Protein 2TMG (pdb70)

Sequence (2448 aa):
SLYEMAVEQFNRAASLMDLESDLAEVLRRPKRVLIVEFPVRMDDGHVEVFTGYRVQHNVARGPAKGGIRYHPDVTLDEVKALAFWMTWKTAVMNLPFGGGKGGVRVDPKKLSRRELERLSRRFFREIQVIIGPYNDIPAPDVNTNADVIAWYMDEYEMNVGHTVLGIVTGKPVELGGSKGREEATGRGVKVCAGLAMDVLGIDPKKATVAVQGFGNVGQFAALLISQELGSKVVAVSDSRGGIYNPEGFDVEELIRYKKEHGTVVTYPKGERITNEELLELDVDILVPAALEGAIHAGNAERIKAKAVVEGANGPTTPEADEILSRRGILVVPDILANAGGVTVSYFEWVQDLQSFFWDLDQVRNALEKMMKGAFNDVMKVKEKYNVDMRTAAYILAIDRVAYATKKRSLYEMAVEQFNRAASLMDLESDLAEVLRRPKRVLIVEFPVRMDDGHVEVFTGYRVQHNVARGPAKGGIRYHPDVTLDEVKALAFWMTWKTAVMNLPFGGGKGGVRVDPKKLSRRELERLSRRFFREIQVIIGPYNDIPAPDVNTNADVIAWYMDEYEMNVGHTVLGIVTGKPVELGGSKGREEATGRGVKVCAGLAMDVLGIDPKKATVAVQGFGNVGQFAALLISQELGSKVVAVSDSRGGIYNPEGFDVEELIRYKKEHGTVVTYPKGERITNEELLELDVDILVPAALEGAIHAGNAERIKAKAVVEGANGPTTPEADEILSRRGILVVPDILANAGGVTVSYFEWVQDLQSFFWDLDQVRNALEKMMKGAFNDVMKVKEKYNVDMRTAAYILAIDRVAYATKKRSLYEMAVEQFNRAASLMDLESDLAEVLRRPKRVLIVEFPVRMDDGHVEVFTGYRVQHNVARGPAKGGIRYHPDVTLDEVKALAFWMTWKTAVMNLPFGGGKGGVRVDPKKLSRRELERLSRRFFREIQVIIGPYNDIPAPDVNTNADVIAWYMDEYEMNVGHTVLGIVTGKPVELGGSKGREEATGRGVKVCAGLAMDVLGIDPKKATVAVQGFGNVGQFAALLISQELGSKVVAVSDSRGGIYNPEGFDVEELIRYKKEHGTVVTYPKGERITNEELLELDVDILVPAALEGAIHAGNAERIKAKAVVEGANGPTTPEADEILSRRGILVVPDILANAGGVTVSYFEWVQDLQSFFWDLDQVRNALEKMMKGAFNDVMKVKEKYNVDMRTAAYILAIDRVAYATKKRSLYEMAVEQFNRAASLMDLESDLAEVLRRPKRVLIVEFPVRMDDGHVEVFTGYRVQHNVARGPAKGGIRYHPDVTLDEVKALAFWMTWKTAVMNLPFGGGKGGVRVDPKKLSRRELERLSRRFFREIQVIIGPYNDIPAPDVNTNADVIAWYMDEYEMNVGHTVLGIVTGKPVELGGSKGREEATGRGVKVCAGLAMDVLGIDPKKATVAVQGFGNVGQFAALLISQELGSKVVAVSDSRGGIYNPEGFDVEELIRYKKEHGTVVTYPKGERITNEELLELDVDILVPAALEGAIHAGNAERIKAKAVVEGANGPTTPEADEILSRRGILVVPDILANAGGVTVSYFEWVQDLQSFFWDLDQVRNALEKMMKGAFNDVMKVKEKYNVDMRTAAYILAIDRVAYATKKRSLYEMAVEQFNRAASLMDLESDLAEVLRRPKRVLIVEFPVRMDDGHVEVFTGYRVQHNVARGPAKGGIRYHPDVTLDEVKALAFWMTWKTAVMNLPFGGGKGGVRVDPKKLSRRELERLSRRFFREIQVIIGPYNDIPAPDVNTNADVIAWYMDEYEMNVGHTVLGIVTGKPVELGGSKGREEATGRGVKVCAGLAMDVLGIDPKKATVAVQGFGNVGQFAALLISQELGSKVVAVSDSRGGIYNPEGFDVEELIRYKKEHGTVVTYPKGERITNEELLELDVDILVPAALEGAIHAGNAERIKAKAVVEGANGPTTPEADEILSRRGILVVPDILANAGGVTVSYFEWVQDLQSFFWDLDQVRNALEKMMKGAFNDVMKVKEKYNVDMRTAAYILAIDRVAYATKKRSLYEMAVEQFNRAASLMDLESDLAEVLRRPKRVLIVEFPVRMDDGHVEVFTGYRVQHNVARGPAKGGIRYHPDVTLDEVKALAFWMTWKTAVMNLPFGGGKGGVRVDPKKLSRRELERLSRRFFREIQVIIGPYNDIPAPDVNTNADVIAWYMDEYEMNVGHTVLGIVTGKPVELGGSKGREEATGRGVKVCAGLAMDVLGIDPKKATVAVQGFGNVGQFAALLISQELGSKVVAVSDSRGGIYNPEGFDVEELIRYKKEHGTVVTYPKGERITNEELLELDVDILVPAALEGAIHAGNAERIKAKAVVEGANGPTTPEADEILSRRGILVVPDILANAGGVTVSYFEWVQDLQSFFWDLDQVRNALEKMMKGAFNDVMKVKEKYNVDMRTAAYILAIDRVAYATKKR

Nearest PDB structures (foldseek):
  2tmg-assembly1_B  TM=1.002E+00  e=8.272E-78  Thermotoga maritima
  1b3b-assembly1_D  TM=1.001E+00  e=1.738E-72  Thermotoga maritima
  1b26-assembly1_E  TM=1.000E+00  e=8.877E-72  Thermotoga maritima
  1bvu-assembly1_F  TM=9.908E-01  e=2.345E-51  Thermococcus litoralis
  8zne-assembly1_A  TM=9.791E-01  e=1.623E-51  Thermococcus profundus

Solvent-accessible surface area: 88436 Å² total; per-residue (Å²): 76,95,28,112,120,2,22,116,40,0,53,116,1,10,89,82,17,158,27,80,98,40,21,4,59,32,1,54,64,8,49,34,5,0,22,0,37,1,37,6,91,9,85,114,35,72,38,75,17,15,13,0,14,1,0,2,4,19,37,14,28,5,4,0,4,3,6,0,44,0,62,57,102,0,59,42,45,36,0,47,1,33,0,0,59,15,2,1,23,0,0,0,2,74,0,23,1,2,0,0,20,0,0,0,94,10,41,23,184,162,29,42,123,88,15,21,33,85,0,0,43,63,0,1,41,6,0,38,52,4,11,2,28,70,40,0,0,0,13,45,39,61,70,14,73,16,23,4,0,1,9,0,3,17,1,17,18,54,14,53,47,69,13,27,21,3,0,0,1,5,0,7,69,87,9,9,1,2,98,16,90,119,18,1,20,0,6,0,0,21,9,0,0,6,27,0,0,97,68,61,68,26,72,41,151,155,0,30,0,0,0,14,6,7,42,80,34,1,31,44,0,0,28,11,0,27,102,82,29,31,8,85,1,4,0,0,0,6,115,179,8,0,1,60,13,86,141,19,21,70,3,80,99,0,9,133,30,43,128,146,80,64,14,0,8,85,23,88,124,26,121,155,22,68,35,91,86,0,3,53,26,115,8,18,0,1,0,0,9,49,142,132,23,12,0,58,56,43,4,0,93,136,0,115,2,102,0,0,0,0,1,14,87,32,0,9,35,74,93,0,25,133,24,0,58,164,87,63,15,20,13,0,0,17,8,0,0,23,0,0,26,24,0,2,18,9,1,1,2,0,0,7,28,19,7,62,73,23,51,59,100,84,2,73,106,20,2,29,136,46,0,100,29,5,2,74,50,0,33,146,20,57,132,154,56,138,30,42,3,16,16,0,0,6,4,16,0,0,73,45,1,3,82,0,37,110,50,53,76,97,29,113,123,3,22,116,39,1,54,114,1,12,88,84,15,159,27,82,97,38,19,4,57,32,1,53,63,8,50,35,5,0,23,0,36,1,37,8,96,9,84,114,37,70,36,75,17,15,14,0,14,1,0,3,2,18,37,13,28,4,4,0,3,3,6,0,45,0,60,57,103,0,60,39,46,36,1,48,1,33,0,0,59,15,4,0,22,0,0,0,2,73,0,22,2,2,0,0,20,0,0,0,94,10,40,22,184,163,29,41,122,94,16,20,34,86,0,0,42,66,0,1,44,6,0,38,55,4,11,2,28,74,39,0,0,0,12,45,38,62,71,14,74,18,25,4,0,1,11,0,3,16,2,16,18,54,14,55,48,70,14,26,21,3,0,0,1,6,0,9,68,93,10,8,2,2,99,14,90,121,19,2,20,0,7,0,0,21,9,0,0,6,27,0,0,95,67,60,68,26,72,41,148,154,0,31,0,0,0,14,6,8,42,78,34,0,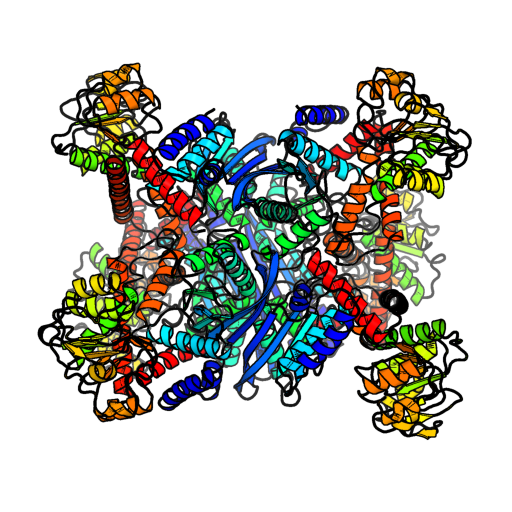30,45,0,0,28,10,0,26,102,82,29,31,8,85,2,4,0,0,0,7,114,179,8,0,1,62,14,85,140,20,21,68,3,80,99,0,9,132,30,43,131,147,80,64,14,0,9,86,23,90,122,26,120,157,22,69,34,91,86,0,2,52,28,116,8,18,0,1,0,0,10,47,142,130,24,12,0,59,55,42,4,0,96,134,0,118,3,104,0,0,0,0,0,14,88,31,0,8,36,73,95,0,23,131,24,0,56,166,89,64,14,20,13,0,0,17,7,0,0,23,0,0,27,23,0,3,18,8,1,2,3,0,0,7,28,18,7,59,72,25,50,59,99,81,1,72,104,18,2,26,136,44,0,100,28,4,2,74,48,0,32,146,20,55,136,154,56,139,28,42,3,16,16,0,0,7,4,16,0,0,76,41,2,3,79,0,38,110,44,48,77,97,30,112,120,3,22,116,42,1,55,122,1,11,88,86,17,156,25,80,98,40,19,3,57,32,1,55,66,7,52,36,4,0,24,0,37,1,35,6,97,8,82,113,35,74,38,75,19,14,13,0,15,1,0,2,3,17,38,15,31,5,3,0,3,3,6,0,46,0,62,56,104,0,59,42,44,34,1,48,2,32,0,0,56,15,3,0,21,0,0,0,3,73,0,21,2,1,0,0,20,0,0,0,95,10,41,23,182,164,28,42,120,92,15,21,32,86,0,0,42,66,0,1,44,8,0,37,51,4,11,2,28,75,40,0,0,0,13,46,40,60,69,13,75,18,24,4,0,1,11,0,2,17,2,16,18,52,12,55,48,71,15,27,22,3,0,0,1,6,0,9,69,90,9,9,3,2,97,16,88,114,18,2,19,0,6,0,0,24,8,0,0,8,26,0,0,98,65,59,67,26,74,42,151,155,0,31,0,0,0,13,6,8,42,77,35,0,30,42,0,0,29,10,0,27,103,82,27,32,8,85,2,3,0,0,0,8,115,178,7,0,1,62,14,85,139,21,22,68,3,80,98,0,9,134,32,42,130,145,80,62,13,0,9,87,23,89,124,26,119,158,20,69,34,93,86,0,2,52,29,116,7,18,0,0,0,0,10,48,142,134,22,12,0,61,54,41,5,0,96,136,0,117,3,103,0,0,0,0,1,14,87,32,0,8,35,81,94,0,24,132,23,0,55,166,91,63,15,19,14,0,0,18,8,0,0,24,0,0,28,24,0,2,16,8,0,1,3,0,0,7,27,15,7,57,71,26,48,57,102,85,1,76,103,18,2,26,135,44,0,100,27,4,2,72,50,0,33,145,20,57,135,156,54,140,31,44,3,17,17,0,0,6,3,15,0,0,72,44,1,3,83,1,38,110,54,58,77,93,29,114,132,2,20,117,47,2,54,126,1,12,88,86,16,155,25,81,97,39,18,4,56,31,0,56,64,8,49,38,4,0,25,0,38,1,38,7,96,8,86,111,38,72,38,74,18,16,13,0,14,1,0,2,4,18,35,12,28,4,4,0,4,3,6,0,47,0,61,56,102,1,59,40,47,35,1,49,1,40,0,0,59,16,3,2,27,0,1,0,2,73,0,20,2,1,0,0,20,1,0,0,94,10,41,21,182,163,29,41,117,95,15,21,33,86,0,0,41,66,0,0,44,9,0,37,55,4,11,3,27,70,40,0,0,0,13,45,40,61,68,13,73,18,28,3,0,2,14,0,4,12,2,16,17,55,13,55,47,72,15,27,22,2,0,0,1,5,0,10,69,99,12,9,1,2,100,18,91,121,21,2,24,0,4,0,0,18,11,0,0,6,28,0,0,99,69,59,70,25,72,43,150,155,0,30,0,0,0,14,6,8,42,74,33,0,31,46,0,0,28,12,0,26,103,84,33,31,7,87,1,4,0,0,0,6,116,179,8,0,1,61,13,85,140,21,22,66,3,78,100,0,10,130,30,42,128,147,79,63,13,0,9,85,23,89,122,25,121,157,20,68,35,92,84,0,2,52,28,116,8,19,0,1,0,0,10,47,144,133,23,12,0,60,54,41,5,0,96,136,0,118,2,102,0,0,0,0,0,14,93,32,0,8,34,89,94,0,25,131,22,0,57,165,90,64,15,21,14,0,0,16,10,0,0,22,0,0,24,25,0,2,19,8,0,1,2,1,0,5,30,20,7,57,70,26,45,59,102,83,2,76,105,18,3,32,126,44,0,105,27,5,2,74,50,0,32,146,20,56,135,154,58,141,29,41,3,20,21,0,0,10,4,14,0,0,73,44,1,2,82,0,37,110,42,58,76,94,29,113,129,3,21,116,46,2,53,129,1,11,90,88,17,158,26,80,98,38,18,4,56,29,0,57,65,8,52,36,5,0,25,0,38,1,34,6,94,9,84,115,37,74,37,74,17,15,14,0,14,1,0,2,4,18,36,13,32,5,4,0,4,3,6,0,45,0,61,57,106,0,59,43,44,35,1,49,1,39,0,0,62,16,2,2,29,0,0,0,2,72,0,22,1,1,0,0,21,0,0,0,96,8,40,23,181,164,31,41,120,92,14,21,30,85,0,0,43,67,0,0,42,7,0,36,52,4,11,3,28,75,42,0,0,0,12,47,40,62,69,14,74,18,23,3,0,1,12,0,3,15,2,16,15,53,12,56,49,70,14,24,18,1,0,0,1,6,0,8,69,90,9,8,2,3,101,17,90,123,21,2,24,0,4,0,0,18,10,0,0,7,27,0,0,101,70,59,69,25,74,42,149,156,1,29,0,0,0,13,6,7,41,72,33,0,30,46,0,0,28,11,0,27,102,86,33,32,8,87,2,4,0,0,0,7,115,176,7,0,1,62,14,88,139,20,20,68,2,80,97,0,9,132,31,42,130,144,81,63,14,0,9,86,23,89,122,25,120,158,20,70,35,92,86,0,2,53,28,116,8,20,0,0,0,0,10,47,143,129,24,13,0,60,54,43,5,0,97,137,0,117,2,102,0,0,0,0,1,15,91,32,0,8,35,94,94,0,25,130,22,0,55,170,91,62,16,20,14,0,0,17,10,0,0,22,0,0,24,25,0,2,20,8,0,1,2,0,0,5,29,18,8,56,71,24,43,59,101,82,2,75,106,18,3,32,128,45,0,104,28,5,2,74,48,0,34,148,21,57,136,153,57,142,31,45,3,22,23,0,0,11,4,15,0,1,72,45,1,2,83,1,33,107,50,62,76,95,28,111,131,3,23,115,47,3,52,126,1,10,89,88,16,159,28,80,98,39,19,4,58,28,0,55,66,8,48,35,5,1,23,0,37,1,37,7,97,9,84,112,37,72,37,76,16,16,13,0,14,1,0,2,4,17,33,12,27,2,3,0,3,3,6,0,47,0,62,58,104,0,60,41,45,36,1,48,1,39,0,0,61,17,4,2,28,0,0,0,2,70,0,20,2,2,0,0,19,0,0,0,95,10,42,22,183,162,30,40,119,91,14,22,32,86,0,0,43,64,0,0,44,6,0,39,51,4,11,2,27,73,38,0,0,0,12,45,41,61,67,13,73,17,25,4,0,2,12,0,3,13,1,16,17,55,13,54,48,70,14,26,19,2,0,0,1,5,0,9,69,95,10,8,1,1,97,16,89,125,20,2,25,0,4,0,0,18,11,0,0,7,28,0,0,100,68,59,69,26,74,43,148,155,1,30,0,0,0,13,6,8,42,77,31,0,31,49,0,0,27,12,0,28,102,86,33,32,8,86,2,4,0,0,0,7,114,180,7,0,1,62,14,87,138,21,21,68,2,80,98,0,9,133,31,41,131,145,78,63,14,0,8,88,24,88,122,26,119,156,21,68,35,91,87,0,2,52,28,118,8,18,0,0,0,0,10,47,143,130,23,12,0,60,54,42,4,0,94,135,0,117,2,103,0,0,0,0,1,14,93,32,0,9,34,89,96,0,25,129,22,0,55,166,90,64,16,19,13,0,0,17,11,0,0,22,0,0,24,24,0,2,21,8,0,1,1,0,0,4,28,19,8,54,69,23,43,61,101,85,2,76,105,18,2,32,128,46,0,105,29,5,2,76,49,0,34,145,21,56,135,156,61,140,28,43,3,21,22,0,0,10,4,16,0,0,75,40,1,3,79,0,35,111,42,54

B-factor: mean 52.62, std 26.1, range [2.0, 100.0]

Foldseek 3Di:
DLLVVLLVLLVVLCVLDVHDPVLSVLLNAADDKDKDWDWFQAPVGDIDTWIKIKTGGDALQFAAEEAEEEALPDDSRNQNNQQSLQQLLCLLLPFSHHGMYMYINHDCVVGDPVRLLRVLLVVLVVCVVQFDLGHYAYEHDYPDAQVSQVSSQVSNCVVVVHRQLLNYARHDPVRLYAPPLQLQLLLLLLLVVVVVCVVVVHQLQDFEEEEEEPDSNRLSVLQCSCPVSNHADQKYAYVFWMWGHRVGDNSVVLVVCCVVDVHSPVPPNTHIGGRLVSQLDQGAEYEYQDDACSAEPVCLVRHNYLEYQYSHANNHDPNSVVSCVVVNRAYQHCSLNRSSNVQLRSVSSVCSVVVHYDDDVVSSVSSSVSSVVSQVQLVVLCVVSVDHSVSSSSSSSVVSSSVSVVVD/DLLVVLLVLLVVLCVLDVHDPVLSVLLNAADDKDKDWDWFQAPVGDIDTKIKIKTHGDALQFAAEEAEEEEQPDDSRNQNNQQSLQQLLCLLLPFSHHGMYMYINHDCVVGDPVRLLRVLLRVLVVCVVQFDLGHYAYEHDHPDAQVSQVSSQVSNCVVVVHRQLLNYARHDPVRLYAPCQQLQLLLLLLLVVQVVCVVVVHQLQDFEEEEEEPDSNRLSVLQCSCVVSNHADQKYAYPFWMWGHRVGDDSVVLVVCCVVDVHSPVPPNTHIGGRLVSQQDQGAEYEYQDDACSAEPVCLVRHNYLEYQYSHANNYDPNSVVSCVVVPRAYQHCSLNRSSNVQLRSVSSVCSVVVHYDDDVVSSVSSSVSSVVSVVQLVVLCVVSVDHSVSSSSSSSVVSSSVSVVVD/DLLVVLLVLLVVLCVLDVHPPVLSVLLRAADDKDKDWDWFQAPVGDIDTKIKIKTGGWALQFAAEEAEEEEQPDDSRNQNSQQSLQQLLCLLLPFSHHGMYMYINHDCVPGDPVRLLRVLLRVLVVCVVQFDLGHYAYEHDHPDALVSQVSSQVSNCVVVVHRQLLNYARHDPVRLYAPCLQLQLLLLLLLVVVVVCVVVVHQLQDFEEEEEEPDSNRLSVLQCSCVVSNHADQKYAYVFWMWGHRVGDDSVVLVVCCVVDVHSPVPPPTHIGGRLVSQQDQGAEYEYQDDACSAEPVCLVRHNYLEYQHSHARNHPPNSVVSCVVVPRAYQHCSLNRSSNVQLRSVSSVCSVVVHYDHDVVSSVSSSVSSNVSSVQLVVLCVVSVHHSVSSSSSSSVVSSSVSVVVD/DLLVVLLVLLVVLCVLDVHPPVLSVLLRAADDKDKDWDWFQAPVGDIDTKIKIKTFGAALQFAAEEAEEEEQPDDSRNQNNQQSLQQLLCLLLPFSHHGMYMYINHDCVVGDPVRLLRVLLRVLVVCVVQFDLGHYAYEHDHPDALVSQVSSQVSNCVVVVHRQLLNYARHDPVRLYAPCLQLQLQLLLLLVQVVLCVVVPHQLQAFEEEEEEPDSNRLSVLQCSCVVSNHADQKYAYPFWMWGHRPGDDSVVLVVCCVVDVHSPVPPPTHIGGRLVSQLDQGAEYEYQDDACSAEPVCLVRHNYLEYRYSHARNHDPNSVVSCVVVNRAYAHCSLRRSSNVQLRSVSSVCSVVVHYDDDVVSSCSSSVSSVVSQVQLVVLCVVSVDHSVSSSSSSSVVSSSVSVVVD/DLLVVLLVLLVVLCVLDVHPPVLSVLLNAADDKDKDWDWFQAPVGDIDTKIKIKTGGAALQFAAEEAEEEEQPDDSRNQNNQQSLQQLLCLLLPFSHGGMYMYINHDCVPGDPVRLLRVLLRVLVVCVVQFDLGHYAYEHDHPDAQVSQVSSQVSNCVVVVHRQLLSYARHDPVRLYAPCLQLQLQLLLLLVQVVLCVVVPHQLQAFEEEEEEPDSNRLSVLQCSCVVSNHADQKYAYPFWIWGARPGDDSVVLVVVCVVDVHSPVPPNTHIGGRLVSQQDQGAEYEYQDDACSAEPVCLVRHNYLEYRYSHANNYDPNSVVSCVVVPRAYQHDSLNRSSNVQLRSVSSVCSVVVHYDDDVVSSCSSSVSSVVSQVQLVVLCVVSVHHSVSSSSSSSVVSSSVSVVVD/DLLVVLLVLLVVLCVLDVHDPVLSVLLNAADDKDKDWDWFQAPVGDIDTKIKIKTHGAALQFAAEEAEEEEQPDDSRVQNNQQSLQQLLCLLLPFSHHGMYMYINHDCVPGDPVRLLRVLLRVLVVCVVQFDLGHYAYEHDHPDAQVSQVSSQVSNCVVVVHRQLLSYARHPPVRLYAPCLQLQLQLLLLLVLVVLCVVVPHQLQDFEEEEEEDDSNRLSVLQCSCPVSNHADQKYAYVFWMWGHPVGDDSVVLVVCCVVDVHSPVPPPTHIGGRLVSQLDQGAEYEYQDDACSQEPVCLVRHNYLEYQYSHANNHDPNSQVSCVVVPRAYQDDSLRRSSNVQLRSVSSVCSVVVHYDDDVVSSVSSSVSSVVSVVQLVVLCVVSVHHSVSSSSNSSVVSSSVSVVVD

InterPro domains:
  IPR006095 Glutamate/phenylalanine/leucine/valine/L-tryptophan dehydrogenase [PR00082] (91-105)
  IPR006095 Glutamate/phenylalanine/leucine/valine/L-tryptophan dehydrogenase [PR00082] (171-193)
  IPR006095 Glutamate/phenylalanine/leucine/valine/L-tryptophan dehydrogenase [PR00082] (213-233)
  IPR006095 Glutamate/phenylalanine/leucine/valine/L-tryptophan dehydrogenase [PR00082] (341-352)
  IPR006096 Glutamate/phenylalanine/leucine/valine/L-tryptophan dehydrogenase, C-terminal [PF00208] (180-413)
  IPR006096 Glutamate/phenylalanine/leucine/valine/L-tryptophan dehydrogenase, C-terminal [SM00839] (182-413)
  IPR006097 Glutamate/phenylalanine/leucine/valine/L-tryptophan dehydrogenase, dimerisation domain [PF02812] (34-161)
  IPR014362 Glutamate dehydrogenase [PIRSF000185] (4-415)
  IPR033524 Leu/Phe/Val dehydrogenases active site [PS00074] (99-112)
  IPR033922 NAD(P) binding domain of glutamate dehydrogenase [cd01076] (180-406)
  IPR036291 NAD(P)-binding domain superfamily [SSF51735] (180-415)
  IPR046346 Aminoacid dehydrogenase-like, N-terminal domain superfamily [SSF53223] (5-182)
  IPR053388 Glu/Leu/Phe/Val dehydrogenases [NF040817] (1-415)

Organism: Thermotoga maritima (strain ATCC 43589 / DSM 3109 / JCM 10099 / NBRC 100826 / MSB8) (NCBI:txid243274)

CATH classification: 3.40.50.10860 (+1 more: 3.40.50.720)

Radius of gyration: 41.78 Å; Cα contacts (8 Å, |Δi|>4): 5559; chains: 6; bounding box: 130×123×124 Å

Secondary structure (DSSP, 8-state):
-HHHHHHHHHHHHHHHTT--HHHHHHHHS-SEEEEEEEEEE-TTS-EEEEEEEEEEEE-TTSSEE--EEEESS--HHHHHHHHHHHHHHHHHHT-S--EEEEEEE--GGGS-HHHHHHHHHHHHHHTGGG-BTTTEE--B-TT--HHHHHHHHHHHHHHHSS----S-SS--GGGT--TTTTTHHHHHHHHHHHHHHHHTT--TTT-EEEEE--SHHHHHHHHHHHHTT--EEEEEE-SS-EEE-TT---HHHHHHHHHHSS-STT-SSSEEE-HHHHTT-S-SEEEE-SSTTSB-HHHHTT---SEEE--SSS-B-HHHHHHHHHTT-EEE-HHHHT-HHHHHHHHHHHHHHTT----HHHHHHHHHHHHHHHHHHHHHHHHHHT--HHHHHHHHHHHHHHHHHHH-/-HHHHHHHHHHHHHHHTT--HHHHHHHHS-SEEEEEEE--B-TTS-B--EEEEEEE---TTSSEE--EEEESS--HHHHHHHHHHHHHHHHHHT-S---EEEEEE--GGGS-HHHHHHHHHHHHHHTGGG-BTTTEE--B-TT--HHHHHHHHHHHHHHHSS----S-SS--GGGT--TTTTTHHHHHHHHHHHHHHHHTT--TTT-EEEEE--SHHHHHHHHHHHHTT--EEEEEE-SS-EEE-TT---HHHHHHHHHHSS-STT-SS-EEE-HHHHTT---SEEEE-S-TTSB-HHHHTT---SEEE--SSS-B-HHHHHHHHHTT-EEE-HHHHT-HHHHHHHHHHHHHHTT-PPPHHHHHHHHHHHHHHHHHHHHHHHHHHT--HHHHHHHHHHHHHHHHHHH-/-HHHHHHHHHHHHHHHTT--HHHHHHHHS-SEEEEEEE--B-TTS-B--EEEEEEEEE-TTSSEE--EEEESS--HHHHHHHHHHHHHHHHHHT-S--EEEEEEE--GGGS-HHHHHHHHHHHHHHTTTT-BTTTEE--B-TT--HHHHHHHHHHHHHHHSS----SSSS--GGGT--TTTTTHHHHHHHHHHHHHHHHHT--TTT-EEEEE--SHHHHHHHHHHHHTT--EEEEEE-SS-EEE-TT---HHHHHHHHHHSS-STT-SS-EEE-HHHHTT---SEEEE-S-TTSB-HHHHTT---SEEE--SSS-B-HHHHHHHHHTT-EEE-HHHHT-HHHHHHHHHHHHHHTT----HHHHHHHHHHHHHHHHHHHHHHHHHHT--HHHHHHHHHHHHHHHHHHH-/-HHHHHHHHHHHHHHHTT--HHHHHHHHS-SEEEEEEE--B-TTS-B--EEEEEEE---TTSSEE--EEEESS--HHHHHHHHHHHHHHHHHHT-S---EEEEEE--GGGS-HHHHHHHHHHHHHHTGGG-BTTTEE--B-TT--HHHHHHHHHHHHHHHSS----S-SS--GGGT--TTTTTHHHHHHHHHHHHHHHHTT--TTT-EEEEE--SHHHHHHHHHHHHTT--EEEEEE-SS-EEE-TT---HHHHHHHHHHSS-STT-SS-EEE-HHHHTT-S-SEEEE-S-TTSB-HHHHTT---SEEE--SSS-B-HHHHHHHHHTT-EEE-HHHHT-HHHHHHHHHHHHHHTT-PPPHHHHHHHHHHHHHHHHHHHHHHHHHHT--HHHHHHHHHHHHHHHHHHH-/-HHHHHHHHHHHHHHHTT--HHHHHHHHS-SEEEEEEE--B-TTS-B--EEEEEEEEE-TTSSEE--EEEESS--HHHHHHHHHHHHHHHHHHT-S--EEEEEEE--GGGS-HHHHHHHHHHHHHHTGGG-BTTTEE--B-TT--HHHHHHHHHHHHHHHSS----S-SS--GGGT--TTTTTHHHHHHHHHHHHHHHHTT--TTT-EEEEE--SHHHHHHHHHHHHTT--EEEEEE-SS-EEE-TT---HHHHHHHHHHSS-STT-SSSEEE-HHHHTT-S-SEEEE-S-TTSB-HHHHTT---SEEE--SSS-B-HHHHHHHHHTT-EEE-HHHHT-HHHHHHHHHHHHHHTT----HHHHHHHHHHHHHHHHHHHHHHHHHHT--HHHHHHHHHHHHHHHHHHH-/-HHHHHHHHHHHHHHHTT--HHHHHHHHS-SEEEEEEEEEE-TTS-EEEEEEEEEEEE-TTSSEE--EEEETT--HHHHHHHHHHHHHHHHHHT-S--EEEEEEE--GGGS-HHHHHHHHHHHHHHTGGG-BTTTEE--B-TT--HHHHHHHHHHHHHHHSS----S-SS--GGGT--TTTTTHHHHHHHHHHHHHHHHTT--TTT-EEEEE--SHHHHHHHHHHHHTT--EEEEEE-SS-EEE-TT---HHHHHHHHHHSS-STT-SS-EEE-HHHHTT-S-SEEEE-S-TTSB-HHHHTT---SEEE--SSS-B-HHHHHHHHHTT-EEE-HHHHT-HHHHHHHHHHHHHHTT----HHHHHHHHHHHHHHHHHHHHHHHHHHT--HHHHHHHHHHHHHHHHHHH-

Structure (mmCIF, N/CA/C/O backbone):
data_2TMG
#
_entry.id   2TMG
#
_cell.length_a   145.100
_cell.length_b   145.100
_cell.length_c   272.500
_cell.angle_alpha   90.00
_cell.angle_beta   90.00
_cell.angle_gamma   120.00
#
_symmetry.space_group_name_H-M   'P 31 2 1'
#
loop_
_atom_site.group_PDB
_atom_site.id
_atom_site.type_symbol
_atom_site.label_atom_id
_atom_site.label_alt_id
_atom_site.label_comp_id
_atom_site.label_asym_id
_atom_site.label_entity_id
_atom_site.label_seq_id
_atom_site.pdbx_PDB_ins_code
_atom_site.Cartn_x
_atom_site.Cartn_y
_atom_site.Cartn_z
_atom_site.occupancy
_atom_site.B_iso_or_equiv
_atom_site.auth_seq_id
_atom_site.auth_comp_id
_atom_site.auth_asym_id
_atom_site.auth_atom_id
_atom_site.pdbx_PDB_model_num
ATOM 1 N N . SER A 1 4 ? 33.919 62.568 12.561 1.00 62.14 4 SER A N 1
ATOM 2 C CA . SER A 1 4 ? 33.230 63.580 13.416 1.00 62.14 4 SER A CA 1
ATOM 3 C C . SER A 1 4 ? 31.798 63.820 12.955 1.00 62.14 4 SER A C 1
ATOM 4 O O . SER A 1 4 ? 31.513 63.824 11.756 1.00 41.02 4 SER A O 1
ATOM 7 N N . LEU A 1 5 ? 30.904 64.031 13.917 1.00 29.99 5 LEU A N 1
ATOM 8 C CA . LEU A 1 5 ? 29.485 64.271 13.641 1.00 29.99 5 LEU A CA 1
ATOM 9 C C . LEU A 1 5 ? 29.269 65.383 12.616 1.00 29.99 5 LEU A C 1
ATOM 10 O O . LEU A 1 5 ? 28.431 65.272 11.716 1.00 71.55 5 LEU A O 1
ATOM 15 N N . TYR A 1 6 ? 30.033 66.457 12.781 1.00 76.97 6 TYR A N 1
ATOM 16 C CA . TYR A 1 6 ? 29.958 67.610 11.902 1.00 76.97 6 TYR A CA 1
ATOM 17 C C . TYR A 1 6 ? 30.469 67.294 10.496 1.00 76.97 6 TYR A C 1
ATOM 18 O O . TYR A 1 6 ? 29.744 67.476 9.515 1.00 53.52 6 TYR A O 1
ATOM 27 N N . GLU A 1 7 ? 31.713 66.827 10.398 1.00 43.85 7 GLU A N 1
ATOM 28 C CA . GLU A 1 7 ? 32.305 66.486 9.107 1.00 43.85 7 GLU A CA 1
ATOM 29 C C . GLU A 1 7 ? 31.416 65.522 8.320 1.00 43.85 7 GLU A C 1
ATOM 30 O O . GLU A 1 7 ? 31.334 65.595 7.093 1.00 99.39 7 GLU A O 1
ATOM 36 N N . MET A 1 8 ? 30.755 64.620 9.041 1.00 33.62 8 MET A N 1
ATOM 37 C CA . MET A 1 8 ? 29.863 63.632 8.437 1.00 33.62 8 MET A CA 1
ATOM 38 C C . MET A 1 8 ? 28.688 64.323 7.757 1.00 33.62 8 MET A C 1
ATOM 39 O O . MET A 1 8 ? 28.152 63.832 6.759 1.00 77.52 8 MET A O 1
ATOM 44 N N . ALA A 1 9 ? 28.284 65.461 8.318 1.00 54.16 9 ALA A N 1
ATOM 45 C CA . ALA A 1 9 ? 27.172 66.239 7.783 1.00 54.16 9 ALA A CA 1
ATOM 46 C C . ALA A 1 9 ? 27.655 67.053 6.600 1.00 54.16 9 ALA A C 1
ATOM 47 O O . ALA A 1 9 ? 26.992 67.133 5.576 1.00 48.98 9 ALA A O 1
ATOM 49 N N . VAL A 1 10 ? 28.818 67.664 6.758 1.00 37.50 10 VAL A N 1
ATOM 50 C CA . VAL A 1 10 ? 29.414 68.454 5.693 1.00 37.50 10 VAL A CA 1
ATOM 51 C C . VAL A 1 10 ? 29.576 67.586 4.435 1.00 37.50 10 VAL A C 1
ATOM 52 O O . VAL A 1 10 ? 29.464 68.079 3.307 1.00 38.24 10 VAL A O 1
ATOM 56 N N . GLU A 1 11 ? 29.853 66.298 4.631 1.00 29.81 11 GLU A N 1
ATOM 57 C CA . GLU A 1 11 ? 30.019 65.370 3.514 1.00 29.81 11 GLU A CA 1
ATOM 58 C C . GLU A 1 11 ? 28.716 65.276 2.711 1.00 29.81 11 GLU A C 1
ATOM 59 O O . GLU A 1 11 ? 28.698 65.468 1.494 1.00 88.36 11 GLU A O 1
ATOM 65 N N . GLN A 1 12 ? 27.631 64.970 3.411 1.00 41.45 12 GLN A N 1
ATOM 66 C CA . GLN A 1 12 ? 26.310 64.847 2.806 1.00 41.45 12 GLN A CA 1
ATOM 67 C C . GLN A 1 12 ? 25.987 66.104 2.010 1.00 41.45 12 GLN A C 1
ATOM 68 O O . GLN A 1 12 ? 25.376 66.043 0.951 1.00 98.00 12 GLN A O 1
ATOM 74 N N . PHE A 1 13 ? 26.403 67.243 2.546 1.00 51.71 13 PHE A N 1
ATOM 75 C CA . PHE A 1 13 ? 26.176 68.538 1.916 1.00 51.71 13 PHE A CA 1
ATOM 76 C C . PHE A 1 13 ? 27.014 68.622 0.649 1.00 51.71 13 PHE A C 1
ATOM 77 O O . PHE A 1 13 ? 26.506 68.883 -0.443 1.00 29.49 13 PHE A O 1
ATOM 85 N N . ASN A 1 14 ? 28.307 68.394 0.808 1.00 43.24 14 ASN A N 1
ATOM 86 C CA . ASN A 1 14 ? 29.222 68.420 -0.308 1.00 43.24 14 ASN A CA 1
ATOM 87 C C . ASN A 1 14 ? 28.708 67.625 -1.512 1.00 43.24 14 ASN A C 1
ATOM 88 O O . ASN A 1 14 ? 28.912 68.023 -2.658 1.00 32.16 14 ASN A O 1
ATOM 93 N N . ARG A 1 15 ? 28.035 66.509 -1.253 1.00 32.69 15 ARG A N 1
ATOM 94 C CA . ARG A 1 15 ? 27.495 65.678 -2.327 1.00 32.69 15 ARG A CA 1
ATOM 95 C C . ARG A 1 15 ? 26.556 66.496 -3.215 1.00 32.69 15 ARG A C 1
ATOM 96 O O . ARG A 1 15 ? 26.802 66.678 -4.403 1.00 100.00 15 ARG A O 1
ATOM 104 N N . ALA A 1 16 ? 25.477 66.987 -2.620 1.00 21.88 16 ALA A N 1
ATOM 105 C CA . ALA A 1 16 ? 24.491 67.774 -3.339 1.00 21.88 16 ALA A CA 1
ATOM 106 C C . ALA A 1 16 ? 25.124 69.066 -3.832 1.00 21.88 16 ALA A C 1
ATOM 107 O O . ALA A 1 16 ? 24.682 69.654 -4.817 1.00 35.87 16 ALA A O 1
ATOM 109 N N . ALA A 1 17 ? 26.167 69.512 -3.152 1.00 32.78 17 ALA A N 1
ATOM 110 C CA . ALA A 1 17 ? 26.825 70.741 -3.561 1.00 32.78 17 ALA A CA 1
ATOM 111 C C . ALA A 1 17 ? 27.436 70.546 -4.946 1.00 32.78 17 ALA A C 1
ATOM 112 O O . ALA A 1 17 ? 27.579 71.496 -5.709 1.00 60.01 17 ALA A O 1
ATOM 114 N N . SER A 1 18 ? 27.789 69.308 -5.271 1.00 36.72 18 SER A N 1
ATOM 115 C CA . SER A 1 18 ? 28.388 69.007 -6.566 1.00 36.72 18 SER A CA 1
ATOM 116 C C . SER A 1 18 ? 27.343 68.844 -7.653 1.00 36.72 18 SER A C 1
ATOM 117 O O . SER A 1 18 ? 27.451 69.443 -8.720 1.00 51.05 18 SER A O 1
ATOM 120 N N . LEU A 1 19 ? 26.338 68.023 -7.380 1.00 21.70 19 LEU A N 1
ATOM 121 C CA . LEU A 1 19 ? 25.262 67.788 -8.327 1.00 21.70 19 LEU A CA 1
ATOM 122 C C . LEU A 1 19 ? 24.799 69.105 -8.937 1.00 21.70 19 LEU A C 1
ATOM 123 O O . LEU A 1 19 ? 24.295 69.138 -10.060 1.00 56.23 19 LEU A O 1
ATOM 128 N N . MET A 1 20 ? 24.976 70.191 -8.193 1.00 43.83 20 MET A N 1
ATOM 129 C CA . MET A 1 20 ? 24.584 71.518 -8.660 1.00 43.83 20 MET A CA 1
ATOM 130 C C . MET A 1 20 ? 25.846 72.362 -8.821 1.00 43.83 20 MET A C 1
ATOM 131 O O . MET A 1 20 ? 26.815 72.190 -8.084 1.00 71.15 20 MET A O 1
ATOM 136 N N . ASP A 1 21 ? 25.846 73.264 -9.789 1.00 58.13 21 ASP A N 1
ATOM 137 C CA . ASP A 1 21 ? 27.012 74.107 -9.996 1.00 58.13 21 ASP A CA 1
ATOM 138 C C . ASP A 1 21 ? 27.024 75.206 -8.947 1.00 58.13 21 ASP A C 1
ATOM 139 O O . ASP A 1 21 ? 26.470 76.294 -9.157 1.00 100.00 21 ASP A O 1
ATOM 144 N N . LEU A 1 22 ? 27.658 74.919 -7.815 1.00 62.26 22 LEU A N 1
ATOM 145 C CA . LEU A 1 22 ? 27.718 75.888 -6.735 1.00 62.26 22 LEU A CA 1
ATOM 146 C C . LEU A 1 22 ? 29.112 76.471 -6.577 1.00 62.26 22 LEU A C 1
ATOM 147 O O . LEU A 1 22 ? 30.069 75.740 -6.299 1.00 40.24 22 LEU A O 1
ATOM 152 N N . GLU A 1 23 ? 29.217 77.787 -6.763 1.00 30.65 23 GLU A N 1
ATOM 153 C CA . GLU A 1 23 ? 30.495 78.484 -6.629 1.00 30.65 23 GLU A CA 1
ATOM 154 C C . GLU A 1 23 ? 31.295 77.924 -5.447 1.00 30.65 23 GLU A C 1
ATOM 155 O O . GLU A 1 23 ? 30.791 77.812 -4.324 1.00 84.88 23 GLU A O 1
ATOM 161 N N . SER A 1 24 ? 32.542 77.565 -5.729 1.00 46.20 24 SER A N 1
ATOM 162 C CA . SER A 1 24 ? 33.445 76.989 -4.748 1.00 46.20 24 SER A CA 1
ATOM 163 C C . SER A 1 24 ? 33.513 77.771 -3.447 1.00 46.20 24 SER A C 1
ATOM 164 O O . SER A 1 24 ? 33.230 77.229 -2.380 1.00 73.94 24 SER A O 1
ATOM 167 N N . ASP A 1 25 ? 33.882 79.043 -3.530 1.00 56.19 25 ASP A N 1
ATOM 168 C CA . ASP A 1 25 ? 33.992 79.869 -2.332 1.00 56.19 25 ASP A CA 1
ATOM 169 C C . ASP A 1 25 ? 32.663 80.115 -1.616 1.00 56.19 25 ASP A C 1
ATOM 170 O O . ASP A 1 25 ? 32.630 80.256 -0.391 1.00 95.14 25 ASP A O 1
ATOM 175 N N . LEU A 1 26 ? 31.572 80.169 -2.376 1.00 23.37 26 LEU A N 1
ATOM 176 C CA . LEU A 1 26 ? 30.243 80.383 -1.800 1.00 23.37 26 LEU A CA 1
ATOM 177 C C . LEU A 1 26 ? 29.882 79.187 -0.948 1.00 23.37 26 LEU A C 1
ATOM 178 O O . LEU A 1 26 ? 29.261 79.335 0.097 1.00 46.83 26 LEU A O 1
ATOM 183 N N . ALA A 1 27 ? 30.281 78.002 -1.408 1.00 33.25 27 ALA A N 1
ATOM 184 C CA . ALA A 1 27 ? 30.027 76.759 -0.683 1.00 33.25 27 ALA A CA 1
ATOM 185 C C . ALA A 1 27 ? 30.784 76.725 0.644 1.00 33.25 27 ALA A C 1
ATOM 186 O O . ALA A 1 27 ? 30.310 76.142 1.619 1.00 70.32 27 ALA A O 1
ATOM 188 N N . GLU A 1 28 ? 31.960 77.346 0.677 1.00 46.06 28 GLU A N 1
ATOM 189 C CA . GLU A 1 28 ? 32.772 77.380 1.891 1.00 46.06 28 GLU A CA 1
ATOM 190 C C . GLU A 1 28 ? 32.094 78.174 3.005 1.00 46.06 28 GLU A C 1
ATOM 191 O O . GLU A 1 28 ? 32.168 77.792 4.171 1.00 43.31 28 GLU A O 1
ATOM 197 N N . VAL A 1 29 ? 31.446 79.284 2.661 1.00 34.77 29 VAL A N 1
ATOM 198 C CA . VAL A 1 29 ? 30.761 80.059 3.684 1.00 34.77 29 VAL A CA 1
ATOM 199 C C . VAL A 1 29 ? 29.539 79.281 4.156 1.00 34.77 29 VAL A C 1
ATOM 200 O O . VAL A 1 29 ? 29.208 79.308 5.336 1.00 32.13 29 VAL A O 1
ATOM 204 N N . LEU A 1 30 ? 28.868 78.580 3.248 1.00 8.92 30 LEU A N 1
ATOM 205 C CA . LEU A 1 30 ? 27.692 77.791 3.636 1.00 8.92 30 LEU A CA 1
ATOM 206 C C . LEU A 1 30 ? 28.113 76.595 4.497 1.00 8.92 30 LEU A C 1
ATOM 207 O O . LEU A 1 30 ? 27.281 75.986 5.177 1.00 43.85 30 LEU A O 1
ATOM 212 N N . ARG A 1 31 ? 29.399 76.251 4.451 1.00 30.22 31 ARG A N 1
ATOM 213 C CA . ARG A 1 31 ? 29.917 75.127 5.222 1.00 30.22 31 ARG A CA 1
ATOM 214 C C . ARG A 1 31 ? 30.171 75.530 6.668 1.00 30.22 31 ARG A C 1
ATOM 215 O O . ARG A 1 31 ? 29.557 74.981 7.572 1.00 44.64 31 ARG A O 1
ATOM 223 N N . ARG A 1 32 ? 31.067 76.490 6.889 1.00 23.36 32 ARG A N 1
ATOM 224 C CA . ARG A 1 32 ? 31.361 76.946 8.242 1.00 23.36 32 ARG A CA 1
ATOM 225 C C . ARG A 1 32 ? 30.187 77.714 8.857 1.00 23.36 32 ARG A C 1
ATOM 226 O O . ARG A 1 32 ? 29.455 78.409 8.153 1.00 56.05 32 ARG A O 1
ATOM 234 N N . PRO A 1 33 ? 29.994 77.594 10.186 1.00 48.02 33 PRO A N 1
ATOM 235 C CA . PRO A 1 33 ? 28.915 78.271 10.915 1.00 48.02 33 PRO A CA 1
ATOM 236 C C . PRO A 1 33 ? 29.328 79.676 11.330 1.00 48.02 33 PRO A C 1
ATOM 237 O O . PRO A 1 33 ? 30.463 79.907 11.738 1.00 31.45 33 PRO A O 1
ATOM 241 N N . LYS A 1 34 ? 28.392 80.610 11.247 1.00 36.20 34 LYS A N 1
ATOM 242 C CA . LYS A 1 34 ? 28.678 81.998 11.575 1.00 36.20 34 LYS A CA 1
ATOM 243 C C . LYS A 1 34 ? 29.175 82.252 12.977 1.00 36.20 34 LYS A C 1
ATOM 244 O O . LYS A 1 34 ? 30.213 82.913 13.154 1.00 31.50 34 LYS A O 1
ATOM 250 N N . ARG A 1 35 ? 28.421 81.749 13.966 1.00 24.75 35 ARG A N 1
ATOM 251 C CA . ARG A 1 35 ? 28.756 81.952 15.381 1.00 24.75 35 ARG A CA 1
ATOM 252 C C . ARG A 1 35 ? 28.690 80.714 16.259 1.00 24.75 35 ARG A C 1
ATOM 253 O O . ARG A 1 35 ? 27.770 79.898 16.152 1.00 25.84 35 ARG A O 1
ATOM 261 N N . VAL A 1 36 ? 29.670 80.603 17.148 1.00 35.98 36 VAL A N 1
ATOM 262 C CA . VAL A 1 36 ? 29.726 79.523 18.118 1.00 35.98 36 VAL A CA 1
ATOM 263 C C . VAL A 1 36 ? 30.052 80.187 19.458 1.00 35.98 36 VAL A C 1
ATOM 264 O O . VAL A 1 36 ? 31.111 80.807 19.608 1.00 22.26 36 VAL A O 1
ATOM 268 N N . LEU A 1 37 ? 29.123 80.105 20.412 1.00 22.81 37 LEU A N 1
ATOM 269 C CA . LEU A 1 37 ? 29.345 80.693 21.731 1.00 22.81 37 LEU A CA 1
ATOM 270 C C . LEU A 1 37 ? 29.365 79.575 22.749 1.00 22.81 37 LEU A C 1
ATOM 271 O O . LEU A 1 37 ? 28.415 78.786 22.831 1.00 29.73 37 LEU A O 1
ATOM 276 N N . ILE A 1 38 ? 30.462 79.501 23.501 1.00 43.92 38 ILE A N 1
ATOM 277 C CA . ILE A 1 38 ? 30.644 78.494 24.544 1.00 43.92 38 ILE A CA 1
ATOM 278 C C . ILE A 1 38 ? 30.767 79.234 25.870 1.00 43.92 38 ILE A C 1
ATOM 279 O O . ILE A 1 38 ? 31.622 80.118 26.009 1.00 39.27 38 ILE A O 1
ATOM 284 N N . VAL A 1 39 ? 29.924 78.875 26.839 1.00 33.11 39 VAL A N 1
ATOM 285 C CA . VAL A 1 39 ? 29.941 79.528 28.145 1.00 33.11 39 VAL A CA 1
ATOM 286 C C . VAL A 1 39 ? 30.148 78.548 29.270 1.00 33.11 39 VAL A C 1
ATOM 287 O O . VAL A 1 39 ? 29.663 77.419 29.202 1.00 16.86 39 VAL A O 1
ATOM 291 N N . GLU A 1 40 ? 30.883 78.996 30.286 1.00 12.34 40 GLU A N 1
ATOM 292 C CA . GLU A 1 40 ? 31.161 78.232 31.515 1.00 12.34 40 GLU A CA 1
ATOM 293 C C . GLU A 1 40 ? 30.559 79.078 32.655 1.00 12.34 40 GLU A C 1
ATOM 294 O O . GLU A 1 40 ? 31.144 80.083 33.076 1.00 37.65 40 GLU A O 1
ATOM 300 N N . PHE A 1 41 ? 29.396 78.685 33.150 1.00 25.50 41 PHE A N 1
ATOM 301 C CA . PHE A 1 41 ? 28.732 79.455 34.202 1.00 25.50 41 PHE A CA 1
ATOM 302 C C . PHE A 1 41 ? 28.481 78.693 35.506 1.00 25.50 41 PHE A C 1
ATOM 303 O O . PHE A 1 41 ? 28.132 77.513 35.483 1.00 22.68 41 PHE A O 1
ATOM 311 N N . PRO A 1 42 ? 28.620 79.376 36.663 1.00 18.00 42 PRO A N 1
ATOM 312 C CA . PRO A 1 42 ? 28.396 78.726 37.953 1.00 18.00 42 PRO A CA 1
ATOM 313 C C . PRO A 1 42 ? 26.910 78.640 38.284 1.00 18.00 42 PRO A C 1
ATOM 314 O O . PRO A 1 42 ? 26.089 79.361 37.731 1.00 23.33 42 PRO A O 1
ATOM 318 N N . VAL A 1 43 ? 26.565 77.749 39.192 1.00 33.60 43 VAL A N 1
ATOM 319 C CA . VAL A 1 43 ? 25.184 77.594 39.604 1.00 33.60 43 VAL A CA 1
ATOM 320 C C . VAL A 1 43 ? 25.218 77.153 41.055 1.00 33.60 43 VAL A C 1
ATOM 321 O O . VAL A 1 43 ? 25.974 76.239 41.392 1.00 28.34 43 VAL A O 1
ATOM 325 N N . ARG A 1 44 ? 24.440 77.804 41.918 1.00 36.18 44 ARG A N 1
ATOM 326 C CA . ARG A 1 44 ? 24.420 77.413 43.320 1.00 36.18 44 ARG A CA 1
ATOM 327 C C . ARG A 1 44 ? 23.510 76.208 43.466 1.00 36.18 44 ARG A C 1
ATOM 328 O O . ARG A 1 44 ? 22.313 76.276 43.183 1.00 51.65 44 ARG A O 1
ATOM 336 N N . MET A 1 45 ? 24.100 75.098 43.895 1.00 35.63 45 MET A N 1
ATOM 337 C CA . MET A 1 45 ? 23.370 73.857 44.089 1.00 35.63 45 MET A CA 1
ATOM 338 C C . MET A 1 45 ? 22.600 73.907 45.401 1.00 35.63 45 MET A C 1
ATOM 339 O O . MET A 1 45 ? 22.987 74.610 46.333 1.00 50.11 45 MET A O 1
ATOM 344 N N . ASP A 1 46 ? 21.506 73.158 45.461 1.00 51.41 46 ASP A N 1
ATOM 345 C CA . ASP A 1 46 ? 20.671 73.106 46.650 1.00 51.41 46 ASP A CA 1
ATOM 346 C C . ASP A 1 46 ? 21.478 72.982 47.948 1.00 51.41 46 ASP A C 1
ATOM 347 O O . ASP A 1 46 ? 21.249 73.727 48.903 1.00 23.82 46 ASP A O 1
ATOM 352 N N . ASP A 1 47 ? 22.416 72.039 47.989 1.00 27.12 47 ASP A N 1
ATOM 353 C CA . ASP A 1 47 ? 23.231 71.846 49.181 1.00 27.12 47 ASP A CA 1
ATOM 354 C C . ASP A 1 47 ? 24.132 73.043 49.490 1.00 27.12 47 ASP A C 1
ATOM 355 O O . ASP A 1 47 ? 24.809 73.066 50.513 1.00 55.51 47 ASP A O 1
ATOM 360 N N . GLY A 1 48 ? 24.153 74.030 48.602 1.00 58.61 48 GLY A N 1
ATOM 361 C CA . GLY A 1 48 ? 24.965 75.208 48.852 1.00 58.61 48 GLY A CA 1
ATOM 362 C C . GLY A 1 48 ? 26.285 75.367 48.116 1.00 58.61 48 GLY A C 1
ATOM 363 O O . GLY A 1 48 ? 26.865 76.455 48.135 1.00 52.88 48 GLY A O 1
ATOM 364 N N . HIS A 1 49 ? 26.784 74.317 47.473 1.00 45.46 49 HIS A N 1
ATOM 365 C CA . HIS A 1 49 ? 28.051 74.459 46.769 1.00 45.46 49 HIS A CA 1
ATOM 366 C C . HIS A 1 49 ? 27.821 74.870 45.325 1.00 45.46 49 HIS A C 1
ATOM 367 O O . HIS A 1 49 ? 26.775 74.549 44.747 1.00 46.41 49 HIS A O 1
ATOM 374 N N . VAL A 1 50 ? 28.788 75.590 44.754 1.00 36.43 50 VAL A N 1
ATOM 375 C CA . VAL A 1 50 ? 28.674 76.057 43.373 1.00 36.43 50 VAL A CA 1
ATOM 376 C C . VAL A 1 50 ? 29.215 75.035 42.390 1.00 36.43 50 VAL A C 1
ATOM 377 O O . VAL A 1 50 ? 30.214 74.370 42.664 1.00 42.85 50 VAL A O 1
ATOM 381 N N . GLU A 1 51 ? 28.545 74.909 41.250 1.00 49.41 51 GLU A N 1
ATOM 382 C CA . GLU A 1 51 ? 28.983 73.984 40.218 1.00 49.41 51 GLU A CA 1
ATOM 383 C C . GLU A 1 51 ? 29.006 74.700 38.869 1.00 49.41 51 GLU A C 1
ATOM 384 O O . GLU A 1 51 ? 28.003 75.280 38.451 1.00 46.38 51 GLU A O 1
ATOM 390 N N . VAL A 1 52 ? 30.166 74.671 38.211 1.00 14.48 52 VAL A N 1
ATOM 391 C CA . VAL A 1 52 ? 30.352 75.306 36.909 1.00 14.48 52 VAL A CA 1
ATOM 392 C C . VAL A 1 52 ? 29.865 74.383 35.799 1.00 14.48 52 VAL A C 1
ATOM 393 O O . VAL A 1 52 ? 30.175 73.195 35.794 1.00 25.86 52 VAL A O 1
ATOM 397 N N . PHE A 1 53 ? 29.098 74.924 34.863 1.00 40.04 53 PHE A N 1
ATOM 398 C CA . PHE A 1 53 ? 28.591 74.122 33.760 1.00 40.04 53 PHE A CA 1
ATOM 399 C C . PHE A 1 53 ? 29.013 74.696 32.406 1.00 40.04 53 PHE A C 1
ATOM 400 O O . PHE A 1 53 ? 29.277 75.907 32.283 1.00 19.17 53 PHE A O 1
ATOM 408 N N . THR A 1 54 ? 29.060 73.816 31.398 1.00 15.71 54 THR A N 1
ATOM 409 C CA . THR A 1 54 ? 29.433 74.183 30.040 1.00 15.71 54 THR A CA 1
ATOM 410 C C . THR A 1 54 ? 28.201 74.249 29.144 1.00 15.71 54 THR A C 1
ATOM 411 O O . THR A 1 54 ? 27.422 73.294 29.074 1.00 13.93 54 THR A O 1
ATOM 415 N N . GLY A 1 55 ? 28.026 75.381 28.463 1.00 23.56 55 GLY A N 1
ATOM 416 C CA . GLY A 1 55 ? 26.876 75.536 27.591 1.00 23.56 55 GLY A CA 1
ATOM 417 C C . GLY A 1 55 ? 27.304 75.994 26.219 1.00 23.56 55 GLY A C 1
ATOM 418 O O . GLY A 1 55 ? 28.339 76.662 26.082 1.00 26.01 55 GLY A O 1
ATOM 419 N N . TYR A 1 56 ? 26.526 75.631 25.200 1.00 25.00 56 TYR A N 1
ATOM 420 C CA . TYR A 1 56 ? 26.850 76.030 23.833 1.00 25.00 56 TYR A CA 1
ATOM 421 C C . TYR A 1 56 ? 25.639 76.557 23.087 1.00 25.00 56 TYR A C 1
ATOM 422 O O . TYR A 1 56 ? 24.527 76.049 23.237 1.00 19.24 56 TYR A O 1
ATOM 431 N N . ARG A 1 57 ? 25.868 77.584 22.282 1.00 38.54 57 ARG A N 1
ATOM 432 C CA . ARG A 1 57 ? 24.834 78.125 21.423 1.00 38.54 57 ARG A CA 1
ATOM 433 C C . ARG A 1 57 ? 25.568 78.377 20.134 1.00 38.54 57 ARG A C 1
ATOM 434 O O . ARG A 1 57 ? 26.598 79.072 20.122 1.00 12.94 57 ARG A O 1
ATOM 442 N N . VAL A 1 58 ? 25.048 77.789 19.062 1.00 37.76 58 VAL A N 1
ATOM 443 C CA . VAL A 1 58 ? 25.649 77.915 17.749 1.00 37.76 58 VAL A CA 1
ATOM 444 C C . VAL A 1 58 ? 24.683 78.461 16.701 1.00 37.76 58 VAL A C 1
ATOM 445 O O . VAL A 1 58 ? 23.578 77.939 16.489 1.00 25.60 58 VAL A O 1
ATOM 449 N N . GLN A 1 59 ? 25.095 79.538 16.057 1.00 23.17 59 GLN A N 1
ATOM 450 C CA . GLN A 1 59 ? 24.287 80.107 15.002 1.00 23.17 59 GLN A CA 1
ATOM 451 C C . GLN A 1 59 ? 25.043 79.781 13.727 1.00 23.17 59 GLN A C 1
ATOM 452 O O . GLN A 1 59 ? 26.070 80.409 13.426 1.00 30.67 59 GLN A O 1
ATOM 458 N N . HIS A 1 60 ? 24.551 78.791 12.990 1.00 38.39 60 HIS A N 1
ATOM 459 C CA . HIS A 1 60 ? 25.225 78.378 11.765 1.00 38.39 60 HIS A CA 1
ATOM 460 C C . HIS A 1 60 ? 25.105 79.404 10.668 1.00 38.39 60 HIS A C 1
ATOM 461 O O . HIS A 1 60 ? 26.053 80.119 10.349 1.00 40.82 60 HIS A O 1
ATOM 468 N N . ASN A 1 61 ? 23.920 79.451 10.080 1.00 23.81 61 ASN A N 1
ATOM 469 C CA . ASN A 1 61 ? 23.649 80.370 9.006 1.00 23.81 61 ASN A CA 1
ATOM 470 C C . ASN A 1 61 ? 22.432 81.197 9.346 1.00 23.81 61 ASN A C 1
ATOM 471 O O . ASN A 1 61 ? 21.498 80.720 9.982 1.00 32.61 61 ASN A O 1
ATOM 476 N N . VAL A 1 62 ? 22.429 82.431 8.871 1.00 58.06 62 VAL A N 1
ATOM 477 C CA . VAL A 1 62 ? 21.334 83.328 9.164 1.00 58.06 62 VAL A CA 1
ATOM 478 C C . VAL A 1 62 ? 20.821 84.073 7.925 1.00 58.06 62 VAL A C 1
ATOM 479 O O . VAL A 1 62 ? 19.850 84.822 7.999 1.00 20.98 62 VAL A O 1
ATOM 483 N N . ALA A 1 63 ? 21.457 83.840 6.783 1.00 39.94 63 ALA A N 1
ATOM 484 C CA . ALA A 1 63 ? 21.087 84.506 5.536 1.00 39.94 63 ALA A CA 1
ATOM 485 C C . ALA A 1 63 ? 19.596 84.654 5.268 1.00 39.94 63 ALA A C 1
ATOM 486 O O . ALA A 1 63 ? 19.156 85.699 4.786 1.00 17.99 63 ALA A O 1
ATOM 488 N N . ARG A 1 64 ? 18.822 83.617 5.575 1.00 4.48 64 ARG A N 1
ATOM 489 C CA . ARG A 1 64 ? 17.387 83.647 5.310 1.00 4.48 64 ARG A CA 1
ATOM 490 C C . ARG A 1 64 ? 16.495 84.087 6.474 1.00 4.48 64 ARG A C 1
ATOM 491 O O . ARG A 1 64 ? 15.255 84.100 6.358 1.00 36.65 64 ARG A O 1
ATOM 499 N N . GLY A 1 65 ? 17.109 84.437 7.595 1.00 41.12 65 GLY A N 1
ATOM 500 C CA . GLY A 1 65 ? 16.329 84.844 8.742 1.00 41.12 65 GLY A CA 1
ATOM 501 C C . GLY A 1 65 ? 17.063 84.589 10.042 1.00 41.12 65 GLY A C 1
ATOM 502 O O . GLY A 1 65 ? 18.225 84.175 10.037 1.00 37.66 65 GLY A O 1
ATOM 503 N N . PRO A 1 66 ? 16.404 84.819 11.184 1.00 41.37 66 PRO A N 1
ATOM 504 C CA . PRO A 1 66 ? 17.059 84.597 12.473 1.00 41.37 66 PRO A CA 1
ATOM 505 C C . PRO A 1 66 ? 17.206 83.116 12.775 1.00 41.37 66 PRO A C 1
ATOM 506 O O . PRO A 1 66 ? 16.315 82.317 12.482 1.00 19.28 66 PRO A O 1
ATOM 510 N N . ALA A 1 67 ? 18.344 82.762 13.362 1.00 12.95 67 ALA A N 1
ATOM 511 C CA . ALA A 1 67 ? 18.634 81.375 13.707 1.00 12.95 67 ALA A CA 1
ATOM 512 C C . ALA A 1 67 ? 17.493 80.761 14.518 1.00 12.95 67 ALA A C 1
ATOM 513 O O . ALA A 1 67 ? 16.915 81.403 15.386 1.00 40.72 67 ALA A O 1
ATOM 515 N N . LYS A 1 68 ? 17.166 79.516 14.219 1.00 20.43 68 LYS A N 1
ATOM 516 C CA . LYS A 1 68 ? 16.115 78.816 14.931 1.00 20.43 68 LYS A CA 1
ATOM 517 C C . LYS A 1 68 ? 16.594 77.386 15.270 1.00 20.43 68 LYS A C 1
ATOM 518 O O . LYS A 1 68 ? 17.046 76.640 14.392 1.00 42.40 68 LYS A O 1
ATOM 524 N N . GLY A 1 69 ? 16.506 77.009 16.543 1.00 63.73 69 GLY A N 1
ATOM 525 C CA . GLY A 1 69 ? 16.932 75.678 16.943 1.00 63.73 69 GLY A CA 1
ATOM 526 C C . GLY A 1 69 ? 16.844 75.436 18.439 1.00 63.73 69 GLY A C 1
ATOM 527 O O . GLY A 1 69 ? 17.126 76.338 19.236 1.00 18.32 69 GLY A O 1
ATOM 528 N N . GLY A 1 70 ? 16.474 74.211 18.815 1.00 31.04 70 GLY A N 1
ATOM 529 C CA . GLY A 1 70 ? 16.333 73.857 20.217 1.00 31.04 70 GLY A CA 1
ATOM 530 C C . GLY A 1 70 ? 17.577 73.840 21.091 1.00 31.04 70 GLY A C 1
ATOM 531 O O . GLY A 1 70 ? 18.708 74.076 20.625 1.00 6.18 70 GLY A O 1
ATOM 532 N N . ILE A 1 71 ? 17.349 73.578 22.381 1.00 42.23 71 ILE A N 1
ATOM 533 C CA . ILE A 1 71 ? 18.413 73.498 23.374 1.00 42.23 71 ILE A CA 1
ATOM 534 C C . ILE A 1 71 ? 18.411 72.100 23.988 1.00 42.23 71 ILE A C 1
ATOM 535 O O . ILE A 1 71 ? 17.371 71.555 24.343 1.00 16.21 71 ILE A O 1
ATOM 540 N N . ARG A 1 72 ? 19.599 71.535 24.124 1.00 32.91 72 ARG A N 1
ATOM 541 C CA . ARG A 1 72 ? 19.780 70.188 24.627 1.00 32.91 72 ARG A CA 1
ATOM 542 C C . ARG A 1 72 ? 20.364 70.118 26.037 1.00 32.91 72 ARG A C 1
ATOM 543 O O . ARG A 1 72 ? 21.368 70.774 26.342 1.00 51.20 72 ARG A O 1
ATOM 551 N N . TYR A 1 73 ? 19.739 69.311 26.893 1.00 28.13 73 TYR A N 1
ATOM 552 C CA . TYR A 1 73 ? 20.230 69.106 28.254 1.00 28.13 73 TYR A CA 1
ATOM 553 C C . TYR A 1 73 ? 20.677 67.646 28.286 1.00 28.13 73 TYR A C 1
ATOM 554 O O . TYR A 1 73 ? 19.865 66.728 28.425 1.00 21.78 73 TYR A O 1
ATOM 563 N N . HIS A 1 74 ? 21.977 67.439 28.125 1.00 19.77 74 HIS A N 1
ATOM 564 C CA . HIS A 1 74 ? 22.548 66.096 28.112 1.00 19.77 74 HIS A CA 1
ATOM 565 C C . HIS A 1 74 ? 23.971 66.138 28.649 1.00 19.77 74 HIS A C 1
ATOM 566 O O . HIS A 1 74 ? 24.684 67.128 28.481 1.00 91.51 74 HIS A O 1
ATOM 573 N N . PRO A 1 75 ? 24.402 65.056 29.303 1.00 32.95 75 PRO A N 1
ATOM 574 C CA . PRO A 1 75 ? 25.752 65.054 29.850 1.00 32.95 75 PRO A CA 1
ATOM 575 C C . PRO A 1 75 ? 26.783 64.708 28.810 1.00 32.95 75 PRO A C 1
ATOM 576 O O . PRO A 1 75 ? 27.991 64.850 29.051 1.00 30.37 75 PRO A O 1
ATOM 580 N N . ASP A 1 76 ? 26.316 64.264 27.648 1.00 47.88 76 ASP A N 1
ATOM 581 C CA . ASP A 1 76 ? 27.234 63.880 26.585 1.00 47.88 76 ASP A CA 1
ATOM 582 C C . ASP A 1 76 ? 27.301 64.875 25.424 1.00 47.88 76 ASP A C 1
ATOM 583 O O . ASP A 1 76 ? 28.081 64.698 24.488 1.00 68.88 76 ASP A O 1
ATOM 588 N N . VAL A 1 77 ? 26.490 65.925 25.488 1.00 36.30 77 VAL A N 1
ATOM 589 C CA . VAL A 1 77 ? 26.477 66.935 24.439 1.00 36.30 77 VAL A CA 1
ATOM 590 C C . VAL A 1 77 ? 27.874 67.526 24.191 1.00 36.30 77 VAL A C 1
ATOM 591 O O . VAL A 1 77 ? 28.632 67.794 25.127 1.00 50.09 77 VAL A O 1
ATOM 595 N N . THR A 1 78 ? 28.212 67.721 22.921 1.00 40.09 78 THR A N 1
ATOM 596 C CA . THR A 1 78 ? 29.514 68.272 22.566 1.00 40.09 78 THR A CA 1
ATOM 597 C C . THR A 1 78 ? 29.386 69.332 21.498 1.00 40.09 78 THR A C 1
ATOM 598 O O . THR A 1 78 ? 28.453 69.303 20.700 1.00 34.32 78 THR A O 1
ATOM 602 N N . LEU A 1 79 ? 30.333 70.265 21.490 1.00 22.53 79 LEU A N 1
ATOM 603 C CA . LEU A 1 79 ? 30.331 71.339 20.519 1.00 22.53 79 LEU A CA 1
ATOM 604 C C . LEU A 1 79 ? 29.991 70.724 19.170 1.00 22.53 79 LEU A C 1
ATOM 605 O O . LEU A 1 79 ? 29.043 71.145 18.510 1.00 10.78 79 LEU A O 1
ATOM 610 N N . ASP A 1 80 ? 30.752 69.702 18.783 1.00 33.17 80 ASP A N 1
ATOM 611 C CA . ASP A 1 80 ? 30.554 68.983 17.515 1.00 33.17 80 ASP A CA 1
ATOM 612 C C . ASP A 1 80 ? 29.077 68.679 17.255 1.00 33.17 80 ASP A C 1
ATOM 613 O O . ASP A 1 80 ? 28.483 69.164 16.299 1.00 41.72 80 ASP A O 1
ATOM 618 N N . GLU A 1 81 ? 28.495 67.867 18.123 1.00 38.72 81 GLU A N 1
ATOM 619 C CA . GLU A 1 81 ? 27.092 67.484 18.021 1.00 38.72 81 GLU A CA 1
ATOM 620 C C . GLU A 1 81 ? 26.193 68.681 17.762 1.00 38.72 81 GLU A C 1
ATOM 621 O O . GLU A 1 81 ? 25.324 68.642 16.893 1.00 86.80 81 GLU A O 1
ATOM 627 N N . VAL A 1 82 ? 26.405 69.742 18.530 1.00 38.54 82 VAL A N 1
ATOM 628 C CA . VAL A 1 82 ? 25.614 70.948 18.387 1.00 38.54 82 VAL A CA 1
ATOM 629 C C . VAL A 1 82 ? 25.787 71.526 16.981 1.00 38.54 82 VAL A C 1
ATOM 630 O O . VAL A 1 82 ? 24.804 71.690 16.250 1.00 35.23 82 VAL A O 1
ATOM 634 N N . LYS A 1 83 ? 27.032 71.815 16.604 1.00 21.18 83 LYS A N 1
ATOM 635 C CA . LYS A 1 83 ? 27.351 72.347 15.278 1.00 21.18 83 LYS A CA 1
ATOM 636 C C . LYS A 1 83 ? 26.599 71.561 14.211 1.00 21.18 83 LYS A C 1
ATOM 637 O O . LYS A 1 83 ? 25.903 72.124 13.363 1.00 27.60 83 LYS A O 1
ATOM 643 N N . ALA A 1 84 ? 26.748 70.244 14.259 1.00 10.18 84 ALA A N 1
ATOM 644 C CA . ALA A 1 84 ? 26.082 69.385 13.296 1.00 10.18 84 ALA A CA 1
ATOM 645 C C . ALA A 1 84 ? 24.592 69.678 13.298 1.00 10.18 84 ALA A C 1
ATOM 646 O O . ALA A 1 84 ? 24.015 69.995 12.269 1.00 29.95 84 ALA A O 1
ATOM 648 N N . LEU A 1 85 ? 23.973 69.597 14.465 1.00 27.40 85 LEU A N 1
ATOM 649 C CA . LEU A 1 85 ? 22.538 69.821 14.565 1.00 27.40 85 LEU A CA 1
ATOM 650 C C . LEU A 1 85 ? 22.124 71.196 14.077 1.00 27.40 85 LEU A C 1
ATOM 651 O O . LEU A 1 85 ? 21.059 71.345 13.470 1.00 14.12 85 LEU A O 1
ATOM 656 N N . ALA A 1 86 ? 22.956 72.201 14.338 1.00 19.00 86 ALA A N 1
ATOM 657 C CA . ALA A 1 86 ? 22.645 73.561 13.892 1.00 19.00 86 ALA A CA 1
ATOM 658 C C . ALA A 1 86 ? 22.657 73.506 12.375 1.00 19.00 86 ALA A C 1
ATOM 659 O O . ALA A 1 86 ? 21.688 73.922 11.709 1.00 17.97 86 ALA A O 1
ATOM 661 N N . PHE A 1 87 ? 23.762 72.969 11.843 1.00 12.14 87 PHE A N 1
ATOM 662 C CA . PHE A 1 87 ? 23.973 72.814 10.408 1.00 12.14 87 PHE A CA 1
ATOM 663 C C . PHE A 1 87 ? 22.717 72.257 9.734 1.00 12.14 87 PHE A C 1
ATOM 664 O O . PHE A 1 87 ? 22.254 72.797 8.733 1.00 28.64 87 PHE A O 1
ATOM 672 N N . TRP A 1 88 ? 22.148 71.190 10.284 1.00 10.57 88 TRP A N 1
ATOM 673 C CA . TRP A 1 88 ? 20.934 70.617 9.707 1.00 10.57 88 TRP A CA 1
ATOM 674 C C . TRP A 1 88 ? 19.761 71.603 9.743 1.00 10.57 88 TRP A C 1
ATOM 675 O O . TRP A 1 88 ? 19.010 71.711 8.776 1.00 86.17 88 TRP A O 1
ATOM 686 N N . MET A 1 89 ? 19.601 72.307 10.861 1.00 53.93 89 MET A N 1
ATOM 687 C CA . MET A 1 89 ? 18.500 73.254 10.995 1.00 53.93 89 MET A CA 1
ATOM 688 C C . MET A 1 89 ? 18.466 74.202 9.800 1.00 53.93 89 MET A C 1
ATOM 689 O O . MET A 1 89 ? 17.389 74.478 9.243 1.00 38.61 89 MET A O 1
ATOM 694 N N . THR A 1 90 ? 19.649 74.680 9.402 1.00 17.20 90 THR A N 1
ATOM 695 C CA . THR A 1 90 ? 19.771 75.616 8.283 1.00 17.20 90 THR A CA 1
ATOM 696 C C . THR A 1 90 ? 19.039 75.097 7.056 1.00 17.20 90 THR A C 1
ATOM 697 O O . THR A 1 90 ? 18.238 75.805 6.452 1.00 34.01 90 THR A O 1
ATOM 701 N N . TRP A 1 91 ? 19.316 73.851 6.694 1.00 16.12 91 TRP A N 1
ATOM 702 C CA . TRP A 1 91 ? 18.676 73.257 5.535 1.00 16.12 91 TRP A CA 1
ATOM 703 C C . TRP A 1 91 ? 17.251 72.851 5.848 1.00 16.12 91 TRP A C 1
ATOM 704 O O . TRP A 1 91 ? 16.375 73.028 5.025 1.00 17.41 91 TRP A O 1
ATOM 715 N N . LYS A 1 92 ? 17.011 72.308 7.036 1.00 41.03 92 LYS A N 1
ATOM 716 C CA . LYS A 1 92 ? 15.665 71.877 7.417 1.00 41.03 92 LYS A CA 1
ATOM 717 C C . LYS A 1 92 ? 14.670 73.001 7.266 1.00 41.03 92 LYS A C 1
ATOM 718 O O . LYS A 1 92 ? 13.586 72.818 6.714 1.00 29.21 92 LYS A O 1
ATOM 724 N N . THR A 1 93 ? 15.044 74.171 7.764 1.00 17.83 93 THR A N 1
ATOM 725 C CA . THR A 1 93 ? 14.153 75.307 7.680 1.00 17.83 93 THR A CA 1
ATOM 726 C C . THR A 1 93 ? 14.028 75.761 6.238 1.00 17.83 93 THR A C 1
ATOM 727 O O . THR A 1 93 ? 12.935 76.102 5.776 1.00 17.38 93 THR A O 1
ATOM 731 N N . ALA A 1 94 ? 15.156 75.752 5.532 1.00 25.54 94 ALA A N 1
ATOM 732 C CA . ALA A 1 94 ? 15.199 76.170 4.131 1.00 25.54 94 ALA A CA 1
ATOM 733 C C . ALA A 1 94 ? 14.268 75.349 3.257 1.00 25.54 94 ALA A C 1
ATOM 734 O O . ALA A 1 94 ? 13.548 75.898 2.447 1.00 11.70 94 ALA A O 1
ATOM 736 N N . VAL A 1 95 ? 14.270 74.035 3.413 1.00 19.84 95 VAL A N 1
ATOM 737 C CA . VAL A 1 95 ? 13.397 73.221 2.580 1.00 19.84 95 VAL A CA 1
ATOM 738 C C . VAL A 1 95 ? 11.935 73.523 2.880 1.00 19.84 95 VAL A C 1
ATOM 739 O O . VAL A 1 95 ? 11.100 73.545 1.976 1.00 34.56 95 VAL A O 1
ATOM 743 N N . MET A 1 96 ? 11.619 73.768 4.143 1.00 54.55 96 MET A N 1
ATOM 744 C CA . MET A 1 96 ? 10.243 74.066 4.504 1.00 54.55 96 MET A CA 1
ATOM 745 C C . MET A 1 96 ? 9.899 75.493 4.067 1.00 54.55 96 MET A C 1
ATOM 746 O O . MET A 1 96 ? 8.738 75.900 4.034 1.00 32.74 96 MET A O 1
ATOM 751 N N . ASN A 1 97 ? 10.926 76.247 3.709 1.00 28.47 97 ASN A N 1
ATOM 752 C CA . ASN A 1 97 ? 10.747 77.628 3.284 1.00 28.47 97 ASN A CA 1
ATOM 753 C C . ASN A 1 97 ? 10.257 78.524 4.413 1.00 28.47 97 ASN A C 1
ATOM 754 O O . ASN A 1 97 ? 9.250 79.207 4.274 1.00 40.00 97 ASN A O 1
ATOM 759 N N . LEU A 1 98 ? 10.978 78.521 5.527 1.00 35.66 98 LEU A N 1
ATOM 760 C CA . LEU A 1 98 ? 10.624 79.339 6.672 1.00 35.66 98 LEU A CA 1
ATOM 761 C C . LEU A 1 98 ? 11.605 80.502 6.805 1.00 35.66 98 LEU A C 1
ATOM 762 O O . LEU A 1 98 ? 12.815 80.342 6.593 1.00 8.96 98 LEU A O 1
ATOM 767 N N . PRO A 1 99 ? 11.145 81.713 7.157 1.00 14.12 99 PRO A N 1
ATOM 768 C CA . PRO A 1 99 ? 12.031 82.860 7.284 1.00 14.12 99 PRO A CA 1
ATOM 769 C C . PRO A 1 99 ? 13.050 82.680 8.393 1.00 14.12 99 PRO A C 1
ATOM 770 O O . PRO A 1 99 ? 13.417 83.692 9.062 1.00 34.43 99 PRO A O 1
ATOM 774 N N . PHE A 1 100 ? 13.523 81.456 8.607 1.00 21.93 100 PHE A N 1
ATOM 775 C CA . PHE A 1 100 ? 14.469 81.184 9.723 1.00 21.93 100 PHE A CA 1
ATOM 776 C C . PHE A 1 100 ? 15.830 80.697 9.268 1.00 21.93 100 PHE A C 1
ATOM 777 O O . PHE A 1 100 ? 15.977 80.125 8.195 1.00 37.36 100 PHE A O 1
ATOM 785 N N . GLY A 1 101 ? 16.817 80.909 10.132 1.00 17.08 101 GLY A N 1
ATOM 786 C CA . GLY A 1 101 ? 18.175 80.462 9.882 1.00 17.08 101 GLY A CA 1
ATOM 787 C C . GLY A 1 101 ? 18.366 79.117 10.575 1.00 17.08 101 GLY A C 1
ATOM 788 O O . GLY A 1 101 ? 17.428 78.321 10.666 1.00 41.02 101 GLY A O 1
ATOM 789 N N . GLY A 1 102 ? 19.569 78.860 11.074 1.00 30.74 102 GLY A N 1
ATOM 790 C CA . GLY A 1 102 ? 19.832 77.592 11.729 1.00 30.74 102 GLY A CA 1
ATOM 791 C C . GLY A 1 102 ? 20.753 77.716 12.922 1.00 30.74 102 GLY A C 1
ATOM 792 O O . GLY A 1 102 ? 21.867 78.276 12.855 1.00 21.41 102 GLY A O 1
ATOM 793 N N . GLY A 1 103 ? 20.287 77.184 14.042 1.00 23.80 103 GLY A N 1
ATOM 794 C CA . GLY A 1 103 ? 21.090 77.248 15.247 1.00 23.80 103 GLY A CA 1
ATOM 795 C C . GLY A 1 103 ? 20.721 76.131 16.187 1.00 23.80 103 GLY A C 1
ATOM 796 O O . GLY A 1 103 ? 19.767 75.402 15.953 1.00 13.38 103 GLY A O 1
ATOM 797 N N . LYS A 1 104 ? 21.481 75.996 17.258 1.00 40.32 104 LYS A N 1
ATOM 798 C CA . LYS A 1 104 ? 21.221 74.958 18.239 1.00 40.32 104 LYS A CA 1
ATOM 799 C C . LYS A 1 104 ? 22.057 75.242 19.467 1.00 40.32 104 LYS A C 1
ATOM 800 O O . LYS A 1 104 ? 22.965 76.076 19.441 1.00 36.68 104 LYS A O 1
ATOM 806 N N . GLY A 1 105 ? 21.748 74.556 20.552 1.00 35.14 105 GLY A N 1
ATOM 807 C CA . GLY A 1 105 ? 22.515 74.776 21.753 1.00 35.14 105 GLY A CA 1
ATOM 808 C C . GLY A 1 105 ? 22.294 73.646 22.717 1.00 35.14 105 GLY A C 1
ATOM 809 O O . GLY A 1 105 ? 21.466 72.766 22.463 1.00 46.03 105 GLY A O 1
ATOM 810 N N . GLY A 1 106 ? 23.033 73.677 23.821 1.00 31.82 106 GLY A N 1
ATOM 811 C CA . GLY A 1 106 ? 22.901 72.648 24.830 1.00 31.82 106 GLY A CA 1
ATOM 812 C C . GLY A 1 106 ? 23.826 72.866 26.010 1.00 31.82 106 GLY A C 1
ATOM 813 O O . GLY A 1 106 ? 24.812 73.634 25.940 1.00 17.79 106 GLY A O 1
ATOM 814 N N . VAL A 1 107 ? 23.499 72.193 27.107 1.00 32.78 107 VAL A N 1
ATOM 815 C CA . VAL A 1 107 ? 24.298 72.285 28.315 1.00 32.78 107 VAL A CA 1
ATOM 816 C C . VAL A 1 107 ? 24.702 70.880 28.729 1.00 32.78 107 VAL A C 1
ATOM 817 O O . VAL A 1 107 ? 23.878 69.963 28.730 1.00 34.14 107 VAL A O 1
ATOM 821 N N . ARG A 1 108 ? 25.977 70.705 29.054 1.00 24.30 108 ARG A N 1
ATOM 822 C CA . ARG A 1 108 ? 26.459 69.405 29.492 1.00 24.30 108 ARG A CA 1
ATOM 823 C C . ARG A 1 108 ? 26.028 69.209 30.944 1.00 24.30 108 ARG A C 1
ATOM 824 O O . ARG A 1 108 ? 26.745 69.586 31.871 1.00 86.43 108 ARG A O 1
ATOM 832 N N . VAL A 1 109 ? 24.846 68.625 31.125 1.00 19.04 109 VAL A N 1
ATOM 833 C CA . VAL A 1 109 ? 24.280 68.397 32.450 1.00 19.04 109 VAL A CA 1
ATOM 834 C C . VAL A 1 109 ? 23.245 67.274 32.419 1.00 19.04 109 VAL A C 1
ATOM 835 O O . VAL A 1 109 ? 22.526 67.121 31.433 1.00 28.47 109 VAL A O 1
ATOM 839 N N . ASP A 1 110 ? 23.164 66.494 33.496 1.00 37.65 110 ASP A N 1
ATOM 840 C CA . ASP A 1 110 ? 22.168 65.433 33.563 1.00 37.65 110 ASP A CA 1
ATOM 841 C C . ASP A 1 110 ? 21.031 65.954 34.436 1.00 37.65 110 ASP A C 1
ATOM 842 O O . ASP A 1 110 ? 21.144 66.000 35.654 1.00 67.78 110 ASP A O 1
ATOM 847 N N . PRO A 1 111 ? 19.919 66.366 33.816 1.00 59.44 111 PRO A N 1
ATOM 848 C CA . PRO A 1 111 ? 18.775 66.886 34.570 1.00 59.44 111 PRO A CA 1
ATOM 849 C C . PRO A 1 111 ? 18.322 65.988 35.719 1.00 59.44 111 PRO A C 1
ATOM 850 O O . PRO A 1 111 ? 17.897 66.480 36.760 1.00 34.51 111 PRO A O 1
ATOM 854 N N . LYS A 1 112 ? 18.419 64.677 35.530 1.00 51.44 112 LYS A N 1
ATOM 855 C CA . LYS A 1 112 ? 18.002 63.702 36.541 1.00 51.44 112 LYS A CA 1
ATOM 856 C C . LYS A 1 112 ? 18.621 63.890 37.929 1.00 51.44 112 LYS A C 1
ATOM 857 O O . LYS A 1 112 ? 17.978 63.619 38.935 1.00 89.59 112 LYS A O 1
ATOM 863 N N . LYS A 1 113 ? 19.870 64.337 37.982 1.00 27.56 113 LYS A N 1
ATOM 864 C CA . LYS A 1 113 ? 20.546 64.554 39.257 1.00 27.56 113 LYS A CA 1
ATOM 865 C C . LYS A 1 113 ? 20.366 65.987 39.782 1.00 27.56 113 LYS A C 1
ATOM 866 O O . LYS A 1 113 ? 21.077 66.409 40.700 1.00 52.83 113 LYS A O 1
ATOM 872 N N . LEU A 1 114 ? 19.435 66.740 39.200 1.00 41.89 114 LEU A N 1
ATOM 873 C CA . LEU A 1 114 ? 19.206 68.121 39.621 1.00 41.89 114 LEU A CA 1
ATOM 874 C C . LEU A 1 114 ? 17.765 68.317 40.066 1.00 41.89 114 LEU A C 1
ATOM 875 O O . LEU A 1 114 ? 16.838 67.740 39.494 1.00 24.35 114 LEU A O 1
ATOM 880 N N . SER A 1 115 ? 17.577 69.140 41.090 1.00 46.21 115 SER A N 1
ATOM 881 C CA . SER A 1 115 ? 16.243 69.403 41.605 1.00 46.21 115 SER A CA 1
ATOM 882 C C . SER A 1 115 ? 15.560 70.473 40.767 1.00 46.21 115 SER A C 1
ATOM 883 O O . SER A 1 115 ? 16.223 71.305 40.146 1.00 79.21 115 SER A O 1
ATOM 886 N N . ARG A 1 116 ? 14.231 70.444 40.756 1.00 23.23 116 ARG A N 1
ATOM 887 C CA . ARG A 1 116 ? 13.443 71.420 40.014 1.00 23.23 116 ARG A CA 1
ATOM 888 C C . ARG A 1 116 ? 13.993 72.825 40.250 1.00 23.23 116 ARG A C 1
ATOM 889 O O . ARG A 1 116 ? 14.098 73.628 39.321 1.00 66.67 116 ARG A O 1
ATOM 897 N N . ARG A 1 117 ? 14.346 73.116 41.499 1.00 17.53 117 ARG A N 1
ATOM 898 C CA . ARG A 1 117 ? 14.875 74.426 41.864 1.00 17.53 117 ARG A CA 1
ATOM 899 C C . ARG A 1 117 ? 16.209 74.652 41.173 1.00 17.53 117 ARG A C 1
ATOM 900 O O . ARG A 1 117 ? 16.444 75.715 40.595 1.00 80.00 117 ARG A O 1
ATOM 908 N N . GLU A 1 118 ? 17.081 73.650 41.239 1.00 35.29 118 GLU A N 1
ATOM 909 C CA . GLU A 1 118 ? 18.392 73.752 40.617 1.00 35.29 118 GLU A CA 1
ATOM 910 C C . GLU A 1 118 ? 18.262 73.871 39.097 1.00 35.29 118 GLU A C 1
ATOM 911 O O . GLU A 1 118 ? 18.944 74.687 38.478 1.00 36.57 118 GLU A O 1
ATOM 917 N N . LEU A 1 119 ? 17.390 73.064 38.495 1.00 38.44 119 LEU A N 1
ATOM 918 C CA . LEU A 1 119 ? 17.198 73.137 37.053 1.00 38.44 119 LEU A CA 1
ATOM 919 C C . LEU A 1 119 ? 16.784 74.566 36.690 1.00 38.44 119 LEU A C 1
ATOM 920 O O . LEU A 1 119 ? 17.479 75.249 35.925 1.00 26.51 119 LEU A O 1
ATOM 925 N N . GLU A 1 120 ? 15.661 75.021 37.253 1.00 23.23 120 GLU A N 1
ATOM 926 C CA . GLU A 1 120 ? 15.164 76.367 36.995 1.00 23.23 120 GLU A CA 1
ATOM 927 C C . GLU A 1 120 ? 16.289 77.385 37.108 1.00 23.23 120 GLU A C 1
ATOM 928 O O . GLU A 1 120 ? 16.364 78.337 36.337 1.00 45.02 120 GLU A O 1
ATOM 934 N N . ARG A 1 121 ? 17.168 77.159 38.074 1.00 9.67 121 ARG A N 1
ATOM 935 C CA . ARG A 1 121 ? 18.297 78.050 38.303 1.00 9.67 121 ARG A CA 1
ATOM 936 C C . ARG A 1 121 ? 19.243 78.000 37.111 1.00 9.67 121 ARG A C 1
ATOM 937 O O . ARG A 1 121 ? 19.495 79.011 36.455 1.00 52.20 121 ARG A O 1
ATOM 945 N N . LEU A 1 122 ? 19.769 76.813 36.842 1.00 42.82 122 LEU A N 1
ATOM 946 C CA . LEU A 1 122 ? 20.682 76.607 35.728 1.00 42.82 122 LEU A CA 1
ATOM 947 C C . LEU A 1 122 ? 20.049 77.141 34.444 1.00 42.82 122 LEU A C 1
ATOM 948 O O . LEU A 1 122 ? 20.682 77.879 33.696 1.00 25.16 122 LEU A O 1
ATOM 953 N N . SER A 1 123 ? 18.792 76.785 34.200 1.00 13.42 123 SER A N 1
ATOM 954 C CA . SER A 1 123 ? 18.085 77.251 33.007 1.00 13.42 123 SER A CA 1
ATOM 955 C C . SER A 1 123 ? 18.142 78.786 32.856 1.00 13.42 123 SER A C 1
ATOM 956 O O . SER A 1 123 ? 18.285 79.318 31.750 1.00 17.06 123 SER A O 1
ATOM 959 N N . ARG A 1 124 ? 18.029 79.501 33.966 1.00 17.52 124 ARG A N 1
ATOM 960 C CA . ARG A 1 124 ? 18.076 80.947 33.913 1.00 17.52 124 ARG A CA 1
ATOM 961 C C . ARG A 1 124 ? 19.487 81.427 33.653 1.00 17.52 124 ARG A C 1
ATOM 962 O O . ARG A 1 124 ? 19.731 82.133 32.688 1.00 18.11 124 ARG A O 1
ATOM 970 N N . ARG A 1 125 ? 20.427 81.053 34.511 1.00 24.36 125 ARG A N 1
ATOM 971 C CA . ARG A 1 125 ? 21.798 81.516 34.332 1.00 24.36 125 ARG A CA 1
ATOM 972 C C . ARG A 1 125 ? 22.261 81.285 32.911 1.00 24.36 125 ARG A C 1
ATOM 973 O O . ARG A 1 125 ? 22.956 82.118 32.335 1.00 22.18 125 ARG A O 1
ATOM 981 N N . PHE A 1 126 ? 21.877 80.147 32.344 1.00 34.94 126 PHE A N 1
ATOM 982 C CA . PHE A 1 126 ? 22.261 79.839 30.981 1.00 34.94 126 PHE A CA 1
ATOM 983 C C . PHE A 1 126 ? 21.715 80.913 30.054 1.00 34.94 126 PHE A C 1
ATOM 984 O O . PHE A 1 126 ? 22.479 81.648 29.429 1.00 27.12 126 PHE A O 1
ATOM 992 N N . PHE A 1 127 ? 20.386 81.007 29.973 1.00 9.63 127 PHE A N 1
ATOM 993 C CA . PHE A 1 127 ? 19.760 81.990 29.107 1.00 9.63 127 PHE A CA 1
ATOM 994 C C . PHE A 1 127 ? 20.302 83.411 29.289 1.00 9.63 127 PHE A C 1
ATOM 995 O O . PHE A 1 127 ? 20.247 84.220 28.367 1.00 33.44 127 PHE A O 1
ATOM 1003 N N . ARG A 1 128 ? 20.835 83.724 30.465 1.00 30.90 128 ARG A N 1
ATOM 1004 C CA . ARG A 1 128 ? 21.376 85.056 30.684 1.00 30.90 128 ARG A CA 1
ATOM 1005 C C . ARG A 1 128 ? 22.762 85.132 30.078 1.00 30.90 128 ARG A C 1
ATOM 1006 O O . ARG A 1 128 ? 23.170 86.165 29.547 1.00 91.95 128 ARG A O 1
ATOM 1014 N N . GLU A 1 129 ? 23.473 84.012 30.140 1.00 62.54 129 GLU A N 1
ATOM 1015 C CA . GLU A 1 129 ? 24.828 83.917 29.618 1.00 62.54 129 GLU A CA 1
ATOM 1016 C C . GLU A 1 129 ? 24.917 83.964 28.099 1.00 62.54 129 GLU A C 1
ATOM 1017 O O . GLU A 1 129 ? 25.928 84.413 27.562 1.00 39.17 129 GLU A O 1
ATOM 1023 N N . ILE A 1 130 ? 23.874 83.496 27.412 1.00 23.78 130 ILE A N 1
ATOM 1024 C CA . ILE A 1 130 ? 23.854 83.503 25.948 1.00 23.78 130 ILE A CA 1
ATOM 1025 C C . ILE A 1 130 ? 22.906 84.563 25.382 1.00 23.78 130 ILE A C 1
ATOM 1026 O O . ILE A 1 130 ? 22.616 84.568 24.185 1.00 43.13 130 ILE A O 1
ATOM 1031 N N . GLN A 1 131 ? 22.422 85.452 26.249 1.00 42.81 131 GLN A N 1
ATOM 1032 C CA . GLN A 1 131 ? 21.503 86.511 25.847 1.00 42.81 131 GLN A CA 1
ATOM 1033 C C . GLN A 1 131 ? 22.090 87.345 24.723 1.00 42.81 131 GLN A C 1
ATOM 1034 O O . GLN A 1 131 ? 21.417 87.629 23.738 1.00 63.62 131 GLN A O 1
ATOM 1040 N N . VAL A 1 132 ? 23.352 87.730 24.884 1.00 29.76 132 VAL A N 1
ATOM 1041 C CA . VAL A 1 132 ? 24.062 88.546 23.901 1.00 29.76 132 VAL A CA 1
ATOM 1042 C C . VAL A 1 132 ? 23.856 88.118 22.451 1.00 29.76 132 VAL A C 1
ATOM 1043 O O . VAL A 1 132 ? 23.719 88.949 21.557 1.00 35.20 132 VAL A O 1
ATOM 1047 N N . ILE A 1 133 ? 23.846 86.810 22.235 1.00 24.13 133 ILE A N 1
ATOM 1048 C CA . ILE A 1 133 ? 23.718 86.218 20.917 1.00 24.13 133 ILE A CA 1
ATOM 1049 C C . ILE A 1 133 ? 22.289 85.955 20.449 1.00 24.13 133 ILE A C 1
ATOM 1050 O O . ILE A 1 133 ? 22.065 85.758 19.266 1.00 22.41 133 ILE A O 1
ATOM 1055 N N . ILE A 1 134 ? 21.315 85.967 21.351 1.00 30.28 134 ILE A N 1
ATOM 1056 C CA . ILE A 1 134 ? 19.938 85.684 20.945 1.00 30.28 134 ILE A CA 1
ATOM 1057 C C . ILE A 1 134 ? 18.952 86.851 21.025 1.00 30.28 134 ILE A C 1
ATOM 1058 O O . ILE A 1 134 ? 19.259 87.918 21.559 1.00 55.25 134 ILE A O 1
ATOM 1063 N N . GLY A 1 135 ? 17.759 86.628 20.487 1.00 6.78 135 GLY A N 1
ATOM 1064 C CA . GLY A 1 135 ? 16.736 87.665 20.479 1.00 6.78 135 GLY A CA 1
ATOM 1065 C C . GLY A 1 135 ? 15.576 87.182 19.624 1.00 6.78 135 GLY A C 1
ATOM 1066 O O . GLY A 1 135 ? 15.731 86.209 18.884 1.00 51.81 135 GLY A O 1
ATOM 1067 N N . PRO A 1 136 ? 14.409 87.834 19.686 1.00 33.57 136 PRO A N 1
ATOM 1068 C CA . PRO A 1 136 ? 13.278 87.373 18.869 1.00 33.57 136 PRO A CA 1
ATOM 1069 C C . PRO A 1 136 ? 13.543 87.599 17.404 1.00 33.57 136 PRO A C 1
ATOM 1070 O O . PRO A 1 136 ? 12.795 87.117 16.563 1.00 11.04 136 PRO A O 1
ATOM 1074 N N . TYR A 1 137 ? 14.610 88.337 17.116 1.00 34.31 137 TYR A N 1
ATOM 1075 C CA . TYR A 1 137 ? 14.988 88.632 15.744 1.00 34.31 137 TYR A CA 1
ATOM 1076 C C . TYR A 1 137 ? 16.443 88.252 15.427 1.00 34.31 137 TYR A C 1
ATOM 1077 O O . TYR A 1 137 ? 17.026 88.771 14.480 1.00 39.13 137 TYR A O 1
ATOM 1086 N N . ASN A 1 138 ? 17.020 87.352 16.223 1.00 23.97 138 ASN A N 1
ATOM 1087 C CA . ASN A 1 138 ? 18.397 86.898 16.030 1.00 23.97 138 ASN A CA 1
ATOM 1088 C C . ASN A 1 138 ? 18.491 85.390 16.175 1.00 23.97 138 ASN A C 1
ATOM 1089 O O . ASN A 1 138 ? 18.988 84.690 15.292 1.00 51.74 138 ASN A O 1
ATOM 1094 N N . ASP A 1 139 ? 18.007 84.897 17.304 1.00 33.51 139 ASP A N 1
ATOM 1095 C CA . ASP A 1 139 ? 18.049 83.479 17.596 1.00 33.51 139 ASP A CA 1
ATOM 1096 C C . ASP A 1 139 ? 16.896 83.161 18.541 1.00 33.51 139 ASP A C 1
ATOM 1097 O O . ASP A 1 139 ? 16.797 83.739 19.632 1.00 24.08 139 ASP A O 1
ATOM 1102 N N . ILE A 1 140 ? 16.019 82.257 18.119 1.00 18.00 140 ILE A N 1
ATOM 1103 C CA . ILE A 1 140 ? 14.865 81.880 18.921 1.00 18.00 140 ILE A CA 1
ATOM 1104 C C . ILE A 1 140 ? 14.958 80.425 19.366 1.00 18.00 140 ILE A C 1
ATOM 1105 O O . ILE A 1 140 ? 14.541 79.523 18.643 1.00 47.02 140 ILE A O 1
ATOM 1110 N N . PRO A 1 141 ? 15.516 80.177 20.565 1.00 2.54 141 PRO A N 1
ATOM 1111 C CA . PRO A 1 141 ? 15.647 78.802 21.057 1.00 2.54 141 PRO A CA 1
ATOM 1112 C C . PRO A 1 141 ? 14.329 78.034 21.073 1.00 2.54 141 PRO A C 1
ATOM 1113 O O . PRO A 1 141 ? 13.275 78.591 20.773 1.00 22.45 141 PRO A O 1
ATOM 1117 N N . ALA A 1 142 ? 14.406 76.750 21.409 1.00 20.66 142 ALA A N 1
ATOM 1118 C CA . ALA A 1 142 ? 13.232 75.888 21.480 1.00 20.66 142 ALA A CA 1
ATOM 1119 C C . ALA A 1 142 ? 13.588 74.633 22.276 1.00 20.66 142 ALA A C 1
ATOM 1120 O O . ALA A 1 142 ? 14.762 74.376 22.557 1.00 55.84 142 ALA A O 1
ATOM 1122 N N . PRO A 1 143 ? 12.581 73.835 22.656 1.00 46.34 143 PRO A N 1
ATOM 1123 C CA . PRO A 1 143 ? 12.922 72.636 23.417 1.00 46.34 143 PRO A CA 1
ATOM 1124 C C . PRO A 1 143 ? 13.533 71.528 22.559 1.00 46.34 143 PRO A C 1
ATOM 1125 O O . PRO A 1 143 ? 13.195 71.362 21.381 1.00 57.12 143 PRO A O 1
ATOM 1129 N N . ASP A 1 144 ? 14.448 70.781 23.161 1.00 32.16 144 ASP A N 1
ATOM 1130 C CA . ASP A 1 144 ? 15.097 69.661 22.502 1.00 32.16 144 ASP A CA 1
ATOM 1131 C C . ASP A 1 144 ? 15.072 68.506 23.491 1.00 32.16 144 ASP A C 1
ATOM 1132 O O . ASP A 1 144 ? 14.099 68.326 24.231 1.00 56.54 144 ASP A O 1
ATOM 1137 N N . VAL A 1 145 ? 16.145 67.731 23.510 1.00 40.99 145 VAL A N 1
ATOM 1138 C CA . VAL A 1 145 ? 16.234 66.601 24.413 1.00 40.99 145 VAL A CA 1
ATOM 1139 C C . VAL A 1 145 ? 16.396 67.063 25.870 1.00 40.99 145 VAL A C 1
ATOM 1140 O O . VAL A 1 145 ? 17.283 67.866 26.195 1.00 33.59 145 VAL A O 1
ATOM 1144 N N . ASN A 1 146 ? 15.519 66.558 26.734 1.00 51.24 146 ASN A N 1
ATOM 1145 C CA . ASN A 1 146 ? 15.554 66.870 28.154 1.00 51.24 146 ASN A CA 1
ATOM 1146 C C . ASN A 1 146 ? 15.171 68.298 28.516 1.00 51.24 146 ASN A C 1
ATOM 1147 O O . ASN A 1 146 ? 15.608 68.830 29.536 1.00 32.03 146 ASN A O 1
ATOM 1152 N N . THR A 1 147 ? 14.372 68.927 27.667 1.00 30.98 147 THR A N 1
ATOM 1153 C CA . THR A 1 147 ? 13.889 70.272 27.936 1.00 30.98 147 THR A CA 1
ATOM 1154 C C . THR A 1 147 ? 12.456 70.291 27.413 1.00 30.98 147 THR A C 1
ATOM 1155 O O . THR A 1 147 ? 12.108 69.529 26.504 1.00 39.37 147 THR A O 1
ATOM 1159 N N . ASN A 1 148 ? 11.626 71.148 27.995 1.00 14.52 148 ASN A N 1
ATOM 1160 C CA . ASN A 1 148 ? 10.227 71.214 27.614 1.00 14.52 148 ASN A CA 1
ATOM 1161 C C . ASN A 1 148 ? 9.610 72.577 27.893 1.00 14.52 148 ASN A C 1
ATOM 1162 O O . ASN A 1 148 ? 10.296 73.531 28.255 1.00 40.30 148 ASN A O 1
ATOM 1167 N N . ALA A 1 149 ? 8.291 72.636 27.740 1.00 49.65 149 ALA A N 1
ATOM 1168 C CA . ALA A 1 149 ? 7.543 73.863 27.936 1.00 49.65 149 ALA A CA 1
ATOM 1169 C C . ALA A 1 149 ? 7.842 74.530 29.282 1.00 49.65 149 ALA A C 1
ATOM 1170 O O . ALA A 1 149 ? 7.779 75.760 29.409 1.00 51.99 149 ALA A O 1
ATOM 1172 N N . ASP A 1 150 ? 8.169 73.728 30.270 1.00 33.65 150 ASP A N 1
ATOM 1173 C CA . ASP A 1 150 ? 8.468 74.248 31.616 1.00 33.65 150 ASP A CA 1
ATOM 1174 C C . ASP A 1 150 ? 9.792 75.015 31.612 1.00 33.65 150 ASP A C 1
ATOM 1175 O O . ASP A 1 150 ? 9.874 76.157 32.086 1.00 33.06 150 ASP A O 1
ATOM 1180 N N . VAL A 1 151 ? 10.810 74.366 31.078 1.00 35.49 151 VAL A N 1
ATOM 1181 C CA . VAL A 1 151 ? 12.145 74.967 30.981 1.00 35.49 151 VAL A CA 1
ATOM 1182 C C . VAL A 1 151 ? 12.101 76.170 30.056 1.00 35.49 151 VAL A C 1
ATOM 1183 O O . VAL A 1 151 ? 12.710 77.210 30.324 1.00 28.55 151 VAL A O 1
ATOM 1187 N N . ILE A 1 152 ? 11.373 76.001 28.979 1.00 36.92 152 ILE A N 1
ATOM 1188 C CA . ILE A 1 152 ? 11.254 77.049 27.974 1.00 36.92 152 ILE A CA 1
ATOM 1189 C C . ILE A 1 152 ? 10.576 78.293 28.594 1.00 36.92 152 ILE A C 1
ATOM 1190 O O . ILE A 1 152 ? 10.884 79.434 28.238 1.00 11.86 152 ILE A O 1
ATOM 1195 N N . ALA A 1 153 ? 9.666 78.081 29.540 1.00 30.65 153 ALA A N 1
ATOM 1196 C CA . ALA A 1 153 ? 8.955 79.206 30.207 1.00 30.65 153 ALA A CA 1
ATOM 1197 C C . ALA A 1 153 ? 9.892 79.944 31.147 1.00 30.65 153 ALA A C 1
ATOM 1198 O O . ALA A 1 153 ? 9.774 81.154 31.308 1.00 15.02 153 ALA A O 1
ATOM 1200 N N . TRP A 1 154 ? 10.815 79.227 31.782 1.00 14.89 154 TRP A N 1
ATOM 1201 C CA . TRP A 1 154 ? 11.761 79.893 32.678 1.00 14.89 154 TRP A CA 1
ATOM 1202 C C . TRP A 1 154 ? 12.633 80.780 31.812 1.00 14.89 154 TRP A C 1
ATOM 1203 O O . TRP A 1 154 ? 13.036 81.880 32.220 1.00 28.68 154 TRP A O 1
ATOM 1214 N N . TYR A 1 155 ? 12.919 80.285 30.610 1.00 27.90 155 TYR A N 1
ATOM 1215 C CA . TYR A 1 155 ? 13.747 81.017 29.659 1.00 27.90 155 TYR A CA 1
ATOM 1216 C C . TYR A 1 155 ? 13.046 82.324 29.330 1.00 27.90 155 TYR A C 1
ATOM 1217 O O . TYR A 1 155 ? 13.620 83.407 29.476 1.00 38.66 155 TYR A O 1
ATOM 1226 N N . MET A 1 156 ? 11.796 82.208 28.883 1.00 27.26 156 MET A N 1
ATOM 1227 C CA . MET A 1 156 ? 11.008 83.384 28.536 1.00 27.26 156 MET A CA 1
ATOM 1228 C C . MET A 1 156 ? 11.017 84.392 29.669 1.00 27.26 156 MET A C 1
ATOM 1229 O O . MET A 1 156 ? 11.280 85.573 29.460 1.00 33.53 156 MET A O 1
ATOM 1234 N N . ASP A 1 157 ? 10.744 83.918 30.879 1.00 20.17 157 ASP A N 1
ATOM 1235 C CA . ASP A 1 157 ? 10.732 84.805 32.033 1.00 20.17 157 ASP A CA 1
ATOM 1236 C C . ASP A 1 157 ? 12.055 85.543 32.227 1.00 20.17 157 ASP A C 1
ATOM 1237 O O . ASP A 1 157 ? 12.128 86.763 32.125 1.00 34.66 157 ASP A O 1
ATOM 1242 N N . GLU A 1 158 ? 13.095 84.780 32.522 1.00 28.79 158 GLU A N 1
ATOM 1243 C CA . GLU A 1 158 ? 14.425 85.325 32.726 1.00 28.79 158 GLU A CA 1
ATOM 1244 C C . GLU A 1 158 ? 14.763 86.414 31.712 1.00 28.79 158 GLU A C 1
ATOM 1245 O O . GLU A 1 158 ? 15.395 87.415 32.059 1.00 28.84 158 GLU A O 1
ATOM 1251 N N . TYR A 1 159 ? 14.348 86.210 30.459 1.00 23.27 159 TYR A N 1
ATOM 1252 C CA . TYR A 1 159 ? 14.619 87.164 29.386 1.00 23.27 159 TYR A CA 1
ATOM 1253 C C . TYR A 1 159 ? 13.880 88.475 29.607 1.00 23.27 159 TYR A C 1
ATOM 1254 O O . TYR A 1 159 ? 14.487 89.548 29.583 1.00 41.52 159 TYR A O 1
ATOM 1263 N N . GLU A 1 160 ? 12.570 88.382 29.842 1.00 29.79 160 GLU A N 1
ATOM 1264 C CA . GLU A 1 160 ? 11.746 89.564 30.084 1.00 29.79 160 GLU A CA 1
ATOM 1265 C C . GLU A 1 160 ? 12.301 90.393 31.225 1.00 29.79 160 GLU A C 1
ATOM 1266 O O . GLU A 1 160 ? 12.365 91.618 31.134 1.00 69.21 160 GLU A O 1
ATOM 1272 N N . MET A 1 161 ? 12.710 89.714 32.294 1.00 42.72 161 MET A N 1
ATOM 1273 C CA . MET A 1 161 ? 13.269 90.372 33.471 1.00 42.72 161 MET A CA 1
ATOM 1274 C C . MET A 1 161 ? 14.510 91.201 33.136 1.00 42.72 161 MET A C 1
ATOM 1275 O O . MET A 1 161 ? 14.778 92.227 33.770 1.00 86.50 161 MET A O 1
ATOM 1280 N N . ASN A 1 162 ? 15.258 90.760 32.131 1.00 32.52 162 ASN A N 1
ATOM 1281 C CA . ASN A 1 162 ? 16.473 91.450 31.730 1.00 32.52 162 ASN A CA 1
ATOM 1282 C C . ASN A 1 162 ? 16.142 92.504 30.703 1.00 32.52 162 ASN A C 1
ATOM 1283 O O . ASN A 1 162 ? 16.533 93.666 30.835 1.00 62.45 162 ASN A O 1
ATOM 1288 N N . VAL A 1 163 ? 15.411 92.080 29.679 1.00 51.51 163 VAL A N 1
ATOM 1289 C CA . VAL A 1 163 ? 15.007 92.947 28.591 1.00 51.51 163 VAL A CA 1
ATOM 1290 C C . VAL A 1 163 ? 14.166 94.112 29.094 1.00 51.51 163 VAL A C 1
ATOM 1291 O O . VAL A 1 163 ? 14.319 95.238 28.620 1.00 52.57 163 VAL A O 1
ATOM 1295 N N . GLY A 1 164 ? 13.277 93.845 30.049 1.00 44.64 164 GLY A N 1
ATOM 1296 C CA . GLY A 1 164 ? 12.456 94.908 30.598 1.00 44.64 164 GLY A CA 1
ATOM 1297 C C . GLY A 1 164 ? 11.012 94.978 30.143 1.00 44.64 164 GLY A C 1
ATOM 1298 O O . GLY A 1 164 ? 10.267 95.858 30.578 1.00 100.00 164 GLY A O 1
ATOM 1299 N N . HIS A 1 165 ? 10.604 94.064 29.272 1.00 15.04 165 HIS A N 1
ATOM 1300 C CA . HIS A 1 165 ? 9.226 94.051 28.785 1.00 15.04 165 HIS A CA 1
ATOM 1301 C C . HIS A 1 165 ? 8.871 92.684 28.211 1.00 15.04 165 HIS A C 1
ATOM 1302 O O . HIS A 1 165 ? 9.753 91.876 27.910 1.00 42.31 165 HIS A O 1
ATOM 1309 N N . THR A 1 166 ? 7.578 92.429 28.046 1.00 27.11 166 THR A N 1
ATOM 1310 C CA . THR A 1 166 ? 7.155 91.129 27.562 1.00 27.11 166 THR A CA 1
ATOM 1311 C C . THR A 1 166 ? 7.599 90.903 26.141 1.00 27.11 166 THR A C 1
ATOM 1312 O O . THR A 1 166 ? 7.341 91.717 25.256 1.00 81.28 166 THR A O 1
ATOM 1316 N N . VAL A 1 167 ? 8.301 89.801 25.934 1.00 39.79 167 VAL A N 1
ATOM 1317 C CA . VAL A 1 167 ? 8.761 89.450 24.616 1.00 39.79 167 VAL A CA 1
ATOM 1318 C C . VAL A 1 167 ? 7.891 88.260 24.191 1.00 39.79 167 VAL A C 1
ATOM 1319 O O . VAL A 1 167 ? 6.922 88.424 23.435 1.00 35.28 167 VAL A O 1
ATOM 1323 N N . LEU A 1 168 ? 8.204 87.071 24.694 1.00 44.07 168 LEU A N 1
ATOM 1324 C CA . LEU A 1 168 ? 7.417 85.874 24.382 1.00 44.07 168 LEU A CA 1
ATOM 1325 C C . LEU A 1 168 ? 7.575 85.325 22.965 1.00 44.07 168 LEU A C 1
ATOM 1326 O O . LEU A 1 168 ? 6.944 84.333 22.590 1.00 37.43 168 LEU A O 1
ATOM 1331 N N . GLY A 1 169 ? 8.434 85.965 22.183 1.00 64.17 169 GLY A N 1
ATOM 1332 C CA . GLY A 1 169 ? 8.701 85.487 20.844 1.00 64.17 169 GLY A CA 1
ATOM 1333 C C . GLY A 1 169 ? 10.149 85.047 20.889 1.00 64.17 169 GLY A C 1
ATOM 1334 O O . GLY A 1 169 ? 10.722 84.607 19.899 1.00 40.12 169 GLY A O 1
ATOM 1335 N N . ILE A 1 170 ? 10.735 85.161 22.075 1.00 28.41 170 ILE A N 1
ATOM 1336 C CA . ILE A 1 170 ? 12.130 84.820 22.300 1.00 28.41 170 ILE A CA 1
ATOM 1337 C C . ILE A 1 170 ? 12.389 83.325 22.245 1.00 28.41 170 ILE A C 1
ATOM 1338 O O . ILE A 1 170 ? 13.515 82.906 21.984 1.00 23.84 170 ILE A O 1
ATOM 1343 N N . VAL A 1 171 ? 11.353 82.525 22.490 1.00 6.53 171 VAL A N 1
ATOM 1344 C CA . VAL A 1 171 ? 11.480 81.068 22.440 1.00 6.53 171 VAL A CA 1
ATOM 1345 C C . VAL A 1 171 ? 10.148 80.466 22.015 1.00 6.53 171 VAL A C 1
ATOM 1346 O O . VAL A 1 171 ? 9.090 81.089 22.167 1.00 13.27 171 VAL A O 1
ATOM 1350 N N . THR A 1 172 ? 10.201 79.249 21.488 1.00 19.14 172 THR A N 1
ATOM 1351 C CA . THR A 1 172 ? 8.995 78.563 21.048 1.00 19.14 172 THR A CA 1
ATOM 1352 C C . THR A 1 172 ? 8.808 77.296 21.876 1.00 19.14 172 THR A C 1
ATOM 1353 O O . THR A 1 172 ? 9.709 76.901 22.625 1.00 32.06 172 THR A O 1
ATOM 1357 N N . GLY A 1 173 ? 7.645 76.663 21.742 1.00 24.17 173 GLY A N 1
ATOM 1358 C CA . GLY A 1 173 ? 7.372 75.460 22.509 1.00 24.17 173 GLY A CA 1
ATOM 1359 C C . GLY A 1 173 ? 6.956 75.783 23.938 1.00 24.17 173 GLY A C 1
ATOM 1360 O O . GLY A 1 173 ? 7.156 74.990 24.857 1.00 51.30 173 GLY A O 1
ATOM 1361 N N . LYS A 1 174 ? 6.370 76.957 24.120 1.00 27.42 174 LYS A N 1
ATOM 1362 C CA . LYS A 1 174 ? 5.919 77.394 25.432 1.00 27.42 174 LYS A CA 1
ATOM 1363 C C . LYS A 1 174 ? 4.528 76.840 25.727 1.00 27.42 174 LYS A C 1
ATOM 1364 O O . LYS A 1 174 ? 3.818 76.396 24.819 1.00 23.30 174 LYS A O 1
ATOM 1370 N N . PRO A 1 175 ? 4.123 76.840 27.004 1.00 21.58 175 PRO A N 1
ATOM 1371 C CA . PRO A 1 175 ? 2.791 76.323 27.319 1.00 21.58 175 PRO A CA 1
ATOM 1372 C C . PRO A 1 175 ? 1.783 77.215 26.608 1.00 21.58 175 PRO A C 1
ATOM 1373 O O . PRO A 1 175 ? 1.982 78.439 26.543 1.00 31.05 175 PRO A O 1
ATOM 1377 N N . VAL A 1 176 ? 0.721 76.618 26.067 1.00 18.61 176 VAL A N 1
ATOM 1378 C CA . VAL A 1 176 ? -0.310 77.385 25.375 1.00 18.61 176 VAL A CA 1
ATOM 1379 C C . VAL A 1 176 ? -0.736 78.638 26.167 1.00 18.61 176 VAL A C 1
ATOM 1380 O O . VAL A 1 176 ? -0.840 79.727 25.597 1.00 36.94 176 VAL A O 1
ATOM 1384 N N . GLU A 1 177 ? -0.973 78.484 27.472 1.00 42.39 177 GLU A N 1
ATOM 1385 C CA . GLU A 1 177 ? -1.411 79.594 28.324 1.00 42.39 177 GLU A CA 1
ATOM 1386 C C . GLU A 1 177 ? -0.367 80.679 28.526 1.00 42.39 177 GLU A C 1
ATOM 1387 O O . GLU A 1 177 ? -0.623 81.683 29.190 1.00 96.02 177 GLU A O 1
ATOM 1393 N N . LEU A 1 178 ? 0.807 80.481 27.945 1.00 20.33 178 LEU A N 1
ATOM 1394 C CA . LEU A 1 178 ? 1.881 81.453 28.091 1.00 20.33 178 LEU A CA 1
ATOM 1395 C C . LEU A 1 178 ? 2.510 81.850 26.756 1.00 20.33 178 LEU A C 1
ATOM 1396 O O . LEU A 1 178 ? 3.717 82.071 26.678 1.00 49.14 178 LEU A O 1
ATOM 1401 N N . GLY A 1 179 ? 1.695 81.940 25.708 1.00 55.05 179 GLY A N 1
ATOM 1402 C CA . GLY A 1 179 ? 2.212 82.345 24.411 1.00 55.05 179 GLY A CA 1
ATOM 1403 C C . GLY A 1 179 ? 2.555 81.225 23.447 1.00 55.05 179 GLY A C 1
ATOM 1404 O O . GLY A 1 179 ? 3.150 81.473 22.390 1.00 36.34 179 GLY A O 1
ATOM 1405 N N . GLY A 1 180 ? 2.188 79.997 23.809 1.00 65.85 180 GLY A N 1
ATOM 1406 C CA . GLY A 1 180 ? 2.461 78.857 22.953 1.00 65.85 180 GLY A CA 1
ATOM 1407 C C . GLY A 1 180 ? 1.432 78.787 21.848 1.00 65.85 180 GLY A C 1
ATOM 1408 O O . GLY A 1 180 ? 0.629 79.694 21.709 1.00 28.66 180 GLY A O 1
ATOM 1409 N N . SER A 1 181 ? 1.452 77.716 21.063 1.00 44.36 181 SER A N 1
ATOM 1410 C CA . SER A 1 181 ? 0.503 77.546 19.965 1.00 44.36 181 SER A CA 1
ATOM 1411 C C . SER A 1 181 ? -0.207 76.200 20.055 1.00 44.36 181 SER A C 1
ATOM 1412 O O . SER A 1 181 ? 0.326 75.238 20.604 1.00 36.30 181 SER A O 1
ATOM 1415 N N . LYS A 1 182 ? -1.416 76.137 19.513 1.00 28.44 182 LYS A N 1
ATOM 1416 C CA . LYS A 1 182 ? -2.168 74.895 19.516 1.00 28.44 182 LYS A CA 1
ATOM 1417 C C . LYS A 1 182 ? -1.622 74.000 18.411 1.00 28.44 182 LYS A C 1
ATOM 1418 O O . LYS A 1 182 ? -0.994 74.475 17.464 1.00 66.26 182 LYS A O 1
ATOM 1424 N N . GLY A 1 183 ? -1.855 72.700 18.550 1.00 32.90 183 GLY A N 1
ATOM 1425 C CA . GLY A 1 183 ? -1.385 71.753 17.557 1.00 32.90 183 GLY A CA 1
ATOM 1426 C C . GLY A 1 183 ? 0.093 71.431 17.643 1.00 32.90 183 GLY A C 1
ATOM 1427 O O . GLY A 1 183 ? 0.641 70.837 16.725 1.00 68.48 183 GLY A O 1
ATOM 1428 N N . ARG A 1 184 ? 0.737 71.816 18.741 1.00 44.38 184 ARG A N 1
ATOM 1429 C CA . ARG A 1 184 ? 2.164 71.561 18.938 1.00 44.38 184 ARG A CA 1
ATOM 1430 C C . ARG A 1 184 ? 2.478 70.069 19.059 1.00 44.38 184 ARG A C 1
ATOM 1431 O O . ARG A 1 184 ? 3.437 69.573 18.467 1.00 91.68 184 ARG A O 1
ATOM 1439 N N . GLU A 1 185 ? 1.656 69.360 19.823 1.00 47.30 185 GLU A N 1
ATOM 1440 C CA . GLU A 1 185 ? 1.833 67.932 20.050 1.00 47.30 185 GLU A CA 1
ATOM 1441 C C . GLU A 1 185 ? 1.715 67.087 18.783 1.00 47.30 185 GLU A C 1
ATOM 1442 O O . GLU A 1 185 ? 2.630 66.344 18.427 1.00 100.00 185 GLU A O 1
ATOM 1448 N N . GLU A 1 186 ? 0.579 67.201 18.107 1.00 44.39 186 GLU A N 1
ATOM 1449 C CA . GLU A 1 186 ? 0.329 66.437 16.893 1.00 44.39 186 GLU A CA 1
ATOM 1450 C C . GLU A 1 186 ? 1.124 66.944 15.695 1.00 44.39 186 GLU A C 1
ATOM 1451 O O . GLU A 1 186 ? 1.145 66.300 14.651 1.00 50.74 186 GLU A O 1
ATOM 1457 N N . ALA A 1 187 ? 1.783 68.090 15.849 1.00 33.22 187 ALA A N 1
ATOM 1458 C CA . ALA A 1 187 ? 2.551 68.688 14.762 1.00 33.22 187 ALA A CA 1
ATOM 1459 C C . ALA A 1 187 ? 3.290 67.666 13.903 1.00 33.22 187 ALA A C 1
ATOM 1460 O O . ALA A 1 187 ? 2.824 67.286 12.825 1.00 63.58 187 ALA A O 1
ATOM 1462 N N . THR A 1 188 ? 4.446 67.228 14.396 1.00 53.19 188 THR A N 1
ATOM 1463 C CA . THR A 1 188 ? 5.284 66.259 13.701 1.00 53.19 188 THR A CA 1
ATOM 1464 C C . THR A 1 188 ? 4.503 65.125 13.059 1.00 53.19 188 THR A C 1
ATOM 1465 O O . THR A 1 188 ? 4.661 64.851 11.882 1.00 44.36 188 THR A O 1
ATOM 1469 N N . GLY A 1 189 ? 3.669 64.460 13.838 1.00 17.79 189 GLY A N 1
ATOM 1470 C CA . GLY A 1 189 ? 2.876 63.363 13.305 1.00 17.79 189 GLY A CA 1
ATOM 1471 C C . GLY A 1 189 ? 2.047 63.772 12.104 1.00 17.79 189 GLY A C 1
ATOM 1472 O O . GLY A 1 189 ? 2.083 63.107 11.074 1.00 84.10 189 GLY A O 1
ATOM 1473 N N . ARG A 1 190 ? 1.298 64.864 12.233 1.00 28.05 190 ARG A N 1
ATOM 1474 C CA . ARG A 1 190 ? 0.467 65.352 11.142 1.00 28.05 190 ARG A CA 1
ATOM 1475 C C . ARG A 1 190 ? 1.347 65.550 9.911 1.00 28.05 190 ARG A C 1
ATOM 1476 O O . ARG A 1 190 ? 0.937 65.236 8.794 1.00 28.82 190 ARG A O 1
ATOM 1484 N N . GLY A 1 191 ? 2.558 66.067 10.115 1.00 26.29 191 GLY A N 1
ATOM 1485 C CA . GLY A 1 191 ? 3.473 66.268 8.998 1.00 26.29 191 GLY A CA 1
ATOM 1486 C C . GLY A 1 191 ? 3.720 64.953 8.272 1.00 26.29 191 GLY A C 1
ATOM 1487 O O . GLY A 1 191 ? 3.553 64.859 7.055 1.00 54.88 191 GLY A O 1
ATOM 1488 N N . VAL A 1 192 ? 4.119 63.936 9.037 1.00 18.35 192 VAL A N 1
ATOM 1489 C CA . VAL A 1 192 ? 4.377 62.598 8.527 1.00 18.35 192 VAL A CA 1
ATOM 1490 C C . VAL A 1 192 ? 3.134 62.113 7.787 1.00 18.35 192 VAL A C 1
ATOM 1491 O O . VAL A 1 192 ? 3.228 61.599 6.678 1.00 21.67 192 VAL A O 1
ATOM 1495 N N . LYS A 1 193 ? 1.963 62.286 8.387 1.00 31.34 193 LYS A N 1
ATOM 1496 C CA . LYS A 1 193 ? 0.724 61.872 7.734 1.00 31.34 193 LYS A CA 1
ATOM 1497 C C . LYS A 1 193 ? 0.628 62.533 6.358 1.00 31.34 193 LYS A C 1
ATOM 1498 O O . LYS A 1 193 ? 0.489 61.854 5.345 1.00 27.68 193 LYS A O 1
ATOM 1504 N N . VAL A 1 194 ? 0.710 63.860 6.323 1.00 32.60 194 VAL A N 1
ATOM 1505 C CA . VAL A 1 194 ? 0.622 64.581 5.064 1.00 32.60 194 VAL A CA 1
ATOM 1506 C C . VAL A 1 194 ? 1.533 63.942 4.035 1.00 32.60 194 VAL A C 1
ATOM 1507 O O . VAL A 1 194 ? 1.119 63.718 2.899 1.00 21.44 194 VAL A O 1
ATOM 1511 N N . CYS A 1 195 ? 2.762 63.634 4.436 1.00 42.55 195 CYS A N 1
ATOM 1512 C CA . CYS A 1 195 ? 3.724 63.019 3.530 1.00 42.55 195 CYS A CA 1
ATOM 1513 C C . CYS A 1 195 ? 3.305 61.623 3.085 1.00 42.55 195 CYS A C 1
ATOM 1514 O O . CYS A 1 195 ? 3.293 61.326 1.890 1.00 34.02 195 CYS A O 1
ATOM 1517 N N . ALA A 1 196 ? 2.975 60.765 4.042 1.00 22.51 196 ALA A N 1
ATOM 1518 C CA . ALA A 1 196 ? 2.542 59.408 3.722 1.00 22.51 196 ALA A CA 1
ATOM 1519 C C . ALA A 1 196 ? 1.451 59.460 2.633 1.00 22.51 196 ALA A C 1
ATOM 1520 O O . ALA A 1 196 ? 1.472 58.680 1.676 1.00 64.20 196 ALA A O 1
ATOM 1522 N N . GLY A 1 197 ? 0.506 60.389 2.779 1.00 41.37 197 GLY A N 1
ATOM 1523 C CA . GLY A 1 197 ? -0.546 60.522 1.791 1.00 41.37 197 GLY A CA 1
ATOM 1524 C C . GLY A 1 197 ? 0.047 60.902 0.448 1.00 41.37 197 GLY A C 1
ATOM 1525 O O . GLY A 1 197 ? -0.130 60.196 -0.540 1.00 28.26 197 GLY A O 1
ATOM 1526 N N . LEU A 1 198 ? 0.770 62.015 0.415 1.00 10.30 198 LEU A N 1
ATOM 1527 C CA . LEU A 1 198 ? 1.385 62.475 -0.819 1.00 10.30 198 LEU A CA 1
ATOM 1528 C C . LEU A 1 198 ? 2.188 61.352 -1.494 1.00 10.30 198 LEU A C 1
ATOM 1529 O O . LEU A 1 198 ? 2.148 61.203 -2.721 1.00 39.66 198 LEU A O 1
ATOM 1534 N N . ALA A 1 199 ? 2.929 60.569 -0.718 1.00 22.42 199 ALA A N 1
ATOM 1535 C CA . ALA A 1 199 ? 3.714 59.494 -1.310 1.00 22.42 199 ALA A CA 1
ATOM 1536 C C . ALA A 1 199 ? 2.751 58.509 -1.944 1.00 22.42 199 ALA A C 1
ATOM 1537 O O . ALA A 1 199 ? 2.965 58.039 -3.065 1.00 36.09 199 ALA A O 1
ATOM 1539 N N . MET A 1 200 ? 1.681 58.208 -1.215 1.00 39.63 200 MET A N 1
ATOM 1540 C CA . MET A 1 200 ? 0.667 57.275 -1.685 1.00 39.63 200 MET A CA 1
ATOM 1541 C C . MET A 1 200 ? 0.220 57.727 -3.042 1.00 39.63 200 MET A C 1
ATOM 1542 O O . MET A 1 200 ? -0.153 56.945 -3.915 1.00 44.85 200 MET A O 1
ATOM 1547 N N . ASP A 1 201 ? 0.286 59.024 -3.215 1.00 45.78 201 ASP A N 1
ATOM 1548 C CA . ASP A 1 201 ? -0.118 59.568 -4.467 1.00 45.78 201 ASP A CA 1
ATOM 1549 C C . ASP A 1 201 ? 0.894 59.242 -5.547 1.00 45.78 201 ASP A C 1
ATOM 1550 O O . ASP A 1 201 ? 0.568 58.562 -6.516 1.00 61.90 201 ASP A O 1
ATOM 1555 N N . VAL A 1 202 ? 2.128 59.695 -5.372 1.00 37.48 202 VAL A N 1
ATOM 1556 C CA . VAL A 1 202 ? 3.139 59.455 -6.389 1.00 37.48 202 VAL A CA 1
ATOM 1557 C C . VAL A 1 202 ? 3.267 57.974 -6.698 1.00 37.48 202 VAL A C 1
ATOM 1558 O O . VAL A 1 202 ? 3.565 57.605 -7.823 1.00 39.53 202 VAL A O 1
ATOM 1562 N N . LEU A 1 203 ? 3.012 57.125 -5.714 1.00 32.73 203 LEU A N 1
ATOM 1563 C CA . LEU A 1 203 ? 3.111 55.687 -5.931 1.00 32.73 203 LEU A CA 1
ATOM 1564 C C . LEU A 1 203 ? 1.819 55.114 -6.502 1.00 32.73 203 LEU A C 1
ATOM 1565 O O . LEU A 1 203 ? 1.751 53.938 -6.864 1.00 37.19 203 LEU A O 1
ATOM 1570 N N . GLY A 1 204 ? 0.785 55.940 -6.560 1.00 51.93 204 GLY A N 1
ATOM 1571 C CA . GLY A 1 204 ? -0.481 55.476 -7.094 1.00 51.93 204 GLY A CA 1
ATOM 1572 C C . GLY A 1 204 ? -1.254 54.502 -6.219 1.00 51.93 204 GLY A C 1
ATOM 1573 O O . GLY A 1 204 ? -2.087 53.747 -6.722 1.00 67.41 204 GLY A O 1
ATOM 1574 N N . ILE A 1 205 ? -0.989 54.514 -4.915 1.00 55.51 205 ILE A N 1
ATOM 1575 C CA . ILE A 1 205 ? -1.698 53.629 -3.991 1.00 55.51 205 ILE A CA 1
ATOM 1576 C C . ILE A 1 205 ? -2.933 54.329 -3.414 1.00 55.51 205 ILE A C 1
ATOM 1577 O O . ILE A 1 205 ? -2.991 55.563 -3.334 1.00 47.72 205 ILE A O 1
ATOM 1582 N N . ASP A 1 206 ? -3.926 53.540 -3.020 1.00 27.50 206 ASP A N 1
ATOM 1583 C CA . ASP A 1 206 ? -5.145 54.094 -2.454 1.00 27.50 206 ASP A CA 1
ATOM 1584 C C . ASP A 1 206 ? -5.055 54.136 -0.931 1.00 27.50 206 ASP A C 1
ATOM 1585 O O . ASP A 1 206 ? -4.941 53.096 -0.277 1.00 81.95 206 ASP A O 1
ATOM 1590 N N . PRO A 1 207 ? -5.110 55.343 -0.346 1.00 48.01 207 PRO A N 1
ATOM 1591 C CA . PRO A 1 207 ? -5.028 55.513 1.107 1.00 48.01 207 PRO A CA 1
ATOM 1592 C C . PRO A 1 207 ? -5.857 54.525 1.929 1.00 48.01 207 PRO A C 1
ATOM 1593 O O . PRO A 1 207 ? -5.431 54.111 3.007 1.00 51.37 207 PRO A O 1
ATOM 1597 N N . LYS A 1 208 ? -7.029 54.145 1.427 1.00 51.95 208 LYS A N 1
ATOM 1598 C CA . LYS A 1 208 ? -7.903 53.221 2.153 1.00 51.95 208 LYS A CA 1
ATOM 1599 C C . LYS A 1 208 ? -7.420 51.786 2.062 1.00 51.95 208 LYS A C 1
ATOM 1600 O O . LYS A 1 208 ? -7.533 51.017 3.019 1.00 100.00 208 LYS A O 1
ATOM 1606 N N . LYS A 1 209 ? -6.877 51.434 0.903 1.00 55.41 209 LYS A N 1
ATOM 1607 C CA . LYS A 1 209 ? -6.386 50.086 0.663 1.00 55.41 209 LYS A CA 1
ATOM 1608 C C . LYS A 1 209 ? -4.973 49.882 1.193 1.00 55.41 209 LYS A C 1
ATOM 1609 O O . LYS A 1 209 ? -4.555 48.753 1.449 1.00 100.00 209 LYS A O 1
ATOM 1615 N N . ALA A 1 210 ? -4.246 50.982 1.362 1.00 36.64 210 ALA A N 1
ATOM 1616 C CA . ALA A 1 210 ? -2.872 50.929 1.842 1.00 36.64 210 ALA A CA 1
ATOM 1617 C C . ALA A 1 210 ? -2.738 50.350 3.250 1.00 36.64 210 ALA A C 1
ATOM 1618 O O . ALA A 1 210 ? -3.688 50.370 4.033 1.00 80.81 210 ALA A O 1
ATOM 1620 N N . THR A 1 211 ? -1.548 49.830 3.557 1.00 40.39 211 THR A N 1
ATOM 1621 C CA . THR A 1 211 ? -1.240 49.254 4.865 1.00 40.39 211 THR A CA 1
ATOM 1622 C C . THR A 1 211 ? 0.043 49.910 5.337 1.00 40.39 211 THR A C 1
ATOM 1623 O O . THR A 1 211 ? 0.980 50.057 4.553 1.00 28.21 211 THR A O 1
ATOM 1627 N N . VAL A 1 212 ? 0.092 50.286 6.615 1.00 27.59 212 VAL A N 1
ATOM 1628 C CA . VAL A 1 212 ? 1.259 50.966 7.172 1.00 27.59 212 VAL A CA 1
ATOM 1629 C C . VAL A 1 212 ? 1.870 50.278 8.378 1.00 27.59 212 VAL A C 1
ATOM 1630 O O . VAL A 1 212 ? 1.171 49.639 9.165 1.00 35.29 212 VAL A O 1
ATOM 1634 N N . ALA A 1 213 ? 3.183 50.416 8.514 1.00 28.13 213 ALA A N 1
ATOM 1635 C CA . ALA A 1 213 ? 3.916 49.846 9.637 1.00 28.13 213 ALA A CA 1
ATOM 1636 C C . ALA A 1 213 ? 4.746 50.968 10.244 1.00 28.13 213 ALA A C 1
ATOM 1637 O O . ALA A 1 213 ? 5.624 51.527 9.577 1.00 29.47 213 ALA A O 1
ATOM 1639 N N . VAL A 1 214 ? 4.466 51.299 11.500 1.00 29.08 214 VAL A N 1
ATOM 1640 C CA . VAL A 1 214 ? 5.192 52.367 12.179 1.00 29.08 214 VAL A CA 1
ATOM 1641 C C . VAL A 1 214 ? 6.166 51.825 13.219 1.00 29.08 214 VAL A C 1
ATOM 1642 O O . VAL A 1 214 ? 5.762 51.161 14.162 1.00 28.18 214 VAL A O 1
ATOM 1646 N N . GLN A 1 215 ? 7.451 52.111 13.051 1.00 33.36 215 GLN A N 1
ATOM 1647 C CA . GLN A 1 215 ? 8.450 51.635 13.999 1.00 33.36 215 GLN A CA 1
ATOM 1648 C C . GLN A 1 215 ? 8.695 52.666 15.084 1.00 33.36 215 GLN A C 1
ATOM 1649 O O . GLN A 1 215 ? 9.257 53.734 14.837 1.00 26.42 215 GLN A O 1
ATOM 1655 N N . GLY A 1 216 ? 8.284 52.330 16.298 1.00 41.63 216 GLY A N 1
ATOM 1656 C CA . GLY A 1 216 ? 8.444 53.249 17.404 1.00 41.63 216 GLY A CA 1
ATOM 1657 C C . GLY A 1 216 ? 7.067 53.715 17.825 1.00 41.63 216 GLY A C 1
ATOM 1658 O O . GLY A 1 216 ? 6.141 53.709 17.016 1.00 55.48 216 GLY A O 1
ATOM 1659 N N . PHE A 1 217 ? 6.914 54.108 19.083 1.00 45.24 217 PHE A N 1
ATOM 1660 C CA . PHE A 1 217 ? 5.616 54.568 19.555 1.00 45.24 217 PHE A CA 1
ATOM 1661 C C . PHE A 1 217 ? 5.688 55.715 20.541 1.00 45.24 217 PHE A C 1
ATOM 1662 O O . PHE A 1 217 ? 5.005 55.703 21.557 1.00 32.98 217 PHE A O 1
ATOM 1670 N N . GLY A 1 218 ? 6.521 56.704 20.233 1.00 36.74 218 GLY A N 1
ATOM 1671 C CA . GLY A 1 218 ? 6.644 57.868 21.088 1.00 36.74 218 GLY A CA 1
ATOM 1672 C C . GLY A 1 218 ? 5.672 58.906 20.570 1.00 36.74 218 GLY A C 1
ATOM 1673 O O . GLY A 1 218 ? 4.614 58.559 20.030 1.00 8.31 218 GLY A O 1
ATOM 1674 N N . ASN A 1 219 ? 6.011 60.180 20.710 1.00 30.80 219 ASN A N 1
ATOM 1675 C CA . ASN A 1 219 ? 5.119 61.232 20.232 1.00 30.80 219 ASN A CA 1
ATOM 1676 C C . ASN A 1 219 ? 4.823 61.052 18.745 1.00 30.80 219 ASN A C 1
ATOM 1677 O O . ASN A 1 219 ? 3.677 60.843 18.348 1.00 59.00 219 ASN A O 1
ATOM 1682 N N . VAL A 1 220 ? 5.880 61.117 17.933 1.00 23.43 220 VAL A N 1
ATOM 1683 C CA . VAL A 1 220 ? 5.777 60.981 16.483 1.00 23.43 220 VAL A CA 1
ATOM 1684 C C . VAL A 1 220 ? 5.104 59.683 16.074 1.00 23.43 220 VAL A C 1
ATOM 1685 O O . VAL A 1 220 ? 4.145 59.682 15.303 1.00 32.01 220 VAL A O 1
ATOM 1689 N N . GLY A 1 221 ? 5.607 58.571 16.595 1.00 20.50 221 GLY A N 1
ATOM 1690 C CA . GLY A 1 221 ? 5.024 57.290 16.248 1.00 20.50 221 GLY A CA 1
ATOM 1691 C C . GLY A 1 221 ? 3.517 57.238 16.422 1.00 20.50 221 GLY A C 1
ATOM 1692 O O . GLY A 1 221 ? 2.776 56.935 15.484 1.00 22.30 221 GLY A O 1
ATOM 1693 N N . GLN A 1 222 ? 3.067 57.542 17.635 1.00 64.64 222 GLN A N 1
ATOM 1694 C CA . GLN A 1 222 ? 1.653 57.514 17.976 1.00 64.64 222 GLN A CA 1
ATOM 1695 C C . GLN A 1 222 ? 0.786 58.384 17.081 1.00 64.64 222 GLN A C 1
ATOM 1696 O O . GLN A 1 222 ? -0.152 57.897 16.458 1.00 54.07 222 GLN A O 1
ATOM 1702 N N . PHE A 1 223 ? 1.090 59.675 17.023 1.00 37.46 223 PHE A N 1
ATOM 1703 C CA . PHE A 1 223 ? 0.302 60.587 16.202 1.00 37.46 223 PHE A CA 1
ATOM 1704 C C . PHE A 1 223 ? 0.341 60.236 14.719 1.00 37.46 223 PHE A C 1
ATOM 1705 O O . PHE A 1 223 ? -0.677 60.325 14.020 1.00 49.14 223 PHE A O 1
ATOM 1713 N N . ALA A 1 224 ? 1.515 59.836 14.240 1.00 44.73 224 ALA A N 1
ATOM 1714 C CA . ALA A 1 224 ? 1.665 59.455 12.850 1.00 44.73 224 ALA A CA 1
ATOM 1715 C C . ALA A 1 224 ? 0.700 58.310 12.602 1.00 44.73 224 ALA A C 1
ATOM 1716 O O . ALA A 1 224 ? -0.069 58.331 11.658 1.00 30.53 224 ALA A O 1
ATOM 1718 N N . ALA A 1 225 ? 0.730 57.314 13.475 1.00 18.68 225 ALA A N 1
ATOM 1719 C CA . ALA A 1 225 ? -0.145 56.154 13.342 1.00 18.68 225 ALA A CA 1
ATOM 1720 C C . ALA A 1 225 ? -1.608 56.549 13.482 1.00 18.68 225 ALA A C 1
ATOM 1721 O O . ALA A 1 225 ? -2.460 56.104 12.708 1.00 29.82 225 ALA A O 1
ATOM 1723 N N . LEU A 1 226 ? -1.893 57.391 14.475 1.00 35.51 226 LEU A N 1
ATOM 1724 C CA . LEU A 1 226 ? -3.253 57.843 14.752 1.00 35.51 226 LEU A CA 1
ATOM 1725 C C . LEU A 1 226 ? -3.865 58.552 13.563 1.00 35.51 226 LEU A C 1
ATOM 1726 O O . LEU A 1 226 ? -4.911 58.146 13.068 1.00 32.47 226 LEU A O 1
ATOM 1731 N N . LEU A 1 227 ? -3.204 59.604 13.097 1.00 76.00 227 LEU A N 1
ATOM 1732 C CA . LEU A 1 227 ? -3.704 60.376 11.968 1.00 76.00 227 LEU A CA 1
ATOM 1733 C C . LEU A 1 227 ? -3.680 59.648 10.602 1.00 76.00 227 LEU A C 1
ATOM 1734 O O . LEU A 1 227 ? -4.623 59.766 9.806 1.00 29.24 227 LEU A O 1
ATOM 1739 N N . ILE A 1 228 ? -2.619 58.899 10.317 1.00 43.88 228 ILE A N 1
ATOM 1740 C CA . ILE A 1 228 ? -2.560 58.175 9.051 1.00 43.88 228 ILE A CA 1
ATOM 1741 C C . ILE A 1 228 ? -3.753 57.227 9.045 1.00 43.88 228 ILE A C 1
ATOM 1742 O O . ILE A 1 228 ? -4.358 56.972 8.014 1.00 46.68 228 ILE A O 1
ATOM 1747 N N . SER A 1 229 ? -4.100 56.714 10.216 1.00 42.33 229 SER A N 1
ATOM 1748 C CA . SER A 1 229 ? -5.221 55.802 10.322 1.00 42.33 229 SER A CA 1
ATOM 1749 C C . SER A 1 229 ? -6.572 56.516 10.195 1.00 42.33 229 SER A C 1
ATOM 1750 O O . SER A 1 229 ? -7.391 56.152 9.354 1.00 79.78 229 SER A O 1
ATOM 1753 N N . GLN A 1 230 ? -6.797 57.534 11.026 1.00 43.61 230 GLN A N 1
ATOM 1754 C CA . GLN A 1 230 ? -8.056 58.283 11.022 1.00 43.61 230 GLN A CA 1
ATOM 1755 C C . GLN A 1 230 ? -8.315 59.145 9.788 1.00 43.61 230 GLN A C 1
ATOM 1756 O O . GLN A 1 230 ? -9.314 58.973 9.098 1.00 66.15 230 GLN A O 1
ATOM 1762 N N . GLU A 1 231 ? -7.414 60.075 9.514 1.00 29.03 231 GLU A N 1
ATOM 1763 C CA . GLU A 1 231 ? -7.589 60.981 8.389 1.00 29.03 231 GLU A CA 1
ATOM 1764 C C . GLU A 1 231 ? -7.327 60.382 7.009 1.00 29.03 231 GLU A C 1
ATOM 1765 O O . GLU A 1 231 ? -8.033 60.706 6.054 1.00 46.88 231 GLU A O 1
ATOM 1771 N N . LEU A 1 232 ? -6.326 59.510 6.897 1.00 41.28 232 LEU A N 1
ATOM 1772 C CA . LEU A 1 232 ? -5.991 58.899 5.607 1.00 41.28 232 LEU A CA 1
ATOM 1773 C C . LEU A 1 232 ? -6.779 57.626 5.352 1.00 41.28 232 LEU A C 1
ATOM 1774 O O . LEU A 1 232 ? -7.025 57.258 4.213 1.00 55.54 232 LEU A O 1
ATOM 1779 N N . GLY A 1 233 ? -7.164 56.943 6.415 1.00 48.75 233 GLY A N 1
ATOM 1780 C CA . GLY A 1 233 ? -7.933 55.728 6.238 1.00 48.75 233 GLY A CA 1
ATOM 1781 C C . GLY A 1 233 ? -7.136 54.467 5.956 1.00 48.75 233 GLY A C 1
ATOM 1782 O O . GLY A 1 233 ? -7.725 53.425 5.650 1.00 54.80 233 GLY A O 1
ATOM 1783 N N . SER A 1 234 ? -5.809 54.545 6.050 1.00 36.48 234 SER A N 1
ATOM 1784 C CA . SER A 1 234 ? -4.966 53.371 5.815 1.00 36.48 234 SER A CA 1
ATOM 1785 C C . SER A 1 234 ? -5.041 52.419 7.014 1.00 36.48 234 SER A C 1
ATOM 1786 O O . SER A 1 234 ? -5.674 52.725 8.030 1.00 39.19 234 SER A O 1
ATOM 1789 N N . LYS A 1 235 ? -4.394 51.266 6.904 1.00 37.47 235 LYS A N 1
ATOM 1790 C CA . LYS A 1 235 ? -4.434 50.295 7.987 1.00 37.47 235 LYS A CA 1
ATOM 1791 C C . LYS A 1 235 ? -3.094 50.109 8.662 1.00 37.47 235 LYS A C 1
ATOM 1792 O O . LYS A 1 235 ? -2.187 49.509 8.092 1.00 97.06 235 LYS A O 1
ATOM 1798 N N . VAL A 1 236 ? -2.968 50.628 9.877 1.00 51.07 236 VAL A N 1
ATOM 1799 C CA . VAL A 1 236 ? -1.736 50.473 10.635 1.00 51.07 236 VAL A CA 1
ATOM 1800 C C . VAL A 1 236 ? -1.725 49.014 11.055 1.00 51.07 236 VAL A C 1
ATOM 1801 O O . VAL A 1 236 ? -2.382 48.652 12.025 1.00 27.06 236 VAL A O 1
ATOM 1805 N N . VAL A 1 237 ? -0.998 48.176 10.318 1.00 31.03 237 VAL A N 1
ATOM 1806 C CA . VAL A 1 237 ? -0.939 46.750 10.630 1.00 31.03 237 VAL A CA 1
ATOM 1807 C C . VAL A 1 237 ? 0.117 46.389 11.677 1.00 31.03 237 VAL A C 1
ATOM 1808 O O . VAL A 1 237 ? 0.165 45.250 12.153 1.00 50.65 237 VAL A O 1
ATOM 1812 N N . ALA A 1 238 ? 0.965 47.342 12.042 1.00 31.99 238 ALA A N 1
ATOM 1813 C CA . ALA A 1 238 ? 1.994 47.041 13.025 1.00 31.99 238 ALA A CA 1
ATOM 1814 C C . ALA A 1 238 ? 2.665 48.276 13.583 1.00 31.99 238 ALA A C 1
ATOM 1815 O O . ALA A 1 238 ? 2.967 49.220 12.849 1.00 62.58 238 ALA A O 1
ATOM 1817 N N . VAL A 1 239 ? 2.884 48.259 14.895 1.00 25.30 239 VAL A N 1
ATOM 1818 C CA . VAL A 1 239 ? 3.540 49.359 15.587 1.00 25.30 239 VAL A CA 1
ATOM 1819 C C . VAL A 1 239 ? 4.558 48.697 16.495 1.00 25.30 239 VAL A C 1
ATOM 1820 O O . VAL A 1 239 ? 4.432 47.511 16.794 1.00 41.77 239 VAL A O 1
ATOM 1824 N N . SER A 1 240 ? 5.567 49.445 16.926 1.00 22.30 240 SER A N 1
ATOM 1825 C CA . SER A 1 240 ? 6.583 48.862 17.777 1.00 22.30 240 SER A CA 1
ATOM 1826 C C . SER A 1 240 ? 6.997 49.745 18.951 1.00 22.30 240 SER A C 1
ATOM 1827 O O . SER A 1 240 ? 6.928 50.974 18.889 1.00 27.28 240 SER A O 1
ATOM 1830 N N . ASP A 1 241 ? 7.437 49.077 20.015 1.00 65.02 241 ASP A N 1
ATOM 1831 C CA . ASP A 1 241 ? 7.887 49.710 21.243 1.00 65.02 241 ASP A CA 1
ATOM 1832 C C . ASP A 1 241 ? 9.405 49.638 21.298 1.00 65.02 241 ASP A C 1
ATOM 1833 O O . ASP A 1 241 ? 10.050 49.221 20.339 1.00 69.01 241 ASP A O 1
ATOM 1838 N N . SER A 1 242 ? 9.973 50.047 22.424 1.00 37.23 242 SER A N 1
ATOM 1839 C CA . SER A 1 242 ? 11.416 49.996 22.608 1.00 37.23 242 SER A CA 1
ATOM 1840 C C . SER A 1 242 ? 11.723 48.563 23.013 1.00 37.23 242 SER A C 1
ATOM 1841 O O . SER A 1 242 ? 12.882 48.179 23.170 1.00 77.78 242 SER A O 1
ATOM 1844 N N . ARG A 1 243 ? 10.662 47.777 23.178 1.00 49.07 243 ARG A N 1
ATOM 1845 C CA . ARG A 1 243 ? 10.783 46.383 23.566 1.00 49.07 243 ARG A CA 1
ATOM 1846 C C . ARG A 1 243 ? 10.533 45.481 22.372 1.00 49.07 243 ARG A C 1
ATOM 1847 O O . ARG A 1 243 ? 11.447 44.797 21.903 1.00 98.24 243 ARG A O 1
ATOM 1855 N N . GLY A 1 244 ? 9.303 45.485 21.866 1.00 53.62 244 GLY A N 1
ATOM 1856 C CA . GLY A 1 244 ? 8.989 44.648 20.721 1.00 53.62 244 GLY A CA 1
ATOM 1857 C C . GLY A 1 244 ? 7.958 45.276 19.815 1.00 53.62 244 GLY A C 1
ATOM 1858 O O . GLY A 1 244 ? 7.783 46.489 19.825 1.00 61.41 244 GLY A O 1
ATOM 1859 N N . GLY A 1 245 ? 7.280 44.446 19.030 1.00 31.22 245 GLY A N 1
ATOM 1860 C CA . GLY A 1 245 ? 6.251 44.940 18.127 1.00 31.22 245 GLY A CA 1
ATOM 1861 C C . GLY A 1 245 ? 5.054 44.002 18.047 1.00 31.22 245 GLY A C 1
ATOM 1862 O O . GLY A 1 245 ? 5.131 42.850 18.469 1.00 47.18 245 GLY A O 1
ATOM 1863 N N . ILE A 1 246 ? 3.946 44.487 17.502 1.00 28.58 246 ILE A N 1
ATOM 1864 C CA . ILE A 1 246 ? 2.743 43.677 17.387 1.00 28.58 246 ILE A CA 1
ATOM 1865 C C . ILE A 1 246 ? 2.191 43.765 15.974 1.00 28.58 246 ILE A C 1
ATOM 1866 O O . ILE A 1 246 ? 2.108 44.852 15.392 1.00 56.53 246 ILE A O 1
ATOM 1871 N N . TYR A 1 247 ? 1.804 42.619 15.426 1.00 76.26 247 TYR A N 1
ATOM 1872 C CA . TYR A 1 247 ? 1.263 42.561 14.074 1.00 76.26 247 TYR A CA 1
ATOM 1873 C C . TYR A 1 247 ? -0.244 42.297 14.091 1.00 76.26 247 TYR A C 1
ATOM 1874 O O . TYR A 1 247 ? -0.799 41.854 15.099 1.00 61.31 247 TYR A O 1
ATOM 1883 N N . ASN A 1 248 ? -0.898 42.578 12.968 1.00 56.65 248 ASN A N 1
ATOM 1884 C CA . ASN A 1 248 ? -2.336 42.381 12.825 1.00 56.65 248 ASN A CA 1
ATOM 1885 C C . ASN A 1 248 ? -2.774 42.927 11.472 1.00 56.65 248 ASN A C 1
ATOM 1886 O O . ASN A 1 248 ? -3.090 44.115 11.337 1.00 75.39 248 ASN A O 1
ATOM 1891 N N . PRO A 1 249 ? -2.809 42.060 10.452 1.00 80.06 249 PRO A N 1
ATOM 1892 C CA . PRO A 1 249 ? -3.072 42.483 9.067 1.00 80.06 249 PRO A CA 1
ATOM 1893 C C . PRO A 1 249 ? -4.475 43.068 8.970 1.00 80.06 249 PRO A C 1
ATOM 1894 O O . PRO A 1 249 ? -4.794 43.795 8.027 1.00 85.34 249 PRO A O 1
ATOM 1898 N N . GLU A 1 250 ? -5.313 42.741 9.944 1.00 58.91 250 GLU A N 1
ATOM 1899 C CA . GLU A 1 250 ? -6.676 43.246 9.964 1.00 58.91 250 GLU A CA 1
ATOM 1900 C C . GLU A 1 250 ? -6.641 44.749 10.217 1.00 58.91 250 GLU A C 1
ATOM 1901 O O . GLU A 1 250 ? -7.492 45.497 9.731 1.00 100.00 250 GLU A O 1
ATOM 1907 N N . GLY A 1 251 ? -5.647 45.177 10.987 1.00 50.61 251 GLY A N 1
ATOM 1908 C CA . GLY A 1 251 ? -5.514 46.581 11.305 1.00 50.61 251 GLY A CA 1
ATOM 1909 C C . GLY A 1 251 ? -5.756 46.835 12.776 1.00 50.61 251 GLY A C 1
ATOM 1910 O O . GLY A 1 251 ? -6.664 46.263 13.377 1.00 87.09 251 GLY A O 1
ATOM 1911 N N . PHE A 1 252 ? -4.938 47.704 13.356 1.00 72.85 252 PHE A N 1
ATOM 1912 C CA . PHE A 1 252 ? -5.049 48.061 14.764 1.00 72.85 252 PHE A CA 1
ATOM 1913 C C . PHE A 1 252 ? -5.964 49.266 14.963 1.00 72.85 252 PHE A C 1
ATOM 1914 O O . PHE A 1 252 ? -6.336 49.958 14.009 1.00 72.26 252 PHE A O 1
ATOM 1922 N N . ASP A 1 253 ? -6.323 49.506 16.218 1.00 63.39 253 ASP A N 1
ATOM 1923 C CA . ASP A 1 253 ? -7.147 50.646 16.578 1.00 63.39 253 ASP A CA 1
ATOM 1924 C C . ASP A 1 253 ? -6.199 51.541 17.360 1.00 63.39 253 ASP A C 1
ATOM 1925 O O . ASP A 1 253 ? -6.162 51.503 18.590 1.00 99.84 253 ASP A O 1
ATOM 1930 N N . VAL A 1 254 ? -5.411 52.323 16.632 1.00 84.28 254 VAL A N 1
ATOM 1931 C CA . VAL A 1 254 ? -4.437 53.214 17.244 1.00 84.28 254 VAL A CA 1
ATOM 1932 C C . VAL A 1 254 ? -4.986 53.900 18.491 1.00 84.28 254 VAL A C 1
ATOM 1933 O O . VAL A 1 254 ? -4.278 54.048 19.486 1.00 81.43 254 VAL A O 1
ATOM 1937 N N . GLU A 1 255 ? -6.249 54.307 18.439 1.00 69.52 255 GLU A N 1
ATOM 1938 C CA . GLU A 1 255 ? -6.884 54.963 19.580 1.00 69.52 255 GLU A CA 1
ATOM 1939 C C . GLU A 1 255 ? -6.653 54.149 20.850 1.00 69.52 255 GLU A C 1
ATOM 1940 O O . GLU A 1 255 ? -6.107 54.647 21.833 1.00 100.00 255 GLU A O 1
ATOM 1946 N N . GLU A 1 256 ? -7.081 52.892 20.805 1.00 53.54 256 GLU A N 1
ATOM 1947 C CA . GLU A 1 256 ? -6.939 51.956 21.916 1.00 53.54 256 GLU A CA 1
ATOM 1948 C C . GLU A 1 256 ? -5.467 51.744 22.226 1.00 53.54 256 GLU A C 1
ATOM 1949 O O . GLU A 1 256 ? -5.021 51.920 23.364 1.00 80.25 256 GLU A O 1
ATOM 1955 N N . LEU A 1 257 ? -4.723 51.359 21.196 1.00 68.43 257 LEU A N 1
ATOM 1956 C CA . LEU A 1 257 ? -3.300 51.101 21.322 1.00 68.43 257 LEU A CA 1
ATOM 1957 C C . LEU A 1 257 ? -2.595 52.187 22.121 1.00 68.43 257 LEU A C 1
ATOM 1958 O O . LEU A 1 257 ? -1.677 51.900 22.890 1.00 47.14 257 LEU A O 1
ATOM 1963 N N . ILE A 1 258 ? -3.026 53.432 21.944 1.00 76.51 258 ILE A N 1
ATOM 1964 C CA . ILE A 1 258 ? -2.413 54.549 22.654 1.00 76.51 258 ILE A CA 1
ATOM 1965 C C . ILE A 1 258 ? -2.677 54.466 24.153 1.00 76.51 258 ILE A C 1
ATOM 1966 O O . ILE A 1 258 ? -1.751 54.558 24.959 1.00 46.50 258 ILE A O 1
ATOM 1971 N N . ARG A 1 259 ? -3.942 54.288 24.518 1.00 73.38 259 ARG A N 1
ATOM 1972 C CA . ARG A 1 259 ? -4.328 54.189 25.917 1.00 73.38 259 ARG A CA 1
ATOM 1973 C C . ARG A 1 259 ? -3.519 53.084 26.582 1.00 73.38 259 ARG A C 1
ATOM 1974 O O . ARG A 1 259 ? -2.919 53.278 27.639 1.00 100.00 259 ARG A O 1
ATOM 1982 N N . TYR A 1 260 ? -3.509 51.925 25.935 1.00 39.76 260 TYR A N 1
ATOM 1983 C CA . TYR A 1 260 ? -2.794 50.755 26.435 1.00 39.76 260 TYR A CA 1
ATOM 1984 C C . TYR A 1 260 ? -1.329 51.081 26.638 1.00 39.76 260 TYR A C 1
ATOM 1985 O O . TYR A 1 260 ? -0.729 50.694 27.633 1.00 66.26 260 TYR A O 1
ATOM 1994 N N . LYS A 1 261 ? -0.755 51.794 25.683 1.00 52.86 261 LYS A N 1
ATOM 1995 C CA . LYS A 1 261 ? 0.646 52.163 25.763 1.00 52.86 261 LYS A CA 1
ATOM 1996 C C . LYS A 1 261 ? 0.864 53.085 26.953 1.00 52.86 261 LYS A C 1
ATOM 1997 O O . LYS A 1 261 ? 1.957 53.140 27.524 1.00 69.71 261 LYS A O 1
ATOM 2003 N N . LYS A 1 262 ? -0.185 53.814 27.319 1.00 87.18 262 LYS A N 1
ATOM 2004 C CA . LYS A 1 262 ? -0.113 54.737 28.441 1.00 87.18 262 LYS A CA 1
ATOM 2005 C C . LYS A 1 262 ? -0.210 53.959 29.741 1.00 87.18 262 LYS A C 1
ATOM 2006 O O . LYS A 1 262 ? 0.642 54.098 30.618 1.00 99.49 262 LYS A O 1
ATOM 2012 N N . GLU A 1 263 ? -1.253 53.137 29.848 1.00 100.00 263 GLU A N 1
ATOM 2013 C CA . GLU A 1 263 ? -1.497 52.307 31.029 1.00 100.00 263 GLU A CA 1
ATOM 2014 C C . GLU A 1 263 ? -0.312 51.395 31.354 1.00 100.00 263 GLU A C 1
ATOM 2015 O O . GLU A 1 263 ? 0.249 51.450 32.448 1.00 100.00 263 GLU A O 1
ATOM 2021 N N . HIS A 1 264 ? 0.049 50.543 30.400 1.00 59.54 264 HIS A N 1
ATOM 2022 C CA . HIS A 1 264 ? 1.168 49.620 30.558 1.00 59.54 264 HIS A CA 1
ATOM 2023 C C . HIS A 1 264 ? 2.343 50.145 29.753 1.00 59.54 264 HIS A C 1
ATOM 2024 O O . HIS A 1 264 ? 2.189 50.539 28.596 1.00 98.08 264 HIS A O 1
ATOM 2031 N N . GLY A 1 265 ? 3.512 50.156 30.373 1.00 80.01 265 GLY A N 1
ATOM 2032 C CA . GLY A 1 265 ? 4.705 50.664 29.718 1.00 80.01 265 GLY A CA 1
ATOM 2033 C C . GLY A 1 265 ? 4.893 50.462 28.219 1.00 80.01 265 GLY A C 1
ATOM 2034 O O . GLY A 1 265 ? 5.576 51.265 27.572 1.00 44.71 265 GLY A O 1
ATOM 2035 N N . THR A 1 266 ? 4.302 49.412 27.651 1.00 57.30 266 THR A N 1
ATOM 2036 C CA . THR A 1 266 ? 4.485 49.154 26.223 1.00 57.30 266 THR A CA 1
ATOM 2037 C C . THR A 1 266 ? 3.271 48.657 25.449 1.00 57.30 266 THR A C 1
ATOM 2038 O O . THR A 1 266 ? 2.231 48.338 26.024 1.00 43.24 266 THR A O 1
ATOM 2042 N N . VAL A 1 267 ? 3.437 48.588 24.128 1.00 75.21 267 VAL A N 1
ATOM 2043 C CA . VAL A 1 267 ? 2.396 48.127 23.220 1.00 75.21 267 VAL A CA 1
ATOM 2044 C C . VAL A 1 267 ? 2.427 46.618 23.184 1.00 75.21 267 VAL A C 1
ATOM 2045 O O . VAL A 1 267 ? 1.440 45.985 22.824 1.00 60.39 267 VAL A O 1
ATOM 2049 N N . VAL A 1 268 ? 3.570 46.039 23.540 1.00 91.49 268 VAL A N 1
ATOM 2050 C CA . VAL A 1 268 ? 3.694 44.587 23.575 1.00 91.49 268 VAL A CA 1
ATOM 2051 C C . VAL A 1 268 ? 2.704 44.133 24.651 1.00 91.49 268 VAL A C 1
ATOM 2052 O O . VAL A 1 268 ? 2.198 44.946 25.437 1.00 99.91 268 VAL A O 1
ATOM 2056 N N . THR A 1 269 ? 2.418 42.859 24.697 1.00 71.59 269 THR A N 1
ATOM 2057 C CA . THR A 1 269 ? 1.488 42.332 25.708 1.00 71.59 269 THR A CA 1
ATOM 2058 C C . THR A 1 269 ? 0.043 42.678 25.364 1.00 71.59 269 THR A C 1
ATOM 2059 O O . THR A 1 269 ? -0.901 42.062 25.876 1.00 52.84 269 THR A O 1
ATOM 2063 N N . TYR A 1 270 ? -0.108 43.673 24.515 1.00 45.67 270 TYR A N 1
ATOM 2064 C CA . TYR A 1 270 ? -1.437 44.107 24.080 1.00 45.67 270 TYR A CA 1
ATOM 2065 C C . TYR A 1 270 ? -2.112 42.940 23.375 1.00 45.67 270 TYR A C 1
ATOM 2066 O O . TYR A 1 270 ? -1.579 42.389 22.400 1.00 56.25 270 TYR A O 1
ATOM 2075 N N . PRO A 1 271 ? -3.287 42.505 23.824 1.00 89.88 271 PRO A N 1
ATOM 2076 C CA . PRO A 1 271 ? -3.953 41.389 23.202 1.00 89.88 271 PRO A CA 1
ATOM 2077 C C . PRO A 1 271 ? -4.340 41.742 21.774 1.00 89.88 271 PRO A C 1
ATOM 2078 O O . PRO A 1 271 ? -4.168 42.880 21.341 1.00 92.45 271 PRO A O 1
ATOM 2082 N N . LYS A 1 272 ? -4.864 40.770 21.042 1.00 82.70 272 LYS A N 1
ATOM 2083 C CA . LYS A 1 272 ? -5.271 41.015 19.665 1.00 82.70 272 LYS A CA 1
ATOM 2084 C C . LYS A 1 272 ? -4.096 41.509 18.822 1.00 82.70 272 LYS A C 1
ATOM 2085 O O . LYS A 1 272 ? -4.253 42.369 17.960 1.00 100.00 272 LYS A O 1
ATOM 2091 N N . GLY A 1 273 ? -2.917 40.957 19.078 1.00 65.19 273 GLY A N 1
ATOM 2092 C CA . GLY A 1 273 ? -1.746 41.356 18.325 1.00 65.19 273 GLY A CA 1
ATOM 2093 C C . GLY A 1 273 ? -0.646 40.312 18.334 1.00 65.19 273 GLY A C 1
ATOM 2094 O O . GLY A 1 273 ? -0.169 39.915 19.398 1.00 82.25 273 GLY A O 1
ATOM 2095 N N . GLU A 1 274 ? -0.243 39.869 17.146 1.00 63.41 274 GLU A N 1
ATOM 2096 C CA . GLU A 1 274 ? 0.814 38.872 17.000 1.00 63.41 274 GLU A CA 1
ATOM 2097 C C . GLU A 1 274 ? 2.198 39.496 17.243 1.00 63.41 274 GLU A C 1
ATOM 2098 O O . GLU A 1 274 ? 2.708 40.252 16.416 1.00 97.53 274 GLU A O 1
ATOM 2104 N N . ARG A 1 275 ? 2.801 39.170 18.383 1.00 69.90 275 ARG A N 1
ATOM 2105 C CA . ARG A 1 275 ? 4.109 39.701 18.755 1.00 69.90 275 ARG A CA 1
ATOM 2106 C C . ARG A 1 275 ? 5.184 39.437 17.718 1.00 69.90 275 ARG A C 1
ATOM 2107 O O . ARG A 1 275 ? 5.278 38.343 17.171 1.00 100.00 275 ARG A O 1
ATOM 2115 N N . ILE A 1 276 ? 5.992 40.460 17.462 1.00 48.99 276 ILE A N 1
ATOM 2116 C CA . ILE A 1 276 ? 7.093 40.391 16.501 1.00 48.99 276 ILE A CA 1
ATOM 2117 C C . ILE A 1 276 ? 8.232 41.295 16.979 1.00 48.99 276 ILE A C 1
ATOM 2118 O O . ILE A 1 276 ? 8.030 42.157 17.842 1.00 49.34 276 ILE A O 1
ATOM 2123 N N . THR A 1 277 ? 9.425 41.105 16.418 1.00 17.06 277 THR A N 1
ATOM 2124 C CA . THR A 1 277 ? 10.580 41.903 16.819 1.00 17.06 277 THR A CA 1
ATOM 2125 C C . THR A 1 277 ? 10.639 43.192 16.030 1.00 17.06 277 THR A C 1
ATOM 2126 O O . THR A 1 277 ? 9.941 43.348 15.033 1.00 46.28 277 THR A O 1
ATOM 2130 N N . ASN A 1 278 ? 11.469 44.120 16.484 1.00 33.81 278 ASN A N 1
ATOM 2131 C CA . ASN A 1 278 ? 11.612 45.398 15.809 1.00 33.81 278 ASN A CA 1
ATOM 2132 C C . ASN A 1 278 ? 12.173 45.195 14.406 1.00 33.81 278 ASN A C 1
ATOM 2133 O O . ASN A 1 278 ? 11.582 45.659 13.429 1.00 52.39 278 ASN A O 1
ATOM 2138 N N . GLU A 1 279 ? 13.306 44.500 14.300 1.00 69.81 279 GLU A N 1
ATOM 2139 C CA . GLU A 1 279 ? 13.915 44.274 12.991 1.00 69.81 279 GLU A CA 1
ATOM 2140 C C . GLU A 1 279 ? 12.967 43.524 12.065 1.00 69.81 279 GLU A C 1
ATOM 2141 O O . GLU A 1 279 ? 13.100 43.617 10.847 1.00 25.03 279 GLU A O 1
ATOM 2147 N N . GLU A 1 280 ? 12.017 42.785 12.639 1.00 20.28 280 GLU A N 1
ATOM 2148 C CA . GLU A 1 280 ? 11.045 42.031 11.846 1.00 20.28 280 GLU A CA 1
ATOM 2149 C C . GLU A 1 280 ? 10.044 42.997 11.233 1.00 20.28 280 GLU A C 1
ATOM 2150 O O . GLU A 1 280 ? 9.681 42.878 10.063 1.00 81.98 280 GLU A O 1
ATOM 2156 N N . LEU A 1 281 ? 9.611 43.959 12.040 1.00 35.89 281 LEU A N 1
ATOM 2157 C CA . LEU A 1 281 ? 8.655 44.967 11.611 1.00 35.89 281 LEU A CA 1
ATOM 2158 C C . LEU A 1 281 ? 9.146 45.679 10.358 1.00 35.89 281 LEU A C 1
ATOM 2159 O O . LEU A 1 281 ? 8.408 45.829 9.384 1.00 35.39 281 LEU A O 1
ATOM 2164 N N . LEU A 1 282 ? 10.398 46.117 10.397 1.00 31.47 282 LEU A N 1
ATOM 2165 C CA . LEU A 1 282 ? 11.011 46.815 9.274 1.00 31.47 282 LEU A CA 1
ATOM 2166 C C . LEU A 1 282 ? 10.896 46.052 7.954 1.00 31.47 282 LEU A C 1
ATOM 2167 O O . LEU A 1 282 ? 10.929 46.668 6.885 1.00 13.14 282 LEU A O 1
ATOM 2172 N N . GLU A 1 283 ? 10.776 44.724 8.025 1.00 27.57 283 GLU A N 1
ATOM 2173 C CA . GLU A 1 283 ? 10.686 43.901 6.823 1.00 27.57 283 GLU A CA 1
ATOM 2174 C C . GLU A 1 283 ? 9.275 43.445 6.465 1.00 27.57 283 GLU A C 1
ATOM 2175 O O . GLU A 1 283 ? 9.089 42.653 5.538 1.00 42.90 283 GLU A O 1
ATOM 2181 N N . LEU A 1 284 ? 8.278 43.939 7.185 1.00 70.29 284 LEU A N 1
ATOM 2182 C CA . LEU A 1 284 ? 6.904 43.548 6.901 1.00 70.29 284 LEU A CA 1
ATOM 2183 C C . LEU A 1 284 ? 6.536 43.846 5.452 1.00 70.29 284 LEU A C 1
ATOM 2184 O O . LEU A 1 284 ? 7.181 44.659 4.787 1.00 29.85 284 LEU A O 1
ATOM 2189 N N . ASP A 1 285 ? 5.503 43.171 4.968 1.00 33.06 285 ASP A N 1
ATOM 2190 C CA . ASP A 1 285 ? 5.023 43.381 3.618 1.00 33.06 285 ASP A CA 1
ATOM 2191 C C . ASP A 1 285 ? 3.891 44.414 3.652 1.00 33.06 285 ASP A C 1
ATOM 2192 O O . ASP A 1 285 ? 2.707 44.064 3.579 1.00 100.00 285 ASP A O 1
ATOM 2197 N N . VAL A 1 286 ? 4.264 45.687 3.777 1.00 18.97 286 VAL A N 1
ATOM 2198 C CA . VAL A 1 286 ? 3.288 46.776 3.817 1.00 18.97 286 VAL A CA 1
ATOM 2199 C C . VAL A 1 286 ? 3.619 47.809 2.742 1.00 18.97 286 VAL A C 1
ATOM 2200 O O . VAL A 1 286 ? 4.709 47.786 2.173 1.00 54.47 286 VAL A O 1
ATOM 2204 N N . ASP A 1 287 ? 2.685 48.715 2.463 1.00 55.98 287 ASP A N 1
ATOM 2205 C CA . ASP A 1 287 ? 2.904 49.746 1.451 1.00 55.98 287 ASP A CA 1
ATOM 2206 C C . ASP A 1 287 ? 3.868 50.815 1.939 1.00 55.98 287 ASP A C 1
ATOM 2207 O O . ASP A 1 287 ? 4.856 51.125 1.272 1.00 54.79 287 ASP A O 1
ATOM 2212 N N . ILE A 1 288 ? 3.568 51.377 3.107 1.00 41.02 288 ILE A N 1
ATOM 2213 C CA . ILE A 1 288 ? 4.391 52.422 3.702 1.00 41.02 288 ILE A CA 1
ATOM 2214 C C . ILE A 1 288 ? 4.972 52.008 5.052 1.00 41.02 288 ILE A C 1
ATOM 2215 O O . ILE A 1 288 ? 4.281 51.433 5.890 1.00 37.01 288 ILE A O 1
ATOM 2220 N N . LEU A 1 289 ? 6.251 52.300 5.249 1.00 22.90 289 LEU A N 1
ATOM 2221 C CA . LEU A 1 289 ? 6.936 51.981 6.496 1.00 22.90 289 LEU A CA 1
ATOM 2222 C C . LEU A 1 289 ? 7.448 53.301 7.061 1.00 22.90 289 LEU A C 1
ATOM 2223 O O . LEU A 1 289 ? 8.255 53.982 6.420 1.00 21.78 289 LEU A O 1
ATOM 2228 N N . VAL A 1 290 ? 6.975 53.656 8.257 1.00 79.64 290 VAL A N 1
ATOM 2229 C CA . VAL A 1 290 ? 7.364 54.903 8.918 1.00 79.64 290 VAL A CA 1
ATOM 2230 C C . VAL A 1 290 ? 8.351 54.682 10.045 1.00 79.64 290 VAL A C 1
ATOM 2231 O O . VAL A 1 290 ? 7.946 54.445 11.171 1.00 23.39 290 VAL A O 1
ATOM 2235 N N . PRO A 1 291 ? 9.656 54.734 9.755 1.00 37.45 291 PRO A N 1
ATOM 2236 C CA . PRO A 1 291 ? 10.629 54.535 10.832 1.00 37.45 291 PRO A CA 1
ATOM 2237 C C . PRO A 1 291 ? 10.602 55.759 11.741 1.00 37.45 291 PRO A C 1
ATOM 2238 O O . PRO A 1 291 ? 11.114 56.817 11.398 1.00 43.18 291 PRO A O 1
ATOM 2242 N N . ALA A 1 292 ? 9.984 55.612 12.901 1.00 38.65 292 ALA A N 1
ATOM 2243 C CA . ALA A 1 292 ? 9.884 56.712 13.839 1.00 38.65 292 ALA A CA 1
ATOM 2244 C C . ALA A 1 292 ? 10.424 56.307 15.207 1.00 38.65 292 ALA A C 1
ATOM 2245 O O . ALA A 1 292 ? 9.690 56.303 16.189 1.00 39.22 292 ALA A O 1
ATOM 2247 N N . ALA A 1 293 ? 11.708 55.968 15.266 1.00 22.93 293 ALA A N 1
ATOM 2248 C CA . ALA A 1 293 ? 12.336 55.556 16.516 1.00 22.93 293 ALA A CA 1
ATOM 2249 C C . ALA A 1 293 ? 13.807 55.952 16.585 1.00 22.93 293 ALA A C 1
ATOM 2250 O O . ALA A 1 293 ? 14.150 57.091 16.910 1.00 2.82 293 ALA A O 1
ATOM 2252 N N . LEU A 1 294 ? 14.664 55.001 16.293 1.00 33.84 294 LEU A N 1
ATOM 2253 C CA . LEU A 1 294 ? 16.111 55.205 16.521 1.00 33.84 294 LEU A CA 1
ATOM 2254 C C . LEU A 1 294 ? 16.742 55.270 15.131 1.00 33.84 294 LEU A C 1
ATOM 2255 O O . LEU A 1 294 ? 16.100 54.935 14.133 1.00 61.37 294 LEU A O 1
ATOM 2260 N N . GLU A 1 295 ? 18.003 55.698 15.081 1.00 20.74 295 GLU A N 1
ATOM 2261 C CA . GLU A 1 295 ? 18.755 55.779 13.834 1.00 20.74 295 GLU A CA 1
ATOM 2262 C C . GLU A 1 295 ? 19.239 54.404 13.371 1.00 20.74 295 GLU A C 1
ATOM 2263 O O . GLU A 1 295 ? 19.125 53.414 14.094 1.00 65.60 295 GLU A O 1
ATOM 2269 N N . GLY A 1 296 ? 19.753 54.353 12.144 1.00 9.24 296 GLY A N 1
ATOM 2270 C CA . GLY A 1 296 ? 20.284 53.118 11.589 1.00 9.24 296 GLY A CA 1
ATOM 2271 C C . GLY A 1 296 ? 19.310 51.970 11.505 1.00 9.24 296 GLY A C 1
ATOM 2272 O O . GLY A 1 296 ? 19.688 50.863 11.125 1.00 77.10 296 GLY A O 1
ATOM 2273 N N . ALA A 1 297 ? 18.059 52.235 11.847 1.00 11.42 297 ALA A N 1
ATOM 2274 C CA . ALA A 1 297 ? 17.022 51.209 11.813 1.00 11.42 297 ALA A CA 1
ATOM 2275 C C . ALA A 1 297 ? 17.137 50.433 10.526 1.00 11.42 297 ALA A C 1
ATOM 2276 O O . ALA A 1 297 ? 17.201 49.199 10.530 1.00 65.41 297 ALA A O 1
ATOM 2278 N N . ILE A 1 298 ? 17.156 51.177 9.419 1.00 29.20 298 ILE A N 1
ATOM 2279 C CA . ILE A 1 298 ? 17.296 50.586 8.099 1.00 29.20 298 ILE A CA 1
ATOM 2280 C C . ILE A 1 298 ? 18.765 50.784 7.759 1.00 29.20 298 ILE A C 1
ATOM 2281 O O . ILE A 1 298 ? 19.214 51.920 7.601 1.00 11.90 298 ILE A O 1
ATOM 2286 N N . HIS A 1 299 ? 19.513 49.683 7.692 1.00 31.80 299 HIS A N 1
ATOM 2287 C CA . HIS A 1 299 ? 20.950 49.725 7.404 1.00 31.80 299 HIS A CA 1
ATOM 2288 C C . HIS A 1 299 ? 21.351 48.710 6.336 1.00 31.80 299 HIS A C 1
ATOM 2289 O O . HIS A 1 299 ? 20.492 48.044 5.734 1.00 30.42 299 HIS A O 1
ATOM 2296 N N . ALA A 1 300 ? 22.663 48.582 6.124 1.00 16.73 300 ALA A N 1
ATOM 2297 C CA . ALA A 1 300 ? 23.190 47.654 5.137 1.00 16.73 300 ALA A CA 1
ATOM 2298 C C . ALA A 1 300 ? 22.536 46.275 5.249 1.00 16.73 300 ALA A C 1
ATOM 2299 O O . ALA A 1 300 ? 21.983 45.736 4.265 1.00 30.19 300 ALA A O 1
ATOM 2301 N N . GLY A 1 301 ? 22.582 45.719 6.456 1.00 5.04 301 GLY A N 1
ATOM 2302 C CA . GLY A 1 301 ? 22.023 44.396 6.713 1.00 5.04 301 GLY A CA 1
ATOM 2303 C C . GLY A 1 301 ? 20.598 44.087 6.262 1.00 5.04 301 GLY A C 1
ATOM 2304 O O . GLY A 1 301 ? 20.338 43.005 5.725 1.00 66.29 301 GLY A O 1
ATOM 2305 N N . ASN A 1 302 ? 19.669 45.017 6.465 1.00 35.82 302 ASN A N 1
ATOM 2306 C CA . ASN A 1 302 ? 18.290 44.780 6.061 1.00 35.82 302 ASN A CA 1
ATOM 2307 C C . ASN A 1 302 ? 17.880 45.563 4.811 1.00 35.82 302 ASN A C 1
ATOM 2308 O O . ASN A 1 302 ? 16.802 45.330 4.249 1.00 33.66 302 ASN A O 1
ATOM 2313 N N . ALA A 1 303 ? 18.738 46.477 4.367 1.00 14.18 303 ALA A N 1
ATOM 2314 C CA . ALA A 1 303 ? 18.423 47.290 3.205 1.00 14.18 303 ALA A CA 1
ATOM 2315 C C . ALA A 1 303 ? 17.731 46.487 2.090 1.00 14.18 303 ALA A C 1
ATOM 2316 O O . ALA A 1 303 ? 16.718 46.918 1.544 1.00 46.15 303 ALA A O 1
ATOM 2318 N N . GLU A 1 304 ? 18.263 45.313 1.767 1.00 40.24 304 GLU A N 1
ATOM 2319 C CA . GLU A 1 304 ? 17.682 44.502 0.708 1.00 40.24 304 GLU A CA 1
ATOM 2320 C C . GLU A 1 304 ? 16.394 43.787 1.108 1.00 40.24 304 GLU A C 1
ATOM 2321 O O . GLU A 1 304 ? 15.648 43.325 0.236 1.00 45.65 304 GLU A O 1
ATOM 2327 N N . ARG A 1 305 ? 16.120 43.697 2.410 1.00 35.64 305 ARG A N 1
ATOM 2328 C CA . ARG A 1 305 ? 14.924 43.000 2.882 1.00 35.64 305 ARG A CA 1
ATOM 2329 C C . ARG A 1 305 ? 13.634 43.814 2.869 1.00 35.64 305 ARG A C 1
ATOM 2330 O O . ARG A 1 305 ? 12.544 43.240 2.791 1.00 89.94 305 ARG A O 1
ATOM 2338 N N . ILE A 1 306 ? 13.747 45.139 2.944 1.00 37.46 306 ILE A N 1
ATOM 2339 C CA . ILE A 1 306 ? 12.558 45.987 2.977 1.00 37.46 306 ILE A CA 1
ATOM 2340 C C . ILE A 1 306 ? 11.639 45.817 1.765 1.00 37.46 306 ILE A C 1
ATOM 2341 O O . ILE A 1 306 ? 12.069 45.980 0.620 1.00 36.04 306 ILE A O 1
ATOM 2346 N N . LYS A 1 307 ? 10.371 45.490 2.025 1.00 26.00 307 LYS A N 1
ATOM 2347 C CA . LYS A 1 307 ? 9.403 45.284 0.958 1.00 26.00 307 LYS A CA 1
ATOM 2348 C C . LYS A 1 307 ? 8.495 46.487 0.786 1.00 26.00 307 LYS A C 1
ATOM 2349 O O . LYS A 1 307 ? 7.618 46.491 -0.079 1.00 79.73 307 LYS A O 1
ATOM 2355 N N . ALA A 1 308 ? 8.707 47.510 1.602 1.00 23.01 308 ALA A N 1
ATOM 2356 C CA . ALA A 1 308 ? 7.886 48.712 1.517 1.00 23.01 308 ALA A CA 1
ATOM 2357 C C . ALA A 1 308 ? 8.194 49.535 0.256 1.00 23.01 308 ALA A C 1
ATOM 2358 O O . ALA A 1 308 ? 9.355 49.666 -0.154 1.00 38.47 308 ALA A O 1
ATOM 2360 N N . LYS A 1 309 ? 7.146 50.091 -0.352 1.00 13.41 309 LYS A N 1
ATOM 2361 C CA . LYS A 1 309 ? 7.292 50.894 -1.560 1.00 13.41 309 LYS A CA 1
ATOM 2362 C C . LYS A 1 309 ? 7.716 52.319 -1.213 1.00 13.41 309 LYS A C 1
ATOM 2363 O O . LYS A 1 309 ? 8.280 53.034 -2.041 1.00 100.00 309 LYS A O 1
ATOM 2369 N N . ALA A 1 310 ? 7.433 52.720 0.024 1.00 31.05 310 ALA A N 1
ATOM 2370 C CA . ALA A 1 310 ? 7.757 54.056 0.511 1.00 31.05 310 ALA A CA 1
ATOM 2371 C C . ALA A 1 310 ? 8.175 54.001 1.967 1.00 31.05 310 ALA A C 1
ATOM 2372 O O . ALA A 1 310 ? 7.576 53.286 2.763 1.00 29.33 310 ALA A O 1
ATOM 2374 N N . VAL A 1 311 ? 9.205 54.769 2.303 1.00 16.80 311 VAL A N 1
ATOM 2375 C CA . VAL A 1 311 ? 9.728 54.845 3.662 1.00 16.80 311 VAL A CA 1
ATOM 2376 C C . VAL A 1 311 ? 9.687 56.316 4.058 1.00 16.80 311 VAL A C 1
ATOM 2377 O O . VAL A 1 311 ? 10.497 57.115 3.575 1.00 26.04 311 VAL A O 1
ATOM 2381 N N . VAL A 1 312 ? 8.731 56.679 4.911 1.00 34.19 312 VAL A N 1
ATOM 2382 C CA . VAL A 1 312 ? 8.594 58.061 5.372 1.00 34.19 312 VAL A CA 1
ATOM 2383 C C . VAL A 1 312 ? 9.335 58.209 6.695 1.00 34.19 312 VAL A C 1
ATOM 2384 O O . VAL A 1 312 ? 8.862 57.764 7.721 1.00 14.87 312 VAL A O 1
ATOM 2388 N N . GLU A 1 313 ? 10.493 58.845 6.671 1.00 13.10 313 GLU A N 1
ATOM 2389 C CA . GLU A 1 313 ? 11.302 59.017 7.874 1.00 13.10 313 GLU A CA 1
ATOM 2390 C C . GLU A 1 313 ? 10.698 59.923 8.942 1.00 13.10 313 GLU A C 1
ATOM 2391 O O . GLU A 1 313 ? 10.751 61.135 8.821 1.00 13.59 313 GLU A O 1
ATOM 2397 N N . GLY A 1 314 ? 10.140 59.325 9.993 1.00 23.68 314 GLY A N 1
ATOM 2398 C CA . GLY A 1 314 ? 9.548 60.098 11.075 1.00 23.68 314 GLY A CA 1
ATOM 2399 C C . GLY A 1 314 ? 10.578 60.508 12.114 1.00 23.68 314 GLY A C 1
ATOM 2400 O O . GLY A 1 314 ? 10.404 61.490 12.830 1.00 43.38 314 GLY A O 1
ATOM 2401 N N . ALA A 1 315 ? 11.669 59.756 12.185 1.00 7.31 315 ALA A N 1
ATOM 2402 C CA . ALA A 1 315 ? 12.734 60.032 13.135 1.00 7.31 315 ALA A CA 1
ATOM 2403 C C . ALA A 1 315 ? 13.897 60.713 12.433 1.00 7.31 315 ALA A C 1
ATOM 2404 O O . ALA A 1 315 ? 13.734 61.255 11.352 1.00 35.45 315 ALA A O 1
ATOM 2406 N N . ASN A 1 316 ? 15.074 60.677 13.051 1.00 26.35 316 ASN A N 1
ATOM 2407 C CA . ASN A 1 316 ? 16.255 61.298 12.468 1.00 26.35 316 ASN A CA 1
ATOM 2408 C C . ASN A 1 316 ? 17.293 60.254 12.105 1.00 26.35 316 ASN A C 1
ATOM 2409 O O . ASN A 1 316 ? 17.760 59.509 12.962 1.00 65.12 316 ASN A O 1
ATOM 2414 N N . GLY A 1 317 ? 17.648 60.206 10.827 1.00 14.53 317 GLY A N 1
ATOM 2415 C CA . GLY A 1 317 ? 18.638 59.256 10.365 1.00 14.53 317 GLY A CA 1
ATOM 2416 C C . GLY A 1 317 ? 18.214 57.821 10.556 1.00 14.53 317 GLY A C 1
ATOM 2417 O O . GLY A 1 317 ? 19.040 56.975 10.895 1.00 26.30 317 GLY A O 1
ATOM 2418 N N . PRO A 1 318 ? 16.935 57.507 10.345 1.00 7.63 318 PRO A N 1
ATOM 2419 C CA . PRO A 1 318 ? 16.510 56.112 10.528 1.00 7.63 318 PRO A CA 1
ATOM 2420 C C . PRO A 1 318 ? 17.262 55.186 9.600 1.00 7.63 318 PRO A C 1
ATOM 2421 O O . PRO A 1 318 ? 17.664 54.076 9.999 1.00 14.28 318 PRO A O 1
ATOM 2425 N N . THR A 1 319 ? 17.447 55.643 8.363 1.00 42.34 319 THR A N 1
ATOM 2426 C CA . THR A 1 319 ? 18.132 54.846 7.364 1.00 42.34 319 THR A CA 1
ATOM 2427 C C . THR A 1 319 ? 19.530 55.402 7.104 1.00 42.34 319 THR A C 1
ATOM 2428 O O . THR A 1 319 ? 19.712 56.618 7.023 1.00 15.20 319 THR A O 1
ATOM 2432 N N . THR A 1 320 ? 20.503 54.496 6.989 1.00 25.56 320 THR A N 1
ATOM 2433 C CA . THR A 1 320 ? 21.914 54.832 6.757 1.00 25.56 320 THR A CA 1
ATOM 2434 C C . THR A 1 320 ? 22.283 55.046 5.288 1.00 25.56 320 THR A C 1
ATOM 2435 O O . THR A 1 320 ? 21.612 54.543 4.379 1.00 51.97 320 THR A O 1
ATOM 2439 N N . PRO A 1 321 ? 23.372 55.788 5.036 1.00 28.84 321 PRO A N 1
ATOM 2440 C CA . PRO A 1 321 ? 23.835 56.071 3.677 1.00 28.84 321 PRO A CA 1
ATOM 2441 C C . PRO A 1 321 ? 23.807 54.841 2.787 1.00 28.84 321 PRO A C 1
ATOM 2442 O O . PRO A 1 321 ? 23.173 54.856 1.728 1.00 30.34 321 PRO A O 1
ATOM 2446 N N . GLU A 1 322 ? 24.479 53.776 3.213 1.00 15.03 322 GLU A N 1
ATOM 2447 C CA . GLU A 1 322 ? 24.505 52.546 2.423 1.00 15.03 322 GLU A CA 1
ATOM 2448 C C . GLU A 1 322 ? 23.094 52.095 2.086 1.00 15.03 322 GLU A C 1
ATOM 2449 O O . GLU A 1 322 ? 22.798 51.755 0.934 1.00 100.00 322 GLU A O 1
ATOM 2455 N N . ALA A 1 323 ? 22.223 52.104 3.092 1.00 23.48 323 ALA A N 1
ATOM 2456 C CA . ALA A 1 323 ? 20.843 51.678 2.890 1.00 23.48 323 ALA A CA 1
ATOM 2457 C C . ALA A 1 323 ? 20.172 52.598 1.881 1.00 23.48 323 ALA A C 1
ATOM 2458 O O . ALA A 1 323 ? 19.315 52.171 1.096 1.00 45.79 323 ALA A O 1
ATOM 2460 N N . ASP A 1 324 ? 20.569 53.865 1.908 1.00 28.40 324 ASP A N 1
ATOM 2461 C CA . ASP A 1 324 ? 20.023 54.845 0.990 1.00 28.40 324 ASP A CA 1
ATOM 2462 C C . ASP A 1 324 ? 20.251 54.340 -0.429 1.00 28.40 324 ASP A C 1
ATOM 2463 O O . ASP A 1 324 ? 19.293 54.127 -1.189 1.00 29.71 324 ASP A O 1
ATOM 2468 N N . GLU A 1 325 ? 21.525 54.129 -0.765 1.00 48.73 325 GLU A N 1
ATOM 2469 C CA . GLU A 1 325 ? 21.921 53.643 -2.085 1.00 48.73 325 GLU A CA 1
ATOM 2470 C C . GLU A 1 325 ? 21.112 52.423 -2.477 1.00 48.73 325 GLU A C 1
ATOM 2471 O O . GLU A 1 325 ? 20.482 52.390 -3.538 1.00 98.64 325 GLU A O 1
ATOM 2477 N N . ILE A 1 326 ? 21.128 51.425 -1.604 1.00 17.83 326 ILE A N 1
ATOM 2478 C CA . ILE A 1 326 ? 20.401 50.199 -1.868 1.00 17.83 326 ILE A CA 1
ATOM 2479 C C . ILE A 1 326 ? 18.926 50.482 -2.127 1.00 17.83 326 ILE A C 1
ATOM 2480 O O . ILE A 1 326 ? 18.349 50.042 -3.134 1.00 30.71 326 ILE A O 1
ATOM 2485 N N . LEU A 1 327 ? 18.319 51.236 -1.227 1.00 31.23 327 LEU A N 1
ATOM 2486 C CA . LEU A 1 327 ? 16.918 51.540 -1.364 1.00 31.23 327 LEU A CA 1
ATOM 2487 C C . LEU A 1 327 ? 16.558 52.237 -2.678 1.00 31.23 327 LEU A C 1
ATOM 2488 O O . LEU A 1 327 ? 15.584 51.850 -3.349 1.00 21.68 327 LEU A O 1
ATOM 2493 N N . SER A 1 328 ? 17.333 53.250 -3.064 1.00 19.84 328 SER A N 1
ATOM 2494 C CA . SER A 1 328 ? 17.023 53.951 -4.308 1.00 19.84 328 SER A CA 1
ATOM 2495 C C . SER A 1 328 ? 17.267 53.015 -5.486 1.00 19.84 328 SER A C 1
ATOM 2496 O O . SER A 1 328 ? 16.513 53.018 -6.466 1.00 33.40 328 SER A O 1
ATOM 2499 N N . ARG A 1 329 ? 18.317 52.203 -5.381 1.00 10.56 329 ARG A N 1
ATOM 2500 C CA . ARG A 1 329 ? 18.625 51.249 -6.432 1.00 10.56 329 ARG A CA 1
ATOM 2501 C C . ARG A 1 329 ? 17.393 50.405 -6.640 1.00 10.56 329 ARG A C 1
ATOM 2502 O O . ARG A 1 329 ? 16.930 50.254 -7.751 1.00 30.51 329 ARG A O 1
ATOM 2510 N N . ARG A 1 330 ? 16.848 49.864 -5.563 1.00 8.72 330 ARG A N 1
ATOM 2511 C CA . ARG A 1 330 ? 15.651 49.035 -5.668 1.00 8.72 330 ARG A CA 1
ATOM 2512 C C . ARG A 1 330 ? 14.398 49.852 -6.009 1.00 8.72 330 ARG A C 1
ATOM 2513 O O . ARG A 1 330 ? 13.288 49.317 -6.092 1.00 31.94 330 ARG A O 1
ATOM 2521 N N . GLY A 1 331 ? 14.582 51.149 -6.207 1.00 19.27 331 GLY A N 1
ATOM 2522 C CA . GLY A 1 331 ? 13.451 51.997 -6.541 1.00 19.27 331 GLY A CA 1
ATOM 2523 C C . GLY A 1 331 ? 12.401 52.140 -5.449 1.00 19.27 331 GLY A C 1
ATOM 2524 O O . GLY A 1 331 ? 11.197 52.093 -5.720 1.00 35.97 331 GLY A O 1
ATOM 2525 N N . ILE A 1 332 ? 12.855 52.316 -4.209 1.00 31.30 332 ILE A N 1
ATOM 2526 C CA . ILE A 1 332 ? 11.948 52.485 -3.088 1.00 31.30 332 ILE A CA 1
ATOM 2527 C C . ILE A 1 332 ? 11.984 53.939 -2.684 1.00 31.30 332 ILE A C 1
ATOM 2528 O O . ILE A 1 332 ? 13.037 54.439 -2.296 1.00 25.00 332 ILE A O 1
ATOM 2533 N N . LEU A 1 333 ? 10.845 54.619 -2.792 1.00 46.92 333 LEU A N 1
ATOM 2534 C CA . LEU A 1 333 ? 10.760 56.035 -2.444 1.00 46.92 333 LEU A CA 1
ATOM 2535 C C . LEU A 1 333 ? 11.082 56.240 -0.981 1.00 46.92 333 LEU A C 1
ATOM 2536 O O . LEU A 1 333 ? 10.522 55.563 -0.123 1.00 21.72 333 LEU A O 1
ATOM 2541 N N . VAL A 1 334 ? 11.984 57.173 -0.694 1.00 18.57 334 VAL A N 1
ATOM 2542 C CA . VAL A 1 334 ? 12.363 57.449 0.687 1.00 18.57 334 VAL A CA 1
ATOM 2543 C C . VAL A 1 334 ? 12.221 58.941 0.988 1.00 18.57 334 VAL A C 1
ATOM 2544 O O . VAL A 1 334 ? 13.111 59.724 0.649 1.00 19.58 334 VAL A O 1
ATOM 2548 N N . VAL A 1 335 ? 11.093 59.324 1.600 1.00 13.30 335 VAL A N 1
ATOM 2549 C CA . VAL A 1 335 ? 10.824 60.712 1.980 1.00 13.30 335 VAL A CA 1
ATOM 2550 C C . VAL A 1 335 ? 11.789 60.992 3.120 1.00 13.30 335 VAL A C 1
ATOM 2551 O O . VAL A 1 335 ? 11.679 60.406 4.194 1.00 15.23 335 VAL A O 1
ATOM 2555 N N . PRO A 1 336 ? 12.728 61.918 2.905 1.00 16.15 336 PRO A N 1
ATOM 2556 C CA . PRO A 1 336 ? 13.742 62.282 3.898 1.00 16.15 336 PRO A CA 1
ATOM 2557 C C . PRO A 1 336 ? 13.238 62.971 5.158 1.00 16.15 336 PRO A C 1
ATOM 2558 O O . PRO A 1 336 ? 12.231 63.682 5.151 1.00 17.64 336 PRO A O 1
ATOM 2562 N N . ASP A 1 337 ? 13.969 62.756 6.241 1.00 26.92 337 ASP A N 1
ATOM 2563 C CA . ASP A 1 337 ? 13.622 63.348 7.505 1.00 26.92 337 ASP A CA 1
ATOM 2564 C C . ASP A 1 337 ? 13.552 64.875 7.428 1.00 26.92 337 ASP A C 1
ATOM 2565 O O . ASP A 1 337 ? 12.541 65.444 7.826 1.00 40.32 337 ASP A O 1
ATOM 2570 N N . ILE A 1 338 ? 14.585 65.545 6.908 1.00 29.61 338 ILE A N 1
ATOM 2571 C CA . ILE A 1 338 ? 14.551 67.013 6.884 1.00 29.61 338 ILE A CA 1
ATOM 2572 C C . ILE A 1 338 ? 13.224 67.534 6.394 1.00 29.61 338 ILE A C 1
ATOM 2573 O O . ILE A 1 338 ? 12.823 68.647 6.731 1.00 28.04 338 ILE A O 1
ATOM 2578 N N . LEU A 1 339 ? 12.525 66.735 5.603 1.00 5.51 339 LEU A N 1
ATOM 2579 C CA . LEU A 1 339 ? 11.226 67.179 5.124 1.00 5.51 339 LEU A CA 1
ATOM 2580 C C . LEU A 1 339 ? 10.101 66.539 5.941 1.00 5.51 339 LEU A C 1
ATOM 2581 O O . LEU A 1 339 ? 9.245 67.236 6.485 1.00 41.01 339 LEU A O 1
ATOM 2586 N N . ALA A 1 340 ? 10.124 65.210 6.025 1.00 29.18 340 ALA A N 1
ATOM 2587 C CA . ALA A 1 340 ? 9.116 64.423 6.740 1.00 29.18 340 ALA A CA 1
ATOM 2588 C C . ALA A 1 340 ? 8.844 64.796 8.203 1.00 29.18 340 ALA A C 1
ATOM 2589 O O . ALA A 1 340 ? 7.689 64.983 8.593 1.00 69.12 340 ALA A O 1
ATOM 2591 N N . ASN A 1 341 ? 9.878 64.890 9.028 1.00 50.84 341 ASN A N 1
ATOM 2592 C CA . ASN A 1 341 ? 9.639 65.245 10.418 1.00 50.84 341 ASN A CA 1
ATOM 2593 C C . ASN A 1 341 ? 10.009 66.689 10.717 1.00 50.84 341 ASN A C 1
ATOM 2594 O O . ASN A 1 341 ? 10.630 66.989 11.730 1.00 48.29 341 ASN A O 1
ATOM 2599 N N . ALA A 1 342 ? 9.617 67.585 9.818 1.00 30.10 342 ALA A N 1
ATOM 2600 C CA . ALA A 1 342 ? 9.875 69.009 9.986 1.00 30.10 342 ALA A CA 1
ATOM 2601 C C . ALA A 1 342 ? 8.563 69.693 10.375 1.00 30.10 342 ALA A C 1
ATOM 2602 O O . ALA A 1 342 ? 8.477 70.931 10.424 1.00 23.75 342 ALA A O 1
ATOM 2604 N N . GLY A 1 343 ? 7.547 68.870 10.646 1.00 33.15 343 GLY A N 1
ATOM 2605 C CA . GLY A 1 343 ? 6.249 69.379 11.053 1.00 33.15 343 GLY A CA 1
ATOM 2606 C C . GLY A 1 343 ? 6.350 70.169 12.346 1.00 33.15 343 GLY A C 1
ATOM 2607 O O . GLY A 1 343 ? 5.551 71.067 12.610 1.00 36.46 343 GLY A O 1
ATOM 2608 N N . GLY A 1 344 ? 7.336 69.830 13.164 1.00 18.95 344 GLY A N 1
ATOM 2609 C CA . GLY A 1 344 ? 7.521 70.559 14.397 1.00 18.95 344 GLY A CA 1
ATOM 2610 C C . GLY A 1 344 ? 8.028 71.963 14.123 1.00 18.95 344 GLY A C 1
ATOM 2611 O O . GLY A 1 344 ? 7.385 72.944 14.495 1.00 54.42 344 GLY A O 1
ATOM 2612 N N . VAL A 1 345 ? 9.186 72.062 13.475 1.00 17.54 345 VAL A N 1
ATOM 2613 C CA . VAL A 1 345 ? 9.769 73.358 13.171 1.00 17.54 345 VAL A CA 1
ATOM 2614 C C . VAL A 1 345 ? 8.732 74.252 12.516 1.00 17.54 345 VAL A C 1
ATOM 2615 O O . VAL A 1 345 ? 8.714 75.475 12.727 1.00 19.57 345 VAL A O 1
ATOM 2619 N N . THR A 1 346 ? 7.855 73.643 11.730 1.00 32.35 346 THR A N 1
ATOM 2620 C CA . THR A 1 346 ? 6.833 74.411 11.040 1.00 32.35 346 THR A CA 1
ATOM 2621 C C . THR A 1 346 ? 5.821 75.039 12.000 1.00 32.35 346 THR A C 1
ATOM 2622 O O . THR A 1 346 ? 5.540 76.237 11.928 1.00 27.34 346 THR A O 1
ATOM 2626 N N . VAL A 1 347 ? 5.266 74.235 12.896 1.00 35.11 347 VAL A N 1
ATOM 2627 C CA . VAL A 1 347 ? 4.302 74.759 13.850 1.00 35.11 347 VAL A CA 1
ATOM 2628 C C . VAL A 1 347 ? 5.020 75.710 14.800 1.00 35.11 347 VAL A C 1
ATOM 2629 O O . VAL A 1 347 ? 4.397 76.542 15.443 1.00 36.09 347 VAL A O 1
ATOM 2633 N N . SER A 1 348 ? 6.339 75.590 14.884 1.00 19.29 348 SER A N 1
ATOM 2634 C CA . SER A 1 348 ? 7.122 76.468 15.739 1.00 19.29 348 SER A CA 1
ATOM 2635 C C . SER A 1 348 ? 7.187 77.881 15.113 1.00 19.29 348 SER A C 1
ATOM 2636 O O . SER A 1 348 ? 7.218 78.900 15.813 1.00 31.75 348 SER A O 1
ATOM 2639 N N . TYR A 1 349 ? 7.214 77.918 13.783 1.00 73.22 349 TYR A N 1
ATOM 2640 C CA . TYR A 1 349 ? 7.250 79.169 13.038 1.00 73.22 349 TYR A CA 1
ATOM 2641 C C . TYR A 1 349 ? 5.917 79.858 13.309 1.00 73.22 349 TYR A C 1
ATOM 2642 O O . TYR A 1 349 ? 5.872 81.051 13.601 1.00 35.73 349 TYR A O 1
ATOM 2651 N N . PHE A 1 350 ? 4.828 79.100 13.233 1.00 24.56 350 PHE A N 1
ATOM 2652 C CA . PHE A 1 350 ? 3.502 79.663 13.500 1.00 24.56 350 PHE A CA 1
ATOM 2653 C C . PHE A 1 350 ? 3.411 80.254 14.910 1.00 24.56 350 PHE A C 1
ATOM 2654 O O . PHE A 1 350 ? 2.835 81.319 15.111 1.00 37.76 350 PHE A O 1
ATOM 2662 N N . GLU A 1 351 ? 3.983 79.565 15.890 1.00 45.10 351 GLU A N 1
ATOM 2663 C CA . GLU A 1 351 ? 3.953 80.071 17.255 1.00 45.10 351 GLU A CA 1
ATOM 2664 C C . GLU A 1 351 ? 4.646 81.427 17.309 1.00 45.10 351 GLU A C 1
ATOM 2665 O O . GLU A 1 351 ? 4.126 82.376 17.876 1.00 44.84 351 GLU A O 1
ATOM 2671 N N . TRP A 1 352 ? 5.828 81.514 16.722 1.00 22.05 352 TRP A N 1
ATOM 2672 C CA . TRP A 1 352 ? 6.563 82.769 16.684 1.00 22.05 352 TRP A CA 1
ATOM 2673 C C . TRP A 1 352 ? 5.714 83.827 15.980 1.00 22.05 352 TRP A C 1
ATOM 2674 O O . TRP A 1 352 ? 5.634 84.964 16.446 1.00 26.57 352 TRP A O 1
ATOM 2685 N N . VAL A 1 353 ? 5.082 83.468 14.865 1.00 64.10 353 VAL A N 1
ATOM 2686 C CA . VAL A 1 353 ? 4.252 84.429 14.151 1.00 64.10 353 VAL A CA 1
ATOM 2687 C C . VAL A 1 353 ? 3.126 84.905 15.074 1.00 64.10 353 VAL A C 1
ATOM 2688 O O . VAL A 1 353 ? 3.023 86.104 15.369 1.00 23.71 353 VAL A O 1
ATOM 2692 N N . GLN A 1 354 ? 2.308 83.965 15.549 1.00 28.24 354 GLN A N 1
ATOM 2693 C CA . GLN A 1 354 ? 1.195 84.282 16.440 1.00 28.24 354 GLN A CA 1
ATOM 2694 C C . GLN A 1 354 ? 1.645 85.214 17.560 1.00 28.24 354 GLN A C 1
ATOM 2695 O O . GLN A 1 354 ? 0.917 86.107 17.983 1.00 24.47 354 GLN A O 1
ATOM 2701 N N . ASP A 1 355 ? 2.860 85.001 18.037 1.00 12.83 355 ASP A N 1
ATOM 2702 C CA . ASP A 1 355 ? 3.387 85.822 19.115 1.00 12.83 355 ASP A CA 1
ATOM 2703 C C . ASP A 1 355 ? 3.644 87.243 18.664 1.00 12.83 355 ASP A C 1
ATOM 2704 O O . ASP A 1 355 ? 3.204 88.185 19.309 1.00 41.69 355 ASP A O 1
ATOM 2709 N N . LEU A 1 356 ? 4.353 87.395 17.551 1.00 32.52 356 LEU A N 1
ATOM 2710 C CA . LEU A 1 356 ? 4.680 88.717 17.039 1.00 32.52 356 LEU A CA 1
ATOM 2711 C C . LEU A 1 356 ? 3.467 89.643 16.993 1.00 32.52 356 LEU A C 1
ATOM 2712 O O . LEU A 1 356 ? 3.572 90.820 17.344 1.00 31.66 356 LEU A O 1
ATOM 2717 N N . GLN A 1 357 ? 2.320 89.104 16.580 1.00 48.39 357 GLN A N 1
ATOM 2718 C CA . GLN A 1 357 ? 1.099 89.894 16.471 1.00 48.39 357 GLN A CA 1
ATOM 2719 C C . GLN A 1 357 ? 0.146 89.655 17.640 1.00 48.39 357 GLN A C 1
ATOM 2720 O O . GLN A 1 357 ? -1.015 90.054 17.606 1.00 67.07 357 GLN A O 1
ATOM 2726 N N . SER A 1 358 ? 0.649 89.000 18.674 1.00 43.00 358 SER A N 1
ATOM 2727 C CA . SER A 1 358 ? -0.139 88.702 19.866 1.00 43.00 358 SER A CA 1
ATOM 2728 C C . SER A 1 358 ? -1.574 88.274 19.617 1.00 43.00 358 SER A C 1
ATOM 2729 O O . SER A 1 358 ? -2.453 88.558 20.421 1.00 32.55 358 SER A O 1
ATOM 2732 N N . PHE A 1 359 ? -1.799 87.592 18.501 1.00 34.03 359 PHE A N 1
ATOM 2733 C CA . PHE A 1 359 ? -3.118 87.097 18.129 1.00 34.03 359 PHE A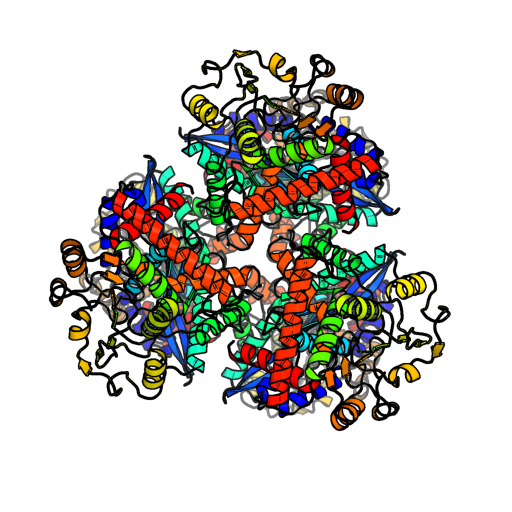 CA 1
ATOM 2734 C C . PHE A 1 359 ? -2.936 85.612 17.851 1.00 34.03 359 PHE A C 1
ATOM 2735 O O . PHE A 1 359 ? -2.084 85.235 17.057 1.00 36.93 359 PHE A O 1
ATOM 2743 N N . PHE A 1 360 ? -3.727 84.764 18.493 1.00 38.97 360 PHE A N 1
ATOM 2744 C CA . PHE A 1 360 ? -3.564 83.329 18.300 1.00 38.97 360 PHE A CA 1
ATOM 2745 C C . PHE A 1 360 ? -4.646 82.622 17.477 1.00 38.97 360 PHE A C 1
ATOM 2746 O O . PHE A 1 360 ? -5.843 82.836 17.665 1.00 44.64 360 PHE A O 1
ATOM 2754 N N . TRP A 1 361 ? -4.201 81.770 16.560 1.00 30.37 361 TRP A N 1
ATOM 2755 C CA . TRP A 1 361 ? -5.099 81.027 15.688 1.00 30.37 361 TRP A CA 1
ATOM 2756 C C . TRP A 1 361 ? -5.566 79.796 16.405 1.00 30.37 361 TRP A C 1
ATOM 2757 O O . TRP A 1 361 ? -4.887 79.320 17.312 1.00 40.84 361 TRP A O 1
ATOM 2768 N N . ASP A 1 362 ? -6.716 79.269 15.997 1.00 18.25 362 ASP A N 1
ATOM 2769 C CA . ASP A 1 362 ? -7.209 78.051 16.623 1.00 18.25 362 ASP A CA 1
ATOM 2770 C C . ASP A 1 362 ? -6.721 76.821 15.844 1.00 18.25 362 ASP A C 1
ATOM 2771 O O . ASP A 1 362 ? -6.298 76.924 14.692 1.00 100.00 362 ASP A O 1
ATOM 2776 N N . LEU A 1 363 ? -6.775 75.668 16.497 1.00 40.02 363 LEU A N 1
ATOM 2777 C CA . LEU A 1 363 ? -6.335 74.416 15.922 1.00 40.02 363 LEU A CA 1
ATOM 2778 C C . LEU A 1 363 ? -6.510 74.294 14.406 1.00 40.02 363 LEU A C 1
ATOM 2779 O O . LEU A 1 363 ? -5.520 74.236 13.661 1.00 26.71 363 LEU A O 1
ATOM 2784 N N . ASP A 1 364 ? -7.758 74.259 13.945 1.00 40.17 364 ASP A N 1
ATOM 2785 C CA . ASP A 1 364 ? -8.023 74.113 12.520 1.00 40.17 364 ASP A CA 1
ATOM 2786 C C . ASP A 1 364 ? -7.075 74.922 11.647 1.00 40.17 364 ASP A C 1
ATOM 2787 O O . ASP A 1 364 ? -6.570 74.419 10.644 1.00 100.00 364 ASP A O 1
ATOM 2792 N N . GLN A 1 365 ? -6.819 76.166 12.032 1.00 34.44 365 GLN A N 1
ATOM 2793 C CA . GLN A 1 365 ? -5.906 77.011 11.271 1.00 34.44 365 GLN A CA 1
ATOM 2794 C C . GLN A 1 365 ? -4.489 76.433 11.297 1.00 34.44 365 GLN A C 1
ATOM 2795 O O . GLN A 1 365 ? -3.888 76.175 10.252 1.00 80.15 365 GLN A O 1
ATOM 2801 N N . VAL A 1 366 ? -3.964 76.230 12.499 1.00 64.26 366 VAL A N 1
ATOM 2802 C CA . VAL A 1 366 ? -2.625 75.682 12.652 1.00 64.26 366 VAL A CA 1
ATOM 2803 C C . VAL A 1 366 ? -2.498 74.425 11.807 1.00 64.26 366 VAL A C 1
ATOM 2804 O O . VAL A 1 366 ? -1.468 74.195 11.168 1.00 62.27 366 VAL A O 1
ATOM 2808 N N . ARG A 1 367 ? -3.555 73.619 11.798 1.00 21.27 367 ARG A N 1
ATOM 2809 C CA . ARG A 1 367 ? -3.545 72.395 11.018 1.00 21.27 367 ARG A CA 1
ATOM 2810 C C . ARG A 1 367 ? -3.385 72.735 9.530 1.00 21.27 367 ARG A C 1
ATOM 2811 O O . ARG A 1 367 ? -2.364 72.421 8.897 1.00 38.51 367 ARG A O 1
ATOM 2819 N N . ASN A 1 368 ? -4.389 73.402 8.981 1.00 25.70 368 ASN A N 1
ATOM 2820 C CA . ASN A 1 368 ? -4.369 73.762 7.579 1.00 25.70 368 ASN A CA 1
ATOM 2821 C C . ASN A 1 368 ? -3.052 74.366 7.171 1.00 25.70 368 ASN A C 1
ATOM 2822 O O . ASN A 1 368 ? -2.457 73.954 6.176 1.00 80.52 368 ASN A O 1
ATOM 2827 N N . ALA A 1 369 ? -2.582 75.333 7.942 1.00 22.14 369 ALA A N 1
ATOM 2828 C CA . ALA A 1 369 ? -1.312 75.971 7.614 1.00 22.14 369 ALA A CA 1
ATOM 2829 C C . ALA A 1 369 ? -0.195 74.926 7.534 1.00 22.14 369 ALA A C 1
ATOM 2830 O O . ALA A 1 369 ? 0.601 74.925 6.593 1.00 54.83 369 ALA A O 1
ATOM 2832 N N . LEU A 1 370 ? -0.140 74.042 8.525 1.00 32.81 370 LEU A N 1
ATOM 2833 C CA . LEU A 1 370 ? 0.881 73.006 8.555 1.00 32.81 370 LEU A CA 1
ATOM 2834 C C . LEU A 1 370 ? 0.787 72.128 7.314 1.00 32.81 370 LEU A C 1
ATOM 2835 O O . LEU A 1 370 ? 1.764 71.960 6.594 1.00 40.27 370 LEU A O 1
ATOM 2840 N N . GLU A 1 371 ? -0.390 71.573 7.055 1.00 21.93 371 GLU A N 1
ATOM 2841 C CA . GLU A 1 371 ? -0.559 70.720 5.882 1.00 21.93 371 GLU A CA 1
ATOM 2842 C C . GLU A 1 371 ? -0.231 71.453 4.568 1.00 21.93 371 GLU A C 1
ATOM 2843 O O . GLU A 1 371 ? 0.415 70.897 3.680 1.00 34.02 371 GLU A O 1
ATOM 2849 N N . LYS A 1 372 ? -0.670 72.699 4.447 1.00 41.65 372 LYS A N 1
ATOM 2850 C CA . LYS A 1 372 ? -0.409 73.482 3.244 1.00 41.65 372 LYS A CA 1
ATOM 2851 C C . LYS A 1 372 ? 1.084 73.560 2.924 1.00 41.65 372 LYS A C 1
ATOM 2852 O O . LYS A 1 372 ? 1.494 73.301 1.794 1.00 71.60 372 LYS A O 1
ATOM 2858 N N . MET A 1 373 ? 1.892 73.920 3.919 1.00 30.26 373 MET A N 1
ATOM 2859 C CA . MET A 1 373 ? 3.329 74.039 3.726 1.00 30.26 373 MET A CA 1
ATOM 2860 C C . MET A 1 373 ? 4.006 72.680 3.525 1.00 30.26 373 MET A C 1
ATOM 2861 O O . MET A 1 373 ? 4.993 72.582 2.791 1.00 38.65 373 MET A O 1
ATOM 2866 N N . MET A 1 374 ? 3.496 71.631 4.168 1.00 35.79 374 MET A N 1
ATOM 2867 C CA . MET A 1 374 ? 4.096 70.307 3.996 1.00 35.79 374 MET A CA 1
ATOM 2868 C C . MET A 1 374 ? 3.915 69.905 2.536 1.00 35.79 374 MET A C 1
ATOM 2869 O O . MET A 1 374 ? 4.880 69.559 1.863 1.00 44.65 374 MET A O 1
ATOM 2874 N N . LYS A 1 375 ? 2.672 69.968 2.056 1.00 33.83 375 LYS A N 1
ATOM 2875 C CA . LYS A 1 375 ? 2.348 69.640 0.668 1.00 33.83 375 LYS A CA 1
ATOM 2876 C C . LYS A 1 375 ? 3.311 70.387 -0.246 1.00 33.83 375 LYS A C 1
ATOM 2877 O O . LYS A 1 375 ? 3.929 69.799 -1.128 1.00 52.64 375 LYS A O 1
ATOM 2883 N N . GLY A 1 376 ? 3.432 71.693 -0.022 1.00 2.53 376 GLY A N 1
ATOM 2884 C CA . GLY A 1 376 ? 4.330 72.518 -0.812 1.00 2.53 376 GLY A CA 1
ATOM 2885 C C . GLY A 1 376 ? 5.740 71.962 -0.824 1.00 2.53 376 GLY A C 1
ATOM 2886 O O . GLY A 1 376 ? 6.213 71.486 -1.853 1.00 74.89 376 GLY A O 1
ATOM 2887 N N . ALA A 1 377 ? 6.408 72.019 0.324 1.00 56.35 377 ALA A N 1
ATOM 2888 C CA . ALA A 1 377 ? 7.773 71.525 0.444 1.00 56.35 377 ALA A CA 1
ATOM 2889 C C . ALA A 1 377 ? 7.926 70.212 -0.307 1.00 56.35 377 ALA A C 1
ATOM 2890 O O . ALA A 1 377 ? 8.842 70.050 -1.113 1.00 45.84 377 ALA A O 1
ATOM 2892 N N . PHE A 1 378 ? 7.013 69.282 -0.054 1.00 24.69 378 PHE A N 1
ATOM 2893 C CA . PHE A 1 378 ? 7.061 67.984 -0.710 1.00 24.69 378 PHE A CA 1
ATOM 2894 C C . PHE A 1 378 ? 7.231 68.174 -2.209 1.00 24.69 378 PHE A C 1
ATOM 2895 O O . PHE A 1 378 ? 8.197 67.698 -2.806 1.00 52.59 378 PHE A O 1
ATOM 2903 N N . ASN A 1 379 ? 6.297 68.891 -2.817 1.00 38.16 379 ASN A N 1
ATOM 2904 C CA . ASN A 1 379 ? 6.356 69.139 -4.246 1.00 38.16 379 ASN A CA 1
ATOM 2905 C C . ASN A 1 379 ? 7.624 69.883 -4.672 1.00 38.16 379 ASN A C 1
ATOM 2906 O O . ASN A 1 379 ? 8.284 69.492 -5.629 1.00 49.71 379 ASN A O 1
ATOM 2911 N N . ASP A 1 380 ? 7.973 70.949 -3.965 1.00 24.01 380 ASP A N 1
ATOM 2912 C CA . ASP A 1 380 ? 9.173 71.699 -4.310 1.00 24.01 380 ASP A CA 1
ATOM 2913 C C . ASP A 1 380 ? 10.367 70.747 -4.365 1.00 24.01 380 ASP A C 1
ATOM 2914 O O . ASP A 1 380 ? 11.235 70.873 -5.233 1.00 69.37 380 ASP A O 1
ATOM 2919 N N . VAL A 1 381 ? 10.408 69.791 -3.441 1.00 43.75 381 VAL A N 1
ATOM 2920 C CA . VAL A 1 381 ? 11.498 68.827 -3.430 1.00 43.75 381 VAL A CA 1
ATOM 2921 C C . VAL A 1 381 ? 11.328 67.910 -4.632 1.00 43.75 381 VAL A C 1
ATOM 2922 O O . VAL A 1 381 ? 12.270 67.681 -5.377 1.00 59.46 381 VAL A O 1
ATOM 2926 N N . MET A 1 382 ? 10.116 67.402 -4.823 1.00 41.74 382 MET A N 1
ATOM 2927 C CA . MET A 1 382 ? 9.810 66.528 -5.952 1.00 41.74 382 MET A CA 1
ATOM 2928 C C . MET A 1 382 ? 10.387 67.065 -7.270 1.00 41.74 382 MET A C 1
ATOM 2929 O O . MET A 1 382 ? 11.095 66.351 -7.986 1.00 38.06 382 MET A O 1
ATOM 2934 N N . LYS A 1 383 ? 10.083 68.321 -7.590 1.00 35.17 383 LYS A N 1
ATOM 2935 C CA . LYS A 1 383 ? 10.574 68.931 -8.822 1.00 35.17 383 LYS A CA 1
ATOM 2936 C C . LYS A 1 383 ? 12.090 68.819 -8.932 1.00 35.17 383 LYS A C 1
ATOM 2937 O O . LYS A 1 383 ? 12.613 68.232 -9.876 1.00 73.33 383 LYS A O 1
ATOM 2943 N N . VAL A 1 384 ? 12.794 69.379 -7.961 1.00 31.34 384 VAL A N 1
ATOM 2944 C CA . VAL A 1 384 ? 14.246 69.329 -7.975 1.00 31.34 384 VAL A CA 1
ATOM 2945 C C . VAL A 1 384 ? 14.721 67.893 -8.200 1.00 31.34 384 VAL A C 1
ATOM 2946 O O . VAL A 1 384 ? 15.781 67.666 -8.795 1.00 27.05 384 VAL A O 1
ATOM 2950 N N . LYS A 1 385 ? 13.924 66.932 -7.737 1.00 36.66 385 LYS A N 1
ATOM 2951 C CA . LYS A 1 385 ? 14.268 65.521 -7.858 1.00 36.66 385 LYS A CA 1
ATOM 2952 C C . LYS A 1 385 ? 14.400 65.106 -9.304 1.00 36.66 385 LYS A C 1
ATOM 2953 O O . LYS A 1 385 ? 15.403 64.497 -9.692 1.00 42.43 385 LYS A O 1
ATOM 2959 N N . GLU A 1 386 ? 13.379 65.427 -10.094 1.00 39.41 386 GLU A N 1
ATOM 2960 C CA . GLU A 1 386 ? 13.374 65.100 -11.518 1.00 39.41 386 GLU A CA 1
ATOM 2961 C C . GLU A 1 386 ? 14.453 65.891 -12.267 1.00 39.41 386 GLU A C 1
ATOM 2962 O O . GLU A 1 386 ? 15.137 65.360 -13.136 1.00 95.63 386 GLU A O 1
ATOM 2968 N N . LYS A 1 387 ? 14.596 67.162 -11.912 1.00 18.63 387 LYS A N 1
ATOM 2969 C CA . LYS A 1 387 ? 15.575 68.050 -12.524 1.00 18.63 387 LYS A CA 1
ATOM 2970 C C . LYS A 1 387 ? 17.010 67.557 -12.356 1.00 18.63 387 LYS A C 1
ATOM 2971 O O . LYS A 1 387 ? 17.915 68.065 -13.008 1.00 60.49 387 LYS A O 1
ATOM 2977 N N . TYR A 1 388 ? 17.228 66.579 -11.487 1.00 47.01 388 TYR A N 1
ATOM 2978 C CA . TYR A 1 388 ? 18.578 66.076 -11.274 1.00 47.01 388 TYR A CA 1
ATOM 2979 C C . TYR A 1 388 ? 18.606 64.565 -11.236 1.00 47.01 388 TYR A C 1
ATOM 2980 O O . TYR A 1 388 ? 19.675 63.966 -11.153 1.00 21.54 388 TYR A O 1
ATOM 2989 N N . ASN A 1 389 ? 17.433 63.948 -11.287 1.00 28.07 389 ASN A N 1
ATOM 2990 C CA . ASN A 1 389 ? 17.343 62.494 -11.248 1.00 28.07 389 ASN A CA 1
ATOM 2991 C C . ASN A 1 389 ? 18.160 61.926 -10.091 1.00 28.07 389 ASN A C 1
ATOM 2992 O O . ASN A 1 389 ? 18.946 60.994 -10.270 1.00 76.91 389 ASN A O 1
ATOM 2997 N N . VAL A 1 390 ? 17.980 62.508 -8.908 1.00 37.26 390 VAL A N 1
ATOM 2998 C CA . VAL A 1 390 ? 18.679 62.069 -7.700 1.00 37.26 390 VAL A CA 1
ATOM 2999 C C . VAL A 1 390 ? 17.613 61.544 -6.755 1.00 37.26 390 VAL A C 1
ATOM 3000 O O . VAL A 1 390 ? 16.432 61.526 -7.110 1.00 28.79 390 VAL A O 1
ATOM 3004 N N . ASP A 1 391 ? 18.009 61.113 -5.560 1.00 50.86 391 ASP A N 1
ATOM 3005 C CA . ASP A 1 391 ? 17.029 60.617 -4.596 1.00 50.86 391 ASP A CA 1
ATOM 3006 C C . ASP A 1 391 ? 16.439 61.796 -3.832 1.00 50.86 391 ASP A C 1
ATOM 3007 O O . ASP A 1 391 ? 17.072 62.852 -3.707 1.00 63.43 391 ASP A O 1
ATOM 3012 N N . MET A 1 392 ? 15.220 61.620 -3.332 1.00 48.47 392 MET A N 1
ATOM 3013 C CA . MET A 1 392 ? 14.546 62.688 -2.605 1.00 48.47 392 MET A CA 1
ATOM 3014 C C . MET A 1 392 ? 15.388 63.339 -1.522 1.00 48.47 392 MET A C 1
ATOM 3015 O O . MET A 1 392 ? 15.269 64.543 -1.298 1.00 34.42 392 MET A O 1
ATOM 3020 N N . ARG A 1 393 ? 16.228 62.566 -0.837 1.00 15.23 393 ARG A N 1
ATOM 3021 C CA . ARG A 1 393 ? 17.045 63.189 0.189 1.00 15.23 393 ARG A CA 1
ATOM 3022 C C . ARG A 1 393 ? 17.978 64.208 -0.448 1.00 15.23 393 ARG A C 1
ATOM 3023 O O . ARG A 1 393 ? 18.025 65.371 -0.013 1.00 19.00 393 ARG A O 1
ATOM 3031 N N . THR A 1 394 ? 18.709 63.802 -1.481 1.00 19.36 394 THR A N 1
ATOM 3032 C CA . THR A 1 394 ? 19.610 64.742 -2.139 1.00 19.36 394 THR A CA 1
ATOM 3033 C C . THR A 1 394 ? 18.816 65.936 -2.697 1.00 19.36 394 THR A C 1
ATOM 3034 O O . THR A 1 394 ? 19.205 67.098 -2.518 1.00 29.21 394 THR A O 1
ATOM 3038 N N . ALA A 1 395 ? 17.703 65.650 -3.361 1.00 31.56 395 ALA A N 1
ATOM 3039 C CA . ALA A 1 395 ? 16.872 66.712 -3.900 1.00 31.56 395 ALA A CA 1
ATOM 3040 C C . ALA A 1 395 ? 16.567 67.761 -2.805 1.00 31.56 395 ALA A C 1
ATOM 3041 O O . ALA A 1 395 ? 16.685 68.976 -3.022 1.00 20.10 395 ALA A O 1
ATOM 3043 N N . ALA A 1 396 ? 16.186 67.290 -1.622 1.00 34.05 396 ALA A N 1
ATOM 3044 C CA . ALA A 1 396 ? 15.869 68.181 -0.518 1.00 34.05 396 ALA A CA 1
ATOM 3045 C C . ALA A 1 396 ? 17.065 69.047 -0.119 1.00 34.05 396 ALA A C 1
ATOM 3046 O O . ALA A 1 396 ? 16.911 70.234 0.142 1.00 26.17 396 ALA A O 1
ATOM 3048 N N . TYR A 1 397 ? 18.257 68.465 -0.068 1.00 15.60 397 TYR A N 1
ATOM 3049 C CA . TYR A 1 397 ? 19.427 69.251 0.313 1.00 15.60 397 TYR A CA 1
ATOM 3050 C C . TYR A 1 397 ? 19.775 70.286 -0.744 1.00 15.60 397 TYR A C 1
ATOM 3051 O O . TYR A 1 397 ? 20.292 71.363 -0.428 1.00 46.45 397 TYR A O 1
ATOM 3060 N N . ILE A 1 398 ? 19.509 69.944 -2.003 1.00 41.12 398 ILE A N 1
ATOM 3061 C CA . ILE A 1 398 ? 19.806 70.848 -3.101 1.00 41.12 398 ILE A CA 1
ATOM 3062 C C . ILE A 1 398 ? 18.888 72.048 -2.948 1.00 41.12 398 ILE A C 1
ATOM 3063 O O . ILE A 1 398 ? 19.343 73.192 -2.816 1.00 37.61 398 ILE A O 1
ATOM 3068 N N . LEU A 1 399 ? 17.590 71.772 -2.943 1.00 23.12 399 LEU A N 1
ATOM 3069 C CA . 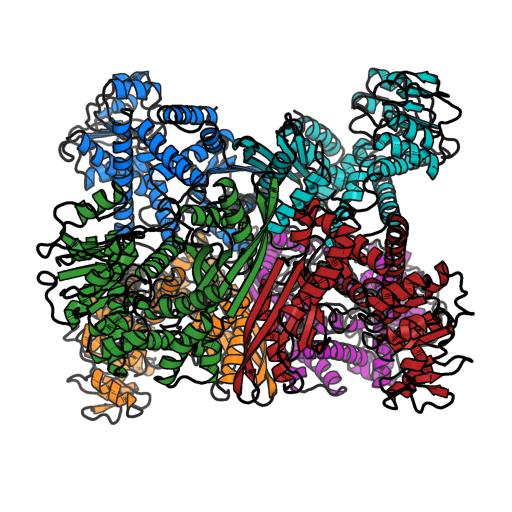LEU A 1 399 ? 16.582 72.811 -2.781 1.00 23.12 399 LEU A CA 1
ATOM 3070 C C . LEU A 1 399 ? 16.962 73.731 -1.620 1.00 23.12 399 LEU A C 1
ATOM 3071 O O . LEU A 1 399 ? 16.917 74.958 -1.732 1.00 17.91 399 LEU A O 1
ATOM 3076 N N . ALA A 1 400 ? 17.351 73.130 -0.506 1.00 19.46 400 ALA A N 1
ATOM 3077 C CA . ALA A 1 400 ? 17.742 73.893 0.663 1.00 19.46 400 ALA A CA 1
ATOM 3078 C C . ALA A 1 400 ? 18.992 74.727 0.368 1.00 19.46 400 ALA A C 1
ATOM 3079 O O . ALA A 1 400 ? 18.988 75.954 0.544 1.00 25.43 400 ALA A O 1
ATOM 3081 N N . ILE A 1 401 ? 20.057 74.055 -0.076 1.00 30.21 401 ILE A N 1
ATOM 3082 C CA . ILE A 1 401 ? 21.310 74.728 -0.387 1.00 30.21 401 ILE A CA 1
ATOM 3083 C C . ILE A 1 401 ? 21.069 75.796 -1.430 1.00 30.21 401 ILE A C 1
ATOM 3084 O O . ILE A 1 401 ? 21.776 76.800 -1.481 1.00 11.37 401 ILE A O 1
ATOM 3089 N N . ASP A 1 402 ? 20.065 75.594 -2.271 1.00 20.61 402 ASP A N 1
ATOM 3090 C CA . ASP A 1 402 ? 19.789 76.599 -3.280 1.00 20.61 402 ASP A CA 1
ATOM 3091 C C . ASP A 1 402 ? 19.310 77.899 -2.631 1.00 20.61 402 ASP A C 1
ATOM 3092 O O . ASP A 1 402 ? 19.961 78.945 -2.743 1.00 64.39 402 ASP A O 1
ATOM 3097 N N . ARG A 1 403 ? 18.179 77.810 -1.934 1.00 32.88 403 ARG A N 1
ATOM 3098 C CA . ARG A 1 403 ? 17.587 78.959 -1.269 1.00 32.88 403 ARG A CA 1
ATOM 3099 C C . ARG A 1 403 ? 18.574 79.742 -0.400 1.00 32.88 403 ARG A C 1
ATOM 3100 O O . ARG A 1 403 ? 18.603 80.975 -0.444 1.00 20.42 403 ARG A O 1
ATOM 3108 N N . VAL A 1 404 ? 19.393 79.044 0.382 1.00 28.09 404 VAL A N 1
ATOM 3109 C CA . VAL A 1 404 ? 20.354 79.730 1.240 1.00 28.09 404 VAL A CA 1
ATOM 3110 C C . VAL A 1 404 ? 21.364 80.504 0.393 1.00 28.09 404 VAL A C 1
ATOM 3111 O O . VAL A 1 404 ? 21.739 81.640 0.717 1.00 14.38 404 VAL A O 1
ATOM 3115 N N . ALA A 1 405 ? 21.789 79.895 -0.707 1.00 53.49 405 ALA A N 1
ATOM 3116 C CA . ALA A 1 405 ? 22.763 80.523 -1.592 1.00 53.49 405 ALA A CA 1
ATOM 3117 C C . ALA A 1 405 ? 22.218 81.790 -2.230 1.00 53.49 405 ALA A C 1
ATOM 3118 O O . ALA A 1 405 ? 22.855 82.836 -2.190 1.00 12.54 405 ALA A O 1
ATOM 3120 N N . TYR A 1 406 ? 21.040 81.688 -2.827 1.00 37.01 406 TYR A N 1
ATOM 3121 C CA . TYR A 1 406 ? 20.402 82.830 -3.471 1.00 37.01 406 TYR A CA 1
ATOM 3122 C C . TYR A 1 406 ? 20.325 84.020 -2.516 1.00 37.01 406 TYR A C 1
ATOM 3123 O O . TYR A 1 406 ? 20.710 85.149 -2.852 1.00 49.01 406 TYR A O 1
ATOM 3132 N N . ALA A 1 407 ? 19.812 83.753 -1.321 1.00 27.65 407 ALA A N 1
ATOM 3133 C CA . ALA A 1 407 ? 19.676 84.778 -0.315 1.00 27.65 407 ALA A CA 1
ATOM 3134 C C . ALA A 1 407 ? 21.059 85.301 -0.020 1.00 27.65 407 ALA A C 1
ATOM 3135 O O . ALA A 1 407 ? 21.295 86.508 -0.007 1.00 2.20 407 ALA A O 1
ATOM 3137 N N . THR A 1 408 ? 21.985 84.379 0.205 1.00 12.32 408 THR A N 1
ATOM 3138 C CA . THR A 1 408 ? 23.349 84.781 0.506 1.00 12.32 408 THR A CA 1
ATOM 3139 C C . THR A 1 408 ? 23.890 85.685 -0.579 1.00 12.32 408 THR A C 1
ATOM 3140 O O . THR A 1 408 ? 24.636 86.621 -0.295 1.00 22.78 408 THR A O 1
ATOM 3144 N N . LYS A 1 409 ? 23.502 85.396 -1.820 1.00 36.10 409 LYS A N 1
ATOM 3145 C CA . LYS A 1 409 ? 23.948 86.155 -2.984 1.00 36.10 409 LYS A CA 1
ATOM 3146 C C . LYS A 1 409 ? 23.292 87.525 -3.090 1.00 36.10 409 LYS A C 1
ATOM 3147 O O . LYS A 1 409 ? 23.975 88.532 -3.246 1.00 54.20 409 LYS A O 1
ATOM 3153 N N . LYS A 1 410 ? 21.966 87.558 -3.007 1.00 38.73 410 LYS A N 1
ATOM 3154 C CA . LYS A 1 410 ? 21.235 88.816 -3.112 1.00 38.73 410 LYS A CA 1
ATOM 3155 C C . LYS A 1 410 ? 21.718 89.864 -2.110 1.00 38.73 410 LYS A C 1
ATOM 3156 O O . LYS A 1 410 ? 21.686 91.060 -2.397 1.00 67.96 410 LYS A O 1
ATOM 3162 N N . ARG A 1 411 ? 22.171 89.409 -0.942 1.00 29.67 411 ARG A N 1
ATOM 3163 C CA . ARG A 1 411 ? 22.656 90.305 0.101 1.00 29.67 411 ARG A CA 1
ATOM 3164 C C . ARG A 1 411 ? 24.069 90.824 -0.196 1.00 29.67 411 ARG A C 1
ATOM 3165 O O . ARG A 1 411 ? 24.710 90.339 -1.152 1.00 41.48 411 ARG A O 1
ATOM 3173 N N . SER B 1 4 ? -11.890 99.904 53.095 1.00 61.51 4 SER B N 1
ATOM 3174 C CA . SER B 1 4 ? -11.146 100.498 51.946 1.00 61.51 4 SER B CA 1
ATOM 3175 C C . SER B 1 4 ? -11.562 99.858 50.625 1.00 61.51 4 SER B C 1
ATOM 3176 O O . SER B 1 4 ? -11.879 98.671 50.570 1.00 67.62 4 SER B O 1
ATOM 3179 N N . LEU B 1 5 ? -11.551 100.653 49.560 1.00 52.45 5 LEU B N 1
ATOM 3180 C CA . LEU B 1 5 ? -11.927 100.186 48.229 1.00 52.45 5 LEU B CA 1
ATOM 3181 C C . LEU B 1 5 ? -11.123 98.952 47.830 1.00 52.45 5 LEU B C 1
ATOM 3182 O O . LEU B 1 5 ? -11.656 97.970 47.316 1.00 63.30 5 LEU B O 1
ATOM 3187 N N . TYR B 1 6 ? -9.825 99.020 48.069 1.00 30.07 6 TYR B N 1
ATOM 3188 C CA . TYR B 1 6 ? -8.943 97.924 47.745 1.00 30.07 6 TYR B CA 1
ATOM 3189 C C . TYR B 1 6 ? -9.252 96.669 48.556 1.00 30.07 6 TYR B C 1
ATOM 3190 O O . TYR B 1 6 ? -9.517 95.607 47.987 1.00 65.36 6 TYR B O 1
ATOM 3199 N N . GLU B 1 7 ? -9.209 96.797 49.884 1.00 41.40 7 GLU B N 1
ATOM 3200 C CA . GLU B 1 7 ? -9.470 95.683 50.798 1.00 41.40 7 GLU B CA 1
ATOM 3201 C C . GLU B 1 7 ? -10.792 95.009 50.487 1.00 41.40 7 GLU B C 1
ATOM 3202 O O . GLU B 1 7 ? -10.926 93.794 50.617 1.00 100.00 7 GLU B O 1
ATOM 3208 N N . MET B 1 8 ? -11.765 95.813 50.074 1.00 34.36 8 MET B N 1
ATOM 3209 C CA . MET B 1 8 ? -13.095 95.322 49.731 1.00 34.36 8 MET B CA 1
ATOM 3210 C C . MET B 1 8 ? -13.025 94.394 48.527 1.00 34.36 8 MET B C 1
ATOM 3211 O O . MET B 1 8 ? -13.810 93.450 48.407 1.00 97.37 8 MET B O 1
ATOM 3216 N N . ALA B 1 9 ? -12.086 94.685 47.629 1.00 56.38 9 ALA B N 1
ATOM 3217 C CA . ALA B 1 9 ? -11.894 93.888 46.429 1.00 56.38 9 ALA B CA 1
ATOM 3218 C C . ALA B 1 9 ? -11.146 92.615 46.791 1.00 56.38 9 ALA B C 1
ATOM 3219 O O . ALA B 1 9 ? -11.524 91.517 46.361 1.00 44.51 9 ALA B O 1
ATOM 3221 N N . VAL B 1 10 ? -10.088 92.775 47.587 1.00 28.54 10 VAL B N 1
ATOM 3222 C CA . VAL B 1 10 ? -9.279 91.646 48.033 1.00 28.54 10 VAL B CA 1
ATOM 3223 C C . VAL B 1 10 ? -10.159 90.590 48.705 1.00 28.54 10 VAL B C 1
ATOM 3224 O O . VAL B 1 10 ? -9.900 89.393 48.595 1.00 33.14 10 VAL B O 1
ATOM 3228 N N . GLU B 1 11 ? -11.201 91.043 49.403 1.00 64.34 11 GLU B N 1
ATOM 3229 C CA . GLU B 1 11 ? -12.135 90.154 50.100 1.00 64.34 11 GLU B CA 1
ATOM 3230 C C . GLU B 1 11 ? -12.842 89.259 49.100 1.00 64.34 11 GLU B C 1
ATOM 3231 O O . GLU B 1 11 ? -12.866 88.041 49.249 1.00 73.92 11 GLU B O 1
ATOM 3237 N N . GLN B 1 12 ? -13.424 89.883 48.084 1.00 34.81 12 GLN B N 1
ATOM 3238 C CA . GLN B 1 12 ? -14.138 89.175 47.024 1.00 34.81 12 GLN B CA 1
ATOM 3239 C C . GLN B 1 12 ? -13.242 88.112 46.401 1.00 34.81 12 GLN B C 1
ATOM 3240 O O . GLN B 1 12 ? -13.686 87.016 46.068 1.00 95.85 12 GLN B O 1
ATOM 3246 N N . PHE B 1 13 ? -11.971 88.465 46.244 1.00 45.02 13 PHE B N 1
ATOM 3247 C CA . PHE B 1 13 ? -10.969 87.571 45.678 1.00 45.02 13 PHE B CA 1
ATOM 3248 C C . PHE B 1 13 ? -10.746 86.417 46.651 1.00 45.02 13 PHE B C 1
ATOM 3249 O O . PHE B 1 13 ? -10.869 85.247 46.275 1.00 51.77 13 PHE B O 1
ATOM 3257 N N . ASN B 1 14 ? -10.437 86.762 47.904 1.00 30.67 14 ASN B N 1
ATOM 3258 C CA . ASN B 1 14 ? -10.191 85.780 48.954 1.00 30.67 14 ASN B CA 1
ATOM 3259 C C . ASN B 1 14 ? -11.271 84.704 49.016 1.00 30.67 14 ASN B C 1
ATOM 3260 O O . ASN B 1 14 ? -10.986 83.556 49.347 1.00 37.51 14 ASN B O 1
ATOM 3265 N N . ARG B 1 15 ? -12.505 85.075 48.686 1.00 32.14 15 ARG B N 1
ATOM 3266 C CA . ARG B 1 15 ? -13.623 84.138 48.713 1.00 32.14 15 ARG B CA 1
ATOM 3267 C C . ARG B 1 15 ? -13.396 83.014 47.722 1.00 32.14 15 ARG B C 1
ATOM 3268 O O . ARG B 1 15 ? -13.356 81.841 48.088 1.00 100.00 15 ARG B O 1
ATOM 3276 N N . ALA B 1 16 ? -13.252 83.391 46.459 1.00 56.54 16 ALA B N 1
ATOM 3277 C CA . ALA B 1 16 ? -13.023 82.432 45.391 1.00 56.54 16 ALA B CA 1
ATOM 3278 C C . ALA B 1 16 ? -11.684 81.741 45.615 1.00 56.54 16 ALA B C 1
ATOM 3279 O O . ALA B 1 16 ? -11.505 80.579 45.267 1.00 28.83 16 ALA B O 1
ATOM 3281 N N . ALA B 1 17 ? -10.739 82.459 46.205 1.00 30.23 17 ALA B N 1
ATOM 3282 C CA . ALA B 1 17 ? -9.425 81.883 46.470 1.00 30.23 17 ALA B CA 1
ATOM 3283 C C . ALA B 1 17 ? -9.538 80.637 47.365 1.00 30.23 17 ALA B C 1
ATOM 3284 O O . ALA B 1 17 ? -8.694 79.749 47.313 1.00 71.90 17 ALA B O 1
ATOM 3286 N N . SER B 1 18 ? -10.585 80.581 48.181 1.00 60.86 18 SER B N 1
ATOM 3287 C CA . SER B 1 18 ? -10.795 79.463 49.091 1.00 60.86 18 SER B CA 1
ATOM 3288 C C . SER B 1 18 ? -11.513 78.310 48.419 1.00 60.86 18 SER B C 1
ATOM 3289 O O . SER B 1 18 ? -11.120 77.157 48.574 1.00 68.43 18 SER B O 1
ATOM 3292 N N . LEU B 1 19 ? -12.574 78.627 47.681 1.00 32.78 19 LEU B N 1
ATOM 3293 C CA . LEU B 1 19 ? -13.363 77.618 46.987 1.00 32.78 19 LEU B CA 1
ATOM 3294 C C . LEU B 1 19 ? -12.426 76.704 46.207 1.00 32.78 19 LEU B C 1
ATOM 3295 O O . LEU B 1 19 ? -12.718 75.524 45.991 1.00 64.08 19 LEU B O 1
ATOM 3300 N N . MET B 1 20 ? -11.292 77.262 45.794 1.00 60.98 20 MET B N 1
ATOM 3301 C CA . MET B 1 20 ? -10.287 76.522 45.038 1.00 60.98 20 MET B CA 1
ATOM 3302 C C . MET B 1 20 ? -9.031 76.345 45.886 1.00 60.98 20 MET B C 1
ATOM 3303 O O . MET B 1 20 ? -8.667 77.235 46.649 1.00 62.28 20 MET B O 1
ATOM 3308 N N . ASP B 1 21 ? -8.364 75.206 45.760 1.00 65.52 21 ASP B N 1
ATOM 3309 C CA . ASP B 1 21 ? -7.155 74.976 46.542 1.00 65.52 21 ASP B CA 1
ATOM 3310 C C . ASP B 1 21 ? -5.996 75.780 45.965 1.00 65.52 21 ASP B C 1
ATOM 3311 O O . ASP B 1 21 ? -5.246 75.292 45.115 1.00 100.00 21 ASP B O 1
ATOM 3316 N N . LEU B 1 22 ? -5.857 77.016 46.435 1.00 28.67 22 LEU B N 1
ATOM 3317 C CA . LEU B 1 22 ? -4.803 77.902 45.966 1.00 28.67 22 LEU B CA 1
ATOM 3318 C C . LEU B 1 22 ? -3.718 78.116 47.012 1.00 28.67 22 LEU B C 1
ATOM 3319 O O . LEU B 1 22 ? -3.968 78.680 48.077 1.00 51.38 22 LEU B O 1
ATOM 3324 N N . GLU B 1 23 ? -2.512 77.666 46.694 1.00 31.90 23 GLU B N 1
ATOM 3325 C CA . GLU B 1 23 ? -1.362 77.801 47.583 1.00 31.90 23 GLU B CA 1
ATOM 3326 C C . GLU B 1 23 ? -1.405 79.130 48.312 1.00 31.90 23 GLU B C 1
ATOM 3327 O O . GLU B 1 23 ? -1.543 80.187 47.698 1.00 100.00 23 GLU B O 1
ATOM 3333 N N . SER B 1 24 ? -1.281 79.060 49.630 1.00 49.71 24 SER B N 1
ATOM 3334 C CA . SER B 1 24 ? -1.332 80.240 50.473 1.00 49.71 24 SER B CA 1
ATOM 3335 C C . SER B 1 24 ? -0.418 81.370 50.021 1.00 49.71 24 SER B C 1
ATOM 3336 O O . SER B 1 24 ? -0.880 82.487 49.777 1.00 100.00 24 SER B O 1
ATOM 3339 N N . ASP B 1 25 ? 0.876 81.084 49.909 1.00 49.73 25 ASP B N 1
ATOM 3340 C CA . ASP B 1 25 ? 1.831 82.108 49.514 1.00 49.73 25 ASP B CA 1
ATOM 3341 C C . ASP B 1 25 ? 1.626 82.593 48.088 1.00 49.73 25 ASP B C 1
ATOM 3342 O O . ASP B 1 25 ? 1.891 83.756 47.782 1.00 96.40 25 ASP B O 1
ATOM 3347 N N . LEU B 1 26 ? 1.151 81.713 47.213 1.00 35.48 26 LEU B N 1
ATOM 3348 C CA . LEU B 1 26 ? 0.916 82.105 45.828 1.00 35.48 26 LEU B CA 1
ATOM 3349 C C . LEU B 1 26 ? -0.198 83.152 45.801 1.00 35.48 26 LEU B C 1
ATOM 3350 O O . LEU B 1 26 ? -0.147 84.122 45.032 1.00 66.89 26 LEU B O 1
ATOM 3355 N N . ALA B 1 27 ? -1.199 82.953 46.657 1.00 26.81 27 ALA B N 1
ATOM 3356 C CA . ALA B 1 27 ? -2.328 83.867 46.741 1.00 26.81 27 ALA B CA 1
ATOM 3357 C C . ALA B 1 27 ? -1.864 85.244 47.186 1.00 26.81 27 ALA B C 1
ATOM 3358 O O . ALA B 1 27 ? -2.392 86.264 46.733 1.00 50.48 27 ALA B O 1
ATOM 3360 N N . GLU B 1 28 ? -0.870 85.276 48.066 1.00 24.19 28 GLU B N 1
ATOM 3361 C CA . GLU B 1 28 ? -0.350 86.546 48.554 1.00 24.19 28 GLU B CA 1
ATOM 3362 C C . GLU B 1 28 ? 0.253 87.381 47.427 1.00 24.19 28 GLU B C 1
ATOM 3363 O O . GLU B 1 28 ? 0.049 88.597 47.386 1.00 80.07 28 GLU B O 1
ATOM 3369 N N . VAL B 1 29 ? 0.992 86.754 46.511 1.00 39.81 29 VAL B N 1
ATOM 3370 C CA . VAL B 1 29 ? 1.571 87.538 45.426 1.00 39.81 29 VAL B CA 1
ATOM 3371 C C . VAL B 1 29 ? 0.459 88.022 44.513 1.00 39.81 29 VAL B C 1
ATOM 3372 O O . VAL B 1 29 ? 0.536 89.131 43.985 1.00 27.30 29 VAL B O 1
ATOM 3376 N N . LEU B 1 30 ? -0.577 87.202 44.345 1.00 17.92 30 LEU B N 1
ATOM 3377 C CA . LEU B 1 30 ? -1.698 87.585 43.498 1.00 17.92 30 LEU B CA 1
ATOM 3378 C C . LEU B 1 30 ? -2.485 88.725 44.140 1.00 17.92 30 LEU B C 1
ATOM 3379 O O . LEU B 1 30 ? -3.214 89.466 43.463 1.00 29.82 30 LEU B O 1
ATOM 3384 N N . ARG B 1 31 ? -2.330 88.868 45.450 1.00 32.65 31 ARG B N 1
ATOM 3385 C CA . ARG B 1 31 ? -3.037 89.905 46.179 1.00 32.65 31 ARG B CA 1
ATOM 3386 C C . ARG B 1 31 ? -2.388 91.262 46.015 1.00 32.65 31 ARG B C 1
ATOM 3387 O O . ARG B 1 31 ? -3.037 92.193 45.553 1.00 45.41 31 ARG B O 1
ATOM 3395 N N . ARG B 1 32 ? -1.117 91.382 46.394 1.00 31.20 32 ARG B N 1
ATOM 3396 C CA . ARG B 1 32 ? -0.414 92.659 46.267 1.00 31.20 32 ARG B CA 1
ATOM 3397 C C . ARG B 1 32 ? -0.076 93.002 44.805 1.00 31.20 32 ARG B C 1
ATOM 3398 O O . ARG B 1 32 ? 0.185 92.116 43.986 1.00 70.65 32 ARG B O 1
ATOM 3406 N N . PRO B 1 33 ? -0.084 94.302 44.466 1.00 29.53 33 PRO B N 1
ATOM 3407 C CA . PRO B 1 33 ? 0.217 94.762 43.120 1.00 29.53 33 PRO B CA 1
ATOM 3408 C C . PRO B 1 33 ? 1.724 94.951 42.945 1.00 29.53 33 PRO B C 1
ATOM 3409 O O . PRO B 1 33 ? 2.413 95.434 43.847 1.00 25.13 33 PRO B O 1
ATOM 3413 N N . LYS B 1 34 ? 2.219 94.575 41.769 1.00 17.95 34 LYS B N 1
ATOM 3414 C CA . LYS B 1 34 ? 3.639 94.651 41.462 1.00 17.95 34 LYS B CA 1
ATOM 3415 C C . LYS B 1 34 ? 4.241 96.050 41.550 1.00 17.95 34 LYS B C 1
ATOM 3416 O O . LYS B 1 34 ? 5.258 96.250 42.221 1.00 27.65 34 LYS B O 1
ATOM 3422 N N . ARG B 1 35 ? 3.609 97.011 40.878 1.00 21.11 35 ARG B N 1
ATOM 3423 C CA . ARG B 1 35 ? 4.114 98.373 40.852 1.00 21.11 35 ARG B CA 1
ATOM 3424 C C . ARG B 1 35 ? 3.058 99.447 41.085 1.00 21.11 35 ARG B C 1
ATOM 3425 O O . ARG B 1 35 ? 1.922 99.345 40.607 1.00 43.40 35 ARG B O 1
ATOM 3433 N N . VAL B 1 36 ? 3.460 100.485 41.813 1.00 9.08 36 VAL B N 1
ATOM 3434 C CA . VAL B 1 36 ? 2.615 101.647 42.075 1.00 9.08 36 VAL B CA 1
ATOM 3435 C C . VAL B 1 36 ? 3.537 102.858 41.902 1.00 9.08 36 VAL B C 1
ATOM 3436 O O . VAL B 1 36 ? 4.545 103.000 42.615 1.00 36.46 36 VAL B O 1
ATOM 3440 N N . LEU B 1 37 ? 3.226 103.699 40.921 1.00 26.26 37 LEU B N 1
ATOM 3441 C CA . LEU B 1 37 ? 4.029 104.885 40.674 1.00 26.26 37 LEU B CA 1
ATOM 3442 C C . LEU B 1 37 ? 3.154 106.100 40.919 1.00 26.26 37 LEU B C 1
ATOM 3443 O O . LEU B 1 37 ? 2.045 106.214 40.369 1.00 17.23 37 LEU B O 1
ATOM 3448 N N . ILE B 1 38 ? 3.651 106.994 41.768 1.00 27.43 38 ILE B N 1
ATOM 3449 C CA . ILE B 1 38 ? 2.933 108.210 42.114 1.00 27.43 38 ILE B CA 1
ATOM 3450 C C . ILE B 1 38 ? 3.832 109.356 41.704 1.00 27.43 38 ILE B C 1
ATOM 3451 O O . ILE B 1 38 ? 5.012 109.387 42.083 1.00 35.92 38 ILE B O 1
ATOM 3456 N N . VAL B 1 39 ? 3.286 110.294 40.932 1.00 14.90 39 VAL B N 1
ATOM 3457 C CA . VAL B 1 39 ? 4.075 111.441 40.480 1.00 14.90 39 VAL B CA 1
ATOM 3458 C C . VAL B 1 39 ? 3.405 112.776 40.802 1.00 14.90 39 VAL B C 1
ATOM 3459 O O . VAL B 1 39 ? 2.162 112.893 40.779 1.00 18.72 39 VAL B O 1
ATOM 3463 N N . GLU B 1 40 ? 4.252 113.762 41.115 1.00 3.57 40 GLU B N 1
ATOM 3464 C CA . GLU B 1 40 ? 3.852 115.133 41.442 1.00 3.57 40 GLU B CA 1
ATOM 3465 C C . GLU B 1 40 ? 4.564 115.992 40.383 1.00 3.57 40 GLU B C 1
ATOM 3466 O O . GLU B 1 40 ? 5.767 116.253 40.490 1.00 59.37 40 GLU B O 1
ATOM 3472 N N . PHE B 1 41 ? 3.828 116.438 39.370 1.00 17.57 41 PHE B N 1
ATOM 3473 C CA . PHE B 1 41 ? 4.429 117.217 38.295 1.00 17.57 41 PHE B CA 1
ATOM 3474 C C . PHE B 1 41 ? 3.812 118.590 38.112 1.00 17.57 41 PHE B C 1
ATOM 3475 O O . PHE B 1 41 ? 2.600 118.736 38.209 1.00 13.48 41 PHE B O 1
ATOM 3483 N N . PRO B 1 42 ? 4.634 119.607 37.804 1.00 10.16 42 PRO B N 1
ATOM 3484 C CA . PRO B 1 42 ? 4.133 120.968 37.606 1.00 10.16 42 PRO B CA 1
ATOM 3485 C C . PRO B 1 42 ? 3.504 121.105 36.232 1.00 10.16 42 PRO B C 1
ATOM 3486 O O . PRO B 1 42 ? 3.721 120.267 35.363 1.00 9.87 42 PRO B O 1
ATOM 3490 N N . VAL B 1 43 ? 2.722 122.161 36.042 1.00 34.34 43 VAL B N 1
ATOM 3491 C CA . VAL B 1 43 ? 2.062 122.434 34.770 1.00 34.34 43 VAL B CA 1
ATOM 3492 C C . VAL B 1 43 ? 1.823 123.934 34.684 1.00 34.34 43 VAL B C 1
ATOM 3493 O O . VAL B 1 43 ? 1.238 124.518 35.589 1.00 25.47 43 VAL B O 1
ATOM 3497 N N . ARG B 1 44 ? 2.267 124.569 33.605 1.00 37.82 44 ARG B N 1
ATOM 3498 C CA . ARG B 1 44 ? 2.063 126.008 33.464 1.00 37.82 44 ARG B CA 1
ATOM 3499 C C . ARG B 1 44 ? 0.632 126.282 33.045 1.00 37.82 44 ARG B C 1
ATOM 3500 O O . ARG B 1 44 ? 0.196 125.887 31.964 1.00 63.88 44 ARG B O 1
ATOM 3508 N N . MET B 1 45 ? -0.097 126.948 33.932 1.00 58.53 45 MET B N 1
ATOM 3509 C CA . MET B 1 45 ? -1.486 127.288 33.686 1.00 58.53 45 MET B CA 1
ATOM 3510 C C . MET B 1 45 ? -1.561 128.467 32.745 1.00 58.53 45 MET B C 1
ATOM 3511 O O . MET B 1 45 ? -0.645 129.292 32.685 1.00 43.92 45 MET B O 1
ATOM 3516 N N . ASP B 1 46 ? -2.667 128.546 32.020 1.00 28.55 46 ASP B N 1
ATOM 3517 C CA . ASP B 1 46 ? -2.867 129.619 31.060 1.00 28.55 46 ASP B CA 1
ATOM 3518 C C . ASP B 1 46 ? -2.454 130.973 31.612 1.00 28.55 46 ASP B C 1
ATOM 3519 O O . ASP B 1 46 ? -1.688 131.694 30.978 1.00 42.25 46 ASP B O 1
ATOM 3524 N N . ASP B 1 47 ? -2.949 131.313 32.798 1.00 38.83 47 ASP B N 1
ATOM 3525 C CA . ASP B 1 47 ? -2.625 132.602 33.400 1.00 38.83 47 ASP B CA 1
ATOM 3526 C C . ASP B 1 47 ? -1.140 132.800 33.717 1.00 38.83 47 ASP B C 1
ATOM 3527 O O . ASP B 1 47 ? -0.723 133.888 34.115 1.00 77.05 47 ASP B O 1
ATOM 3532 N N . GLY B 1 48 ? -0.343 131.750 33.552 1.00 67.83 48 GLY B N 1
ATOM 3533 C CA . GLY B 1 48 ? 1.079 131.880 33.810 1.00 67.83 48 GLY B CA 1
ATOM 3534 C C . GLY B 1 48 ? 1.641 131.288 35.089 1.00 67.83 48 GLY B C 1
ATOM 3535 O O . GLY B 1 48 ? 2.856 131.191 35.232 1.00 47.37 48 GLY B O 1
ATOM 3536 N N . HIS B 1 49 ? 0.790 130.899 36.030 1.00 62.28 49 HIS B N 1
ATOM 3537 C CA . HIS B 1 49 ? 1.303 130.318 37.264 1.00 62.28 49 HIS B CA 1
ATOM 3538 C C . HIS B 1 49 ? 1.374 128.799 37.150 1.00 62.28 49 HIS B C 1
ATOM 3539 O O . HIS B 1 49 ? 0.582 128.190 36.426 1.00 44.76 49 HIS B O 1
ATOM 3546 N N . VAL B 1 50 ? 2.334 128.200 37.857 1.00 46.50 50 VAL B N 1
ATOM 3547 C CA . VAL B 1 50 ? 2.524 126.751 37.851 1.00 46.50 50 VAL B CA 1
ATOM 3548 C C . VAL B 1 50 ? 1.692 126.074 38.926 1.00 46.50 50 VAL B C 1
ATOM 3549 O O . VAL B 1 50 ? 1.578 126.571 40.040 1.00 55.92 50 VAL B O 1
ATOM 3553 N N . GLU B 1 51 ? 1.111 124.935 38.577 1.00 28.64 51 GLU B N 1
ATOM 3554 C CA . GLU B 1 51 ? 0.306 124.167 39.507 1.00 28.64 51 GLU B CA 1
ATOM 3555 C C . GLU B 1 51 ? 0.778 122.717 39.513 1.00 28.64 51 GLU B C 1
ATOM 3556 O O . GLU B 1 51 ? 0.846 122.068 38.466 1.00 89.26 51 GLU B O 1
ATOM 3562 N N . VAL B 1 52 ? 1.111 122.219 40.703 1.00 16.96 52 VAL B N 1
ATOM 3563 C CA . VAL B 1 52 ? 1.576 120.852 40.861 1.00 16.96 52 VAL B CA 1
ATOM 3564 C C . VAL B 1 52 ? 0.402 119.891 40.927 1.00 16.96 52 VAL B C 1
ATOM 3565 O O . VAL B 1 52 ? -0.567 120.157 41.628 1.00 22.71 52 VAL B O 1
ATOM 3569 N N . PHE B 1 53 ? 0.483 118.779 40.201 1.00 22.27 53 PHE B N 1
ATOM 3570 C CA . PHE B 1 53 ? -0.588 117.793 40.222 1.00 22.27 53 PHE B CA 1
ATOM 3571 C C . PHE B 1 53 ? -0.077 116.425 40.688 1.00 22.27 53 PHE B C 1
ATOM 3572 O O . PHE B 1 53 ? 1.133 116.143 40.646 1.00 26.81 53 PHE B O 1
ATOM 3580 N N . THR B 1 54 ? -1.011 115.583 41.126 1.00 13.31 54 THR B N 1
ATOM 3581 C CA . THR B 1 54 ? -0.692 114.252 41.609 1.00 13.31 54 THR B CA 1
ATOM 3582 C C . THR B 1 54 ? -1.222 113.215 40.649 1.00 13.31 54 THR B C 1
ATOM 3583 O O . THR B 1 54 ? -2.415 113.203 40.341 1.00 35.11 54 THR B O 1
ATOM 3587 N N . GLY B 1 55 ? -0.339 112.332 40.190 1.00 21.56 55 GLY B N 1
ATOM 3588 C CA . GLY B 1 55 ? -0.771 111.305 39.266 1.00 21.56 55 GLY B CA 1
ATOM 3589 C C . GLY B 1 55 ? -0.335 109.930 39.694 1.00 21.56 55 GLY B C 1
ATOM 3590 O O . GLY B 1 55 ? 0.724 109.775 40.307 1.00 14.31 55 GLY B O 1
ATOM 3591 N N . TYR B 1 56 ? -1.149 108.936 39.364 1.00 22.36 56 TYR B N 1
ATOM 3592 C CA . TYR B 1 56 ? -0.853 107.557 39.716 1.00 22.36 56 TYR B CA 1
ATOM 3593 C C . TYR B 1 56 ? -0.968 106.588 38.535 1.00 22.36 56 TYR B C 1
ATOM 3594 O O . TYR B 1 56 ? -1.860 106.705 37.689 1.00 40.83 56 TYR B O 1
ATOM 3603 N N . ARG B 1 57 ? -0.064 105.620 38.503 1.00 22.73 57 ARG B N 1
ATOM 3604 C CA . ARG B 1 57 ? -0.108 104.569 37.507 1.00 22.73 57 ARG B CA 1
ATOM 3605 C C . ARG B 1 57 ? 0.240 103.328 38.308 1.00 22.73 57 ARG B C 1
ATOM 3606 O O . ARG B 1 57 ? 1.277 103.277 38.976 1.00 23.81 57 ARG B O 1
ATOM 3614 N N . VAL B 1 58 ? -0.636 102.339 38.256 1.00 16.19 58 VAL B N 1
ATOM 3615 C CA . VAL B 1 58 ? -0.441 101.113 39.010 1.00 16.19 58 VAL B CA 1
ATOM 3616 C C . VAL B 1 58 ? -0.476 99.853 38.147 1.00 16.19 58 VAL B C 1
ATOM 3617 O O . VAL B 1 58 ? -1.458 99.576 37.436 1.00 26.39 58 VAL B O 1
ATOM 3621 N N . GLN B 1 59 ? 0.600 99.081 38.211 1.00 15.12 59 GLN B N 1
ATOM 3622 C CA . GLN B 1 59 ? 0.655 97.841 37.469 1.00 15.12 59 GLN B CA 1
ATOM 3623 C C . GLN B 1 59 ? 0.453 96.765 38.505 1.00 15.12 59 GLN B C 1
ATOM 3624 O O . GLN B 1 59 ? 1.356 96.467 39.290 1.00 32.16 59 GLN B O 1
ATOM 3630 N N . HIS B 1 60 ? -0.745 96.192 38.531 1.00 5.20 60 HIS B N 1
ATOM 3631 C CA . HIS B 1 60 ? -1.032 95.163 39.526 1.00 5.20 60 HIS B CA 1
ATOM 3632 C C . HIS B 1 60 ? -0.295 93.892 39.227 1.00 5.20 60 HIS B C 1
ATOM 3633 O O . HIS B 1 60 ? 0.707 93.587 39.861 1.00 33.99 60 HIS B O 1
ATOM 3640 N N . ASN B 1 61 ? -0.802 93.151 38.253 1.00 38.76 61 ASN B N 1
ATOM 3641 C CA . ASN B 1 61 ? -0.202 91.894 37.859 1.00 38.76 61 ASN B CA 1
ATOM 3642 C C . ASN B 1 61 ? 0.138 91.927 36.376 1.00 38.76 61 ASN B C 1
ATOM 3643 O O . ASN B 1 61 ? -0.529 92.581 35.583 1.00 31.80 61 ASN B O 1
ATOM 3648 N N . VAL B 1 62 ? 1.176 91.200 36.004 1.00 37.90 62 VAL B N 1
ATOM 3649 C CA . VAL B 1 62 ? 1.623 91.194 34.625 1.00 37.90 62 VAL B CA 1
ATOM 3650 C C . VAL B 1 62 ? 1.958 89.774 34.121 1.00 37.90 62 VAL B C 1
ATOM 3651 O O . VAL B 1 62 ? 2.357 89.579 32.980 1.00 14.06 62 VAL B O 1
ATOM 3655 N N . ALA B 1 63 ? 1.773 88.779 34.978 1.00 60.49 63 ALA B N 1
ATOM 3656 C CA . ALA B 1 63 ? 2.070 87.394 34.625 1.00 60.49 63 ALA B CA 1
ATOM 3657 C C . ALA B 1 63 ? 1.611 86.948 33.244 1.00 60.49 63 ALA B C 1
ATOM 3658 O O . ALA B 1 63 ? 2.360 86.279 32.535 1.00 33.11 63 ALA B O 1
ATOM 3660 N N . ARG B 1 64 ? 0.386 87.309 32.868 1.00 11.20 64 ARG B N 1
ATOM 3661 C CA . ARG B 1 64 ? -0.174 86.900 31.574 1.00 11.20 64 ARG B CA 1
ATOM 3662 C C . ARG B 1 64 ? 0.045 87.855 30.392 1.00 11.20 64 ARG B C 1
ATOM 3663 O O . ARG B 1 64 ? -0.371 87.561 29.265 1.00 45.07 64 ARG B O 1
ATOM 3671 N N . GLY B 1 65 ? 0.690 88.988 30.648 1.00 20.11 65 GLY B N 1
ATOM 3672 C CA . GLY B 1 65 ? 0.942 89.935 29.584 1.00 20.11 65 GLY B CA 1
ATOM 3673 C C . GLY B 1 65 ? 1.203 91.330 30.102 1.00 20.11 65 GLY B C 1
ATOM 3674 O O . GLY B 1 65 ? 1.314 91.535 31.309 1.00 70.75 65 GLY B O 1
ATOM 3675 N N . PRO B 1 66 ? 1.307 92.319 29.205 1.00 39.56 66 PRO B N 1
ATOM 3676 C CA . PRO B 1 66 ? 1.559 93.688 29.658 1.00 39.56 66 PRO B CA 1
ATOM 3677 C C . PRO B 1 66 ? 0.317 94.280 30.303 1.00 39.56 66 PRO B C 1
ATOM 3678 O O . PRO B 1 66 ? -0.805 93.954 29.909 1.00 19.42 66 PRO B O 1
ATOM 3682 N N . ALA B 1 67 ? 0.528 95.131 31.304 1.00 34.89 67 ALA B N 1
ATOM 3683 C CA . ALA B 1 67 ? -0.563 95.771 32.031 1.00 34.89 67 ALA B CA 1
ATOM 3684 C C . ALA B 1 67 ? -1.460 96.573 31.102 1.00 34.89 67 ALA B C 1
ATOM 3685 O O . ALA B 1 67 ? -0.986 97.319 30.247 1.00 33.02 67 ALA B O 1
ATOM 3687 N N . LYS B 1 68 ? -2.763 96.421 31.283 1.00 30.35 68 LYS B N 1
ATOM 3688 C CA . LYS B 1 68 ? -3.738 97.126 30.467 1.00 30.35 68 LYS B CA 1
ATOM 3689 C C . LYS B 1 68 ? -4.806 97.781 31.357 1.00 30.35 68 LYS B C 1
ATOM 3690 O O . LYS B 1 68 ? -5.417 97.114 32.207 1.00 34.14 68 LYS B O 1
ATOM 3696 N N . GLY B 1 69 ? -5.027 99.081 31.159 1.00 36.94 69 GLY B N 1
ATOM 3697 C CA . GLY B 1 69 ? -6.022 99.790 31.943 1.00 36.94 69 GLY B CA 1
ATOM 3698 C C . GLY B 1 69 ? -6.072 101.290 31.693 1.00 36.94 69 GLY B C 1
ATOM 3699 O O . GLY B 1 69 ? -5.044 101.941 31.470 1.00 7.82 69 GLY B O 1
ATOM 3700 N N . GLY B 1 70 ? -7.274 101.852 31.757 1.00 7.49 70 GLY B N 1
ATOM 3701 C CA . GLY B 1 70 ? -7.414 103.273 31.523 1.00 7.49 70 GLY B CA 1
ATOM 3702 C C . GLY B 1 70 ? -6.807 104.273 32.509 1.00 7.49 70 GLY B C 1
ATOM 3703 O O . GLY B 1 70 ? -6.203 103.914 33.525 1.00 49.98 70 GLY B O 1
ATOM 3704 N N . ILE B 1 71 ? -6.992 105.550 32.181 1.00 19.89 71 ILE B N 1
ATOM 3705 C CA . ILE B 1 71 ? -6.524 106.663 32.986 1.00 19.89 71 ILE B CA 1
ATOM 3706 C C . ILE B 1 71 ? -7.731 107.532 33.371 1.00 19.89 71 ILE B C 1
ATOM 3707 O O . ILE B 1 71 ? -8.579 107.861 32.538 1.00 20.37 71 ILE B O 1
ATOM 3712 N N . ARG B 1 72 ? -7.783 107.893 34.650 1.00 66.57 72 ARG B N 1
ATOM 3713 C CA . ARG B 1 72 ? -8.871 108.668 35.227 1.00 66.57 72 ARG B CA 1
ATOM 3714 C C . ARG B 1 72 ? -8.518 110.114 35.529 1.00 66.57 72 ARG B C 1
ATOM 3715 O O . ARG B 1 72 ? -7.487 110.399 36.146 1.00 45.90 72 ARG B O 1
ATOM 3723 N N . TYR B 1 73 ? -9.379 111.029 35.102 1.00 37.11 73 TYR B N 1
ATOM 3724 C CA . TYR B 1 73 ? -9.172 112.448 35.387 1.00 37.11 73 TYR B CA 1
ATOM 3725 C C . TYR B 1 73 ? -10.315 112.825 36.332 1.00 37.11 73 TYR B C 1
ATOM 3726 O O . TYR B 1 73 ? -11.442 113.057 35.910 1.00 50.84 73 TYR B O 1
ATOM 3735 N N . HIS B 1 74 ? -10.019 112.852 37.621 1.00 58.36 74 HIS B N 1
ATOM 3736 C CA . HIS B 1 74 ? -11.020 113.171 38.617 1.00 58.36 74 HIS B CA 1
ATOM 3737 C C . HIS B 1 74 ? -10.345 113.848 39.793 1.00 58.36 74 HIS B C 1
ATOM 3738 O O . HIS B 1 74 ? -9.181 113.576 40.101 1.00 80.05 74 HIS B O 1
ATOM 3745 N N . PRO B 1 75 ? -11.070 114.736 40.479 1.00 71.09 75 PRO B N 1
ATOM 3746 C CA . PRO B 1 75 ? -10.482 115.433 41.623 1.00 71.09 75 PRO B CA 1
ATOM 3747 C C . PRO B 1 75 ? -10.526 114.631 42.909 1.00 71.09 75 PRO B C 1
ATOM 3748 O O . PRO B 1 75 ? -9.922 115.021 43.904 1.00 50.49 75 PRO B O 1
ATOM 3752 N N . ASP B 1 76 ? -11.238 113.509 42.878 1.00 40.69 76 ASP B N 1
ATOM 3753 C CA . ASP B 1 76 ? -11.374 112.649 44.048 1.00 40.69 76 ASP B CA 1
ATOM 3754 C C . ASP B 1 76 ? -10.612 111.326 43.912 1.00 40.69 76 ASP B C 1
ATOM 3755 O O . ASP B 1 76 ? -10.629 110.498 44.817 1.00 70.14 76 ASP B O 1
ATOM 3760 N N . VAL B 1 77 ? -9.955 111.118 42.780 1.00 53.90 77 VAL B N 1
ATOM 3761 C CA . VAL B 1 77 ? -9.212 109.890 42.570 1.00 53.90 77 VAL B CA 1
ATOM 3762 C C . VAL B 1 77 ? -8.154 109.708 43.664 1.00 53.90 77 VAL B C 1
ATOM 3763 O O . VAL B 1 77 ? -7.483 110.669 44.066 1.00 34.52 77 VAL B O 1
ATOM 3767 N N . THR B 1 78 ? -8.024 108.476 44.156 1.00 40.81 78 THR B N 1
ATOM 3768 C CA . THR B 1 78 ? -7.058 108.155 45.209 1.00 40.81 78 THR B CA 1
ATOM 3769 C C . THR B 1 78 ? -6.297 106.878 44.906 1.00 40.81 78 THR B C 1
ATOM 3770 O O . THR B 1 78 ? -6.822 105.977 44.247 1.00 54.28 78 THR B O 1
ATOM 3774 N N . LEU B 1 79 ? -5.067 106.802 45.407 1.00 34.88 79 LEU B N 1
ATOM 3775 C CA . LEU B 1 79 ? -4.231 105.628 45.204 1.00 34.88 79 LEU B CA 1
ATOM 3776 C C . LEU B 1 79 ? -5.077 104.373 45.380 1.00 34.88 79 LEU B C 1
ATOM 3777 O O . LEU B 1 79 ? -5.056 103.472 44.539 1.00 55.80 79 LEU B O 1
ATOM 3782 N N . ASP B 1 80 ? -5.840 104.337 46.467 1.00 25.22 80 ASP B N 1
ATOM 3783 C CA . ASP B 1 80 ? -6.714 103.205 46.787 1.00 25.22 80 ASP B CA 1
ATOM 3784 C C . ASP B 1 80 ? -7.613 102.822 45.605 1.00 25.22 80 ASP B C 1
ATOM 3785 O O . ASP B 1 80 ? -7.575 101.690 45.111 1.00 55.11 80 ASP B O 1
ATOM 3790 N N . GLU B 1 81 ? -8.418 103.783 45.166 1.00 49.16 81 GLU B N 1
ATOM 3791 C CA . GLU B 1 81 ? -9.341 103.596 44.060 1.00 49.16 81 GLU B CA 1
ATOM 3792 C C . GLU B 1 81 ? -8.643 103.002 42.851 1.00 49.16 81 GLU B C 1
ATOM 3793 O O . GLU B 1 81 ? -9.127 102.051 42.239 1.00 50.04 81 GLU B O 1
ATOM 3799 N N . VAL B 1 82 ? -7.499 103.572 42.506 1.00 30.74 82 VAL B N 1
ATOM 3800 C CA . VAL B 1 82 ? -6.738 103.091 41.372 1.00 30.74 82 VAL B CA 1
ATOM 3801 C C . VAL B 1 82 ? -6.333 101.633 41.599 1.00 30.74 82 VAL B C 1
ATOM 3802 O O . VAL B 1 82 ? -6.635 100.766 40.765 1.00 23.13 82 VAL B O 1
ATOM 3806 N N . LYS B 1 83 ? -5.662 101.363 42.722 1.00 23.69 83 LYS B N 1
ATOM 3807 C CA . LYS B 1 83 ? -5.230 100.002 43.066 1.00 23.69 83 LYS B CA 1
ATOM 3808 C C . LYS B 1 83 ? -6.361 99.010 42.874 1.00 23.69 83 LYS B C 1
ATOM 3809 O O . LYS B 1 83 ? -6.202 97.972 42.237 1.00 32.74 83 LYS B O 1
ATOM 3815 N N . ALA B 1 84 ? -7.509 99.333 43.446 1.00 30.50 84 ALA B N 1
ATOM 3816 C CA . ALA B 1 84 ? -8.671 98.472 43.327 1.00 30.50 84 ALA B CA 1
ATOM 3817 C C . ALA B 1 84 ? -9.015 98.250 41.858 1.00 30.50 84 ALA B C 1
ATOM 3818 O O . ALA B 1 84 ? -9.131 97.110 41.405 1.00 50.04 84 ALA B O 1
ATOM 3820 N N . LEU B 1 85 ? -9.172 99.343 41.116 1.00 32.48 85 LEU B N 1
ATOM 3821 C CA . LEU B 1 85 ? -9.501 99.255 39.699 1.00 32.48 85 LEU B CA 1
ATOM 3822 C C . LEU B 1 85 ? -8.465 98.462 38.916 1.00 32.48 85 LEU B C 1
ATOM 3823 O O . LEU B 1 85 ? -8.820 97.678 38.045 1.00 32.91 85 LEU B O 1
ATOM 3828 N N . ALA B 1 86 ? -7.185 98.668 39.212 1.00 19.83 86 ALA B N 1
ATOM 3829 C CA . ALA B 1 86 ? -6.138 97.904 38.534 1.00 19.83 86 ALA B CA 1
ATOM 3830 C C . ALA B 1 86 ? -6.377 96.428 38.855 1.00 19.83 86 ALA B C 1
ATOM 3831 O O . ALA B 1 86 ? -6.436 95.576 37.964 1.00 27.11 86 ALA B O 1
ATOM 3833 N N . PHE B 1 87 ? -6.521 96.141 40.144 1.00 36.16 87 PHE B N 1
ATOM 3834 C CA . PHE B 1 87 ? -6.754 94.792 40.628 1.00 36.16 87 PHE B CA 1
ATOM 3835 C C . PHE B 1 87 ? -7.834 94.083 39.816 1.00 36.16 87 PHE B C 1
ATOM 3836 O O . PHE B 1 87 ? -7.667 92.928 39.453 1.00 18.45 87 PHE B O 1
ATOM 3844 N N . TRP B 1 88 ? -8.935 94.773 39.525 1.00 22.13 88 TRP B N 1
ATOM 3845 C CA . TRP B 1 88 ? -10.036 94.175 38.753 1.00 22.13 88 TRP B CA 1
ATOM 3846 C C . TRP B 1 88 ? -9.630 93.871 37.320 1.00 22.13 88 TRP B C 1
ATOM 3847 O O . TRP B 1 88 ? -9.965 92.818 36.783 1.00 100.00 88 TRP B O 1
ATOM 3858 N N . MET B 1 89 ? -8.908 94.807 36.707 1.00 47.72 89 MET B N 1
ATOM 3859 C CA . MET B 1 89 ? -8.444 94.643 35.330 1.00 47.72 89 MET B CA 1
ATOM 3860 C C . MET B 1 89 ? -7.740 93.298 35.182 1.00 47.72 89 MET B C 1
ATOM 3861 O O . MET B 1 89 ? -7.977 92.574 34.220 1.00 37.42 89 MET B O 1
ATOM 3866 N N . THR B 1 90 ? -6.879 92.973 36.144 1.00 16.58 90 THR B N 1
ATOM 3867 C CA . THR B 1 90 ? -6.144 91.713 36.132 1.00 16.58 90 THR B CA 1
ATOM 3868 C C . THR B 1 90 ? -7.067 90.516 35.894 1.00 16.58 90 THR B C 1
ATOM 3869 O O . THR B 1 90 ? -6.799 89.674 35.036 1.00 44.09 90 THR B O 1
ATOM 3873 N N . TRP B 1 91 ? -8.155 90.444 36.646 1.00 21.22 91 TRP B N 1
ATOM 3874 C CA . TRP B 1 91 ? -9.091 89.333 36.498 1.00 21.22 91 TRP B CA 1
ATOM 3875 C C . TRP B 1 91 ? -9.987 89.537 35.281 1.00 21.22 91 TRP B C 1
ATOM 3876 O O . TRP B 1 91 ? -10.297 88.587 34.574 1.00 43.84 91 TRP B O 1
ATOM 3887 N N . LYS B 1 92 ? -10.397 90.779 35.044 1.00 47.17 92 LYS B N 1
ATOM 3888 C CA . LYS B 1 92 ? -11.261 91.089 33.916 1.00 47.17 92 LYS B CA 1
ATOM 3889 C C . LYS B 1 92 ? -10.658 90.599 32.595 1.00 47.17 92 LYS B C 1
ATOM 3890 O O . LYS B 1 92 ? -11.336 89.943 31.802 1.00 38.08 92 LYS B O 1
ATOM 3896 N N . THR B 1 93 ? -9.386 90.920 32.359 1.00 9.18 93 THR B N 1
ATOM 3897 C CA . THR B 1 93 ? -8.702 90.502 31.144 1.00 9.18 93 THR B CA 1
ATOM 3898 C C . THR B 1 93 ? -8.504 88.989 31.194 1.00 9.18 93 THR B C 1
ATOM 3899 O O . THR B 1 93 ? -8.676 88.297 30.193 1.00 26.81 93 THR B O 1
ATOM 3903 N N . ALA B 1 94 ? -8.151 88.469 32.366 1.00 18.01 94 ALA B N 1
ATOM 3904 C CA . ALA B 1 94 ? -7.955 87.034 32.524 1.00 18.01 94 ALA B CA 1
ATOM 3905 C C . ALA B 1 94 ? -9.201 86.233 32.136 1.00 18.01 94 ALA B C 1
ATOM 3906 O O . ALA B 1 94 ? -9.091 85.251 31.424 1.00 28.88 94 ALA B O 1
ATOM 3908 N N . VAL B 1 95 ? -10.385 86.625 32.591 1.00 58.20 95 VAL B N 1
ATOM 3909 C CA . VAL B 1 95 ? -11.572 85.854 32.227 1.00 58.20 95 VAL B CA 1
ATOM 3910 C C . VAL B 1 95 ? -11.856 85.974 30.725 1.00 58.20 95 VAL B C 1
ATOM 3911 O O . VAL B 1 95 ? -12.352 85.037 30.098 1.00 31.33 95 VAL B O 1
ATOM 3915 N N . MET B 1 96 ? -11.533 87.118 30.133 1.00 40.91 96 MET B N 1
ATOM 3916 C CA . MET B 1 96 ? -11.769 87.283 28.706 1.00 40.91 96 MET B CA 1
ATOM 3917 C C . MET B 1 96 ? -10.703 86.525 27.925 1.00 40.91 96 MET B C 1
ATOM 3918 O O . MET B 1 96 ? -10.859 86.267 26.731 1.00 43.29 96 MET B O 1
ATOM 3923 N N . ASN B 1 97 ? -9.627 86.165 28.623 1.00 34.38 97 ASN B N 1
ATOM 3924 C CA . ASN B 1 97 ? -8.498 85.426 28.054 1.00 34.38 97 ASN B CA 1
ATOM 3925 C C . ASN B 1 97 ? -7.689 86.263 27.087 1.00 34.38 97 ASN B C 1
ATOM 3926 O O . ASN B 1 97 ? -7.415 85.850 25.964 1.00 57.62 97 ASN B O 1
ATOM 3931 N N . LEU B 1 98 ? -7.305 87.446 27.537 1.00 18.14 98 LEU B N 1
ATOM 3932 C CA . LEU B 1 98 ? -6.521 88.358 26.725 1.00 18.14 98 LEU B CA 1
ATOM 3933 C C . LEU B 1 98 ? -5.068 88.390 27.195 1.00 18.14 98 LEU B C 1
ATOM 3934 O O . LEU B 1 98 ? -4.790 88.399 28.395 1.00 17.11 98 LEU B O 1
ATOM 3939 N N . PRO B 1 99 ? -4.117 88.384 26.255 1.00 19.20 99 PRO B N 1
ATOM 3940 C CA . PRO B 1 99 ? -2.693 88.427 26.614 1.00 19.20 99 PRO B CA 1
ATOM 3941 C C . PRO B 1 99 ? -2.296 89.706 27.356 1.00 19.20 99 PRO B C 1
ATOM 3942 O O . PRO B 1 99 ? -1.208 90.242 27.137 1.00 28.78 99 PRO B O 1
ATOM 3946 N N . PHE B 1 100 ? -3.169 90.182 28.238 1.00 42.23 100 PHE B N 1
ATOM 3947 C CA . PHE B 1 100 ? -2.910 91.399 29.006 1.00 42.23 100 PHE B CA 1
ATOM 3948 C C . PHE B 1 100 ? -2.874 91.212 30.526 1.00 42.23 100 PHE B C 1
ATOM 3949 O O . PHE B 1 100 ? -3.440 90.268 31.077 1.00 40.24 100 PHE B O 1
ATOM 3957 N N . GLY B 1 101 ? -2.224 92.152 31.197 1.00 46.55 101 GLY B N 1
ATOM 3958 C CA . GLY B 1 101 ? -2.155 92.119 32.644 1.00 46.55 101 GLY B CA 1
ATOM 3959 C C . GLY B 1 101 ? -3.216 93.040 33.231 1.00 46.55 101 GLY B C 1
ATOM 3960 O O . GLY B 1 101 ? -4.307 93.177 32.666 1.00 34.92 101 GLY B O 1
ATOM 3961 N N . GLY B 1 102 ? -2.898 93.676 34.357 1.00 25.61 102 GLY B N 1
ATOM 3962 C CA . GLY B 1 102 ? -3.843 94.571 34.996 1.00 25.61 102 GLY B CA 1
ATOM 3963 C C . GLY B 1 102 ? -3.192 95.851 35.481 1.00 25.61 102 GLY B C 1
ATOM 3964 O O . GLY B 1 102 ? -2.210 95.816 36.228 1.00 62.47 102 GLY B O 1
ATOM 3965 N N . GLY B 1 103 ? -3.731 96.987 35.049 1.00 17.35 103 GLY B N 1
ATOM 3966 C CA . GLY B 1 103 ? -3.189 98.265 35.474 1.00 17.35 103 GLY B CA 1
ATOM 3967 C C . GLY B 1 103 ? -4.251 99.352 35.443 1.00 17.35 103 GLY B C 1
ATOM 3968 O O . GLY B 1 103 ? -5.364 99.133 34.949 1.00 22.98 103 GLY B O 1
ATOM 3969 N N . LYS B 1 104 ? -3.915 100.517 35.992 1.00 8.87 104 LYS B N 1
ATOM 3970 C CA . LYS B 1 104 ? -4.825 101.662 36.008 1.00 8.87 104 LYS B CA 1
ATOM 3971 C C . LYS B 1 104 ? -4.065 102.892 36.471 1.00 8.87 104 LYS B C 1
ATOM 3972 O O . LYS B 1 104 ? -2.962 102.796 37.014 1.00 43.64 104 LYS B O 1
ATOM 3978 N N . GLY B 1 105 ? -4.651 104.057 36.247 1.00 23.33 105 GLY B N 1
ATOM 3979 C CA . GLY B 1 105 ? -3.978 105.271 36.650 1.00 23.33 105 GLY B CA 1
ATOM 3980 C C . GLY B 1 105 ? -4.961 106.410 36.676 1.00 23.33 105 GLY B C 1
ATOM 3981 O O . GLY B 1 105 ? -6.137 106.232 36.356 1.00 22.82 105 GLY B O 1
ATOM 3982 N N . GLY B 1 106 ? -4.480 107.583 37.061 1.00 13.97 106 GLY B N 1
ATOM 3983 C CA . GLY B 1 106 ? -5.346 108.741 37.123 1.00 13.97 106 GLY B CA 1
ATOM 3984 C C . GLY B 1 106 ? -4.615 109.957 37.661 1.00 13.97 106 GLY B C 1
ATOM 3985 O O . GLY B 1 106 ? -3.536 109.849 38.260 1.00 42.55 106 GLY B O 1
ATOM 3986 N N . VAL B 1 107 ? -5.201 111.126 37.434 1.00 23.14 107 VAL B N 1
ATOM 3987 C CA . VAL B 1 107 ? -4.617 112.365 37.910 1.00 23.14 107 VAL B CA 1
ATOM 3988 C C . VAL B 1 107 ? -5.696 113.070 38.723 1.00 23.14 107 VAL B C 1
ATOM 3989 O O . VAL B 1 107 ? -6.864 113.089 38.319 1.00 35.32 107 VAL B O 1
ATOM 3993 N N . ARG B 1 108 ? -5.315 113.618 39.879 1.00 57.73 108 ARG B N 1
ATOM 3994 C CA . ARG B 1 108 ? -6.260 114.334 40.726 1.00 57.73 108 ARG B CA 1
ATOM 3995 C C . ARG B 1 108 ? -6.403 115.732 40.158 1.00 57.73 108 ARG B C 1
ATOM 3996 O O . ARG B 1 108 ? -5.642 116.641 40.498 1.00 79.52 108 ARG B O 1
ATOM 4004 N N . VAL B 1 109 ? -7.389 115.880 39.278 1.00 37.06 109 VAL B N 1
ATOM 4005 C CA . VAL B 1 109 ? -7.663 117.142 38.606 1.00 37.06 109 VAL B CA 1
ATOM 4006 C C . VAL B 1 109 ? -9.113 117.187 38.119 1.00 37.06 109 VAL B C 1
ATOM 4007 O O . VAL B 1 109 ? -9.702 116.157 37.814 1.00 25.12 109 VAL B O 1
ATOM 4011 N N . ASP B 1 110 ? -9.690 118.379 38.064 1.00 35.26 110 ASP B N 1
ATOM 4012 C CA . ASP B 1 110 ? -11.046 118.528 37.556 1.00 35.26 110 ASP B CA 1
ATOM 4013 C C . ASP B 1 110 ? -10.888 119.162 36.180 1.00 35.26 110 ASP B C 1
ATOM 4014 O O . ASP B 1 110 ? -10.620 120.359 36.060 1.00 66.17 110 ASP B O 1
ATOM 4019 N N . PRO B 1 111 ? -11.032 118.360 35.119 1.00 49.77 111 PRO B N 1
ATOM 4020 C CA . PRO B 1 111 ? -10.891 118.880 33.757 1.00 49.77 111 PRO B CA 1
ATOM 4021 C C . PRO B 1 111 ? -11.723 120.148 33.484 1.00 49.77 111 PRO B C 1
ATOM 4022 O O . PRO B 1 111 ? -11.270 121.074 32.792 1.00 23.17 111 PRO B O 1
ATOM 4026 N N . LYS B 1 112 ? -12.928 120.200 34.045 1.00 37.77 112 LYS B N 1
ATOM 4027 C CA . LYS B 1 112 ? -13.829 121.340 33.852 1.00 37.77 112 LYS B CA 1
ATOM 4028 C C . LYS B 1 112 ? -13.212 122.721 34.104 1.00 37.77 112 LYS B C 1
ATOM 4029 O O . LYS B 1 112 ? -13.575 123.692 33.443 1.00 100.00 112 LYS B O 1
ATOM 4035 N N . LYS B 1 113 ? -12.287 122.808 35.055 1.00 26.33 113 LYS B N 1
ATOM 4036 C CA . LYS B 1 113 ? -11.650 124.079 35.384 1.00 26.33 113 LYS B CA 1
ATOM 4037 C C . LYS B 1 113 ? -10.347 124.285 34.624 1.00 26.33 113 LYS B C 1
ATOM 4038 O O . LYS B 1 113 ? -9.552 125.159 34.974 1.00 96.97 113 LYS B O 1
ATOM 4044 N N . LEU B 1 114 ? -10.126 123.484 33.585 1.00 50.93 114 LEU B N 1
ATOM 4045 C CA . LEU B 1 114 ? -8.908 123.597 32.785 1.00 50.93 114 LEU B CA 1
ATOM 4046 C C . LEU B 1 114 ? -9.246 123.829 31.316 1.00 50.93 114 LEU B C 1
ATOM 4047 O O . LEU B 1 114 ? -10.201 123.259 30.784 1.00 38.14 114 LEU B O 1
ATOM 4052 N N . SER B 1 115 ? -8.447 124.662 30.658 1.00 52.61 115 SER B N 1
ATOM 4053 C CA . SER B 1 115 ? -8.650 124.970 29.246 1.00 52.61 115 SER B CA 1
ATOM 4054 C C . SER B 1 115 ? -8.078 123.872 28.376 1.00 52.61 115 SER B C 1
ATOM 4055 O O . SER B 1 115 ? -7.161 123.158 28.780 1.00 34.43 115 SER B O 1
ATOM 4058 N N . ARG B 1 116 ? -8.612 123.744 27.172 1.00 31.69 116 ARG B N 1
ATOM 4059 C CA . ARG B 1 116 ? -8.131 122.734 26.243 1.00 31.69 116 ARG B CA 1
ATOM 4060 C C . ARG B 1 116 ? -6.599 122.743 26.202 1.00 31.69 116 ARG B C 1
ATOM 4061 O O . ARG B 1 116 ? -5.965 121.685 26.196 1.00 83.67 116 ARG B O 1
ATOM 4069 N N . ARG B 1 117 ? -6.009 123.939 26.185 1.00 32.95 117 ARG B N 1
ATOM 4070 C CA . ARG B 1 117 ? -4.549 124.085 26.145 1.00 32.95 117 ARG B CA 1
ATOM 4071 C C . ARG B 1 117 ? -3.901 123.498 27.397 1.00 32.95 117 ARG B C 1
ATOM 4072 O O . ARG B 1 117 ? -2.927 122.751 27.318 1.00 80.00 117 ARG B O 1
ATOM 4080 N N . GLU B 1 118 ? -4.457 123.848 28.550 1.00 49.51 118 GLU B N 1
ATOM 4081 C CA . GLU B 1 118 ? -3.957 123.369 29.828 1.00 49.51 118 GLU B CA 1
ATOM 4082 C C . GLU B 1 118 ? -4.112 121.855 29.933 1.00 49.51 118 GLU B C 1
ATOM 4083 O O . GLU B 1 118 ? -3.201 121.161 30.388 1.00 35.06 118 GLU B O 1
ATOM 4089 N N . LEU B 1 119 ? -5.262 121.338 29.513 1.00 40.46 119 LEU B N 1
ATOM 4090 C CA . LEU B 1 119 ? -5.486 119.901 29.557 1.00 40.46 119 LEU B CA 1
ATOM 4091 C C . LEU B 1 119 ? -4.402 119.202 28.725 1.00 40.46 119 LEU B C 1
ATOM 4092 O O . LEU B 1 119 ? -3.650 118.363 29.229 1.00 29.43 119 LEU B O 1
ATOM 4097 N N . GLU B 1 120 ? -4.315 119.558 27.448 1.00 27.50 120 GLU B N 1
ATOM 4098 C CA . GLU B 1 120 ? -3.320 118.989 26.551 1.00 27.50 120 GLU B CA 1
ATOM 4099 C C . GLU B 1 120 ? -1.952 119.022 27.210 1.00 27.50 120 GLU B C 1
ATOM 4100 O O . GLU B 1 120 ? -1.208 118.049 27.170 1.00 62.86 120 GLU B O 1
ATOM 4106 N N . ARG B 1 121 ? -1.625 120.157 27.810 1.00 28.53 121 ARG B N 1
ATOM 4107 C CA . ARG B 1 121 ? -0.355 120.317 28.516 1.00 28.53 121 ARG B CA 1
ATOM 4108 C C . ARG B 1 121 ? -0.235 119.260 29.616 1.00 28.53 121 ARG B C 1
ATOM 4109 O O . ARG B 1 121 ? 0.656 118.414 29.583 1.00 58.50 121 ARG B O 1
ATOM 4117 N N . LEU B 1 122 ? -1.137 119.320 30.592 1.00 43.69 122 LEU B N 1
ATOM 4118 C CA . LEU B 1 122 ? -1.135 118.363 31.688 1.00 43.69 122 LEU B CA 1
ATOM 4119 C C . LEU B 1 122 ? -1.053 116.944 31.123 1.00 43.69 122 LEU B C 1
ATOM 4120 O O . LEU B 1 122 ? -0.205 116.151 31.539 1.00 26.99 122 LEU B O 1
ATOM 4125 N N . SER B 1 123 ? -1.906 116.631 30.153 1.00 11.69 123 SER B N 1
ATOM 4126 C CA . SER B 1 123 ? -1.922 115.287 29.571 1.00 11.69 123 SER B CA 1
ATOM 4127 C C . SER B 1 123 ? -0.545 114.827 29.096 1.00 11.69 123 SER B C 1
ATOM 4128 O O . SER B 1 123 ? -0.183 113.654 29.217 1.00 22.72 123 SER B O 1
ATOM 4131 N N . ARG B 1 124 ? 0.231 115.757 28.563 1.00 13.20 124 ARG B N 1
ATOM 4132 C CA . ARG B 1 124 ? 1.552 115.415 28.081 1.00 13.20 124 ARG B CA 1
ATOM 4133 C C . ARG B 1 124 ? 2.515 115.218 29.235 1.00 13.20 124 ARG B C 1
ATOM 4134 O O . ARG B 1 124 ? 3.137 114.161 29.348 1.00 38.65 124 ARG B O 1
ATOM 4142 N N . ARG B 1 125 ? 2.635 116.232 30.094 1.00 13.76 125 ARG B N 1
ATOM 4143 C CA . ARG B 1 125 ? 3.555 116.152 31.227 1.00 13.76 125 ARG B CA 1
ATOM 4144 C C . ARG B 1 125 ? 3.330 114.865 31.988 1.00 13.76 125 ARG B C 1
ATOM 4145 O O . ARG B 1 125 ? 4.280 114.187 32.389 1.00 18.17 125 ARG B O 1
ATOM 4153 N N . PHE B 1 126 ? 2.066 114.523 32.181 1.00 4.92 126 PHE B N 1
ATOM 4154 C CA . PHE B 1 126 ? 1.753 113.295 32.876 1.00 4.92 126 PHE B CA 1
ATOM 4155 C C . PHE B 1 126 ? 2.416 112.143 32.127 1.00 4.92 126 PHE B C 1
ATOM 4156 O O . PHE B 1 126 ? 3.353 111.519 32.636 1.00 30.70 126 PHE B O 1
ATOM 4164 N N . PHE B 1 127 ? 1.944 111.871 30.911 1.00 32.71 127 PHE B N 1
ATOM 4165 C CA . PHE B 1 127 ? 2.488 110.768 30.137 1.00 32.71 127 PHE B CA 1
ATOM 4166 C C . PHE B 1 127 ? 4.003 110.738 30.120 1.00 32.71 127 PHE B C 1
ATOM 4167 O O . PHE B 1 127 ? 4.598 109.670 30.059 1.00 24.26 127 PHE B O 1
ATOM 4175 N N . ARG B 1 128 ? 4.642 111.896 30.196 1.00 9.05 128 ARG B N 1
ATOM 4176 C CA . ARG B 1 128 ? 6.094 111.895 30.188 1.00 9.05 128 ARG B CA 1
ATOM 4177 C C . ARG B 1 128 ? 6.626 111.411 31.531 1.00 9.05 128 ARG B C 1
ATOM 4178 O O . ARG B 1 128 ? 7.632 110.694 31.601 1.00 80.34 128 ARG B O 1
ATOM 4186 N N . GLU B 1 129 ? 5.919 111.793 32.593 1.00 43.05 129 GLU B N 1
ATOM 4187 C CA . GLU B 1 129 ? 6.285 111.434 33.954 1.00 43.05 129 GLU B CA 1
ATOM 4188 C C . GLU B 1 129 ? 6.149 109.951 34.262 1.00 43.05 129 GLU B C 1
ATOM 4189 O O . GLU B 1 129 ? 6.888 109.424 35.087 1.00 35.68 129 GLU B O 1
ATOM 4195 N N . ILE B 1 130 ? 5.208 109.274 33.613 1.00 13.96 130 ILE B N 1
ATOM 4196 C CA . ILE B 1 130 ? 5.021 107.843 33.848 1.00 13.96 130 ILE B CA 1
ATOM 4197 C C . ILE B 1 130 ? 5.528 106.974 32.700 1.00 13.96 130 ILE B C 1
ATOM 4198 O O . ILE B 1 130 ? 5.247 105.774 32.660 1.00 22.94 130 ILE B O 1
ATOM 4203 N N . GLN B 1 131 ? 6.275 107.582 31.779 1.00 46.11 131 GLN B N 1
ATOM 4204 C CA . GLN B 1 131 ? 6.822 106.882 30.620 1.00 46.11 131 GLN B CA 1
ATOM 4205 C C . GLN B 1 131 ? 7.649 105.689 31.058 1.00 46.11 131 GLN B C 1
ATOM 4206 O O . GLN B 1 131 ? 7.497 104.587 30.530 1.00 72.71 131 GLN B O 1
ATOM 4212 N N . VAL B 1 132 ? 8.522 105.929 32.034 1.00 14.25 132 VAL B N 1
ATOM 4213 C CA . VAL B 1 132 ? 9.416 104.898 32.569 1.00 14.25 132 VAL B CA 1
ATOM 4214 C C . VAL B 1 132 ? 8.762 103.554 32.819 1.00 14.25 132 VAL B C 1
ATOM 4215 O O . VAL B 1 132 ? 9.368 102.511 32.596 1.00 34.89 132 VAL B O 1
ATOM 4219 N N . ILE B 1 133 ? 7.523 103.590 33.283 1.00 24.06 133 ILE B N 1
ATOM 4220 C CA . ILE B 1 133 ? 6.792 102.380 33.627 1.00 24.06 133 ILE B CA 1
ATOM 4221 C C . ILE B 1 133 ? 5.942 101.784 32.503 1.00 24.06 133 ILE B C 1
ATOM 4222 O O . ILE B 1 133 ? 5.545 100.619 32.578 1.00 36.60 133 ILE B O 1
ATOM 4227 N N . ILE B 1 134 ? 5.684 102.565 31.456 1.00 34.86 134 ILE B N 1
ATOM 4228 C CA . ILE B 1 134 ? 4.844 102.082 30.361 1.00 34.86 134 ILE B CA 1
ATOM 4229 C C . ILE B 1 134 ? 5.540 101.854 29.020 1.00 34.86 134 ILE B C 1
ATOM 4230 O O . ILE B 1 134 ? 6.688 102.268 28.806 1.00 34.69 134 ILE B O 1
ATOM 4235 N N . GLY B 1 135 ? 4.816 101.185 28.125 1.00 35.07 135 GLY B N 1
ATOM 4236 C CA . GLY B 1 135 ? 5.320 100.874 26.798 1.00 35.07 135 GLY B CA 1
ATOM 4237 C C . GLY B 1 135 ? 4.317 99.987 26.082 1.00 35.07 135 GLY B C 1
ATOM 4238 O O . GLY B 1 135 ? 3.417 99.442 26.720 1.00 31.44 135 GLY B O 1
ATOM 4239 N N . PRO B 1 136 ? 4.449 99.797 24.764 1.00 51.89 136 PRO B N 1
ATOM 4240 C CA . PRO B 1 136 ? 3.486 98.948 24.051 1.00 51.89 136 PRO B CA 1
ATOM 4241 C C . PRO B 1 136 ? 3.590 97.514 24.484 1.00 51.89 136 PRO B C 1
ATOM 4242 O O . PRO B 1 136 ? 2.736 96.690 24.146 1.00 16.38 136 PRO B O 1
ATOM 4246 N N . TYR B 1 137 ? 4.644 97.221 25.234 1.00 45.14 137 TYR B N 1
ATOM 4247 C CA . TYR B 1 137 ? 4.859 95.872 25.719 1.00 45.14 137 TYR B CA 1
ATOM 4248 C C . TYR B 1 137 ? 5.027 95.794 27.236 1.00 45.14 137 TYR B C 1
ATOM 4249 O O . TYR B 1 137 ? 5.563 94.812 27.749 1.00 43.49 137 TYR B O 1
ATOM 4258 N N . ASN B 1 138 ? 4.565 96.825 27.945 1.00 29.67 138 ASN B N 1
ATOM 4259 C CA . ASN B 1 138 ? 4.647 96.874 29.407 1.00 29.67 138 ASN B CA 1
ATOM 4260 C C . ASN B 1 138 ? 3.313 97.307 30.003 1.00 29.67 138 ASN B C 1
ATOM 4261 O O . ASN B 1 138 ? 2.733 96.620 30.847 1.00 48.29 138 ASN B O 1
ATOM 4266 N N . ASP B 1 139 ? 2.838 98.460 29.549 1.00 28.95 139 ASP B N 1
ATOM 4267 C CA . ASP B 1 139 ? 1.600 99.036 30.047 1.00 28.95 139 ASP B CA 1
ATOM 4268 C C . ASP B 1 139 ? 0.976 99.895 28.963 1.00 28.95 139 ASP B C 1
ATOM 4269 O O . ASP B 1 139 ? 1.569 100.884 28.524 1.00 42.11 139 ASP B O 1
ATOM 4274 N N . ILE B 1 140 ? -0.225 99.531 28.540 1.00 37.15 140 ILE B N 1
ATOM 4275 C CA . ILE B 1 140 ? -0.907 100.281 27.499 1.00 37.15 140 ILE B CA 1
ATOM 4276 C C . ILE B 1 140 ? -2.137 101.014 28.046 1.00 37.15 140 ILE B C 1
ATOM 4277 O O . ILE B 1 140 ? -3.224 100.439 28.127 1.00 31.57 140 ILE B O 1
ATOM 4282 N N . PRO B 1 141 ? -1.980 102.295 28.431 1.00 15.91 141 PRO B N 1
ATOM 4283 C CA . PRO B 1 141 ? -3.107 103.064 28.968 1.00 15.91 141 PRO B CA 1
ATOM 4284 C C . PRO B 1 141 ? -4.327 103.045 28.053 1.00 15.91 141 PRO B C 1
ATOM 4285 O O . PRO B 1 141 ? -4.288 102.462 26.972 1.00 33.85 141 PRO B O 1
ATOM 4289 N N . ALA B 1 142 ? -5.409 103.676 28.509 1.00 29.06 142 ALA B N 1
ATOM 4290 C CA . ALA B 1 142 ? -6.652 103.772 27.745 1.00 29.06 142 ALA B CA 1
ATOM 4291 C C . ALA B 1 142 ? -7.561 104.832 28.367 1.00 29.06 142 ALA B C 1
ATOM 4292 O O . ALA B 1 142 ? -7.321 105.300 29.469 1.00 14.97 142 ALA B O 1
ATOM 4294 N N . PRO B 1 143 ? -8.618 105.238 27.664 1.00 57.79 143 PRO B N 1
ATOM 4295 C CA . PRO B 1 143 ? -9.457 106.252 28.293 1.00 57.79 143 PRO B CA 1
ATOM 4296 C C . PRO B 1 143 ? -10.339 105.686 29.397 1.00 57.79 143 PRO B C 1
ATOM 4297 O O . PRO B 1 143 ? -10.784 104.533 29.344 1.00 54.02 143 PRO B O 1
ATOM 4301 N N . ASP B 1 144 ? -10.567 106.514 30.407 1.00 41.02 144 ASP B N 1
ATOM 4302 C CA . ASP B 1 144 ? -11.426 106.161 31.521 1.00 41.02 144 ASP B CA 1
ATOM 4303 C C . ASP B 1 144 ? -12.337 107.361 31.743 1.00 41.02 144 ASP B C 1
ATOM 4304 O O . ASP B 1 144 ? -12.608 108.128 30.813 1.00 59.54 144 ASP B O 1
ATOM 4309 N N . VAL B 1 145 ? -12.795 107.537 32.975 1.00 47.02 145 VAL B N 1
ATOM 4310 C CA . VAL B 1 145 ? -13.533 108.750 33.320 1.00 47.02 145 VAL B CA 1
ATOM 4311 C C . VAL B 1 145 ? -12.862 110.091 33.041 1.00 47.02 145 VAL B C 1
ATOM 4312 O O . VAL B 1 145 ? -11.756 110.358 33.520 1.00 30.90 145 VAL B O 1
ATOM 4316 N N . ASN B 1 146 ? -13.539 110.923 32.256 1.00 28.06 146 ASN B N 1
ATOM 4317 C CA . ASN B 1 146 ? -13.050 112.259 31.921 1.00 28.06 146 ASN B CA 1
ATOM 4318 C C . ASN B 1 146 ? -11.857 112.336 30.979 1.00 28.06 146 ASN B C 1
ATOM 4319 O O . ASN B 1 146 ? -11.134 113.336 30.953 1.00 43.99 146 ASN B O 1
ATOM 4324 N N . THR B 1 147 ? -11.650 111.272 30.214 1.00 32.59 147 THR B N 1
ATOM 4325 C CA . THR B 1 147 ? -10.575 111.237 29.234 1.00 32.59 147 THR B CA 1
ATOM 4326 C C . THR B 1 147 ? -11.217 110.582 28.031 1.00 32.59 147 THR B C 1
ATOM 4327 O O . THR B 1 147 ? -12.178 109.822 28.187 1.00 27.94 147 THR B O 1
ATOM 4331 N N . ASN B 1 148 ? -10.702 110.887 26.841 1.00 69.36 148 ASN B N 1
ATOM 4332 C CA . ASN B 1 148 ? -11.253 110.354 25.600 1.00 69.36 148 ASN B CA 1
ATOM 4333 C C . ASN B 1 148 ? -10.217 110.277 24.494 1.00 69.36 148 ASN B C 1
ATOM 4334 O O . ASN B 1 148 ? -9.037 110.564 24.701 1.00 54.02 148 ASN B O 1
ATOM 4339 N N . ALA B 1 149 ? -10.685 109.914 23.304 1.00 50.79 149 ALA B N 1
ATOM 4340 C CA . ALA B 1 149 ? -9.818 109.787 22.142 1.00 50.79 149 ALA B CA 1
ATOM 4341 C C . ALA B 1 149 ? -8.932 111.007 21.937 1.00 50.79 149 ALA B C 1
ATOM 4342 O O . ALA B 1 149 ? -7.835 110.888 21.416 1.00 16.45 149 ALA B O 1
ATOM 4344 N N . ASP B 1 150 ? -9.396 112.181 22.344 1.00 46.55 150 ASP B N 1
ATOM 4345 C CA . ASP B 1 150 ? -8.598 113.392 22.177 1.00 46.55 150 ASP B CA 1
ATOM 4346 C C . ASP B 1 150 ? -7.404 113.397 23.130 1.00 46.55 150 ASP B C 1
ATOM 4347 O O . ASP B 1 150 ? -6.269 113.671 22.729 1.00 55.63 150 ASP B O 1
ATOM 4352 N N . VAL B 1 151 ? -7.672 113.107 24.397 1.00 71.28 151 VAL B N 1
ATOM 4353 C CA . VAL B 1 151 ? -6.615 113.071 25.389 1.00 71.28 151 VAL B CA 1
ATOM 4354 C C . VAL B 1 151 ? -5.677 111.954 24.982 1.00 71.28 151 VAL B C 1
ATOM 4355 O O . VAL B 1 151 ? -4.461 112.129 24.906 1.00 51.96 151 VAL B O 1
ATOM 4359 N N . ILE B 1 152 ? -6.261 110.802 24.690 1.00 51.18 152 ILE B N 1
ATOM 4360 C CA . ILE B 1 152 ? -5.479 109.636 24.321 1.00 51.18 152 ILE B CA 1
ATOM 4361 C C . ILE B 1 152 ? -4.555 109.921 23.122 1.00 51.18 152 ILE B C 1
ATOM 4362 O O . ILE B 1 152 ? -3.465 109.361 23.029 1.00 31.47 152 ILE B O 1
ATOM 4367 N N . ALA B 1 153 ? -4.958 110.814 22.226 1.00 18.33 153 ALA B N 1
ATOM 4368 C CA . ALA B 1 153 ? -4.118 111.131 21.066 1.00 18.33 153 ALA B CA 1
ATOM 4369 C C . ALA B 1 153 ? -2.942 112.022 21.442 1.00 18.33 153 ALA B C 1
ATOM 4370 O O . ALA B 1 153 ? -1.894 111.975 20.796 1.00 24.11 153 ALA B O 1
ATOM 4372 N N . TRP B 1 154 ? -3.115 112.850 22.470 1.00 40.73 154 TRP B N 1
ATOM 4373 C CA . TRP B 1 154 ? -2.027 113.721 22.911 1.00 40.73 154 TRP B CA 1
ATOM 4374 C C . TRP B 1 154 ? -1.003 112.806 23.554 1.00 40.73 154 TRP B C 1
ATOM 4375 O O . TRP B 1 154 ? 0.204 113.046 23.487 1.00 50.31 154 TRP B O 1
ATOM 4386 N N . TYR B 1 155 ? -1.507 111.750 24.189 1.00 32.83 155 TYR B N 1
ATOM 4387 C CA . TYR B 1 155 ? -0.641 110.788 24.847 1.00 32.83 155 TYR B CA 1
ATOM 4388 C C . TYR B 1 155 ? 0.230 110.172 23.764 1.00 32.83 155 TYR B C 1
ATOM 4389 O O . TYR B 1 155 ? 1.459 110.315 23.786 1.00 40.15 155 TYR B O 1
ATOM 4398 N N . MET B 1 156 ? -0.413 109.496 22.813 1.00 23.90 156 MET B N 1
ATOM 4399 C CA . MET B 1 156 ? 0.304 108.870 21.708 1.00 23.90 156 MET B CA 1
ATOM 4400 C C . MET B 1 156 ? 1.376 109.790 21.114 1.00 23.90 156 MET B C 1
ATOM 4401 O O . MET B 1 156 ? 2.516 109.377 20.912 1.00 33.87 156 MET B O 1
ATOM 4406 N N . ASP B 1 157 ? 1.006 111.039 20.835 1.00 27.88 157 ASP B N 1
ATOM 4407 C CA . ASP B 1 157 ? 1.953 111.990 20.275 1.00 27.88 157 ASP B CA 1
ATOM 4408 C C . ASP B 1 157 ? 3.169 112.208 21.181 1.00 27.88 157 ASP B C 1
ATOM 4409 O O . ASP B 1 157 ? 4.308 111.936 20.794 1.00 40.33 157 ASP B O 1
ATOM 4414 N N . GLU B 1 158 ? 2.917 112.704 22.388 1.00 45.02 158 GLU B N 1
ATOM 4415 C CA . GLU B 1 158 ? 3.975 112.968 23.349 1.00 45.02 158 GLU B CA 1
ATOM 4416 C C . GLU B 1 158 ? 4.956 111.816 23.428 1.00 45.02 158 GLU B C 1
ATOM 4417 O O . GLU B 1 158 ? 6.162 112.016 23.482 1.00 33.19 158 GLU B O 1
ATOM 4423 N N . TYR B 1 159 ? 4.429 110.600 23.431 1.00 35.65 159 TYR B N 1
ATOM 4424 C CA . TYR B 1 159 ? 5.262 109.406 23.504 1.00 35.65 159 TYR B CA 1
ATOM 4425 C C . TYR B 1 159 ? 6.216 109.299 22.308 1.00 35.65 159 TYR B C 1
ATOM 4426 O O . TYR B 1 159 ? 7.428 109.156 22.482 1.00 45.97 159 TYR B O 1
ATOM 4435 N N . GLU B 1 160 ? 5.662 109.374 21.096 1.00 40.74 160 GLU B N 1
ATOM 4436 C CA . GLU B 1 160 ? 6.448 109.293 19.870 1.00 40.74 160 GLU B CA 1
ATOM 4437 C C . GLU B 1 160 ? 7.562 110.319 19.873 1.00 40.74 160 GLU B C 1
ATOM 4438 O O . GLU B 1 160 ? 8.692 110.015 19.501 1.00 53.36 160 GLU B O 1
ATOM 4444 N N . MET B 1 161 ? 7.233 111.538 20.295 1.00 15.00 161 MET B N 1
ATOM 4445 C CA . MET B 1 161 ? 8.199 112.634 20.342 1.00 15.00 161 MET B CA 1
ATOM 4446 C C . MET B 1 161 ? 9.394 112.299 21.220 1.00 15.00 161 MET B C 1
ATOM 4447 O O . MET B 1 161 ? 10.508 112.774 20.986 1.00 78.62 161 MET B O 1
ATOM 4452 N N . ASN B 1 162 ? 9.148 111.476 22.234 1.00 56.51 162 ASN B N 1
ATOM 4453 C CA . ASN B 1 162 ? 10.188 111.075 23.170 1.00 56.51 162 ASN B CA 1
ATOM 4454 C C . ASN B 1 162 ? 10.883 109.811 22.684 1.00 56.51 162 ASN B C 1
ATOM 4455 O O . ASN B 1 162 ? 12.111 109.742 22.627 1.00 87.64 162 ASN B O 1
ATOM 4460 N N . VAL B 1 163 ? 10.079 108.815 22.333 1.00 39.10 163 VAL B N 1
ATOM 4461 C CA . VAL B 1 163 ? 10.580 107.543 21.837 1.00 39.10 163 VAL B CA 1
ATOM 4462 C C . VAL B 1 163 ? 11.371 107.733 20.536 1.00 39.10 163 VAL B C 1
ATOM 4463 O O . VAL B 1 163 ? 12.371 107.061 20.307 1.00 27.88 163 VAL B O 1
ATOM 4467 N N . GLY B 1 164 ? 10.923 108.647 19.682 1.00 34.17 164 GLY B N 1
ATOM 4468 C CA . GLY B 1 164 ? 11.634 108.901 18.442 1.00 34.17 164 GLY B CA 1
ATOM 4469 C C . GLY B 1 164 ? 11.058 108.275 17.181 1.00 34.17 164 GLY B C 1
ATOM 4470 O O . GLY B 1 164 ? 11.626 108.436 16.101 1.00 70.39 164 GLY B O 1
ATOM 4471 N N . HIS B 1 165 ? 9.935 107.575 17.300 1.00 24.03 165 HIS B N 1
ATOM 4472 C CA . HIS B 1 165 ? 9.332 106.936 16.139 1.00 24.03 165 HIS B CA 1
ATOM 4473 C C . HIS B 1 165 ? 7.877 106.599 16.406 1.00 24.03 165 HIS B C 1
ATOM 4474 O O . HIS B 1 165 ? 7.447 106.550 17.552 1.00 51.77 165 HIS B O 1
ATOM 4481 N N . THR B 1 166 ? 7.121 106.348 15.348 1.00 46.84 166 THR B N 1
ATOM 4482 C CA . THR B 1 166 ? 5.718 106.055 15.533 1.00 46.84 166 THR B CA 1
ATOM 4483 C C . THR B 1 166 ? 5.512 104.753 16.279 1.00 46.84 166 THR B C 1
ATOM 4484 O O . THR B 1 166 ? 6.082 103.724 15.924 1.00 57.03 166 THR B O 1
ATOM 4488 N N . VAL B 1 167 ? 4.715 104.822 17.338 1.00 49.36 167 VAL B N 1
ATOM 4489 C CA . VAL B 1 167 ? 4.397 103.651 18.138 1.00 49.36 167 VAL B CA 1
ATOM 4490 C C . VAL B 1 167 ? 2.926 103.353 17.874 1.00 49.36 167 VAL B C 1
ATOM 4491 O O . VAL B 1 167 ? 2.596 102.452 17.100 1.00 27.77 167 VAL B O 1
ATOM 4495 N N . LEU B 1 168 ? 2.047 104.114 18.513 1.00 18.32 168 LEU B N 1
ATOM 4496 C CA . LEU B 1 168 ? 0.605 103.969 18.301 1.00 18.32 168 LEU B CA 1
ATOM 4497 C C . LEU B 1 168 ? -0.034 102.724 18.896 1.00 18.32 168 LEU B C 1
ATOM 4498 O O . LEU B 1 168 ? -1.246 102.500 18.783 1.00 59.57 168 LEU B O 1
ATOM 4503 N N . GLY B 1 169 ? 0.795 101.927 19.550 1.00 42.40 169 GLY B N 1
ATOM 4504 C CA . GLY B 1 169 ? 0.303 100.740 20.211 1.00 42.40 169 GLY B CA 1
ATOM 4505 C C . GLY B 1 169 ? 0.497 101.022 21.682 1.00 42.40 169 GLY B C 1
ATOM 4506 O O . GLY B 1 169 ? 0.261 100.170 22.528 1.00 44.87 169 GLY B O 1
ATOM 4507 N N . ILE B 1 170 ? 0.940 102.245 21.964 1.00 26.17 170 ILE B N 1
ATOM 4508 C CA . ILE B 1 170 ? 1.197 102.715 23.316 1.00 26.17 170 ILE B CA 1
ATOM 4509 C C . ILE B 1 170 ? -0.086 102.963 24.112 1.00 26.17 170 ILE B C 1
ATOM 4510 O O . ILE B 1 170 ? -0.075 102.863 25.340 1.00 34.76 170 ILE B O 1
ATOM 4515 N N . VAL B 1 171 ? -1.186 103.278 23.423 1.00 28.92 171 VAL B N 1
ATOM 4516 C CA . VAL B 1 171 ? -2.483 103.508 24.073 1.00 28.92 171 VAL B CA 1
ATOM 4517 C C . VAL B 1 171 ? -3.629 103.079 23.169 1.00 28.92 171 VAL B C 1
ATOM 4518 O O . VAL B 1 171 ? -3.488 103.028 21.964 1.00 37.37 171 VAL B O 1
ATOM 4522 N N . THR B 1 172 ? -4.771 102.775 23.754 1.00 15.37 172 THR B N 1
ATOM 4523 C CA . THR B 1 172 ? -5.931 102.364 22.974 1.00 15.37 172 THR B CA 1
ATOM 4524 C C . THR B 1 172 ? -7.034 103.418 23.090 1.00 15.37 172 THR B C 1
ATOM 4525 O O . THR B 1 172 ? -6.889 104.414 23.810 1.00 53.77 172 THR B O 1
ATOM 4529 N N . GLY B 1 173 ? -8.129 103.205 22.372 1.00 35.63 173 GLY B N 1
ATOM 4530 C CA . GLY B 1 173 ? -9.203 104.175 22.396 1.00 35.63 173 GLY B CA 1
ATOM 4531 C C . GLY B 1 173 ? -8.858 105.453 21.636 1.00 35.63 173 GLY B C 1
ATOM 4532 O O . GLY B 1 173 ? -9.366 106.528 21.957 1.00 60.55 173 GLY B O 1
ATOM 4533 N N . LYS B 1 174 ? -7.998 105.343 20.626 1.00 20.92 174 LYS B N 1
ATOM 4534 C CA . LYS B 1 174 ? -7.607 106.496 19.826 1.00 20.92 174 LYS B CA 1
ATOM 4535 C C . LYS B 1 174 ? -8.619 106.719 18.693 1.00 20.92 174 LYS B C 1
ATOM 4536 O O . LYS B 1 174 ? -9.434 105.835 18.381 1.00 37.89 174 LYS B O 1
ATOM 4542 N N . PRO B 1 175 ? -8.584 107.906 18.068 1.00 45.15 175 PRO B N 1
ATOM 4543 C CA . PRO B 1 175 ? -9.518 108.175 16.975 1.00 45.15 175 PRO B CA 1
ATOM 4544 C C . PRO B 1 175 ? -9.177 107.223 15.836 1.00 45.15 175 PRO B C 1
ATOM 4545 O O . PRO B 1 175 ? -7.991 106.976 15.572 1.00 24.53 175 PRO B O 1
ATOM 4549 N N . VAL B 1 176 ? -10.203 106.697 15.168 1.00 40.28 176 VAL B N 1
ATOM 4550 C CA . VAL B 1 176 ? -10.008 105.758 14.069 1.00 40.28 176 VAL B CA 1
ATOM 4551 C C . VAL B 1 176 ? -8.937 106.223 13.090 1.00 40.28 176 VAL B C 1
ATOM 4552 O O . VAL B 1 176 ? -8.056 105.452 12.710 1.00 49.94 176 VAL B O 1
ATOM 4556 N N . GLU B 1 177 ? -8.994 107.491 12.701 1.00 48.10 177 GLU B N 1
ATOM 4557 C CA . GLU B 1 177 ? -8.032 108.039 11.747 1.00 48.10 177 GLU B CA 1
ATOM 4558 C C . GLU B 1 177 ? -6.615 108.134 12.292 1.00 48.10 177 GLU B C 1
ATOM 4559 O O . GLU B 1 177 ? -5.699 108.546 11.580 1.00 97.22 177 GLU B O 1
ATOM 4565 N N . LEU B 1 178 ? -6.430 107.749 13.549 1.00 52.71 178 LEU B N 1
ATOM 4566 C CA . LEU B 1 178 ? -5.112 107.830 14.160 1.00 52.71 178 LEU B CA 1
ATOM 4567 C C . LEU B 1 178 ? -4.680 106.537 14.824 1.00 52.71 178 LEU B C 1
ATOM 4568 O O . LEU B 1 178 ? -3.973 106.557 15.826 1.00 45.50 178 LEU B O 1
ATOM 4573 N N . GLY B 1 179 ? -5.108 105.411 14.273 1.00 31.68 179 GLY B N 1
ATOM 4574 C CA . GLY B 1 179 ? -4.691 104.144 14.835 1.00 31.68 179 GLY B CA 1
ATOM 4575 C C . GLY B 1 179 ? -5.723 103.449 15.692 1.00 31.68 179 GLY B C 1
ATOM 4576 O O . GLY B 1 179 ? -5.433 102.408 16.292 1.00 51.83 179 GLY B O 1
ATOM 4577 N N . GLY B 1 180 ? -6.924 104.018 15.760 1.00 24.85 180 GLY B N 1
ATOM 4578 C CA . GLY B 1 180 ? -7.974 103.408 16.555 1.00 24.85 180 GLY B CA 1
ATOM 4579 C C . GLY B 1 180 ? -8.579 102.228 15.815 1.00 24.85 180 GLY B C 1
ATOM 4580 O O . GLY B 1 180 ? -8.107 101.869 14.738 1.00 46.92 180 GLY B O 1
ATOM 4581 N N . SER B 1 181 ? -9.620 101.625 16.383 1.00 45.58 181 SER B N 1
ATOM 4582 C CA . SER B 1 181 ? -10.283 100.485 15.760 1.00 45.58 181 SER B CA 1
ATOM 4583 C C . SER B 1 181 ? -11.756 100.779 15.577 1.00 45.58 181 SER B C 1
ATOM 4584 O O . SER B 1 181 ? -12.312 101.613 16.273 1.00 23.31 181 SER B O 1
ATOM 4587 N N . LYS B 1 182 ? -12.382 100.086 14.636 1.00 39.34 182 LYS B N 1
ATOM 4588 C CA . LYS B 1 182 ? -13.796 100.266 14.387 1.00 39.34 182 LYS B CA 1
ATOM 4589 C C . LYS B 1 182 ? -14.550 99.413 15.393 1.00 39.34 182 LYS B C 1
ATOM 4590 O O . LYS B 1 182 ? -14.017 98.435 15.908 1.00 62.80 182 LYS B O 1
ATOM 4596 N N . GLY B 1 183 ? -15.788 99.801 15.677 1.00 44.32 183 GLY B N 1
ATOM 4597 C CA . GLY B 1 183 ? -16.608 99.054 16.611 1.00 44.32 183 GLY B CA 1
ATOM 4598 C C . GLY B 1 183 ? -16.345 99.378 18.064 1.00 44.32 183 GLY B C 1
ATOM 4599 O O . GLY B 1 183 ? -16.823 98.673 18.947 1.00 52.87 183 GLY B O 1
ATOM 4600 N N . ARG B 1 184 ? -15.593 100.446 18.313 1.00 27.58 184 ARG B N 1
ATOM 4601 C CA . ARG B 1 184 ? -15.250 100.860 19.673 1.00 27.58 184 ARG B CA 1
ATOM 4602 C C . ARG B 1 184 ? -16.471 101.282 20.483 1.00 27.58 184 ARG B C 1
ATOM 4603 O O . ARG B 1 184 ? -16.640 100.869 21.629 1.00 100.00 184 ARG B O 1
ATOM 4611 N N . GLU B 1 185 ? -17.318 102.109 19.875 1.00 27.64 185 GLU B N 1
ATOM 4612 C CA . GLU B 1 185 ? -18.533 102.622 20.511 1.00 27.64 185 GLU B CA 1
ATOM 4613 C C . GLU B 1 185 ? -19.519 101.541 20.930 1.00 27.64 185 GLU B C 1
ATOM 4614 O O . GLU B 1 185 ? -19.898 101.444 22.093 1.00 100.00 185 GLU B O 1
ATOM 4620 N N . GLU B 1 186 ? -19.938 100.732 19.968 1.00 41.44 186 GLU B N 1
ATOM 4621 C CA . GLU B 1 186 ? -20.903 99.666 20.220 1.00 41.44 186 GLU B CA 1
ATOM 4622 C C . GLU B 1 186 ? -20.316 98.487 20.977 1.00 41.44 186 GLU B C 1
ATOM 4623 O O . GLU B 1 186 ? -21.052 97.596 21.414 1.00 59.57 186 GLU B O 1
ATOM 4629 N N . ALA B 1 187 ? -18.993 98.485 21.124 1.00 36.35 187 ALA B N 1
ATOM 4630 C CA . ALA B 1 187 ? -18.287 97.403 21.808 1.00 36.35 187 ALA B CA 1
ATOM 4631 C C . ALA B 1 187 ? -19.038 96.854 23.021 1.00 36.35 187 ALA B C 1
ATOM 4632 O O . ALA B 1 187 ? -19.715 95.819 22.947 1.00 37.97 187 ALA B O 1
ATOM 4634 N N . THR B 1 188 ? -18.920 97.559 24.137 1.00 58.89 188 THR B N 1
ATOM 4635 C CA . THR B 1 188 ? -19.563 97.141 25.370 1.00 58.89 188 THR B CA 1
ATOM 4636 C C . THR B 1 188 ? -20.989 96.652 25.162 1.00 58.89 188 THR B C 1
ATOM 4637 O O . THR B 1 188 ? -21.342 95.550 25.583 1.00 44.92 188 THR B O 1
ATOM 4641 N N . GLY B 1 189 ? -21.808 97.472 24.517 1.00 42.04 189 GLY B N 1
ATOM 4642 C CA . GLY B 1 189 ? -23.183 97.074 24.283 1.00 42.04 189 GLY B CA 1
ATOM 4643 C C . GLY B 1 189 ? -23.288 95.718 23.607 1.00 42.04 189 GLY B C 1
ATOM 4644 O O . GLY B 1 189 ? -23.991 94.826 24.091 1.00 54.70 189 GLY B O 1
ATOM 4645 N N . ARG B 1 190 ? -22.588 95.556 22.488 1.00 45.55 190 ARG B N 1
ATOM 4646 C CA . ARG B 1 190 ? -22.627 94.299 21.764 1.00 45.55 190 ARG B CA 1
ATOM 4647 C C . ARG B 1 190 ? -22.294 93.141 22.706 1.00 45.55 190 ARG B C 1
ATOM 4648 O O . ARG B 1 190 ? -22.910 92.070 22.631 1.00 50.89 190 ARG B O 1
ATOM 4656 N N . GLY B 1 191 ? -21.323 93.363 23.593 1.00 21.01 191 GLY B N 1
ATOM 4657 C CA . GLY B 1 191 ? -20.929 92.330 24.537 1.00 21.01 191 GLY B CA 1
ATOM 4658 C C . GLY B 1 191 ? -22.116 91.950 25.401 1.00 21.01 191 GLY B C 1
ATOM 4659 O O . GLY B 1 191 ? -22.441 90.771 25.556 1.00 68.04 191 GLY B O 1
ATOM 4660 N N . VAL B 1 192 ? -22.773 92.962 25.961 1.00 48.12 192 VAL B N 1
ATOM 4661 C CA . VAL B 1 192 ? -23.941 92.740 26.799 1.00 48.12 192 VAL B CA 1
ATOM 4662 C C . VAL B 1 192 ? -24.976 91.962 25.996 1.00 48.12 192 VAL B C 1
ATOM 4663 O O . VAL B 1 192 ? -25.587 91.027 26.507 1.00 53.44 192 VAL B O 1
ATOM 4667 N N . LYS B 1 193 ? -25.165 92.352 24.736 1.00 39.30 193 LYS B N 1
ATOM 4668 C CA . LYS B 1 193 ? -26.121 91.676 23.869 1.00 39.30 193 LYS B CA 1
ATOM 4669 C C . LYS B 1 193 ? -25.781 90.192 23.804 1.00 39.30 193 LYS B C 1
ATOM 4670 O O . LYS B 1 193 ? -26.618 89.339 24.103 1.00 53.25 193 LYS B O 1
ATOM 4676 N N . VAL B 1 194 ? -24.543 89.893 23.416 1.00 36.63 194 VAL B N 1
ATOM 4677 C CA . VAL B 1 194 ? -24.099 88.512 23.301 1.00 36.63 194 VAL B CA 1
ATOM 4678 C C . VAL B 1 194 ? -24.473 87.719 24.547 1.00 36.63 194 VAL B C 1
ATOM 4679 O O . VAL B 1 194 ? -24.993 86.602 24.456 1.00 37.82 194 VAL B O 1
ATOM 4683 N N . CYS B 1 195 ? -24.220 88.305 25.712 1.00 58.40 195 CYS B N 1
ATOM 4684 C CA . CYS B 1 195 ? -24.528 87.647 26.980 1.00 58.40 195 CYS B CA 1
ATOM 4685 C C . CYS B 1 195 ? -26.027 87.458 27.201 1.00 58.40 195 CYS B C 1
ATOM 4686 O O . CYS B 1 195 ? -26.480 86.381 27.584 1.00 41.56 195 CYS B O 1
ATOM 4689 N N . ALA B 1 196 ? -26.794 88.514 26.971 1.00 61.50 196 ALA B N 1
ATOM 4690 C CA . ALA B 1 196 ? -28.235 88.434 27.128 1.00 61.50 196 ALA B CA 1
ATOM 4691 C C . ALA B 1 196 ? -28.749 87.235 26.334 1.00 61.50 196 ALA B C 1
ATOM 4692 O O . ALA B 1 196 ? -29.568 86.459 26.828 1.00 60.63 196 ALA B O 1
ATOM 4694 N N . GLY B 1 197 ? -28.257 87.082 25.105 1.00 38.21 197 GLY B N 1
ATOM 4695 C CA . GLY B 1 197 ? -28.683 85.970 24.277 1.00 38.21 197 GLY B CA 1
ATOM 4696 C C . GLY B 1 197 ? -28.281 84.637 24.877 1.00 38.21 197 GLY B C 1
ATOM 4697 O O . GLY B 1 197 ? -29.112 83.739 25.050 1.00 29.73 197 GLY B O 1
ATOM 4698 N N . LEU B 1 198 ? -26.999 84.505 25.200 1.00 42.26 198 LEU B N 1
ATOM 4699 C CA . LEU B 1 198 ? -26.489 83.270 25.773 1.00 42.26 198 LEU B CA 1
ATOM 4700 C C . LEU B 1 198 ? -27.260 82.879 27.041 1.00 42.26 198 LEU B C 1
ATOM 4701 O O . LEU B 1 198 ? -27.514 81.697 27.283 1.00 48.36 198 LEU B O 1
ATOM 4706 N N . ALA B 1 199 ? -27.627 83.870 27.851 1.00 40.26 199 ALA B N 1
ATOM 4707 C CA . ALA B 1 199 ? -28.375 83.605 29.078 1.00 40.26 199 ALA B CA 1
ATOM 4708 C C . ALA B 1 199 ? -29.742 83.081 28.682 1.00 40.26 199 ALA B C 1
ATOM 4709 O O . ALA B 1 199 ? -30.250 82.139 29.278 1.00 54.16 199 ALA B O 1
ATOM 4711 N N . MET B 1 200 ? -30.330 83.705 27.665 1.00 86.63 200 MET B N 1
ATOM 4712 C CA . MET B 1 200 ? -31.640 83.308 27.168 1.00 86.63 200 MET B CA 1
ATOM 4713 C C . MET B 1 200 ? -31.570 81.844 26.830 1.00 86.63 200 MET B C 1
ATOM 4714 O O . MET B 1 200 ? -32.540 81.101 26.948 1.00 83.62 200 MET B O 1
ATOM 4719 N N . ASP B 1 201 ? -30.385 81.434 26.428 1.00 73.41 201 ASP B N 1
ATOM 4720 C CA . ASP B 1 201 ? -30.187 80.057 26.064 1.00 73.41 201 ASP B CA 1
ATOM 4721 C C . ASP B 1 201 ? -30.217 79.134 27.274 1.00 73.41 201 ASP B C 1
ATOM 4722 O O . ASP B 1 201 ? -31.070 78.251 27.360 1.00 88.01 201 ASP B O 1
ATOM 4727 N N . VAL B 1 202 ? -29.299 79.342 28.212 1.00 79.89 202 VAL B N 1
ATOM 4728 C CA . VAL B 1 202 ? -29.244 78.501 29.400 1.00 79.89 202 VAL B CA 1
ATOM 4729 C C . VAL B 1 202 ? -30.582 78.489 30.136 1.00 79.89 202 VAL B C 1
ATOM 4730 O O . VAL B 1 202 ? -30.925 77.511 30.789 1.00 62.06 202 VAL B O 1
ATOM 4734 N N . LEU B 1 203 ? -31.343 79.570 30.015 1.00 69.49 203 LEU B N 1
ATOM 4735 C CA . LEU B 1 203 ? -32.635 79.657 30.681 1.00 69.49 203 LEU B CA 1
ATOM 4736 C C . LEU B 1 203 ? -33.739 79.093 29.801 1.00 69.49 203 LEU B C 1
ATOM 4737 O O . LEU B 1 203 ? -34.889 78.977 30.223 1.00 70.22 203 LEU B O 1
ATOM 4742 N N . GLY B 1 204 ? -33.384 78.748 28.572 1.00 67.93 204 GLY B N 1
ATOM 4743 C CA . GLY B 1 204 ? -34.362 78.185 27.661 1.00 67.93 204 GLY B CA 1
ATOM 4744 C C . GLY B 1 204 ? -35.424 79.146 27.158 1.00 67.93 204 GLY B C 1
ATOM 4745 O O . GLY B 1 204 ? -36.496 78.713 26.744 1.00 65.46 204 GLY B O 1
ATOM 4746 N N . ILE B 1 205 ? -35.135 80.443 27.183 1.00 84.34 205 ILE B N 1
ATOM 4747 C CA . ILE B 1 205 ? -36.090 81.442 26.704 1.00 84.34 205 ILE B CA 1
ATOM 4748 C C . ILE B 1 205 ? -35.862 81.748 25.218 1.00 84.34 205 ILE B C 1
ATOM 4749 O O . ILE B 1 205 ? -34.758 81.589 24.698 1.00 71.36 205 ILE B O 1
ATOM 4754 N N . ASP B 1 206 ? -36.916 82.180 24.536 1.00 85.52 206 ASP B N 1
ATOM 4755 C CA . ASP B 1 206 ? -36.819 82.501 23.121 1.00 85.52 206 ASP B CA 1
ATOM 4756 C C . ASP B 1 206 ? -36.554 83.989 22.930 1.00 85.52 206 ASP B C 1
ATOM 4757 O O . ASP B 1 206 ? -37.373 84.827 23.305 1.00 100.00 206 ASP B O 1
ATOM 4762 N N . PRO B 1 207 ? -35.404 84.334 22.333 1.00 79.14 207 PRO B N 1
ATOM 4763 C CA . PRO B 1 207 ? -35.013 85.728 22.089 1.00 79.14 207 PRO B CA 1
ATOM 4764 C C . PRO B 1 207 ? -36.106 86.630 21.533 1.00 79.14 207 PRO B C 1
ATOM 4765 O O . PRO B 1 207 ? -36.123 87.825 21.816 1.00 66.58 207 PRO B O 1
ATOM 4769 N N . LYS B 1 208 ? -37.011 86.063 20.742 1.00 51.21 208 LYS B N 1
ATOM 4770 C CA . LYS B 1 208 ? -38.088 86.852 20.148 1.00 51.21 208 LYS B CA 1
ATOM 4771 C C . LYS B 1 208 ? -39.220 87.079 21.130 1.00 51.21 208 LYS B C 1
ATOM 4772 O O . LYS B 1 208 ? -39.838 88.148 21.149 1.00 100.00 208 LYS B O 1
ATOM 4778 N N . LYS B 1 209 ? -39.489 86.064 21.943 1.00 100.00 209 LYS B N 1
ATOM 4779 C CA . LYS B 1 209 ? -40.558 86.129 22.930 1.00 100.00 209 LYS B CA 1
ATOM 4780 C C . LYS B 1 209 ? -40.139 86.847 24.213 1.00 100.00 209 LYS B C 1
ATOM 4781 O O . LYS B 1 209 ? -40.977 87.381 24.941 1.00 100.00 209 LYS B O 1
ATOM 4787 N N . ALA B 1 210 ? -38.838 86.865 24.480 1.00 84.30 210 ALA B N 1
ATOM 4788 C CA . ALA B 1 210 ? -38.310 87.499 25.681 1.00 84.30 210 ALA B CA 1
ATOM 4789 C C . ALA B 1 210 ? -38.589 88.996 25.759 1.00 84.30 210 ALA B C 1
ATOM 4790 O O . ALA B 1 210 ? -38.841 89.651 24.746 1.00 96.83 210 ALA B O 1
ATOM 4792 N N . THR B 1 211 ? -38.542 89.524 26.980 1.00 67.78 211 THR B N 1
ATOM 4793 C CA . THR B 1 211 ? -38.760 90.947 27.238 1.00 67.78 211 THR B CA 1
ATOM 4794 C C . THR B 1 211 ? -37.582 91.424 28.082 1.00 67.78 211 THR B C 1
ATOM 4795 O O . THR B 1 211 ? -37.152 90.724 28.999 1.00 67.87 211 THR B O 1
ATOM 4799 N N . VAL B 1 212 ? -37.066 92.612 27.778 1.00 53.42 212 VAL B N 1
ATOM 4800 C CA . VAL B 1 212 ? -35.911 93.148 28.491 1.00 53.42 212 VAL B CA 1
ATOM 4801 C C . VAL B 1 212 ? -36.109 94.535 29.096 1.00 53.42 212 VAL B C 1
ATOM 4802 O O . VAL B 1 212 ? -36.774 95.393 28.508 1.00 72.00 212 VAL B O 1
ATOM 4806 N N . ALA B 1 213 ? -35.517 94.744 30.272 1.00 64.82 213 ALA B N 1
ATOM 4807 C CA . ALA B 1 213 ? -35.586 96.024 30.973 1.00 64.82 213 ALA B CA 1
ATOM 4808 C C . ALA B 1 213 ? -34.161 96.489 31.222 1.00 64.82 213 ALA B C 1
ATOM 4809 O O . ALA B 1 213 ? -33.410 95.828 31.933 1.00 64.39 213 ALA B O 1
ATOM 4811 N N . VAL B 1 214 ? -33.791 97.622 30.629 1.00 52.35 214 VAL B N 1
ATOM 4812 C CA . VAL B 1 214 ? -32.447 98.171 30.775 1.00 52.35 214 VAL B CA 1
ATOM 4813 C C . VAL B 1 214 ? -32.405 99.396 31.691 1.00 52.35 214 VAL B C 1
ATOM 4814 O O . VAL B 1 214 ? -32.974 100.439 31.378 1.00 61.27 214 VAL B O 1
ATOM 4818 N N . GLN B 1 215 ? -31.719 99.280 32.819 1.00 37.90 215 GLN B N 1
ATOM 4819 C CA . GLN B 1 215 ? -31.628 100.404 33.741 1.00 37.90 215 GLN B CA 1
ATOM 4820 C C . GLN B 1 215 ? -30.457 101.309 33.392 1.00 37.90 215 GLN B C 1
ATOM 4821 O O . GLN B 1 215 ? -29.298 100.930 33.548 1.00 71.32 215 GLN B O 1
ATOM 4827 N N . GLY B 1 216 ? -30.771 102.512 32.925 1.00 59.10 216 GLY B N 1
ATOM 4828 C CA . GLY B 1 216 ? -29.737 103.455 32.543 1.00 59.10 216 GLY B CA 1
ATOM 4829 C C . GLY B 1 216 ? -29.775 103.652 31.041 1.00 59.10 216 GLY B C 1
ATOM 4830 O O . GLY B 1 216 ? -30.256 102.784 30.313 1.00 67.06 216 GLY B O 1
ATOM 4831 N N . PHE B 1 217 ? -29.287 104.789 30.562 1.00 49.34 217 PHE B N 1
ATOM 4832 C CA . PHE B 1 217 ? -29.298 105.029 29.129 1.00 49.34 217 PHE B CA 1
ATOM 4833 C C . PHE B 1 217 ? -28.100 105.808 28.620 1.00 49.34 217 PHE B C 1
ATOM 4834 O O . PHE B 1 217 ? -28.242 106.775 27.864 1.00 47.98 217 PHE B O 1
ATOM 4842 N N . GLY B 1 218 ? -26.919 105.374 29.048 1.00 59.18 218 GLY B N 1
ATOM 4843 C CA . GLY B 1 218 ? -25.688 105.996 28.608 1.00 59.18 218 GLY B CA 1
ATOM 4844 C C . GLY B 1 218 ? -25.200 105.185 27.426 1.00 59.18 218 GLY B C 1
ATOM 4845 O O . GLY B 1 218 ? -26.004 104.593 26.699 1.00 56.76 218 GLY B O 1
ATOM 4846 N N . ASN B 1 219 ? -23.890 105.135 27.232 1.00 49.07 219 ASN B N 1
ATOM 4847 C CA . ASN B 1 219 ? -23.338 104.378 26.120 1.00 49.07 219 ASN B CA 1
ATOM 4848 C C . ASN B 1 219 ? -23.813 102.928 26.176 1.00 49.07 219 ASN B C 1
ATOM 4849 O O . ASN B 1 219 ? -24.526 102.454 25.290 1.00 94.08 219 ASN B O 1
ATOM 4854 N N . VAL B 1 220 ? -23.415 102.235 27.234 1.00 33.29 220 VAL B N 1
ATOM 4855 C CA . VAL B 1 220 ? -23.771 100.835 27.420 1.00 33.29 220 VAL B CA 1
ATOM 4856 C C . VAL B 1 220 ? -25.264 100.579 27.318 1.00 33.29 220 VAL B C 1
ATOM 4857 O O . VAL B 1 220 ? -25.695 99.703 26.573 1.00 29.81 220 VAL B O 1
ATOM 4861 N N . GLY B 1 221 ? -26.044 101.342 28.079 1.00 78.87 221 GLY B N 1
ATOM 4862 C CA . GLY B 1 221 ? -27.485 101.173 28.084 1.00 78.87 221 GLY B CA 1
ATOM 4863 C C . GLY B 1 221 ? -28.120 101.243 26.715 1.00 78.87 221 GLY B C 1
ATOM 4864 O O . GLY B 1 221 ? -28.834 100.324 26.309 1.00 43.72 221 GLY B O 1
ATOM 4865 N N . GLN B 1 222 ? -27.860 102.335 26.004 1.00 37.92 222 GLN B N 1
ATOM 4866 C CA . GLN B 1 222 ? -28.414 102.534 24.675 1.00 37.92 222 GLN B CA 1
ATOM 4867 C C . GLN B 1 222 ? -28.079 101.401 23.699 1.00 37.92 222 GLN B C 1
ATOM 4868 O O . GLN B 1 222 ? -28.974 100.786 23.108 1.00 51.58 222 GLN B O 1
ATOM 4874 N N . PHE B 1 223 ? -26.789 101.129 23.531 1.00 57.76 223 PHE B N 1
ATOM 4875 C CA . PHE B 1 223 ? -26.361 100.089 22.612 1.00 57.76 223 PHE B CA 1
ATOM 4876 C C . PHE B 1 223 ? -26.847 98.718 23.033 1.00 57.76 223 PHE B C 1
ATOM 4877 O O . PHE B 1 223 ? -27.254 97.919 22.189 1.00 44.48 223 PHE B O 1
ATOM 4885 N N . ALA B 1 224 ? -26.811 98.447 24.334 1.00 53.38 224 ALA B N 1
ATOM 4886 C CA . ALA B 1 224 ? -27.270 97.162 24.841 1.00 53.38 224 ALA B CA 1
ATOM 4887 C C . ALA B 1 224 ? -28.726 97.007 24.431 1.00 53.38 224 ALA B C 1
ATOM 4888 O O . ALA B 1 224 ? -29.141 95.959 23.934 1.00 71.72 224 ALA B O 1
ATOM 4890 N N . ALA B 1 225 ? -29.493 98.070 24.641 1.00 77.18 225 ALA B N 1
ATOM 4891 C CA . ALA B 1 225 ? -30.907 98.083 24.299 1.00 77.18 225 ALA B CA 1
ATOM 4892 C C . ALA B 1 225 ? -31.095 97.996 22.784 1.00 77.18 225 ALA B C 1
ATOM 4893 O O . ALA B 1 225 ? -31.926 97.232 22.284 1.00 58.01 225 ALA B O 1
ATOM 4895 N N . LEU B 1 226 ? -30.307 98.782 22.060 1.00 55.52 226 LEU B N 1
ATOM 4896 C CA . LEU B 1 226 ? -30.378 98.816 20.607 1.00 55.52 226 LEU B CA 1
ATOM 4897 C C . LEU B 1 226 ? -30.131 97.461 19.969 1.00 55.52 226 LEU B C 1
ATOM 4898 O O . LEU B 1 226 ? -30.948 96.986 19.184 1.00 63.06 226 LEU B O 1
ATOM 4903 N N . LEU B 1 227 ? -29.005 96.844 20.312 1.00 49.26 227 LEU B N 1
ATOM 4904 C CA . LEU B 1 227 ? -28.639 95.552 19.745 1.00 49.26 227 LEU B CA 1
ATOM 4905 C C . LEU B 1 227 ? -29.444 94.362 20.274 1.00 49.26 227 LEU B C 1
ATOM 4906 O O . LEU B 1 227 ? -29.745 93.434 19.529 1.00 52.36 227 LEU B O 1
ATOM 4911 N N . ILE B 1 228 ? -29.797 94.372 21.550 1.00 52.91 228 ILE B N 1
ATOM 4912 C CA . ILE B 1 228 ? -30.582 93.265 22.082 1.00 52.91 228 ILE B CA 1
ATOM 4913 C C . ILE B 1 228 ? -31.900 93.273 21.324 1.00 52.91 228 ILE B C 1
ATOM 4914 O O . ILE B 1 228 ? -32.496 92.231 21.061 1.00 57.11 228 ILE B O 1
ATOM 4919 N N . SER B 1 229 ? -32.340 94.468 20.960 1.00 59.77 229 SER B N 1
ATOM 4920 C CA . SER B 1 229 ? -33.593 94.633 20.240 1.00 59.77 229 SER B CA 1
ATOM 4921 C C . SER B 1 229 ? -33.502 94.221 18.769 1.00 59.77 229 SER B C 1
ATOM 4922 O O . SER B 1 229 ? -34.248 93.359 18.306 1.00 80.34 229 SER B O 1
ATOM 4925 N N . GLN B 1 230 ? -32.577 94.838 18.042 1.00 84.85 230 GLN B N 1
ATOM 4926 C CA . GLN B 1 230 ? -32.393 94.559 16.623 1.00 84.85 230 GLN B CA 1
ATOM 4927 C C . GLN B 1 230 ? -31.866 93.165 16.276 1.00 84.85 230 GLN B C 1
ATOM 4928 O O . GLN B 1 230 ? -32.508 92.425 15.537 1.00 100.00 230 GLN B O 1
ATOM 4934 N N . GLU B 1 231 ? -30.698 92.811 16.804 1.00 50.29 231 GLU B N 1
ATOM 4935 C CA . GLU B 1 231 ? -30.077 91.518 16.515 1.00 50.29 231 GLU B CA 1
ATOM 4936 C C . GLU B 1 231 ? -30.697 90.326 17.242 1.00 50.29 231 GLU B C 1
ATOM 4937 O O . GLU B 1 231 ? -30.795 89.239 16.671 1.00 77.20 231 GLU B O 1
ATOM 4943 N N . LEU B 1 232 ? -31.122 90.523 18.488 1.00 61.23 232 LEU B N 1
ATOM 4944 C CA . LEU B 1 232 ? -31.717 89.436 19.258 1.00 61.23 232 LEU B CA 1
ATOM 4945 C C . LEU B 1 232 ? -33.226 89.329 19.056 1.00 61.23 232 LEU B C 1
ATOM 4946 O O . LEU B 1 232 ? -33.811 88.251 19.196 1.00 67.42 232 LEU B O 1
ATOM 4951 N N . GLY B 1 233 ? -33.857 90.450 18.736 1.00 87.49 233 GLY B N 1
ATOM 4952 C CA . GLY B 1 233 ? -35.289 90.431 18.504 1.00 87.49 233 GLY B CA 1
ATOM 4953 C C . GLY B 1 233 ? -36.163 90.473 19.744 1.00 87.49 233 GLY B C 1
ATOM 4954 O O . GLY B 1 233 ? -37.386 90.336 19.642 1.00 56.55 233 GLY B O 1
ATOM 4955 N N . SER B 1 234 ? -35.549 90.657 20.911 1.00 63.39 234 SER B N 1
ATOM 4956 C CA . SER B 1 234 ? -36.300 90.736 22.163 1.00 63.39 234 SER B CA 1
ATOM 4957 C C . SER B 1 234 ? -37.043 92.074 22.251 1.00 63.39 234 SER B C 1
ATOM 4958 O O . SER B 1 234 ? -36.853 92.956 21.403 1.00 92.17 234 SER B O 1
ATOM 4961 N N . LYS B 1 235 ? -37.884 92.228 23.274 1.00 48.33 235 LYS B N 1
ATOM 4962 C CA . LYS B 1 235 ? -38.657 93.459 23.436 1.00 48.33 235 LYS B CA 1
ATOM 4963 C C . LYS B 1 235 ? -38.235 94.311 24.619 1.00 48.33 235 LYS B C 1
ATOM 4964 O O . LYS B 1 235 ? -38.544 93.988 25.763 1.00 100.00 235 LYS B O 1
ATOM 4970 N N . VAL B 1 236 ? -37.529 95.402 24.332 1.00 56.30 236 VAL B N 1
ATOM 4971 C CA . VAL B 1 236 ? -37.085 96.320 25.373 1.00 56.30 236 VAL B CA 1
ATOM 4972 C C . VAL B 1 236 ? -38.347 97.020 25.858 1.00 56.30 236 VAL B C 1
ATOM 4973 O O . VAL B 1 236 ? -38.781 98.009 25.271 1.00 50.33 236 VAL B O 1
ATOM 4977 N N . VAL B 1 237 ? -38.939 96.496 26.925 1.00 73.10 237 VAL B N 1
ATOM 4978 C CA . VAL B 1 237 ? -40.169 97.063 27.467 1.00 73.10 237 VAL B CA 1
ATOM 4979 C C . VAL B 1 237 ? -39.966 98.261 28.383 1.00 73.10 237 VAL B C 1
ATOM 4980 O O . VAL B 1 237 ? -40.934 98.923 28.754 1.00 62.83 237 VAL B O 1
ATOM 4984 N N . ALA B 1 238 ? -38.721 98.541 28.754 1.00 52.85 238 ALA B N 1
ATOM 4985 C CA . ALA B 1 238 ? -38.454 99.670 29.636 1.00 52.85 238 ALA B CA 1
ATOM 4986 C C . ALA B 1 238 ? -36.986 100.059 29.690 1.00 52.85 238 ALA B C 1
ATOM 4987 O O . ALA B 1 238 ? -36.109 99.200 29.715 1.00 100.00 238 ALA B O 1
ATOM 4989 N N . VAL B 1 239 ? -36.728 101.361 29.696 1.00 71.19 239 VAL B N 1
ATOM 4990 C CA . VAL B 1 239 ? -35.373 101.892 29.792 1.00 71.19 239 VAL B CA 1
ATOM 4991 C C . VAL B 1 239 ? -35.467 103.010 30.815 1.00 71.19 239 VAL B C 1
ATOM 4992 O O . VAL B 1 239 ? -36.561 103.486 31.106 1.00 65.59 239 VAL B O 1
ATOM 4996 N N . SER B 1 240 ? -34.341 103.437 31.368 1.00 36.00 240 SER B N 1
ATOM 4997 C CA . SER B 1 240 ? -34.395 104.481 32.375 1.00 36.00 240 SER B CA 1
ATOM 4998 C C . SER B 1 240 ? -33.290 105.506 32.239 1.00 36.00 240 SER B C 1
ATOM 4999 O O . SER B 1 240 ? -32.213 105.217 31.722 1.00 90.02 240 SER B O 1
ATOM 5002 N N . ASP B 1 241 ? -33.582 106.711 32.715 1.00 57.23 241 ASP B N 1
ATOM 5003 C CA . ASP B 1 241 ? -32.662 107.839 32.686 1.00 57.23 241 ASP B CA 1
ATOM 5004 C C . ASP B 1 241 ? -32.118 108.058 34.092 1.00 57.23 241 ASP B C 1
ATOM 5005 O O . ASP B 1 241 ? -32.349 107.247 34.990 1.00 83.94 241 ASP B O 1
ATOM 5010 N N . SER B 1 242 ? -31.391 109.155 34.278 1.00 83.25 242 SER B N 1
ATOM 5011 C CA . SER B 1 242 ? -30.844 109.489 35.587 1.00 83.25 242 SER B CA 1
ATOM 5012 C C . SER B 1 242 ? -31.966 110.175 36.352 1.00 83.25 242 SER B C 1
ATOM 5013 O O . SER B 1 242 ? -31.829 110.515 37.526 1.00 77.57 242 SER B O 1
ATOM 5016 N N . ARG B 1 243 ? -33.081 110.373 35.659 1.00 79.12 243 ARG B N 1
ATOM 5017 C CA . ARG B 1 243 ? -34.253 111.018 36.227 1.00 79.12 243 ARG B CA 1
ATOM 5018 C C . ARG B 1 243 ? -35.320 109.979 36.515 1.00 79.12 243 ARG B C 1
ATOM 5019 O O . ARG B 1 243 ? -35.646 109.735 37.669 1.00 100.00 243 ARG B O 1
ATOM 5027 N N . GLY B 1 244 ? -35.856 109.363 35.465 1.00 71.55 244 GLY B N 1
ATOM 5028 C CA . GLY B 1 244 ? -36.883 108.351 35.647 1.00 71.55 244 GLY B CA 1
ATOM 5029 C C . GLY B 1 244 ? -36.842 107.268 34.586 1.00 71.55 244 GLY B C 1
ATOM 5030 O O . GLY B 1 244 ? -35.823 107.068 33.933 1.00 69.63 244 GLY B O 1
ATOM 5031 N N . GLY B 1 245 ? -37.955 106.563 34.412 1.00 65.31 245 GLY B N 1
ATOM 5032 C CA . GLY B 1 245 ? -38.012 105.510 33.414 1.00 65.31 245 GLY B CA 1
ATOM 5033 C C . GLY B 1 245 ? -39.341 105.472 32.676 1.00 65.31 245 GLY B C 1
ATOM 5034 O O . GLY B 1 245 ? -40.304 106.113 33.093 1.00 68.17 245 GLY B O 1
ATOM 5035 N N . ILE B 1 246 ? -39.397 104.722 31.580 1.00 50.85 246 ILE B N 1
ATOM 5036 C CA . ILE B 1 246 ? -40.620 104.615 30.799 1.00 50.85 246 ILE B CA 1
ATOM 5037 C C . ILE B 1 246 ? -40.957 103.158 30.507 1.00 50.85 246 ILE B C 1
ATOM 5038 O O . ILE B 1 246 ? -40.087 102.372 30.142 1.00 99.83 246 ILE B O 1
ATOM 5043 N N . TYR B 1 247 ? -42.227 102.808 30.672 1.00 86.63 247 TYR B N 1
ATOM 5044 C CA . TYR B 1 247 ? -42.694 101.448 30.428 1.00 86.63 247 TYR B CA 1
ATOM 5045 C C . TYR B 1 247 ? -43.509 101.351 29.137 1.00 86.63 247 TYR B C 1
ATOM 5046 O O . TYR B 1 247 ? -43.965 102.362 28.597 1.00 75.07 247 TYR B O 1
ATOM 5055 N N . ASN B 1 248 ? -43.689 100.130 28.647 1.00 59.27 248 ASN B N 1
ATOM 5056 C CA . ASN B 1 248 ? -44.446 99.894 27.428 1.00 59.27 248 ASN B CA 1
ATOM 5057 C C . ASN B 1 248 ? -44.281 98.435 27.048 1.00 59.27 248 ASN B C 1
ATOM 5058 O O . ASN B 1 248 ? -43.319 98.063 26.374 1.00 92.91 248 ASN B O 1
ATOM 5063 N N . PRO B 1 249 ? -45.228 97.585 27.471 1.00 97.49 249 PRO B N 1
ATOM 5064 C CA . PRO B 1 249 ? -45.094 96.117 27.338 1.00 97.49 249 PRO B CA 1
ATOM 5065 C C . PRO B 1 249 ? -45.114 95.767 25.849 1.00 97.49 249 PRO B C 1
ATOM 5066 O O . PRO B 1 249 ? -44.692 94.683 25.445 1.00 98.59 249 PRO B O 1
ATOM 5070 N N . GLU B 1 250 ? -45.602 96.692 25.035 1.00 71.27 250 GLU B N 1
ATOM 5071 C CA . GLU B 1 250 ? -45.662 96.470 23.598 1.00 71.27 250 GLU B CA 1
ATOM 5072 C C . GLU B 1 250 ? -44.243 96.416 23.043 1.00 71.27 250 GLU B C 1
ATOM 5073 O O . GLU B 1 250 ? -43.958 95.686 22.091 1.00 100.00 250 GLU B O 1
ATOM 5079 N N . GLY B 1 251 ? -43.355 97.194 23.651 1.00 85.68 251 GLY B N 1
ATOM 5080 C CA . GLY B 1 251 ? -41.979 97.235 23.199 1.00 85.68 251 GLY B CA 1
ATOM 5081 C C . GLY B 1 251 ? -41.639 98.597 22.625 1.00 85.68 251 GLY B C 1
ATOM 5082 O O . GLY B 1 251 ? -42.418 99.170 21.863 1.00 100.00 251 GLY B O 1
ATOM 5083 N N . PHE B 1 252 ? -40.472 99.114 22.996 1.00 97.28 252 PHE B N 1
ATOM 5084 C CA . PHE B 1 252 ? -40.007 100.417 22.530 1.00 97.28 252 PHE B CA 1
ATOM 5085 C C . PHE B 1 252 ? -39.239 100.313 21.215 1.00 97.28 252 PHE B C 1
ATOM 5086 O O . PHE B 1 252 ? -38.871 99.223 20.776 1.00 85.50 252 PHE B O 1
ATOM 5094 N N . ASP B 1 253 ? -39.008 101.462 20.590 1.00 60.15 253 ASP B N 1
ATOM 5095 C CA . ASP B 1 253 ? -38.234 101.512 19.362 1.00 60.15 253 ASP B CA 1
ATOM 5096 C C . ASP B 1 253 ? -36.955 102.209 19.785 1.00 60.15 253 ASP B C 1
ATOM 5097 O O . ASP B 1 253 ? -36.823 103.428 19.659 1.00 97.62 253 ASP B O 1
ATOM 5102 N N . VAL B 1 254 ? -36.029 101.423 20.319 1.00 62.04 254 VAL B N 1
ATOM 5103 C CA . VAL B 1 254 ? -34.761 101.949 20.787 1.00 62.04 254 VAL B CA 1
ATOM 5104 C C . VAL B 1 254 ? -34.179 102.985 19.828 1.00 62.04 254 VAL B C 1
ATOM 5105 O O . VAL B 1 254 ? -33.603 103.987 20.261 1.00 65.75 254 VAL B O 1
ATOM 5109 N N . GLU B 1 255 ? -34.342 102.748 18.528 1.00 67.48 255 GLU B N 1
ATOM 5110 C CA . GLU B 1 255 ? -33.834 103.660 17.506 1.00 67.48 255 GLU B CA 1
ATOM 5111 C C . GLU B 1 255 ? -34.298 105.079 17.795 1.00 67.48 255 GLU B C 1
ATOM 5112 O O . GLU B 1 255 ? -33.488 106.000 17.942 1.00 100.00 255 GLU B O 1
ATOM 5118 N N . GLU B 1 256 ? -35.616 105.232 17.872 1.00 98.78 256 GLU B N 1
ATOM 5119 C CA . GLU B 1 256 ? -36.258 106.509 18.157 1.00 98.78 256 GLU B CA 1
ATOM 5120 C C . GLU B 1 256 ? -35.849 107.006 19.543 1.00 98.78 256 GLU B C 1
ATOM 5121 O O . GLU B 1 256 ? -35.393 108.143 19.704 1.00 100.00 256 GLU B O 1
ATOM 5127 N N . LEU B 1 257 ? -36.028 106.143 20.541 1.00 73.39 257 LEU B N 1
ATOM 5128 C CA . LEU B 1 257 ? -35.690 106.470 21.919 1.00 73.39 257 LEU B CA 1
ATOM 5129 C C . LEU B 1 257 ? -34.309 107.115 22.049 1.00 73.39 257 LEU B C 1
ATOM 5130 O O . LEU B 1 257 ? -34.100 108.004 22.882 1.00 69.41 257 LEU B O 1
ATOM 5135 N N . ILE B 1 258 ? -33.370 106.667 21.222 1.00 100.00 258 ILE B N 1
ATOM 5136 C CA . ILE B 1 258 ? -32.014 107.201 21.247 1.00 100.00 258 ILE B CA 1
ATOM 5137 C C . ILE B 1 258 ? -31.989 108.654 20.785 1.00 100.00 258 ILE B C 1
ATOM 5138 O O . ILE B 1 258 ? -31.418 109.516 21.460 1.00 60.35 258 ILE B O 1
ATOM 5143 N N . ARG B 1 259 ? -32.606 108.916 19.634 1.00 100.00 259 ARG B N 1
ATOM 5144 C CA . ARG B 1 259 ? -32.678 110.264 19.073 1.00 100.00 259 ARG B CA 1
ATOM 5145 C C . ARG B 1 259 ? -33.293 111.219 20.101 1.00 100.00 259 ARG B C 1
ATOM 5146 O O . ARG B 1 259 ? -32.740 112.282 20.404 1.00 96.02 259 ARG B O 1
ATOM 5154 N N . TYR B 1 260 ? -34.446 110.818 20.630 1.00 69.37 260 TYR B N 1
ATOM 5155 C CA . TYR B 1 260 ? -35.159 111.600 21.630 1.00 69.37 260 TYR B CA 1
ATOM 5156 C C . TYR B 1 260 ? -34.252 111.897 22.818 1.00 69.37 260 TYR B C 1
ATOM 5157 O O . TYR B 1 260 ? -34.203 113.021 23.305 1.00 84.72 260 TYR B O 1
ATOM 5166 N N . LYS B 1 261 ? -33.542 110.877 23.284 1.00 85.60 261 LYS B N 1
ATOM 5167 C CA . LYS B 1 261 ? -32.637 111.031 24.414 1.00 85.60 261 LYS B CA 1
ATOM 5168 C C . LYS B 1 261 ? -31.540 112.036 24.074 1.00 85.60 261 LYS B C 1
ATOM 5169 O O . LYS B 1 261 ? -30.987 112.698 24.956 1.00 67.16 261 LYS B O 1
ATOM 5175 N N . LYS B 1 262 ? -31.230 112.143 22.785 1.00 81.86 262 LYS B N 1
ATOM 5176 C CA . LYS B 1 262 ? -30.209 113.068 22.322 1.00 81.86 262 LYS B CA 1
ATOM 5177 C C . LYS B 1 262 ? -30.789 114.470 22.309 1.00 81.86 262 LYS B C 1
ATOM 5178 O O . LYS B 1 262 ? -30.248 115.383 22.934 1.00 99.09 262 LYS B O 1
ATOM 5184 N N . GLU B 1 263 ? -31.901 114.627 21.597 1.00 100.00 263 GLU B N 1
ATOM 5185 C CA . GLU B 1 263 ? -32.593 115.912 21.482 1.00 100.00 263 GLU B CA 1
ATOM 5186 C C . GLU B 1 263 ? -32.900 116.518 22.856 1.00 100.00 263 GLU B C 1
ATOM 5187 O O . GLU B 1 263 ? -32.457 117.622 23.191 1.00 100.00 263 GLU B O 1
ATOM 5193 N N . HIS B 1 264 ? -33.672 115.780 23.641 1.00 79.04 264 HIS B N 1
ATOM 5194 C CA . HIS B 1 264 ? -34.060 116.210 24.970 1.00 79.04 264 HIS B CA 1
ATOM 5195 C C . HIS B 1 264 ? -33.223 115.447 25.987 1.00 79.04 264 HIS B C 1
ATOM 5196 O O . HIS B 1 264 ? -33.051 114.228 25.879 1.00 100.00 264 HIS B O 1
ATOM 5203 N N . GLY B 1 265 ? -32.701 116.178 26.967 1.00 100.00 265 GLY B N 1
ATOM 5204 C CA . GLY B 1 265 ? -31.863 115.593 28.002 1.00 100.00 265 GLY B CA 1
ATOM 5205 C C . GLY B 1 265 ? -32.170 114.197 28.526 1.00 100.00 265 GLY B C 1
ATOM 5206 O O . GLY B 1 265 ? -31.261 113.528 29.015 1.00 79.20 265 GLY B O 1
ATOM 5207 N N . THR B 1 266 ? -33.423 113.746 28.443 1.00 45.52 266 THR B N 1
ATOM 5208 C CA . THR B 1 266 ? -33.771 112.416 28.949 1.00 45.52 266 THR B CA 1
ATOM 5209 C C . THR B 1 266 ? -34.782 111.623 28.136 1.00 45.52 266 THR B C 1
ATOM 5210 O O . THR B 1 266 ? -35.357 112.116 27.166 1.00 69.50 266 THR B O 1
ATOM 5214 N N . VAL B 1 267 ? -34.987 110.380 28.562 1.00 89.71 267 VAL B N 1
ATOM 5215 C CA . VAL B 1 267 ? -35.927 109.477 27.915 1.00 89.71 267 VAL B CA 1
ATOM 5216 C C . VAL B 1 267 ? -37.320 109.739 28.466 1.00 89.71 267 VAL B C 1
ATOM 5217 O O . VAL B 1 267 ? -38.331 109.444 27.819 1.00 99.49 267 VAL B O 1
ATOM 5221 N N . VAL B 1 268 ? -37.351 110.282 29.673 1.00 100.00 268 VAL B N 1
ATOM 5222 C CA . VAL B 1 268 ? -38.624 110.661 30.287 1.00 100.00 268 VAL B CA 1
ATOM 5223 C C . VAL B 1 268 ? -39.248 111.700 29.374 1.00 100.00 268 VAL B C 1
ATOM 5224 O O . VAL B 1 268 ? -38.574 112.268 28.507 1.00 100.00 268 VAL B O 1
ATOM 5228 N N . THR B 1 269 ? -40.518 111.941 29.561 1.00 58.59 269 THR B N 1
ATOM 5229 C CA . THR B 1 269 ? -41.228 112.914 28.728 1.00 58.59 269 THR B CA 1
ATOM 5230 C C . THR B 1 269 ? -41.593 112.315 27.375 1.00 58.59 269 THR B C 1
ATOM 5231 O O . THR B 1 269 ? -42.577 112.721 26.741 1.00 100.00 269 THR B O 1
ATOM 5235 N N . TYR B 1 270 ? -40.776 111.370 26.954 1.00 64.49 270 TYR B N 1
ATOM 5236 C CA . TYR B 1 270 ? -40.980 110.688 25.674 1.00 64.49 270 TYR B CA 1
ATOM 5237 C C . TYR B 1 270 ? -42.404 110.144 25.634 1.00 64.49 270 TYR B C 1
ATOM 5238 O O . TYR B 1 270 ? -42.814 109.364 26.508 1.00 74.85 270 TYR B O 1
ATOM 5247 N N . PRO B 1 271 ? -43.211 110.533 24.643 1.00 100.00 271 PRO B N 1
ATOM 5248 C CA . PRO B 1 271 ? -44.579 110.064 24.551 1.00 100.00 271 PRO B CA 1
ATOM 5249 C C . PRO B 1 271 ? -44.599 108.558 24.310 1.00 100.00 271 PRO B C 1
ATOM 5250 O O . PRO B 1 271 ? -43.548 107.945 24.133 1.00 100.00 271 PRO B O 1
ATOM 5254 N N . LYS B 1 272 ? -45.786 107.963 24.302 1.00 100.00 272 LYS B N 1
ATOM 5255 C CA . LYS B 1 272 ? -45.899 106.525 24.075 1.00 100.00 272 LYS B CA 1
ATOM 5256 C C . LYS B 1 272 ? -45.095 105.745 25.125 1.00 100.00 272 LYS B C 1
ATOM 5257 O O . LYS B 1 272 ? -44.495 104.710 24.824 1.00 100.00 272 LYS B O 1
ATOM 5263 N N . GLY B 1 273 ? -45.087 106.248 26.356 1.00 88.34 273 GLY B N 1
ATOM 5264 C CA . GLY B 1 273 ? -44.356 105.579 27.417 1.00 88.34 273 GLY B CA 1
ATOM 5265 C C . GLY B 1 273 ? -44.888 105.882 28.807 1.00 88.34 273 GLY B C 1
ATOM 5266 O O . GLY B 1 273 ? -44.935 107.042 29.223 1.00 90.46 273 GLY B O 1
ATOM 5267 N N . GLU B 1 274 ? -45.285 104.835 29.529 1.00 76.45 274 GLU B N 1
ATOM 5268 C CA . GLU B 1 274 ? -45.816 104.972 30.883 1.00 76.45 274 GLU B CA 1
ATOM 5269 C C . GLU B 1 274 ? -44.695 105.236 31.877 1.00 76.45 274 GLU B C 1
ATOM 5270 O O . GLU B 1 274 ? -43.959 104.328 32.252 1.00 100.00 274 GLU B O 1
ATOM 5276 N N . ARG B 1 275 ? -44.572 106.488 32.298 1.00 58.46 275 ARG B N 1
ATOM 5277 C CA . ARG B 1 275 ? -43.537 106.880 33.244 1.00 58.46 275 ARG B CA 1
ATOM 5278 C C . ARG B 1 275 ? -43.509 106.021 34.509 1.00 58.46 275 ARG B C 1
ATOM 5279 O O . ARG B 1 275 ? -44.553 105.675 35.065 1.00 98.17 275 ARG B O 1
ATOM 5287 N N . ILE B 1 276 ? -42.298 105.686 34.951 1.00 82.86 276 ILE B N 1
ATOM 5288 C CA . ILE B 1 276 ? -42.078 104.879 36.149 1.00 82.86 276 ILE B CA 1
ATOM 5289 C C . ILE B 1 276 ? -40.761 105.310 36.790 1.00 82.86 276 ILE B C 1
ATOM 5290 O O . ILE B 1 276 ? -39.954 105.996 36.165 1.00 82.92 276 ILE B O 1
ATOM 5295 N N . THR B 1 277 ? -40.542 104.911 38.037 1.00 85.66 277 THR B N 1
ATOM 5296 C CA . THR B 1 277 ? -39.315 105.276 38.731 1.00 85.66 277 THR B CA 1
ATOM 5297 C C . THR B 1 277 ? -38.230 104.253 38.440 1.00 85.66 277 THR B C 1
ATOM 5298 O O . THR B 1 277 ? -38.510 103.187 37.888 1.00 70.42 277 THR B O 1
ATOM 5302 N N . ASN B 1 278 ? -36.995 104.589 38.811 1.00 100.00 278 ASN B N 1
ATOM 5303 C CA . ASN B 1 278 ? -35.851 103.710 38.596 1.00 100.00 278 ASN B CA 1
ATOM 5304 C C . ASN B 1 278 ? -35.970 102.432 39.412 1.00 100.00 278 ASN B C 1
ATOM 5305 O O . ASN B 1 278 ? -35.851 101.329 38.871 1.00 74.21 278 ASN B O 1
ATOM 5310 N N . GLU B 1 279 ? -36.208 102.579 40.713 1.00 53.97 279 GLU B N 1
ATOM 5311 C CA . GLU B 1 279 ? -36.342 101.415 41.589 1.00 53.97 279 GLU B CA 1
ATOM 5312 C C . GLU B 1 279 ? -37.511 100.522 41.153 1.00 53.97 279 GLU B C 1
ATOM 5313 O O . GLU B 1 279 ? -37.534 99.327 41.454 1.00 60.76 279 GLU B O 1
ATOM 5319 N N . GLU B 1 280 ? -38.475 101.108 40.441 1.00 44.44 280 GLU B N 1
ATOM 5320 C CA . GLU B 1 280 ? -39.647 100.371 39.964 1.00 44.44 280 GLU B CA 1
ATOM 5321 C C . GLU B 1 280 ? -39.231 99.483 38.809 1.00 44.44 280 GLU B C 1
ATOM 5322 O O . GLU B 1 280 ? -39.624 98.319 38.728 1.00 100.00 280 GLU B O 1
ATOM 5328 N N . LEU B 1 281 ? -38.426 100.053 37.918 1.00 81.70 281 LEU B N 1
ATOM 5329 C CA . LEU B 1 281 ? -37.936 99.343 36.747 1.00 81.70 281 LEU B CA 1
ATOM 5330 C C . LEU B 1 281 ? -37.271 98.048 37.169 1.00 81.70 281 LEU B C 1
ATOM 5331 O O . LEU B 1 281 ? -37.557 96.983 36.622 1.00 56.00 281 LEU B O 1
ATOM 5336 N N . LEU B 1 282 ? -36.387 98.149 38.154 1.00 54.46 282 LEU B N 1
ATOM 5337 C CA . LEU B 1 282 ? -35.664 96.988 38.657 1.00 54.46 282 LEU B CA 1
ATOM 5338 C C . LEU B 1 282 ? -36.583 95.837 39.051 1.00 54.46 282 LEU B C 1
ATOM 5339 O O . LEU B 1 282 ? -36.160 94.675 39.050 1.00 59.54 282 LEU B O 1
ATOM 5344 N N . GLU B 1 283 ? -37.834 96.148 39.388 1.00 63.29 283 GLU B N 1
ATOM 5345 C CA . GLU B 1 283 ? -38.768 95.107 39.804 1.00 63.29 283 GLU B CA 1
ATOM 5346 C C . GLU B 1 283 ? -39.762 94.669 38.742 1.00 63.29 283 GLU B C 1
ATOM 5347 O O . GLU B 1 283 ? -40.640 93.849 39.016 1.00 100.00 283 GLU B O 1
ATOM 5353 N N . LEU B 1 284 ? -39.622 95.199 37.530 1.00 78.56 284 LEU B N 1
ATOM 5354 C CA . LEU B 1 284 ? -40.528 94.843 36.444 1.00 78.56 284 LEU B CA 1
ATOM 5355 C C . LEU B 1 284 ? -40.591 93.334 36.226 1.00 78.56 284 LEU B C 1
ATOM 5356 O O . LEU B 1 284 ? -39.690 92.592 36.621 1.00 75.19 284 LEU B O 1
ATOM 5361 N N . ASP B 1 285 ? -41.672 92.888 35.600 1.00 64.54 285 ASP B N 1
ATOM 5362 C CA . ASP B 1 285 ? -41.857 91.476 35.320 1.00 64.54 285 ASP B CA 1
ATOM 5363 C C . ASP B 1 285 ? -41.362 91.175 33.910 1.00 64.54 285 ASP B C 1
ATOM 5364 O O . ASP B 1 285 ? -42.157 90.990 32.985 1.00 100.00 285 ASP B O 1
ATOM 5369 N N . VAL B 1 286 ? -40.040 91.136 33.760 1.00 82.36 286 VAL B N 1
ATOM 5370 C CA . VAL B 1 286 ? -39.403 90.865 32.473 1.00 82.36 286 VAL B CA 1
ATOM 5371 C C . VAL B 1 286 ? -38.482 89.659 32.587 1.00 82.36 286 VAL B C 1
ATOM 5372 O O . VAL B 1 286 ? -38.154 89.224 33.691 1.00 76.34 286 VAL B O 1
ATOM 5376 N N . ASP B 1 287 ? -38.064 89.126 31.443 1.00 74.23 287 ASP B N 1
ATOM 5377 C CA . ASP B 1 287 ? -37.178 87.968 31.422 1.00 74.23 287 ASP B CA 1
ATOM 5378 C C . ASP B 1 287 ? -35.757 88.339 31.852 1.00 74.23 287 ASP B C 1
ATOM 5379 O O . ASP B 1 287 ? -35.189 87.734 32.772 1.00 71.93 287 ASP B O 1
ATOM 5384 N N . ILE B 1 288 ? -35.194 89.339 31.179 1.00 64.10 288 ILE B N 1
ATOM 5385 C CA . ILE B 1 288 ? -33.839 89.798 31.455 1.00 64.10 288 ILE B CA 1
ATOM 5386 C C . ILE B 1 288 ? -33.814 91.255 31.913 1.00 64.10 288 ILE B C 1
ATOM 5387 O O . ILE B 1 288 ? -34.500 92.107 31.348 1.00 57.27 288 ILE B O 1
ATOM 5392 N N . LEU B 1 289 ? -33.021 91.528 32.945 1.00 57.28 289 LEU B N 1
ATOM 5393 C CA . LEU B 1 289 ? -32.874 92.880 33.477 1.00 57.28 289 LEU B CA 1
ATOM 5394 C C . LEU B 1 289 ? -31.404 93.278 33.350 1.00 57.28 289 LEU B C 1
ATOM 5395 O O . LEU B 1 289 ? -30.531 92.631 33.928 1.00 46.58 289 LEU B O 1
ATOM 5400 N N . VAL B 1 290 ? -31.133 94.339 32.597 1.00 50.01 290 VAL B N 1
ATOM 5401 C CA . VAL B 1 290 ? -29.764 94.793 32.385 1.00 50.01 290 VAL B CA 1
ATOM 5402 C C . VAL B 1 290 ? -29.399 96.026 33.194 1.00 50.01 290 VAL B C 1
ATOM 5403 O O . VAL B 1 290 ? -29.534 97.149 32.712 1.00 30.97 290 VAL B O 1
ATOM 5407 N N . PRO B 1 291 ? -28.942 95.840 34.442 1.00 49.36 291 PRO B N 1
ATOM 5408 C CA . PRO B 1 291 ? -28.578 97.021 35.222 1.00 49.36 291 PRO B CA 1
ATOM 5409 C C . PRO B 1 291 ? -27.360 97.685 34.593 1.00 49.36 291 PRO B C 1
ATOM 5410 O O . PRO B 1 291 ? -26.247 97.211 34.753 1.00 41.24 291 PRO B O 1
ATOM 5414 N N . ALA B 1 292 ? -27.574 98.777 33.873 1.00 36.15 292 ALA B N 1
ATOM 5415 C CA . ALA B 1 292 ? -26.475 99.476 33.222 1.00 36.15 292 ALA B CA 1
ATOM 5416 C C . ALA B 1 292 ? -26.451 100.937 33.643 1.00 36.15 292 ALA B C 1
ATOM 5417 O O . ALA B 1 292 ? -26.577 101.836 32.813 1.00 82.48 292 ALA B O 1
ATOM 5419 N N . ALA B 1 293 ? -26.286 101.174 34.938 1.00 58.24 293 ALA B N 1
ATOM 5420 C CA . ALA B 1 293 ? -26.252 102.535 35.450 1.00 58.24 293 ALA B CA 1
ATOM 5421 C C . ALA B 1 293 ? -25.314 102.675 36.643 1.00 58.24 293 ALA B C 1
ATOM 5422 O O . ALA B 1 293 ? -24.096 102.739 36.479 1.00 63.54 293 ALA B O 1
ATOM 5424 N N . LEU B 1 294 ? -25.886 102.717 37.842 1.00 50.92 294 LEU B N 1
ATOM 5425 C CA . LEU B 1 294 ? -25.091 103.049 39.033 1.00 50.92 294 LEU B CA 1
ATOM 5426 C C . LEU B 1 294 ? -24.976 101.762 39.834 1.00 50.92 294 LEU B C 1
ATOM 5427 O O . LEU B 1 294 ? -25.650 100.771 39.539 1.00 55.11 294 LEU B O 1
ATOM 5432 N N . GLU B 1 295 ? -24.117 101.785 40.849 1.00 33.49 295 GLU B N 1
ATOM 5433 C CA . GLU B 1 295 ? -23.908 100.615 41.689 1.00 33.49 295 GLU B CA 1
ATOM 5434 C C . GLU B 1 295 ? -25.012 100.485 42.729 1.00 33.49 295 GLU B C 1
ATOM 5435 O O . GLU B 1 295 ? -25.865 101.362 42.861 1.00 77.62 295 GLU B O 1
ATOM 5441 N N . GLY B 1 296 ? -24.988 99.378 43.464 1.00 30.09 296 GLY B N 1
ATOM 5442 C CA . GLY B 1 296 ? -25.995 99.132 44.481 1.00 30.09 296 GLY B CA 1
ATOM 5443 C C . GLY B 1 296 ? -27.428 99.083 43.970 1.00 30.09 296 GLY B C 1
ATOM 5444 O O . GLY B 1 296 ? -28.338 98.834 44.754 1.00 68.05 296 GLY B O 1
ATOM 5445 N N . ALA B 1 297 ? -27.637 99.319 42.672 1.00 52.39 297 ALA B N 1
ATOM 5446 C CA . ALA B 1 297 ? -28.980 99.297 42.097 1.00 52.39 297 ALA B CA 1
ATOM 5447 C C . ALA B 1 297 ? -29.790 98.156 42.699 1.00 52.39 297 ALA B C 1
ATOM 5448 O O . ALA B 1 297 ? -30.891 98.364 43.220 1.00 44.99 297 ALA B O 1
ATOM 5450 N N . ILE B 1 298 ? -29.244 96.949 42.627 1.00 46.06 298 ILE B N 1
ATOM 5451 C CA . ILE B 1 298 ? -29.914 95.791 43.201 1.00 46.06 298 ILE B CA 1
ATOM 5452 C C . ILE B 1 298 ? -29.242 95.529 44.548 1.00 46.06 298 ILE B C 1
ATOM 5453 O O . ILE B 1 298 ? -28.096 95.088 44.606 1.00 33.62 298 ILE B O 1
ATOM 5458 N N . HIS B 1 299 ? -29.954 95.817 45.631 1.00 74.72 299 HIS B N 1
ATOM 5459 C CA . HIS B 1 299 ? -29.405 95.653 46.973 1.00 74.72 299 HIS B CA 1
ATOM 5460 C C . HIS B 1 299 ? -30.313 94.814 47.861 1.00 74.72 299 HIS B C 1
ATOM 5461 O O . HIS B 1 299 ? -31.323 94.271 47.399 1.00 55.64 299 HIS B O 1
ATOM 5468 N N . ALA B 1 300 ? -29.950 94.732 49.142 1.00 59.37 300 ALA B N 1
ATOM 5469 C CA . ALA B 1 300 ? -30.713 93.961 50.115 1.00 59.37 300 ALA B CA 1
ATOM 5470 C C . ALA B 1 300 ? -32.193 94.298 50.032 1.00 59.37 300 ALA B C 1
ATOM 5471 O O . ALA B 1 300 ? -33.036 93.406 49.937 1.00 86.89 300 ALA B O 1
ATOM 5473 N N . GLY B 1 301 ? -32.500 95.591 50.045 1.00 48.99 301 GLY B N 1
ATOM 5474 C CA . GLY B 1 301 ? -33.882 96.039 49.985 1.00 48.99 301 GLY B CA 1
ATOM 5475 C C . GLY B 1 301 ? -34.785 95.496 48.886 1.00 48.99 301 GLY B C 1
ATOM 5476 O O . GLY B 1 301 ? -35.924 95.105 49.149 1.00 82.87 301 GLY B O 1
ATOM 5477 N N . ASN B 1 302 ? -34.297 95.472 47.652 1.00 58.04 302 ASN B N 1
ATOM 5478 C CA . ASN B 1 302 ? -35.112 94.992 46.544 1.00 58.04 302 ASN B CA 1
ATOM 5479 C C . ASN B 1 302 ? -34.749 93.584 46.102 1.00 58.04 302 ASN B C 1
ATOM 5480 O O . ASN B 1 302 ? -35.474 92.967 45.318 1.00 58.56 302 ASN B O 1
ATOM 5485 N N . ALA B 1 303 ? -33.633 93.073 46.611 1.00 41.81 303 ALA B N 1
ATOM 5486 C CA . ALA B 1 303 ? -33.173 91.740 46.241 1.00 41.81 303 ALA B CA 1
ATOM 5487 C C . ALA B 1 303 ? -34.311 90.732 46.085 1.00 41.81 303 ALA B C 1
ATOM 5488 O O . ALA B 1 303 ? -34.362 89.999 45.099 1.00 58.99 303 ALA B O 1
ATOM 5490 N N . GLU B 1 304 ? -35.233 90.710 47.042 1.00 51.43 304 GLU B N 1
ATOM 5491 C CA . GLU B 1 304 ? -36.343 89.762 47.002 1.00 51.43 304 GLU B CA 1
ATOM 5492 C C . GLU B 1 304 ? -37.443 90.130 46.024 1.00 51.43 304 GLU B C 1
ATOM 5493 O O . GLU B 1 304 ? -38.284 89.296 45.685 1.00 99.70 304 GLU B O 1
ATOM 5499 N N . ARG B 1 305 ? -37.430 91.375 45.563 1.00 74.65 305 ARG B N 1
ATOM 5500 C CA . ARG B 1 305 ? -38.453 91.861 44.643 1.00 74.65 305 ARG B CA 1
ATOM 5501 C C . ARG B 1 305 ? -38.218 91.567 43.161 1.00 74.65 305 ARG B C 1
ATOM 5502 O O . ARG B 1 305 ? -39.174 91.456 42.385 1.00 96.05 305 ARG B O 1
ATOM 5510 N N . ILE B 1 306 ? -36.955 91.441 42.768 1.00 42.82 306 ILE B N 1
ATOM 5511 C CA . ILE B 1 306 ? -36.635 91.194 41.368 1.00 42.82 306 ILE B CA 1
ATOM 5512 C C . ILE B 1 306 ? -37.309 89.948 40.818 1.00 42.82 306 ILE B C 1
ATOM 5513 O O . ILE B 1 306 ? -37.168 88.861 41.372 1.00 66.45 306 ILE B O 1
ATOM 5518 N N . LYS B 1 307 ? -38.037 90.119 39.718 1.00 65.89 307 LYS B N 1
ATOM 5519 C CA . LYS B 1 307 ? -38.747 89.019 39.079 1.00 65.89 307 LYS B CA 1
ATOM 5520 C C . LYS B 1 307 ? -38.039 88.509 37.821 1.00 65.89 307 LYS B C 1
ATOM 5521 O O . LYS B 1 307 ? -38.492 87.555 37.184 1.00 100.00 307 LYS B O 1
ATOM 5527 N N . ALA B 1 308 ? -36.929 89.142 37.464 1.00 68.41 308 ALA B N 1
ATOM 5528 C CA . ALA B 1 308 ? -36.186 88.732 36.282 1.00 68.41 308 ALA B CA 1
ATOM 5529 C C . ALA B 1 308 ? -35.536 87.370 36.488 1.00 68.41 308 ALA B C 1
ATOM 5530 O O . ALA B 1 308 ? -35.112 87.027 37.594 1.00 59.06 308 ALA B O 1
ATOM 5532 N N . LYS B 1 309 ? -35.462 86.595 35.413 1.00 69.50 309 LYS B N 1
ATOM 5533 C CA . LYS B 1 309 ? -34.857 85.274 35.474 1.00 69.50 309 LYS B CA 1
ATOM 5534 C C . LYS B 1 309 ? -33.354 85.392 35.277 1.00 69.50 309 LYS B C 1
ATOM 5535 O O . LYS B 1 309 ? -32.594 84.497 35.656 1.00 76.16 309 LYS B O 1
ATOM 5541 N N . ALA B 1 310 ? -32.935 86.509 34.687 1.00 55.72 310 ALA B N 1
ATOM 5542 C CA . ALA B 1 310 ? -31.522 86.768 34.435 1.00 55.72 310 ALA B CA 1
ATOM 5543 C C . ALA B 1 310 ? -31.161 88.248 34.576 1.00 55.72 310 ALA B C 1
ATOM 5544 O O . ALA B 1 310 ? -31.867 89.127 34.083 1.00 45.06 310 ALA B O 1
ATOM 5546 N N . VAL B 1 311 ? -30.047 88.505 35.251 1.00 44.31 311 VAL B N 1
ATOM 5547 C CA . VAL B 1 311 ? -29.558 89.856 35.470 1.00 44.31 311 VAL B CA 1
ATOM 5548 C C . VAL B 1 311 ? -28.177 89.972 34.817 1.00 44.31 311 VAL B C 1
ATOM 5549 O O . VAL B 1 311 ? -27.195 89.446 35.338 1.00 31.42 311 VAL B O 1
ATOM 5553 N N . VAL B 1 312 ? -28.105 90.646 33.672 1.00 40.94 312 VAL B N 1
ATOM 5554 C CA . VAL B 1 312 ? -26.842 90.822 32.948 1.00 40.94 312 VAL B CA 1
ATOM 5555 C C . VAL B 1 312 ? -26.240 92.173 33.307 1.00 40.94 312 VAL B C 1
ATOM 5556 O O . VAL B 1 312 ? -26.672 93.207 32.804 1.00 38.89 312 VAL B O 1
ATOM 5560 N N . GLU B 1 313 ? -25.228 92.155 34.163 1.00 24.47 313 GLU B N 1
ATOM 5561 C CA . GLU B 1 313 ? -24.582 93.382 34.624 1.00 24.47 313 GLU B CA 1
ATOM 5562 C C . GLU B 1 313 ? -23.836 94.200 33.570 1.00 24.47 313 GLU B C 1
ATOM 5563 O O . GLU B 1 313 ? -22.711 93.880 33.214 1.00 52.19 313 GLU B O 1
ATOM 5569 N N . GLY B 1 314 ? -24.472 95.268 33.087 1.00 22.91 314 GLY B N 1
ATOM 5570 C CA . GLY B 1 314 ? -23.853 96.138 32.097 1.00 22.91 314 GLY B CA 1
ATOM 5571 C C . GLY B 1 314 ? -22.939 97.182 32.724 1.00 22.91 314 GLY B C 1
ATOM 5572 O O . GLY B 1 314 ? -22.004 97.677 32.092 1.00 43.61 314 GLY B O 1
ATOM 5573 N N . ALA B 1 315 ? -23.209 97.517 33.980 1.00 42.87 315 ALA B N 1
ATOM 5574 C CA . ALA B 1 315 ? -22.410 98.495 34.708 1.00 42.87 315 ALA B CA 1
ATOM 5575 C C . ALA B 1 315 ? -21.480 97.777 35.679 1.00 42.87 315 ALA B C 1
ATOM 5576 O O . ALA B 1 315 ? -21.297 96.566 35.586 1.00 58.12 315 ALA B O 1
ATOM 5578 N N . ASN B 1 316 ? -20.905 98.527 36.616 1.00 50.09 316 ASN B N 1
ATOM 5579 C CA . ASN B 1 316 ? -19.982 97.962 37.597 1.00 50.09 316 ASN B CA 1
ATOM 5580 C C . ASN B 1 316 ? -20.582 97.884 38.999 1.00 50.09 316 ASN B C 1
ATOM 5581 O O . ASN B 1 316 ? -20.960 98.898 39.578 1.00 75.58 316 ASN B O 1
ATOM 5586 N N . GLY B 1 317 ? -20.652 96.670 39.537 1.00 46.60 317 GLY B N 1
ATOM 5587 C CA . GLY B 1 317 ? -21.204 96.464 40.863 1.00 46.60 317 GLY B CA 1
ATOM 5588 C C . GLY B 1 317 ? -22.653 96.897 40.970 1.00 46.60 317 GLY B C 1
ATOM 5589 O O . GLY B 1 317 ? -23.052 97.492 41.974 1.00 50.83 317 GLY B O 1
ATOM 5590 N N . PRO B 1 318 ? -23.478 96.607 39.953 1.00 53.13 318 PRO B N 1
ATOM 5591 C CA . PRO B 1 318 ? -24.879 97.021 40.038 1.00 53.13 318 PRO B CA 1
ATOM 5592 C C . PRO B 1 318 ? -25.565 96.349 41.210 1.00 53.13 318 PRO B C 1
ATOM 5593 O O . PRO B 1 318 ? -26.380 96.960 41.905 1.00 45.03 318 PRO B O 1
ATOM 5597 N N . THR B 1 319 ? -25.232 95.083 41.427 1.00 37.10 319 THR B N 1
ATOM 5598 C CA . THR B 1 319 ? -25.835 94.339 42.519 1.00 37.10 319 THR B CA 1
ATOM 5599 C C . THR B 1 319 ? -24.827 94.125 43.644 1.00 37.10 319 THR B C 1
ATOM 5600 O O . THR B 1 319 ? -23.662 93.829 43.388 1.00 44.06 319 THR B O 1
ATOM 5604 N N . THR B 1 320 ? -25.294 94.283 44.883 1.00 49.91 320 THR B N 1
ATOM 5605 C CA . THR B 1 320 ? -24.467 94.139 46.081 1.00 49.91 320 THR B CA 1
ATOM 5606 C C . THR B 1 320 ? -24.329 92.698 46.566 1.00 49.91 320 THR B C 1
ATOM 5607 O O . THR B 1 320 ? -25.167 91.848 46.275 1.00 64.12 320 THR B O 1
ATOM 5611 N N . PRO B 1 321 ? -23.258 92.412 47.317 1.00 35.92 321 PRO B N 1
ATOM 5612 C CA . PRO B 1 321 ? -22.987 91.077 47.859 1.00 35.92 321 PRO B CA 1
ATOM 5613 C C . PRO B 1 321 ? -24.217 90.410 48.474 1.00 35.92 321 PRO B C 1
ATOM 5614 O O . PRO B 1 321 ? -24.542 89.267 48.145 1.00 31.53 321 PRO B O 1
ATOM 5618 N N . GLU B 1 322 ? -24.896 91.120 49.368 1.00 40.03 322 GLU B N 1
ATOM 5619 C CA . GLU B 1 322 ? -26.088 90.578 50.008 1.00 40.03 322 GLU B CA 1
ATOM 5620 C C . GLU B 1 322 ? -27.091 90.185 48.934 1.00 40.03 322 GLU B C 1
ATOM 5621 O O . GLU B 1 322 ? -27.652 89.085 48.959 1.00 98.82 322 GLU B O 1
ATOM 5627 N N . ALA B 1 323 ? -27.310 91.096 47.991 1.00 51.22 323 ALA B N 1
ATOM 5628 C CA . ALA B 1 323 ? -28.248 90.855 46.904 1.00 51.22 323 ALA B CA 1
ATOM 5629 C C . ALA B 1 323 ? -27.809 89.619 46.136 1.00 51.22 323 ALA B C 1
ATOM 5630 O O . ALA B 1 323 ? -28.634 88.837 45.663 1.00 58.71 323 ALA B O 1
ATOM 5632 N N . ASP B 1 324 ? -26.499 89.448 46.020 1.00 45.72 324 ASP B N 1
ATOM 5633 C CA . ASP B 1 324 ? -25.951 88.302 45.312 1.00 45.72 324 ASP B CA 1
ATOM 5634 C C . ASP B 1 324 ? -26.517 87.036 45.950 1.00 45.72 324 ASP B C 1
ATOM 5635 O O . ASP B 1 324 ? -27.196 86.241 45.292 1.00 45.36 324 ASP B O 1
ATOM 5640 N N . GLU B 1 325 ? -26.242 86.875 47.243 1.00 43.74 325 GLU B N 1
ATOM 5641 C CA . GLU B 1 325 ? -26.708 85.722 48.012 1.00 43.74 325 GLU B CA 1
ATOM 5642 C C . GLU B 1 325 ? -28.191 85.483 47.788 1.00 43.74 325 GLU B C 1
ATOM 5643 O O . GLU B 1 325 ? -28.600 84.403 47.372 1.00 100.00 325 GLU B O 1
ATOM 5649 N N . ILE B 1 326 ? -28.995 86.500 48.070 1.00 27.98 326 ILE B N 1
ATOM 5650 C CA . ILE B 1 326 ? -30.425 86.389 47.887 1.00 27.98 326 ILE B CA 1
ATOM 5651 C C . ILE B 1 326 ? -30.752 85.948 46.465 1.00 27.98 326 ILE B C 1
ATOM 5652 O O . ILE B 1 326 ? -31.477 84.974 46.262 1.00 50.97 326 ILE B O 1
ATOM 5657 N N . LEU B 1 327 ? -30.206 86.654 45.481 1.00 39.00 327 LEU B N 1
ATOM 5658 C CA . LEU B 1 327 ? -30.490 86.338 44.089 1.00 39.00 327 LEU B CA 1
ATOM 5659 C C . LEU B 1 327 ? -30.174 84.903 43.698 1.00 39.00 327 LEU B C 1
ATOM 5660 O O . LEU B 1 327 ? -30.992 84.250 43.039 1.00 47.25 327 LEU B O 1
ATOM 5665 N N . SER B 1 328 ? -29.002 84.408 44.093 1.00 54.10 328 SER B N 1
ATOM 5666 C CA . SER B 1 328 ? -28.627 83.032 43.763 1.00 54.10 328 SER B CA 1
ATOM 5667 C C . SER B 1 328 ? -29.537 82.049 44.505 1.00 54.10 328 SER B C 1
ATOM 5668 O O . SER B 1 328 ? -29.957 81.035 43.951 1.00 68.07 328 SER B O 1
ATOM 5671 N N . ARG B 1 329 ? -29.840 82.362 45.761 1.00 49.42 329 ARG B N 1
ATOM 5672 C CA . ARG B 1 329 ? -30.720 81.533 46.573 1.00 49.42 329 ARG B CA 1
ATOM 5673 C C . ARG B 1 329 ? -32.023 81.335 45.805 1.00 49.42 329 ARG B C 1
ATOM 5674 O O . ARG B 1 329 ? -32.517 80.218 45.668 1.00 100.00 329 ARG B O 1
ATOM 5682 N N . ARG B 1 330 ? -32.559 82.438 45.294 1.00 61.09 330 ARG B N 1
ATOM 5683 C CA . ARG B 1 330 ? -33.804 82.428 44.535 1.00 61.09 330 ARG B CA 1
ATOM 5684 C C . ARG B 1 330 ? -33.609 81.801 43.161 1.00 61.09 330 ARG B C 1
ATOM 5685 O O . ARG B 1 330 ? -34.555 81.653 42.390 1.00 55.23 330 ARG B O 1
ATOM 5693 N N . GLY B 1 331 ? -32.372 81.433 42.859 1.00 87.31 331 GLY B N 1
ATOM 5694 C CA . GLY B 1 331 ? -32.088 80.818 41.579 1.00 87.31 331 GLY B CA 1
ATOM 5695 C C . GLY B 1 331 ? -32.187 81.753 40.387 1.00 87.31 331 GLY B C 1
ATOM 5696 O O . GLY B 1 331 ? -32.691 81.361 39.333 1.00 33.36 331 GLY B O 1
ATOM 5697 N N . ILE B 1 332 ? -31.718 82.988 40.545 1.00 41.98 332 ILE B N 1
ATOM 5698 C CA . ILE B 1 332 ? -31.743 83.951 39.451 1.00 41.98 332 ILE B CA 1
ATOM 5699 C C . ILE B 1 332 ? -30.341 84.101 38.885 1.00 41.98 332 ILE B C 1
ATOM 5700 O O . ILE B 1 332 ? -29.423 84.536 39.578 1.00 72.40 332 ILE B O 1
ATOM 5705 N N . LEU B 1 333 ? -30.176 83.726 37.624 1.00 73.02 333 LEU B N 1
ATOM 5706 C CA . LEU B 1 333 ? -28.880 83.810 36.972 1.00 73.02 333 LEU B CA 1
ATOM 5707 C C . LEU B 1 333 ? -28.372 85.246 36.941 1.00 73.02 333 LEU B C 1
ATOM 5708 O O . LEU B 1 333 ? -29.076 86.162 36.518 1.00 51.36 333 LEU B O 1
ATOM 5713 N N . VAL B 1 334 ? -27.142 85.438 37.399 1.00 34.38 334 VAL B N 1
ATOM 5714 C CA . VAL B 1 334 ? -26.543 86.761 37.409 1.00 34.38 334 VAL B CA 1
ATOM 5715 C C . VAL B 1 334 ? -25.196 86.785 36.677 1.00 34.38 334 VAL B C 1
ATOM 5716 O O . VAL B 1 334 ? -24.162 86.462 37.252 1.00 42.16 334 VAL B O 1
ATOM 5720 N N . VAL B 1 335 ? -25.224 87.146 35.398 1.00 18.15 335 VAL B N 1
ATOM 5721 C CA . VAL B 1 335 ? -24.012 87.254 34.597 1.00 18.15 335 VAL B CA 1
ATOM 5722 C C . VAL B 1 335 ? -23.226 88.427 35.184 1.00 18.15 335 VAL B C 1
ATOM 5723 O O . VAL B 1 335 ? -23.656 89.579 35.117 1.00 31.75 335 VAL B O 1
ATOM 5727 N N . PRO B 1 336 ? -22.045 88.142 35.744 1.00 16.49 336 PRO B N 1
ATOM 5728 C CA . PRO B 1 336 ? -21.182 89.150 36.365 1.00 16.49 336 PRO B CA 1
ATOM 5729 C C . PRO B 1 336 ? -20.626 90.193 35.440 1.00 16.49 336 PRO B C 1
ATOM 5730 O O . PRO B 1 336 ? -20.450 89.946 34.255 1.00 29.36 336 PRO B O 1
ATOM 5734 N N . ASP B 1 337 ? -20.328 91.359 36.008 1.00 25.26 337 ASP B N 1
ATOM 5735 C CA . ASP B 1 337 ? -19.773 92.476 35.254 1.00 25.26 337 ASP B CA 1
ATOM 5736 C C . ASP B 1 337 ? -18.428 92.146 34.631 1.00 25.26 337 ASP B C 1
ATOM 5737 O O . ASP B 1 337 ? -18.255 92.348 33.435 1.00 55.76 337 ASP B O 1
ATOM 5742 N N . ILE B 1 338 ? -17.480 91.631 35.415 1.00 50.49 338 ILE B N 1
ATOM 5743 C CA . ILE B 1 338 ? -16.160 91.323 34.860 1.00 50.49 338 ILE B CA 1
ATOM 5744 C C . ILE B 1 338 ? -16.264 90.613 33.521 1.00 50.49 338 ILE B C 1
ATOM 5745 O O . ILE B 1 338 ? -15.367 90.731 32.683 1.00 44.46 338 ILE B O 1
ATOM 5750 N N . LEU B 1 339 ? -17.350 89.873 33.312 1.00 26.68 339 LEU B N 1
ATOM 5751 C CA . LEU B 1 339 ? -17.523 89.172 32.048 1.00 26.68 339 LEU B CA 1
ATOM 5752 C C . LEU B 1 339 ? -18.436 89.957 31.122 1.00 26.68 339 LEU B C 1
ATOM 5753 O O . LEU B 1 339 ? -18.071 90.261 29.991 1.00 29.36 339 LEU B O 1
ATOM 5758 N N . ALA B 1 340 ? -19.618 90.298 31.627 1.00 29.75 340 ALA B N 1
ATOM 5759 C CA . ALA B 1 340 ? -20.637 91.026 30.871 1.00 29.75 340 ALA B CA 1
ATOM 5760 C C . ALA B 1 340 ? -20.204 92.340 30.240 1.00 29.75 340 ALA B C 1
ATOM 5761 O O . ALA B 1 340 ? -20.406 92.542 29.042 1.00 94.40 340 ALA B O 1
ATOM 5763 N N . ASN B 1 341 ? -19.624 93.244 31.020 1.00 75.97 341 ASN B N 1
ATOM 5764 C CA . ASN B 1 341 ? -19.216 94.514 30.441 1.00 75.97 341 ASN B CA 1
ATOM 5765 C C . ASN B 1 341 ? -17.709 94.608 30.181 1.00 75.97 341 ASN B C 1
ATOM 5766 O O . ASN B 1 341 ? -17.060 95.623 30.435 1.00 45.74 341 ASN B O 1
ATOM 5771 N N . ALA B 1 342 ? -17.167 93.522 29.645 1.00 72.98 342 ALA B N 1
ATOM 5772 C CA . ALA B 1 342 ? -15.757 93.454 29.317 1.00 72.98 342 ALA B CA 1
ATOM 5773 C C . ALA B 1 342 ? -15.598 93.622 27.812 1.00 72.98 342 ALA B C 1
ATOM 5774 O O . ALA B 1 342 ? -14.490 93.525 27.282 1.00 35.72 342 ALA B O 1
ATOM 5776 N N . GLY B 1 343 ? -16.716 93.868 27.129 1.00 25.79 343 GLY B N 1
ATOM 5777 C CA . GLY B 1 343 ? -16.685 94.054 25.685 1.00 25.79 343 GLY B CA 1
ATOM 5778 C C . GLY B 1 343 ? -15.733 95.172 25.288 1.00 25.79 343 GLY B C 1
ATOM 5779 O O . GLY B 1 343 ? -15.181 95.185 24.188 1.00 47.96 343 GLY B O 1
ATOM 5780 N N . GLY B 1 344 ? -15.534 96.117 26.200 1.00 32.78 344 GLY B N 1
ATOM 5781 C CA . GLY B 1 344 ? -14.652 97.230 25.926 1.00 32.78 344 GLY B CA 1
ATOM 5782 C C . GLY B 1 344 ? -13.218 96.772 25.894 1.00 32.78 344 GLY B C 1
ATOM 5783 O O . GLY B 1 344 ? -12.551 96.900 24.871 1.00 88.24 344 GLY B O 1
ATOM 5784 N N . VAL B 1 345 ? -12.740 96.237 27.013 1.00 44.14 345 VAL B N 1
ATOM 5785 C CA . VAL B 1 345 ? -11.364 95.749 27.095 1.00 44.14 345 VAL B CA 1
ATOM 5786 C C . VAL B 1 345 ? -11.039 94.830 25.923 1.00 44.14 345 VAL B C 1
ATOM 5787 O O . VAL B 1 345 ? -9.924 94.847 25.402 1.00 58.87 345 VAL B O 1
ATOM 5791 N N . THR B 1 346 ? -12.020 94.033 25.510 1.00 23.32 346 THR B N 1
ATOM 5792 C CA . THR B 1 346 ? -11.832 93.112 24.399 1.00 23.32 346 THR B CA 1
ATOM 5793 C C . THR B 1 346 ? -11.545 93.822 23.079 1.00 23.32 346 THR B C 1
ATOM 5794 O O . THR B 1 346 ? -10.581 93.500 22.394 1.00 40.51 346 THR B O 1
ATOM 5798 N N . VAL B 1 347 ? -12.378 94.785 22.716 1.00 29.50 347 VAL B N 1
ATOM 5799 C CA . VAL B 1 347 ? -12.156 95.499 21.472 1.00 29.50 347 VAL B CA 1
ATOM 5800 C C . VAL B 1 347 ? -10.885 96.317 21.606 1.00 29.50 347 VAL B C 1
ATOM 5801 O O . VAL B 1 347 ? -10.284 96.701 20.616 1.00 28.81 347 VAL B O 1
ATOM 5805 N N . SER B 1 348 ? -10.459 96.568 22.834 1.00 25.75 348 SER B N 1
ATOM 5806 C CA . SER B 1 348 ? -9.253 97.355 23.057 1.00 25.75 348 SER B CA 1
ATOM 5807 C C . SER B 1 348 ? -8.054 96.497 22.720 1.00 25.75 348 SER B C 1
ATOM 5808 O O . SER B 1 348 ? -7.032 96.995 22.244 1.00 57.08 348 SER B O 1
ATOM 5811 N N . TYR B 1 349 ? -8.186 95.202 22.987 1.00 63.44 349 TYR B N 1
ATOM 5812 C CA . TYR B 1 349 ? -7.127 94.249 22.704 1.00 63.44 349 TYR B CA 1
ATOM 5813 C C . TYR B 1 349 ? -6.937 94.278 21.193 1.00 63.44 349 TYR B C 1
ATOM 5814 O O . TYR B 1 349 ? -5.820 94.443 20.701 1.00 36.91 349 TYR B O 1
ATOM 5823 N N . PHE B 1 350 ? -8.046 94.154 20.465 1.00 25.79 350 PHE B N 1
ATOM 5824 C CA . PHE B 1 350 ? -8.027 94.184 19.007 1.00 25.79 350 PHE B CA 1
ATOM 5825 C C . PHE B 1 350 ? -7.339 95.446 18.498 1.00 25.79 350 PHE B C 1
ATOM 5826 O O . PHE B 1 350 ? -6.506 95.379 17.611 1.00 26.98 350 PHE B O 1
ATOM 5834 N N . GLU B 1 351 ? -7.670 96.599 19.057 1.00 15.58 351 GLU B N 1
ATOM 5835 C CA . GLU B 1 351 ? -7.038 97.831 18.603 1.00 15.58 351 GLU B CA 1
ATOM 5836 C C . GLU B 1 351 ? -5.520 97.709 18.716 1.00 15.58 351 GLU B C 1
ATOM 5837 O O . GLU B 1 351 ? -4.789 98.056 17.796 1.00 21.81 351 GLU B O 1
ATOM 5843 N N . TRP B 1 352 ? -5.054 97.207 19.851 1.00 30.44 352 TRP B N 1
ATOM 5844 C CA . TRP B 1 352 ? -3.630 97.045 20.079 1.00 30.44 352 TRP B CA 1
ATOM 5845 C C . TRP B 1 352 ? -3.077 96.078 19.048 1.00 30.44 352 TRP B C 1
ATOM 5846 O O . TRP B 1 352 ? -2.019 96.329 18.479 1.00 11.04 352 TRP B O 1
ATOM 5857 N N . VAL B 1 353 ? -3.788 94.979 18.798 1.00 26.42 353 VAL B N 1
ATOM 5858 C CA . VAL B 1 353 ? -3.339 93.989 17.816 1.00 26.42 353 VAL B CA 1
ATOM 5859 C C . VAL B 1 353 ? -3.210 94.660 16.448 1.00 26.42 353 VAL B C 1
ATOM 5860 O O . VAL B 1 353 ? -2.134 94.677 15.845 1.00 37.16 353 VAL B O 1
ATOM 5864 N N . GLN B 1 354 ? -4.316 95.214 15.966 1.00 23.08 354 GLN B N 1
ATOM 5865 C CA . GLN B 1 354 ? -4.332 95.905 14.689 1.00 23.08 354 GLN B CA 1
ATOM 5866 C C . GLN B 1 354 ? -3.134 96.856 14.607 1.00 23.08 354 GLN B C 1
ATOM 5867 O O . GLN B 1 354 ? -2.499 96.982 13.560 1.00 47.48 354 GLN B O 1
ATOM 5873 N N . ASP B 1 355 ? -2.822 97.516 15.714 1.00 20.21 355 ASP B N 1
ATOM 5874 C CA . ASP B 1 355 ? -1.718 98.473 15.731 1.00 20.21 355 ASP B CA 1
ATOM 5875 C C . ASP B 1 355 ? -0.364 97.819 15.549 1.00 20.21 355 ASP B C 1
ATOM 5876 O O . ASP B 1 355 ? 0.460 98.291 14.772 1.00 44.14 355 ASP B O 1
ATOM 5881 N N . LEU B 1 356 ? -0.129 96.739 16.278 1.00 44.48 356 LEU B N 1
ATOM 5882 C CA . LEU B 1 356 ? 1.146 96.047 16.191 1.00 44.48 356 LEU B CA 1
ATOM 5883 C C . LEU B 1 356 ? 1.520 95.695 14.749 1.00 44.48 356 LEU B C 1
ATOM 5884 O O . LEU B 1 356 ? 2.693 95.793 14.372 1.00 35.25 356 LEU B O 1
ATOM 5889 N N . GLN B 1 357 ? 0.528 95.285 13.954 1.00 49.16 357 GLN B N 1
ATOM 5890 C CA . GLN B 1 357 ? 0.762 94.911 12.561 1.00 49.16 357 GLN B CA 1
ATOM 5891 C C . GLN B 1 357 ? 0.317 95.990 11.572 1.00 49.16 357 GLN B C 1
ATOM 5892 O O . GLN B 1 357 ? 0.170 95.733 10.384 1.00 63.51 357 GLN B O 1
ATOM 5898 N N . SER B 1 358 ? 0.114 97.200 12.077 1.00 18.79 358 SER B N 1
ATOM 5899 C CA . SER B 1 358 ? -0.327 98.343 11.278 1.00 18.79 358 SER B CA 1
ATOM 5900 C C . SER B 1 358 ? -1.343 98.031 10.196 1.00 18.79 358 SER B C 1
ATOM 5901 O O . SER B 1 358 ? -1.361 98.691 9.166 1.00 33.70 358 SER B O 1
ATOM 5904 N N . PHE B 1 359 ? -2.186 97.033 10.447 1.00 10.97 359 PHE B N 1
ATOM 5905 C CA . PHE B 1 359 ? -3.218 96.608 9.509 1.00 10.97 359 PHE B CA 1
ATOM 5906 C C . PHE B 1 359 ? -4.565 96.605 10.236 1.00 10.97 359 PHE B C 1
ATOM 5907 O O . PHE B 1 359 ? -4.747 95.847 11.199 1.00 36.94 359 PHE B O 1
ATOM 5915 N N . PHE B 1 360 ? -5.516 97.415 9.761 1.00 11.76 360 PHE B N 1
ATOM 5916 C CA . PHE B 1 360 ? -6.814 97.515 10.422 1.00 11.76 360 PHE B CA 1
ATOM 5917 C C . PHE B 1 360 ? -7.987 96.734 9.849 1.00 11.76 360 PHE B C 1
ATOM 5918 O O . PHE B 1 360 ? -8.252 96.782 8.649 1.00 52.74 360 PHE B O 1
ATOM 5926 N N . TRP B 1 361 ? -8.689 96.009 10.719 1.00 44.08 361 TRP B N 1
ATOM 5927 C CA . TRP B 1 361 ? -9.842 95.221 10.308 1.00 44.08 361 TRP B CA 1
ATOM 5928 C C . TRP B 1 361 ? -11.061 96.120 10.190 1.00 44.08 361 TRP B C 1
ATOM 5929 O O . TRP B 1 361 ? -11.103 97.198 10.789 1.00 39.67 361 TRP B O 1
ATOM 5940 N N . ASP B 1 362 ? -12.057 95.669 9.431 1.00 49.71 362 ASP B N 1
ATOM 5941 C CA . ASP B 1 362 ? -13.285 96.431 9.278 1.00 49.71 362 ASP B CA 1
ATOM 5942 C C . ASP B 1 362 ? -14.327 95.949 10.282 1.00 49.71 362 ASP B C 1
ATOM 5943 O O . ASP B 1 362 ? -14.224 94.849 10.832 1.00 92.74 362 ASP B O 1
ATOM 5948 N N . LEU B 1 363 ? -15.326 96.795 10.509 1.00 67.09 363 LEU B N 1
ATOM 5949 C CA . LEU B 1 363 ? -16.383 96.522 11.465 1.00 67.09 363 LEU B CA 1
ATOM 5950 C C . LEU B 1 363 ? -16.748 95.063 11.635 1.00 67.09 363 LEU B C 1
ATOM 5951 O O . LEU B 1 363 ? -16.505 94.485 12.692 1.00 54.87 363 LEU B O 1
ATOM 5956 N N . ASP B 1 364 ? -17.319 94.462 10.600 1.00 22.24 364 ASP B N 1
ATOM 5957 C CA . ASP B 1 364 ? -17.742 93.061 10.679 1.00 22.24 364 ASP B CA 1
ATOM 5958 C C . ASP B 1 364 ? -16.756 92.139 11.399 1.00 22.24 364 ASP B C 1
ATOM 5959 O O . ASP B 1 364 ? -17.152 91.268 12.177 1.00 100.00 364 ASP B O 1
ATOM 5964 N N . GLN B 1 365 ? -15.470 92.347 11.138 1.00 81.72 365 GLN B N 1
ATOM 5965 C CA . GLN B 1 365 ? -14.433 91.546 11.763 1.00 81.72 365 GLN B CA 1
ATOM 5966 C C . GLN B 1 365 ? -14.421 91.824 13.255 1.00 81.72 365 GLN B C 1
ATOM 5967 O O . GLN B 1 365 ? -14.578 90.910 14.068 1.00 71.82 365 GLN B O 1
ATOM 5973 N N . VAL B 1 366 ? -14.245 93.094 13.610 1.00 69.01 366 VAL B N 1
ATOM 5974 C CA . VAL B 1 366 ? -14.211 93.491 15.011 1.00 69.01 366 VAL B CA 1
ATOM 5975 C C . VAL B 1 366 ? -15.405 92.909 15.751 1.00 69.01 366 VAL B C 1
ATOM 5976 O O . VAL B 1 366 ? -15.277 92.438 16.876 1.00 38.46 366 VAL B O 1
ATOM 5980 N N . ARG B 1 367 ? -16.566 92.932 15.108 1.00 34.05 367 ARG B N 1
ATOM 5981 C CA . ARG B 1 367 ? -17.783 92.398 15.705 1.00 34.05 367 ARG B CA 1
ATOM 5982 C C . ARG B 1 367 ? -17.644 90.912 15.950 1.00 34.05 367 ARG B C 1
ATOM 5983 O O . ARG B 1 367 ? -17.722 90.456 17.091 1.00 44.15 367 ARG B O 1
ATOM 5991 N N . ASN B 1 368 ? -17.438 90.157 14.879 1.00 65.05 368 ASN B N 1
ATOM 5992 C CA . ASN B 1 368 ? -17.295 88.714 14.994 1.00 65.05 368 ASN B CA 1
ATOM 5993 C C . ASN B 1 368 ? -16.265 88.322 16.046 1.00 65.05 368 ASN B C 1
ATOM 5994 O O . ASN B 1 368 ? -16.531 87.465 16.889 1.00 72.18 368 ASN B O 1
ATOM 5999 N N . ALA B 1 369 ? -15.092 88.947 16.000 1.00 50.85 369 ALA B N 1
ATOM 6000 C CA . ALA B 1 369 ? -14.044 88.644 16.969 1.00 50.85 369 ALA B CA 1
ATOM 6001 C C . ALA B 1 369 ? -14.606 88.856 18.375 1.00 50.85 369 ALA B C 1
ATOM 6002 O O . ALA B 1 369 ? -14.533 87.970 19.234 1.00 43.80 369 ALA B O 1
ATOM 6004 N N . LEU B 1 370 ? -15.186 90.030 18.604 1.00 31.39 370 LEU B N 1
ATOM 6005 C CA . LEU B 1 370 ? -15.772 90.336 19.897 1.00 31.39 370 LEU B CA 1
ATOM 6006 C C . LEU B 1 370 ? -16.766 89.255 20.333 1.00 31.39 370 LEU B C 1
ATOM 6007 O O . LEU B 1 370 ? -16.614 88.658 21.396 1.00 43.79 370 LEU B O 1
ATOM 6012 N N . GLU B 1 371 ? -17.776 88.998 19.512 1.00 25.65 371 GLU B N 1
ATOM 6013 C CA . GLU B 1 371 ? -18.784 87.996 19.864 1.00 25.65 371 GLU B CA 1
ATOM 6014 C C . GLU B 1 371 ? -18.164 86.623 20.103 1.00 25.65 371 GLU B C 1
ATOM 6015 O O . GLU B 1 371 ? -18.546 85.917 21.036 1.00 57.00 371 GLU B O 1
ATOM 6021 N N . LYS B 1 372 ? -17.197 86.250 19.273 1.00 56.90 372 LYS B N 1
ATOM 6022 C CA . LYS B 1 372 ? -16.555 84.951 19.414 1.00 56.90 372 LYS B CA 1
ATOM 6023 C C . LYS B 1 372 ? -15.957 84.775 20.804 1.00 56.90 372 LYS B C 1
ATOM 6024 O O . LYS B 1 372 ? -16.202 83.770 21.480 1.00 73.52 372 LYS B O 1
ATOM 6030 N N . MET B 1 373 ? -15.172 85.760 21.230 1.00 33.21 373 MET B N 1
ATOM 6031 C CA . MET B 1 373 ? -14.539 85.693 22.535 1.00 33.21 373 MET B CA 1
ATOM 6032 C C . MET B 1 373 ? -15.552 85.807 23.677 1.00 33.21 373 MET B C 1
ATOM 6033 O O . MET B 1 373 ? -15.381 85.168 24.714 1.00 54.50 373 MET B O 1
ATOM 6038 N N . MET B 1 374 ? -16.607 86.602 23.494 1.00 39.41 374 MET B N 1
ATOM 6039 C CA . MET B 1 374 ? -17.611 86.744 24.542 1.00 39.41 374 MET B CA 1
ATOM 6040 C C . MET B 1 374 ? -18.250 85.390 24.759 1.00 39.41 374 MET B C 1
ATOM 6041 O O . MET B 1 374 ? -18.336 84.914 25.891 1.00 71.66 374 MET B O 1
ATOM 6046 N N . LYS B 1 375 ? -18.686 84.765 23.670 1.00 52.36 375 LYS B N 1
ATOM 6047 C CA . LYS B 1 375 ? -19.312 83.447 23.746 1.00 52.36 375 LYS B CA 1
ATOM 6048 C C . LYS B 1 375 ? -18.395 82.500 24.503 1.00 52.36 375 LYS B C 1
ATOM 6049 O O . LYS B 1 375 ? -18.833 81.760 25.386 1.00 91.38 375 LYS B O 1
ATOM 6055 N N . GLY B 1 376 ? -17.113 82.541 24.149 1.00 39.07 376 GLY B N 1
ATOM 6056 C CA . GLY B 1 376 ? -16.132 81.691 24.794 1.00 39.07 376 GLY B CA 1
ATOM 6057 C C . GLY B 1 376 ? -16.097 81.897 26.295 1.00 39.07 376 GLY B C 1
ATOM 6058 O O . GLY B 1 376 ? -16.489 81.011 27.064 1.00 57.57 376 GLY B O 1
ATOM 6059 N N . ALA B 1 377 ? -15.628 83.071 26.711 1.00 65.48 377 ALA B N 1
ATOM 6060 C CA . ALA B 1 377 ? -15.537 83.414 28.125 1.00 65.48 377 ALA B CA 1
ATOM 6061 C C . ALA B 1 377 ? -16.781 82.933 28.859 1.00 65.48 377 ALA B C 1
ATOM 6062 O O . ALA B 1 377 ? -16.694 82.252 29.882 1.00 26.55 377 ALA B O 1
ATOM 6064 N N . PHE B 1 378 ? -17.944 83.287 28.328 1.00 20.02 378 PHE B N 1
ATOM 6065 C CA . PHE B 1 378 ? -19.200 82.882 28.940 1.00 20.02 378 PHE B CA 1
ATOM 6066 C C . PHE B 1 378 ? -19.176 81.405 29.260 1.00 20.02 378 PHE B C 1
ATOM 6067 O O . PHE B 1 378 ? -19.366 81.011 30.405 1.00 47.32 378 PHE B O 1
ATOM 6075 N N . ASN B 1 379 ? -18.920 80.584 28.250 1.00 27.38 379 ASN B N 1
ATOM 6076 C CA . ASN B 1 379 ? -18.883 79.141 28.453 1.00 27.38 379 ASN B CA 1
ATOM 6077 C C . ASN B 1 379 ? -17.788 78.702 29.421 1.00 27.38 379 ASN B C 1
ATOM 6078 O O . ASN B 1 379 ? -18.034 77.906 30.328 1.00 91.20 379 ASN B O 1
ATOM 6083 N N . ASP B 1 380 ? -16.580 79.224 29.230 1.00 31.39 380 ASP B N 1
ATOM 6084 C CA . ASP B 1 380 ? -15.472 78.874 30.110 1.00 31.39 380 ASP B CA 1
ATOM 6085 C C . ASP B 1 380 ? -15.907 79.106 31.548 1.00 31.39 380 ASP B C 1
ATOM 6086 O O . ASP B 1 380 ? -15.609 78.300 32.432 1.00 65.59 380 ASP B O 1
ATOM 6091 N N . VAL B 1 381 ? -16.626 80.203 31.776 1.00 29.73 381 VAL B N 1
ATOM 6092 C CA . VAL B 1 381 ? -17.105 80.521 33.113 1.00 29.73 381 VAL B CA 1
ATOM 6093 C C . VAL B 1 381 ? -18.169 79.508 33.503 1.00 29.73 381 VAL B C 1
ATOM 6094 O O . VAL B 1 381 ? -18.133 78.954 34.601 1.00 41.04 381 VAL B O 1
ATOM 6098 N N . MET B 1 382 ? -19.109 79.258 32.596 1.00 20.85 382 MET B N 1
ATOM 6099 C CA . MET B 1 382 ? -20.184 78.297 32.839 1.00 20.85 382 MET B CA 1
ATOM 6100 C C . MET B 1 382 ? -19.663 76.960 33.378 1.00 20.85 382 MET B C 1
ATOM 6101 O O . MET B 1 382 ? -20.186 76.433 34.360 1.00 71.36 382 MET B O 1
ATOM 6106 N N . LYS B 1 383 ? -18.626 76.423 32.738 1.00 71.13 383 LYS B N 1
ATOM 6107 C CA . LYS B 1 383 ? -18.036 75.153 33.156 1.00 71.13 383 LYS B CA 1
ATOM 6108 C C . LYS B 1 383 ? -17.564 75.211 34.602 1.00 71.13 383 LYS B C 1
ATOM 6109 O O . LYS B 1 383 ? -17.998 74.419 35.443 1.00 81.48 383 LYS B O 1
ATOM 6115 N N . VAL B 1 384 ? -16.669 76.151 34.885 1.00 53.71 384 VAL B N 1
ATOM 6116 C CA . VAL B 1 384 ? -16.147 76.316 36.235 1.00 53.71 384 VAL B CA 1
ATOM 6117 C C . VAL B 1 384 ? -17.293 76.431 37.232 1.00 53.71 384 VAL B C 1
ATOM 6118 O O . VAL B 1 384 ? -17.161 76.025 38.386 1.00 49.35 384 VAL B O 1
ATOM 6122 N N . LYS B 1 385 ? -18.417 76.984 36.779 1.00 42.10 385 LYS B N 1
ATOM 6123 C CA . LYS B 1 385 ? -19.582 77.155 37.635 1.00 42.10 385 LYS B CA 1
ATOM 6124 C C . LYS B 1 385 ? -20.121 75.815 38.132 1.00 42.10 385 LYS B C 1
ATOM 6125 O O . LYS B 1 385 ? -20.378 75.647 39.326 1.00 55.93 385 LYS B O 1
ATOM 6131 N N . GLU B 1 386 ? -20.293 74.867 37.216 1.00 48.73 386 GLU B N 1
ATOM 6132 C CA . GLU B 1 386 ? -20.791 73.540 37.572 1.00 48.73 386 GLU B CA 1
ATOM 6133 C C . GLU B 1 386 ? -19.746 72.757 38.366 1.00 48.73 386 GLU B C 1
ATOM 6134 O O . GLU B 1 386 ? -20.079 72.016 39.290 1.00 100.00 386 GLU B O 1
ATOM 6140 N N . LYS B 1 387 ? -18.480 72.933 38.002 1.00 65.43 387 LYS B N 1
ATOM 6141 C CA . LYS B 1 387 ? -17.382 72.248 38.672 1.00 65.43 387 LYS B CA 1
ATOM 6142 C C . LYS B 1 387 ? -17.249 72.641 40.147 1.00 65.43 387 LYS B C 1
ATOM 6143 O O . LYS B 1 387 ? -16.552 71.972 40.908 1.00 98.60 387 LYS B O 1
ATOM 6149 N N . TYR B 1 388 ? -17.914 73.720 40.552 1.00 71.93 388 TYR B N 1
ATOM 6150 C CA . TYR B 1 388 ? -17.840 74.174 41.939 1.00 71.93 388 TYR B CA 1
ATOM 6151 C C . TYR B 1 388 ? -19.212 74.462 42.533 1.00 71.93 388 TYR B C 1
ATOM 6152 O O . TYR B 1 388 ? -19.336 74.732 43.731 1.00 53.22 388 TYR B O 1
ATOM 6161 N N . ASN B 1 389 ? -20.239 74.410 41.693 1.00 60.88 389 ASN B N 1
ATOM 6162 C CA . ASN B 1 389 ? -21.597 74.688 42.139 1.00 60.88 389 ASN B CA 1
ATOM 6163 C C . ASN B 1 389 ? -21.644 76.014 42.900 1.00 60.88 389 ASN B C 1
ATOM 6164 O O . ASN B 1 389 ? -22.190 76.096 44.004 1.00 100.00 389 ASN B O 1
ATOM 6169 N N . VAL B 1 390 ? -21.058 77.046 42.301 1.00 26.08 390 VAL B N 1
ATOM 6170 C CA . VAL B 1 390 ? -21.022 78.376 42.898 1.00 26.08 390 VAL B CA 1
ATOM 6171 C C . VAL B 1 390 ? -21.779 79.293 41.947 1.00 26.08 390 VAL B C 1
ATOM 6172 O O . VAL B 1 390 ? -22.272 78.834 40.921 1.00 50.04 390 VAL B O 1
ATOM 6176 N N . ASP B 1 391 ? -21.884 80.577 42.284 1.00 55.32 391 ASP B N 1
ATOM 6177 C CA . ASP B 1 391 ? -22.587 81.508 41.410 1.00 55.32 391 ASP B CA 1
ATOM 6178 C C . ASP B 1 391 ? -21.631 81.977 40.322 1.00 55.32 391 ASP B C 1
ATOM 6179 O O . ASP B 1 391 ? -20.413 81.962 40.505 1.00 83.27 391 ASP B O 1
ATOM 6184 N N . MET B 1 392 ? -22.185 82.385 39.187 1.00 56.39 392 MET B N 1
ATOM 6185 C CA . MET B 1 392 ? -21.368 82.820 38.064 1.00 56.39 392 MET B CA 1
ATOM 6186 C C . MET B 1 392 ? -20.274 83.833 38.414 1.00 56.39 392 MET B C 1
ATOM 6187 O O . MET B 1 392 ? -19.164 83.756 37.868 1.00 57.69 392 MET B O 1
ATOM 6192 N N . ARG B 1 393 ? -20.562 84.774 39.316 1.00 16.35 393 ARG B N 1
ATOM 6193 C CA . ARG B 1 393 ? -19.542 85.751 39.664 1.00 16.35 393 ARG B CA 1
ATOM 6194 C C . ARG B 1 393 ? -18.328 85.047 40.231 1.00 16.35 393 ARG B C 1
ATOM 6195 O O . ARG B 1 393 ? -17.210 85.312 39.802 1.00 32.71 393 ARG B O 1
ATOM 6203 N N . THR B 1 394 ? -18.543 84.142 41.181 1.00 60.61 394 THR B N 1
ATOM 6204 C CA . THR B 1 394 ? -17.435 83.410 41.790 1.00 60.61 394 THR B CA 1
ATOM 6205 C C . THR B 1 394 ? -16.735 82.555 40.737 1.00 60.61 394 THR B C 1
ATOM 6206 O O . THR B 1 394 ? -15.500 82.509 40.675 1.00 59.23 394 THR B O 1
ATOM 6210 N N . ALA B 1 395 ? -17.530 81.886 39.908 1.00 44.58 395 ALA B N 1
ATOM 6211 C CA . ALA B 1 395 ? -16.991 81.043 38.852 1.00 44.58 395 ALA B CA 1
ATOM 6212 C C . ALA B 1 395 ? -16.036 81.873 38.012 1.00 44.58 395 ALA B C 1
ATOM 6213 O O . ALA B 1 395 ? -14.952 81.416 37.654 1.00 50.85 395 ALA B O 1
ATOM 6215 N N . ALA B 1 396 ? -16.435 83.103 37.703 1.00 22.91 396 ALA B N 1
ATOM 6216 C CA . ALA B 1 396 ? -15.594 83.982 36.903 1.00 22.91 396 ALA B CA 1
ATOM 6217 C C . ALA B 1 396 ? -14.271 84.295 37.599 1.00 22.91 396 ALA B C 1
ATOM 6218 O O . ALA B 1 396 ? -13.215 84.256 36.967 1.00 48.03 396 ALA B O 1
ATOM 6220 N N . TYR B 1 397 ? -14.317 84.601 38.895 1.00 28.90 397 TYR B N 1
ATOM 6221 C CA . TYR B 1 397 ? -13.104 84.932 39.639 1.00 28.90 397 TYR B CA 1
ATOM 6222 C C . TYR B 1 397 ? -12.172 83.744 39.754 1.00 28.90 397 TYR B C 1
ATOM 6223 O O . TYR B 1 397 ? -10.944 83.906 39.746 1.00 39.04 397 TYR B O 1
ATOM 6232 N N . ILE B 1 398 ? -12.754 82.552 39.874 1.00 52.66 398 ILE B N 1
ATOM 6233 C CA . ILE B 1 398 ? -11.956 81.336 39.983 1.00 52.66 398 ILE B CA 1
ATOM 6234 C C . ILE B 1 398 ? -11.208 81.156 38.668 1.00 52.66 398 ILE B C 1
ATOM 6235 O O . ILE B 1 398 ? -9.976 81.066 38.657 1.00 44.94 398 ILE B O 1
ATOM 6240 N N . LEU B 1 399 ? -11.961 81.130 37.566 1.00 38.86 399 LEU B N 1
ATOM 6241 C CA . LEU B 1 399 ? -11.393 80.989 36.229 1.00 38.86 399 LEU B CA 1
ATOM 6242 C C . LEU B 1 399 ? -10.261 81.992 36.027 1.00 38.86 399 LEU B C 1
ATOM 6243 O O . LEU B 1 399 ? -9.201 81.655 35.502 1.00 35.19 399 LEU B O 1
ATOM 6248 N N . ALA B 1 400 ? -10.493 83.229 36.444 1.00 34.59 400 ALA B N 1
ATOM 6249 C CA . ALA B 1 400 ? -9.481 84.274 36.330 1.00 34.59 400 ALA B CA 1
ATOM 6250 C C . ALA B 1 400 ? -8.277 83.970 37.224 1.00 34.59 400 ALA B C 1
ATOM 6251 O O . ALA B 1 400 ? -7.138 83.926 36.751 1.00 65.08 400 ALA B O 1
ATOM 6253 N N . ILE B 1 401 ? -8.532 83.767 38.516 1.00 58.10 401 ILE B N 1
ATOM 6254 C CA . ILE B 1 401 ? -7.463 83.470 39.457 1.00 58.10 401 ILE B CA 1
ATOM 6255 C C . ILE B 1 401 ? -6.686 82.243 39.005 1.00 58.10 401 ILE B C 1
ATOM 6256 O O . ILE B 1 401 ? -5.479 82.149 39.220 1.00 31.47 401 ILE B O 1
ATOM 6261 N N . ASP B 1 402 ? -7.373 81.306 38.364 1.00 31.19 402 ASP B N 1
ATOM 6262 C CA . ASP B 1 402 ? -6.708 80.102 37.887 1.00 31.19 402 ASP B CA 1
ATOM 6263 C C . ASP B 1 402 ? -5.646 80.444 36.843 1.00 31.19 402 ASP B C 1
ATOM 6264 O O . ASP B 1 402 ? -4.454 80.173 37.039 1.00 53.78 402 ASP B O 1
ATOM 6269 N N . ARG B 1 403 ? -6.086 81.049 35.743 1.00 31.70 403 ARG B N 1
ATOM 6270 C CA . ARG B 1 403 ? -5.191 81.423 34.654 1.00 31.70 403 ARG B CA 1
ATOM 6271 C C . ARG B 1 403 ? -3.974 82.252 35.090 1.00 31.70 403 ARG B C 1
ATOM 6272 O O . ARG B 1 403 ? -2.858 82.026 34.614 1.00 43.10 403 ARG B O 1
ATOM 6280 N N . VAL B 1 404 ? -4.177 83.207 35.988 1.00 26.32 404 VAL B N 1
ATOM 6281 C CA . VAL B 1 404 ? -3.070 84.026 36.452 1.00 26.32 404 VAL B CA 1
ATOM 6282 C C . VAL B 1 404 ? -2.087 83.197 37.281 1.00 26.32 404 VAL B C 1
ATOM 6283 O O . VAL B 1 404 ? -0.874 83.420 37.235 1.00 31.05 404 VAL B O 1
ATOM 6287 N N . ALA B 1 405 ? -2.610 82.239 38.041 1.00 35.91 405 ALA B N 1
ATOM 6288 C CA . ALA B 1 405 ? -1.768 81.392 38.878 1.00 35.91 405 ALA B CA 1
ATOM 6289 C C . ALA B 1 405 ? -0.907 80.475 38.027 1.00 35.91 405 ALA B C 1
ATOM 6290 O O . ALA B 1 405 ? 0.317 80.415 38.215 1.00 15.48 405 ALA B O 1
ATOM 6292 N N . TYR B 1 406 ? -1.549 79.764 37.097 1.00 42.59 406 TYR B N 1
ATOM 6293 C CA . TYR B 1 406 ? -0.842 78.849 36.201 1.00 42.59 406 TYR B CA 1
ATOM 6294 C C . TYR B 1 406 ? 0.336 79.552 35.525 1.00 42.59 406 TYR B C 1
ATOM 6295 O O . TYR B 1 406 ? 1.456 79.034 35.499 1.00 75.79 406 TYR B O 1
ATOM 6304 N N . ALA B 1 407 ? 0.066 80.738 34.979 1.00 17.29 407 ALA B N 1
ATOM 6305 C CA . ALA B 1 407 ? 1.087 81.526 34.304 1.00 17.29 407 ALA B CA 1
ATOM 6306 C C . ALA B 1 407 ? 2.153 81.894 35.305 1.00 17.29 407 ALA B C 1
ATOM 6307 O O . ALA B 1 407 ? 3.349 81.792 35.032 1.00 43.36 407 ALA B O 1
ATOM 6309 N N . THR B 1 408 ? 1.715 82.317 36.478 1.00 54.43 408 THR B N 1
ATOM 6310 C CA . THR B 1 408 ? 2.650 82.690 37.518 1.00 54.43 408 THR B CA 1
ATOM 6311 C C . THR B 1 408 ? 3.515 81.484 37.871 1.00 54.43 408 THR B C 1
ATOM 6312 O O . THR B 1 408 ? 4.711 81.625 38.126 1.00 44.21 408 THR B O 1
ATOM 6316 N N . LYS B 1 409 ? 2.909 80.301 37.869 1.00 36.69 409 LYS B N 1
ATOM 6317 C CA . LYS B 1 409 ? 3.621 79.063 38.183 1.00 36.69 409 LYS B CA 1
ATOM 6318 C C . LYS B 1 409 ? 4.606 78.644 37.079 1.00 36.69 409 LYS B C 1
ATOM 6319 O O . LYS B 1 409 ? 5.782 78.387 37.349 1.00 72.47 409 LYS B O 1
ATOM 6325 N N . LYS B 1 410 ? 4.120 78.572 35.840 1.00 27.36 410 LYS B N 1
ATOM 6326 C CA . LYS B 1 410 ? 4.957 78.160 34.737 1.00 27.36 410 LYS B CA 1
ATOM 6327 C C . LYS B 1 410 ? 6.223 79.004 34.649 1.00 27.36 410 LYS B C 1
ATOM 6328 O O . LYS B 1 410 ? 7.291 78.493 34.284 1.00 59.98 410 LYS B O 1
ATOM 6334 N N . ARG B 1 411 ? 6.115 80.285 35.003 1.00 28.78 411 ARG B N 1
ATOM 6335 C CA . ARG B 1 411 ? 7.264 81.191 34.947 1.00 28.78 411 ARG B CA 1
ATOM 6336 C C . ARG B 1 411 ? 8.241 80.988 36.091 1.00 28.78 411 ARG B C 1
ATOM 6337 O O . ARG B 1 411 ? 7.891 80.244 37.030 1.00 33.70 411 ARG B O 1
ATOM 6345 N N . SER C 1 4 ? 10.047 126.565 -10.080 1.00 100.00 4 SER C N 1
ATOM 6346 C CA . SER C 1 4 ? 10.707 125.419 -9.383 1.00 100.00 4 SER C CA 1
ATOM 6347 C C . SER C 1 4 ? 9.769 124.222 -9.263 1.00 100.00 4 SER C C 1
ATOM 6348 O O . SER C 1 4 ? 8.560 124.375 -9.097 1.00 77.72 4 SER C O 1
ATOM 6351 N N . LEU C 1 5 ? 10.343 123.029 -9.345 1.00 75.95 5 LEU C N 1
ATOM 6352 C CA . LEU C 1 5 ? 9.581 121.792 -9.256 1.00 75.95 5 LEU C CA 1
ATOM 6353 C C . LEU C 1 5 ? 8.729 121.749 -8.000 1.00 75.95 5 LEU C C 1
ATOM 6354 O O . LEU C 1 5 ? 7.574 121.316 -8.033 1.00 65.23 5 LEU C O 1
ATOM 6359 N N . TYR C 1 6 ? 9.320 122.189 -6.892 1.00 70.41 6 TYR C N 1
ATOM 6360 C CA . TYR C 1 6 ? 8.636 122.206 -5.607 1.00 70.41 6 TYR C CA 1
ATOM 6361 C C . TYR C 1 6 ? 7.485 123.216 -5.580 1.00 70.41 6 TYR C C 1
ATOM 6362 O O . TYR C 1 6 ? 6.331 122.849 -5.341 1.00 84.49 6 TYR C O 1
ATOM 6371 N N . GLU C 1 7 ? 7.807 124.484 -5.825 1.00 58.78 7 GLU C N 1
ATOM 6372 C CA . GLU C 1 7 ? 6.811 125.555 -5.837 1.00 58.78 7 GLU C CA 1
ATOM 6373 C C . GLU C 1 7 ? 5.628 125.224 -6.745 1.00 58.78 7 GLU C C 1
ATOM 6374 O O . GLU C 1 7 ? 4.487 125.593 -6.467 1.00 98.71 7 GLU C O 1
ATOM 6380 N N . MET C 1 8 ? 5.918 124.528 -7.836 1.00 57.24 8 MET C N 1
ATOM 6381 C CA . MET C 1 8 ? 4.898 124.127 -8.795 1.00 57.24 8 MET C CA 1
ATOM 6382 C C . MET C 1 8 ? 3.915 123.166 -8.142 1.00 57.24 8 MET C C 1
ATOM 6383 O O . MET C 1 8 ? 2.727 123.170 -8.456 1.00 100.00 8 MET C O 1
ATOM 6388 N N . ALA C 1 9 ? 4.428 122.328 -7.244 1.00 75.00 9 ALA C N 1
ATOM 6389 C CA . ALA C 1 9 ? 3.602 121.356 -6.541 1.00 75.00 9 ALA C CA 1
ATOM 6390 C C . ALA C 1 9 ? 2.815 122.069 -5.447 1.00 75.00 9 ALA C C 1
ATOM 6391 O O . ALA C 1 9 ? 1.624 121.816 -5.254 1.00 64.06 9 ALA C O 1
ATOM 6393 N N . VAL C 1 10 ? 3.490 122.964 -4.735 1.00 61.81 10 VAL C N 1
ATOM 6394 C CA . VAL C 1 10 ? 2.851 123.730 -3.677 1.00 61.81 10 VAL C CA 1
ATOM 6395 C C . VAL C 1 10 ? 1.638 124.481 -4.242 1.00 61.81 10 VAL C C 1
ATOM 6396 O O . VAL C 1 10 ? 0.617 124.643 -3.562 1.00 59.71 10 VAL C O 1
ATOM 6400 N N . GLU C 1 11 ? 1.760 124.932 -5.490 1.00 53.27 11 GLU C N 1
ATOM 6401 C CA . GLU C 1 11 ? 0.694 125.670 -6.159 1.00 53.27 11 GLU C CA 1
ATOM 6402 C C . GLU C 1 11 ? -0.546 124.802 -6.275 1.00 53.27 11 GLU C C 1
ATOM 6403 O O . GLU C 1 11 ? -1.642 125.204 -5.879 1.00 100.00 11 GLU C O 1
ATOM 6409 N N . GLN C 1 12 ? -0.357 123.608 -6.825 1.00 56.53 12 GLN C N 1
ATOM 6410 C CA . GLN C 1 12 ? -1.436 122.647 -7.009 1.00 56.53 12 GLN C CA 1
ATOM 6411 C C . GLN C 1 12 ? -2.117 122.382 -5.670 1.00 56.53 12 GLN C C 1
ATOM 6412 O O . GLN C 1 12 ? -3.335 122.216 -5.591 1.00 94.37 12 GLN C O 1
ATOM 6418 N N . PHE C 1 13 ? -1.307 122.342 -4.619 1.00 63.69 13 PHE C N 1
ATOM 6419 C CA . PHE C 1 13 ? -1.793 122.109 -3.270 1.00 63.69 13 PHE C CA 1
ATOM 6420 C C . PHE C 1 13 ? -2.619 123.317 -2.848 1.00 63.69 13 PHE C C 1
ATOM 6421 O O . PHE C 1 13 ? -3.774 123.187 -2.441 1.00 33.87 13 PHE C O 1
ATOM 6429 N N . ASN C 1 14 ? -2.022 124.496 -2.972 1.00 42.12 14 ASN C N 1
ATOM 6430 C CA . ASN C 1 14 ? -2.690 125.727 -2.596 1.00 42.12 14 ASN C CA 1
ATOM 6431 C C . ASN C 1 14 ? -4.107 125.838 -3.160 1.00 42.12 14 ASN C C 1
ATOM 6432 O O . ASN C 1 14 ? -5.021 126.325 -2.489 1.00 53.78 14 ASN C O 1
ATOM 6437 N N . ARG C 1 15 ? -4.287 125.365 -4.386 1.00 34.77 15 ARG C N 1
ATOM 6438 C CA . ARG C 1 15 ? -5.586 125.413 -5.046 1.00 34.77 15 ARG C CA 1
ATOM 6439 C C . ARG C 1 15 ? -6.648 124.716 -4.214 1.00 34.77 15 ARG C C 1
ATOM 6440 O O . ARG C 1 15 ? -7.619 125.337 -3.781 1.00 99.39 15 ARG C O 1
ATOM 6448 N N . ALA C 1 16 ? -6.458 123.419 -4.001 1.00 57.89 16 ALA C N 1
ATOM 6449 C CA . ALA C 1 16 ? -7.398 122.628 -3.217 1.00 57.89 16 ALA C CA 1
ATOM 6450 C C . ALA C 1 16 ? -7.450 123.142 -1.777 1.00 57.89 16 ALA C C 1
ATOM 6451 O O . ALA C 1 16 ? -8.462 122.997 -1.086 1.00 76.87 16 ALA C O 1
ATOM 6453 N N . ALA C 1 17 ? -6.354 123.747 -1.330 1.00 68.87 17 ALA C N 1
ATOM 6454 C CA . ALA C 1 17 ? -6.283 124.280 0.022 1.00 68.87 17 ALA C CA 1
ATOM 6455 C C . ALA C 1 17 ? -7.329 125.372 0.193 1.00 68.87 17 ALA C C 1
ATOM 6456 O O . ALA C 1 17 ? -7.843 125.589 1.288 1.00 85.55 17 ALA C O 1
ATOM 6458 N N . SER C 1 18 ? -7.642 126.055 -0.901 1.00 80.21 18 SER C N 1
ATOM 6459 C CA . SER C 1 18 ? -8.625 127.127 -0.880 1.00 80.21 18 SER C CA 1
ATOM 6460 C C . SER C 1 18 ? -10.048 126.597 -0.962 1.00 80.21 18 SER C C 1
ATOM 6461 O O . SER C 1 18 ? -10.897 126.953 -0.147 1.00 55.96 18 SER C O 1
ATOM 6464 N N . LEU C 1 19 ? -10.309 125.750 -1.950 1.00 53.58 19 LEU C N 1
ATOM 6465 C CA . LEU C 1 19 ? -11.634 125.170 -2.122 1.00 53.58 19 LEU C CA 1
ATOM 6466 C C . LEU C 1 19 ? -12.201 124.714 -0.777 1.00 53.58 19 LEU C C 1
ATOM 6467 O O . LEU C 1 19 ? -13.418 124.693 -0.577 1.00 73.32 19 LEU C O 1
ATOM 6472 N N . MET C 1 20 ? -11.308 124.348 0.137 1.00 83.81 20 MET C N 1
ATOM 6473 C CA . MET C 1 20 ? -11.705 123.901 1.467 1.00 83.81 20 MET C CA 1
ATOM 6474 C C . MET C 1 20 ? -11.260 124.939 2.498 1.00 83.81 20 MET C C 1
ATOM 6475 O O . MET C 1 20 ? -10.227 125.585 2.327 1.00 68.86 20 MET C O 1
ATOM 6480 N N . ASP C 1 21 ? -12.036 125.112 3.562 1.00 80.12 21 ASP C N 1
ATOM 6481 C CA . ASP C 1 21 ? -11.665 126.081 4.586 1.00 80.12 21 ASP C CA 1
ATOM 6482 C C . ASP C 1 21 ? -10.556 125.503 5.456 1.00 80.12 21 ASP C C 1
ATOM 6483 O O . ASP C 1 21 ? -10.822 124.882 6.491 1.00 100.00 21 ASP C O 1
ATOM 6488 N N . LEU C 1 22 ? -9.312 125.712 5.030 1.00 66.02 22 LEU C N 1
ATOM 6489 C CA . LEU C 1 22 ? -8.159 125.195 5.759 1.00 66.02 22 LEU C CA 1
ATOM 6490 C C . LEU C 1 22 ? -7.376 126.278 6.484 1.00 66.02 22 LEU C C 1
ATOM 6491 O O . LEU C 1 22 ? -6.773 127.146 5.858 1.00 54.44 22 LEU C O 1
ATOM 6496 N N . GLU C 1 23 ? -7.381 126.213 7.810 1.00 50.69 23 GLU C N 1
ATOM 6497 C CA . GLU C 1 23 ? -6.673 127.186 8.628 1.00 50.69 23 GLU C CA 1
ATOM 6498 C C . GLU C 1 23 ? -5.375 127.604 7.945 1.00 50.69 23 GLU C C 1
ATOM 6499 O O . GLU C 1 23 ? -4.573 126.770 7.534 1.00 79.58 23 GLU C O 1
ATOM 6505 N N . SER C 1 24 ? -5.192 128.912 7.818 1.00 61.24 24 SER C N 1
ATOM 6506 C CA . SER C 1 24 ? -4.014 129.480 7.180 1.00 61.24 24 SER C CA 1
ATOM 6507 C C . SER C 1 24 ? -2.702 128.920 7.703 1.00 61.24 24 SER C C 1
ATOM 6508 O O . SER C 1 24 ? -1.909 128.388 6.937 1.00 74.11 24 SER C O 1
ATOM 6511 N N . ASP C 1 25 ? -2.469 129.045 9.006 1.00 92.60 25 ASP C N 1
ATOM 6512 C CA . ASP C 1 25 ? -1.226 128.556 9.598 1.00 92.60 25 ASP C CA 1
ATOM 6513 C C . ASP C 1 25 ? -1.059 127.036 9.518 1.00 92.60 25 ASP C C 1
ATOM 6514 O O . ASP C 1 25 ? 0.060 126.535 9.400 1.00 94.03 25 ASP C O 1
ATOM 6519 N N . LEU C 1 26 ? -2.167 126.306 9.580 1.00 42.91 26 LEU C N 1
ATOM 6520 C CA . LEU C 1 26 ? -2.122 124.852 9.505 1.00 42.91 26 LEU C CA 1
ATOM 6521 C C . LEU C 1 26 ? -1.625 124.453 8.122 1.00 42.91 26 LEU C C 1
ATOM 6522 O O . LEU C 1 26 ? -0.859 123.501 7.980 1.00 44.52 26 LEU C O 1
ATOM 6527 N N . ALA C 1 27 ? -2.062 125.195 7.106 1.00 47.09 27 ALA C N 1
ATOM 6528 C CA . ALA C 1 27 ? -1.659 124.931 5.733 1.00 47.09 27 ALA C CA 1
ATOM 6529 C C . ALA C 1 27 ? -0.166 125.155 5.571 1.00 47.09 27 ALA C C 1
ATOM 6530 O O . ALA C 1 27 ? 0.483 124.458 4.800 1.00 46.08 27 ALA C O 1
ATOM 6532 N N . GLU C 1 28 ? 0.381 126.124 6.301 1.00 53.39 28 GLU C N 1
ATOM 6533 C CA . GLU C 1 28 ? 1.808 126.421 6.214 1.00 53.39 28 GLU C CA 1
ATOM 6534 C C . GLU C 1 28 ? 2.654 125.237 6.676 1.00 53.39 28 GLU C C 1
ATOM 6535 O O . GLU C 1 28 ? 3.692 124.940 6.077 1.00 61.67 28 GLU C O 1
ATOM 6541 N N . VAL C 1 29 ? 2.220 124.554 7.731 1.00 58.23 29 VAL C N 1
ATOM 6542 C CA . VAL C 1 29 ? 2.980 123.412 8.208 1.00 58.23 29 VAL C CA 1
ATOM 6543 C C . VAL C 1 29 ? 2.853 122.269 7.206 1.00 58.23 29 VAL C C 1
ATOM 6544 O O . VAL C 1 29 ? 3.804 121.514 7.004 1.00 52.90 29 VAL C O 1
ATOM 6548 N N . LEU C 1 30 ? 1.687 122.141 6.574 1.00 37.52 30 LEU C N 1
ATOM 6549 C CA . LEU C 1 30 ? 1.490 121.087 5.579 1.00 37.52 30 LEU C CA 1
ATOM 6550 C C . LEU C 1 30 ? 2.295 121.388 4.314 1.00 37.52 30 LEU C C 1
ATOM 6551 O O . LEU C 1 30 ? 2.533 120.502 3.494 1.00 40.84 30 LEU C O 1
ATOM 6556 N N . ARG C 1 31 ? 2.714 122.642 4.164 1.00 35.78 31 ARG C N 1
ATOM 6557 C CA . ARG C 1 31 ? 3.480 123.063 3.001 1.00 35.78 31 ARG C CA 1
ATOM 6558 C C . ARG C 1 31 ? 4.944 122.694 3.131 1.00 35.78 31 ARG C C 1
ATOM 6559 O O . ARG C 1 31 ? 5.467 121.946 2.310 1.00 63.75 31 ARG C O 1
ATOM 6567 N N . ARG C 1 32 ? 5.609 123.213 4.158 1.00 47.90 32 ARG C N 1
ATOM 6568 C CA . ARG C 1 32 ? 7.023 122.905 4.367 1.00 47.90 32 ARG C CA 1
ATOM 6569 C C . ARG C 1 32 ? 7.239 121.450 4.822 1.00 47.90 32 ARG C C 1
ATOM 6570 O O . ARG C 1 32 ? 6.411 120.880 5.533 1.00 54.56 32 ARG C O 1
ATOM 6578 N N . PRO C 1 33 ? 8.358 120.831 4.412 1.00 38.33 33 PRO C N 1
ATOM 6579 C CA . PRO C 1 33 ? 8.669 119.449 4.785 1.00 38.33 33 PRO C CA 1
ATOM 6580 C C . PRO C 1 33 ? 9.395 119.409 6.136 1.00 38.33 33 PRO C C 1
ATOM 6581 O O . PRO C 1 33 ? 10.243 120.261 6.419 1.00 27.67 33 PRO C O 1
ATOM 6585 N N . LYS C 1 34 ? 9.083 118.409 6.957 1.00 18.46 34 LYS C N 1
ATOM 6586 C CA . LYS C 1 34 ? 9.690 118.282 8.284 1.00 18.46 34 LYS C CA 1
ATOM 6587 C C . LYS C 1 34 ? 11.212 118.153 8.329 1.00 18.46 34 LYS C C 1
ATOM 6588 O O . LYS C 1 34 ? 11.889 118.874 9.071 1.00 39.96 34 LYS C O 1
ATOM 6594 N N . ARG C 1 35 ? 11.745 117.230 7.534 1.00 36.07 35 ARG C N 1
ATOM 6595 C CA . ARG C 1 35 ? 13.180 116.983 7.512 1.00 36.07 35 ARG C CA 1
ATOM 6596 C C . ARG C 1 35 ? 13.780 116.862 6.126 1.00 36.07 35 ARG C C 1
ATOM 6597 O O . ARG C 1 35 ? 13.183 116.274 5.221 1.00 62.35 35 ARG C O 1
ATOM 6605 N N . VAL C 1 36 ? 14.984 117.407 5.982 1.00 29.48 36 VAL C N 1
ATOM 6606 C CA . VAL C 1 36 ? 15.733 117.337 4.733 1.00 29.48 36 VAL C CA 1
ATOM 6607 C C . VAL C 1 36 ? 17.168 117.031 5.147 1.00 29.48 36 VAL C C 1
ATOM 6608 O O . VAL C 1 36 ? 17.812 117.834 5.834 1.00 38.19 36 VAL C O 1
ATOM 6612 N N . LEU C 1 37 ? 17.653 115.855 4.760 1.00 38.41 37 LEU C N 1
ATOM 6613 C CA . LEU C 1 37 ? 19.012 115.464 5.094 1.00 38.41 37 LEU C CA 1
ATOM 6614 C C . LEU C 1 37 ? 19.824 115.349 3.815 1.00 38.41 37 LEU C C 1
ATOM 6615 O O . LEU C 1 37 ? 19.440 114.628 2.883 1.00 31.35 37 LEU C O 1
ATOM 6620 N N . ILE C 1 38 ? 20.939 116.075 3.781 1.00 18.47 38 ILE C N 1
ATOM 6621 C CA . ILE C 1 38 ? 21.847 116.078 2.640 1.00 18.47 38 ILE C CA 1
ATOM 6622 C C . ILE C 1 38 ? 23.214 115.552 3.080 1.00 18.47 38 ILE C C 1
ATOM 6623 O O . ILE C 1 38 ? 23.834 116.106 3.988 1.00 54.04 38 ILE C O 1
ATOM 6628 N N . VAL C 1 39 ? 23.688 114.496 2.428 1.00 36.94 39 VAL C N 1
ATOM 6629 C CA . VAL C 1 39 ? 24.974 113.910 2.779 1.00 36.94 39 VAL C CA 1
ATOM 6630 C C . VAL C 1 39 ? 25.999 113.882 1.641 1.00 36.94 39 VAL C C 1
ATOM 6631 O O . VAL C 1 39 ? 25.654 113.661 0.480 1.00 23.33 39 VAL C O 1
ATOM 6635 N N . GLU C 1 40 ? 27.258 114.122 1.999 1.00 25.59 40 GLU C N 1
ATOM 6636 C CA . GLU C 1 40 ? 28.387 114.098 1.071 1.00 25.59 40 GLU C CA 1
ATOM 6637 C C . GLU C 1 40 ? 29.294 112.985 1.587 1.00 25.59 40 GLU C C 1
ATOM 6638 O O . GLU C 1 40 ? 30.036 113.181 2.548 1.00 82.30 40 GLU C O 1
ATOM 6644 N N . PHE C 1 41 ? 29.233 111.818 0.954 1.00 38.18 41 PHE C N 1
ATOM 6645 C CA . PHE C 1 41 ? 30.025 110.675 1.397 1.00 38.18 41 PHE C CA 1
ATOM 6646 C C . PHE C 1 41 ? 31.001 110.134 0.372 1.00 38.18 41 PHE C C 1
ATOM 6647 O O . PHE C 1 41 ? 30.682 110.050 -0.804 1.00 35.54 41 PHE C O 1
ATOM 6655 N N . PRO C 1 42 ? 32.186 109.701 0.822 1.00 25.24 42 PRO C N 1
ATOM 6656 C CA . PRO C 1 42 ? 33.186 109.164 -0.094 1.00 25.24 42 PRO C CA 1
ATOM 6657 C C . PRO C 1 42 ? 32.878 107.707 -0.439 1.00 25.24 42 PRO C C 1
ATOM 6658 O O . PRO C 1 42 ? 32.092 107.035 0.242 1.00 13.16 42 PRO C O 1
ATOM 6662 N N . VAL C 1 43 ? 33.495 107.229 -1.511 1.00 44.23 43 VAL C N 1
ATOM 6663 C CA . VAL C 1 43 ? 33.320 105.856 -1.952 1.00 44.23 43 VAL C CA 1
ATOM 6664 C C . VAL C 1 43 ? 34.594 105.457 -2.659 1.00 44.23 43 VAL C C 1
ATOM 6665 O O . VAL C 1 43 ? 35.085 106.211 -3.489 1.00 15.22 43 VAL C O 1
ATOM 6669 N N . ARG C 1 44 ? 35.140 104.292 -2.331 1.00 29.87 44 ARG C N 1
ATOM 6670 C CA . ARG C 1 44 ? 36.372 103.851 -2.971 1.00 29.87 44 ARG C CA 1
ATOM 6671 C C . ARG C 1 44 ? 35.998 103.200 -4.282 1.00 29.87 44 ARG C C 1
ATOM 6672 O O . ARG C 1 44 ? 35.301 102.184 -4.316 1.00 77.31 44 ARG C O 1
ATOM 6680 N N . MET C 1 45 ? 36.462 103.809 -5.365 1.00 59.82 45 MET C N 1
ATOM 6681 C CA . MET C 1 45 ? 36.194 103.314 -6.699 1.00 59.82 45 MET C CA 1
ATOM 6682 C C . MET C 1 45 ? 37.105 102.142 -7.012 1.00 59.82 45 MET C C 1
ATOM 6683 O O . MET C 1 45 ? 38.214 102.043 -6.484 1.00 44.21 45 MET C O 1
ATOM 6688 N N . ASP C 1 46 ? 36.629 101.259 -7.879 1.00 40.43 46 ASP C N 1
ATOM 6689 C CA . ASP C 1 46 ? 37.385 100.084 -8.278 1.00 40.43 46 ASP C CA 1
ATOM 6690 C C . ASP C 1 46 ? 38.863 100.388 -8.524 1.00 40.43 46 ASP C C 1
ATOM 6691 O O . ASP C 1 46 ? 39.735 99.716 -7.974 1.00 46.35 46 ASP C O 1
ATOM 6696 N N . ASP C 1 47 ? 39.145 101.404 -9.337 1.00 46.37 47 ASP C N 1
ATOM 6697 C CA . ASP C 1 47 ? 40.529 101.747 -9.643 1.00 46.37 47 ASP C CA 1
ATOM 6698 C C . ASP C 1 47 ? 41.323 102.192 -8.422 1.00 46.37 47 ASP C C 1
ATOM 6699 O O . ASP C 1 47 ? 42.541 102.359 -8.497 1.00 84.01 47 ASP C O 1
ATOM 6704 N N . GLY C 1 48 ? 40.637 102.396 -7.300 1.00 72.56 48 GLY C N 1
ATOM 6705 C CA . GLY C 1 48 ? 41.326 102.790 -6.081 1.00 72.56 48 GLY C CA 1
ATOM 6706 C C . GLY C 1 48 ? 41.196 104.220 -5.591 1.00 72.56 48 GLY C C 1
ATOM 6707 O O . GLY C 1 48 ? 41.563 104.513 -4.457 1.00 63.59 48 GLY C O 1
ATOM 6708 N N . HIS C 1 49 ? 40.693 105.123 -6.422 1.00 61.07 49 HIS C N 1
ATOM 6709 C CA . HIS C 1 49 ? 40.559 106.504 -5.986 1.00 61.07 49 HIS C CA 1
ATOM 6710 C C . HIS C 1 49 ? 39.192 106.732 -5.343 1.00 61.07 49 HIS C C 1
ATOM 6711 O O . HIS C 1 49 ? 38.217 106.045 -5.665 1.00 46.10 49 HIS C O 1
ATOM 6718 N N . VAL C 1 50 ? 39.131 107.685 -4.417 1.00 58.59 50 VAL C N 1
ATOM 6719 C CA . VAL C 1 50 ? 37.887 107.985 -3.720 1.00 58.59 50 VAL C CA 1
ATOM 6720 C C . VAL C 1 50 ? 37.090 109.050 -4.440 1.00 58.59 50 VAL C C 1
ATOM 6721 O O . VAL C 1 50 ? 37.649 110.012 -4.959 1.00 67.49 50 VAL C O 1
ATOM 6725 N N . GLU C 1 51 ? 35.775 108.869 -4.461 1.00 38.85 51 GLU C N 1
ATOM 6726 C CA . GLU C 1 51 ? 34.880 109.828 -5.092 1.00 38.85 51 GLU C CA 1
ATOM 6727 C C . GLU C 1 51 ? 33.750 110.197 -4.139 1.00 38.85 51 GLU C C 1
ATOM 6728 O O . GLU C 1 51 ? 33.031 109.326 -3.647 1.00 86.99 51 GLU C O 1
ATOM 6734 N N . VAL C 1 52 ? 33.615 111.493 -3.874 1.00 21.26 52 VAL C N 1
ATOM 6735 C CA . VAL C 1 52 ? 32.575 112.002 -2.993 1.00 21.26 52 VAL C CA 1
ATOM 6736 C C . VAL C 1 52 ? 31.244 112.163 -3.738 1.00 21.26 52 VAL C C 1
ATOM 6737 O O . VAL C 1 52 ? 31.205 112.724 -4.829 1.00 58.67 52 VAL C O 1
ATOM 6741 N N . PHE C 1 53 ? 30.158 111.681 -3.145 1.00 28.78 53 PHE C N 1
ATOM 6742 C CA . PHE C 1 53 ? 28.848 111.786 -3.771 1.00 28.78 53 PHE C CA 1
ATOM 6743 C C . PHE C 1 53 ? 27.873 112.560 -2.881 1.00 28.78 53 PHE C C 1
ATOM 6744 O O . PHE C 1 53 ? 28.083 112.675 -1.668 1.00 45.90 53 PHE C O 1
ATOM 6752 N N . THR C 1 54 ? 26.804 113.073 -3.490 1.00 13.45 54 THR C N 1
ATOM 6753 C CA . THR C 1 54 ? 25.780 113.827 -2.784 1.00 13.45 54 THR C CA 1
ATOM 6754 C C . THR C 1 54 ? 24.484 113.027 -2.716 1.00 13.45 54 THR C C 1
ATOM 6755 O O . THR C 1 54 ? 23.963 112.557 -3.732 1.00 26.71 54 THR C O 1
ATOM 6759 N N . GLY C 1 55 ? 23.953 112.874 -1.510 1.00 34.60 55 GLY C N 1
ATOM 6760 C CA . GLY C 1 55 ? 22.719 112.127 -1.348 1.00 34.60 55 GLY C CA 1
ATOM 6761 C C . GLY C 1 55 ? 21.702 112.922 -0.564 1.00 34.60 55 GLY C C 1
ATOM 6762 O O . GLY C 1 55 ? 22.060 113.746 0.273 1.00 29.89 55 GLY C O 1
ATOM 6763 N N . TYR C 1 56 ? 20.428 112.678 -0.831 1.00 20.31 56 TYR C N 1
ATOM 6764 C CA . TYR C 1 56 ? 19.367 113.399 -0.145 1.00 20.31 56 TYR C CA 1
ATOM 6765 C C . TYR C 1 56 ? 18.294 112.444 0.333 1.00 20.31 56 TYR C C 1
ATOM 6766 O O . TYR C 1 56 ? 17.960 111.463 -0.347 1.00 29.85 56 TYR C O 1
ATOM 6775 N N . ARG C 1 57 ? 17.759 112.736 1.511 1.00 42.19 57 ARG C N 1
ATOM 6776 C CA . ARG C 1 57 ? 16.648 111.978 2.049 1.00 42.19 57 ARG C CA 1
ATOM 6777 C C . ARG C 1 57 ? 15.796 113.073 2.627 1.00 42.19 57 ARG C C 1
ATOM 6778 O O . ARG C 1 57 ? 16.287 113.908 3.401 1.00 20.58 57 ARG C O 1
ATOM 6786 N N . VAL C 1 58 ? 14.532 113.087 2.223 1.00 27.10 58 VAL C N 1
ATOM 6787 C CA . VAL C 1 58 ? 13.599 114.103 2.674 1.00 27.10 58 VAL C CA 1
ATOM 6788 C C . VAL C 1 58 ? 12.319 113.523 3.262 1.00 27.10 58 VAL C C 1
ATOM 6789 O O . VAL C 1 58 ? 11.596 112.771 2.604 1.00 27.11 58 VAL C O 1
ATOM 6793 N N . GLN C 1 59 ? 12.041 113.871 4.510 1.00 44.86 59 GLN C N 1
ATOM 6794 C CA . GLN C 1 59 ? 10.826 113.410 5.159 1.00 44.86 59 GLN C CA 1
ATOM 6795 C C . GLN C 1 59 ? 9.921 114.624 5.166 1.00 44.86 59 GLN C C 1
ATOM 6796 O O . GLN C 1 59 ? 10.132 115.561 5.938 1.00 43.26 59 GLN C O 1
ATOM 6802 N N . HIS C 1 60 ? 8.924 114.626 4.295 1.00 48.44 60 HIS C N 1
ATOM 6803 C CA . HIS C 1 60 ? 8.040 115.769 4.228 1.00 48.44 60 HIS C CA 1
ATOM 6804 C C . HIS C 1 60 ? 7.120 115.862 5.424 1.00 48.44 60 HIS C C 1
ATOM 6805 O O . HIS C 1 60 ? 7.281 116.721 6.286 1.00 25.44 60 HIS C O 1
ATOM 6812 N N . ASN C 1 61 ? 6.137 114.975 5.449 1.00 34.89 61 ASN C N 1
ATOM 6813 C CA . ASN C 1 61 ? 5.153 114.948 6.515 1.00 34.89 61 ASN C CA 1
ATOM 6814 C C . ASN C 1 61 ? 5.071 113.553 7.106 1.00 34.89 61 ASN C C 1
ATOM 6815 O O . ASN C 1 61 ? 5.224 112.559 6.408 1.00 30.95 61 ASN C O 1
ATOM 6820 N N . VAL C 1 62 ? 4.792 113.476 8.396 1.00 74.72 62 VAL C N 1
ATOM 6821 C CA . VAL C 1 62 ? 4.757 112.188 9.055 1.00 74.72 62 VAL C CA 1
ATOM 6822 C C . VAL C 1 62 ? 3.504 111.999 9.922 1.00 74.72 62 VAL C C 1
ATOM 6823 O O . VAL C 1 62 ? 3.218 110.905 10.423 1.00 9.92 62 VAL C O 1
ATOM 6827 N N . ALA C 1 63 ? 2.738 113.070 10.064 1.00 16.51 63 ALA C N 1
ATOM 6828 C CA . ALA C 1 63 ? 1.522 113.052 10.868 1.00 16.51 63 ALA C CA 1
ATOM 6829 C C . ALA C 1 63 ? 0.723 111.754 10.839 1.00 16.51 63 ALA C C 1
ATOM 6830 O O . ALA C 1 63 ? 0.241 111.300 11.875 1.00 51.00 63 ALA C O 1
ATOM 6832 N N . ARG C 1 64 ? 0.583 111.149 9.669 1.00 19.34 64 ARG C N 1
ATOM 6833 C CA . ARG C 1 64 ? -0.222 109.933 9.562 1.00 19.34 64 ARG C CA 1
ATOM 6834 C C . ARG C 1 64 ? 0.545 108.621 9.659 1.00 19.34 64 ARG C C 1
ATOM 6835 O O . ARG C 1 64 ? -0.055 107.536 9.617 1.00 34.55 64 ARG C O 1
ATOM 6843 N N . GLY C 1 65 ? 1.862 108.715 9.785 1.00 7.27 65 GLY C N 1
ATOM 6844 C CA . GLY C 1 65 ? 2.660 107.507 9.868 1.00 7.27 65 GLY C CA 1
ATOM 6845 C C . GLY C 1 65 ? 4.109 107.743 9.502 1.00 7.27 65 GLY C C 1
ATOM 6846 O O . GLY C 1 65 ? 4.548 108.884 9.332 1.00 27.42 65 GLY C O 1
ATOM 6847 N N . PRO C 1 66 ? 4.894 106.670 9.407 1.00 39.22 66 PRO C N 1
ATOM 6848 C CA . PRO C 1 66 ? 6.299 106.855 9.047 1.00 39.22 66 PRO C CA 1
ATOM 6849 C C . PRO C 1 66 ? 6.439 107.220 7.564 1.00 39.22 66 PRO C C 1
ATOM 6850 O O . PRO C 1 66 ? 5.656 106.773 6.725 1.00 26.26 66 PRO C O 1
ATOM 6854 N N . ALA C 1 67 ? 7.423 108.058 7.259 1.00 24.41 67 ALA C N 1
ATOM 6855 C CA . ALA C 1 67 ? 7.684 108.493 5.897 1.00 24.41 67 ALA C CA 1
ATOM 6856 C C . ALA C 1 67 ? 7.908 107.287 4.982 1.00 24.41 67 ALA C C 1
ATOM 6857 O O . ALA C 1 67 ? 8.620 106.343 5.338 1.00 26.29 67 ALA C O 1
ATOM 6859 N N . LYS C 1 68 ? 7.297 107.319 3.803 1.00 47.50 68 LYS C N 1
ATOM 6860 C CA . LYS C 1 68 ? 7.429 106.238 2.837 1.00 47.50 68 LYS C CA 1
ATOM 6861 C C . LYS C 1 68 ? 7.759 106.835 1.472 1.00 47.50 68 LYS C C 1
ATOM 6862 O O . LYS C 1 68 ? 7.092 107.783 1.023 1.00 38.07 68 LYS C O 1
ATOM 6868 N N . GLY C 1 69 ? 8.790 106.304 0.817 1.00 55.95 69 GLY C N 1
ATOM 6869 C CA . GLY C 1 69 ? 9.168 106.832 -0.485 1.00 55.95 69 GLY C CA 1
ATOM 6870 C C . GLY C 1 69 ? 10.467 106.276 -1.026 1.00 55.95 69 GLY C C 1
ATOM 6871 O O . GLY C 1 69 ? 11.398 106.036 -0.254 1.00 46.99 69 GLY C O 1
ATOM 6872 N N . GLY C 1 70 ? 10.535 106.099 -2.350 1.00 26.17 70 GLY C N 1
ATOM 6873 C CA . GLY C 1 70 ? 11.719 105.533 -2.982 1.00 26.17 70 GLY C CA 1
ATOM 6874 C C . GLY C 1 70 ? 13.013 106.334 -3.049 1.00 26.17 70 GLY C C 1
ATOM 6875 O O . GLY C 1 70 ? 13.065 107.515 -2.679 1.00 38.29 70 GLY C O 1
ATOM 6876 N N . ILE C 1 71 ? 14.070 105.668 -3.516 1.00 31.77 71 ILE C N 1
ATOM 6877 C CA . ILE C 1 71 ? 15.379 106.295 -3.669 1.00 31.77 71 ILE C CA 1
ATOM 6878 C C . ILE C 1 71 ? 15.752 106.350 -5.157 1.00 31.77 71 ILE C C 1
ATOM 6879 O O . ILE C 1 71 ? 15.597 105.377 -5.893 1.00 37.91 71 ILE C O 1
ATOM 6884 N N . ARG C 1 72 ? 16.247 107.507 -5.581 1.00 34.32 72 ARG C N 1
ATOM 6885 C CA . ARG C 1 72 ? 16.601 107.770 -6.966 1.00 34.32 72 ARG C CA 1
ATOM 6886 C C . ARG C 1 72 ? 18.098 107.826 -7.235 1.00 34.32 72 ARG C C 1
ATOM 6887 O O . ARG C 1 72 ? 18.848 108.522 -6.548 1.00 48.68 72 ARG C O 1
ATOM 6895 N N . TYR C 1 73 ? 18.530 107.098 -8.251 1.00 40.45 73 TYR C N 1
ATOM 6896 C CA . TYR C 1 73 ? 19.928 107.121 -8.647 1.00 40.45 73 TYR C CA 1
ATOM 6897 C C . TYR C 1 73 ? 19.905 107.801 -10.021 1.00 40.45 73 TYR C C 1
ATOM 6898 O O . TYR C 1 73 ? 19.496 107.211 -11.027 1.00 53.53 73 TYR C O 1
ATOM 6907 N N . HIS C 1 74 ? 20.308 109.066 -10.044 1.00 46.91 74 HIS C N 1
ATOM 6908 C CA . HIS C 1 74 ? 20.327 109.847 -11.267 1.00 46.91 74 HIS C CA 1
ATOM 6909 C C . HIS C 1 74 ? 21.367 110.924 -11.116 1.00 46.91 74 HIS C C 1
ATOM 6910 O O . HIS C 1 74 ? 21.621 111.401 -10.012 1.00 93.34 74 HIS C O 1
ATOM 6917 N N . PRO C 1 75 ? 21.987 111.329 -12.226 1.00 47.51 75 PRO C N 1
ATOM 6918 C CA . PRO C 1 75 ? 23.017 112.370 -12.161 1.00 47.51 75 PRO C CA 1
ATOM 6919 C C . PRO C 1 75 ? 22.447 113.773 -12.183 1.00 47.51 75 PRO C C 1
ATOM 6920 O O . PRO C 1 75 ? 23.176 114.746 -12.008 1.00 56.31 75 PRO C O 1
ATOM 6924 N N . ASP C 1 76 ? 21.138 113.872 -12.383 1.00 67.80 76 ASP C N 1
ATOM 6925 C CA . ASP C 1 76 ? 20.481 115.168 -12.443 1.00 67.80 76 ASP C CA 1
ATOM 6926 C C . ASP C 1 76 ? 19.579 115.435 -11.248 1.00 67.80 76 ASP C C 1
ATOM 6927 O O . ASP C 1 76 ? 18.975 116.499 -11.151 1.00 100.00 76 ASP C O 1
ATOM 6932 N N . VAL C 1 77 ? 19.480 114.470 -10.342 1.00 51.89 77 VAL C N 1
ATOM 6933 C CA . VAL C 1 77 ? 18.641 114.622 -9.157 1.00 51.89 77 VAL C CA 1
ATOM 6934 C C . VAL C 1 77 ? 19.052 115.852 -8.344 1.00 51.89 77 VAL C C 1
ATOM 6935 O O . VAL C 1 77 ? 20.240 116.126 -8.146 1.00 37.24 77 VAL C O 1
ATOM 6939 N N . THR C 1 78 ? 18.056 116.600 -7.886 1.00 65.04 78 THR C N 1
ATOM 6940 C CA . THR C 1 78 ? 18.306 117.804 -7.100 1.00 65.04 78 THR C CA 1
ATOM 6941 C C . THR C 1 78 ? 17.414 117.865 -5.874 1.00 65.04 78 THR C C 1
ATOM 6942 O O . THR C 1 78 ? 16.308 117.312 -5.870 1.00 78.53 78 THR C O 1
ATOM 6946 N N . LEU C 1 79 ? 17.889 118.557 -4.843 1.00 64.90 79 LEU C N 1
ATOM 6947 C CA . LEU C 1 79 ? 17.121 118.698 -3.614 1.00 64.90 79 LEU C CA 1
ATOM 6948 C C . LEU C 1 79 ? 15.660 119.011 -3.958 1.00 64.90 79 LEU C C 1
ATOM 6949 O O . LEU C 1 79 ? 14.736 118.367 -3.456 1.00 43.30 79 LEU C O 1
ATOM 6954 N N . ASP C 1 80 ? 15.468 119.990 -4.837 1.00 46.93 80 ASP C N 1
ATOM 6955 C CA . ASP C 1 80 ? 14.139 120.413 -5.277 1.00 46.93 80 ASP C CA 1
ATOM 6956 C C . ASP C 1 80 ? 13.273 119.229 -5.723 1.00 46.93 80 ASP C C 1
ATOM 6957 O O . ASP C 1 80 ? 12.195 118.978 -5.182 1.00 76.79 80 ASP C O 1
ATOM 6962 N N . GLU C 1 81 ? 13.767 118.506 -6.720 1.00 28.53 81 GLU C N 1
ATOM 6963 C CA . GLU C 1 81 ? 13.071 117.360 -7.280 1.00 28.53 81 GLU C CA 1
ATOM 6964 C C . GLU C 1 81 ? 12.628 116.403 -6.194 1.00 28.53 81 GLU C C 1
ATOM 6965 O O . GLU C 1 81 ? 11.488 115.943 -6.179 1.00 67.67 81 GLU C O 1
ATOM 6971 N N . VAL C 1 82 ? 13.547 116.101 -5.288 1.00 80.42 82 VAL C N 1
ATOM 6972 C CA . VAL C 1 82 ? 13.261 115.192 -4.192 1.00 80.42 82 VAL C CA 1
ATOM 6973 C C . VAL C 1 82 ? 12.127 115.744 -3.321 1.00 80.42 82 VAL C C 1
ATOM 6974 O O . VAL C 1 82 ? 11.132 115.049 -3.081 1.00 33.40 82 VAL C O 1
ATOM 6978 N N . LYS C 1 83 ? 12.281 116.989 -2.859 1.00 30.24 83 LYS C N 1
ATOM 6979 C CA . LYS C 1 83 ? 11.274 117.655 -2.024 1.00 30.24 83 LYS C CA 1
ATOM 6980 C C . LYS C 1 83 ? 9.903 117.527 -2.651 1.00 30.24 83 LYS C C 1
ATOM 6981 O O . LYS C 1 83 ? 8.952 117.092 -2.002 1.00 28.10 83 LYS C O 1
ATOM 6987 N N . ALA C 1 84 ? 9.809 117.922 -3.919 1.00 22.52 84 ALA C N 1
ATOM 6988 C CA . ALA C 1 84 ? 8.562 117.828 -4.669 1.00 22.52 84 ALA C CA 1
ATOM 6989 C C . ALA C 1 84 ? 8.016 116.406 -4.599 1.00 22.52 84 ALA C C 1
ATOM 6990 O O . ALA C 1 84 ? 6.869 116.189 -4.206 1.00 37.26 84 ALA C O 1
ATOM 6992 N N . LEU C 1 85 ? 8.848 115.437 -4.976 1.00 23.41 85 LEU C N 1
ATOM 6993 C CA . LEU C 1 85 ? 8.446 114.037 -4.968 1.00 23.41 85 LEU C CA 1
ATOM 6994 C C . LEU C 1 85 ? 8.000 113.571 -3.587 1.00 23.41 85 LEU C C 1
ATOM 6995 O O . LEU C 1 85 ? 7.006 112.847 -3.454 1.00 36.57 85 LEU C O 1
ATOM 7000 N N . ALA C 1 86 ? 8.730 113.989 -2.558 1.00 35.56 86 ALA C N 1
ATOM 7001 C CA . ALA C 1 86 ? 8.382 113.623 -1.188 1.00 35.56 86 ALA C CA 1
ATOM 7002 C C . ALA C 1 86 ? 6.984 114.175 -0.935 1.00 35.56 86 ALA C C 1
ATOM 7003 O O . ALA C 1 86 ? 6.061 113.451 -0.512 1.00 24.01 86 ALA C O 1
ATOM 7005 N N . PHE C 1 87 ? 6.847 115.469 -1.221 1.00 47.38 87 PHE C N 1
ATOM 7006 C CA . PHE C 1 87 ? 5.597 116.206 -1.073 1.00 47.38 87 PHE C CA 1
ATOM 7007 C C . PHE C 1 87 ? 4.417 115.413 -1.632 1.00 47.38 87 PHE C C 1
ATOM 7008 O O . PHE C 1 87 ? 3.379 115.289 -0.979 1.00 41.04 87 PHE C O 1
ATOM 7016 N N . TRP C 1 88 ? 4.579 114.871 -2.837 1.00 50.24 88 TRP C N 1
ATOM 7017 C CA . TRP C 1 88 ? 3.513 114.094 -3.458 1.00 50.24 88 TRP C CA 1
ATOM 7018 C C . TRP C 1 88 ? 3.196 112.812 -2.686 1.00 50.24 88 TRP C C 1
ATOM 7019 O O . TRP C 1 88 ? 2.027 112.453 -2.507 1.00 72.85 88 TRP C O 1
ATOM 7030 N N . MET C 1 89 ? 4.241 112.124 -2.231 1.00 46.75 89 MET C N 1
ATOM 7031 C CA . MET C 1 89 ? 4.049 110.886 -1.490 1.00 46.75 89 MET C CA 1
ATOM 7032 C C . MET C 1 89 ? 3.096 111.129 -0.332 1.00 46.75 89 MET C C 1
ATOM 7033 O O . MET C 1 89 ? 2.188 110.325 -0.097 1.00 30.91 89 MET C O 1
ATOM 7038 N N . THR C 1 90 ? 3.303 112.237 0.384 1.00 21.91 90 THR C N 1
ATOM 7039 C CA . THR C 1 90 ? 2.446 112.590 1.515 1.00 21.91 90 THR C CA 1
ATOM 7040 C C . THR C 1 90 ? 0.956 112.501 1.155 1.00 21.91 90 THR C C 1
ATOM 7041 O O . THR C 1 90 ? 0.168 111.894 1.898 1.00 16.38 90 THR C O 1
ATOM 7045 N N . TRP C 1 91 ? 0.566 113.102 0.027 1.00 33.31 91 TRP C N 1
ATOM 7046 C CA . TRP C 1 91 ? -0.835 113.066 -0.392 1.00 33.31 91 TRP C CA 1
ATOM 7047 C C . TRP C 1 91 ? -1.181 111.740 -1.036 1.00 33.31 91 TRP C C 1
ATOM 7048 O O . TRP C 1 91 ? -2.268 111.215 -0.818 1.00 29.98 91 TRP C O 1
ATOM 7059 N N . LYS C 1 92 ? -0.244 111.192 -1.808 1.00 23.72 92 LYS C N 1
ATOM 7060 C CA . LYS C 1 92 ? -0.468 109.924 -2.498 1.00 23.72 92 LYS C CA 1
ATOM 7061 C C . LYS C 1 92 ? -0.880 108.824 -1.531 1.00 23.72 92 LYS C C 1
ATOM 7062 O O . LYS C 1 92 ? -1.849 108.093 -1.764 1.00 63.57 92 LYS C O 1
ATOM 7068 N N . THR C 1 93 ? -0.136 108.710 -0.438 1.00 50.05 93 THR C N 1
ATOM 7069 C CA . THR C 1 93 ? -0.419 107.694 0.566 1.00 50.05 93 THR C CA 1
ATOM 7070 C C . THR C 1 93 ? -1.711 108.051 1.284 1.00 50.05 93 THR C C 1
ATOM 7071 O O . THR C 1 93 ? -2.525 107.170 1.570 1.00 36.55 93 THR C O 1
ATOM 7075 N N . ALA C 1 94 ? -1.888 109.346 1.564 1.00 15.31 94 ALA C N 1
ATOM 7076 C CA . ALA C 1 94 ? -3.081 109.854 2.242 1.00 15.31 94 ALA C CA 1
ATOM 7077 C C . ALA C 1 94 ? -4.370 109.501 1.517 1.00 15.31 94 ALA C C 1
ATOM 7078 O O . ALA C 1 94 ? -5.329 109.074 2.154 1.00 12.34 94 ALA C O 1
ATOM 7080 N N . VAL C 1 95 ? -4.410 109.682 0.196 1.00 46.37 95 VAL C N 1
ATOM 7081 C CA . VAL C 1 95 ? -5.621 109.351 -0.561 1.00 46.37 95 VAL C CA 1
ATOM 7082 C C . VAL C 1 95 ? -5.876 107.839 -0.557 1.00 46.37 95 VAL C C 1
ATOM 7083 O O . VAL C 1 95 ? -7.021 107.387 -0.514 1.00 33.02 95 VAL C O 1
ATOM 7087 N N . MET C 1 96 ? -4.809 107.054 -0.595 1.00 45.35 96 MET C N 1
ATOM 7088 C CA . MET C 1 96 ? -4.958 105.607 -0.567 1.00 45.35 96 MET C CA 1
ATOM 7089 C C . MET C 1 96 ? -5.338 105.147 0.844 1.00 45.35 96 MET C C 1
ATOM 7090 O O . MET C 1 96 ? -5.818 104.032 1.041 1.00 62.91 96 MET C O 1
ATOM 7095 N N . ASN C 1 97 ? -5.118 106.028 1.818 1.00 68.46 97 ASN C N 1
ATOM 7096 C CA . ASN C 1 97 ? -5.412 105.758 3.223 1.00 68.46 97 ASN C CA 1
ATOM 7097 C C . ASN C 1 97 ? -4.469 104.728 3.828 1.00 68.46 97 ASN C C 1
ATOM 7098 O O . ASN C 1 97 ? -4.897 103.716 4.381 1.00 65.00 97 ASN C O 1
ATOM 7103 N N . LEU C 1 98 ? -3.179 105.003 3.723 1.00 28.29 98 LEU C N 1
ATOM 7104 C CA . LEU C 1 98 ? -2.165 104.122 4.244 1.00 28.29 98 LEU C CA 1
ATOM 7105 C C . LEU C 1 98 ? -1.486 104.770 5.445 1.00 28.29 98 LEU C C 1
ATOM 7106 O O . LEU C 1 98 ? -1.174 105.972 5.423 1.00 23.05 98 LEU C O 1
ATOM 7111 N N . PRO C 1 99 ? -1.244 103.981 6.510 1.00 19.59 99 PRO C N 1
ATOM 7112 C CA . PRO C 1 99 ? -0.589 104.480 7.719 1.00 19.59 99 PRO C CA 1
ATOM 7113 C C . PRO C 1 99 ? 0.830 104.993 7.451 1.00 19.59 99 PRO C C 1
ATOM 7114 O O . PRO C 1 99 ? 1.722 104.814 8.282 1.00 47.93 99 PRO C O 1
ATOM 7118 N N . PHE C 1 100 ? 1.037 105.647 6.309 1.00 19.45 100 PHE C N 1
ATOM 7119 C CA . PHE C 1 100 ? 2.363 106.149 5.958 1.00 19.45 100 PHE C CA 1
ATOM 7120 C C . PHE C 1 100 ? 2.409 107.651 5.776 1.00 19.45 100 PHE C C 1
ATOM 7121 O O . PHE C 1 100 ? 1.383 108.303 5.535 1.00 42.09 100 PHE C O 1
ATOM 7129 N N . GLY C 1 101 ? 3.623 108.183 5.875 1.00 27.01 101 GLY C N 1
ATOM 7130 C CA . GLY C 1 101 ? 3.839 109.601 5.690 1.00 27.01 101 GLY C CA 1
ATOM 7131 C C . GLY C 1 101 ? 4.331 109.823 4.266 1.00 27.01 101 GLY C C 1
ATOM 7132 O O . GLY C 1 101 ? 3.899 109.125 3.340 1.00 50.40 101 GLY C O 1
ATOM 7133 N N . GLY C 1 102 ? 5.241 110.783 4.089 1.00 16.19 102 GLY C N 1
ATOM 7134 C CA . GLY C 1 102 ? 5.770 111.071 2.774 1.00 16.19 102 GLY C CA 1
ATOM 7135 C C . GLY C 1 102 ? 7.242 111.429 2.802 1.00 16.19 102 GLY C C 1
ATOM 7136 O O . GLY C 1 102 ? 7.664 112.350 3.515 1.00 40.26 102 GLY C O 1
ATOM 7137 N N . GLY C 1 103 ? 8.029 110.694 2.020 1.00 28.61 103 GLY C N 1
ATOM 7138 C CA . GLY C 1 103 ? 9.453 110.955 1.958 1.00 28.61 103 GLY C CA 1
ATOM 7139 C C . GLY C 1 103 ? 10.020 110.502 0.631 1.00 28.61 103 GLY C C 1
ATOM 7140 O O . GLY C 1 103 ? 9.332 109.847 -0.154 1.00 41.59 103 GLY C O 1
ATOM 7141 N N . LYS C 1 104 ? 11.277 110.855 0.380 1.00 24.70 104 LYS C N 1
ATOM 7142 C CA . LYS C 1 104 ? 11.957 110.485 -0.857 1.00 24.70 104 LYS C CA 1
ATOM 7143 C C . LYS C 1 104 ? 13.437 110.756 -0.708 1.00 24.70 104 LYS C C 1
ATOM 7144 O O . LYS C 1 104 ? 13.864 111.453 0.210 1.00 46.82 104 LYS C O 1
ATOM 7150 N N . GLY C 1 105 ? 14.222 110.199 -1.613 1.00 34.00 105 GLY C N 1
ATOM 7151 C CA . GLY C 1 105 ? 15.647 110.415 -1.545 1.00 34.00 105 GLY C CA 1
ATOM 7152 C C . GLY C 1 105 ? 16.311 110.077 -2.861 1.00 34.00 105 GLY C C 1
ATOM 7153 O O . GLY C 1 105 ? 15.672 109.542 -3.767 1.00 48.34 105 GLY C O 1
ATOM 7154 N N . GLY C 1 106 ? 17.595 110.395 -2.965 1.00 37.69 106 GLY C N 1
ATOM 7155 C CA . GLY C 1 106 ? 18.326 110.102 -4.178 1.00 37.69 106 GLY C CA 1
ATOM 7156 C C . GLY C 1 106 ? 19.792 110.461 -4.070 1.00 37.69 106 GLY C C 1
ATOM 7157 O O . GLY C 1 106 ? 20.202 111.221 -3.189 1.00 42.54 106 GLY C O 1
ATOM 7158 N N . VAL C 1 107 ? 20.590 109.902 -4.969 1.00 43.55 107 VAL C N 1
ATOM 7159 C CA . VAL C 1 107 ? 22.015 110.175 -4.984 1.00 43.55 107 VAL C CA 1
ATOM 7160 C C . VAL C 1 107 ? 22.370 110.675 -6.375 1.00 43.55 107 VAL C C 1
ATOM 7161 O O . VAL C 1 107 ? 21.952 110.086 -7.378 1.00 46.48 107 VAL C O 1
ATOM 7165 N N . ARG C 1 108 ? 23.121 111.770 -6.444 1.00 28.15 108 ARG C N 1
ATOM 7166 C CA . ARG C 1 108 ? 23.541 112.299 -7.733 1.00 28.15 108 ARG C CA 1
ATOM 7167 C C . ARG C 1 108 ? 24.667 111.418 -8.273 1.00 28.15 108 ARG C C 1
ATOM 7168 O O . ARG C 1 108 ? 25.845 111.646 -7.990 1.00 89.28 108 ARG C O 1
ATOM 7176 N N . VAL C 1 109 ? 24.281 110.413 -9.050 1.00 32.24 109 VAL C N 1
ATOM 7177 C CA . VAL C 1 109 ? 25.228 109.474 -9.619 1.00 32.24 109 VAL C CA 1
ATOM 7178 C C . VAL C 1 109 ? 24.642 108.796 -10.871 1.00 32.24 109 VAL C C 1
ATOM 7179 O O . VAL C 1 109 ? 23.415 108.621 -10.988 1.00 24.37 109 VAL C O 1
ATOM 7183 N N . ASP C 1 110 ? 25.510 108.422 -11.810 1.00 40.19 110 ASP C N 1
ATOM 7184 C CA . ASP C 1 110 ? 25.047 107.708 -12.988 1.00 40.19 110 ASP C CA 1
ATOM 7185 C C . ASP C 1 110 ? 25.475 106.257 -12.801 1.00 40.19 110 ASP C C 1
ATOM 7186 O O . ASP C 1 110 ? 26.652 105.921 -12.944 1.00 65.19 110 ASP C O 1
ATOM 7191 N N . PRO C 1 111 ? 24.521 105.384 -12.450 1.00 34.90 111 PRO C N 1
ATOM 7192 C CA . PRO C 1 111 ? 24.817 103.961 -12.239 1.00 34.90 111 PRO C CA 1
ATOM 7193 C C . PRO C 1 111 ? 25.559 103.290 -13.397 1.00 34.90 111 PRO C C 1
ATOM 7194 O O . PRO C 1 111 ? 26.355 102.370 -13.173 1.00 36.00 111 PRO C O 1
ATOM 7198 N N . LYS C 1 112 ? 25.308 103.760 -14.623 1.00 46.30 112 LYS C N 1
ATOM 7199 C CA . LYS C 1 112 ? 25.931 103.215 -15.835 1.00 46.30 112 LYS C CA 1
ATOM 7200 C C . LYS C 1 112 ? 27.453 103.226 -15.828 1.00 46.30 112 LYS C C 1
ATOM 7201 O O . LYS C 1 112 ? 28.081 102.302 -16.339 1.00 98.30 112 LYS C O 1
ATOM 7207 N N . LYS C 1 113 ? 28.044 104.271 -15.257 1.00 33.93 113 LYS C N 1
ATOM 7208 C CA . LYS C 1 113 ? 29.504 104.378 -15.178 1.00 33.93 113 LYS C CA 1
ATOM 7209 C C . LYS C 1 113 ? 30.110 103.750 -13.901 1.00 33.93 113 LYS C C 1
ATOM 7210 O O . LYS C 1 113 ? 31.273 103.995 -13.573 1.00 100.00 113 LYS C O 1
ATOM 7216 N N . LEU C 1 114 ? 29.322 102.942 -13.190 1.00 55.57 114 LEU C N 1
ATOM 7217 C CA . LEU C 1 114 ? 29.786 102.297 -11.966 1.00 55.57 114 LEU C CA 1
ATOM 7218 C C . LEU C 1 114 ? 29.656 100.784 -12.062 1.00 55.57 114 LEU C C 1
ATOM 7219 O O . LEU C 1 114 ? 28.692 100.270 -12.625 1.00 59.61 114 LEU C O 1
ATOM 7224 N N . SER C 1 115 ? 30.627 100.074 -11.497 1.00 38.88 115 SER C N 1
ATOM 7225 C CA . SER C 1 115 ? 30.610 98.614 -11.508 1.00 38.88 115 SER C CA 1
ATOM 7226 C C . SER C 1 115 ? 29.703 98.065 -10.405 1.00 38.88 115 SER C C 1
ATOM 7227 O O . SER C 1 115 ? 29.482 98.714 -9.380 1.00 63.37 115 SER C O 1
ATOM 7230 N N . ARG C 1 116 ? 29.179 96.865 -10.616 1.00 26.53 116 ARG C N 1
ATOM 7231 C CA . ARG C 1 116 ? 28.314 96.228 -9.627 1.00 26.53 116 ARG C CA 1
ATOM 7232 C C . ARG C 1 116 ? 28.927 96.366 -8.238 1.00 26.53 116 ARG C C 1
ATOM 7233 O O . ARG C 1 116 ? 28.224 96.640 -7.271 1.00 82.52 116 ARG C O 1
ATOM 7241 N N . ARG C 1 117 ? 30.243 96.172 -8.155 1.00 50.28 117 ARG C N 1
ATOM 7242 C CA . ARG C 1 117 ? 30.962 96.283 -6.893 1.00 50.28 117 ARG C CA 1
ATOM 7243 C C . ARG C 1 117 ? 30.866 97.712 -6.333 1.00 50.28 117 ARG C C 1
ATOM 7244 O O . ARG C 1 117 ? 30.555 97.910 -5.150 1.00 80.00 117 ARG C O 1
ATOM 7252 N N . GLU C 1 118 ? 31.129 98.698 -7.189 1.00 38.44 118 GLU C N 1
ATOM 7253 C CA . GLU C 1 118 ? 31.079 100.106 -6.796 1.00 38.44 118 GLU C CA 1
ATOM 7254 C C . GLU C 1 118 ? 29.670 100.518 -6.414 1.00 38.44 118 GLU C C 1
ATOM 7255 O O . GLU C 1 118 ? 29.467 101.238 -5.442 1.00 60.52 118 GLU C O 1
ATOM 7261 N N . LEU C 1 119 ? 28.693 100.061 -7.183 1.00 37.79 119 LEU C N 1
ATOM 7262 C CA . LEU C 1 119 ? 27.310 100.379 -6.886 1.00 37.79 119 LEU C CA 1
ATOM 7263 C C . LEU C 1 119 ? 26.980 99.867 -5.482 1.00 37.79 119 LEU C C 1
ATOM 7264 O O . LEU C 1 119 ? 26.602 100.649 -4.613 1.00 17.94 119 LEU C O 1
ATOM 7269 N N . GLU C 1 120 ? 27.137 98.559 -5.268 1.00 46.52 120 GLU C N 1
ATOM 7270 C CA . GLU C 1 120 ? 26.873 97.930 -3.973 1.00 46.52 120 GLU C CA 1
ATOM 7271 C C . GLU C 1 120 ? 27.559 98.709 -2.865 1.00 46.52 120 GLU C C 1
ATOM 7272 O O . GLU C 1 120 ? 26.994 98.902 -1.792 1.00 56.62 120 GLU C O 1
ATOM 7278 N N . ARG C 1 121 ? 28.783 99.154 -3.133 1.00 20.59 121 ARG C N 1
ATOM 7279 C CA . ARG C 1 121 ? 29.536 99.937 -2.163 1.00 20.59 121 ARG C CA 1
ATOM 7280 C C . ARG C 1 121 ? 28.767 101.217 -1.874 1.00 20.59 121 ARG C C 1
ATOM 7281 O O . ARG C 1 121 ? 28.312 101.442 -0.752 1.00 48.93 121 ARG C O 1
ATOM 7289 N N . LEU C 1 122 ? 28.630 102.060 -2.894 1.00 50.84 122 LEU C N 1
ATOM 7290 C CA . LEU C 1 122 ? 27.915 103.320 -2.755 1.00 50.84 122 LEU C CA 1
ATOM 7291 C C . LEU C 1 122 ? 26.556 103.100 -2.094 1.00 50.84 122 LEU C C 1
ATOM 7292 O O . LEU C 1 122 ? 26.177 103.837 -1.190 1.00 29.70 122 LEU C O 1
ATOM 7297 N N . SER C 1 123 ? 25.829 102.076 -2.523 1.00 27.72 123 SER C N 1
ATOM 7298 C CA . SER C 1 123 ? 24.508 101.793 -1.953 1.00 27.72 123 SER C CA 1
ATOM 7299 C C . SER C 1 123 ? 24.545 101.607 -0.444 1.00 27.72 123 SER C C 1
ATOM 7300 O O . SER C 1 123 ? 23.625 102.009 0.266 1.00 35.95 123 SER C O 1
ATOM 7303 N N . ARG C 1 124 ? 25.615 100.996 0.045 1.00 18.31 124 ARG C N 1
ATOM 7304 C CA . ARG C 1 124 ? 25.762 100.769 1.471 1.00 18.31 124 ARG C CA 1
ATOM 7305 C C . ARG C 1 124 ? 26.135 102.055 2.176 1.00 18.31 124 ARG C C 1
ATOM 7306 O O . ARG C 1 124 ? 25.415 102.505 3.058 1.00 33.92 124 ARG C O 1
ATOM 7314 N N . ARG C 1 125 ? 27.255 102.653 1.778 1.00 5.57 125 ARG C N 1
ATOM 7315 C CA . ARG C 1 125 ? 27.701 103.881 2.418 1.00 5.57 125 ARG C CA 1
ATOM 7316 C C . ARG C 1 125 ? 26.561 104.869 2.533 1.00 5.57 125 ARG C C 1
ATOM 7317 O O . ARG C 1 125 ? 26.414 105.535 3.556 1.00 35.55 125 ARG C O 1
ATOM 7325 N N . PHE C 1 126 ? 25.748 104.962 1.487 1.00 25.60 126 PHE C N 1
ATOM 7326 C CA . PHE C 1 126 ? 24.619 105.877 1.505 1.00 25.60 126 PHE C CA 1
ATOM 7327 C C . PHE C 1 126 ? 23.702 105.501 2.646 1.00 25.60 126 PHE C C 1
ATOM 7328 O O . PHE C 1 126 ? 23.522 106.267 3.577 1.00 16.37 126 PHE C O 1
ATOM 7336 N N . PHE C 1 127 ? 23.125 104.310 2.578 1.00 29.56 127 PHE C N 1
ATOM 7337 C CA . PHE C 1 127 ? 22.214 103.873 3.624 1.00 29.56 127 PHE C CA 1
ATOM 7338 C C . PHE C 1 127 ? 22.770 104.035 5.036 1.00 29.56 127 PHE C C 1
ATOM 7339 O O . PHE C 1 127 ? 22.007 104.231 5.981 1.00 26.99 127 PHE C O 1
ATOM 7347 N N . ARG C 1 128 ? 24.089 103.958 5.196 1.00 27.12 128 ARG C N 1
ATOM 7348 C CA . ARG C 1 128 ? 24.657 104.115 6.526 1.00 27.12 128 ARG C CA 1
ATOM 7349 C C . ARG C 1 128 ? 24.646 105.586 6.903 1.00 27.12 128 ARG C C 1
ATOM 7350 O O . ARG C 1 128 ? 24.428 105.939 8.061 1.00 98.01 128 ARG C O 1
ATOM 7358 N N . GLU C 1 129 ? 24.869 106.439 5.909 1.00 31.81 129 GLU C N 1
ATOM 7359 C CA . GLU C 1 129 ? 24.893 107.876 6.112 1.00 31.81 129 GLU C CA 1
ATOM 7360 C C . GLU C 1 129 ? 23.528 108.475 6.447 1.00 31.81 129 GLU C C 1
ATOM 7361 O O . GLU C 1 129 ? 23.457 109.505 7.129 1.00 38.42 129 GLU C O 1
ATOM 7367 N N . ILE C 1 130 ? 22.452 107.840 5.980 1.00 27.17 130 ILE C N 1
ATOM 7368 C CA . ILE C 1 130 ? 21.103 108.334 6.258 1.00 27.17 130 ILE C CA 1
ATOM 7369 C C . ILE C 1 130 ? 20.359 107.442 7.243 1.00 27.17 130 ILE C C 1
ATOM 7370 O O . ILE C 1 130 ? 19.132 107.531 7.365 1.00 40.20 130 ILE C O 1
ATOM 7375 N N . GLN C 1 131 ? 21.098 106.578 7.939 1.00 53.04 131 GLN C N 1
ATOM 7376 C CA . GLN C 1 131 ? 20.501 105.674 8.917 1.00 53.04 131 GLN C CA 1
ATOM 7377 C C . GLN C 1 131 ? 19.808 106.468 10.016 1.00 53.04 131 GLN C C 1
ATOM 7378 O O . GLN C 1 131 ? 18.662 106.189 10.378 1.00 51.99 131 GLN C O 1
ATOM 7384 N N . VAL C 1 132 ? 20.515 107.466 10.535 1.00 30.01 132 VAL C N 1
ATOM 7385 C CA . VAL C 1 132 ? 19.995 108.316 11.597 1.00 30.01 132 VAL C CA 1
ATOM 7386 C C . VAL C 1 132 ? 18.536 108.714 11.450 1.00 30.01 132 VAL C C 1
ATOM 7387 O O . VAL C 1 132 ? 17.774 108.681 12.414 1.00 48.99 132 VAL C O 1
ATOM 7391 N N . ILE C 1 133 ? 18.156 109.087 10.235 1.00 18.08 133 ILE C N 1
ATOM 7392 C CA . ILE C 1 133 ? 16.808 109.548 9.924 1.00 18.08 133 ILE C CA 1
ATOM 7393 C C . ILE C 1 133 ? 15.800 108.455 9.575 1.00 18.08 133 ILE C C 1
ATOM 7394 O O . ILE C 1 133 ? 14.596 108.699 9.617 1.00 37.14 133 ILE C O 1
ATOM 7399 N N . ILE C 1 134 ? 16.266 107.250 9.263 1.00 33.76 134 ILE C N 1
ATOM 7400 C CA . ILE C 1 134 ? 15.328 106.191 8.890 1.00 33.76 134 ILE C CA 1
ATOM 7401 C C . ILE C 1 134 ? 15.171 105.029 9.868 1.00 33.76 134 ILE C C 1
ATOM 7402 O O . ILE C 1 134 ? 15.950 104.876 10.808 1.00 57.57 134 ILE C O 1
ATOM 7407 N N . GLY C 1 135 ? 14.145 104.216 9.622 1.00 11.19 135 GLY C N 1
ATOM 7408 C CA . GLY C 1 135 ? 13.865 103.055 10.450 1.00 11.19 135 GLY C CA 1
ATOM 7409 C C . GLY C 1 135 ? 12.568 102.403 10.004 1.00 11.19 135 GLY C C 1
ATOM 7410 O O . GLY C 1 135 ? 11.814 103.011 9.253 1.00 38.46 135 GLY C O 1
ATOM 7411 N N . PRO C 1 136 ? 12.271 101.173 10.448 1.00 27.06 136 PRO C N 1
ATOM 7412 C CA . PRO C 1 136 ? 11.023 100.527 10.029 1.00 27.06 136 PRO C CA 1
ATOM 7413 C C . PRO C 1 136 ? 9.809 101.254 10.562 1.00 27.06 136 PRO C C 1
ATOM 7414 O O . PRO C 1 136 ? 8.674 100.945 10.183 1.00 21.33 136 PRO C O 1
ATOM 7418 N N . TYR C 1 137 ? 10.052 102.214 11.451 1.00 24.22 137 TYR C N 1
ATOM 7419 C CA . TYR C 1 137 ? 8.963 102.989 12.028 1.00 24.22 137 TYR C CA 1
ATOM 7420 C C . TYR C 1 137 ? 9.224 104.487 11.907 1.00 24.22 137 TYR C C 1
ATOM 7421 O O . TYR C 1 137 ? 8.653 105.277 12.659 1.00 38.80 137 TYR C O 1
ATOM 7430 N N . ASN C 1 138 ? 10.084 104.880 10.971 1.00 51.11 138 ASN C N 1
ATOM 7431 C CA . ASN C 1 138 ? 10.394 106.298 10.765 1.00 51.11 138 ASN C CA 1
ATOM 7432 C C . ASN C 1 138 ? 10.359 106.652 9.289 1.00 51.11 138 ASN C C 1
ATOM 7433 O O . ASN C 1 138 ? 9.669 107.580 8.865 1.00 55.55 138 ASN C O 1
ATOM 7438 N N . ASP C 1 139 ? 11.136 105.904 8.517 1.00 44.81 139 ASP C N 1
ATOM 7439 C CA . ASP C 1 139 ? 11.248 106.111 7.087 1.00 44.81 139 ASP C CA 1
ATOM 7440 C C . ASP C 1 139 ? 11.610 104.785 6.448 1.00 44.81 139 ASP C C 1
ATOM 7441 O O . ASP C 1 139 ? 12.654 104.215 6.753 1.00 34.72 139 ASP C O 1
ATOM 7446 N N . ILE C 1 140 ? 10.747 104.293 5.571 1.00 33.27 140 ILE C N 1
ATOM 7447 C CA . ILE C 1 140 ? 10.986 103.025 4.880 1.00 33.27 140 ILE C CA 1
ATOM 7448 C C . ILE C 1 140 ? 11.256 103.252 3.385 1.00 33.27 140 ILE C C 1
ATOM 7449 O O . ILE C 1 140 ? 10.323 103.315 2.576 1.00 33.01 140 ILE C O 1
ATOM 7454 N N . PRO C 1 141 ? 12.535 103.374 2.994 1.00 28.83 141 PRO C N 1
ATOM 7455 C CA . PRO C 1 141 ? 12.830 103.599 1.574 1.00 28.83 141 PRO C CA 1
ATOM 7456 C C . PRO C 1 141 ? 12.236 102.533 0.640 1.00 28.83 141 PRO C C 1
ATOM 7457 O O . PRO C 1 141 ? 11.618 101.560 1.091 1.00 26.08 141 PRO C O 1
ATOM 7461 N N . ALA C 1 142 ? 12.414 102.736 -0.664 1.00 43.91 142 ALA C N 1
ATOM 7462 C CA . ALA C 1 142 ? 11.922 101.810 -1.686 1.00 43.91 142 ALA C CA 1
ATOM 7463 C C . ALA C 1 142 ? 12.625 102.103 -2.998 1.00 43.91 142 ALA C C 1
ATOM 7464 O O . ALA C 1 142 ? 13.306 103.123 -3.135 1.00 23.94 142 ALA C O 1
ATOM 7466 N N . PRO C 1 143 ? 12.465 101.221 -3.990 1.00 49.26 143 PRO C N 1
ATOM 7467 C CA . PRO C 1 143 ? 13.137 101.484 -5.260 1.00 49.26 143 PRO C CA 1
ATOM 7468 C C . PRO C 1 143 ? 12.459 102.564 -6.092 1.00 49.26 143 PRO C C 1
ATOM 7469 O O . PRO C 1 143 ? 11.235 102.697 -6.090 1.00 39.93 143 PRO C O 1
ATOM 7473 N N . ASP C 1 144 ? 13.275 103.340 -6.793 1.00 67.60 144 ASP C N 1
ATOM 7474 C CA . ASP C 1 144 ? 12.786 104.393 -7.661 1.00 67.60 144 ASP C CA 1
ATOM 7475 C C . ASP C 1 144 ? 13.445 104.192 -9.027 1.00 67.60 144 ASP C C 1
ATOM 7476 O O . ASP C 1 144 ? 13.612 103.057 -9.495 1.00 52.36 144 ASP C O 1
ATOM 7481 N N . VAL C 1 145 ? 13.829 105.289 -9.665 1.00 57.15 145 VAL C N 1
ATOM 7482 C CA . VAL C 1 145 ? 14.558 105.323 -10.886 1.00 57.15 145 VAL C CA 1
ATOM 7483 C C . VAL C 1 145 ? 15.993 104.857 -10.702 1.00 57.15 145 VAL C C 1
ATOM 7484 O O . VAL C 1 145 ? 16.737 105.409 -9.891 1.00 47.08 145 VAL C O 1
ATOM 7488 N N . ASN C 1 146 ? 16.373 103.833 -11.456 1.00 47.38 146 ASN C N 1
ATOM 7489 C CA . ASN C 1 146 ? 17.732 103.302 -11.419 1.00 47.38 146 ASN C CA 1
ATOM 7490 C C . ASN C 1 146 ? 18.114 102.526 -10.174 1.00 47.38 146 ASN C C 1
ATOM 7491 O O . ASN C 1 146 ? 19.296 102.370 -9.869 1.00 66.25 146 ASN C O 1
ATOM 7496 N N . THR C 1 147 ? 17.110 102.046 -9.454 1.00 38.89 147 THR C N 1
ATOM 7497 C CA . THR C 1 147 ? 17.344 101.228 -8.272 1.00 38.89 147 THR C CA 1
ATOM 7498 C C . THR C 1 147 ? 16.319 100.103 -8.344 1.00 38.89 147 THR C C 1
ATOM 7499 O O . THR C 1 147 ? 15.246 100.281 -8.929 1.00 45.71 147 THR C O 1
ATOM 7503 N N . ASN C 1 148 ? 16.645 98.948 -7.768 1.00 36.84 148 ASN C N 1
ATOM 7504 C CA . ASN C 1 148 ? 15.753 97.795 -7.822 1.00 36.84 148 ASN C CA 1
ATOM 7505 C C . ASN C 1 148 ? 15.954 96.867 -6.649 1.00 36.84 148 ASN C C 1
ATOM 7506 O O . ASN C 1 148 ? 16.765 97.128 -5.760 1.00 48.25 148 ASN C O 1
ATOM 7511 N N . ALA C 1 149 ? 15.219 95.763 -6.674 1.00 15.34 149 ALA C N 1
ATOM 7512 C CA . ALA C 1 149 ? 15.294 94.767 -5.616 1.00 15.34 149 ALA C CA 1
ATOM 7513 C C . ALA C 1 149 ? 16.738 94.415 -5.233 1.00 15.34 149 ALA C C 1
ATOM 7514 O O . ALA C 1 149 ? 16.994 94.033 -4.100 1.00 37.24 149 ALA C O 1
ATOM 7516 N N . ASP C 1 150 ? 17.675 94.541 -6.168 1.00 27.96 150 ASP C N 1
ATOM 7517 C CA . ASP C 1 150 ? 19.068 94.213 -5.880 1.00 27.96 150 ASP C CA 1
ATOM 7518 C C . ASP C 1 150 ? 19.689 95.272 -4.996 1.00 27.96 150 ASP C C 1
ATOM 7519 O O . ASP C 1 150 ? 20.337 94.958 -4.004 1.00 59.32 150 ASP C O 1
ATOM 7524 N N . VAL C 1 151 ? 19.496 96.529 -5.369 1.00 32.13 151 VAL C N 1
ATOM 7525 C CA . VAL C 1 151 ? 20.033 97.636 -4.594 1.00 32.13 151 VAL C CA 1
ATOM 7526 C C . VAL C 1 151 ? 19.361 97.653 -3.224 1.00 32.13 151 VAL C C 1
ATOM 7527 O O . VAL C 1 151 ? 20.011 97.839 -2.190 1.00 27.09 151 VAL C O 1
ATOM 7531 N N . ILE C 1 152 ? 18.060 97.443 -3.259 1.00 47.32 152 ILE C N 1
ATOM 7532 C CA . ILE C 1 152 ? 17.227 97.469 -2.054 1.00 47.32 152 ILE C CA 1
ATOM 7533 C C . ILE C 1 152 ? 17.657 96.362 -1.060 1.00 47.32 152 ILE C C 1
ATOM 7534 O O . ILE C 1 152 ? 17.529 96.508 0.161 1.00 22.12 152 ILE C O 1
ATOM 7539 N N . ALA C 1 153 ? 18.182 95.257 -1.573 1.00 20.06 153 ALA C N 1
ATOM 7540 C CA . ALA C 1 153 ? 18.630 94.132 -0.710 1.00 20.06 153 ALA C CA 1
ATOM 7541 C C . ALA C 1 153 ? 19.979 94.450 -0.079 1.00 20.06 153 ALA C C 1
ATOM 7542 O O . ALA C 1 153 ? 20.296 93.939 0.982 1.00 34.33 153 ALA C O 1
ATOM 7544 N N . TRP C 1 154 ? 20.786 95.279 -0.731 1.00 20.13 154 TRP C N 1
ATOM 7545 C CA . TRP C 1 154 ? 22.077 95.648 -0.157 1.00 20.13 154 TRP C CA 1
ATOM 7546 C C . TRP C 1 154 ? 21.758 96.599 0.990 1.00 20.13 154 TRP C C 1
ATOM 7547 O O . TRP C 1 154 ? 22.434 96.619 2.022 1.00 57.89 154 TRP C O 1
ATOM 7558 N N . TYR C 1 155 ? 20.715 97.395 0.781 1.00 38.20 155 TYR C N 1
ATOM 7559 C CA . TYR C 1 155 ? 20.269 98.342 1.779 1.00 38.20 155 TYR C CA 1
ATOM 7560 C C . TYR C 1 155 ? 19.908 97.520 3.003 1.00 38.20 155 TYR C C 1
ATOM 7561 O O . TYR C 1 155 ? 20.540 97.634 4.051 1.00 28.44 155 TYR C O 1
ATOM 7570 N N . MET C 1 156 ? 18.893 96.675 2.851 1.00 11.25 156 MET C N 1
ATOM 7571 C CA . MET C 1 156 ? 18.449 95.823 3.949 1.00 11.25 156 MET C CA 1
ATOM 7572 C C . MET C 1 156 ? 19.618 95.175 4.711 1.00 11.25 156 MET C C 1
ATOM 7573 O O . MET C 1 156 ? 19.663 95.197 5.934 1.00 38.99 156 MET C O 1
ATOM 7578 N N . ASP C 1 157 ? 20.568 94.610 3.981 1.00 28.30 157 ASP C N 1
ATOM 7579 C CA . ASP C 1 157 ? 21.710 93.970 4.609 1.00 28.30 157 ASP C CA 1
ATOM 7580 C C . ASP C 1 157 ? 22.493 94.952 5.453 1.00 28.30 157 ASP C C 1
ATOM 7581 O O . ASP C 1 157 ? 22.628 94.768 6.655 1.00 52.59 157 ASP C O 1
ATOM 7586 N N . GLU C 1 158 ? 23.009 95.997 4.814 1.00 44.46 158 GLU C N 1
ATOM 7587 C CA . GLU C 1 158 ? 23.800 97.017 5.497 1.00 44.46 158 GLU C CA 1
ATOM 7588 C C . GLU C 1 158 ? 23.164 97.489 6.791 1.00 44.46 158 GLU C C 1
ATOM 7589 O O . GLU C 1 158 ? 23.852 97.754 7.770 1.00 46.93 158 GLU C O 1
ATOM 7595 N N . TYR C 1 159 ? 21.842 97.601 6.784 1.00 38.44 159 TYR C N 1
ATOM 7596 C CA . TYR C 1 159 ? 21.101 98.037 7.959 1.00 38.44 159 TYR C CA 1
ATOM 7597 C C . TYR C 1 159 ? 21.228 97.013 9.085 1.00 38.44 159 TYR C C 1
ATOM 7598 O O . TYR C 1 159 ? 21.644 97.342 10.196 1.00 43.00 159 TYR C O 1
ATOM 7607 N N . GLU C 1 160 ? 20.869 95.766 8.791 1.00 28.74 160 GLU C N 1
ATOM 7608 C CA . GLU C 1 160 ? 20.957 94.683 9.769 1.00 28.74 160 GLU C CA 1
ATOM 7609 C C . GLU C 1 160 ? 22.332 94.613 10.419 1.00 28.74 160 GLU C C 1
ATOM 7610 O O . GLU C 1 160 ? 22.443 94.453 11.628 1.00 51.64 160 GLU C O 1
ATOM 7616 N N . MET C 1 161 ? 23.374 94.733 9.605 1.00 25.50 161 MET C N 1
ATOM 7617 C CA . MET C 1 161 ? 24.745 94.669 10.081 1.00 25.50 161 MET C CA 1
ATOM 7618 C C . MET C 1 161 ? 25.034 95.759 11.089 1.00 25.50 161 MET C C 1
ATOM 7619 O O . MET C 1 161 ? 25.881 95.594 11.966 1.00 87.53 161 MET C O 1
ATOM 7624 N N . ASN C 1 162 ? 24.323 96.872 10.968 1.00 39.14 162 ASN C N 1
ATOM 7625 C CA . ASN C 1 162 ? 24.519 97.996 11.878 1.00 39.14 162 ASN C CA 1
ATOM 7626 C C . ASN C 1 162 ? 23.586 97.871 13.079 1.00 39.14 162 ASN C C 1
ATOM 7627 O O . ASN C 1 162 ? 24.009 97.972 14.231 1.00 82.02 162 ASN C O 1
ATOM 7632 N N . VAL C 1 163 ? 22.312 97.645 12.787 1.00 53.57 163 VAL C N 1
ATOM 7633 C CA . VAL C 1 163 ? 21.286 97.498 13.804 1.00 53.57 163 VAL C CA 1
ATOM 7634 C C . VAL C 1 163 ? 21.576 96.307 14.717 1.00 53.57 163 VAL C C 1
ATOM 7635 O O . VAL C 1 163 ? 21.321 96.364 15.920 1.00 52.37 163 VAL C O 1
ATOM 7639 N N . GLY C 1 164 ? 22.097 95.230 14.140 1.00 25.12 164 GLY C N 1
ATOM 7640 C CA . GLY C 1 164 ? 22.428 94.057 14.925 1.00 25.12 164 GLY C CA 1
ATOM 7641 C C . GLY C 1 164 ? 21.446 92.895 14.859 1.00 25.12 164 GLY C C 1
ATOM 7642 O O . GLY C 1 164 ? 21.659 91.864 15.505 1.00 44.06 164 GLY C O 1
ATOM 7643 N N . HIS C 1 165 ? 20.373 93.039 14.092 1.00 18.72 165 HIS C N 1
ATOM 7644 C CA . HIS C 1 165 ? 19.397 91.960 13.990 1.00 18.72 165 HIS C CA 1
ATOM 7645 C C . HIS C 1 165 ? 18.552 92.119 12.738 1.00 18.72 165 HIS C C 1
ATOM 7646 O O . HIS C 1 165 ? 18.504 93.197 12.145 1.00 47.21 165 HIS C O 1
ATOM 7653 N N . THR C 1 166 ? 17.872 91.047 12.344 1.00 36.59 166 THR C N 1
ATOM 7654 C CA . THR C 1 166 ? 17.068 91.090 11.138 1.00 36.59 166 THR C CA 1
ATOM 7655 C C . THR C 1 166 ? 15.902 92.040 11.279 1.00 36.59 166 THR C C 1
ATOM 7656 O O . THR C 1 166 ? 15.106 91.949 12.205 1.00 39.54 166 THR C O 1
ATOM 7660 N N . VAL C 1 167 ? 15.828 92.975 10.349 1.00 44.87 167 VAL C N 1
ATOM 7661 C CA . VAL C 1 167 ? 14.758 93.942 10.332 1.00 44.87 167 VAL C CA 1
ATOM 7662 C C . VAL C 1 167 ? 13.883 93.543 9.145 1.00 44.87 167 VAL C C 1
ATOM 7663 O O . VAL C 1 167 ? 12.832 92.932 9.340 1.00 28.91 167 VAL C O 1
ATOM 7667 N N . LEU C 1 168 ? 14.326 93.860 7.927 1.00 44.33 168 LEU C N 1
ATOM 7668 C CA . LEU C 1 168 ? 13.603 93.508 6.699 1.00 44.33 168 LEU C CA 1
ATOM 7669 C C . LEU C 1 168 ? 12.296 94.263 6.444 1.00 44.33 168 LEU C C 1
ATOM 7670 O O . LEU C 1 168 ? 11.567 93.981 5.494 1.00 37.61 168 LEU C O 1
ATOM 7675 N N . GLY C 1 169 ? 12.005 95.234 7.295 1.00 45.60 169 GLY C N 1
ATOM 7676 C CA . GLY C 1 169 ? 10.814 96.036 7.105 1.00 45.60 169 GLY C CA 1
ATOM 7677 C C . GLY C 1 169 ? 11.347 97.436 6.923 1.00 45.60 169 GLY C C 1
ATOM 7678 O O . GLY C 1 169 ? 10.594 98.411 6.874 1.00 20.71 169 GLY C O 1
ATOM 7679 N N . ILE C 1 170 ? 12.675 97.514 6.810 1.00 12.35 170 ILE C N 1
ATOM 7680 C CA . ILE C 1 170 ? 13.390 98.775 6.668 1.00 12.35 170 ILE C CA 1
ATOM 7681 C C . ILE C 1 170 ? 13.240 99.349 5.276 1.00 12.35 170 ILE C C 1
ATOM 7682 O O . ILE C 1 170 ? 13.344 100.562 5.083 1.00 24.29 170 ILE C O 1
ATOM 7687 N N . VAL C 1 171 ? 12.993 98.476 4.303 1.00 36.68 171 VAL C N 1
ATOM 7688 C CA . VAL C 1 171 ? 12.813 98.897 2.915 1.00 36.68 171 VAL C CA 1
ATOM 7689 C C . VAL C 1 171 ? 11.847 97.955 2.228 1.00 36.68 171 VAL C C 1
ATOM 7690 O O . VAL C 1 171 ? 11.688 96.804 2.651 1.00 24.83 171 VAL C O 1
ATOM 7694 N N . THR C 1 172 ? 11.212 98.439 1.165 1.00 56.64 172 THR C N 1
ATOM 7695 C CA . THR C 1 172 ? 10.266 97.628 0.410 1.00 56.64 172 THR C CA 1
ATOM 7696 C C . THR C 1 172 ? 10.787 97.372 -1.000 1.00 56.64 172 THR C C 1
ATOM 7697 O O . THR C 1 172 ? 11.806 97.930 -1.415 1.00 44.64 172 THR C O 1
ATOM 7701 N N . GLY C 1 173 ? 10.091 96.525 -1.740 1.00 56.39 173 GLY C N 1
ATOM 7702 C CA . GLY C 1 173 ? 10.538 96.228 -3.084 1.00 56.39 173 GLY C CA 1
ATOM 7703 C C . GLY C 1 173 ? 11.725 95.283 -3.088 1.00 56.39 173 GLY C C 1
ATOM 7704 O O . GLY C 1 173 ? 12.575 95.333 -3.975 1.00 81.08 173 GLY C O 1
ATOM 7705 N N . LYS C 1 174 ? 11.786 94.416 -2.089 1.00 40.94 174 LYS C N 1
ATOM 7706 C CA . LYS C 1 174 ? 12.869 93.452 -1.987 1.00 40.94 174 LYS C CA 1
ATOM 7707 C C . LYS C 1 174 ? 12.516 92.174 -2.748 1.00 40.94 174 LYS C C 1
ATOM 7708 O O . LYS C 1 174 ? 11.350 91.932 -3.073 1.00 41.67 174 LYS C O 1
ATOM 7714 N N . PRO C 1 175 ? 13.527 91.351 -3.068 1.00 16.13 175 PRO C N 1
ATOM 7715 C CA . PRO C 1 175 ? 13.238 90.105 -3.786 1.00 16.13 175 PRO C CA 1
ATOM 7716 C C . PRO C 1 175 ? 12.300 89.269 -2.921 1.00 16.13 175 PRO C C 1
ATOM 7717 O O . PRO C 1 175 ? 12.437 89.262 -1.696 1.00 31.74 175 PRO C O 1
ATOM 7721 N N . VAL C 1 176 ? 11.353 88.573 -3.543 1.00 18.98 176 VAL C N 1
ATOM 7722 C CA . VAL C 1 176 ? 10.411 87.741 -2.797 1.00 18.98 176 VAL C CA 1
ATOM 7723 C C . VAL C 1 176 ? 11.106 86.819 -1.779 1.00 18.98 176 VAL C C 1
ATOM 7724 O O . VAL C 1 176 ? 10.658 86.690 -0.637 1.00 85.65 176 VAL C O 1
ATOM 7728 N N . GLU C 1 177 ? 12.205 86.196 -2.191 1.00 39.00 177 GLU C N 1
ATOM 7729 C CA . GLU C 1 177 ? 12.949 85.272 -1.332 1.00 39.00 177 GLU C CA 1
ATOM 7730 C C . GLU C 1 177 ? 13.689 85.942 -0.178 1.00 39.00 177 GLU C C 1
ATOM 7731 O O . GLU C 1 177 ? 14.339 85.273 0.622 1.00 99.87 177 GLU C O 1
ATOM 7737 N N . LEU C 1 178 ? 13.594 87.262 -0.097 1.00 38.16 178 LEU C N 1
ATOM 7738 C CA . LEU C 1 178 ? 14.271 88.006 0.954 1.00 38.16 178 LEU C CA 1
ATOM 7739 C C . LEU C 1 178 ? 13.340 88.990 1.662 1.00 38.16 178 LEU C C 1
ATOM 7740 O O . LEU C 1 178 ? 13.747 90.092 2.016 1.00 21.75 178 LEU C O 1
ATOM 7745 N N . GLY C 1 179 ? 12.083 88.598 1.856 1.00 37.22 179 GLY C N 1
ATOM 7746 C CA . GLY C 1 179 ? 11.148 89.468 2.549 1.00 37.22 179 GLY C CA 1
ATOM 7747 C C . GLY C 1 179 ? 10.275 90.357 1.687 1.00 37.22 179 GLY C C 1
ATOM 7748 O O . GLY C 1 179 ? 9.604 91.246 2.199 1.00 74.21 179 GLY C O 1
ATOM 7749 N N . GLY C 1 180 ? 10.278 90.130 0.380 1.00 69.70 180 GLY C N 1
ATOM 7750 C CA . GLY C 1 180 ? 9.454 90.938 -0.500 1.00 69.70 180 GLY C CA 1
ATOM 7751 C C . GLY C 1 180 ? 8.045 90.392 -0.502 1.00 69.70 180 GLY C C 1
ATOM 7752 O O . GLY C 1 180 ? 7.747 89.490 0.267 1.00 29.20 180 GLY C O 1
ATOM 7753 N N . SER C 1 181 ? 7.186 90.924 -1.364 1.00 55.14 181 SER C N 1
ATOM 7754 C CA . SER C 1 181 ? 5.802 90.469 -1.452 1.00 55.14 181 SER C CA 1
ATOM 7755 C C . SER C 1 181 ? 5.435 90.040 -2.878 1.00 55.14 181 SER C C 1
ATOM 7756 O O . SER C 1 181 ? 6.031 90.503 -3.850 1.00 64.35 181 SER C O 1
ATOM 7759 N N . LYS C 1 182 ? 4.454 89.152 -3.002 1.00 36.11 182 LYS C N 1
ATOM 7760 C CA . LYS C 1 182 ? 4.003 88.697 -4.308 1.00 36.11 182 LYS C CA 1
ATOM 7761 C C . LYS C 1 182 ? 3.076 89.750 -4.892 1.00 36.11 182 LYS C C 1
ATOM 7762 O O . LYS C 1 182 ? 2.460 90.518 -4.160 1.00 73.76 182 LYS C O 1
ATOM 7768 N N . GLY C 1 183 ? 2.981 89.787 -6.213 1.00 31.60 183 GLY C N 1
ATOM 7769 C CA . GLY C 1 183 ? 2.115 90.759 -6.856 1.00 31.60 183 GLY C CA 1
ATOM 7770 C C . GLY C 1 183 ? 2.736 92.140 -6.987 1.00 31.60 183 GLY C C 1
ATOM 7771 O O . GLY C 1 183 ? 2.040 93.103 -7.309 1.00 84.61 183 GLY C O 1
ATOM 7772 N N . ARG C 1 184 ? 4.039 92.246 -6.736 1.00 28.69 184 ARG C N 1
ATOM 7773 C CA . ARG C 1 184 ? 4.739 93.525 -6.833 1.00 28.69 184 ARG C CA 1
ATOM 7774 C C . ARG C 1 184 ? 4.770 94.061 -8.270 1.00 28.69 184 ARG C C 1
ATOM 7775 O O . ARG C 1 184 ? 4.513 95.242 -8.511 1.00 99.05 184 ARG C O 1
ATOM 7783 N N . GLU C 1 185 ? 5.082 93.180 -9.222 1.00 55.18 185 GLU C N 1
ATOM 7784 C CA . GLU C 1 185 ? 5.167 93.543 -10.633 1.00 55.18 185 GLU C CA 1
ATOM 7785 C C . GLU C 1 185 ? 3.850 94.059 -11.203 1.00 55.18 185 GLU C C 1
ATOM 7786 O O . GLU C 1 185 ? 3.768 95.180 -11.710 1.00 98.92 185 GLU C O 1
ATOM 7792 N N . GLU C 1 186 ? 2.820 93.229 -11.107 1.00 21.37 186 GLU C N 1
ATOM 7793 C CA . GLU C 1 186 ? 1.509 93.567 -11.635 1.00 21.37 186 GLU C CA 1
ATOM 7794 C C . GLU C 1 186 ? 0.789 94.632 -10.831 1.00 21.37 186 GLU C C 1
ATOM 7795 O O . GLU C 1 186 ? -0.263 95.134 -11.250 1.00 49.30 186 GLU C O 1
ATOM 7801 N N . ALA C 1 187 ? 1.356 94.975 -9.679 1.00 89.68 187 ALA C N 1
ATOM 7802 C CA . ALA C 1 187 ? 0.763 95.959 -8.786 1.00 89.68 187 ALA C CA 1
ATOM 7803 C C . ALA C 1 187 ? 0.151 97.138 -9.512 1.00 89.68 187 ALA C C 1
ATOM 7804 O O . ALA C 1 187 ? -1.063 97.180 -9.724 1.00 52.21 187 ALA C O 1
ATOM 7806 N N . THR C 1 188 ? 0.996 98.090 -9.897 1.00 46.47 188 THR C N 1
ATOM 7807 C CA . THR C 1 188 ? 0.536 99.295 -10.584 1.00 46.47 188 THR C CA 1
ATOM 7808 C C . THR C 1 188 ? -0.527 99.035 -11.652 1.00 46.47 188 THR C C 1
ATOM 7809 O O . THR C 1 188 ? -1.604 99.654 -11.641 1.00 54.56 188 THR C O 1
ATOM 7813 N N . GLY C 1 189 ? -0.224 98.122 -12.571 1.00 51.64 189 GLY C N 1
ATOM 7814 C CA . GLY C 1 189 ? -1.171 97.794 -13.619 1.00 51.64 189 GLY C CA 1
ATOM 7815 C C . GLY C 1 189 ? -2.531 97.403 -13.075 1.00 51.64 189 GLY C C 1
ATOM 7816 O O . GLY C 1 189 ? -3.553 97.970 -13.474 1.00 70.04 189 GLY C O 1
ATOM 7817 N N . ARG C 1 190 ? -2.554 96.436 -12.162 1.00 39.88 190 ARG C N 1
ATOM 7818 C CA . ARG C 1 190 ? -3.814 95.991 -11.584 1.00 39.88 190 ARG C CA 1
ATOM 7819 C C . ARG C 1 190 ? -4.591 97.176 -11.013 1.00 39.88 190 ARG C C 1
ATOM 7820 O O . ARG C 1 190 ? -5.825 97.214 -11.069 1.00 79.63 190 ARG C O 1
ATOM 7828 N N . GLY C 1 191 ? -3.860 98.142 -10.466 1.00 65.21 191 GLY C N 1
ATOM 7829 C CA . GLY C 1 191 ? -4.499 99.316 -9.906 1.00 65.21 191 GLY C CA 1
ATOM 7830 C C . GLY C 1 191 ? -5.218 100.040 -11.018 1.00 65.21 191 GLY C C 1
ATOM 7831 O O . GLY C 1 191 ? -6.425 100.300 -10.933 1.00 66.67 191 GLY C O 1
ATOM 7832 N N . VAL C 1 192 ? -4.466 100.349 -12.072 1.00 73.44 192 VAL C N 1
ATOM 7833 C CA . VAL C 1 192 ? -5.015 101.037 -13.230 1.00 73.44 192 VAL C CA 1
ATOM 7834 C C . VAL C 1 192 ? -6.230 100.271 -13.728 1.00 73.44 192 VAL C C 1
ATOM 7835 O O . VAL C 1 192 ? -7.255 100.863 -14.058 1.00 45.48 192 VAL C O 1
ATOM 7839 N N . LYS C 1 193 ? -6.110 98.951 -13.786 1.00 22.84 193 LYS C N 1
ATOM 7840 C CA . LYS C 1 193 ? -7.229 98.127 -14.229 1.00 22.84 193 LYS C CA 1
ATOM 7841 C C . LYS C 1 193 ? -8.474 98.419 -13.377 1.00 22.84 193 LYS C C 1
ATOM 7842 O O . LYS C 1 193 ? -9.533 98.776 -13.902 1.00 55.00 193 LYS C O 1
ATOM 7848 N N . VAL C 1 194 ? -8.338 98.270 -12.062 1.00 91.30 194 VAL C N 1
ATOM 7849 C CA . VAL C 1 194 ? -9.445 98.504 -11.143 1.00 91.30 194 VAL C CA 1
ATOM 7850 C C . VAL C 1 194 ? -10.127 99.841 -11.418 1.00 91.30 194 VAL C C 1
ATOM 7851 O O . VAL C 1 194 ? -11.360 99.925 -11.432 1.00 56.17 194 VAL C O 1
ATOM 7855 N N . CYS C 1 195 ? -9.326 100.880 -11.636 1.00 92.65 195 CYS C N 1
ATOM 7856 C CA . CYS C 1 195 ? -9.854 102.214 -11.918 1.00 92.65 195 CYS C CA 1
ATOM 7857 C C . CYS C 1 195 ? -10.608 102.245 -13.244 1.00 92.65 195 CYS C C 1
ATOM 7858 O O . CYS C 1 195 ? -11.741 102.728 -13.312 1.00 98.11 195 CYS C O 1
ATOM 7861 N N . ALA C 1 196 ? -9.966 101.739 -14.295 1.00 75.97 196 ALA C N 1
ATOM 7862 C CA . ALA C 1 196 ? -10.574 101.694 -15.621 1.00 75.97 196 ALA C CA 1
ATOM 7863 C C . ALA C 1 196 ? -11.980 101.121 -15.490 1.00 75.97 196 ALA C C 1
ATOM 7864 O O . ALA C 1 196 ? -12.942 101.674 -16.024 1.00 66.36 196 ALA C O 1
ATOM 7866 N N . GLY C 1 197 ? -12.092 100.014 -14.765 1.00 61.32 197 GLY C N 1
ATOM 7867 C CA . GLY C 1 197 ? -13.385 99.391 -14.564 1.00 61.32 197 GLY C CA 1
ATOM 7868 C C . GLY C 1 197 ? -14.358 100.304 -13.838 1.00 61.32 197 GLY C C 1
ATOM 7869 O O . GLY C 1 197 ? -15.475 100.527 -14.305 1.00 100.00 197 GLY C O 1
ATOM 7870 N N . LEU C 1 198 ? -13.931 100.834 -12.695 1.00 100.00 198 LEU C N 1
ATOM 7871 C CA . LEU C 1 198 ? -14.765 101.729 -11.906 1.00 100.00 198 LEU C CA 1
ATOM 7872 C C . LEU C 1 198 ? -15.242 102.933 -12.725 1.00 100.00 198 LEU C C 1
ATOM 7873 O O . LEU C 1 198 ? -16.392 103.367 -12.591 1.00 61.04 198 LEU C O 1
ATOM 7878 N N . ALA C 1 199 ? -14.361 103.472 -13.567 1.00 90.44 199 ALA C N 1
ATOM 7879 C CA . ALA C 1 199 ? -14.720 104.605 -14.419 1.00 90.44 199 ALA C CA 1
ATOM 7880 C C . ALA C 1 199 ? -15.783 104.145 -15.414 1.00 90.44 199 ALA C C 1
ATOM 7881 O O . ALA C 1 199 ? -16.780 104.829 -15.622 1.00 80.32 199 ALA C O 1
ATOM 7883 N N . MET C 1 200 ? -15.548 102.987 -16.031 1.00 66.97 200 MET C N 1
ATOM 7884 C CA . MET C 1 200 ? -16.470 102.396 -17.004 1.00 66.97 200 MET C CA 1
ATOM 7885 C C . MET C 1 200 ? -17.809 102.345 -16.368 1.00 66.97 200 MET C C 1
ATOM 7886 O O . MET C 1 200 ? -18.834 102.612 -16.995 1.00 100.00 200 MET C O 1
ATOM 7891 N N . ASP C 1 201 ? -17.739 101.994 -15.124 1.00 67.04 201 ASP C N 1
ATOM 7892 C CA . ASP C 1 201 ? -18.918 101.922 -14.328 1.00 67.04 201 ASP C CA 1
ATOM 7893 C C . ASP C 1 201 ? -19.550 103.302 -14.324 1.00 67.04 201 ASP C C 1
ATOM 7894 O O . ASP C 1 201 ? -20.674 103.487 -14.797 1.00 100.00 201 ASP C O 1
ATOM 7899 N N . VAL C 1 202 ? -18.812 104.272 -13.817 1.00 100.00 202 VAL C N 1
ATOM 7900 C CA . VAL C 1 202 ? -19.337 105.640 -13.730 1.00 100.00 202 VAL C CA 1
ATOM 7901 C C . VAL C 1 202 ? -19.747 106.160 -15.116 1.00 100.00 202 VAL C C 1
ATOM 7902 O O . VAL C 1 202 ? -20.700 106.930 -15.239 1.00 80.49 202 VAL C O 1
ATOM 7906 N N . LEU C 1 203 ? -19.041 105.719 -16.155 1.00 86.10 203 LEU C N 1
ATOM 7907 C CA . LEU C 1 203 ? -19.338 106.143 -17.515 1.00 86.10 203 LEU C CA 1
ATOM 7908 C C . LEU C 1 203 ? -20.416 105.266 -18.150 1.00 86.10 203 LEU C C 1
ATOM 7909 O O . LEU C 1 203 ? -20.888 105.554 -19.252 1.00 100.00 203 LEU C O 1
ATOM 7914 N N . GLY C 1 204 ? -20.798 104.200 -17.449 1.00 100.00 204 GLY C N 1
ATOM 7915 C CA . GLY C 1 204 ? -21.819 103.293 -17.952 1.00 100.00 204 GLY C CA 1
ATOM 7916 C C . GLY C 1 204 ? -21.416 102.431 -19.145 1.00 100.00 204 GLY C C 1
ATOM 7917 O O . GLY C 1 204 ? -22.278 101.912 -19.856 1.00 100.00 204 GLY C O 1
ATOM 7918 N N . ILE C 1 205 ? -20.114 102.271 -19.372 1.00 100.00 205 ILE C N 1
ATOM 7919 C CA . ILE C 1 205 ? -19.625 101.459 -20.489 1.00 100.00 205 ILE C CA 1
ATOM 7920 C C . ILE C 1 205 ? -19.490 99.996 -20.069 1.00 100.00 205 ILE C C 1
ATOM 7921 O O . ILE C 1 205 ? -19.306 99.692 -18.887 1.00 100.00 205 ILE C O 1
ATOM 7926 N N . ASP C 1 206 ? -19.593 99.092 -21.037 1.00 100.00 206 ASP C N 1
ATOM 7927 C CA . ASP C 1 206 ? -19.470 97.667 -20.752 1.00 100.00 206 ASP C CA 1
ATOM 7928 C C . ASP C 1 206 ? -18.027 97.210 -20.969 1.00 100.00 206 ASP C C 1
ATOM 7929 O O . ASP C 1 206 ? -17.496 97.319 -22.078 1.00 100.00 206 ASP C O 1
ATOM 7934 N N . PRO C 1 207 ? -17.375 96.697 -19.907 1.00 78.33 207 PRO C N 1
ATOM 7935 C CA . PRO C 1 207 ? -15.985 96.222 -19.977 1.00 78.33 207 PRO C CA 1
ATOM 7936 C C . PRO C 1 207 ? -15.646 95.354 -21.192 1.00 78.33 207 PRO C C 1
ATOM 7937 O O . PRO C 1 207 ? -14.532 95.421 -21.709 1.00 100.00 207 PRO C O 1
ATOM 7941 N N . LYS C 1 208 ? -16.600 94.541 -21.640 1.00 100.00 208 LYS C N 1
ATOM 7942 C CA . LYS C 1 208 ? -16.386 93.665 -22.795 1.00 100.00 208 LYS C CA 1
ATOM 7943 C C . LYS C 1 208 ? -16.441 94.424 -24.121 1.00 100.00 208 LYS C C 1
ATOM 7944 O O . LYS C 1 208 ? -15.663 94.152 -25.044 1.00 100.00 208 LYS C O 1
ATOM 7950 N N . LYS C 1 209 ? -17.368 95.374 -24.204 1.00 100.00 209 LYS C N 1
ATOM 7951 C CA . LYS C 1 209 ? -17.561 96.179 -25.403 1.00 100.00 209 LYS C CA 1
ATOM 7952 C C . LYS C 1 209 ? -16.563 97.331 -25.516 1.00 100.00 209 LYS C C 1
ATOM 7953 O O . LYS C 1 209 ? -16.305 97.836 -26.611 1.00 100.00 209 LYS C O 1
ATOM 7959 N N . ALA C 1 210 ? -16.006 97.738 -24.381 1.00 84.26 210 ALA C N 1
ATOM 7960 C CA . ALA C 1 210 ? -15.047 98.837 -24.339 1.00 84.26 210 ALA C CA 1
ATOM 7961 C C . ALA C 1 210 ? -13.782 98.552 -25.132 1.00 84.26 210 ALA C C 1
ATOM 7962 O O . ALA C 1 210 ? -13.441 97.401 -25.385 1.00 74.87 210 ALA C O 1
ATOM 7964 N N . THR C 1 211 ? -13.094 99.623 -25.515 1.00 95.41 211 THR C N 1
ATOM 7965 C CA . THR C 1 211 ? -11.851 99.540 -26.276 1.00 95.41 211 THR C CA 1
ATOM 7966 C C . THR C 1 211 ? -10.835 100.409 -25.557 1.00 95.41 211 THR C C 1
ATOM 7967 O O . THR C 1 211 ? -11.159 101.510 -25.113 1.00 100.00 211 THR C O 1
ATOM 7971 N N . VAL C 1 212 ? -9.604 99.925 -25.446 1.00 100.00 212 VAL C N 1
ATOM 7972 C CA . VAL C 1 212 ? -8.579 100.676 -24.739 1.00 100.00 212 VAL C CA 1
ATOM 7973 C C . VAL C 1 212 ? -7.311 100.939 -25.541 1.00 100.00 212 VAL C C 1
ATOM 7974 O O . VAL C 1 212 ? -6.912 100.141 -26.393 1.00 89.62 212 VAL C O 1
ATOM 7978 N N . ALA C 1 213 ? -6.686 102.076 -25.253 1.00 70.62 213 ALA C N 1
ATOM 7979 C CA . ALA C 1 213 ? -5.447 102.474 -25.905 1.00 70.62 213 ALA C CA 1
ATOM 7980 C C . ALA C 1 213 ? -4.439 102.811 -24.806 1.00 70.62 213 ALA C C 1
ATOM 7981 O O . ALA C 1 213 ? -4.647 103.744 -24.034 1.00 100.00 213 ALA C O 1
ATOM 7983 N N . VAL C 1 214 ? -3.354 102.045 -24.735 1.00 86.96 214 VAL C N 1
ATOM 7984 C CA . VAL C 1 214 ? -2.320 102.250 -23.719 1.00 86.96 214 VAL C CA 1
ATOM 7985 C C . VAL C 1 214 ? -1.042 102.870 -24.277 1.00 86.96 214 VAL C C 1
ATOM 7986 O O . VAL C 1 214 ? -0.324 102.239 -25.047 1.00 85.94 214 VAL C O 1
ATOM 7990 N N . GLN C 1 215 ? -0.744 104.098 -23.870 1.00 57.37 215 GLN C N 1
ATOM 7991 C CA . GLN C 1 215 ? 0.456 104.764 -24.359 1.00 57.37 215 GLN C CA 1
ATOM 7992 C C . GLN C 1 215 ? 1.675 104.392 -23.536 1.00 57.37 215 GLN C C 1
ATOM 7993 O O . GLN C 1 215 ? 1.785 104.761 -22.370 1.00 99.34 215 GLN C O 1
ATOM 7999 N N . GLY C 1 216 ? 2.592 103.661 -24.159 1.00 92.23 216 GLY C N 1
ATOM 8000 C CA . GLY C 1 216 ? 3.795 103.223 -23.478 1.00 92.23 216 GLY C CA 1
ATOM 8001 C C . GLY C 1 216 ? 3.715 101.725 -23.258 1.00 92.23 216 GLY C C 1
ATOM 8002 O O . GLY C 1 216 ? 2.617 101.151 -23.224 1.00 66.51 216 GLY C O 1
ATOM 8003 N N . PHE C 1 217 ? 4.868 101.079 -23.123 1.00 100.00 217 PHE C N 1
ATOM 8004 C CA . PHE C 1 217 ? 4.881 99.642 -22.897 1.00 100.00 217 PHE C CA 1
ATOM 8005 C C . PHE C 1 217 ? 5.960 99.161 -21.935 1.00 100.00 217 PHE C C 1
ATOM 8006 O O . PHE C 1 217 ? 6.679 98.200 -22.221 1.00 94.48 217 PHE C O 1
ATOM 8014 N N . GLY C 1 218 ? 6.066 99.839 -20.796 1.00 100.00 218 GLY C N 1
ATOM 8015 C CA . GLY C 1 218 ? 7.029 99.454 -19.785 1.00 100.00 218 GLY C CA 1
ATOM 8016 C C . GLY C 1 218 ? 6.302 98.531 -18.826 1.00 100.00 218 GLY C C 1
ATOM 8017 O O . GLY C 1 218 ? 5.369 97.822 -19.228 1.00 69.13 218 GLY C O 1
ATOM 8018 N N . ASN C 1 219 ? 6.704 98.538 -17.560 1.00 73.76 219 ASN C N 1
ATOM 8019 C CA . ASN C 1 219 ? 6.056 97.682 -16.570 1.00 73.76 219 ASN C CA 1
ATOM 8020 C C . ASN C 1 219 ? 4.555 97.976 -16.503 1.00 73.76 219 ASN C C 1
ATOM 8021 O O . ASN C 1 219 ? 3.715 97.101 -16.749 1.00 91.09 219 ASN C O 1
ATOM 8026 N N . VAL C 1 220 ? 4.237 99.226 -16.174 1.00 84.75 220 VAL C N 1
ATOM 8027 C CA . VAL C 1 220 ? 2.860 99.681 -16.049 1.00 84.75 220 VAL C CA 1
ATOM 8028 C C . VAL C 1 220 ? 2.042 99.426 -17.299 1.00 84.75 220 VAL C C 1
ATOM 8029 O O . VAL C 1 220 ? 0.967 98.829 -17.232 1.00 65.13 220 VAL C O 1
ATOM 8033 N N . GLY C 1 221 ? 2.558 99.895 -18.434 1.00 100.00 221 GLY C N 1
ATOM 8034 C CA . GLY C 1 221 ? 1.869 99.731 -19.701 1.00 100.00 221 GLY C CA 1
ATOM 8035 C C . GLY C 1 221 ? 1.488 98.298 -20.023 1.00 100.00 221 GLY C C 1
ATOM 8036 O O . GLY C 1 221 ? 0.320 98.002 -20.329 1.00 43.21 221 GLY C O 1
ATOM 8037 N N . GLN C 1 222 ? 2.475 97.406 -19.950 1.00 76.61 222 GLN C N 1
ATOM 8038 C CA . GLN C 1 222 ? 2.263 95.992 -20.243 1.00 76.61 222 GLN C CA 1
ATOM 8039 C C . GLN C 1 222 ? 1.195 95.346 -19.372 1.00 76.61 222 GLN C C 1
ATOM 8040 O O . GLN C 1 222 ? 0.210 94.789 -19.878 1.00 62.68 222 GLN C O 1
ATOM 8046 N N . PHE C 1 223 ? 1.399 95.429 -18.060 1.00 96.11 223 PHE C N 1
ATOM 8047 C CA . PHE C 1 223 ? 0.480 94.841 -17.104 1.00 96.11 223 PHE C CA 1
ATOM 8048 C C . PHE C 1 223 ? -0.892 95.469 -17.122 1.00 96.11 223 PHE C C 1
ATOM 8049 O O . PHE C 1 223 ? -1.903 94.781 -16.940 1.00 45.78 223 PHE C O 1
ATOM 8057 N N . ALA C 1 224 ? -0.926 96.780 -17.325 1.00 85.90 224 ALA C N 1
ATOM 8058 C CA . ALA C 1 224 ? -2.190 97.493 -17.399 1.00 85.90 224 ALA C CA 1
ATOM 8059 C C . ALA C 1 224 ? -2.951 96.904 -18.581 1.00 85.90 224 ALA C C 1
ATOM 8060 O O . ALA C 1 224 ? -4.130 96.541 -18.474 1.00 57.76 224 ALA C O 1
ATOM 8062 N N . ALA C 1 225 ? -2.245 96.803 -19.705 1.00 100.00 225 ALA C N 1
ATOM 8063 C CA . ALA C 1 225 ? -2.800 96.264 -20.935 1.00 100.00 225 ALA C CA 1
ATOM 8064 C C . ALA C 1 225 ? -3.192 94.798 -20.751 1.00 100.00 225 ALA C C 1
ATOM 8065 O O . ALA C 1 225 ? -4.308 94.380 -21.108 1.00 56.99 225 ALA C O 1
ATOM 8067 N N . LEU C 1 226 ? -2.271 94.025 -20.179 1.00 53.24 226 LEU C N 1
ATOM 8068 C CA . LEU C 1 226 ? -2.499 92.603 -19.956 1.00 53.24 226 LEU C CA 1
ATOM 8069 C C . LEU C 1 226 ? -3.740 92.298 -19.113 1.00 53.24 226 LEU C C 1
ATOM 8070 O O . LEU C 1 226 ? -4.602 91.511 -19.521 1.00 84.54 226 LEU C O 1
ATOM 8075 N N . LEU C 1 227 ? -3.824 92.924 -17.942 1.00 100.00 227 LEU C N 1
ATOM 8076 C CA . LEU C 1 227 ? -4.936 92.703 -17.026 1.00 100.00 227 LEU C CA 1
ATOM 8077 C C . LEU C 1 227 ? -6.250 93.342 -17.462 1.00 100.00 227 LEU C C 1
ATOM 8078 O O . LEU C 1 227 ? -7.316 92.753 -17.269 1.00 81.88 227 LEU C O 1
ATOM 8083 N N . ILE C 1 228 ? -6.190 94.540 -18.037 1.00 100.00 228 ILE C N 1
ATOM 8084 C CA . ILE C 1 228 ? -7.415 95.184 -18.496 1.00 100.00 228 ILE C CA 1
ATOM 8085 C C . ILE C 1 228 ? -8.014 94.274 -19.560 1.00 100.00 228 ILE C C 1
ATOM 8086 O O . ILE C 1 228 ? -9.231 94.158 -19.689 1.00 63.12 228 ILE C O 1
ATOM 8091 N N . SER C 1 229 ? -7.138 93.614 -20.309 1.00 93.73 229 SER C N 1
ATOM 8092 C CA . SER C 1 229 ? -7.556 92.713 -21.370 1.00 93.73 229 SER C CA 1
ATOM 8093 C C . SER C 1 229 ? -8.109 91.388 -20.838 1.00 93.73 229 SER C C 1
ATOM 8094 O O . SER C 1 229 ? -9.246 91.015 -21.132 1.00 100.00 229 SER C O 1
ATOM 8097 N N . GLN C 1 230 ? -7.308 90.688 -20.042 1.00 70.42 230 GLN C N 1
ATOM 8098 C CA . GLN C 1 230 ? -7.711 89.395 -19.493 1.00 70.42 230 GLN C CA 1
ATOM 8099 C C . GLN C 1 230 ? -8.848 89.418 -18.467 1.00 70.42 230 GLN C C 1
ATOM 8100 O O . GLN C 1 230 ? -9.869 88.751 -18.652 1.00 100.00 230 GLN C O 1
ATOM 8106 N N . GLU C 1 231 ? -8.666 90.182 -17.389 1.00 100.00 231 GLU C N 1
ATOM 8107 C CA . GLU C 1 231 ? -9.656 90.271 -16.312 1.00 100.00 231 GLU C CA 1
ATOM 8108 C C . GLU C 1 231 ? -10.884 91.129 -16.620 1.00 100.00 231 GLU C C 1
ATOM 8109 O O . GLU C 1 231 ? -11.998 90.782 -16.230 1.00 98.04 231 GLU C O 1
ATOM 8115 N N . LEU C 1 232 ? -10.685 92.246 -17.312 1.00 100.00 232 LEU C N 1
ATOM 8116 C CA . LEU C 1 232 ? -11.798 93.127 -17.645 1.00 100.00 232 LEU C CA 1
ATOM 8117 C C . LEU C 1 232 ? -12.496 92.715 -18.939 1.00 100.00 232 LEU C C 1
ATOM 8118 O O . LEU C 1 232 ? -13.702 92.932 -19.101 1.00 92.40 232 LEU C O 1
ATOM 8123 N N . GLY C 1 233 ? -11.739 92.129 -19.864 1.00 84.66 233 GLY C N 1
ATOM 8124 C CA . GLY C 1 233 ? -12.325 91.691 -21.120 1.00 84.66 233 GLY C CA 1
ATOM 8125 C C . GLY C 1 233 ? -12.417 92.750 -22.205 1.00 84.66 233 GLY C C 1
ATOM 8126 O O . GLY C 1 233 ? -12.995 92.508 -23.268 1.00 64.82 233 GLY C O 1
ATOM 8127 N N . SER C 1 234 ? -11.851 93.924 -21.946 1.00 100.00 234 SER C N 1
ATOM 8128 C CA . SER C 1 234 ? -11.869 95.009 -22.923 1.00 100.00 234 SER C CA 1
ATOM 8129 C C . SER C 1 234 ? -10.901 94.688 -24.068 1.00 100.00 234 SER C C 1
ATOM 8130 O O . SER C 1 234 ? -10.147 93.720 -24.001 1.00 99.35 234 SER C O 1
ATOM 8133 N N . LYS C 1 235 ? -10.921 95.506 -25.115 1.00 94.97 235 LYS C N 1
ATOM 8134 C CA . LYS C 1 235 ? -10.055 95.279 -26.264 1.00 94.97 235 LYS C CA 1
ATOM 8135 C C . LYS C 1 235 ? -8.953 96.313 -26.389 1.00 94.97 235 LYS C C 1
ATOM 8136 O O . LYS C 1 235 ? -9.205 97.461 -26.743 1.00 100.00 235 LYS C O 1
ATOM 8142 N N . VAL C 1 236 ? -7.727 95.904 -26.088 1.00 93.92 236 VAL C N 1
ATOM 8143 C CA . VAL C 1 236 ? -6.585 96.802 -26.211 1.00 93.92 236 VAL C CA 1
ATOM 8144 C C . VAL C 1 236 ? -6.345 96.956 -27.710 1.00 93.92 236 VAL C C 1
ATOM 8145 O O . VAL C 1 236 ? -5.696 96.113 -28.330 1.00 100.00 236 VAL C O 1
ATOM 8149 N N . VAL C 1 237 ? -6.879 98.026 -28.289 1.00 100.00 237 VAL C N 1
ATOM 8150 C CA . VAL C 1 237 ? -6.745 98.253 -29.722 1.00 100.00 237 VAL C CA 1
ATOM 8151 C C . VAL C 1 237 ? -5.436 98.907 -30.144 1.00 100.00 237 VAL C C 1
ATOM 8152 O O . VAL C 1 237 ? -5.138 98.986 -31.341 1.00 99.24 237 VAL C O 1
ATOM 8156 N N . ALA C 1 238 ? -4.653 99.377 -29.178 1.00 49.77 238 ALA C N 1
ATOM 8157 C CA . ALA C 1 238 ? -3.387 100.019 -29.512 1.00 49.77 238 ALA C CA 1
ATOM 8158 C C . ALA C 1 238 ? -2.486 100.190 -28.303 1.00 49.77 238 ALA C C 1
ATOM 8159 O O . ALA C 1 238 ? -2.944 100.497 -27.205 1.00 82.92 238 ALA C O 1
ATOM 8161 N N . VAL C 1 239 ? -1.198 99.968 -28.518 1.00 51.94 239 VAL C N 1
ATOM 8162 C CA . VAL C 1 239 ? -0.183 100.115 -27.481 1.00 51.94 239 VAL C CA 1
ATOM 8163 C C . VAL C 1 239 ? 0.965 100.843 -28.163 1.00 51.94 239 VAL C C 1
ATOM 8164 O O . VAL C 1 239 ? 1.055 100.840 -29.387 1.00 99.57 239 VAL C O 1
ATOM 8168 N N . SER C 1 240 ? 1.842 101.469 -27.395 1.00 32.13 240 SER C N 1
ATOM 8169 C CA . SER C 1 240 ? 2.934 102.202 -28.013 1.00 32.13 240 SER C CA 1
ATOM 8170 C C . SER C 1 240 ? 4.272 101.989 -27.335 1.00 32.13 240 SER C C 1
ATOM 8171 O O . SER C 1 240 ? 4.348 101.652 -26.156 1.00 88.43 240 SER C O 1
ATOM 8174 N N . ASP C 1 241 ? 5.329 102.186 -28.109 1.00 71.70 241 ASP C N 1
ATOM 8175 C CA . ASP C 1 241 ? 6.692 102.025 -27.631 1.00 71.70 241 ASP C CA 1
ATOM 8176 C C . ASP C 1 241 ? 7.300 103.413 -27.501 1.00 71.70 241 ASP C C 1
ATOM 8177 O O . ASP C 1 241 ? 6.597 104.420 -27.616 1.00 99.08 241 ASP C O 1
ATOM 8182 N N . SER C 1 242 ? 8.606 103.461 -27.257 1.00 100.00 242 SER C N 1
ATOM 8183 C CA . SER C 1 242 ? 9.319 104.727 -27.142 1.00 100.00 242 SER C CA 1
ATOM 8184 C C . SER C 1 242 ? 9.646 105.152 -28.566 1.00 100.00 242 SER C C 1
ATOM 8185 O O . SER C 1 242 ? 10.195 106.232 -28.801 1.00 100.00 242 SER C O 1
ATOM 8188 N N . ARG C 1 243 ? 9.300 104.274 -29.506 1.00 100.00 243 ARG C N 1
ATOM 8189 C CA . ARG C 1 243 ? 9.527 104.502 -30.928 1.00 100.00 243 ARG C CA 1
ATOM 8190 C C . ARG C 1 243 ? 8.212 104.846 -31.613 1.00 100.00 243 ARG C C 1
ATOM 8191 O O . ARG C 1 243 ? 8.003 105.981 -32.050 1.00 100.00 243 ARG C O 1
ATOM 8199 N N . GLY C 1 244 ? 7.323 103.863 -31.694 1.00 86.65 244 GLY C N 1
ATOM 8200 C CA . GLY C 1 244 ? 6.047 104.090 -32.336 1.00 86.65 244 GLY C CA 1
ATOM 8201 C C . GLY C 1 244 ? 4.929 103.314 -31.687 1.00 86.65 244 GLY C C 1
ATOM 8202 O O . GLY C 1 244 ? 5.047 102.877 -30.545 1.00 69.04 244 GLY C O 1
ATOM 8203 N N . GLY C 1 245 ? 3.841 103.137 -32.424 1.00 63.37 245 GLY C N 1
ATOM 8204 C CA . GLY C 1 245 ? 2.700 102.419 -31.893 1.00 63.37 245 GLY C CA 1
ATOM 8205 C C . GLY C 1 245 ? 2.055 101.548 -32.944 1.00 63.37 245 GLY C C 1
ATOM 8206 O O . GLY C 1 245 ? 2.356 101.672 -34.129 1.00 100.00 245 GLY C O 1
ATOM 8207 N N . ILE C 1 246 ? 1.162 100.665 -32.518 1.00 50.68 246 ILE C N 1
ATOM 8208 C CA . ILE C 1 246 ? 0.493 99.767 -33.445 1.00 50.68 246 ILE C CA 1
ATOM 8209 C C . ILE C 1 246 ? -1.013 99.748 -33.201 1.00 50.68 246 ILE C C 1
ATOM 8210 O O . ILE C 1 246 ? -1.466 99.686 -32.057 1.00 96.81 246 ILE C O 1
ATOM 8215 N N . TYR C 1 247 ? -1.786 99.805 -34.279 1.00 73.92 247 TYR C N 1
ATOM 8216 C CA . TYR C 1 247 ? -3.240 99.798 -34.176 1.00 73.92 247 TYR C CA 1
ATOM 8217 C C . TYR C 1 247 ? -3.830 98.460 -34.609 1.00 73.92 247 TYR C C 1
ATOM 8218 O O . TYR C 1 247 ? -3.168 97.661 -35.273 1.00 100.00 247 TYR C O 1
ATOM 8227 N N . ASN C 1 248 ? -5.080 98.223 -34.220 1.00 79.77 248 ASN C N 1
ATOM 8228 C CA . ASN C 1 248 ? -5.784 96.997 -34.565 1.00 79.77 248 ASN C CA 1
ATOM 8229 C C . ASN C 1 248 ? -7.121 96.973 -33.841 1.00 79.77 248 ASN C C 1
ATOM 8230 O O . ASN C 1 248 ? -7.220 96.488 -32.719 1.00 100.00 248 ASN C O 1
ATOM 8235 N N . PRO C 1 249 ? -8.175 97.491 -34.486 1.00 72.37 249 PRO C N 1
ATOM 8236 C CA . PRO C 1 249 ? -9.490 97.657 -33.843 1.00 72.37 249 PRO C CA 1
ATOM 8237 C C . PRO C 1 249 ? -10.050 96.283 -33.464 1.00 72.37 249 PRO C C 1
ATOM 8238 O O . PRO C 1 249 ? -10.984 96.183 -32.665 1.00 100.00 249 PRO C O 1
ATOM 8242 N N . GLU C 1 250 ? -9.481 95.230 -34.044 1.00 90.47 250 GLU C N 1
ATOM 8243 C CA . GLU C 1 250 ? -9.932 93.873 -33.757 1.00 90.47 250 GLU C CA 1
ATOM 8244 C C . GLU C 1 250 ? -9.548 93.527 -32.333 1.00 90.47 250 GLU C C 1
ATOM 8245 O O . GLU C 1 250 ? -10.267 92.802 -31.642 1.00 100.00 250 GLU C O 1
ATOM 8251 N N . GLY C 1 251 ? -8.409 94.061 -31.900 1.00 100.00 251 GLY C N 1
ATOM 8252 C CA . GLY C 1 251 ? -7.928 93.805 -30.555 1.00 100.00 251 GLY C CA 1
ATOM 8253 C C . GLY C 1 251 ? -6.626 93.032 -30.579 1.00 100.00 251 GLY C C 1
ATOM 8254 O O . GLY C 1 251 ? -6.486 92.072 -31.338 1.00 93.61 251 GLY C O 1
ATOM 8255 N N . PHE C 1 252 ? -5.671 93.452 -29.754 1.00 100.00 252 PHE C N 1
ATOM 8256 C CA . PHE C 1 252 ? -4.368 92.793 -29.681 1.00 100.00 252 PHE C CA 1
ATOM 8257 C C . PHE C 1 252 ? -4.364 91.655 -28.664 1.00 100.00 252 PHE C C 1
ATOM 8258 O O . PHE C 1 252 ? -5.287 91.519 -27.852 1.00 100.00 252 PHE C O 1
ATOM 8266 N N . ASP C 1 253 ? -3.318 90.834 -28.728 1.00 100.00 253 ASP C N 1
ATOM 8267 C CA . ASP C 1 253 ? -3.145 89.732 -27.793 1.00 100.00 253 ASP C CA 1
ATOM 8268 C C . ASP C 1 253 ? -1.950 90.158 -26.969 1.00 100.00 253 ASP C C 1
ATOM 8269 O O . ASP C 1 253 ? -0.808 89.784 -27.252 1.00 82.90 253 ASP C O 1
ATOM 8274 N N . VAL C 1 254 ? -2.232 90.974 -25.962 1.00 100.00 254 VAL C N 1
ATOM 8275 C CA . VAL C 1 254 ? -1.209 91.496 -25.072 1.00 100.00 254 VAL C CA 1
ATOM 8276 C C . VAL C 1 254 ? -0.197 90.424 -24.688 1.00 100.00 254 VAL C C 1
ATOM 8277 O O . VAL C 1 254 ? 1.000 90.693 -24.606 1.00 94.94 254 VAL C O 1
ATOM 8281 N N . GLU C 1 255 ? -0.683 89.210 -24.456 1.00 100.00 255 GLU C N 1
ATOM 8282 C CA . GLU C 1 255 ? 0.186 88.100 -24.094 1.00 100.00 255 GLU C CA 1
ATOM 8283 C C . GLU C 1 255 ? 1.340 88.013 -25.091 1.00 100.00 255 GLU C C 1
ATOM 8284 O O . GLU C 1 255 ? 2.514 88.081 -24.716 1.00 100.00 255 GLU C O 1
ATOM 8290 N N . GLU C 1 256 ? 0.983 87.868 -26.365 1.00 100.00 256 GLU C N 1
ATOM 8291 C CA . GLU C 1 256 ? 1.947 87.771 -27.454 1.00 100.00 256 GLU C CA 1
ATOM 8292 C C . GLU C 1 256 ? 2.773 89.045 -27.532 1.00 100.00 256 GLU C C 1
ATOM 8293 O O . GLU C 1 256 ? 4.004 89.007 -27.527 1.00 98.07 256 GLU C O 1
ATOM 8299 N N . LEU C 1 257 ? 2.073 90.171 -27.605 1.00 100.00 257 LEU C N 1
ATOM 8300 C CA . LEU C 1 257 ? 2.706 91.481 -27.697 1.00 100.00 257 LEU C CA 1
ATOM 8301 C C . LEU C 1 257 ? 3.845 91.662 -26.698 1.00 100.00 257 LEU C C 1
ATOM 8302 O O . LEU C 1 257 ? 4.851 92.315 -26.993 1.00 88.21 257 LEU C O 1
ATOM 8307 N N . ILE C 1 258 ? 3.676 91.080 -25.515 1.00 98.89 258 ILE C N 1
ATOM 8308 C CA . ILE C 1 258 ? 4.677 91.172 -24.457 1.00 98.89 258 ILE C CA 1
ATOM 8309 C C . ILE C 1 258 ? 5.944 90.407 -24.830 1.00 98.89 258 ILE C C 1
ATOM 8310 O O . ILE C 1 258 ? 7.050 90.944 -24.748 1.00 90.38 258 ILE C O 1
ATOM 8315 N N . ARG C 1 259 ? 5.772 89.151 -25.234 1.00 83.51 259 ARG C N 1
ATOM 8316 C CA . ARG C 1 259 ? 6.889 88.306 -25.641 1.00 83.51 259 ARG C CA 1
ATOM 8317 C C . ARG C 1 259 ? 7.677 89.009 -26.742 1.00 83.51 259 ARG C C 1
ATOM 8318 O O . ARG C 1 259 ? 8.898 89.141 -26.662 1.00 98.53 259 ARG C O 1
ATOM 8326 N N . TYR C 1 260 ? 6.958 89.456 -27.769 1.00 100.00 260 TYR C N 1
ATOM 8327 C CA . TYR C 1 260 ? 7.556 90.156 -28.902 1.00 100.00 260 TYR C CA 1
ATOM 8328 C C . TYR C 1 260 ? 8.333 91.377 -28.422 1.00 100.00 260 TYR C C 1
ATOM 8329 O O . TYR C 1 260 ? 9.448 91.629 -28.879 1.00 100.00 260 TYR C O 1
ATOM 8338 N N . LYS C 1 261 ? 7.736 92.134 -27.506 1.00 100.00 261 LYS C N 1
ATOM 8339 C CA . LYS C 1 261 ? 8.377 93.327 -26.962 1.00 100.00 261 LYS C CA 1
ATOM 8340 C C . LYS C 1 261 ? 9.662 92.947 -26.236 1.00 100.00 261 LYS C C 1
ATOM 8341 O O . LYS C 1 261 ? 10.592 93.751 -26.124 1.00 84.23 261 LYS C O 1
ATOM 8347 N N . LYS C 1 262 ? 9.702 91.714 -25.741 1.00 100.00 262 LYS C N 1
ATOM 8348 C CA . LYS C 1 262 ? 10.872 91.209 -25.037 1.00 100.00 262 LYS C CA 1
ATOM 8349 C C . LYS C 1 262 ? 11.933 90.803 -26.053 1.00 100.00 262 LYS C C 1
ATOM 8350 O O . LYS C 1 262 ? 13.068 91.275 -26.003 1.00 100.00 262 LYS C O 1
ATOM 8356 N N . GLU C 1 263 ? 11.546 89.925 -26.974 1.00 97.39 263 GLU C N 1
ATOM 8357 C CA . GLU C 1 263 ? 12.437 89.434 -28.021 1.00 97.39 263 GLU C CA 1
ATOM 8358 C C . GLU C 1 263 ? 13.064 90.591 -28.787 1.00 97.39 263 GLU C C 1
ATOM 8359 O O . GLU C 1 263 ? 14.283 90.742 -28.825 1.00 100.00 263 GLU C O 1
ATOM 8365 N N . HIS C 1 264 ? 12.211 91.401 -29.402 1.00 100.00 264 HIS C N 1
ATOM 8366 C CA . HIS C 1 264 ? 12.652 92.548 -30.179 1.00 100.00 264 HIS C CA 1
ATOM 8367 C C . HIS C 1 264 ? 12.429 93.816 -29.367 1.00 100.00 264 HIS C C 1
ATOM 8368 O O . HIS C 1 264 ? 11.358 94.024 -28.796 1.00 100.00 264 HIS C O 1
ATOM 8375 N N . GLY C 1 265 ? 13.458 94.653 -29.318 1.00 100.00 265 GLY C N 1
ATOM 8376 C CA . GLY C 1 265 ? 13.388 95.894 -28.569 1.00 100.00 265 GLY C CA 1
ATOM 8377 C C . GLY C 1 265 ? 12.068 96.647 -28.499 1.00 100.00 265 GLY C C 1
ATOM 8378 O O . GLY C 1 265 ? 11.841 97.360 -27.527 1.00 76.73 265 GLY C O 1
ATOM 8379 N N . THR C 1 266 ? 11.196 96.511 -29.498 1.00 80.63 266 THR C N 1
ATOM 8380 C CA . THR C 1 266 ? 9.929 97.242 -29.474 1.00 80.63 266 THR C CA 1
ATOM 8381 C C . THR C 1 266 ? 8.700 96.478 -29.958 1.00 80.63 266 THR C C 1
ATOM 8382 O O . THR C 1 266 ? 8.795 95.364 -30.481 1.00 92.07 266 THR C O 1
ATOM 8386 N N . VAL C 1 267 ? 7.543 97.104 -29.765 1.00 100.00 267 VAL C N 1
ATOM 8387 C CA . VAL C 1 267 ? 6.264 96.545 -30.178 1.00 100.00 267 VAL C CA 1
ATOM 8388 C C . VAL C 1 267 ? 6.063 96.849 -31.663 1.00 100.00 267 VAL C C 1
ATOM 8389 O O . VAL C 1 267 ? 5.290 96.168 -32.346 1.00 66.07 267 VAL C O 1
ATOM 8393 N N . VAL C 1 268 ? 6.754 97.883 -32.148 1.00 100.00 268 VAL C N 1
ATOM 8394 C CA . VAL C 1 268 ? 6.676 98.255 -33.555 1.00 100.00 268 VAL C CA 1
ATOM 8395 C C . VAL C 1 268 ? 7.256 97.057 -34.311 1.00 100.00 268 VAL C C 1
ATOM 8396 O O . VAL C 1 268 ? 7.911 96.186 -33.718 1.00 96.37 268 VAL C O 1
ATOM 8400 N N . THR C 1 269 ? 7.023 97.001 -35.595 1.00 100.00 269 THR C N 1
ATOM 8401 C CA . THR C 1 269 ? 7.531 95.889 -36.415 1.00 100.00 269 THR C CA 1
ATOM 8402 C C . THR C 1 269 ? 6.660 94.647 -36.244 1.00 100.00 269 THR C C 1
ATOM 8403 O O . THR C 1 269 ? 6.589 93.790 -37.135 1.00 87.61 269 THR C O 1
ATOM 8407 N N . TYR C 1 270 ? 6.023 94.567 -35.091 1.00 70.01 270 TYR C N 1
ATOM 8408 C CA . TYR C 1 270 ? 5.138 93.440 -34.777 1.00 70.01 270 TYR C CA 1
ATOM 8409 C C . TYR C 1 270 ? 4.085 93.330 -35.877 1.00 70.01 270 TYR C C 1
ATOM 8410 O O . TYR C 1 270 ? 3.351 94.291 -36.153 1.00 71.31 270 TYR C O 1
ATOM 8419 N N . PRO C 1 271 ? 3.981 92.179 -36.547 1.00 86.18 271 PRO C N 1
ATOM 8420 C CA . PRO C 1 271 ? 3.015 92.000 -37.618 1.00 86.18 271 PRO C CA 1
ATOM 8421 C C . PRO C 1 271 ? 1.595 92.076 -37.074 1.00 86.18 271 PRO C C 1
ATOM 8422 O O . PRO C 1 271 ? 1.392 92.161 -35.866 1.00 73.57 271 PRO C O 1
ATOM 8426 N N . LYS C 1 272 ? 0.611 92.044 -37.962 1.00 100.00 272 LYS C N 1
ATOM 8427 C CA . LYS C 1 272 ? -0.778 92.119 -37.527 1.00 100.00 272 LYS C CA 1
ATOM 8428 C C . LYS C 1 272 ? -1.029 93.413 -36.739 1.00 100.00 272 LYS C C 1
ATOM 8429 O O . LYS C 1 272 ? -1.800 93.425 -35.775 1.00 100.00 272 LYS C O 1
ATOM 8435 N N . GLY C 1 273 ? -0.376 94.497 -37.152 1.00 100.00 273 GLY C N 1
ATOM 8436 C CA . GLY C 1 273 ? -0.551 95.768 -36.469 1.00 100.00 273 GLY C CA 1
ATOM 8437 C C . GLY C 1 273 ? -0.268 96.976 -37.345 1.00 100.00 273 GLY C C 1
ATOM 8438 O O . GLY C 1 273 ? 0.850 97.138 -37.838 1.00 74.18 273 GLY C O 1
ATOM 8439 N N . GLU C 1 274 ? -1.279 97.825 -37.530 1.00 96.67 274 GLU C N 1
ATOM 8440 C CA . GLU C 1 274 ? -1.155 99.029 -38.346 1.00 96.67 274 GLU C CA 1
ATOM 8441 C C . GLU C 1 274 ? -0.338 100.103 -37.630 1.00 96.67 274 GLU C C 1
ATOM 8442 O O . GLU C 1 274 ? -0.852 100.795 -36.747 1.00 100.00 274 GLU C O 1
ATOM 8448 N N . ARG C 1 275 ? 0.930 100.238 -38.017 1.00 69.11 275 ARG C N 1
ATOM 8449 C CA . ARG C 1 275 ? 1.824 101.220 -37.413 1.00 69.11 275 ARG C CA 1
ATOM 8450 C C . ARG C 1 275 ? 1.236 102.640 -37.356 1.00 69.11 275 ARG C C 1
ATOM 8451 O O . ARG C 1 275 ? 0.622 103.114 -38.320 1.00 100.00 275 ARG C O 1
ATOM 8459 N N . ILE C 1 276 ? 1.426 103.302 -36.214 1.00 100.00 276 ILE C N 1
ATOM 8460 C CA . ILE C 1 276 ? 0.947 104.668 -35.984 1.00 100.00 276 ILE C CA 1
ATOM 8461 C C . ILE C 1 276 ? 1.944 105.379 -35.059 1.00 100.00 276 ILE C C 1
ATOM 8462 O O . ILE C 1 276 ? 2.771 104.732 -34.416 1.00 82.74 276 ILE C O 1
ATOM 8467 N N . THR C 1 277 ? 1.876 106.705 -34.998 1.00 100.00 277 THR C N 1
ATOM 8468 C CA . THR C 1 277 ? 2.783 107.459 -34.138 1.00 100.00 277 THR C CA 1
ATOM 8469 C C . THR C 1 277 ? 2.208 107.562 -32.724 1.00 100.00 277 THR C C 1
ATOM 8470 O O . THR C 1 277 ? 1.038 107.230 -32.486 1.00 100.00 277 THR C O 1
ATOM 8474 N N . ASN C 1 278 ? 3.036 108.014 -31.787 1.00 100.00 278 ASN C N 1
ATOM 8475 C CA . ASN C 1 278 ? 2.612 108.159 -30.400 1.00 100.00 278 ASN C CA 1
ATOM 8476 C C . ASN C 1 278 ? 1.523 109.217 -30.252 1.00 100.00 278 ASN C C 1
ATOM 8477 O O . ASN C 1 278 ? 0.481 108.959 -29.640 1.00 100.00 278 ASN C O 1
ATOM 8482 N N . GLU C 1 279 ? 1.764 110.401 -30.815 1.00 100.00 279 GLU C N 1
ATOM 8483 C CA . GLU C 1 279 ? 0.802 111.498 -30.740 1.00 100.00 279 GLU C CA 1
ATOM 8484 C C . GLU C 1 279 ? -0.521 111.118 -31.404 1.00 100.00 279 GLU C C 1
ATOM 8485 O O . GLU C 1 279 ? -1.574 111.690 -31.096 1.00 100.00 279 GLU C O 1
ATOM 8491 N N . GLU C 1 280 ? -0.459 110.148 -32.313 1.00 100.00 280 GLU C N 1
ATOM 8492 C CA . GLU C 1 280 ? -1.648 109.672 -33.014 1.00 100.00 280 GLU C CA 1
ATOM 8493 C C . GLU C 1 280 ? -2.475 108.809 -32.072 1.00 100.00 280 GLU C C 1
ATOM 8494 O O . GLU C 1 280 ? -3.701 108.944 -31.992 1.00 100.00 280 GLU C O 1
ATOM 8500 N N . LEU C 1 281 ? -1.782 107.921 -31.363 1.00 100.00 281 LEU C N 1
ATOM 8501 C CA . LEU C 1 281 ? -2.411 107.017 -30.409 1.00 100.00 281 LEU C CA 1
ATOM 8502 C C . LEU C 1 281 ? -3.303 107.795 -29.448 1.00 100.00 281 LEU C C 1
ATOM 8503 O O . LEU C 1 281 ? -4.467 107.440 -29.230 1.00 82.58 281 LEU C O 1
ATOM 8508 N N . LEU C 1 282 ? -2.743 108.860 -28.882 1.00 93.20 282 LEU C N 1
ATOM 8509 C CA . LEU C 1 282 ? -3.457 109.705 -27.934 1.00 93.20 282 LEU C CA 1
ATOM 8510 C C . LEU C 1 282 ? -4.805 110.184 -28.463 1.00 93.20 282 LEU C C 1
ATOM 8511 O O . LEU C 1 282 ? -5.727 110.442 -27.682 1.00 100.00 282 LEU C O 1
ATOM 8516 N N . GLU C 1 283 ? -4.926 110.292 -29.784 1.00 100.00 283 GLU C N 1
ATOM 8517 C CA . GLU C 1 283 ? -6.165 110.771 -30.387 1.00 100.00 283 GLU C CA 1
ATOM 8518 C C . GLU C 1 283 ? -7.099 109.697 -30.920 1.00 100.00 283 GLU C C 1
ATOM 8519 O O . GLU C 1 283 ? -8.140 110.011 -31.499 1.00 100.00 283 GLU C O 1
ATOM 8525 N N . LEU C 1 284 ? -6.738 108.436 -30.719 1.00 87.29 284 LEU C N 1
ATOM 8526 C CA . LEU C 1 284 ? -7.567 107.334 -31.185 1.00 87.29 284 LEU C CA 1
ATOM 8527 C C . LEU C 1 284 ? -9.001 107.448 -30.678 1.00 87.29 284 LEU C C 1
ATOM 8528 O O . LEU C 1 284 ? -9.275 108.125 -29.685 1.00 99.39 284 LEU C O 1
ATOM 8533 N N . ASP C 1 285 ? -9.913 106.781 -31.374 1.00 84.10 285 ASP C N 1
ATOM 8534 C CA . ASP C 1 285 ? -11.314 106.794 -30.996 1.00 84.10 285 ASP C CA 1
ATOM 8535 C C . ASP C 1 285 ? -11.614 105.559 -30.160 1.00 84.10 285 ASP C C 1
ATOM 8536 O O . ASP C 1 285 ? -12.194 104.584 -30.648 1.00 100.00 285 ASP C O 1
ATOM 8541 N N . VAL C 1 286 ? -11.204 105.611 -28.895 1.00 100.00 286 VAL C N 1
ATOM 8542 C CA . VAL C 1 286 ? -11.408 104.513 -27.959 1.00 100.00 286 VAL C CA 1
ATOM 8543 C C . VAL C 1 286 ? -12.150 105.025 -26.738 1.00 100.00 286 VAL C C 1
ATOM 8544 O O . VAL C 1 286 ? -12.268 106.233 -26.533 1.00 97.92 286 VAL C O 1
ATOM 8548 N N . ASP C 1 287 ? -12.650 104.101 -25.929 1.00 100.00 287 ASP C N 1
ATOM 8549 C CA . ASP C 1 287 ? -13.370 104.466 -24.716 1.00 100.00 287 ASP C CA 1
ATOM 8550 C C . ASP C 1 287 ? -12.408 104.988 -23.643 1.00 100.00 287 ASP C C 1
ATOM 8551 O O . ASP C 1 287 ? -12.580 106.096 -23.125 1.00 100.00 287 ASP C O 1
ATOM 8556 N N . ILE C 1 288 ? -11.392 104.187 -23.322 1.00 88.48 288 ILE C N 1
ATOM 8557 C CA . ILE C 1 288 ? -10.416 104.542 -22.300 1.00 88.48 288 ILE C CA 1
ATOM 8558 C C . ILE C 1 288 ? -8.997 104.671 -22.836 1.00 88.48 288 ILE C C 1
ATOM 8559 O O . ILE C 1 288 ? -8.517 103.805 -23.562 1.00 66.82 288 ILE C O 1
ATOM 8564 N N . LEU C 1 289 ? -8.329 105.754 -22.462 1.00 53.46 289 LEU C N 1
ATOM 8565 C CA . LEU C 1 289 ? -6.950 105.977 -22.870 1.00 53.46 289 LEU C CA 1
ATOM 8566 C C . LEU C 1 289 ? -6.057 105.961 -21.604 1.00 53.46 289 LEU C C 1
ATOM 8567 O O . LEU C 1 289 ? -6.250 106.760 -20.692 1.00 55.94 289 LEU C O 1
ATOM 8572 N N . VAL C 1 290 ? -5.088 105.048 -21.550 1.00 44.73 290 VAL C N 1
ATOM 8573 C CA . VAL C 1 290 ? -4.193 104.932 -20.397 1.00 44.73 290 VAL C CA 1
ATOM 8574 C C . VAL C 1 290 ? -2.801 105.493 -20.644 1.00 44.73 290 VAL C C 1
ATOM 8575 O O . VAL C 1 290 ? -1.878 104.745 -20.956 1.00 46.14 290 VAL C O 1
ATOM 8579 N N . PRO C 1 291 ? -2.620 106.809 -20.485 1.00 44.76 291 PRO C N 1
ATOM 8580 C CA . PRO C 1 291 ? -1.274 107.351 -20.723 1.00 44.76 291 PRO C CA 1
ATOM 8581 C C . PRO C 1 291 ? -0.278 106.785 -19.717 1.00 44.76 291 PRO C C 1
ATOM 8582 O O . PRO C 1 291 ? -0.200 107.256 -18.584 1.00 99.20 291 PRO C O 1
ATOM 8586 N N . ALA C 1 292 ? 0.480 105.774 -20.127 1.00 83.25 292 ALA C N 1
ATOM 8587 C CA . ALA C 1 292 ? 1.455 105.152 -19.241 1.00 83.25 292 ALA C CA 1
ATOM 8588 C C . ALA C 1 292 ? 2.869 105.281 -19.786 1.00 83.25 292 ALA C C 1
ATOM 8589 O O . ALA C 1 292 ? 3.544 104.280 -20.005 1.00 94.44 292 ALA C O 1
ATOM 8591 N N . ALA C 1 293 ? 3.321 106.513 -19.996 1.00 63.78 293 ALA C N 1
ATOM 8592 C CA . ALA C 1 293 ? 4.658 106.729 -20.537 1.00 63.78 293 ALA C CA 1
ATOM 8593 C C . ALA C 1 293 ? 5.345 107.969 -19.966 1.00 63.78 293 ALA C C 1
ATOM 8594 O O . ALA C 1 293 ? 5.824 107.968 -18.825 1.00 87.86 293 ALA C O 1
ATOM 8596 N N . LEU C 1 294 ? 5.409 108.998 -20.783 1.00 100.00 294 LEU C N 1
ATOM 8597 C CA . LEU C 1 294 ? 6.070 110.252 -20.401 1.00 100.00 294 LEU C CA 1
ATOM 8598 C C . LEU C 1 294 ? 5.034 111.301 -20.029 1.00 100.00 294 LEU C C 1
ATOM 8599 O O . LEU C 1 294 ? 3.832 111.127 -20.266 1.00 100.00 294 LEU C O 1
ATOM 8604 N N . GLU C 1 295 ? 5.533 112.369 -19.451 1.00 70.63 295 GLU C N 1
ATOM 8605 C CA . GLU C 1 295 ? 4.689 113.484 -19.025 1.00 70.63 295 GLU C CA 1
ATOM 8606 C C . GLU C 1 295 ? 4.347 114.360 -20.224 1.00 70.63 295 GLU C C 1
ATOM 8607 O O . GLU C 1 295 ? 4.917 114.215 -21.312 1.00 88.56 295 GLU C O 1
ATOM 8613 N N . GLY C 1 296 ? 3.410 115.243 -19.992 1.00 89.34 296 GLY C N 1
ATOM 8614 C CA . GLY C 1 296 ? 2.975 116.207 -20.999 1.00 89.34 296 GLY C CA 1
ATOM 8615 C C . GLY C 1 296 ? 2.344 115.541 -22.203 1.00 89.34 296 GLY C C 1
ATOM 8616 O O . GLY C 1 296 ? 1.918 116.232 -23.119 1.00 72.69 296 GLY C O 1
ATOM 8617 N N . ALA C 1 297 ? 2.285 114.210 -22.205 1.00 100.00 297 ALA C N 1
ATOM 8618 C CA . ALA C 1 297 ? 1.698 113.461 -23.316 1.00 100.00 297 ALA C CA 1
ATOM 8619 C C . ALA C 1 297 ? 0.439 114.159 -23.796 1.00 100.00 297 ALA C C 1
ATOM 8620 O O . ALA C 1 297 ? 0.278 114.418 -24.989 1.00 100.00 297 ALA C O 1
ATOM 8622 N N . ILE C 1 298 ? -0.458 114.448 -22.860 1.00 75.37 298 ILE C N 1
ATOM 8623 C CA . ILE C 1 298 ? -1.683 115.154 -23.189 1.00 75.37 298 ILE C CA 1
ATOM 8624 C C . ILE C 1 298 ? -1.456 116.596 -22.741 1.00 75.37 298 ILE C C 1
ATOM 8625 O O . ILE C 1 298 ? -1.384 116.881 -21.545 1.00 76.40 298 ILE C O 1
ATOM 8630 N N . HIS C 1 299 ? -1.314 117.490 -23.718 1.00 100.00 299 HIS C N 1
ATOM 8631 C CA . HIS C 1 299 ? -1.063 118.908 -23.460 1.00 100.00 299 HIS C CA 1
ATOM 8632 C C . HIS C 1 299 ? -2.061 119.809 -24.181 1.00 100.00 299 HIS C C 1
ATOM 8633 O O . HIS C 1 299 ? -3.020 119.339 -24.796 1.00 100.00 299 HIS C O 1
ATOM 8640 N N . ALA C 1 300 ? -1.821 121.111 -24.099 1.00 100.00 300 ALA C N 1
ATOM 8641 C CA . ALA C 1 300 ? -2.689 122.091 -24.734 1.00 100.00 300 ALA C CA 1
ATOM 8642 C C . ALA C 1 300 ? -2.967 121.712 -26.192 1.00 100.00 300 ALA C C 1
ATOM 8643 O O . ALA C 1 300 ? -4.125 121.633 -26.625 1.00 76.47 300 ALA C O 1
ATOM 8645 N N . GLY C 1 301 ? -1.891 121.457 -26.932 1.00 100.00 301 GLY C N 1
ATOM 8646 C CA . GLY C 1 301 ? -1.993 121.106 -28.339 1.00 100.00 301 GLY C CA 1
ATOM 8647 C C . GLY C 1 301 ? -2.997 120.039 -28.740 1.00 100.00 301 GLY C C 1
ATOM 8648 O O . GLY C 1 301 ? -3.772 120.238 -29.677 1.00 90.27 301 GLY C O 1
ATOM 8649 N N . ASN C 1 302 ? -2.993 118.906 -28.046 1.00 68.43 302 ASN C N 1
ATOM 8650 C CA . ASN C 1 302 ? -3.906 117.816 -28.383 1.00 68.43 302 ASN C CA 1
ATOM 8651 C C . ASN C 1 302 ? -5.113 117.732 -27.471 1.00 68.43 302 ASN C C 1
ATOM 8652 O O . ASN C 1 302 ? -6.036 116.958 -27.727 1.00 95.17 302 ASN C O 1
ATOM 8657 N N . ALA C 1 303 ? -5.095 118.528 -26.408 1.00 100.00 303 ALA C N 1
ATOM 8658 C CA . ALA C 1 303 ? -6.175 118.538 -25.431 1.00 100.00 303 ALA C CA 1
ATOM 8659 C C . ALA C 1 303 ? -7.554 118.429 -26.079 1.00 100.00 303 ALA C C 1
ATOM 8660 O O . ALA C 1 303 ? -8.389 117.615 -25.660 1.00 85.62 303 ALA C O 1
ATOM 8662 N N . GLU C 1 304 ? -7.783 119.236 -27.112 1.00 100.00 304 GLU C N 1
ATOM 8663 C CA . GLU C 1 304 ? -9.070 119.240 -27.797 1.00 100.00 304 GLU C CA 1
ATOM 8664 C C . GLU C 1 304 ? -9.297 118.038 -28.713 1.00 100.00 304 GLU C C 1
ATOM 8665 O O . GLU C 1 304 ? -10.438 117.738 -29.082 1.00 100.00 304 GLU C O 1
ATOM 8671 N N . ARG C 1 305 ? -8.217 117.345 -29.066 1.00 100.00 305 ARG C N 1
ATOM 8672 C CA . ARG C 1 305 ? -8.305 116.198 -29.969 1.00 100.00 305 ARG C CA 1
ATOM 8673 C C . ARG C 1 305 ? -8.685 114.859 -29.347 1.00 100.00 305 ARG C C 1
ATOM 8674 O O . ARG C 1 305 ? -9.236 113.992 -30.033 1.00 100.00 305 ARG C O 1
ATOM 8682 N N . ILE C 1 306 ? -8.388 114.678 -28.064 1.00 64.97 306 ILE C N 1
ATOM 8683 C CA . ILE C 1 306 ? -8.706 113.419 -27.402 1.00 64.97 306 ILE C CA 1
ATOM 8684 C C . ILE C 1 306 ? -10.192 113.078 -27.473 1.00 64.97 306 ILE C C 1
ATOM 8685 O O . ILE C 1 306 ? -11.047 113.882 -27.102 1.00 100.00 306 ILE C O 1
ATOM 8690 N N . LYS C 1 307 ? -10.487 111.875 -27.956 1.00 100.00 307 LYS C N 1
ATOM 8691 C CA . LYS C 1 307 ? -11.865 111.413 -28.093 1.00 100.00 307 LYS C CA 1
ATOM 8692 C C . LYS C 1 307 ? -12.250 110.408 -27.010 1.00 100.00 307 LYS C C 1
ATOM 8693 O O . LYS C 1 307 ? -13.390 109.931 -26.973 1.00 100.00 307 LYS C O 1
ATOM 8699 N N . ALA C 1 308 ? -11.295 110.084 -26.139 1.00 100.00 308 ALA C N 1
ATOM 8700 C CA . ALA C 1 308 ? -11.533 109.132 -25.055 1.00 100.00 308 ALA C CA 1
ATOM 8701 C C . ALA C 1 308 ? -12.488 109.712 -24.017 1.00 100.00 308 ALA C C 1
ATOM 8702 O O . ALA C 1 308 ? -12.432 110.905 -23.704 1.00 89.93 308 ALA C O 1
ATOM 8704 N N . LYS C 1 309 ? -13.365 108.861 -23.492 1.00 100.00 309 LYS C N 1
ATOM 8705 C CA . LYS C 1 309 ? -14.335 109.276 -22.482 1.00 100.00 309 LYS C CA 1
ATOM 8706 C C . LYS C 1 309 ? -13.695 109.277 -21.095 1.00 100.00 309 LYS C C 1
ATOM 8707 O O . LYS C 1 309 ? -14.190 109.932 -20.168 1.00 100.00 309 LYS C O 1
ATOM 8713 N N . ALA C 1 310 ? -12.589 108.544 -20.972 1.00 98.64 310 ALA C N 1
ATOM 8714 C CA . ALA C 1 310 ? -11.864 108.427 -19.716 1.00 98.64 310 ALA C CA 1
ATOM 8715 C C . ALA C 1 310 ? -10.362 108.299 -19.932 1.00 98.64 310 ALA C C 1
ATOM 8716 O O . ALA C 1 310 ? -9.907 107.556 -20.798 1.00 57.34 310 ALA C O 1
ATOM 8718 N N . VAL C 1 311 ? -9.602 109.028 -19.124 1.00 100.00 311 VAL C N 1
ATOM 8719 C CA . VAL C 1 311 ? -8.144 109.014 -19.182 1.00 100.00 311 VAL C CA 1
ATOM 8720 C C . VAL C 1 311 ? -7.582 108.565 -17.824 1.00 100.00 311 VAL C C 1
ATOM 8721 O O . VAL C 1 311 ? -7.537 109.347 -16.873 1.00 83.93 311 VAL C O 1
ATOM 8725 N N . VAL C 1 312 ? -7.157 107.305 -17.740 1.00 32.29 312 VAL C N 1
ATOM 8726 C CA . VAL C 1 312 ? -6.612 106.741 -16.509 1.00 32.29 312 VAL C CA 1
ATOM 8727 C C . VAL C 1 312 ? -5.092 106.872 -16.489 1.00 32.29 312 VAL C C 1
ATOM 8728 O O . VAL C 1 312 ? -4.387 106.041 -17.052 1.00 45.09 312 VAL C O 1
ATOM 8732 N N . GLU C 1 313 ? -4.593 107.911 -15.829 1.00 51.30 313 GLU C N 1
ATOM 8733 C CA . GLU C 1 313 ? -3.154 108.166 -15.747 1.00 51.30 313 GLU C CA 1
ATOM 8734 C C . GLU C 1 313 ? -2.298 107.071 -15.087 1.00 51.30 313 GLU C C 1
ATOM 8735 O O . GLU C 1 313 ? -2.237 106.964 -13.864 1.00 100.00 313 GLU C O 1
ATOM 8741 N N . GLY C 1 314 ? -1.622 106.276 -15.914 1.00 47.95 314 GLY C N 1
ATOM 8742 C CA . GLY C 1 314 ? -0.774 105.210 -15.413 1.00 47.95 314 GLY C CA 1
ATOM 8743 C C . GLY C 1 314 ? 0.616 105.725 -15.105 1.00 47.95 314 GLY C C 1
ATOM 8744 O O . GLY C 1 314 ? 1.361 105.110 -14.344 1.00 55.70 314 GLY C O 1
ATOM 8745 N N . ALA C 1 315 ? 0.971 106.864 -15.691 1.00 29.29 315 ALA C N 1
ATOM 8746 C CA . ALA C 1 315 ? 2.290 107.450 -15.467 1.00 29.29 315 ALA C CA 1
ATOM 8747 C C . ALA C 1 315 ? 2.147 108.678 -14.591 1.00 29.29 315 ALA C C 1
ATOM 8748 O O . ALA C 1 315 ? 1.083 108.912 -14.025 1.00 67.30 315 ALA C O 1
ATOM 8750 N N . ASN C 1 316 ? 3.216 109.462 -14.488 1.00 70.23 316 ASN C N 1
ATOM 8751 C CA . ASN C 1 316 ? 3.203 110.662 -13.660 1.00 70.23 316 ASN C CA 1
ATOM 8752 C C . ASN C 1 316 ? 3.125 111.950 -14.471 1.00 70.23 316 ASN C C 1
ATOM 8753 O O . ASN C 1 316 ? 4.018 112.256 -15.261 1.00 100.00 316 ASN C O 1
ATOM 8758 N N . GLY C 1 317 ? 2.056 112.707 -14.255 1.00 95.66 317 GLY C N 1
ATOM 8759 C CA . GLY C 1 317 ? 1.873 113.959 -14.964 1.00 95.66 317 GLY C CA 1
ATOM 8760 C C . GLY C 1 317 ? 1.733 113.778 -16.460 1.00 95.66 317 GLY C C 1
ATOM 8761 O O . GLY C 1 317 ? 2.265 114.587 -17.225 1.00 60.64 317 GLY C O 1
ATOM 8762 N N . PRO C 1 318 ? 1.010 112.739 -16.912 1.00 100.00 318 PRO C N 1
ATOM 8763 C CA . PRO C 1 318 ? 0.855 112.530 -18.358 1.00 100.00 318 PRO C CA 1
ATOM 8764 C C . PRO C 1 318 ? 0.168 113.722 -19.015 1.00 100.00 318 PRO C C 1
ATOM 8765 O O . PRO C 1 318 ? 0.546 114.149 -20.113 1.00 95.33 318 PRO C O 1
ATOM 8769 N N . THR C 1 319 ? -0.845 114.256 -18.336 1.00 100.00 319 THR C N 1
ATOM 8770 C CA . THR C 1 319 ? -1.583 115.406 -18.847 1.00 100.00 319 THR C CA 1
ATOM 8771 C C . THR C 1 319 ? -1.219 116.669 -18.073 1.00 100.00 319 THR C C 1
ATOM 8772 O O . THR C 1 319 ? -1.053 116.647 -16.852 1.00 90.80 319 THR C O 1
ATOM 8776 N N . THR C 1 320 ? -1.093 117.768 -18.808 1.00 100.00 320 THR C N 1
ATOM 8777 C CA . THR C 1 320 ? -0.723 119.055 -18.236 1.00 100.00 320 THR C CA 1
ATOM 8778 C C . THR C 1 320 ? -1.912 119.846 -17.689 1.00 100.00 320 THR C C 1
ATOM 8779 O O . THR C 1 320 ? -3.067 119.583 -18.036 1.00 100.00 320 THR C O 1
ATOM 8783 N N . PRO C 1 321 ? -1.637 120.827 -16.811 1.00 96.99 321 PRO C N 1
ATOM 8784 C CA . PRO C 1 321 ? -2.676 121.669 -16.209 1.00 96.99 321 PRO C CA 1
ATOM 8785 C C . PRO C 1 321 ? -3.669 122.201 -17.237 1.00 96.99 321 PRO C C 1
ATOM 8786 O O . PRO C 1 321 ? -4.875 122.019 -17.093 1.00 96.49 321 PRO C O 1
ATOM 8790 N N . GLU C 1 322 ? -3.160 122.864 -18.271 1.00 78.17 322 GLU C N 1
ATOM 8791 C CA . GLU C 1 322 ? -4.018 123.408 -19.318 1.00 78.17 322 GLU C CA 1
ATOM 8792 C C . GLU C 1 322 ? -4.919 122.309 -19.878 1.00 78.17 322 GLU C C 1
ATOM 8793 O O . GLU C 1 322 ? -6.132 122.485 -20.000 1.00 100.00 322 GLU C O 1
ATOM 8799 N N . ALA C 1 323 ? -4.307 121.178 -20.220 1.00 100.00 323 ALA C N 1
ATOM 8800 C CA . ALA C 1 323 ? -5.038 120.044 -20.769 1.00 100.00 323 ALA C CA 1
ATOM 8801 C C . ALA C 1 323 ? -6.110 119.634 -19.785 1.00 100.00 323 ALA C C 1
ATOM 8802 O O . ALA C 1 323 ? -7.207 119.232 -20.176 1.00 49.92 323 ALA C O 1
ATOM 8804 N N . ASP C 1 324 ? -5.778 119.738 -18.502 1.00 94.89 324 ASP C N 1
ATOM 8805 C CA . ASP C 1 324 ? -6.710 119.386 -17.442 1.00 94.89 324 ASP C CA 1
ATOM 8806 C C . ASP C 1 324 ? -7.993 120.185 -17.645 1.00 94.89 324 ASP C C 1
ATOM 8807 O O . ASP C 1 324 ? -9.079 119.618 -17.822 1.00 81.70 324 ASP C O 1
ATOM 8812 N N . GLU C 1 325 ? -7.847 121.509 -17.626 1.00 100.00 325 GLU C N 1
ATOM 8813 C CA . GLU C 1 325 ? -8.969 122.427 -17.803 1.00 100.00 325 GLU C CA 1
ATOM 8814 C C . GLU C 1 325 ? -9.803 122.050 -19.015 1.00 100.00 325 GLU C C 1
ATOM 8815 O O . GLU C 1 325 ? -11.010 121.829 -18.909 1.00 100.00 325 GLU C O 1
ATOM 8821 N N . ILE C 1 326 ? -9.145 121.981 -20.166 1.00 100.00 326 ILE C N 1
ATOM 8822 C CA . ILE C 1 326 ? -9.816 121.632 -21.408 1.00 100.00 326 ILE C CA 1
ATOM 8823 C C . ILE C 1 326 ? -10.569 120.311 -21.272 1.00 100.00 326 ILE C C 1
ATOM 8824 O O . ILE C 1 326 ? -11.768 120.240 -21.565 1.00 67.16 326 ILE C O 1
ATOM 8829 N N . LEU C 1 327 ? -9.863 119.277 -20.814 1.00 65.14 327 LEU C N 1
ATOM 8830 C CA . LEU C 1 327 ? -10.450 117.948 -20.658 1.00 65.14 327 LEU C CA 1
ATOM 8831 C C . LEU C 1 327 ? -11.687 117.915 -19.770 1.00 65.14 327 LEU C C 1
ATOM 8832 O O . LEU C 1 327 ? -12.687 117.282 -20.117 1.00 82.40 327 LEU C O 1
ATOM 8837 N N . SER C 1 328 ? -11.624 118.592 -18.627 1.00 100.00 328 SER C N 1
ATOM 8838 C CA . SER C 1 328 ? -12.766 118.633 -17.723 1.00 100.00 328 SER C CA 1
ATOM 8839 C C . SER C 1 328 ? -13.883 119.426 -18.394 1.00 100.00 328 SER C C 1
ATOM 8840 O O . SER C 1 328 ? -15.054 119.053 -18.313 1.00 96.84 328 SER C O 1
ATOM 8843 N N . ARG C 1 329 ? -13.510 120.519 -19.057 1.00 100.00 329 ARG C N 1
ATOM 8844 C CA . ARG C 1 329 ? -14.474 121.361 -19.756 1.00 100.00 329 ARG C CA 1
ATOM 8845 C C . ARG C 1 329 ? -15.278 120.501 -20.712 1.00 100.00 329 ARG C C 1
ATOM 8846 O O . ARG C 1 329 ? -16.508 120.564 -20.741 1.00 100.00 329 ARG C O 1
ATOM 8854 N N . ARG C 1 330 ? -14.564 119.688 -21.486 1.00 100.00 330 ARG C N 1
ATOM 8855 C CA . ARG C 1 330 ? -15.184 118.794 -22.459 1.00 100.00 330 ARG C CA 1
ATOM 8856 C C . ARG C 1 330 ? -15.895 117.628 -21.784 1.00 100.00 330 ARG C C 1
ATOM 8857 O O . ARG C 1 330 ? -16.519 116.801 -22.450 1.00 99.03 330 ARG C O 1
ATOM 8865 N N . GLY C 1 331 ? -15.798 117.567 -20.459 1.00 100.00 331 GLY C N 1
ATOM 8866 C CA . GLY C 1 331 ? -16.452 116.506 -19.714 1.00 100.00 331 GLY C CA 1
ATOM 8867 C C . GLY C 1 331 ? -15.815 115.137 -19.863 1.00 100.00 331 GLY C C 1
ATOM 8868 O O . GLY C 1 331 ? -16.515 114.123 -19.956 1.00 78.66 331 GLY C O 1
ATOM 8869 N N . ILE C 1 332 ? -14.488 115.099 -19.893 1.00 100.00 332 ILE C N 1
ATOM 8870 C CA . ILE C 1 332 ? -13.776 113.835 -20.016 1.00 100.00 332 ILE C CA 1
ATOM 8871 C C . ILE C 1 332 ? -13.197 113.451 -18.661 1.00 100.00 332 ILE C C 1
ATOM 8872 O O . ILE C 1 332 ? -12.345 114.161 -18.118 1.00 100.00 332 ILE C O 1
ATOM 8877 N N . LEU C 1 333 ? -13.665 112.330 -18.120 1.00 100.00 333 LEU C N 1
ATOM 8878 C CA . LEU C 1 333 ? -13.200 111.847 -16.822 1.00 100.00 333 LEU C CA 1
ATOM 8879 C C . LEU C 1 333 ? -11.702 111.571 -16.835 1.00 100.00 333 LEU C C 1
ATOM 8880 O O . LEU C 1 333 ? -11.206 110.842 -17.690 1.00 72.40 333 LEU C O 1
ATOM 8885 N N . VAL C 1 334 ? -10.982 112.154 -15.885 1.00 61.61 334 VAL C N 1
ATOM 8886 C CA . VAL C 1 334 ? -9.540 111.959 -15.812 1.00 61.61 334 VAL C CA 1
ATOM 8887 C C . VAL C 1 334 ? -9.111 111.441 -14.446 1.00 61.61 334 VAL C C 1
ATOM 8888 O O . VAL C 1 334 ? -8.920 112.230 -13.521 1.00 74.78 334 VAL C O 1
ATOM 8892 N N . VAL C 1 335 ? -8.981 110.119 -14.320 1.00 35.40 335 VAL C N 1
ATOM 8893 C CA . VAL C 1 335 ? -8.550 109.496 -13.069 1.00 35.40 335 VAL C CA 1
ATOM 8894 C C . VAL C 1 335 ? -7.104 109.944 -12.884 1.00 35.40 335 VAL C C 1
ATOM 8895 O O . VAL C 1 335 ? -6.230 109.601 -13.687 1.00 46.90 335 VAL C O 1
ATOM 8899 N N . PRO C 1 336 ? -6.836 110.721 -11.818 1.00 31.91 336 PRO C N 1
ATOM 8900 C CA . PRO C 1 336 ? -5.492 111.238 -11.528 1.00 31.91 336 PRO C CA 1
ATOM 8901 C C . PRO C 1 336 ? -4.456 110.186 -11.156 1.00 31.91 336 PRO C C 1
ATOM 8902 O O . PRO C 1 336 ? -4.775 109.090 -10.676 1.00 60.61 336 PRO C O 1
ATOM 8906 N N . ASP C 1 337 ? -3.200 110.542 -11.375 1.00 50.97 337 ASP C N 1
ATOM 8907 C CA . ASP C 1 337 ? -2.103 109.643 -11.083 1.00 50.97 337 ASP C CA 1
ATOM 8908 C C . ASP C 1 337 ? -2.018 109.268 -9.615 1.00 50.97 337 ASP C C 1
ATOM 8909 O O . ASP C 1 337 ? -1.992 108.081 -9.292 1.00 49.34 337 ASP C O 1
ATOM 8914 N N . ILE C 1 338 ? -1.982 110.266 -8.730 1.00 86.03 338 ILE C N 1
ATOM 8915 C CA . ILE C 1 338 ? -1.864 109.987 -7.300 1.00 86.03 338 ILE C CA 1
ATOM 8916 C C . ILE C 1 338 ? -2.768 108.848 -6.892 1.00 86.03 338 ILE C C 1
ATOM 8917 O O . ILE C 1 338 ? -2.460 108.120 -5.949 1.00 72.88 338 ILE C O 1
ATOM 8922 N N . LEU C 1 339 ? -3.883 108.683 -7.596 1.00 42.61 339 LEU C N 1
ATOM 8923 C CA . LEU C 1 339 ? -4.781 107.593 -7.264 1.00 42.61 339 LEU C CA 1
ATOM 8924 C C . LEU C 1 339 ? -4.550 106.387 -8.166 1.00 42.61 339 LEU C C 1
ATOM 8925 O O . LEU C 1 339 ? -4.356 105.269 -7.678 1.00 65.69 339 LEU C O 1
ATOM 8930 N N . ALA C 1 340 ? -4.552 106.630 -9.478 1.00 71.73 340 ALA C N 1
ATOM 8931 C CA . ALA C 1 340 ? -4.388 105.585 -10.497 1.00 71.73 340 ALA C CA 1
ATOM 8932 C C . ALA C 1 340 ? -3.124 104.729 -10.425 1.00 71.73 340 ALA C C 1
ATOM 8933 O O . ALA C 1 340 ? -3.203 103.494 -10.436 1.00 96.20 340 ALA C O 1
ATOM 8935 N N . ASN C 1 341 ? -1.960 105.366 -10.374 1.00 78.46 341 ASN C N 1
ATOM 8936 C CA . ASN C 1 341 ? -0.727 104.598 -10.305 1.00 78.46 341 ASN C CA 1
ATOM 8937 C C . ASN C 1 341 ? -0.130 104.545 -8.888 1.00 78.46 341 ASN C C 1
ATOM 8938 O O . ASN C 1 341 ? 1.080 104.689 -8.684 1.00 71.00 341 ASN C O 1
ATOM 8943 N N . ALA C 1 342 ? -1.001 104.317 -7.909 1.00 55.32 342 ALA C N 1
ATOM 8944 C CA . ALA C 1 342 ? -0.584 104.224 -6.519 1.00 55.32 342 ALA C CA 1
ATOM 8945 C C . ALA C 1 342 ? -0.609 102.762 -6.086 1.00 55.32 342 ALA C C 1
ATOM 8946 O O . ALA C 1 342 ? -0.372 102.445 -4.918 1.00 63.94 342 ALA C O 1
ATOM 8948 N N . GLY C 1 343 ? -0.898 101.879 -7.041 1.00 24.57 343 GLY C N 1
ATOM 8949 C CA . GLY C 1 343 ? -0.964 100.450 -6.763 1.00 24.57 343 GLY C CA 1
ATOM 8950 C C . GLY C 1 343 ? 0.363 99.938 -6.257 1.00 24.57 343 GLY C C 1
ATOM 8951 O O . GLY C 1 343 ? 0.422 98.912 -5.587 1.00 46.52 343 GLY C O 1
ATOM 8952 N N . GLY C 1 344 ? 1.432 100.656 -6.582 1.00 25.24 344 GLY C N 1
ATOM 8953 C CA . GLY C 1 344 ? 2.742 100.249 -6.115 1.00 25.24 344 GLY C CA 1
ATOM 8954 C C . GLY C 1 344 ? 2.881 100.521 -4.630 1.00 25.24 344 GLY C C 1
ATOM 8955 O O . GLY C 1 344 ? 3.121 99.594 -3.848 1.00 74.13 344 GLY C O 1
ATOM 8956 N N . VAL C 1 345 ? 2.726 101.792 -4.246 1.00 42.52 345 VAL C N 1
ATOM 8957 C CA . VAL C 1 345 ? 2.819 102.200 -2.845 1.00 42.52 345 VAL C CA 1
ATOM 8958 C C . VAL C 1 345 ? 1.959 101.304 -1.983 1.00 42.52 345 VAL C C 1
ATOM 8959 O O . VAL C 1 345 ? 2.360 100.911 -0.893 1.00 37.16 345 VAL C O 1
ATOM 8963 N N . THR C 1 346 ? 0.774 100.979 -2.486 1.00 20.39 346 THR C N 1
ATOM 8964 C CA . THR C 1 346 ? -0.143 100.098 -1.780 1.00 20.39 346 THR C CA 1
ATOM 8965 C C . THR C 1 346 ? 0.434 98.704 -1.521 1.00 20.39 346 THR C C 1
ATOM 8966 O O . THR C 1 346 ? 0.376 98.210 -0.396 1.00 43.10 346 THR C O 1
ATOM 8970 N N . VAL C 1 347 ? 0.975 98.053 -2.546 1.00 58.17 347 VAL C N 1
ATOM 8971 C CA . VAL C 1 347 ? 1.530 96.726 -2.335 1.00 58.17 347 VAL C CA 1
ATOM 8972 C C . VAL C 1 347 ? 2.776 96.839 -1.469 1.00 58.17 347 VAL C C 1
ATOM 8973 O O . VAL C 1 347 ? 3.196 95.870 -0.832 1.00 42.21 347 VAL C O 1
ATOM 8977 N N . SER C 1 348 ? 3.353 98.034 -1.432 1.00 45.15 348 SER C N 1
ATOM 8978 C CA . SER C 1 348 ? 4.538 98.280 -0.626 1.00 45.15 348 SER C CA 1
ATOM 8979 C C . SER C 1 348 ? 4.152 98.305 0.868 1.00 45.15 348 SER C C 1
ATOM 8980 O O . SER C 1 348 ? 4.910 97.877 1.748 1.00 51.60 348 SER C O 1
ATOM 8983 N N . TYR C 1 349 ? 2.961 98.817 1.141 1.00 30.24 349 TYR C N 1
ATOM 8984 C CA . TYR C 1 349 ? 2.454 98.879 2.492 1.00 30.24 349 TYR C CA 1
ATOM 8985 C C . TYR C 1 349 ? 2.313 97.425 2.938 1.00 30.24 349 TYR C C 1
ATOM 8986 O O . TYR C 1 349 ? 2.800 97.051 4.004 1.00 47.34 349 TYR C O 1
ATOM 8995 N N . PHE C 1 350 ? 1.674 96.603 2.107 1.00 33.69 350 PHE C N 1
ATOM 8996 C CA . PHE C 1 350 ? 1.479 95.187 2.426 1.00 33.69 350 PHE C CA 1
ATOM 8997 C C . PHE C 1 350 ? 2.798 94.479 2.724 1.00 33.69 350 PHE C C 1
ATOM 8998 O O . PHE C 1 350 ? 2.878 93.652 3.628 1.00 48.30 350 PHE C O 1
ATOM 9006 N N . GLU C 1 351 ? 3.836 94.798 1.961 1.00 46.07 351 GLU C N 1
ATOM 9007 C CA . GLU C 1 351 ? 5.126 94.170 2.192 1.00 46.07 351 GLU C CA 1
ATOM 9008 C C . GLU C 1 351 ? 5.575 94.508 3.612 1.00 46.07 351 GLU C C 1
ATOM 9009 O O . GLU C 1 351 ? 5.965 93.632 4.391 1.00 41.74 351 GLU C O 1
ATOM 9015 N N . TRP C 1 352 ? 5.506 95.789 3.944 1.00 54.30 352 TRP C N 1
ATOM 9016 C CA . TRP C 1 352 ? 5.892 96.234 5.267 1.00 54.30 352 TRP C CA 1
ATOM 9017 C C . TRP C 1 352 ? 5.043 95.511 6.316 1.00 54.30 352 TRP C C 1
ATOM 9018 O O . TRP C 1 352 ? 5.559 95.051 7.329 1.00 33.26 352 TRP C O 1
ATOM 9029 N N . VAL C 1 353 ? 3.743 95.399 6.073 1.00 19.99 353 VAL C N 1
ATOM 9030 C CA . VAL C 1 353 ? 2.865 94.709 7.012 1.00 19.99 353 VAL C CA 1
ATOM 9031 C C . VAL C 1 353 ? 3.307 93.250 7.185 1.00 19.99 353 VAL C C 1
ATOM 9032 O O . VAL C 1 353 ? 3.520 92.787 8.315 1.00 25.01 353 VAL C O 1
ATOM 9036 N N . GLN C 1 354 ? 3.433 92.533 6.069 1.00 40.28 354 GLN C N 1
ATOM 9037 C CA . GLN C 1 354 ? 3.849 91.132 6.087 1.00 40.28 354 GLN C CA 1
ATOM 9038 C C . GLN C 1 354 ? 5.151 90.972 6.858 1.00 40.28 354 GLN C C 1
ATOM 9039 O O . GLN C 1 354 ? 5.348 89.997 7.590 1.00 62.67 354 GLN C O 1
ATOM 9045 N N . ASP C 1 355 ? 6.040 91.940 6.692 1.00 30.43 355 ASP C N 1
ATOM 9046 C CA . ASP C 1 355 ? 7.311 91.898 7.387 1.00 30.43 355 ASP C CA 1
ATOM 9047 C C . ASP C 1 355 ? 7.137 92.021 8.895 1.00 30.43 355 ASP C C 1
ATOM 9048 O O . ASP C 1 355 ? 7.618 91.171 9.651 1.00 39.80 355 ASP C O 1
ATOM 9053 N N . LEU C 1 356 ? 6.448 93.073 9.328 1.00 59.73 356 LEU C N 1
ATOM 9054 C CA . LEU C 1 356 ? 6.229 93.303 10.745 1.00 59.73 356 LEU C CA 1
ATOM 9055 C C . LEU C 1 356 ? 5.832 92.022 11.469 1.00 59.73 356 LEU C C 1
ATOM 9056 O O . LEU C 1 356 ? 6.350 91.740 12.547 1.00 30.45 356 LEU C O 1
ATOM 9061 N N . GLN C 1 357 ? 4.943 91.235 10.867 1.00 39.29 357 GLN C N 1
ATOM 9062 C CA . GLN C 1 357 ? 4.488 89.996 11.491 1.00 39.29 357 GLN C CA 1
ATOM 9063 C C . GLN C 1 357 ? 5.178 88.751 10.941 1.00 39.29 357 GLN C C 1
ATOM 9064 O O . GLN C 1 357 ? 4.748 87.625 11.217 1.00 67.21 357 GLN C O 1
ATOM 9070 N N . SER C 1 358 ? 6.246 88.966 10.169 1.00 32.98 358 SER C N 1
ATOM 9071 C CA . SER C 1 358 ? 7.037 87.886 9.561 1.00 32.98 358 SER C CA 1
ATOM 9072 C C . SER C 1 358 ? 6.231 86.732 8.972 1.00 32.98 358 SER C C 1
ATOM 9073 O O . SER C 1 358 ? 6.687 85.587 8.942 1.00 70.33 358 SER C O 1
ATOM 9076 N N . PHE C 1 359 ? 5.025 87.046 8.516 1.00 39.28 359 PHE C N 1
ATOM 9077 C CA . PHE C 1 359 ? 4.126 86.068 7.911 1.00 39.28 359 PHE C CA 1
ATOM 9078 C C . PHE C 1 359 ? 3.752 86.631 6.552 1.00 39.28 359 PHE C C 1
ATOM 9079 O O . PHE C 1 359 ? 3.286 87.765 6.452 1.00 43.81 359 PHE C O 1
ATOM 9087 N N . PHE C 1 360 ? 3.938 85.840 5.505 1.00 42.16 360 PHE C N 1
ATOM 9088 C CA . PHE C 1 360 ? 3.656 86.328 4.161 1.00 42.16 360 PHE C CA 1
ATOM 9089 C C . PHE C 1 360 ? 2.410 85.781 3.486 1.00 42.16 360 PHE C C 1
ATOM 9090 O O . PHE C 1 360 ? 2.159 84.578 3.494 1.00 34.03 360 PHE C O 1
ATOM 9098 N N . TRP C 1 361 ? 1.626 86.684 2.905 1.00 74.61 361 TRP C N 1
ATOM 9099 C CA . TRP C 1 361 ? 0.406 86.295 2.219 1.00 74.61 361 TRP C CA 1
ATOM 9100 C C . TRP C 1 361 ? 0.760 85.859 0.810 1.00 74.61 361 TRP C C 1
ATOM 9101 O O . TRP C 1 361 ? 1.794 86.268 0.264 1.00 54.99 361 TRP C O 1
ATOM 9112 N N . ASP C 1 362 ? -0.108 85.035 0.225 1.00 85.11 362 ASP C N 1
ATOM 9113 C CA . ASP C 1 362 ? 0.099 84.558 -1.130 1.00 85.11 362 ASP C CA 1
ATOM 9114 C C . ASP C 1 362 ? -0.590 85.497 -2.112 1.00 85.11 362 ASP C C 1
ATOM 9115 O O . ASP C 1 362 ? -1.471 86.272 -1.738 1.00 87.17 362 ASP C O 1
ATOM 9120 N N . LEU C 1 363 ? -0.167 85.420 -3.369 1.00 73.03 363 LEU C N 1
ATOM 9121 C CA . LEU C 1 363 ? -0.681 86.264 -4.435 1.00 73.03 363 LEU C CA 1
ATOM 9122 C C . LEU C 1 363 ? -2.134 86.688 -4.324 1.00 73.03 363 LEU C C 1
ATOM 9123 O O . LEU C 1 363 ? -2.433 87.875 -4.202 1.00 50.48 363 LEU C O 1
ATOM 9128 N N . ASP C 1 364 ? -3.037 85.719 -4.380 1.00 44.22 364 ASP C N 1
ATOM 9129 C CA . ASP C 1 364 ? -4.462 86.005 -4.313 1.00 44.22 364 ASP C CA 1
ATOM 9130 C C . ASP C 1 364 ? -4.808 87.040 -3.254 1.00 44.22 364 ASP C C 1
ATOM 9131 O O . ASP C 1 364 ? -5.600 87.951 -3.502 1.00 100.00 364 ASP C O 1
ATOM 9136 N N . GLN C 1 365 ? -4.212 86.905 -2.073 1.00 48.98 365 GLN C N 1
ATOM 9137 C CA . GLN C 1 365 ? -4.455 87.849 -0.991 1.00 48.98 365 GLN C CA 1
ATOM 9138 C C . GLN C 1 365 ? -3.960 89.243 -1.388 1.00 48.98 365 GLN C C 1
ATOM 9139 O O . GLN C 1 365 ? -4.723 90.209 -1.378 1.00 65.43 365 GLN C O 1
ATOM 9145 N N . VAL C 1 366 ? -2.680 89.340 -1.740 1.00 29.53 366 VAL C N 1
ATOM 9146 C CA . VAL C 1 366 ? -2.088 90.614 -2.142 1.00 29.53 366 VAL C CA 1
ATOM 9147 C C . VAL C 1 366 ? -2.944 91.283 -3.196 1.00 29.53 366 VAL C C 1
ATOM 9148 O O . VAL C 1 366 ? -3.107 92.505 -3.195 1.00 40.69 366 VAL C O 1
ATOM 9152 N N . ARG C 1 367 ? -3.485 90.478 -4.105 1.00 74.03 367 ARG C N 1
ATOM 9153 C CA . ARG C 1 367 ? -4.333 90.993 -5.171 1.00 74.03 367 ARG C CA 1
ATOM 9154 C C . ARG C 1 367 ? -5.590 91.599 -4.579 1.00 74.03 367 ARG C C 1
ATOM 9155 O O . ARG C 1 367 ? -5.821 92.806 -4.672 1.00 76.93 367 ARG C O 1
ATOM 9163 N N . ASN C 1 368 ? -6.401 90.743 -3.969 1.00 37.10 368 ASN C N 1
ATOM 9164 C CA . ASN C 1 368 ? -7.644 91.174 -3.346 1.00 37.10 368 ASN C CA 1
ATOM 9165 C C . ASN C 1 368 ? -7.447 92.427 -2.499 1.00 37.10 368 ASN C C 1
ATOM 9166 O O . ASN C 1 368 ? -8.197 93.394 -2.632 1.00 100.00 368 ASN C O 1
ATOM 9171 N N . ALA C 1 369 ? -6.440 92.404 -1.630 1.00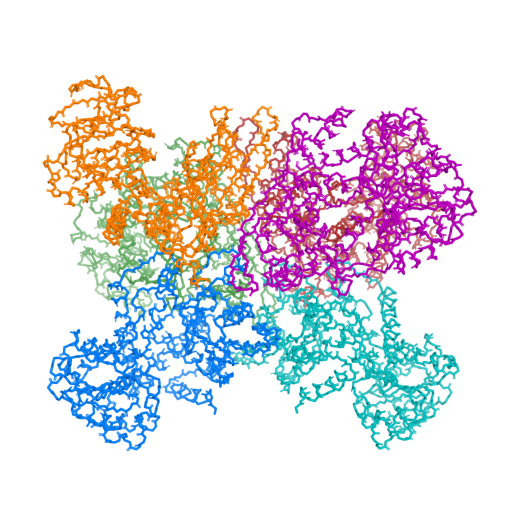 67.69 369 ALA C N 1
ATOM 9172 C CA . ALA C 1 369 ? -6.164 93.543 -0.768 1.00 67.69 369 ALA C CA 1
ATOM 9173 C C . ALA C 1 369 ? -5.947 94.789 -1.614 1.00 67.69 369 ALA C C 1
ATOM 9174 O O . ALA C 1 369 ? -6.526 95.844 -1.342 1.00 87.93 369 ALA C O 1
ATOM 9176 N N . LEU C 1 370 ? -5.121 94.660 -2.648 1.00 59.28 370 LEU C N 1
ATOM 9177 C CA . LEU C 1 370 ? -4.830 95.783 -3.527 1.00 59.28 370 LEU C CA 1
ATOM 9178 C C . LEU C 1 370 ? -6.100 96.320 -4.175 1.00 59.28 370 LEU C C 1
ATOM 9179 O O . LEU C 1 370 ? -6.369 97.517 -4.127 1.00 64.19 370 LEU C O 1
ATOM 9184 N N . GLU C 1 371 ? -6.882 95.431 -4.778 1.00 76.59 371 GLU C N 1
ATOM 9185 C CA . GLU C 1 371 ? -8.117 95.838 -5.439 1.00 76.59 371 GLU C CA 1
ATOM 9186 C C . GLU C 1 371 ? -9.105 96.468 -4.459 1.00 76.59 371 GLU C C 1
ATOM 9187 O O . GLU C 1 371 ? -9.728 97.487 -4.758 1.00 94.26 371 GLU C O 1
ATOM 9193 N N . LYS C 1 372 ? -9.241 95.862 -3.287 1.00 76.12 372 LYS C N 1
ATOM 9194 C CA . LYS C 1 372 ? -10.153 96.372 -2.270 1.00 76.12 372 LYS C CA 1
ATOM 9195 C C . LYS C 1 372 ? -9.868 97.833 -1.949 1.00 76.12 372 LYS C C 1
ATOM 9196 O O . LYS C 1 372 ? -10.771 98.665 -1.955 1.00 82.90 372 LYS C O 1
ATOM 9202 N N . MET C 1 373 ? -8.608 98.143 -1.670 1.00 33.86 373 MET C N 1
ATOM 9203 C CA . MET C 1 373 ? -8.221 99.505 -1.343 1.00 33.86 373 MET C CA 1
ATOM 9204 C C . MET C 1 373 ? -8.328 100.463 -2.535 1.00 33.86 373 MET C C 1
ATOM 9205 O O . MET C 1 373 ? -8.662 101.637 -2.363 1.00 65.48 373 MET C O 1
ATOM 9210 N N . MET C 1 374 ? -8.042 99.975 -3.740 1.00 49.34 374 MET C N 1
ATOM 9211 C CA . MET C 1 374 ? -8.125 100.833 -4.918 1.00 49.34 374 MET C CA 1
ATOM 9212 C C . MET C 1 374 ? -9.570 101.247 -5.086 1.00 49.34 374 MET C C 1
ATOM 9213 O O . MET C 1 374 ? -9.872 102.430 -5.224 1.00 68.79 374 MET C O 1
ATOM 9218 N N . LYS C 1 375 ? -10.461 100.260 -5.065 1.00 68.68 375 LYS C N 1
ATOM 9219 C CA . LYS C 1 375 ? -11.890 100.512 -5.199 1.00 68.68 375 LYS C CA 1
ATOM 9220 C C . LYS C 1 375 ? -12.289 101.587 -4.202 1.00 68.68 375 LYS C C 1
ATOM 9221 O O . LYS C 1 375 ? -12.959 102.563 -4.544 1.00 100.00 375 LYS C O 1
ATOM 9227 N N . GLY C 1 376 ? -11.859 101.396 -2.961 1.00 59.37 376 GLY C N 1
ATOM 9228 C CA . GLY C 1 376 ? -12.174 102.347 -1.919 1.00 59.37 376 GLY C CA 1
ATOM 9229 C C . GLY C 1 376 ? -11.705 103.736 -2.281 1.00 59.37 376 GLY C C 1
ATOM 9230 O O . GLY C 1 376 ? -12.515 104.618 -2.526 1.00 65.42 376 GLY C O 1
ATOM 9231 N N . ALA C 1 377 ? -10.392 103.927 -2.319 1.00 56.00 377 ALA C N 1
ATOM 9232 C CA . ALA C 1 377 ? -9.817 105.222 -2.641 1.00 56.00 377 ALA C CA 1
ATOM 9233 C C . ALA C 1 377 ? -10.614 105.880 -3.758 1.00 56.00 377 ALA C C 1
ATOM 9234 O O . ALA C 1 377 ? -11.041 107.033 -3.647 1.00 59.63 377 ALA C O 1
ATOM 9236 N N . PHE C 1 378 ? -10.826 105.138 -4.836 1.00 90.41 378 PHE C N 1
ATOM 9237 C CA . PHE C 1 378 ? -11.573 105.662 -5.965 1.00 90.41 378 PHE C CA 1
ATOM 9238 C C . PHE C 1 378 ? -12.856 106.327 -5.477 1.00 90.41 378 PHE C C 1
ATOM 9239 O O . PHE C 1 378 ? -13.059 107.524 -5.677 1.00 68.63 378 PHE C O 1
ATOM 9247 N N . ASN C 1 379 ? -13.707 105.548 -4.816 1.00 41.81 379 ASN C N 1
ATOM 9248 C CA . ASN C 1 379 ? -14.981 106.059 -4.303 1.00 41.81 379 ASN C CA 1
ATOM 9249 C C . ASN C 1 379 ? -14.828 107.233 -3.337 1.00 41.81 379 ASN C C 1
ATOM 9250 O O . ASN C 1 379 ? -15.533 108.232 -3.455 1.00 68.93 379 ASN C O 1
ATOM 9255 N N . ASP C 1 380 ? -13.915 107.103 -2.379 1.00 52.26 380 ASP C N 1
ATOM 9256 C CA . ASP C 1 380 ? -13.679 108.163 -1.412 1.00 52.26 380 ASP C CA 1
ATOM 9257 C C . ASP C 1 380 ? -13.412 109.451 -2.185 1.00 52.26 380 ASP C C 1
ATOM 9258 O O . ASP C 1 380 ? -13.902 110.516 -1.811 1.00 86.91 380 ASP C O 1
ATOM 9263 N N . VAL C 1 381 ? -12.639 109.348 -3.269 1.00 60.01 381 VAL C N 1
ATOM 9264 C CA . VAL C 1 381 ? -12.325 110.521 -4.079 1.00 60.01 381 VAL C CA 1
ATOM 9265 C C . VAL C 1 381 ? -13.574 110.960 -4.808 1.00 60.01 381 VAL C C 1
ATOM 9266 O O . VAL C 1 381 ? -13.867 112.143 -4.873 1.00 47.00 381 VAL C O 1
ATOM 9270 N N . MET C 1 382 ? -14.311 109.996 -5.349 1.00 76.41 382 MET C N 1
ATOM 9271 C CA . MET C 1 382 ? -15.549 110.281 -6.074 1.00 76.41 382 MET C CA 1
ATOM 9272 C C . MET C 1 382 ? -16.483 111.177 -5.265 1.00 76.41 382 MET C C 1
ATOM 9273 O O . MET C 1 382 ? -16.976 112.185 -5.764 1.00 91.61 382 MET C O 1
ATOM 9278 N N . LYS C 1 383 ? -16.725 110.802 -4.014 1.00 51.68 383 LYS C N 1
ATOM 9279 C CA . LYS C 1 383 ? -17.599 111.578 -3.137 1.00 51.68 383 LYS C CA 1
ATOM 9280 C C . LYS C 1 383 ? -17.135 113.032 -3.027 1.00 51.68 383 LYS C C 1
ATOM 9281 O O . LYS C 1 383 ? -17.877 113.958 -3.348 1.00 88.75 383 LYS C O 1
ATOM 9287 N N . VAL C 1 384 ? -15.902 113.223 -2.575 1.00 75.81 384 VAL C N 1
ATOM 9288 C CA . VAL C 1 384 ? -15.351 114.561 -2.431 1.00 75.81 384 VAL C CA 1
ATOM 9289 C C . VAL C 1 384 ? -15.528 115.348 -3.722 1.00 75.81 384 VAL C C 1
ATOM 9290 O O . VAL C 1 384 ? -15.678 116.569 -3.697 1.00 100.00 384 VAL C O 1
ATOM 9294 N N . LYS C 1 385 ? -15.507 114.645 -4.850 1.00 94.76 385 LYS C N 1
ATOM 9295 C CA . LYS C 1 385 ? -15.656 115.285 -6.150 1.00 94.76 385 LYS C CA 1
ATOM 9296 C C . LYS C 1 385 ? -17.010 115.979 -6.273 1.00 94.76 385 LYS C C 1
ATOM 9297 O O . LYS C 1 385 ? -17.082 117.147 -6.665 1.00 94.28 385 LYS C O 1
ATOM 9303 N N . GLU C 1 386 ? -18.076 115.258 -5.932 1.00 70.05 386 GLU C N 1
ATOM 9304 C CA . GLU C 1 386 ? -19.430 115.803 -6.006 1.00 70.05 386 GLU C CA 1
ATOM 9305 C C . GLU C 1 386 ? -19.631 116.904 -4.972 1.00 70.05 386 GLU C C 1
ATOM 9306 O O . GLU C 1 386 ? -20.272 117.919 -5.243 1.00 98.19 386 GLU C O 1
ATOM 9312 N N . LYS C 1 387 ? -19.072 116.692 -3.785 1.00 66.68 387 LYS C N 1
ATOM 9313 C CA . LYS C 1 387 ? -19.178 117.645 -2.688 1.00 66.68 387 LYS C CA 1
ATOM 9314 C C . LYS C 1 387 ? -18.537 118.992 -3.018 1.00 66.68 387 LYS C C 1
ATOM 9315 O O . LYS C 1 387 ? -18.764 119.975 -2.321 1.00 100.00 387 LYS C O 1
ATOM 9321 N N . TYR C 1 388 ? -17.737 119.045 -4.076 1.00 55.62 388 TYR C N 1
ATOM 9322 C CA . TYR C 1 388 ? -17.077 120.291 -4.445 1.00 55.62 388 TYR C CA 1
ATOM 9323 C C . TYR C 1 388 ? -17.217 120.601 -5.927 1.00 55.62 388 TYR C C 1
ATOM 9324 O O . TYR C 1 388 ? -16.783 121.663 -6.391 1.00 78.90 388 TYR C O 1
ATOM 9333 N N . ASN C 1 389 ? -17.809 119.670 -6.668 1.00 100.00 389 ASN C N 1
ATOM 9334 C CA . ASN C 1 389 ? -17.995 119.846 -8.100 1.00 100.00 389 ASN C CA 1
ATOM 9335 C C . ASN C 1 389 ? -16.689 120.286 -8.760 1.00 100.00 389 ASN C C 1
ATOM 9336 O O . ASN C 1 389 ? -16.654 121.246 -9.536 1.00 100.00 389 ASN C O 1
ATOM 9341 N N . VAL C 1 390 ? -15.615 119.577 -8.431 1.00 78.65 390 VAL C N 1
ATOM 9342 C CA . VAL C 1 390 ? -14.300 119.863 -8.986 1.00 78.65 390 VAL C CA 1
ATOM 9343 C C . VAL C 1 390 ? -13.877 118.647 -9.809 1.00 78.65 390 VAL C C 1
ATOM 9344 O O . VAL C 1 390 ? -14.620 117.664 -9.903 1.00 66.47 390 VAL C O 1
ATOM 9348 N N . ASP C 1 391 ? -12.695 118.703 -10.412 1.00 43.61 391 ASP C N 1
ATOM 9349 C CA . ASP C 1 391 ? -12.238 117.563 -11.185 1.00 43.61 391 ASP C CA 1
ATOM 9350 C C . ASP C 1 391 ? -11.608 116.531 -10.250 1.00 43.61 391 ASP C C 1
ATOM 9351 O O . ASP C 1 391 ? -11.107 116.879 -9.178 1.00 98.91 391 ASP C O 1
ATOM 9356 N N . MET C 1 392 ? -11.636 115.263 -10.661 1.00 54.72 392 MET C N 1
ATOM 9357 C CA . MET C 1 392 ? -11.086 114.180 -9.857 1.00 54.72 392 MET C CA 1
ATOM 9358 C C . MET C 1 392 ? -9.698 114.442 -9.285 1.00 54.72 392 MET C C 1
ATOM 9359 O O . MET C 1 392 ? -9.417 114.049 -8.155 1.00 65.17 392 MET C O 1
ATOM 9364 N N . ARG C 1 393 ? -8.824 115.101 -10.040 1.00 43.96 393 ARG C N 1
ATOM 9365 C CA . ARG C 1 393 ? -7.495 115.370 -9.511 1.00 43.96 393 ARG C CA 1
ATOM 9366 C C . ARG C 1 393 ? -7.605 116.254 -8.280 1.00 43.96 393 ARG C C 1
ATOM 9367 O O . ARG C 1 393 ? -7.023 115.949 -7.242 1.00 98.72 393 ARG C O 1
ATOM 9375 N N . THR C 1 394 ? -8.360 117.342 -8.381 1.00 62.14 394 THR C N 1
ATOM 9376 C CA . THR C 1 394 ? -8.519 118.236 -7.240 1.00 62.14 394 THR C CA 1
ATOM 9377 C C . THR C 1 394 ? -9.201 117.515 -6.081 1.00 62.14 394 THR C C 1
ATOM 9378 O O . THR C 1 394 ? -8.799 117.663 -4.927 1.00 71.68 394 THR C O 1
ATOM 9382 N N . ALA C 1 395 ? -10.232 116.737 -6.391 1.00 59.07 395 ALA C N 1
ATOM 9383 C CA . ALA C 1 395 ? -10.948 115.980 -5.368 1.00 59.07 395 ALA C CA 1
ATOM 9384 C C . ALA C 1 395 ? -9.973 115.097 -4.584 1.00 59.07 395 ALA C C 1
ATOM 9385 O O . ALA C 1 395 ? -10.081 114.970 -3.365 1.00 86.17 395 ALA C O 1
ATOM 9387 N N . ALA C 1 396 ? -9.022 114.491 -5.289 1.00 57.34 396 ALA C N 1
ATOM 9388 C CA . ALA C 1 396 ? -8.031 113.628 -4.659 1.00 57.34 396 ALA C CA 1
ATOM 9389 C C . ALA C 1 396 ? -7.118 114.413 -3.717 1.00 57.34 396 ALA C C 1
ATOM 9390 O O . ALA C 1 396 ? -6.829 113.948 -2.620 1.00 58.85 396 ALA C O 1
ATOM 9392 N N . TYR C 1 397 ? -6.664 115.594 -4.144 1.00 30.05 397 TYR C N 1
ATOM 9393 C CA . TYR C 1 397 ? -5.790 116.438 -3.315 1.00 30.05 397 TYR C CA 1
ATOM 9394 C C . TYR C 1 397 ? -6.499 116.955 -2.072 1.00 30.05 397 TYR C C 1
ATOM 9395 O O . TYR C 1 397 ? -5.892 117.116 -1.014 1.00 87.12 397 TYR C O 1
ATOM 9404 N N . ILE C 1 398 ? -7.790 117.219 -2.207 1.00 46.09 398 ILE C N 1
ATOM 9405 C CA . ILE C 1 398 ? -8.583 117.691 -1.087 1.00 46.09 398 ILE C CA 1
ATOM 9406 C C . ILE C 1 398 ? -8.653 116.556 -0.075 1.00 46.09 398 ILE C C 1
ATOM 9407 O O . ILE C 1 398 ? -8.254 116.718 1.076 1.00 76.11 398 ILE C O 1
ATOM 9412 N N . LEU C 1 399 ? -9.144 115.403 -0.526 1.00 40.63 399 LEU C N 1
ATOM 9413 C CA . LEU C 1 399 ? -9.280 114.221 0.318 1.00 40.63 399 LEU C CA 1
ATOM 9414 C C . LEU C 1 399 ? -7.979 113.956 1.041 1.00 40.63 399 LEU C C 1
ATOM 9415 O O . LEU C 1 399 ? -7.975 113.623 2.225 1.00 34.03 399 LEU C O 1
ATOM 9420 N N . ALA C 1 400 ? -6.872 114.112 0.324 1.00 46.56 400 ALA C N 1
ATOM 9421 C CA . ALA C 1 400 ? -5.557 113.887 0.907 1.00 46.56 400 ALA C CA 1
ATOM 9422 C C . ALA C 1 400 ? -5.256 114.964 1.929 1.00 46.56 400 ALA C C 1
ATOM 9423 O O . ALA C 1 400 ? -4.968 114.670 3.088 1.00 65.24 400 ALA C O 1
ATOM 9425 N N . ILE C 1 401 ? -5.324 116.217 1.494 1.00 56.02 401 ILE C N 1
ATOM 9426 C CA . ILE C 1 401 ? -5.050 117.327 2.391 1.00 56.02 401 ILE C CA 1
ATOM 9427 C C . ILE C 1 401 ? -5.959 117.278 3.612 1.00 56.02 401 ILE C C 1
ATOM 9428 O O . ILE C 1 401 ? -5.576 117.726 4.693 1.00 47.94 401 ILE C O 1
ATOM 9433 N N . ASP C 1 402 ? -7.160 116.733 3.447 1.00 42.38 402 ASP C N 1
ATOM 9434 C CA . ASP C 1 402 ? -8.080 116.641 4.570 1.00 42.38 402 ASP C CA 1
ATOM 9435 C C . ASP C 1 402 ? -7.525 115.711 5.641 1.00 42.38 402 ASP C C 1
ATOM 9436 O O . ASP C 1 402 ? -7.265 116.135 6.768 1.00 67.02 402 ASP C O 1
ATOM 9441 N N . ARG C 1 403 ? -7.334 114.445 5.276 1.00 43.94 403 ARG C N 1
ATOM 9442 C CA . ARG C 1 403 ? -6.809 113.436 6.194 1.00 43.94 403 ARG C CA 1
ATOM 9443 C C . ARG C 1 403 ? -5.534 113.857 6.932 1.00 43.94 403 ARG C C 1
ATOM 9444 O O . ARG C 1 403 ? -5.432 113.652 8.141 1.00 45.04 403 ARG C O 1
ATOM 9452 N N . VAL C 1 404 ? -4.565 114.430 6.222 1.00 16.76 404 VAL C N 1
ATOM 9453 C CA . VAL C 1 404 ? -3.329 114.871 6.859 1.00 16.76 404 VAL C CA 1
ATOM 9454 C C . VAL C 1 404 ? -3.613 115.988 7.870 1.00 16.76 404 VAL C C 1
ATOM 9455 O O . VAL C 1 404 ? -2.994 116.045 8.936 1.00 29.24 404 VAL C O 1
ATOM 9459 N N . ALA C 1 405 ? -4.543 116.876 7.542 1.00 57.81 405 ALA C N 1
ATOM 9460 C CA . ALA C 1 405 ? -4.864 117.967 8.450 1.00 57.81 405 ALA C CA 1
ATOM 9461 C C . ALA C 1 405 ? -5.524 117.443 9.724 1.00 57.81 405 ALA C C 1
ATOM 9462 O O . ALA C 1 405 ? -5.095 117.763 10.825 1.00 14.07 405 ALA C O 1
ATOM 9464 N N . TYR C 1 406 ? -6.561 116.628 9.571 1.00 29.24 406 TYR C N 1
ATOM 9465 C CA . TYR C 1 406 ? -7.271 116.086 10.722 1.00 29.24 406 TYR C CA 1
ATOM 9466 C C . TYR C 1 406 ? -6.289 115.466 11.704 1.00 29.24 406 TYR C C 1
ATOM 9467 O O . TYR C 1 406 ? -6.312 115.760 12.895 1.00 66.20 406 TYR C O 1
ATOM 9476 N N . ALA C 1 407 ? -5.429 114.598 11.189 1.00 56.01 407 ALA C N 1
ATOM 9477 C CA . ALA C 1 407 ? -4.427 113.939 12.011 1.00 56.01 407 ALA C CA 1
ATOM 9478 C C . ALA C 1 407 ? -3.534 114.984 12.644 1.00 56.01 407 ALA C C 1
ATOM 9479 O O . ALA C 1 407 ? -3.239 114.925 13.828 1.00 71.67 407 ALA C O 1
ATOM 9481 N N . THR C 1 408 ? -3.096 115.942 11.845 1.00 36.47 408 THR C N 1
ATOM 9482 C CA . THR C 1 408 ? -2.234 116.988 12.358 1.00 36.47 408 THR C CA 1
ATOM 9483 C C . THR C 1 408 ? -2.962 117.697 13.492 1.00 36.47 408 THR C C 1
ATOM 9484 O O . THR C 1 408 ? -2.352 118.073 14.490 1.00 35.65 408 THR C O 1
ATOM 9488 N N . LYS C 1 409 ? -4.274 117.856 13.338 1.00 45.39 409 LYS C N 1
ATOM 9489 C CA . LYS C 1 409 ? -5.093 118.532 14.337 1.00 45.39 409 LYS C CA 1
ATOM 9490 C C . LYS C 1 409 ? -5.262 117.707 15.606 1.00 45.39 409 LYS C C 1
ATOM 9491 O O . LYS C 1 409 ? -4.995 118.195 16.696 1.00 52.71 409 LYS C O 1
ATOM 9497 N N . LYS C 1 410 ? -5.700 116.458 15.458 1.00 29.23 410 LYS C N 1
ATOM 9498 C CA . LYS C 1 410 ? -5.913 115.574 16.598 1.00 29.23 410 LYS C CA 1
ATOM 9499 C C . LYS C 1 410 ? -4.684 115.472 17.470 1.00 29.23 410 LYS C C 1
ATOM 9500 O O . LYS C 1 410 ? -4.797 115.274 18.678 1.00 30.07 410 LYS C O 1
ATOM 9506 N N . ARG C 1 411 ? -3.510 115.623 16.869 1.00 18.12 411 ARG C N 1
ATOM 9507 C CA . ARG C 1 411 ? -2.253 115.548 17.615 1.00 18.12 411 ARG C CA 1
ATOM 9508 C C . ARG C 1 411 ? -1.907 116.855 18.314 1.00 18.12 411 ARG C C 1
ATOM 9509 O O . ARG C 1 411 ? -2.639 117.847 18.118 1.00 51.44 411 ARG C O 1
ATOM 9517 N N . SER D 1 4 ? 29.856 133.360 -2.801 1.00 100.00 4 SER D N 1
ATOM 9518 C CA . SER D 1 4 ? 29.127 132.757 -1.643 1.00 100.00 4 SER D CA 1
ATOM 9519 C C . SER D 1 4 ? 30.018 132.635 -0.416 1.00 100.00 4 SER D C 1
ATOM 9520 O O . SER D 1 4 ? 31.222 132.395 -0.527 1.00 63.90 4 SER D O 1
ATOM 9523 N N . LEU D 1 5 ? 29.409 132.787 0.755 1.00 53.90 5 LEU D N 1
ATOM 9524 C CA . LEU D 1 5 ? 30.132 132.703 2.018 1.00 53.90 5 LEU D CA 1
ATOM 9525 C C . LEU D 1 5 ? 30.953 131.418 2.131 1.00 53.90 5 LEU D C 1
ATOM 9526 O O . LEU D 1 5 ? 32.114 131.429 2.554 1.00 61.48 5 LEU D O 1
ATOM 9531 N N . TYR D 1 6 ? 30.328 130.313 1.749 1.00 70.74 6 TYR D N 1
ATOM 9532 C CA . TYR D 1 6 ? 30.964 129.010 1.802 1.00 70.74 6 TYR D CA 1
ATOM 9533 C C . TYR D 1 6 ? 32.136 128.905 0.828 1.00 70.74 6 TYR D C 1
ATOM 9534 O O . TYR D 1 6 ? 33.263 128.597 1.230 1.00 75.79 6 TYR D O 1
ATOM 9543 N N . GLU D 1 7 ? 31.860 129.163 -0.452 1.00 55.12 7 GLU D N 1
ATOM 9544 C CA . GLU D 1 7 ? 32.876 129.092 -1.497 1.00 55.12 7 GLU D CA 1
ATOM 9545 C C . GLU D 1 7 ? 34.066 129.959 -1.149 1.00 55.12 7 GLU D C 1
ATOM 9546 O O . GLU D 1 7 ? 35.203 129.613 -1.444 1.00 88.28 7 GLU D O 1
ATOM 9552 N N . MET D 1 8 ? 33.793 131.089 -0.510 1.00 35.67 8 MET D N 1
ATOM 9553 C CA . MET D 1 8 ? 34.841 132.023 -0.104 1.00 35.67 8 MET D CA 1
ATOM 9554 C C . MET D 1 8 ? 35.788 131.379 0.900 1.00 35.67 8 MET D C 1
ATOM 9555 O O . MET D 1 8 ? 36.985 131.677 0.936 1.00 91.73 8 MET D O 1
ATOM 9560 N N . ALA D 1 9 ? 35.227 130.502 1.727 1.00 72.70 9 ALA D N 1
ATOM 9561 C CA . ALA D 1 9 ? 35.992 129.801 2.742 1.00 72.70 9 ALA D CA 1
ATOM 9562 C C . ALA D 1 9 ? 36.764 128.672 2.083 1.00 72.70 9 ALA D C 1
ATOM 9563 O O . ALA D 1 9 ? 37.948 128.463 2.358 1.00 73.40 9 ALA D O 1
ATOM 9565 N N . VAL D 1 10 ? 36.080 127.942 1.209 1.00 35.85 10 VAL D N 1
ATOM 9566 C CA . VAL D 1 10 ? 36.705 126.841 0.503 1.00 35.85 10 VAL D CA 1
ATOM 9567 C C . VAL D 1 10 ? 37.949 127.326 -0.233 1.00 35.85 10 VAL D C 1
ATOM 9568 O O . VAL D 1 10 ? 38.923 126.586 -0.375 1.00 26.64 10 VAL D O 1
ATOM 9572 N N . GLU D 1 11 ? 37.907 128.571 -0.702 1.00 61.15 11 GLU D N 1
ATOM 9573 C CA . GLU D 1 11 ? 39.024 129.164 -1.436 1.00 61.15 11 GLU D CA 1
ATOM 9574 C C . GLU D 1 11 ? 40.237 129.273 -0.526 1.00 61.15 11 GLU D C 1
ATOM 9575 O O . GLU D 1 11 ? 41.331 128.815 -0.864 1.00 100.00 11 GLU D O 1
ATOM 9581 N N . GLN D 1 12 ? 40.031 129.890 0.631 1.00 75.96 12 GLN D N 1
ATOM 9582 C CA . GLN D 1 12 ? 41.088 130.066 1.614 1.00 75.96 12 GLN D CA 1
ATOM 9583 C C . GLN D 1 12 ? 41.721 128.716 1.927 1.00 75.96 12 GLN D C 1
ATOM 9584 O O . GLN D 1 12 ? 42.938 128.598 2.089 1.00 95.63 12 GLN D O 1
ATOM 9590 N N . PHE D 1 13 ? 40.871 127.699 2.006 1.00 39.88 13 PHE D N 1
ATOM 9591 C CA . PHE D 1 13 ? 41.308 126.342 2.293 1.00 39.88 13 PHE D CA 1
ATOM 9592 C C . PHE D 1 13 ? 42.171 125.826 1.141 1.00 39.88 13 PHE D C 1
ATOM 9593 O O . PHE D 1 13 ? 43.317 125.408 1.343 1.00 45.43 13 PHE D O 1
ATOM 9601 N N . ASN D 1 14 ? 41.611 125.879 -0.065 1.00 64.84 14 ASN D N 1
ATOM 9602 C CA . ASN D 1 14 ? 42.296 125.434 -1.270 1.00 64.84 14 ASN D CA 1
ATOM 9603 C C . ASN D 1 14 ? 43.713 125.986 -1.377 1.00 64.84 14 ASN D C 1
ATOM 9604 O O . ASN D 1 14 ? 44.613 125.320 -1.885 1.00 49.94 14 ASN D O 1
ATOM 9609 N N . ARG D 1 15 ? 43.910 127.206 -0.897 1.00 47.50 15 ARG D N 1
ATOM 9610 C CA . ARG D 1 15 ? 45.225 127.829 -0.946 1.00 47.50 15 ARG D CA 1
ATOM 9611 C C . ARG D 1 15 ? 46.242 126.986 -0.181 1.00 47.50 15 ARG D C 1
ATOM 9612 O O . ARG D 1 15 ? 47.221 126.501 -0.749 1.00 100.00 15 ARG D O 1
ATOM 9620 N N . ALA D 1 16 ? 45.996 126.819 1.113 1.00 66.20 16 ALA D N 1
ATOM 9621 C CA . ALA D 1 16 ? 46.895 126.052 1.958 1.00 66.20 16 ALA D CA 1
ATOM 9622 C C . ALA D 1 16 ? 46.925 124.607 1.508 1.00 66.20 16 ALA D C 1
ATOM 9623 O O . ALA D 1 16 ? 47.921 123.911 1.698 1.00 36.72 16 ALA D O 1
ATOM 9625 N N . ALA D 1 17 ? 45.825 124.159 0.912 1.00 47.55 17 ALA D N 1
ATOM 9626 C CA . ALA D 1 17 ? 45.734 122.789 0.431 1.00 47.55 17 ALA D CA 1
ATOM 9627 C C . ALA D 1 17 ? 46.798 122.546 -0.628 1.00 47.55 17 ALA D C 1
ATOM 9628 O O . ALA D 1 17 ? 47.267 121.423 -0.791 1.00 85.29 17 ALA D O 1
ATOM 9630 N N . SER D 1 18 ? 47.182 123.604 -1.341 1.00 65.38 18 SER D N 1
ATOM 9631 C CA . SER D 1 18 ? 48.193 123.505 -2.394 1.00 65.38 18 SER D CA 1
ATOM 9632 C C . SER D 1 18 ? 49.601 123.562 -1.837 1.00 65.38 18 SER D C 1
ATOM 9633 O O . SER D 1 18 ? 50.442 122.729 -2.169 1.00 75.15 18 SER D O 1
ATOM 9636 N N . LEU D 1 19 ? 49.857 124.556 -0.994 1.00 34.26 19 LEU D N 1
ATOM 9637 C CA . LEU D 1 19 ? 51.169 124.713 -0.379 1.00 34.26 19 LEU D CA 1
ATOM 9638 C C . LEU D 1 19 ? 51.673 123.368 0.131 1.00 34.26 19 LEU D C 1
ATOM 9639 O O . LEU D 1 19 ? 52.876 123.130 0.199 1.00 79.14 19 LEU D O 1
ATOM 9644 N N . MET D 1 20 ? 50.741 122.494 0.492 1.00 58.66 20 MET D N 1
ATOM 9645 C CA . MET D 1 20 ? 51.085 121.169 0.991 1.00 58.66 20 MET D CA 1
ATOM 9646 C C . MET D 1 20 ? 50.630 120.127 -0.028 1.00 58.66 20 MET D C 1
ATOM 9647 O O . MET D 1 20 ? 49.629 120.317 -0.711 1.00 75.84 20 MET D O 1
ATOM 9652 N N . ASP D 1 21 ? 51.367 119.032 -0.142 1.00 74.57 21 ASP D N 1
ATOM 9653 C CA . ASP D 1 21 ? 50.987 117.989 -1.084 1.00 74.57 21 ASP D CA 1
ATOM 9654 C C . ASP D 1 21 ? 49.832 117.174 -0.511 1.00 74.57 21 ASP D C 1
ATOM 9655 O O . ASP D 1 21 ? 50.041 116.151 0.153 1.00 100.00 21 ASP D O 1
ATOM 9660 N N . LEU D 1 22 ? 48.610 117.631 -0.770 1.00 85.36 22 LEU D N 1
ATOM 9661 C CA . LEU D 1 22 ? 47.426 116.956 -0.263 1.00 85.36 22 LEU D CA 1
ATOM 9662 C C . LEU D 1 22 ? 46.672 116.228 -1.361 1.00 85.36 22 LEU D C 1
ATOM 9663 O O . LEU D 1 22 ? 46.173 116.849 -2.298 1.00 45.53 22 LEU D O 1
ATOM 9668 N N . GLU D 1 23 ? 46.595 114.907 -1.234 1.00 34.33 23 GLU D N 1
ATOM 9669 C CA . GLU D 1 23 ? 45.892 114.074 -2.205 1.00 34.33 23 GLU D CA 1
ATOM 9670 C C . GLU D 1 23 ? 44.629 114.776 -2.685 1.00 34.33 23 GLU D C 1
ATOM 9671 O O . GLU D 1 23 ? 43.810 115.235 -1.890 1.00 99.54 23 GLU D O 1
ATOM 9677 N N . SER D 1 24 ? 44.492 114.854 -4.000 1.00 51.70 24 SER D N 1
ATOM 9678 C CA . SER D 1 24 ? 43.359 115.511 -4.626 1.00 51.70 24 SER D CA 1
ATOM 9679 C C . SER D 1 24 ? 42.006 115.061 -4.095 1.00 51.70 24 SER D C 1
ATOM 9680 O O . SER D 1 24 ? 41.218 115.880 -3.623 1.00 100.00 24 SER D O 1
ATOM 9683 N N . ASP D 1 25 ? 41.734 113.764 -4.172 1.00 76.13 25 ASP D N 1
ATOM 9684 C CA . ASP D 1 25 ? 40.458 113.240 -3.701 1.00 76.13 25 ASP D CA 1
ATOM 9685 C C . ASP D 1 25 ? 40.254 113.389 -2.191 1.00 76.13 25 ASP D C 1
ATOM 9686 O O . ASP D 1 25 ? 39.129 113.571 -1.726 1.00 95.84 25 ASP D O 1
ATOM 9691 N N . LEU D 1 26 ? 41.337 113.313 -1.425 1.00 79.80 26 LEU D N 1
ATOM 9692 C CA . LEU D 1 26 ? 41.235 113.459 0.022 1.00 79.80 26 LEU D CA 1
ATOM 9693 C C . LEU D 1 26 ? 40.762 114.871 0.342 1.00 79.80 26 LEU D C 1
ATOM 9694 O O . LEU D 1 26 ? 39.964 115.077 1.255 1.00 87.10 26 LEU D O 1
ATOM 9699 N N . ALA D 1 27 ? 41.260 115.839 -0.424 1.00 39.11 27 ALA D N 1
ATOM 9700 C CA . ALA D 1 27 ? 40.892 117.244 -0.245 1.00 39.11 27 ALA D CA 1
ATOM 9701 C C . ALA D 1 27 ? 39.413 117.476 -0.531 1.00 39.11 27 ALA D C 1
ATOM 9702 O O . ALA D 1 27 ? 38.778 118.338 0.070 1.00 56.17 27 ALA D O 1
ATOM 9704 N N . GLU D 1 28 ? 38.865 116.699 -1.451 1.00 33.45 28 GLU D N 1
ATOM 9705 C CA . GLU D 1 28 ? 37.459 116.839 -1.790 1.00 33.45 28 GLU D CA 1
ATOM 9706 C C . GLU D 1 28 ? 36.565 116.445 -0.620 1.00 33.45 28 GLU D C 1
ATOM 9707 O O . GLU D 1 28 ? 35.534 117.081 -0.394 1.00 48.36 28 GLU D O 1
ATOM 9713 N N . VAL D 1 29 ? 36.938 115.400 0.118 1.00 44.82 29 VAL D N 1
ATOM 9714 C CA . VAL D 1 29 ? 36.113 114.999 1.254 1.00 44.82 29 VAL D CA 1
ATOM 9715 C C . VAL D 1 29 ? 36.236 116.044 2.354 1.00 44.82 29 VAL D C 1
ATOM 9716 O O . VAL D 1 29 ? 35.263 116.346 3.039 1.00 34.50 29 VAL D O 1
ATOM 9720 N N . LEU D 1 30 ? 37.430 116.603 2.515 1.00 24.10 30 LEU D N 1
ATOM 9721 C CA . LEU D 1 30 ? 37.642 117.637 3.520 1.00 24.10 30 LEU D CA 1
ATOM 9722 C C . LEU D 1 30 ? 36.900 118.908 3.126 1.00 24.10 30 LEU D C 1
ATOM 9723 O O . LEU D 1 30 ? 36.693 119.789 3.954 1.00 38.39 30 LEU D O 1
ATOM 9728 N N . ARG D 1 31 ? 36.509 119.010 1.862 1.00 33.57 31 ARG D N 1
ATOM 9729 C CA . ARG D 1 31 ? 35.810 120.196 1.388 1.00 33.57 31 ARG D CA 1
ATOM 9730 C C . ARG D 1 31 ? 34.331 120.146 1.710 1.00 33.57 31 ARG D C 1
ATOM 9731 O O . ARG D 1 31 ? 33.823 121.025 2.396 1.00 54.21 31 ARG D O 1
ATOM 9739 N N . ARG D 1 32 ? 33.640 119.125 1.210 1.00 28.91 32 ARG D N 1
ATOM 9740 C CA . ARG D 1 32 ? 32.208 118.982 1.461 1.00 28.91 32 ARG D CA 1
ATOM 9741 C C . ARG D 1 32 ? 31.924 118.569 2.899 1.00 28.91 32 ARG D C 1
ATOM 9742 O O . ARG D 1 32 ? 32.692 117.825 3.507 1.00 75.29 32 ARG D O 1
ATOM 9750 N N . PRO D 1 33 ? 30.806 119.045 3.461 1.00 34.00 33 PRO D N 1
ATOM 9751 C CA . PRO D 1 33 ? 30.402 118.733 4.830 1.00 34.00 33 PRO D CA 1
ATOM 9752 C C . PRO D 1 33 ? 29.630 117.411 4.902 1.00 34.00 33 PRO D C 1
ATOM 9753 O O . PRO D 1 33 ? 28.797 117.120 4.052 1.00 25.07 33 PRO D O 1
ATOM 9757 N N . LYS D 1 34 ? 29.895 116.632 5.943 1.00 23.60 34 LYS D N 1
ATOM 9758 C CA . LYS D 1 34 ? 29.269 115.327 6.110 1.00 23.60 34 LYS D CA 1
ATOM 9759 C C . LYS D 1 34 ? 27.764 115.352 6.186 1.00 23.60 34 LYS D C 1
ATOM 9760 O O . LYS D 1 34 ? 27.097 114.611 5.457 1.00 42.46 34 LYS D O 1
ATOM 9766 N N . ARG D 1 35 ? 27.230 116.199 7.068 1.00 44.24 35 ARG D N 1
ATOM 9767 C CA . ARG D 1 35 ? 25.786 116.287 7.261 1.00 44.24 35 ARG D CA 1
ATOM 9768 C C . ARG D 1 35 ? 25.228 117.700 7.313 1.00 44.24 35 ARG D C 1
ATOM 9769 O O . ARG D 1 35 ? 25.844 118.606 7.880 1.00 65.08 35 ARG D O 1
ATOM 9777 N N . VAL D 1 36 ? 24.050 117.868 6.720 1.00 27.47 36 VAL D N 1
ATOM 9778 C CA . VAL D 1 36 ? 23.339 119.139 6.742 1.00 27.47 36 VAL D CA 1
ATOM 9779 C C . VAL D 1 36 ? 21.879 118.784 7.017 1.00 27.47 36 VAL D C 1
ATOM 9780 O O . VAL D 1 36 ? 21.246 118.065 6.221 1.00 17.25 36 VAL D O 1
ATOM 9784 N N . LEU D 1 37 ? 21.357 119.242 8.158 1.00 22.18 37 LEU D N 1
ATOM 9785 C CA . LEU D 1 37 ? 19.971 118.952 8.504 1.00 22.18 37 LEU D CA 1
ATOM 9786 C C . LEU D 1 37 ? 19.203 120.253 8.550 1.00 22.18 37 LEU D C 1
ATOM 9787 O O . LEU D 1 37 ? 19.609 121.211 9.224 1.00 25.68 37 LEU D O 1
ATOM 9792 N N . ILE D 1 38 ? 18.101 120.279 7.805 1.00 15.22 38 ILE D N 1
ATOM 9793 C CA . ILE D 1 38 ? 17.255 121.455 7.731 1.00 15.22 38 ILE D CA 1
ATOM 9794 C C . ILE D 1 38 ? 15.884 121.060 8.239 1.00 15.22 38 ILE D C 1
ATOM 9795 O O . ILE D 1 38 ? 15.299 120.091 7.746 1.00 52.48 38 ILE D O 1
ATOM 9800 N N . VAL D 1 39 ? 15.373 121.805 9.224 1.00 50.03 39 VAL D N 1
ATOM 9801 C CA . VAL D 1 39 ? 14.061 121.514 9.794 1.00 50.03 39 VAL D CA 1
ATOM 9802 C C . VAL D 1 39 ? 13.099 122.689 9.747 1.00 50.03 39 VAL D C 1
ATOM 9803 O O . VAL D 1 39 ? 13.499 123.846 9.897 1.00 35.78 39 VAL D O 1
ATOM 9807 N N . GLU D 1 40 ? 11.828 122.360 9.531 1.00 25.00 40 GLU D N 1
ATOM 9808 C CA . GLU D 1 40 ? 10.734 123.325 9.478 1.00 25.00 40 GLU D CA 1
ATOM 9809 C C . GLU D 1 40 ? 9.758 122.878 10.568 1.00 25.00 40 GLU D C 1
ATOM 9810 O O . GLU D 1 40 ? 8.978 121.944 10.369 1.00 65.18 40 GLU D O 1
ATOM 9816 N N . PHE D 1 41 ? 9.793 123.551 11.714 1.00 26.49 41 PHE D N 1
ATOM 9817 C CA . PHE D 1 41 ? 8.945 123.168 12.834 1.00 26.49 41 PHE D CA 1
ATOM 9818 C C . PHE D 1 41 ? 7.991 124.245 13.299 1.00 26.49 41 PHE D C 1
ATOM 9819 O O . PHE D 1 41 ? 8.346 125.416 13.314 1.00 20.11 41 PHE D O 1
ATOM 9827 N N . PRO D 1 42 ? 6.779 123.860 13.728 1.00 33.69 42 PRO D N 1
ATOM 9828 C CA . PRO D 1 42 ? 5.781 124.819 14.209 1.00 33.69 42 PRO D CA 1
ATOM 9829 C C . PRO D 1 42 ? 6.057 125.195 15.652 1.00 33.69 42 PRO D C 1
ATOM 9830 O O . PRO D 1 42 ? 6.781 124.500 16.366 1.00 22.83 42 PRO D O 1
ATOM 9834 N N . VAL D 1 43 ? 5.463 126.301 16.072 1.00 25.52 43 VAL D N 1
ATOM 9835 C CA . VAL D 1 43 ? 5.627 126.798 17.420 1.00 25.52 43 VAL D CA 1
ATOM 9836 C C . VAL D 1 43 ? 4.368 127.577 17.740 1.00 25.52 43 VAL D C 1
ATOM 9837 O O . VAL D 1 43 ? 3.962 128.432 16.960 1.00 34.63 43 VAL D O 1
ATOM 9841 N N . ARG D 1 44 ? 3.740 127.283 18.874 1.00 62.84 44 ARG D N 1
ATOM 9842 C CA . ARG D 1 44 ? 2.534 128.003 19.256 1.00 62.84 44 ARG D CA 1
ATOM 9843 C C . ARG D 1 44 ? 2.935 129.336 19.873 1.00 62.84 44 ARG D C 1
ATOM 9844 O O . ARG D 1 44 ? 3.578 129.386 20.921 1.00 92.28 44 ARG D O 1
ATOM 9852 N N . MET D 1 45 ? 2.568 130.417 19.195 1.00 90.76 45 MET D N 1
ATOM 9853 C CA . MET D 1 45 ? 2.876 131.760 19.657 1.00 90.76 45 MET D CA 1
ATOM 9854 C C . MET D 1 45 ? 1.953 132.136 20.809 1.00 90.76 45 MET D C 1
ATOM 9855 O O . MET D 1 45 ? 0.863 131.580 20.951 1.00 82.23 45 MET D O 1
ATOM 9860 N N . ASP D 1 46 ? 2.395 133.082 21.629 1.00 58.37 46 ASP D N 1
ATOM 9861 C CA . ASP D 1 46 ? 1.618 133.522 22.782 1.00 58.37 46 ASP D CA 1
ATOM 9862 C C . ASP D 1 46 ? 0.147 133.782 22.448 1.00 58.37 46 ASP D C 1
ATOM 9863 O O . ASP D 1 46 ? -0.756 133.274 23.122 1.00 78.42 46 ASP D O 1
ATOM 9868 N N . ASP D 1 47 ? -0.087 134.566 21.399 1.00 60.68 47 ASP D N 1
ATOM 9869 C CA . ASP D 1 47 ? -1.445 134.900 20.979 1.00 60.68 47 ASP D CA 1
ATOM 9870 C C . ASP D 1 47 ? -2.284 133.704 20.527 1.00 60.68 47 ASP D C 1
ATOM 9871 O O . ASP D 1 47 ? -3.470 133.848 20.253 1.00 66.10 47 ASP D O 1
ATOM 9876 N N . GLY D 1 48 ? -1.672 132.530 20.433 1.00 62.39 48 GLY D N 1
ATOM 9877 C CA . GLY D 1 48 ? -2.416 131.350 20.027 1.00 62.39 48 GLY D CA 1
ATOM 9878 C C . GLY D 1 48 ? -2.226 130.811 18.614 1.00 62.39 48 GLY D C 1
ATOM 9879 O O . GLY D 1 48 ? -2.645 129.691 18.317 1.00 76.58 48 GLY D O 1
ATOM 9880 N N . HIS D 1 49 ? -1.611 131.579 17.726 1.00 49.18 49 HIS D N 1
ATOM 9881 C CA . HIS D 1 49 ? -1.423 131.082 16.373 1.00 49.18 49 HIS D CA 1
ATOM 9882 C C . HIS D 1 49 ? -0.080 130.372 16.219 1.00 49.18 49 HIS D C 1
ATOM 9883 O O . HIS D 1 49 ? 0.884 130.695 16.914 1.00 62.75 49 HIS D O 1
ATOM 9890 N N . VAL D 1 50 ? -0.029 129.395 15.313 1.00 45.15 50 VAL D N 1
ATOM 9891 C CA . VAL D 1 50 ? 1.195 128.639 15.057 1.00 45.15 50 VAL D CA 1
ATOM 9892 C C . VAL D 1 50 ? 2.045 129.289 13.982 1.00 45.15 50 VAL D C 1
ATOM 9893 O O . VAL D 1 50 ? 1.523 129.786 12.987 1.00 57.86 50 VAL D O 1
ATOM 9897 N N . GLU D 1 51 ? 3.357 129.276 14.191 1.00 78.62 51 GLU D N 1
ATOM 9898 C CA . GLU D 1 51 ? 4.296 129.849 13.240 1.00 78.62 51 GLU D CA 1
ATOM 9899 C C . GLU D 1 51 ? 5.407 128.844 12.961 1.00 78.62 51 GLU D C 1
ATOM 9900 O O . GLU D 1 51 ? 6.071 128.370 13.884 1.00 98.68 51 GLU D O 1
ATOM 9906 N N . VAL D 1 52 ? 5.596 128.517 11.684 1.00 28.08 52 VAL D N 1
ATOM 9907 C CA . VAL D 1 52 ? 6.620 127.570 11.259 1.00 28.08 52 VAL D CA 1
ATOM 9908 C C . VAL D 1 52 ? 7.970 128.273 11.144 1.00 28.08 52 VAL D C 1
ATOM 9909 O O . VAL D 1 52 ? 8.056 129.383 10.620 1.00 62.53 52 VAL D O 1
ATOM 9913 N N . PHE D 1 53 ? 9.021 127.631 11.637 1.00 33.85 53 PHE D N 1
ATOM 9914 C CA . PHE D 1 53 ? 10.351 128.214 11.572 1.00 33.85 53 PHE D CA 1
ATOM 9915 C C . PHE D 1 53 ? 11.325 127.276 10.860 1.00 33.85 53 PHE D C 1
ATOM 9916 O O . PHE D 1 53 ? 11.106 126.060 10.779 1.00 31.51 53 PHE D O 1
ATOM 9924 N N . THR D 1 54 ? 12.408 127.855 10.354 1.00 35.77 54 THR D N 1
ATOM 9925 C CA . THR D 1 54 ? 13.431 127.106 9.646 1.00 35.77 54 THR D CA 1
ATOM 9926 C C . THR D 1 54 ? 14.708 127.043 10.479 1.00 35.77 54 THR D C 1
ATOM 9927 O O . THR D 1 54 ? 15.239 128.068 10.911 1.00 38.56 54 THR D O 1
ATOM 9931 N N . GLY D 1 55 ? 15.213 125.837 10.690 1.00 25.91 55 GLY D N 1
ATOM 9932 C CA . GLY D 1 55 ? 16.420 125.703 11.479 1.00 25.91 55 GLY D CA 1
ATOM 9933 C C . GLY D 1 55 ? 17.414 124.812 10.792 1.00 25.91 55 GLY D C 1
ATOM 9934 O O . GLY D 1 55 ? 17.028 123.895 10.070 1.00 20.31 55 GLY D O 1
ATOM 9935 N N . TYR D 1 56 ? 18.692 125.077 11.025 1.00 42.00 56 TYR D N 1
ATOM 9936 C CA . TYR D 1 56 ? 19.751 124.297 10.407 1.00 42.00 56 TYR D CA 1
ATOM 9937 C C . TYR D 1 56 ? 20.776 123.818 11.414 1.00 42.00 56 TYR D C 1
ATOM 9938 O O . TYR D 1 56 ? 21.101 124.526 12.376 1.00 47.93 56 TYR D O 1
ATOM 9947 N N . ARG D 1 57 ? 21.279 122.611 11.170 1.00 27.05 57 ARG D N 1
ATOM 9948 C CA . ARG D 1 57 ? 22.343 122.035 11.972 1.00 27.05 57 ARG D CA 1
ATOM 9949 C C . ARG D 1 57 ? 23.218 121.378 10.934 1.00 27.05 57 ARG D C 1
ATOM 9950 O O . ARG D 1 57 ? 22.747 120.561 10.132 1.00 19.56 57 ARG D O 1
ATOM 9958 N N . VAL D 1 58 ? 24.488 121.753 10.939 1.00 27.15 58 VAL D N 1
ATOM 9959 C CA . VAL D 1 58 ? 25.430 121.218 9.976 1.00 27.15 58 VAL D CA 1
ATOM 9960 C C . VAL D 1 58 ? 26.648 120.603 10.639 1.00 27.15 58 VAL D C 1
ATOM 9961 O O . VAL D 1 58 ? 27.342 121.251 11.433 1.00 34.41 58 VAL D O 1
ATOM 9965 N N . GLN D 1 59 ? 26.906 119.344 10.318 1.00 47.14 59 GLN D N 1
ATOM 9966 C CA . GLN D 1 59 ? 28.064 118.670 10.859 1.00 47.14 59 GLN D CA 1
ATOM 9967 C C . GLN D 1 59 ? 28.996 118.587 9.681 1.00 47.14 59 GLN D C 1
ATOM 9968 O O . GLN D 1 59 ? 28.767 117.795 8.766 1.00 51.13 59 GLN D O 1
ATOM 9974 N N . HIS D 1 60 ? 30.030 119.419 9.683 1.00 15.39 60 HIS D N 1
ATOM 9975 C CA . HIS D 1 60 ? 30.971 119.413 8.573 1.00 15.39 60 HIS D CA 1
ATOM 9976 C C . HIS D 1 60 ? 31.860 118.183 8.585 1.00 15.39 60 HIS D C 1
ATOM 9977 O O . HIS D 1 60 ? 31.666 117.249 7.810 1.00 63.77 60 HIS D O 1
ATOM 9984 N N . ASN D 1 61 ? 32.855 118.210 9.456 1.00 55.13 61 ASN D N 1
ATOM 9985 C CA . ASN D 1 61 ? 33.780 117.105 9.572 1.00 55.13 61 ASN D CA 1
ATOM 9986 C C . ASN D 1 61 ? 33.739 116.531 10.980 1.00 55.13 61 ASN D C 1
ATOM 9987 O O . ASN D 1 61 ? 33.472 117.242 11.949 1.00 43.89 61 ASN D O 1
ATOM 9992 N N . VAL D 1 62 ? 34.030 115.245 11.101 1.00 42.71 62 VAL D N 1
ATOM 9993 C CA . VAL D 1 62 ? 33.971 114.608 12.401 1.00 42.71 62 VAL D CA 1
ATOM 9994 C C . VAL D 1 62 ? 35.151 113.659 12.637 1.00 42.71 62 VAL D C 1
ATOM 9995 O O . VAL D 1 62 ? 35.292 113.061 13.697 1.00 21.87 62 VAL D O 1
ATOM 9999 N N . ALA D 1 63 ? 36.015 113.548 11.643 1.00 42.90 63 ALA D N 1
ATOM 10000 C CA . ALA D 1 63 ? 37.170 112.671 11.726 1.00 42.90 63 ALA D CA 1
ATOM 10001 C C . ALA D 1 63 ? 37.894 112.701 13.062 1.00 42.90 63 ALA D C 1
ATOM 10002 O O . ALA D 1 63 ? 38.229 111.650 13.612 1.00 44.45 63 ALA D O 1
ATOM 10004 N N . ARG D 1 64 ? 38.134 113.897 13.586 1.00 18.01 64 ARG D N 1
ATOM 10005 C CA . ARG D 1 64 ? 38.862 114.022 14.846 1.00 18.01 64 ARG D CA 1
ATOM 10006 C C . ARG D 1 64 ? 38.030 114.012 16.132 1.00 18.01 64 ARG D C 1
ATOM 10007 O O . ARG D 1 64 ? 38.582 114.112 17.234 1.00 32.29 64 ARG D O 1
ATOM 10015 N N . GLY D 1 65 ? 36.715 113.893 16.000 1.00 16.22 65 GLY D N 1
ATOM 10016 C CA . GLY D 1 65 ? 35.874 113.886 17.173 1.00 16.22 65 GLY D CA 1
ATOM 10017 C C . GLY D 1 65 ? 34.452 114.301 16.882 1.00 16.22 65 GLY D C 1
ATOM 10018 O O . GLY D 1 65 ? 34.060 114.485 15.732 1.00 57.96 65 GLY D O 1
ATOM 10019 N N . PRO D 1 66 ? 33.645 114.460 17.928 1.00 48.13 66 PRO D N 1
ATOM 10020 C CA . PRO D 1 66 ? 32.257 114.859 17.695 1.00 48.13 66 PRO D CA 1
ATOM 10021 C C . PRO D 1 66 ? 32.175 116.320 17.282 1.00 48.13 66 PRO D C 1
ATOM 10022 O O . PRO D 1 66 ? 32.960 117.145 17.753 1.00 29.42 66 PRO D O 1
ATOM 10026 N N . ALA D 1 67 ? 31.225 116.630 16.403 1.00 21.20 67 ALA D N 1
ATOM 10027 C CA . ALA D 1 67 ? 31.036 117.991 15.909 1.00 21.20 67 ALA D CA 1
ATOM 10028 C C . ALA D 1 67 ? 30.796 118.975 17.053 1.00 21.20 67 ALA D C 1
ATOM 10029 O O . ALA D 1 67 ? 30.026 118.694 17.971 1.00 62.43 67 ALA D O 1
ATOM 10031 N N . LYS D 1 68 ? 31.464 120.128 16.993 1.00 20.37 68 LYS D N 1
ATOM 10032 C CA . LYS D 1 68 ? 31.337 121.152 18.025 1.00 20.37 68 LYS D CA 1
ATOM 10033 C C . LYS D 1 68 ? 31.103 122.533 17.419 1.00 20.37 68 LYS D C 1
ATOM 10034 O O . LYS D 1 68 ? 31.898 123.004 16.597 1.00 47.31 68 LYS D O 1
ATOM 10040 N N . GLY D 1 69 ? 30.017 123.185 17.822 1.00 45.89 69 GLY D N 1
ATOM 10041 C CA . GLY D 1 69 ? 29.719 124.502 17.287 1.00 45.89 69 GLY D CA 1
ATOM 10042 C C . GLY D 1 69 ? 28.409 125.094 17.783 1.00 45.89 69 GLY D C 1
ATOM 10043 O O . GLY D 1 69 ? 27.432 124.372 18.024 1.00 18.99 69 GLY D O 1
ATOM 10044 N N . GLY D 1 70 ? 28.388 126.421 17.901 1.00 35.31 70 GLY D N 1
ATOM 10045 C CA . GLY D 1 70 ? 27.215 127.119 18.393 1.00 35.31 70 GLY D CA 1
ATOM 10046 C C . GLY D 1 70 ? 25.971 127.171 17.530 1.00 35.31 70 GLY D C 1
ATOM 10047 O O . GLY D 1 70 ? 25.956 126.714 16.391 1.00 38.77 70 GLY D O 1
ATOM 10048 N N . ILE D 1 71 ? 24.915 127.740 18.104 1.00 30.01 71 ILE D N 1
ATOM 10049 C CA . ILE D 1 71 ? 23.629 127.896 17.439 1.00 30.01 71 ILE D CA 1
ATOM 10050 C C . ILE D 1 71 ? 23.312 129.389 17.343 1.00 30.01 71 ILE D C 1
ATOM 10051 O O . ILE D 1 71 ? 23.455 130.141 18.305 1.00 49.63 71 ILE D O 1
ATOM 10056 N N . ARG D 1 72 ? 22.868 129.795 16.163 1.00 43.82 72 ARG D N 1
ATOM 10057 C CA . ARG D 1 72 ? 22.580 131.182 15.858 1.00 43.82 72 ARG D CA 1
ATOM 10058 C C . ARG D 1 72 ? 21.098 131.494 15.770 1.00 43.82 72 ARG D C 1
ATOM 10059 O O . ARG D 1 72 ? 20.349 130.799 15.081 1.00 53.87 72 ARG D O 1
ATOM 10067 N N . TYR D 1 73 ? 20.675 132.548 16.460 1.00 29.53 73 TYR D N 1
ATOM 10068 C CA . TYR D 1 73 ? 19.283 132.990 16.392 1.00 29.53 73 TYR D CA 1
ATOM 10069 C C . TYR D 1 73 ? 19.346 134.335 15.660 1.00 29.53 73 TYR D C 1
ATOM 10070 O O . TYR D 1 73 ? 19.714 135.360 16.243 1.00 54.87 73 TYR D O 1
ATOM 10079 N N . HIS D 1 74 ? 19.018 134.311 14.371 1.00 44.19 74 HIS D N 1
ATOM 10080 C CA . HIS D 1 74 ? 19.054 135.504 13.534 1.00 44.19 74 HIS D CA 1
ATOM 10081 C C . HIS D 1 74 ? 18.038 135.363 12.423 1.00 44.19 74 HIS D C 1
ATOM 10082 O O . HIS D 1 74 ? 17.749 134.259 11.967 1.00 100.00 74 HIS D O 1
ATOM 10089 N N . PRO D 1 75 ? 17.480 136.485 11.969 1.00 47.71 75 PRO D N 1
ATOM 10090 C CA . PRO D 1 75 ? 16.486 136.429 10.895 1.00 47.71 75 PRO D CA 1
ATOM 10091 C C . PRO D 1 75 ? 17.116 136.374 9.504 1.00 47.71 75 PRO D C 1
ATOM 10092 O O . PRO D 1 75 ? 16.421 136.178 8.510 1.00 50.07 75 PRO D O 1
ATOM 10096 N N . ASP D 1 76 ? 18.432 136.540 9.441 1.00 71.74 76 ASP D N 1
ATOM 10097 C CA . ASP D 1 76 ? 19.136 136.518 8.168 1.00 71.74 76 ASP D CA 1
ATOM 10098 C C . ASP D 1 76 ? 20.005 135.280 7.978 1.00 71.74 76 ASP D C 1
ATOM 10099 O O . ASP D 1 76 ? 20.662 135.129 6.948 1.00 87.48 76 ASP D O 1
ATOM 10104 N N . VAL D 1 77 ? 20.004 134.394 8.966 1.00 80.90 77 VAL D N 1
ATOM 10105 C CA . VAL D 1 77 ? 20.799 133.179 8.886 1.00 80.90 77 VAL D CA 1
ATOM 10106 C C . VAL D 1 77 ? 20.415 132.325 7.676 1.00 80.90 77 VAL D C 1
ATOM 10107 O O . VAL D 1 77 ? 19.232 132.123 7.383 1.00 37.93 77 VAL D O 1
ATOM 10111 N N . THR D 1 78 ? 21.429 131.824 6.977 1.00 53.61 78 THR D N 1
ATOM 10112 C CA . THR D 1 78 ? 21.217 131.005 5.788 1.00 53.61 78 THR D CA 1
ATOM 10113 C C . THR D 1 78 ? 22.084 129.766 5.779 1.00 53.61 78 THR D C 1
ATOM 10114 O O . THR D 1 78 ? 23.201 129.779 6.294 1.00 43.48 78 THR D O 1
ATOM 10118 N N . LEU D 1 79 ? 21.571 128.709 5.158 1.00 43.74 79 LEU D N 1
ATOM 10119 C CA . LEU D 1 79 ? 22.296 127.453 5.061 1.00 43.74 79 LEU D CA 1
ATOM 10120 C C . LEU D 1 79 ? 23.764 127.725 4.755 1.00 43.74 79 LEU D C 1
ATOM 10121 O O . LEU D 1 79 ? 24.658 127.163 5.384 1.00 38.41 79 LEU D O 1
ATOM 10126 N N . ASP D 1 80 ? 24.004 128.606 3.792 1.00 26.09 80 ASP D N 1
ATOM 10127 C CA . ASP D 1 80 ? 25.357 128.978 3.385 1.00 26.09 80 ASP D CA 1
ATOM 10128 C C . ASP D 1 80 ? 26.198 129.437 4.578 1.00 26.09 80 ASP D C 1
ATOM 10129 O O . ASP D 1 80 ? 27.251 128.869 4.878 1.00 66.37 80 ASP D O 1
ATOM 10134 N N . GLU D 1 81 ? 25.712 130.469 5.254 1.00 50.23 81 GLU D N 1
ATOM 10135 C CA . GLU D 1 81 ? 26.402 131.039 6.400 1.00 50.23 81 GLU D CA 1
ATOM 10136 C C . GLU D 1 81 ? 26.794 129.982 7.429 1.00 50.23 81 GLU D C 1
ATOM 10137 O O . GLU D 1 81 ? 27.922 129.953 7.926 1.00 73.00 81 GLU D O 1
ATOM 10143 N N . VAL D 1 82 ? 25.841 129.121 7.749 1.00 40.89 82 VAL D N 1
ATOM 10144 C CA . VAL D 1 82 ? 26.061 128.048 8.698 1.00 40.89 82 VAL D CA 1
ATOM 10145 C C . VAL D 1 82 ? 27.181 127.133 8.186 1.00 40.89 82 VAL D C 1
ATOM 10146 O O . VAL D 1 82 ? 28.161 126.890 8.896 1.00 41.37 82 VAL D O 1
ATOM 10150 N N . LYS D 1 83 ? 27.034 126.643 6.953 1.00 26.31 83 LYS D N 1
ATOM 10151 C CA . LYS D 1 83 ? 28.021 125.759 6.331 1.00 26.31 83 LYS D CA 1
ATOM 10152 C C . LYS D 1 83 ? 29.409 126.335 6.469 1.00 26.31 83 LYS D C 1
ATOM 10153 O O . LYS D 1 83 ? 30.336 125.657 6.897 1.00 40.97 83 LYS D O 1
ATOM 10159 N N . ALA D 1 84 ? 29.548 127.596 6.099 1.00 30.53 84 ALA D N 1
ATOM 10160 C CA . ALA D 1 84 ? 30.833 128.265 6.190 1.00 30.53 84 ALA D CA 1
ATOM 10161 C C . ALA D 1 84 ? 31.337 128.215 7.620 1.00 30.53 84 ALA D C 1
ATOM 10162 O O . ALA D 1 84 ? 32.459 127.775 7.881 1.00 38.92 84 ALA D O 1
ATOM 10164 N N . LEU D 1 85 ? 30.497 128.665 8.547 1.00 58.67 85 LEU D N 1
ATOM 10165 C CA . LEU D 1 85 ? 30.862 128.693 9.953 1.00 58.67 85 LEU D CA 1
ATOM 10166 C C . LEU D 1 85 ? 31.223 127.313 10.483 1.00 58.67 85 LEU D C 1
ATOM 10167 O O . LEU D 1 85 ? 32.180 127.164 11.239 1.00 37.60 85 LEU D O 1
ATOM 10172 N N . ALA D 1 86 ? 30.461 126.301 10.086 1.00 17.64 86 ALA D N 1
ATOM 10173 C CA . ALA D 1 86 ? 30.755 124.934 10.519 1.00 17.64 86 ALA D CA 1
ATOM 10174 C C . ALA D 1 86 ? 32.154 124.586 10.002 1.00 17.64 86 ALA D C 1
ATOM 10175 O O . ALA D 1 86 ? 33.021 124.114 10.738 1.00 26.85 86 ALA D O 1
ATOM 10177 N N . PHE D 1 87 ? 32.354 124.853 8.718 1.00 27.77 87 PHE D N 1
ATOM 10178 C CA . PHE D 1 87 ? 33.609 124.601 8.036 1.00 27.77 87 PHE D CA 1
ATOM 10179 C C . PHE D 1 87 ? 34.769 125.159 8.844 1.00 27.77 87 PHE D C 1
ATOM 10180 O O . PHE D 1 87 ? 35.765 124.477 9.037 1.00 35.40 87 PHE D O 1
ATOM 10188 N N . TRP D 1 88 ? 34.642 126.390 9.327 1.00 39.90 88 TRP D N 1
ATOM 10189 C CA . TRP D 1 88 ? 35.721 126.993 10.109 1.00 39.90 88 TRP D CA 1
ATOM 10190 C C . TRP D 1 88 ? 35.968 126.249 11.424 1.00 39.90 88 TRP D C 1
ATOM 10191 O O . TRP D 1 88 ? 37.117 126.027 11.817 1.00 99.04 88 TRP D O 1
ATOM 10202 N N . MET D 1 89 ? 34.888 125.872 12.103 1.00 47.16 89 MET D N 1
ATOM 10203 C CA . MET D 1 89 ? 35.005 125.163 13.371 1.00 47.16 89 MET D CA 1
ATOM 10204 C C . MET D 1 89 ? 35.953 123.984 13.214 1.00 47.16 89 MET D C 1
ATOM 10205 O O . MET D 1 89 ? 36.834 123.778 14.058 1.00 34.79 89 MET D O 1
ATOM 10210 N N . THR D 1 90 ? 35.772 123.230 12.126 1.00 23.09 90 THR D N 1
ATOM 10211 C CA . THR D 1 90 ? 36.605 122.063 11.834 1.00 23.09 90 THR D CA 1
ATOM 10212 C C . THR D 1 90 ? 38.088 122.375 11.973 1.00 23.09 90 THR D C 1
ATOM 10213 O O . THR D 1 90 ? 38.821 121.652 12.648 1.00 36.71 90 THR D O 1
ATOM 10217 N N . TRP D 1 91 ? 38.531 123.451 11.336 1.00 27.33 91 TRP D N 1
ATOM 10218 C CA . TRP D 1 91 ? 39.937 123.825 11.409 1.00 27.33 91 TRP D CA 1
ATOM 10219 C C . TRP D 1 91 ? 40.250 124.510 12.736 1.00 27.33 91 TRP D C 1
ATOM 10220 O O . TRP D 1 91 ? 41.306 124.281 13.321 1.00 45.16 91 TRP D O 1
ATOM 10231 N N . LYS D 1 92 ? 39.329 125.343 13.210 1.00 79.58 92 LYS D N 1
ATOM 10232 C CA . LYS D 1 92 ? 39.544 126.055 14.461 1.00 79.58 92 LYS D CA 1
ATOM 10233 C C . LYS D 1 92 ? 39.854 125.095 15.596 1.00 79.58 92 LYS D C 1
ATOM 10234 O O . LYS D 1 92 ? 40.809 125.300 16.350 1.00 42.12 92 LYS D O 1
ATOM 10240 N N . THR D 1 93 ? 39.041 124.050 15.724 1.00 14.66 93 THR D N 1
ATOM 10241 C CA . THR D 1 93 ? 39.266 123.070 16.774 1.00 14.66 93 THR D CA 1
ATOM 10242 C C . THR D 1 93 ? 40.562 122.292 16.479 1.00 14.66 93 THR D C 1
ATOM 10243 O O . THR D 1 93 ? 41.361 122.033 17.375 1.00 33.84 93 THR D O 1
ATOM 10247 N N . ALA D 1 94 ? 40.768 121.939 15.213 1.00 49.84 94 ALA D N 1
ATOM 10248 C CA . ALA D 1 94 ? 41.961 121.206 14.810 1.00 49.84 94 ALA D CA 1
ATOM 10249 C C . ALA D 1 94 ? 43.252 121.934 15.177 1.00 49.84 94 ALA D C 1
ATOM 10250 O O . ALA D 1 94 ? 44.175 121.318 15.698 1.00 26.60 94 ALA D O 1
ATOM 10252 N N . VAL D 1 95 ? 43.337 123.235 14.914 1.00 31.73 95 VAL D N 1
ATOM 10253 C CA . VAL D 1 95 ? 44.567 123.947 15.249 1.00 31.73 95 VAL D CA 1
ATOM 10254 C C . VAL D 1 95 ? 44.787 123.961 16.754 1.00 31.73 95 VAL D C 1
ATOM 10255 O O . VAL D 1 95 ? 45.923 123.859 17.211 1.00 32.67 95 VAL D O 1
ATOM 10259 N N . MET D 1 96 ? 43.705 124.068 17.522 1.00 64.75 96 MET D N 1
ATOM 10260 C CA . MET D 1 96 ? 43.805 124.079 18.982 1.00 64.75 96 MET D CA 1
ATOM 10261 C C . MET D 1 96 ? 44.104 122.675 19.505 1.00 64.75 96 MET D C 1
ATOM 10262 O O . MET D 1 96 ? 44.531 122.492 20.642 1.00 53.46 96 MET D O 1
ATOM 10267 N N . ASN D 1 97 ? 43.879 121.685 18.652 1.00 100.00 97 ASN D N 1
ATOM 10268 C CA . ASN D 1 97 ? 44.118 120.291 18.998 1.00 100.00 97 ASN D CA 1
ATOM 10269 C C . ASN D 1 97 ? 43.109 119.764 20.005 1.00 100.00 97 ASN D C 1
ATOM 10270 O O . ASN D 1 97 ? 43.473 119.208 21.031 1.00 46.10 97 ASN D O 1
ATOM 10275 N N . LEU D 1 98 ? 41.834 119.931 19.693 1.00 15.62 98 LEU D N 1
ATOM 10276 C CA . LEU D 1 98 ? 40.760 119.485 20.559 1.00 15.62 98 LEU D CA 1
ATOM 10277 C C . LEU D 1 98 ? 40.065 118.279 19.947 1.00 15.62 98 LEU D C 1
ATOM 10278 O O . LEU D 1 98 ? 39.779 118.262 18.759 1.00 19.97 98 LEU D O 1
ATOM 10283 N N . PRO D 1 99 ? 39.783 117.255 20.756 1.00 9.66 99 PRO D N 1
ATOM 10284 C CA . PRO D 1 99 ? 39.109 116.055 20.261 1.00 9.66 99 PRO D CA 1
ATOM 10285 C C . PRO D 1 99 ? 37.718 116.342 19.682 1.00 9.66 99 PRO D C 1
ATOM 10286 O O . PRO D 1 99 ? 36.802 115.519 19.816 1.00 54.65 99 PRO D O 1
ATOM 10290 N N . PHE D 1 100 ? 37.560 117.492 19.030 1.00 38.58 100 PHE D N 1
ATOM 10291 C CA . PHE D 1 100 ? 36.278 117.868 18.453 1.00 38.58 100 PHE D CA 1
ATOM 10292 C C . PHE D 1 100 ? 36.284 117.999 16.936 1.00 38.58 100 PHE D C 1
ATOM 10293 O O . PHE D 1 100 ? 37.333 118.213 16.318 1.00 47.47 100 PHE D O 1
ATOM 10301 N N . GLY D 1 101 ? 35.087 117.897 16.357 1.00 49.51 101 GLY D N 1
ATOM 10302 C CA . GLY D 1 101 ? 34.913 118.041 14.923 1.00 49.51 101 GLY D CA 1
ATOM 10303 C C . GLY D 1 101 ? 34.482 119.466 14.611 1.00 49.51 101 GLY D C 1
ATOM 10304 O O . GLY D 1 101 ? 34.926 120.405 15.273 1.00 40.74 101 GLY D O 1
ATOM 10305 N N . GLY D 1 102 ? 33.612 119.630 13.616 1.00 27.64 102 GLY D N 1
ATOM 10306 C CA . GLY D 1 102 ? 33.150 120.956 13.237 1.00 27.64 102 GLY D CA 1
ATOM 10307 C C . GLY D 1 102 ? 31.677 120.979 12.865 1.00 27.64 102 GLY D C 1
ATOM 10308 O O . GLY D 1 102 ? 31.226 120.248 11.980 1.00 50.59 102 GLY D O 1
ATOM 10309 N N . GLY D 1 103 ? 30.916 121.823 13.551 1.00 36.72 103 GLY D N 1
ATOM 10310 C CA . GLY D 1 103 ? 29.496 121.919 13.276 1.00 36.72 103 GLY D CA 1
ATOM 10311 C C . GLY D 1 103 ? 28.981 123.299 13.631 1.00 36.72 103 GLY D C 1
ATOM 10312 O O . GLY D 1 103 ? 29.711 124.107 14.218 1.00 36.73 103 GLY D O 1
ATOM 10313 N N . LYS D 1 104 ? 27.729 123.569 13.267 1.00 19.24 104 LYS D N 1
ATOM 10314 C CA . LYS D 1 104 ? 27.095 124.853 13.538 1.00 19.24 104 LYS D CA 1
ATOM 10315 C C . LYS D 1 104 ? 25.631 124.743 13.192 1.00 19.24 104 LYS D C 1
ATOM 10316 O O . LYS D 1 104 ? 25.201 123.779 12.551 1.00 27.93 104 LYS D O 1
ATOM 10322 N N . GLY D 1 105 ? 24.862 125.733 13.613 1.00 20.40 105 GLY D N 1
ATOM 10323 C CA . GLY D 1 105 ? 23.446 125.684 13.338 1.00 20.40 105 GLY D CA 1
ATOM 10324 C C . GLY D 1 105 ? 22.824 127.023 13.615 1.00 20.40 105 GLY D C 1
ATOM 10325 O O . GLY D 1 105 ? 23.503 127.938 14.095 1.00 28.04 105 GLY D O 1
ATOM 10326 N N . GLY D 1 106 ? 21.536 127.141 13.307 1.00 2.00 106 GLY D N 1
ATOM 10327 C CA . GLY D 1 106 ? 20.849 128.397 13.549 1.00 2.00 106 GLY D CA 1
ATOM 10328 C C . GLY D 1 106 ? 19.372 128.305 13.220 1.00 2.00 106 GLY D C 1
ATOM 10329 O O . GLY D 1 106 ? 18.931 127.338 12.585 1.00 24.36 106 GLY D O 1
ATOM 10330 N N . VAL D 1 107 ? 18.602 129.291 13.665 1.00 28.82 107 VAL D N 1
ATOM 10331 C CA . VAL D 1 107 ? 17.177 129.323 13.380 1.00 28.82 107 VAL D CA 1
ATOM 10332 C C . VAL D 1 107 ? 16.872 130.709 12.843 1.00 28.82 107 VAL D C 1
ATOM 10333 O O . VAL D 1 107 ? 17.297 131.711 13.421 1.00 47.16 107 VAL D O 1
ATOM 10337 N N . ARG D 1 108 ? 16.157 130.767 11.725 1.00 61.77 108 ARG D N 1
ATOM 10338 C CA . ARG D 1 108 ? 15.800 132.046 11.129 1.00 61.77 108 ARG D CA 1
ATOM 10339 C C . ARG D 1 108 ? 14.667 132.648 11.938 1.00 61.77 108 ARG D C 1
ATOM 10340 O O . ARG D 1 108 ? 13.488 132.393 11.674 1.00 99.02 108 ARG D O 1
ATOM 10348 N N . VAL D 1 109 ? 15.043 133.447 12.930 1.00 48.23 109 VAL D N 1
ATOM 10349 C CA . VAL D 1 109 ? 14.081 134.081 13.823 1.00 48.23 109 VAL D CA 1
ATOM 10350 C C . VAL D 1 109 ? 14.695 135.311 14.470 1.00 48.23 109 VAL D C 1
ATOM 10351 O O . VAL D 1 109 ? 15.906 135.374 14.664 1.00 51.58 109 VAL D O 1
ATOM 10355 N N . ASP D 1 110 ? 13.863 136.297 14.782 1.00 71.87 110 ASP D N 1
ATOM 10356 C CA . ASP D 1 110 ? 14.344 137.494 15.452 1.00 71.87 110 ASP D CA 1
ATOM 10357 C C . ASP D 1 110 ? 13.869 137.379 16.896 1.00 71.87 110 ASP D C 1
ATOM 10358 O O . ASP D 1 110 ? 12.697 137.612 17.204 1.00 68.55 110 ASP D O 1
ATOM 10363 N N . PRO D 1 111 ? 14.777 137.003 17.802 1.00 59.49 111 PRO D N 1
ATOM 10364 C CA . PRO D 1 111 ? 14.415 136.860 19.215 1.00 59.49 111 PRO D CA 1
ATOM 10365 C C . PRO D 1 111 ? 13.655 138.059 19.790 1.00 59.49 111 PRO D C 1
ATOM 10366 O O . PRO D 1 111 ? 12.731 137.884 20.590 1.00 58.61 111 PRO D O 1
ATOM 10370 N N . LYS D 1 112 ? 14.044 139.264 19.370 1.00 42.64 112 LYS D N 1
ATOM 10371 C CA . LYS D 1 112 ? 13.427 140.511 19.830 1.00 42.64 112 LYS D CA 1
ATOM 10372 C C . LYS D 1 112 ? 11.897 140.561 19.753 1.00 42.64 112 LYS D C 1
ATOM 10373 O O . LYS D 1 112 ? 11.250 141.162 20.609 1.00 100.00 112 LYS D O 1
ATOM 10379 N N . LYS D 1 113 ? 11.319 139.933 18.737 1.00 29.29 113 LYS D N 1
ATOM 10380 C CA . LYS D 1 113 ? 9.873 139.939 18.577 1.00 29.29 113 LYS D CA 1
ATOM 10381 C C . LYS D 1 113 ? 9.224 138.729 19.227 1.00 29.29 113 LYS D C 1
ATOM 10382 O O . LYS D 1 113 ? 8.054 138.438 18.974 1.00 94.42 113 LYS D O 1
ATOM 10388 N N . LEU D 1 114 ? 9.978 138.018 20.059 1.00 58.73 114 LEU D N 1
ATOM 10389 C CA . LEU D 1 114 ? 9.446 136.837 20.733 1.00 58.73 114 LEU D CA 1
ATOM 10390 C C . LEU D 1 114 ? 9.512 136.984 22.256 1.00 58.73 114 LEU D C 1
ATOM 10391 O O . LEU D 1 114 ? 10.473 137.528 22.799 1.00 33.67 114 LEU D O 1
ATOM 10396 N N . SER D 1 115 ? 8.488 136.496 22.944 1.00 32.43 115 SER D N 1
ATOM 10397 C CA . SER D 1 115 ? 8.450 136.567 24.402 1.00 32.43 115 SER D CA 1
ATOM 10398 C C . SER D 1 115 ? 9.292 135.443 25.006 1.00 32.43 115 SER D C 1
ATOM 10399 O O . SER D 1 115 ? 9.483 134.397 24.385 1.00 49.61 115 SER D O 1
ATOM 10402 N N . ARG D 1 116 ? 9.797 135.659 26.215 1.00 22.78 116 ARG D N 1
ATOM 10403 C CA . ARG D 1 116 ? 10.600 134.651 26.902 1.00 22.78 116 ARG D CA 1
ATOM 10404 C C . ARG D 1 116 ? 9.929 133.281 26.800 1.00 22.78 116 ARG D C 1
ATOM 10405 O O . ARG D 1 116 ? 10.594 132.265 26.605 1.00 70.17 116 ARG D O 1
ATOM 10413 N N . ARG D 1 117 ? 8.603 133.265 26.930 1.00 51.26 117 ARG D N 1
ATOM 10414 C CA . ARG D 1 117 ? 7.847 132.018 26.855 1.00 51.26 117 ARG D CA 1
ATOM 10415 C C . ARG D 1 117 ? 7.959 131.392 25.468 1.00 51.26 117 ARG D C 1
ATOM 10416 O O . ARG D 1 117 ? 8.239 130.202 25.325 1.00 80.00 117 ARG D O 1
ATOM 10424 N N . GLU D 1 118 ? 7.741 132.207 24.446 1.00 69.52 118 GLU D N 1
ATOM 10425 C CA . GLU D 1 118 ? 7.818 131.738 23.075 1.00 69.52 118 GLU D CA 1
ATOM 10426 C C . GLU D 1 118 ? 9.237 131.271 22.750 1.00 69.52 118 GLU D C 1
ATOM 10427 O O . GLU D 1 118 ? 9.421 130.222 22.136 1.00 55.31 118 GLU D O 1
ATOM 10433 N N . LEU D 1 119 ? 10.237 132.045 23.167 1.00 15.98 119 LEU D N 1
ATOM 10434 C CA . LEU D 1 119 ? 11.633 131.685 22.910 1.00 15.98 119 LEU D CA 1
ATOM 10435 C C . LEU D 1 119 ? 11.889 130.314 23.501 1.00 15.98 119 LEU D C 1
ATOM 10436 O O . LEU D 1 119 ? 12.270 129.387 22.803 1.00 33.32 119 LEU D O 1
ATOM 10441 N N . GLU D 1 120 ? 11.661 130.190 24.800 1.00 52.65 120 GLU D N 1
ATOM 10442 C CA . GLU D 1 120 ? 11.867 128.929 25.487 1.00 52.65 120 GLU D CA 1
ATOM 10443 C C . GLU D 1 120 ? 11.203 127.808 24.712 1.00 52.65 120 GLU D C 1
ATOM 10444 O O . GLU D 1 120 ? 11.764 126.726 24.562 1.00 48.77 120 GLU D O 1
ATOM 10450 N N . ARG D 1 121 ? 10.006 128.085 24.211 1.00 26.52 121 ARG D N 1
ATOM 10451 C CA . ARG D 1 121 ? 9.247 127.109 23.441 1.00 26.52 121 ARG D CA 1
ATOM 10452 C C . ARG D 1 121 ? 9.993 126.744 22.170 1.00 26.52 121 ARG D C 1
ATOM 10453 O O . ARG D 1 121 ? 10.325 125.583 21.943 1.00 43.79 121 ARG D O 1
ATOM 10461 N N . LEU D 1 122 ? 10.249 127.744 21.334 1.00 63.58 122 LEU D N 1
ATOM 10462 C CA . LEU D 1 122 ? 10.963 127.522 20.085 1.00 63.58 122 LEU D CA 1
ATOM 10463 C C . LEU D 1 122 ? 12.282 126.793 20.359 1.00 63.58 122 LEU D C 1
ATOM 10464 O O . LEU D 1 122 ? 12.584 125.798 19.707 1.00 39.08 122 LEU D O 1
ATOM 10469 N N . SER D 1 123 ? 13.048 127.273 21.337 1.00 20.79 123 SER D N 1
ATOM 10470 C CA . SER D 1 123 ? 14.326 126.660 21.694 1.00 20.79 123 SER D CA 1
ATOM 10471 C C . SER D 1 123 ? 14.193 125.155 21.942 1.00 20.79 123 SER D C 1
ATOM 10472 O O . SER D 1 123 ? 15.065 124.371 21.559 1.00 42.58 123 SER D O 1
ATOM 10475 N N . ARG D 1 124 ? 13.104 124.749 22.585 1.00 36.32 124 ARG D N 1
ATOM 10476 C CA . ARG D 1 124 ? 12.890 123.339 22.858 1.00 36.32 124 ARG D CA 1
ATOM 10477 C C . ARG D 1 124 ? 12.518 122.585 21.586 1.00 36.32 124 ARG D C 1
ATOM 10478 O O . ARG D 1 124 ? 13.189 121.620 21.220 1.00 42.35 124 ARG D O 1
ATOM 10486 N N . ARG D 1 125 ? 11.453 123.021 20.912 1.00 24.64 125 ARG D N 1
ATOM 10487 C CA . ARG D 1 125 ? 11.010 122.347 19.701 1.00 24.64 125 ARG D CA 1
ATOM 10488 C C . ARG D 1 125 ? 12.176 122.158 18.755 1.00 24.64 125 ARG D C 1
ATOM 10489 O O . ARG D 1 125 ? 12.307 121.118 18.115 1.00 39.12 125 ARG D O 1
ATOM 10497 N N . PHE D 1 126 ? 13.036 123.163 18.673 1.00 32.24 126 PHE D N 1
ATOM 10498 C CA . PHE D 1 126 ? 14.192 123.067 17.799 1.00 32.24 126 PHE D CA 1
ATOM 10499 C C . PHE D 1 126 ? 15.059 121.897 18.251 1.00 32.24 126 PHE D C 1
ATOM 10500 O O . PHE D 1 126 ? 15.199 120.905 17.537 1.00 26.25 126 PHE D O 1
ATOM 10508 N N . PHE D 1 127 ? 15.628 122.006 19.449 1.00 32.12 127 PHE D N 1
ATOM 10509 C CA . PHE D 1 127 ? 16.479 120.950 19.961 1.00 32.12 127 PHE D CA 1
ATOM 10510 C C . PHE D 1 127 ? 15.860 119.579 19.830 1.00 32.12 127 PHE D C 1
ATOM 10511 O O . PHE D 1 127 ? 16.574 118.613 19.671 1.00 14.41 127 PHE D O 1
ATOM 10519 N N . ARG D 1 128 ? 14.541 119.473 19.887 1.00 24.03 128 ARG D N 1
ATOM 10520 C CA . ARG D 1 128 ? 13.932 118.157 19.742 1.00 24.03 128 ARG D CA 1
ATOM 10521 C C . ARG D 1 128 ? 13.981 117.708 18.279 1.00 24.03 128 ARG D C 1
ATOM 10522 O O . ARG D 1 128 ? 14.152 116.524 17.979 1.00 93.04 128 ARG D O 1
ATOM 10530 N N . GLU D 1 129 ? 13.837 118.675 17.375 1.00 49.19 129 GLU D N 1
ATOM 10531 C CA . GLU D 1 129 ? 13.844 118.415 15.945 1.00 49.19 129 GLU D CA 1
ATOM 10532 C C . GLU D 1 129 ? 15.208 118.009 15.403 1.00 49.19 129 GLU D C 1
ATOM 10533 O O . GLU D 1 129 ? 15.282 117.289 14.410 1.00 39.72 129 GLU D O 1
ATOM 10539 N N . ILE D 1 130 ? 16.284 118.472 16.039 1.00 12.80 130 ILE D N 1
ATOM 10540 C CA . ILE D 1 130 ? 17.631 118.112 15.595 1.00 12.80 130 ILE D CA 1
ATOM 10541 C C . ILE D 1 130 ? 18.300 117.114 16.543 1.00 12.80 130 ILE D C 1
ATOM 10542 O O . ILE D 1 130 ? 19.511 116.889 16.468 1.00 28.52 130 ILE D O 1
ATOM 10547 N N . GLN D 1 131 ? 17.507 116.511 17.427 1.00 36.35 131 GLN D N 1
ATOM 10548 C CA . GLN D 1 131 ? 18.021 115.542 18.386 1.00 36.35 131 GLN D CA 1
ATOM 10549 C C . GLN D 1 131 ? 18.705 114.396 17.662 1.00 36.35 131 GLN D C 1
ATOM 10550 O O . GLN D 1 131 ? 19.825 114.022 17.998 1.00 62.27 131 GLN D O 1
ATOM 10556 N N . VAL D 1 132 ? 18.024 113.846 16.665 1.00 30.43 132 VAL D N 1
ATOM 10557 C CA . VAL D 1 132 ? 18.555 112.731 15.879 1.00 30.43 132 VAL D CA 1
ATOM 10558 C C . VAL D 1 132 ? 20.026 112.857 15.498 1.00 30.43 132 VAL D C 1
ATOM 10559 O O . VAL D 1 132 ? 20.773 111.881 15.532 1.00 38.10 132 VAL D O 1
ATOM 10563 N N . ILE D 1 133 ? 20.435 114.065 15.142 1.00 17.52 133 ILE D N 1
ATOM 10564 C CA . ILE D 1 133 ? 21.793 114.321 14.700 1.00 17.52 133 ILE D CA 1
ATOM 10565 C C . ILE D 1 133 ? 22.795 114.671 15.808 1.00 17.52 133 ILE D C 1
ATOM 10566 O O . ILE D 1 133 ? 24.010 114.630 15.591 1.00 29.45 133 ILE D O 1
ATOM 10571 N N . ILE D 1 134 ? 22.307 115.004 17.000 1.00 55.35 134 ILE D N 1
ATOM 10572 C CA . ILE D 1 134 ? 23.222 115.379 18.080 1.00 55.35 134 ILE D CA 1
ATOM 10573 C C . ILE D 1 134 ? 23.294 114.445 19.287 1.00 55.35 134 ILE D C 1
ATOM 10574 O O . ILE D 1 134 ? 22.487 113.523 19.451 1.00 48.52 134 ILE D O 1
ATOM 10579 N N . GLY D 1 135 ? 24.281 114.709 20.136 1.00 13.88 135 GLY D N 1
ATOM 10580 C CA . GLY D 1 135 ? 24.487 113.902 21.324 1.00 13.88 135 GLY D CA 1
ATOM 10581 C C . GLY D 1 135 ? 25.779 114.345 21.974 1.00 13.88 135 GLY D C 1
ATOM 10582 O O . GLY D 1 135 ? 26.549 115.096 21.368 1.00 36.56 135 GLY D O 1
ATOM 10583 N N . PRO D 1 136 ? 26.058 113.898 23.206 1.00 43.90 136 PRO D N 1
ATOM 10584 C CA . PRO D 1 136 ? 27.297 114.305 23.876 1.00 43.90 136 PRO D CA 1
ATOM 10585 C C . PRO D 1 136 ? 28.509 113.734 23.196 1.00 43.90 136 PRO D C 1
ATOM 10586 O O . PRO D 1 136 ? 29.635 114.162 23.460 1.00 27.70 136 PRO D O 1
ATOM 10590 N N . TYR D 1 137 ? 28.263 112.765 22.319 1.00 35.94 137 TYR D N 1
ATOM 10591 C CA . TYR D 1 137 ? 29.335 112.106 21.579 1.00 35.94 137 TYR D CA 1
ATOM 10592 C C . TYR D 1 137 ? 29.136 112.160 20.067 1.00 35.94 137 TYR D C 1
ATOM 10593 O O . TYR D 1 137 ? 29.682 111.329 19.344 1.00 50.16 137 TYR D O 1
ATOM 10602 N N . ASN D 1 138 ? 28.350 113.128 19.597 1.00 36.47 138 ASN D N 1
ATOM 10603 C CA . ASN D 1 138 ? 28.084 113.299 18.167 1.00 36.47 138 ASN D CA 1
ATOM 10604 C C . ASN D 1 138 ? 28.187 114.767 17.782 1.00 36.47 138 ASN D C 1
ATOM 10605 O O . ASN D 1 138 ? 28.963 115.149 16.909 1.00 68.64 138 ASN D O 1
ATOM 10610 N N . ASP D 1 139 ? 27.390 115.583 18.451 1.00 32.01 139 ASP D N 1
ATOM 10611 C CA . ASP D 1 139 ? 27.351 117.008 18.190 1.00 32.01 139 ASP D CA 1
ATOM 10612 C C . ASP D 1 139 ? 26.957 117.730 19.481 1.00 32.01 139 ASP D C 1
ATOM 10613 O O . ASP D 1 139 ? 25.890 117.480 20.046 1.00 25.32 139 ASP D O 1
ATOM 10618 N N . ILE D 1 140 ? 27.822 118.622 19.944 1.00 29.19 140 ILE D N 1
ATOM 10619 C CA . ILE D 1 140 ? 27.566 119.359 21.172 1.00 29.19 140 ILE D CA 1
ATOM 10620 C C . ILE D 1 140 ? 27.374 120.853 20.901 1.00 29.19 140 ILE D C 1
ATOM 10621 O O . ILE D 1 140 ? 28.342 121.611 20.868 1.00 30.59 140 ILE D O 1
ATOM 10626 N N . PRO D 1 141 ? 26.116 121.292 20.703 1.00 15.62 141 PRO D N 1
ATOM 10627 C CA . PRO D 1 141 ? 25.828 122.704 20.437 1.00 15.62 141 PRO D CA 1
ATOM 10628 C C . PRO D 1 141 ? 26.433 123.638 21.484 1.00 15.62 141 PRO D C 1
ATOM 10629 O O . PRO D 1 141 ? 26.979 123.180 22.489 1.00 23.32 141 PRO D O 1
ATOM 10633 N N . ALA D 1 142 ? 26.344 124.945 21.241 1.00 28.00 142 ALA D N 1
ATOM 10634 C CA . ALA D 1 142 ? 26.879 125.956 22.158 1.00 28.00 142 ALA D CA 1
ATOM 10635 C C . ALA D 1 142 ? 26.231 127.294 21.817 1.00 28.00 142 ALA D C 1
ATOM 10636 O O . ALA D 1 142 ? 25.576 127.429 20.791 1.00 37.06 142 ALA D O 1
ATOM 10638 N N . PRO D 1 143 ? 26.393 128.302 22.674 1.00 40.81 143 PRO D N 1
ATOM 10639 C CA . PRO D 1 143 ? 25.764 129.576 22.334 1.00 40.81 143 PRO D CA 1
ATOM 10640 C C . PRO D 1 143 ? 26.510 130.329 21.240 1.00 40.81 143 PRO D C 1
ATOM 10641 O O . PRO D 1 143 ? 27.724 130.214 21.108 1.00 44.99 143 PRO D O 1
ATOM 10645 N N . ASP D 1 144 ? 25.765 131.092 20.453 1.00 40.46 144 ASP D N 1
ATOM 10646 C CA . ASP D 1 144 ? 26.341 131.894 19.384 1.00 40.46 144 ASP D CA 1
ATOM 10647 C C . ASP D 1 144 ? 25.634 133.242 19.451 1.00 40.46 144 ASP D C 1
ATOM 10648 O O . ASP D 1 144 ? 25.335 133.736 20.536 1.00 74.01 144 ASP D O 1
ATOM 10653 N N . VAL D 1 145 ? 25.350 133.826 18.293 1.00 64.82 145 VAL D N 1
ATOM 10654 C CA . VAL D 1 145 ? 24.672 135.113 18.237 1.00 64.82 145 VAL D CA 1
ATOM 10655 C C . VAL D 1 145 ? 23.213 134.991 18.644 1.00 64.82 145 VAL D C 1
ATOM 10656 O O . VAL D 1 145 ? 22.466 134.191 18.078 1.00 61.44 145 VAL D O 1
ATOM 10660 N N . ASN D 1 146 ? 22.821 135.789 19.632 1.00 58.88 146 ASN D N 1
ATOM 10661 C CA . ASN D 1 146 ? 21.443 135.824 20.121 1.00 58.88 146 ASN D CA 1
ATOM 10662 C C . ASN D 1 146 ? 20.984 134.605 20.913 1.00 58.88 146 ASN D C 1
ATOM 10663 O O . ASN D 1 146 ? 19.789 134.303 20.968 1.00 66.20 146 ASN D O 1
ATOM 10668 N N . THR D 1 147 ? 21.936 133.902 21.514 1.00 40.02 147 THR D N 1
ATOM 10669 C CA . THR D 1 147 ? 21.635 132.739 22.342 1.00 40.02 147 THR D CA 1
ATOM 10670 C C . THR D 1 147 ? 22.622 132.818 23.487 1.00 40.02 147 THR D C 1
ATOM 10671 O O . THR D 1 147 ? 23.730 133.337 23.315 1.00 27.58 147 THR D O 1
ATOM 10675 N N . ASN D 1 148 ? 22.219 132.322 24.653 1.00 54.52 148 ASN D N 1
ATOM 10676 C CA . ASN D 1 148 ? 23.067 132.386 25.833 1.00 54.52 148 ASN D CA 1
ATOM 10677 C C . ASN D 1 148 ? 22.825 131.240 26.796 1.00 54.52 148 ASN D C 1
ATOM 10678 O O . ASN D 1 148 ? 22.039 130.329 26.518 1.00 59.73 148 ASN D O 1
ATOM 10683 N N . ALA D 1 149 ? 23.494 131.313 27.947 1.00 39.79 149 ALA D N 1
ATOM 10684 C CA . ALA D 1 149 ? 23.381 130.289 28.974 1.00 39.79 149 ALA D CA 1
ATOM 10685 C C . ALA D 1 149 ? 21.931 129.938 29.266 1.00 39.79 149 ALA D C 1
ATOM 10686 O O . ALA D 1 149 ? 21.628 128.796 29.582 1.00 28.86 149 ALA D O 1
ATOM 10688 N N . ASP D 1 150 ? 21.033 130.911 29.146 1.00 34.14 150 ASP D N 1
ATOM 10689 C CA . ASP D 1 150 ? 19.613 130.667 29.412 1.00 34.14 150 ASP D CA 1
ATOM 10690 C C . ASP D 1 150 ? 18.997 129.751 28.364 1.00 34.14 150 ASP D C 1
ATOM 10691 O O . ASP D 1 150 ? 18.310 128.783 28.694 1.00 61.35 150 ASP D O 1
ATOM 10696 N N . VAL D 1 151 ? 19.239 130.076 27.097 1.00 56.06 151 VAL D N 1
ATOM 10697 C CA . VAL D 1 151 ? 18.706 129.286 26.001 1.00 56.06 151 VAL D CA 1
ATOM 10698 C C . VAL D 1 151 ? 19.362 127.930 26.075 1.00 56.06 151 VAL D C 1
ATOM 10699 O O . VAL D 1 151 ? 18.703 126.899 25.986 1.00 40.35 151 VAL D O 1
ATOM 10703 N N . ILE D 1 152 ? 20.672 127.936 26.259 1.00 47.92 152 ILE D N 1
ATOM 10704 C CA . ILE D 1 152 ? 21.421 126.693 26.324 1.00 47.92 152 ILE D CA 1
ATOM 10705 C C . ILE D 1 152 ? 20.898 125.776 27.458 1.00 47.92 152 ILE D C 1
ATOM 10706 O O . ILE D 1 152 ? 20.928 124.544 27.349 1.00 32.40 152 ILE D O 1
ATOM 10711 N N . ALA D 1 153 ? 20.383 126.363 28.533 1.00 15.57 153 ALA D N 1
ATOM 10712 C CA . ALA D 1 153 ? 19.868 125.548 29.627 1.00 15.57 153 ALA D CA 1
ATOM 10713 C C . ALA D 1 153 ? 18.528 124.901 29.258 1.00 15.57 153 ALA D C 1
ATOM 10714 O O . ALA D 1 153 ? 18.224 123.798 29.697 1.00 21.62 153 ALA D O 1
ATOM 10716 N N . TRP D 1 154 ? 17.717 125.582 28.458 1.00 20.89 154 TRP D N 1
ATOM 10717 C CA . TRP D 1 154 ? 16.431 125.014 28.060 1.00 20.89 154 TRP D CA 1
ATOM 10718 C C . TRP D 1 154 ? 16.747 123.822 27.183 1.00 20.89 154 TRP D C 1
ATOM 10719 O O . TRP D 1 154 ? 16.030 122.820 27.190 1.00 53.62 154 TRP D O 1
ATOM 10730 N N . TYR D 1 155 ? 17.834 123.961 26.421 1.00 49.83 155 TYR D N 1
ATOM 10731 C CA . TYR D 1 155 ? 18.288 122.919 25.519 1.00 49.83 155 TYR D CA 1
ATOM 10732 C C . TYR D 1 155 ? 18.593 121.705 26.375 1.00 49.83 155 TYR D C 1
ATOM 10733 O O . TYR D 1 155 ? 17.968 120.646 26.222 1.00 43.94 155 TYR D O 1
ATOM 10742 N N . MET D 1 156 ? 19.545 121.875 27.293 1.00 31.67 156 MET D N 1
ATOM 10743 C CA . MET D 1 156 ? 19.954 120.792 28.184 1.00 31.67 156 MET D CA 1
ATOM 10744 C C . MET D 1 156 ? 18.758 120.077 28.793 1.00 31.67 156 MET D C 1
ATOM 10745 O O . MET D 1 156 ? 18.697 118.852 28.799 1.00 44.82 156 MET D O 1
ATOM 10750 N N . ASP D 1 157 ? 17.802 120.854 29.291 1.00 19.92 157 ASP D N 1
ATOM 10751 C CA . ASP D 1 157 ? 16.597 120.299 29.900 1.00 19.92 157 ASP D CA 1
ATOM 10752 C C . ASP D 1 157 ? 15.795 119.442 28.934 1.00 19.92 157 ASP D C 1
ATOM 10753 O O . ASP D 1 157 ? 15.587 118.251 29.169 1.00 48.81 157 ASP D O 1
ATOM 10758 N N . GLU D 1 158 ? 15.336 120.067 27.855 1.00 60.66 158 GLU D N 1
ATOM 10759 C CA . GLU D 1 158 ? 14.551 119.390 26.836 1.00 60.66 158 GLU D CA 1
ATOM 10760 C C . GLU D 1 158 ? 15.178 118.063 26.445 1.00 60.66 158 GLU D C 1
ATOM 10761 O O . GLU D 1 158 ? 14.478 117.073 26.223 1.00 33.25 158 GLU D O 1
ATOM 10767 N N . TYR D 1 159 ? 16.505 118.049 26.354 1.00 31.13 159 TYR D N 1
ATOM 10768 C CA . TYR D 1 159 ? 17.224 116.838 25.985 1.00 31.13 159 TYR D CA 1
ATOM 10769 C C . TYR D 1 159 ? 17.027 115.740 27.024 1.00 31.13 159 TYR D C 1
ATOM 10770 O O . TYR D 1 159 ? 16.616 114.624 26.691 1.00 42.59 159 TYR D O 1
ATOM 10779 N N . GLU D 1 160 ? 17.316 116.066 28.284 1.00 39.16 160 GLU D N 1
ATOM 10780 C CA . GLU D 1 160 ? 17.183 115.119 29.386 1.00 39.16 160 GLU D CA 1
ATOM 10781 C C . GLU D 1 160 ? 15.803 114.497 29.449 1.00 39.16 160 GLU D C 1
ATOM 10782 O O . GLU D 1 160 ? 15.663 113.292 29.661 1.00 49.10 160 GLU D O 1
ATOM 10788 N N . MET D 1 161 ? 14.790 115.337 29.268 1.00 12.85 161 MET D N 1
ATOM 10789 C CA . MET D 1 161 ? 13.395 114.904 29.304 1.00 12.85 161 MET D CA 1
ATOM 10790 C C . MET D 1 161 ? 13.100 113.837 28.256 1.00 12.85 161 MET D C 1
ATOM 10791 O O . MET D 1 161 ? 12.250 112.970 28.455 1.00 97.31 161 MET D O 1
ATOM 10796 N N . ASN D 1 162 ? 13.812 113.918 27.136 1.00 90.58 162 ASN D N 1
ATOM 10797 C CA . ASN D 1 162 ? 13.639 112.976 26.038 1.00 90.58 162 ASN D CA 1
ATOM 10798 C C . ASN D 1 162 ? 14.529 111.756 26.252 1.00 90.58 162 ASN D C 1
ATOM 10799 O O . ASN D 1 162 ? 14.072 110.614 26.216 1.00 75.64 162 ASN D O 1
ATOM 10804 N N . VAL D 1 163 ? 15.806 112.021 26.481 1.00 29.51 163 VAL D N 1
ATOM 10805 C CA . VAL D 1 163 ? 16.805 110.990 26.708 1.00 29.51 163 VAL D CA 1
ATOM 10806 C C . VAL D 1 163 ? 16.455 110.120 27.918 1.00 29.51 163 VAL D C 1
ATOM 10807 O O . VAL D 1 163 ? 16.660 108.912 27.898 1.00 43.38 163 VAL D O 1
ATOM 10811 N N . GLY D 1 164 ? 15.941 110.732 28.977 1.00 34.43 164 GLY D N 1
ATOM 10812 C CA . GLY D 1 164 ? 15.559 109.960 30.143 1.00 34.43 164 GLY D CA 1
ATOM 10813 C C . GLY D 1 164 ? 16.494 110.037 31.334 1.00 34.43 164 GLY D C 1
ATOM 10814 O O . GLY D 1 164 ? 16.244 109.405 32.358 1.00 65.81 164 GLY D O 1
ATOM 10815 N N . HIS D 1 165 ? 17.569 110.808 31.219 1.00 17.62 165 HIS D N 1
ATOM 10816 C CA . HIS D 1 165 ? 18.523 110.932 32.320 1.00 17.62 165 HIS D CA 1
ATOM 10817 C C . HIS D 1 165 ? 19.410 112.155 32.145 1.00 17.62 165 HIS D C 1
ATOM 10818 O O . HIS D 1 165 ? 19.524 112.705 31.058 1.00 42.02 165 HIS D O 1
ATOM 10825 N N . THR D 1 166 ? 20.047 112.571 33.225 1.00 27.66 166 THR D N 1
ATOM 10826 C CA . THR D 1 166 ? 20.879 113.747 33.166 1.00 27.66 166 THR D CA 1
ATOM 10827 C C . THR D 1 166 ? 22.059 113.535 32.241 1.00 27.66 166 THR D C 1
ATOM 10828 O O . THR D 1 166 ? 22.798 112.562 32.363 1.00 33.23 166 THR D O 1
ATOM 10832 N N . VAL D 1 167 ? 22.208 114.449 31.291 1.00 63.05 167 VAL D N 1
ATOM 10833 C CA . VAL D 1 167 ? 23.303 114.389 30.349 1.00 63.05 167 VAL D CA 1
ATOM 10834 C C . VAL D 1 167 ? 24.230 115.534 30.729 1.00 63.05 167 VAL D C 1
ATOM 10835 O O . VAL D 1 167 ? 25.257 115.321 31.360 1.00 42.60 167 VAL D O 1
ATOM 10839 N N . LEU D 1 168 ? 23.856 116.749 30.362 1.00 31.52 168 LEU D N 1
ATOM 10840 C CA . LEU D 1 168 ? 24.639 117.943 30.703 1.00 31.52 168 LEU D CA 1
ATOM 10841 C C . LEU D 1 168 ? 25.974 118.123 29.972 1.00 31.52 168 LEU D C 1
ATOM 10842 O O . LEU D 1 168 ? 26.705 119.100 30.191 1.00 48.75 168 LEU D O 1
ATOM 10847 N N . GLY D 1 169 ? 26.276 117.180 29.090 1.00 52.00 169 GLY D N 1
ATOM 10848 C CA . GLY D 1 169 ? 27.479 117.281 28.292 1.00 52.00 169 GLY D CA 1
ATOM 10849 C C . GLY D 1 169 ? 26.970 117.483 26.876 1.00 52.00 169 GLY D C 1
ATOM 10850 O O . GLY D 1 169 ? 27.742 117.547 25.920 1.00 28.25 169 GLY D O 1
ATOM 10851 N N . ILE D 1 170 ? 25.645 117.585 26.760 1.00 32.16 170 ILE D N 1
ATOM 10852 C CA . ILE D 1 170 ? 24.966 117.758 25.488 1.00 32.16 170 ILE D CA 1
ATOM 10853 C C . ILE D 1 170 ? 25.193 119.133 24.886 1.00 32.16 170 ILE D C 1
ATOM 10854 O O . ILE D 1 170 ? 25.140 119.292 23.668 1.00 42.53 170 ILE D O 1
ATOM 10859 N N . VAL D 1 171 ? 25.446 120.127 25.732 1.00 43.74 171 VAL D N 1
ATOM 10860 C CA . VAL D 1 171 ? 25.709 121.487 25.256 1.00 43.74 171 VAL D CA 1
ATOM 10861 C C . VAL D 1 171 ? 26.691 122.181 26.184 1.00 43.74 171 VAL D C 1
ATOM 10862 O O . VAL D 1 171 ? 26.834 121.801 27.342 1.00 53.00 171 VAL D O 1
ATOM 10866 N N . THR D 1 172 ? 27.369 123.196 25.674 1.00 13.63 172 THR D N 1
ATOM 10867 C CA . THR D 1 172 ? 28.319 123.943 26.486 1.00 13.63 172 THR D CA 1
ATOM 10868 C C . THR D 1 172 ? 27.831 125.388 26.654 1.00 13.63 172 THR D C 1
ATOM 10869 O O . THR D 1 172 ? 26.846 125.793 26.025 1.00 44.36 172 THR D O 1
ATOM 10873 N N . GLY D 1 173 ? 28.520 126.153 27.502 1.00 34.90 173 GLY D N 1
ATOM 10874 C CA . GLY D 1 173 ? 28.131 127.529 27.750 1.00 34.90 173 GLY D CA 1
ATOM 10875 C C . GLY D 1 173 ? 26.929 127.623 28.678 1.00 34.90 173 GLY D C 1
ATOM 10876 O O . GLY D 1 173 ? 26.163 128.584 28.627 1.00 48.73 173 GLY D O 1
ATOM 10877 N N . LYS D 1 174 ? 26.761 126.621 29.532 1.00 43.95 174 LYS D N 1
ATOM 10878 C CA . LYS D 1 174 ? 25.645 126.595 30.470 1.00 43.95 174 LYS D CA 1
ATOM 10879 C C . LYS D 1 174 ? 25.998 127.404 31.712 1.00 43.95 174 LYS D C 1
ATOM 10880 O O . LYS D 1 174 ? 27.172 127.727 31.933 1.00 42.90 174 LYS D O 1
ATOM 10886 N N . PRO D 1 175 ? 24.984 127.760 32.528 1.00 40.98 175 PRO D N 1
ATOM 10887 C CA . PRO D 1 175 ? 25.237 128.529 33.755 1.00 40.98 175 PRO D CA 1
ATOM 10888 C C . PRO D 1 175 ? 26.089 127.670 34.687 1.00 40.98 175 PRO D C 1
ATOM 10889 O O . PRO D 1 175 ? 25.870 126.461 34.788 1.00 37.98 175 PRO D O 1
ATOM 10893 N N . VAL D 1 176 ? 27.048 128.282 35.371 1.00 35.60 176 VAL D N 1
ATOM 10894 C CA . VAL D 1 176 ? 27.937 127.536 36.259 1.00 35.60 176 VAL D CA 1
ATOM 10895 C C . VAL D 1 176 ? 27.202 126.579 37.186 1.00 35.60 176 VAL D C 1
ATOM 10896 O O . VAL D 1 176 ? 27.613 125.435 37.369 1.00 52.56 176 VAL D O 1
ATOM 10900 N N . GLU D 1 177 ? 26.104 127.052 37.755 1.00 35.04 177 GLU D N 1
ATOM 10901 C CA . GLU D 1 177 ? 25.296 126.258 38.673 1.00 35.04 177 GLU D CA 1
ATOM 10902 C C . GLU D 1 177 ? 24.542 125.107 37.999 1.00 35.04 177 GLU D C 1
ATOM 10903 O O . GLU D 1 177 ? 23.834 124.344 38.658 1.00 100.00 177 GLU D O 1
ATOM 10909 N N . LEU D 1 178 ? 24.690 124.979 36.688 1.00 42.60 178 LEU D N 1
ATOM 10910 C CA . LEU D 1 178 ? 23.995 123.921 35.975 1.00 42.60 178 LEU D CA 1
ATOM 10911 C C . LEU D 1 178 ? 24.929 123.131 35.063 1.00 42.60 178 LEU D C 1
ATOM 10912 O O . LEU D 1 178 ? 24.544 122.708 33.976 1.00 28.06 178 LEU D O 1
ATOM 10917 N N . GLY D 1 179 ? 26.164 122.929 35.505 1.00 31.62 179 GLY D N 1
ATOM 10918 C CA . GLY D 1 179 ? 27.097 122.164 34.699 1.00 31.62 179 GLY D CA 1
ATOM 10919 C C . GLY D 1 179 ? 28.075 122.969 33.868 1.00 31.62 179 GLY D C 1
ATOM 10920 O O . GLY D 1 179 ? 28.860 122.399 33.124 1.00 39.28 179 GLY D O 1
ATOM 10921 N N . GLY D 1 180 ? 28.038 124.289 33.996 1.00 19.66 180 GLY D N 1
ATOM 10922 C CA . GLY D 1 180 ? 28.938 125.131 33.227 1.00 19.66 180 GLY D CA 1
ATOM 10923 C C . GLY D 1 180 ? 30.328 125.087 33.806 1.00 19.66 180 GLY D C 1
ATOM 10924 O O . GLY D 1 180 ? 30.575 124.319 34.721 1.00 35.68 180 GLY D O 1
ATOM 10925 N N . SER D 1 181 ? 31.232 125.904 33.278 1.00 25.68 181 SER D N 1
ATOM 10926 C CA . SER D 1 181 ? 32.607 125.933 33.757 1.00 25.68 181 SER D CA 1
ATOM 10927 C C . SER D 1 181 ? 32.998 127.341 34.137 1.00 25.68 181 SER D C 1
ATOM 10928 O O . SER D 1 181 ? 32.430 128.303 33.635 1.00 35.21 181 SER D O 1
ATOM 10931 N N . LYS D 1 182 ? 33.979 127.467 35.019 1.00 42.84 182 LYS D N 1
ATOM 10932 C CA . LYS D 1 182 ? 34.442 128.782 35.433 1.00 42.84 182 LYS D CA 1
ATOM 10933 C C . LYS D 1 182 ? 35.412 129.294 34.379 1.00 42.84 182 LYS D C 1
ATOM 10934 O O . LYS D 1 182 ? 35.983 128.506 33.623 1.00 65.81 182 LYS D O 1
ATOM 10940 N N . GLY D 1 183 ? 35.583 130.612 34.329 1.00 57.62 183 GLY D N 1
ATOM 10941 C CA . GLY D 1 183 ? 36.492 131.208 33.366 1.00 57.62 183 GLY D CA 1
ATOM 10942 C C . GLY D 1 183 ? 35.950 131.314 31.949 1.00 57.62 183 GLY D C 1
ATOM 10943 O O . GLY D 1 183 ? 36.709 131.576 31.015 1.00 48.73 183 GLY D O 1
ATOM 10944 N N . ARG D 1 184 ? 34.641 131.118 31.789 1.00 52.04 184 ARG D N 1
ATOM 10945 C CA . ARG D 1 184 ? 33.984 131.192 30.482 1.00 52.04 184 ARG D CA 1
ATOM 10946 C C . ARG D 1 184 ? 34.015 132.601 29.905 1.00 52.04 184 ARG D C 1
ATOM 10947 O O . ARG D 1 184 ? 34.315 132.792 28.731 1.00 100.00 184 ARG D O 1
ATOM 10955 N N . GLU D 1 185 ? 33.704 133.586 30.740 1.00 78.19 185 GLU D N 1
ATOM 10956 C CA . GLU D 1 185 ? 33.681 134.990 30.329 1.00 78.19 185 GLU D CA 1
ATOM 10957 C C . GLU D 1 185 ? 35.029 135.517 29.840 1.00 78.19 185 GLU D C 1
ATOM 10958 O O . GLU D 1 185 ? 35.153 136.009 28.721 1.00 100.00 185 GLU D O 1
ATOM 10964 N N . GLU D 1 186 ? 36.035 135.418 30.695 1.00 41.33 186 GLU D N 1
ATOM 10965 C CA . GLU D 1 186 ? 37.369 135.890 30.370 1.00 41.33 186 GLU D CA 1
ATOM 10966 C C . GLU D 1 186 ? 38.092 134.988 29.382 1.00 41.33 186 GLU D C 1
ATOM 10967 O O . GLU D 1 186 ? 39.165 135.339 28.892 1.00 53.70 186 GLU D O 1
ATOM 10973 N N . ALA D 1 187 ? 37.509 133.828 29.096 1.00 43.53 187 ALA D N 1
ATOM 10974 C CA . ALA D 1 187 ? 38.124 132.872 28.182 1.00 43.53 187 ALA D CA 1
ATOM 10975 C C . ALA D 1 187 ? 38.812 133.536 26.993 1.00 43.53 187 ALA D C 1
ATOM 10976 O O . ALA D 1 187 ? 40.037 133.709 27.005 1.00 49.48 187 ALA D O 1
ATOM 10978 N N . THR D 1 188 ? 38.018 133.909 25.982 1.00 41.08 188 THR D N 1
ATOM 10979 C CA . THR D 1 188 ? 38.516 134.544 24.756 1.00 41.08 188 THR D CA 1
ATOM 10980 C C . THR D 1 188 ? 39.590 135.595 24.989 1.00 41.08 188 THR D C 1
ATOM 10981 O O . THR D 1 188 ? 40.654 135.561 24.371 1.00 57.26 188 THR D O 1
ATOM 10985 N N . GLY D 1 189 ? 39.301 136.537 25.877 1.00 38.70 189 GLY D N 1
ATOM 10986 C CA . GLY D 1 189 ? 40.263 137.579 26.180 1.00 38.70 189 GLY D CA 1
ATOM 10987 C C . GLY D 1 189 ? 41.592 137.018 26.640 1.00 38.70 189 GLY D C 1
ATOM 10988 O O . GLY D 1 189 ? 42.637 137.387 26.097 1.00 31.72 189 GLY D O 1
ATOM 10989 N N . ARG D 1 190 ? 41.559 136.131 27.637 1.00 49.94 190 ARG D N 1
ATOM 10990 C CA . ARG D 1 190 ? 42.780 135.525 28.154 1.00 49.94 190 ARG D CA 1
ATOM 10991 C C . ARG D 1 190 ? 43.566 134.896 27.014 1.00 49.94 190 ARG D C 1
ATOM 10992 O O . ARG D 1 190 ? 44.796 134.950 27.000 1.00 51.49 190 ARG D O 1
ATOM 11000 N N . GLY D 1 191 ? 42.854 134.296 26.064 1.00 74.61 191 GLY D N 1
ATOM 11001 C CA . GLY D 1 191 ? 43.516 133.687 24.924 1.00 74.61 191 GLY D CA 1
ATOM 11002 C C . GLY D 1 191 ? 44.294 134.751 24.171 1.00 74.61 191 GLY D C 1
ATOM 11003 O O . GLY D 1 191 ? 45.499 134.609 23.926 1.00 40.69 191 GLY D O 1
ATOM 11004 N N . VAL D 1 192 ? 43.595 135.827 23.812 1.00 42.44 192 VAL D N 1
ATOM 11005 C CA . VAL D 1 192 ? 44.201 136.944 23.100 1.00 42.44 192 VAL D CA 1
ATOM 11006 C C . VAL D 1 192 ? 45.419 137.426 23.882 1.00 42.44 192 VAL D C 1
ATOM 11007 O O . VAL D 1 192 ? 46.468 137.710 23.306 1.00 50.70 192 VAL D O 1
ATOM 11011 N N . LYS D 1 193 ? 45.276 137.517 25.198 1.00 69.61 193 LYS D N 1
ATOM 11012 C CA . LYS D 1 193 ? 46.380 137.954 26.039 1.00 69.61 193 LYS D CA 1
ATOM 11013 C C . LYS D 1 193 ? 47.591 137.054 25.837 1.00 69.61 193 LYS D C 1
ATOM 11014 O O . LYS D 1 193 ? 48.685 137.524 25.539 1.00 70.84 193 LYS D O 1
ATOM 11020 N N . VAL D 1 194 ? 47.388 135.754 26.016 1.00 75.43 194 VAL D N 1
ATOM 11021 C CA . VAL D 1 194 ? 48.462 134.786 25.864 1.00 75.43 194 VAL D CA 1
ATOM 11022 C C . VAL D 1 194 ? 49.199 135.003 24.551 1.00 75.43 194 VAL D C 1
ATOM 11023 O O . VAL D 1 194 ? 50.426 135.019 24.522 1.00 75.54 194 VAL D O 1
ATOM 11027 N N . CYS D 1 195 ? 48.445 135.180 23.469 1.00 56.43 195 CYS D N 1
ATOM 11028 C CA . CYS D 1 195 ? 49.036 135.389 22.151 1.00 56.43 195 CYS D CA 1
ATOM 11029 C C . CYS D 1 195 ? 49.813 136.695 22.077 1.00 56.43 195 CYS D C 1
ATOM 11030 O O . CYS D 1 195 ? 50.939 136.723 21.588 1.00 69.43 195 CYS D O 1
ATOM 11033 N N . ALA D 1 196 ? 49.204 137.776 22.554 1.00 95.34 196 ALA D N 1
ATOM 11034 C CA . ALA D 1 196 ? 49.858 139.080 22.547 1.00 95.34 196 ALA D CA 1
ATOM 11035 C C . ALA D 1 196 ? 51.245 138.939 23.170 1.00 95.34 196 ALA D C 1
ATOM 11036 O O . ALA D 1 196 ? 52.232 139.448 22.642 1.00 62.09 196 ALA D O 1
ATOM 11038 N N . GLY D 1 197 ? 51.312 138.233 24.293 1.00 46.33 197 GLY D N 1
ATOM 11039 C CA . GLY D 1 197 ? 52.581 138.032 24.964 1.00 46.33 197 GLY D CA 1
ATOM 11040 C C . GLY D 1 197 ? 53.549 137.223 24.119 1.00 46.33 197 GLY D C 1
ATOM 11041 O O . GLY D 1 197 ? 54.693 137.626 23.918 1.00 82.51 197 GLY D O 1
ATOM 11042 N N . LEU D 1 198 ? 53.091 136.082 23.613 1.00 100.00 198 LEU D N 1
ATOM 11043 C CA . LEU D 1 198 ? 53.938 135.227 22.784 1.00 100.00 198 LEU D CA 1
ATOM 11044 C C . LEU D 1 198 ? 54.481 135.985 21.579 1.00 100.00 198 LEU D C 1
ATOM 11045 O O . LEU D 1 198 ? 55.649 135.837 21.222 1.00 55.60 198 LEU D O 1
ATOM 11050 N N . ALA D 1 199 ? 53.632 136.789 20.947 1.00 52.54 199 ALA D N 1
ATOM 11051 C CA . ALA D 1 199 ? 54.059 137.580 19.803 1.00 52.54 199 ALA D CA 1
ATOM 11052 C C . ALA D 1 199 ? 55.176 138.488 20.307 1.00 52.54 199 ALA D C 1
ATOM 11053 O O . ALA D 1 199 ? 56.199 138.661 19.645 1.00 82.97 199 ALA D O 1
ATOM 11055 N N . MET D 1 200 ? 54.982 139.055 21.492 1.00 53.64 200 MET D N 1
ATOM 11056 C CA . MET D 1 200 ? 55.987 139.921 22.080 1.00 53.64 200 MET D CA 1
ATOM 11057 C C . MET D 1 200 ? 57.350 139.195 22.200 1.00 53.64 200 MET D C 1
ATOM 11058 O O . MET D 1 200 ? 58.380 139.832 22.000 1.00 100.00 200 MET D O 1
ATOM 11063 N N . ASP D 1 201 ? 57.358 137.884 22.509 1.00 83.98 201 ASP D N 1
ATOM 11064 C CA . ASP D 1 201 ? 58.595 137.071 22.671 1.00 83.98 201 ASP D CA 1
ATOM 11065 C C . ASP D 1 201 ? 59.388 136.862 21.384 1.00 83.98 201 ASP D C 1
ATOM 11066 O O . ASP D 1 201 ? 60.572 137.199 21.307 1.00 100.00 201 ASP D O 1
ATOM 11071 N N . VAL D 1 202 ? 58.737 136.279 20.384 1.00 96.31 202 VAL D N 1
ATOM 11072 C CA . VAL D 1 202 ? 59.386 136.036 19.106 1.00 96.31 202 VAL D CA 1
ATOM 11073 C C . VAL D 1 202 ? 59.917 137.351 18.541 1.00 96.31 202 VAL D C 1
ATOM 11074 O O . VAL D 1 202 ? 60.869 137.357 17.760 1.00 97.16 202 VAL D O 1
ATOM 11078 N N . LEU D 1 203 ? 59.302 138.463 18.942 1.00 83.68 203 LEU D N 1
ATOM 11079 C CA . LEU D 1 203 ? 59.725 139.781 18.473 1.00 83.68 203 LEU D CA 1
ATOM 11080 C C . LEU D 1 203 ? 60.818 140.368 19.361 1.00 83.68 203 LEU D C 1
ATOM 11081 O O . LEU D 1 203 ? 61.374 141.425 19.058 1.00 79.83 203 LEU D O 1
ATOM 11086 N N . GLY D 1 204 ? 61.119 139.678 20.459 1.00 77.22 204 GLY D N 1
ATOM 11087 C CA . GLY D 1 204 ? 62.154 140.134 21.371 1.00 77.22 204 GLY D CA 1
ATOM 11088 C C . GLY D 1 204 ? 61.826 141.388 22.160 1.00 77.22 204 GLY D C 1
ATOM 11089 O O . GLY D 1 204 ? 62.729 142.078 22.629 1.00 96.67 204 GLY D O 1
ATOM 11090 N N . ILE D 1 205 ? 60.543 141.695 22.311 1.00 64.21 205 ILE D N 1
ATOM 11091 C CA . ILE D 1 205 ? 60.128 142.872 23.065 1.00 64.21 205 ILE D CA 1
ATOM 11092 C C . ILE D 1 205 ? 59.915 142.499 24.534 1.00 64.21 205 ILE D C 1
ATOM 11093 O O . ILE D 1 205 ? 59.626 141.343 24.862 1.00 82.65 205 ILE D O 1
ATOM 11098 N N . ASP D 1 206 ? 60.059 143.482 25.419 1.00 100.00 206 ASP D N 1
ATOM 11099 C CA . ASP D 1 206 ? 59.864 143.259 26.849 1.00 100.00 206 ASP D CA 1
ATOM 11100 C C . ASP D 1 206 ? 58.432 143.625 27.254 1.00 100.00 206 ASP D C 1
ATOM 11101 O O . ASP D 1 206 ? 58.007 144.776 27.114 1.00 100.00 206 ASP D O 1
ATOM 11106 N N . PRO D 1 207 ? 57.673 142.642 27.766 1.00 100.00 207 PRO D N 1
ATOM 11107 C CA . PRO D 1 207 ? 56.283 142.836 28.192 1.00 100.00 207 PRO D CA 1
ATOM 11108 C C . PRO D 1 207 ? 56.021 144.108 28.992 1.00 100.00 207 PRO D C 1
ATOM 11109 O O . PRO D 1 207 ? 54.964 144.720 28.850 1.00 100.00 207 PRO D O 1
ATOM 11113 N N . LYS D 1 208 ? 56.979 144.498 29.829 1.00 100.00 208 LYS D N 1
ATOM 11114 C CA . LYS D 1 208 ? 56.828 145.693 30.658 1.00 100.00 208 LYS D CA 1
ATOM 11115 C C . LYS D 1 208 ? 57.026 146.980 29.865 1.00 100.00 208 LYS D C 1
ATOM 11116 O O . LYS D 1 208 ? 56.336 147.980 30.085 1.00 100.00 208 LYS D O 1
ATOM 11122 N N . LYS D 1 209 ? 57.977 146.943 28.941 1.00 100.00 209 LYS D N 1
ATOM 11123 C CA . LYS D 1 209 ? 58.291 148.099 28.115 1.00 100.00 209 LYS D CA 1
ATOM 11124 C C . LYS D 1 209 ? 57.338 148.250 26.927 1.00 100.00 209 LYS D C 1
ATOM 11125 O O . LYS D 1 209 ? 57.172 149.344 26.382 1.00 100.00 209 LYS D O 1
ATOM 11131 N N . ALA D 1 210 ? 56.708 147.149 26.536 1.00 79.35 210 ALA D N 1
ATOM 11132 C CA . ALA D 1 210 ? 55.790 147.159 25.408 1.00 79.35 210 ALA D CA 1
ATOM 11133 C C . ALA D 1 210 ? 54.597 148.080 25.615 1.00 79.35 210 ALA D C 1
ATOM 11134 O O . ALA D 1 210 ? 54.258 148.433 26.742 1.00 100.00 210 ALA D O 1
ATOM 11136 N N . THR D 1 211 ? 53.970 148.465 24.509 1.00 95.94 211 THR D N 1
ATOM 11137 C CA . THR D 1 211 ? 52.791 149.324 24.523 1.00 95.94 211 THR D CA 1
ATOM 11138 C C . THR D 1 211 ? 51.742 148.655 23.638 1.00 95.94 211 THR D C 1
ATOM 11139 O O . THR D 1 211 ? 52.065 148.148 22.564 1.00 100.00 211 THR D O 1
ATOM 11143 N N . VAL D 1 212 ? 50.490 148.657 24.082 1.00 84.96 212 VAL D N 1
ATOM 11144 C CA . VAL D 1 212 ? 49.432 148.009 23.321 1.00 84.96 212 VAL D CA 1
ATOM 11145 C C . VAL D 1 212 ? 48.242 148.899 22.990 1.00 84.96 212 VAL D C 1
ATOM 11146 O O . VAL D 1 212 ? 47.878 149.792 23.755 1.00 82.57 212 VAL D O 1
ATOM 11150 N N . ALA D 1 213 ? 47.638 148.636 21.836 1.00 61.62 213 ALA D N 1
ATOM 11151 C CA . ALA D 1 213 ? 46.470 149.376 21.381 1.00 61.62 213 ALA D CA 1
ATOM 11152 C C . ALA D 1 213 ? 45.384 148.357 21.046 1.00 61.62 213 ALA D C 1
ATOM 11153 O O . ALA D 1 213 ? 45.551 147.528 20.153 1.00 100.00 213 ALA D O 1
ATOM 11155 N N . VAL D 1 214 ? 44.273 148.420 21.769 1.00 41.74 214 VAL D N 1
ATOM 11156 C CA . VAL D 1 214 ? 43.174 147.485 21.557 1.00 41.74 214 VAL D CA 1
ATOM 11157 C C . VAL D 1 214 ? 41.985 148.131 20.866 1.00 41.74 214 VAL D C 1
ATOM 11158 O O . VAL D 1 214 ? 41.338 149.013 21.423 1.00 59.91 214 VAL D O 1
ATOM 11162 N N . GLN D 1 215 ? 41.680 147.683 19.659 1.00 53.05 215 GLN D N 1
ATOM 11163 C CA . GLN D 1 215 ? 40.548 148.254 18.952 1.00 53.05 215 GLN D CA 1
ATOM 11164 C C . GLN D 1 215 ? 39.260 147.526 19.326 1.00 53.05 215 GLN D C 1
ATOM 11165 O O . GLN D 1 215 ? 39.086 146.345 19.016 1.00 93.99 215 GLN D O 1
ATOM 11171 N N . GLY D 1 216 ? 38.362 148.245 19.991 1.00 96.18 216 GLY D N 1
ATOM 11172 C CA . GLY D 1 216 ? 37.099 147.666 20.408 1.00 96.18 216 GLY D CA 1
ATOM 11173 C C . GLY D 1 216 ? 37.094 147.497 21.911 1.00 96.18 216 GLY D C 1
ATOM 11174 O O . GLY D 1 216 ? 38.156 147.402 22.529 1.00 100.00 216 GLY D O 1
ATOM 11175 N N . PHE D 1 217 ? 35.911 147.468 22.512 1.00 88.33 217 PHE D N 1
ATOM 11176 C CA . PHE D 1 217 ? 35.840 147.301 23.952 1.00 88.33 217 PHE D CA 1
ATOM 11177 C C . PHE D 1 217 ? 34.679 146.443 24.426 1.00 88.33 217 PHE D C 1
ATOM 11178 O O . PHE D 1 217 ? 33.977 146.802 25.372 1.00 83.33 217 PHE D O 1
ATOM 11186 N N . GLY D 1 218 ? 34.490 145.309 23.758 1.00 92.35 218 GLY D N 1
ATOM 11187 C CA . GLY D 1 218 ? 33.437 144.386 24.134 1.00 92.35 218 GLY D CA 1
ATOM 11188 C C . GLY D 1 218 ? 34.045 143.391 25.099 1.00 92.35 218 GLY D C 1
ATOM 11189 O O . GLY D 1 218 ? 34.996 143.729 25.813 1.00 45.66 218 GLY D O 1
ATOM 11190 N N . ASN D 1 219 ? 33.519 142.171 25.125 1.00 57.59 219 ASN D N 1
ATOM 11191 C CA . ASN D 1 219 ? 34.059 141.159 26.027 1.00 57.59 219 ASN D CA 1
ATOM 11192 C C . ASN D 1 219 ? 35.559 140.965 25.780 1.00 57.59 219 ASN D C 1
ATOM 11193 O O . ASN D 1 219 ? 36.387 141.181 26.674 1.00 100.00 219 ASN D O 1
ATOM 11198 N N . VAL D 1 220 ? 35.894 140.566 24.556 1.00 96.43 220 VAL D N 1
ATOM 11199 C CA . VAL D 1 220 ? 37.277 140.324 24.167 1.00 96.43 220 VAL D CA 1
ATOM 11200 C C . VAL D 1 220 ? 38.182 141.526 24.397 1.00 96.43 220 VAL D C 1
ATOM 11201 O O . VAL D 1 220 ? 39.252 141.408 25.007 1.00 55.15 220 VAL D O 1
ATOM 11205 N N . GLY D 1 221 ? 37.753 142.679 23.897 1.00 76.90 221 GLY D N 1
ATOM 11206 C CA . GLY D 1 221 ? 38.544 143.884 24.052 1.00 76.90 221 GLY D CA 1
ATOM 11207 C C . GLY D 1 221 ? 38.916 144.195 25.489 1.00 76.90 221 GLY D C 1
ATOM 11208 O O . GLY D 1 221 ? 40.093 144.375 25.813 1.00 50.00 221 GLY D O 1
ATOM 11209 N N . GLN D 1 222 ? 37.908 144.247 26.354 1.00 100.00 222 GLN D N 1
ATOM 11210 C CA . GLN D 1 222 ? 38.110 144.557 27.766 1.00 100.00 222 GLN D CA 1
ATOM 11211 C C . GLN D 1 222 ? 39.075 143.617 28.475 1.00 100.00 222 GLN D C 1
ATOM 11212 O O . GLN D 1 222 ? 40.084 144.052 29.035 1.00 68.15 222 GLN D O 1
ATOM 11218 N N . PHE D 1 223 ? 38.761 142.327 28.446 1.00 61.93 223 PHE D N 1
ATOM 11219 C CA . PHE D 1 223 ? 39.590 141.327 29.097 1.00 61.93 223 PHE D CA 1
ATOM 11220 C C . PHE D 1 223 ? 40.990 141.251 28.515 1.00 61.93 223 PHE D C 1
ATOM 11221 O O . PHE D 1 223 ? 41.966 141.075 29.251 1.00 70.72 223 PHE D O 1
ATOM 11229 N N . ALA D 1 224 ? 41.084 141.382 27.194 1.00 67.57 224 ALA D N 1
ATOM 11230 C CA . ALA D 1 224 ? 42.375 141.354 26.520 1.00 67.57 224 ALA D CA 1
ATOM 11231 C C . ALA D 1 224 ? 43.199 142.508 27.083 1.00 67.57 224 ALA D C 1
ATOM 11232 O O . ALA D 1 224 ? 44.362 142.344 27.467 1.00 40.59 224 ALA D O 1
ATOM 11234 N N . ALA D 1 225 ? 42.575 143.678 27.141 1.00 79.79 225 ALA D N 1
ATOM 11235 C CA . ALA D 1 225 ? 43.228 144.869 27.658 1.00 79.79 225 ALA D CA 1
ATOM 11236 C C . ALA D 1 225 ? 43.560 144.694 29.138 1.00 79.79 225 ALA D C 1
ATOM 11237 O O . ALA D 1 225 ? 44.679 144.986 29.581 1.00 48.25 225 ALA D O 1
ATOM 11239 N N . LEU D 1 226 ? 42.582 144.202 29.893 1.00 85.32 226 LEU D N 1
ATOM 11240 C CA . LEU D 1 226 ? 42.734 143.995 31.330 1.00 85.32 226 LEU D CA 1
ATOM 11241 C C . LEU D 1 226 ? 43.875 143.065 31.699 1.00 85.32 226 LEU D C 1
ATOM 11242 O O . LEU D 1 226 ? 44.730 143.408 32.517 1.00 73.76 226 LEU D O 1
ATOM 11247 N N . LEU D 1 227 ? 43.883 141.883 31.099 1.00 62.09 227 LEU D N 1
ATOM 11248 C CA . LEU D 1 227 ? 44.912 140.904 31.404 1.00 62.09 227 LEU D CA 1
ATOM 11249 C C . LEU D 1 227 ? 46.284 141.225 30.806 1.00 62.09 227 LEU D C 1
ATOM 11250 O O . LEU D 1 227 ? 47.309 140.991 31.444 1.00 61.76 227 LEU D O 1
ATOM 11255 N N . ILE D 1 228 ? 46.312 141.759 29.588 1.00 90.00 228 ILE D N 1
ATOM 11256 C CA . ILE D 1 228 ? 47.588 142.093 28.967 1.00 90.00 228 ILE D CA 1
ATOM 11257 C C . ILE D 1 228 ? 48.254 143.126 29.859 1.00 90.00 228 ILE D C 1
ATOM 11258 O O . ILE D 1 228 ? 49.478 143.158 29.995 1.00 63.44 228 ILE D O 1
ATOM 11263 N N . SER D 1 229 ? 47.428 143.959 30.480 1.00 100.00 229 SER D N 1
ATOM 11264 C CA . SER D 1 229 ? 47.919 145.012 31.357 1.00 100.00 229 SER D CA 1
ATOM 11265 C C . SER D 1 229 ? 48.371 144.492 32.723 1.00 100.00 229 SER D C 1
ATOM 11266 O O . SER D 1 229 ? 49.500 144.744 33.151 1.00 100.00 229 SER D O 1
ATOM 11269 N N . GLN D 1 230 ? 47.489 143.760 33.396 1.00 66.54 230 GLN D N 1
ATOM 11270 C CA . GLN D 1 230 ? 47.783 143.226 34.720 1.00 66.54 230 GLN D CA 1
ATOM 11271 C C . GLN D 1 230 ? 48.825 142.110 34.754 1.00 66.54 230 GLN D C 1
ATOM 11272 O O . GLN D 1 230 ? 49.855 142.237 35.419 1.00 100.00 230 GLN D O 1
ATOM 11278 N N . GLU D 1 231 ? 48.556 141.021 34.037 1.00 74.31 231 GLU D N 1
ATOM 11279 C CA . GLU D 1 231 ? 49.456 139.870 34.014 1.00 74.31 231 GLU D CA 1
ATOM 11280 C C . GLU D 1 231 ? 50.738 140.053 33.198 1.00 74.31 231 GLU D C 1
ATOM 11281 O O . GLU D 1 231 ? 51.807 139.590 33.606 1.00 84.18 231 GLU D O 1
ATOM 11287 N N . LEU D 1 232 ? 50.637 140.722 32.053 1.00 100.00 232 LEU D N 1
ATOM 11288 C CA . LEU D 1 232 ? 51.803 140.937 31.201 1.00 100.00 232 LEU D CA 1
ATOM 11289 C C . LEU D 1 232 ? 52.586 142.182 31.605 1.00 100.00 232 LEU D C 1
ATOM 11290 O O . LEU D 1 232 ? 53.809 142.230 31.446 1.00 78.31 232 LEU D O 1
ATOM 11295 N N . GLY D 1 233 ? 51.879 143.183 32.124 1.00 72.66 233 GLY D N 1
ATOM 11296 C CA . GLY D 1 233 ? 52.531 144.405 32.559 1.00 72.66 233 GLY D CA 1
ATOM 11297 C C . GLY D 1 233 ? 52.759 145.438 31.471 1.00 72.66 233 GLY D C 1
ATOM 11298 O O . GLY D 1 233 ? 53.436 146.445 31.702 1.00 98.07 233 GLY D O 1
ATOM 11299 N N . SER D 1 234 ? 52.208 145.193 30.284 1.00 100.00 234 SER D N 1
ATOM 11300 C CA . SER D 1 234 ? 52.357 146.125 29.168 1.00 100.00 234 SER D CA 1
ATOM 11301 C C . SER D 1 234 ? 51.491 147.359 29.427 1.00 100.00 234 SER D C 1
ATOM 11302 O O . SER D 1 234 ? 50.711 147.382 30.378 1.00 93.41 234 SER D O 1
ATOM 11305 N N . LYS D 1 235 ? 51.625 148.381 28.587 1.00 89.33 235 LYS D N 1
ATOM 11306 C CA . LYS D 1 235 ? 50.851 149.607 28.765 1.00 89.33 235 LYS D CA 1
ATOM 11307 C C . LYS D 1 235 ? 49.792 149.801 27.700 1.00 89.33 235 LYS D C 1
ATOM 11308 O O . LYS D 1 235 ? 50.104 150.122 26.554 1.00 100.00 235 LYS D O 1
ATOM 11314 N N . VAL D 1 236 ? 48.537 149.600 28.074 1.00 84.23 236 VAL D N 1
ATOM 11315 C CA . VAL D 1 236 ? 47.455 149.794 27.125 1.00 84.23 236 VAL D CA 1
ATOM 11316 C C . VAL D 1 236 ? 47.360 151.309 26.928 1.00 84.23 236 VAL D C 1
ATOM 11317 O O . VAL D 1 236 ? 46.776 152.016 27.749 1.00 100.00 236 VAL D O 1
ATOM 11321 N N . VAL D 1 237 ? 47.950 151.807 25.846 1.00 100.00 237 VAL D N 1
ATOM 11322 C CA . VAL D 1 237 ? 47.941 153.238 25.570 1.00 100.00 237 VAL D CA 1
ATOM 11323 C C . VAL D 1 237 ? 46.691 153.726 24.847 1.00 100.00 237 VAL D C 1
ATOM 11324 O O . VAL D 1 237 ? 46.471 154.931 24.743 1.00 99.92 237 VAL D O 1
ATOM 11328 N N . ALA D 1 238 ? 45.877 152.804 24.342 1.00 100.00 238 ALA D N 1
ATOM 11329 C CA . ALA D 1 238 ? 44.668 153.201 23.631 1.00 100.00 238 ALA D CA 1
ATOM 11330 C C . ALA D 1 238 ? 43.662 152.071 23.467 1.00 100.00 238 ALA D C 1
ATOM 11331 O O . ALA D 1 238 ? 44.034 150.930 23.189 1.00 100.00 238 ALA D O 1
ATOM 11333 N N . VAL D 1 239 ? 42.387 152.403 23.653 1.00 80.11 239 VAL D N 1
ATOM 11334 C CA . VAL D 1 239 ? 41.289 151.454 23.498 1.00 80.11 239 VAL D CA 1
ATOM 11335 C C . VAL D 1 239 ? 40.231 152.200 22.701 1.00 80.11 239 VAL D C 1
ATOM 11336 O O . VAL D 1 239 ? 40.262 153.425 22.632 1.00 100.00 239 VAL D O 1
ATOM 11340 N N . SER D 1 240 ? 39.301 151.479 22.095 1.00 81.87 240 SER D N 1
ATOM 11341 C CA . SER D 1 240 ? 38.281 152.147 21.311 1.00 81.87 240 SER D CA 1
ATOM 11342 C C . SER D 1 240 ? 36.882 151.572 21.487 1.00 81.87 240 SER D C 1
ATOM 11343 O O . SER D 1 240 ? 36.701 150.399 21.816 1.00 100.00 240 SER D O 1
ATOM 11346 N N . ASP D 1 241 ? 35.896 152.430 21.259 1.00 89.68 241 ASP D N 1
ATOM 11347 C CA . ASP D 1 241 ? 34.490 152.081 21.377 1.00 89.68 241 ASP D CA 1
ATOM 11348 C C . ASP D 1 241 ? 33.913 151.969 19.982 1.00 89.68 241 ASP D C 1
ATOM 11349 O O . ASP D 1 241 ? 34.644 152.032 18.993 1.00 100.00 241 ASP D O 1
ATOM 11354 N N . SER D 1 242 ? 32.595 151.809 19.909 1.00 100.00 242 SER D N 1
ATOM 11355 C CA . SER D 1 242 ? 31.910 151.720 18.626 1.00 100.00 242 SER D CA 1
ATOM 11356 C C . SER D 1 242 ? 31.730 153.155 18.140 1.00 100.00 242 SER D C 1
ATOM 11357 O O . SER D 1 242 ? 31.253 153.405 17.028 1.00 100.00 242 SER D O 1
ATOM 11360 N N . ARG D 1 243 ? 32.126 154.092 18.998 1.00 100.00 243 ARG D N 1
ATOM 11361 C CA . ARG D 1 243 ? 32.024 155.514 18.701 1.00 100.00 243 ARG D CA 1
ATOM 11362 C C . ARG D 1 243 ? 33.391 156.090 18.362 1.00 100.00 243 ARG D C 1
ATOM 11363 O O . ARG D 1 243 ? 33.638 156.499 17.225 1.00 100.00 243 ARG D O 1
ATOM 11371 N N . GLY D 1 244 ? 34.280 156.116 19.350 1.00 100.00 244 GLY D N 1
ATOM 11372 C CA . GLY D 1 244 ? 35.610 156.648 19.121 1.00 100.00 244 GLY D CA 1
ATOM 11373 C C . GLY D 1 244 ? 36.666 155.935 19.936 1.00 100.00 244 GLY D C 1
ATOM 11374 O O . GLY D 1 244 ? 36.465 154.800 20.366 1.00 99.00 244 GLY D O 1
ATOM 11375 N N . GLY D 1 245 ? 37.794 156.607 20.149 1.00 53.72 245 GLY D N 1
ATOM 11376 C CA . GLY D 1 245 ? 38.884 156.027 20.915 1.00 53.72 245 GLY D CA 1
ATOM 11377 C C . GLY D 1 245 ? 39.565 157.053 21.805 1.00 53.72 245 GLY D C 1
ATOM 11378 O O . GLY D 1 245 ? 39.344 158.254 21.658 1.00 82.08 245 GLY D O 1
ATOM 11379 N N . ILE D 1 246 ? 40.393 156.583 22.734 1.00 91.31 246 ILE D N 1
ATOM 11380 C CA . ILE D 1 246 ? 41.100 157.470 23.653 1.00 91.31 246 ILE D CA 1
ATOM 11381 C C . ILE D 1 246 ? 42.567 157.093 23.754 1.00 91.31 246 ILE D C 1
ATOM 11382 O O . ILE D 1 246 ? 42.913 155.924 23.913 1.00 100.00 246 ILE D O 1
ATOM 11387 N N . TYR D 1 247 ? 43.427 158.099 23.668 1.00 99.76 247 TYR D N 1
ATOM 11388 C CA . TYR D 1 247 ? 44.865 157.887 23.735 1.00 99.76 247 TYR D CA 1
ATOM 11389 C C . TYR D 1 247 ? 45.438 158.322 25.077 1.00 99.76 247 TYR D C 1
ATOM 11390 O O . TYR D 1 247 ? 44.795 159.042 25.838 1.00 100.00 247 TYR D O 1
ATOM 11399 N N . ASN D 1 248 ? 46.658 157.877 25.353 1.00 83.60 248 ASN D N 1
ATOM 11400 C CA . ASN D 1 248 ? 47.338 158.202 26.596 1.00 83.60 248 ASN D CA 1
ATOM 11401 C C . ASN D 1 248 ? 48.606 157.369 26.685 1.00 83.60 248 ASN D C 1
ATOM 11402 O O . ASN D 1 248 ? 48.583 156.243 27.177 1.00 100.00 248 ASN D O 1
ATOM 11407 N N . PRO D 1 249 ? 49.734 157.916 26.212 1.00 90.41 249 PRO D N 1
ATOM 11408 C CA . PRO D 1 249 ? 51.001 157.168 26.107 1.00 90.41 249 PRO D CA 1
ATOM 11409 C C . PRO D 1 249 ? 51.475 156.764 27.502 1.00 90.41 249 PRO D C 1
ATOM 11410 O O . PRO D 1 249 ? 52.302 155.865 27.653 1.00 100.00 249 PRO D O 1
ATOM 11414 N N . GLU D 1 250 ? 50.951 157.433 28.521 1.00 99.11 250 GLU D N 1
ATOM 11415 C CA . GLU D 1 250 ? 51.321 157.127 29.897 1.00 99.11 250 GLU D CA 1
ATOM 11416 C C . GLU D 1 250 ? 50.811 155.739 30.278 1.00 99.11 250 GLU D C 1
ATOM 11417 O O . GLU D 1 250 ? 51.446 155.022 31.056 1.00 100.00 250 GLU D O 1
ATOM 11423 N N . GLY D 1 251 ? 49.659 155.370 29.721 1.00 100.00 251 GLY D N 1
ATOM 11424 C CA . GLY D 1 251 ? 49.057 154.077 30.011 1.00 100.00 251 GLY D CA 1
ATOM 11425 C C . GLY D 1 251 ? 47.736 154.233 30.746 1.00 100.00 251 GLY D C 1
ATOM 11426 O O . GLY D 1 251 ? 47.636 155.002 31.704 1.00 100.00 251 GLY D O 1
ATOM 11427 N N . PHE D 1 252 ? 46.717 153.507 30.302 1.00 100.00 252 PHE D N 1
ATOM 11428 C CA . PHE D 1 252 ? 45.402 153.581 30.926 1.00 100.00 252 PHE D CA 1
ATOM 11429 C C . PHE D 1 252 ? 45.295 152.627 32.113 1.00 100.00 252 PHE D C 1
ATOM 11430 O O . PHE D 1 252 ? 46.179 151.801 32.348 1.00 100.00 252 PHE D O 1
ATOM 11438 N N . ASP D 1 253 ? 44.211 152.764 32.867 1.00 88.10 253 ASP D N 1
ATOM 11439 C CA . ASP D 1 253 ? 43.947 151.876 33.988 1.00 88.10 253 ASP D CA 1
ATOM 11440 C C . ASP D 1 253 ? 42.707 151.111 33.545 1.00 88.10 253 ASP D C 1
ATOM 11441 O O . ASP D 1 253 ? 41.581 151.477 33.881 1.00 100.00 253 ASP D O 1
ATOM 11446 N N . VAL D 1 254 ? 42.928 150.062 32.761 1.00 100.00 254 VAL D N 1
ATOM 11447 C CA . VAL D 1 254 ? 41.843 149.246 32.240 1.00 100.00 254 VAL D CA 1
ATOM 11448 C C . VAL D 1 254 ? 40.761 148.987 33.284 1.00 100.00 254 VAL D C 1
ATOM 11449 O O . VAL D 1 254 ? 39.566 149.000 32.970 1.00 76.49 254 VAL D O 1
ATOM 11453 N N . GLU D 1 255 ? 41.182 148.760 34.525 1.00 92.78 255 GLU D N 1
ATOM 11454 C CA . GLU D 1 255 ? 40.242 148.508 35.608 1.00 92.78 255 GLU D CA 1
ATOM 11455 C C . GLU D 1 255 ? 39.170 149.589 35.608 1.00 92.78 255 GLU D C 1
ATOM 11456 O O . GLU D 1 255 ? 37.978 149.301 35.475 1.00 95.71 255 GLU D O 1
ATOM 11462 N N . GLU D 1 256 ? 39.616 150.835 35.749 1.00 100.00 256 GLU D N 1
ATOM 11463 C CA . GLU D 1 256 ? 38.734 152.000 35.769 1.00 100.00 256 GLU D CA 1
ATOM 11464 C C . GLU D 1 256 ? 37.960 152.102 34.458 1.00 100.00 256 GLU D C 1
ATOM 11465 O O . GLU D 1 256 ? 36.731 152.177 34.443 1.00 100.00 256 GLU D O 1
ATOM 11471 N N . LEU D 1 257 ? 38.704 152.109 33.360 1.00 79.06 257 LEU D N 1
ATOM 11472 C CA . LEU D 1 257 ? 38.130 152.208 32.030 1.00 79.06 257 LEU D CA 1
ATOM 11473 C C . LEU D 1 257 ? 36.926 151.290 31.853 1.00 79.06 257 LEU D C 1
ATOM 11474 O O . LEU D 1 257 ? 35.960 151.643 31.167 1.00 95.70 257 LEU D O 1
ATOM 11479 N N . ILE D 1 258 ? 36.993 150.113 32.474 1.00 100.00 258 ILE D N 1
ATOM 11480 C CA . ILE D 1 258 ? 35.916 149.129 32.386 1.00 100.00 258 ILE D CA 1
ATOM 11481 C C . ILE D 1 258 ? 34.654 149.629 33.080 1.00 100.00 258 ILE D C 1
ATOM 11482 O O . ILE D 1 258 ? 33.562 149.606 32.501 1.00 95.83 258 ILE D O 1
ATOM 11487 N N . ARG D 1 259 ? 34.817 150.079 34.322 1.00 100.00 259 ARG D N 1
ATOM 11488 C CA . ARG D 1 259 ? 33.709 150.605 35.116 1.00 100.00 259 ARG D CA 1
ATOM 11489 C C . ARG D 1 259 ? 33.044 151.738 34.341 1.00 100.00 259 ARG D C 1
ATOM 11490 O O . ARG D 1 259 ? 31.825 151.758 34.159 1.00 100.00 259 ARG D O 1
ATOM 11498 N N . TYR D 1 260 ? 33.867 152.677 33.883 1.00 100.00 260 TYR D N 1
ATOM 11499 C CA . TYR D 1 260 ? 33.393 153.826 33.125 1.00 100.00 260 TYR D CA 1
ATOM 11500 C C . TYR D 1 260 ? 32.608 153.365 31.903 1.00 100.00 260 TYR D C 1
ATOM 11501 O O . TYR D 1 260 ? 31.528 153.886 31.612 1.00 100.00 260 TYR D O 1
ATOM 11510 N N . LYS D 1 261 ? 33.156 152.387 31.191 1.00 80.45 261 LYS D N 1
ATOM 11511 C CA . LYS D 1 261 ? 32.503 151.864 30.004 1.00 80.45 261 LYS D CA 1
ATOM 11512 C C . LYS D 1 261 ? 31.151 151.265 30.374 1.00 80.45 261 LYS D C 1
ATOM 11513 O O . LYS D 1 261 ? 30.226 151.235 29.562 1.00 98.25 261 LYS D O 1
ATOM 11519 N N . LYS D 1 262 ? 31.041 150.790 31.609 1.00 100.00 262 LYS D N 1
ATOM 11520 C CA . LYS D 1 262 ? 29.795 150.206 32.085 1.00 100.00 262 LYS D CA 1
ATOM 11521 C C . LYS D 1 262 ? 28.800 151.320 32.414 1.00 100.00 262 LYS D C 1
ATOM 11522 O O . LYS D 1 262 ? 27.682 151.348 31.893 1.00 100.00 262 LYS D O 1
ATOM 11528 N N . GLU D 1 263 ? 29.229 152.237 33.279 1.00 98.68 263 GLU D N 1
ATOM 11529 C CA . GLU D 1 263 ? 28.410 153.369 33.708 1.00 98.68 263 GLU D CA 1
ATOM 11530 C C . GLU D 1 263 ? 27.875 154.151 32.516 1.00 98.68 263 GLU D C 1
ATOM 11531 O O . GLU D 1 263 ? 26.665 154.296 32.335 1.00 100.00 263 GLU D O 1
ATOM 11537 N N . HIS D 1 264 ? 28.797 154.661 31.710 1.00 100.00 264 HIS D N 1
ATOM 11538 C CA . HIS D 1 264 ? 28.453 155.436 30.529 1.00 100.00 264 HIS D CA 1
ATOM 11539 C C . HIS D 1 264 ? 28.650 154.566 29.294 1.00 100.00 264 HIS D C 1
ATOM 11540 O O . HIS D 1 264 ? 29.677 153.899 29.149 1.00 100.00 264 HIS D O 1
ATOM 11547 N N . GLY D 1 265 ? 27.652 154.579 28.417 1.00 89.68 265 GLY D N 1
ATOM 11548 C CA . GLY D 1 265 ? 27.689 153.782 27.204 1.00 89.68 265 GLY D CA 1
ATOM 11549 C C . GLY D 1 265 ? 29.017 153.561 26.495 1.00 89.68 265 GLY D C 1
ATOM 11550 O O . GLY D 1 265 ? 29.166 152.549 25.805 1.00 64.09 265 GLY D O 1
ATOM 11551 N N . THR D 1 266 ? 29.978 154.477 26.645 1.00 100.00 266 THR D N 1
ATOM 11552 C CA . THR D 1 266 ? 31.273 154.327 25.967 1.00 100.00 266 THR D CA 1
ATOM 11553 C C . THR D 1 266 ? 32.513 154.753 26.751 1.00 100.00 266 THR D C 1
ATOM 11554 O O . THR D 1 266 ? 32.421 155.326 27.842 1.00 72.89 266 THR D O 1
ATOM 11558 N N . VAL D 1 267 ? 33.674 154.457 26.164 1.00 100.00 267 VAL D N 1
ATOM 11559 C CA . VAL D 1 267 ? 34.969 154.794 26.747 1.00 100.00 267 VAL D CA 1
ATOM 11560 C C . VAL D 1 267 ? 35.293 156.246 26.421 1.00 100.00 267 VAL D C 1
ATOM 11561 O O . VAL D 1 267 ? 36.069 156.896 27.127 1.00 99.24 267 VAL D O 1
ATOM 11565 N N . VAL D 1 268 ? 34.706 156.745 25.336 1.00 100.00 268 VAL D N 1
ATOM 11566 C CA . VAL D 1 268 ? 34.913 158.130 24.939 1.00 100.00 268 VAL D CA 1
ATOM 11567 C C . VAL D 1 268 ? 34.360 158.955 26.097 1.00 100.00 268 VAL D C 1
ATOM 11568 O O . VAL D 1 268 ? 33.661 158.427 26.975 1.00 100.00 268 VAL D O 1
ATOM 11572 N N . THR D 1 269 ? 34.662 160.224 26.104 1.00 80.85 269 THR D N 1
ATOM 11573 C CA . THR D 1 269 ? 34.194 161.105 27.178 1.00 80.85 269 THR D CA 1
ATOM 11574 C C . THR D 1 269 ? 35.017 160.914 28.447 1.00 80.85 269 THR D C 1
ATOM 11575 O O . THR D 1 269 ? 35.104 161.813 29.294 1.00 100.00 269 THR D O 1
ATOM 11579 N N . TYR D 1 270 ? 35.590 159.733 28.559 1.00 100.00 270 TYR D N 1
ATOM 11580 C CA . TYR D 1 270 ? 36.406 159.380 29.724 1.00 100.00 270 TYR D CA 1
ATOM 11581 C C . TYR D 1 270 ? 37.537 160.395 29.871 1.00 100.00 270 TYR D C 1
ATOM 11582 O O . TYR D 1 270 ? 38.356 160.574 28.956 1.00 87.49 270 TYR D O 1
ATOM 11591 N N . PRO D 1 271 ? 37.622 161.099 31.008 1.00 100.00 271 PRO D N 1
ATOM 11592 C CA . PRO D 1 271 ? 38.672 162.080 31.222 1.00 100.00 271 PRO D CA 1
ATOM 11593 C C . PRO D 1 271 ? 40.013 161.403 31.194 1.00 100.00 271 PRO D C 1
ATOM 11594 O O . PRO D 1 271 ? 40.072 160.140 31.166 1.00 97.08 271 PRO D O 1
ATOM 11598 N N . LYS D 1 272 ? 41.061 162.204 31.209 1.00 100.00 272 LYS D N 1
ATOM 11599 C CA . LYS D 1 272 ? 42.435 161.677 31.206 1.00 100.00 272 LYS D CA 1
ATOM 11600 C C . LYS D 1 272 ? 42.670 160.832 29.950 1.00 100.00 272 LYS D C 1
ATOM 11601 O O . LYS D 1 272 ? 43.357 159.810 30.000 1.00 100.00 272 LYS D O 1
ATOM 11607 N N . GLY D 1 273 ? 42.097 161.261 28.827 1.00 100.00 273 GLY D N 1
ATOM 11608 C CA . GLY D 1 273 ? 42.263 160.520 27.588 1.00 100.00 273 GLY D CA 1
ATOM 11609 C C . GLY D 1 273 ? 42.072 161.366 26.342 1.00 100.00 273 GLY D C 1
ATOM 11610 O O . GLY D 1 273 ? 40.999 161.939 26.130 1.00 93.22 273 GLY D O 1
ATOM 11611 N N . GLU D 1 274 ? 43.116 161.434 25.514 1.00 100.00 274 GLU D N 1
ATOM 11612 C CA . GLU D 1 274 ? 43.095 162.211 24.271 1.00 100.00 274 GLU D CA 1
ATOM 11613 C C . GLU D 1 274 ? 42.253 161.528 23.187 1.00 100.00 274 GLU D C 1
ATOM 11614 O O . GLU D 1 274 ? 42.689 160.555 22.563 1.00 100.00 274 GLU D O 1
ATOM 11620 N N . ARG D 1 275 ? 41.051 162.050 22.963 1.00 88.29 275 ARG D N 1
ATOM 11621 C CA . ARG D 1 275 ? 40.146 161.484 21.970 1.00 88.29 275 ARG D CA 1
ATOM 11622 C C . ARG D 1 275 ? 40.788 161.322 20.597 1.00 88.29 275 ARG D C 1
ATOM 11623 O O . ARG D 1 275 ? 41.527 162.189 20.133 1.00 100.00 275 ARG D O 1
ATOM 11631 N N . ILE D 1 276 ? 40.496 160.191 19.964 1.00 100.00 276 ILE D N 1
ATOM 11632 C CA . ILE D 1 276 ? 41.003 159.865 18.634 1.00 100.00 276 ILE D CA 1
ATOM 11633 C C . ILE D 1 276 ? 39.963 159.001 17.918 1.00 100.00 276 ILE D C 1
ATOM 11634 O O . ILE D 1 276 ? 39.058 158.455 18.556 1.00 100.00 276 ILE D O 1
ATOM 11639 N N . THR D 1 277 ? 40.078 158.880 16.600 1.00 100.00 277 THR D N 1
ATOM 11640 C CA . THR D 1 277 ? 39.125 158.071 15.852 1.00 100.00 277 THR D CA 1
ATOM 11641 C C . THR D 1 277 ? 39.576 156.615 15.832 1.00 100.00 277 THR D C 1
ATOM 11642 O O . THR D 1 277 ? 40.709 156.302 16.212 1.00 99.04 277 THR D O 1
ATOM 11646 N N . ASN D 1 278 ? 38.684 155.729 15.399 1.00 100.00 278 ASN D N 1
ATOM 11647 C CA . ASN D 1 278 ? 38.990 154.302 15.319 1.00 100.00 278 ASN D CA 1
ATOM 11648 C C . ASN D 1 278 ? 40.098 154.019 14.299 1.00 100.00 278 ASN D C 1
ATOM 11649 O O . ASN D 1 278 ? 41.075 153.331 14.614 1.00 100.00 278 ASN D O 1
ATOM 11654 N N . GLU D 1 279 ? 39.939 154.552 13.083 1.00 100.00 279 GLU D N 1
ATOM 11655 C CA . GLU D 1 279 ? 40.921 154.360 12.013 1.00 100.00 279 GLU D CA 1
ATOM 11656 C C . GLU D 1 279 ? 42.279 154.935 12.414 1.00 100.00 279 GLU D C 1
ATOM 11657 O O . GLU D 1 279 ? 43.313 154.521 11.889 1.00 100.00 279 GLU D O 1
ATOM 11663 N N . GLU D 1 280 ? 42.268 155.885 13.347 1.00 100.00 280 GLU D N 1
ATOM 11664 C CA . GLU D 1 280 ? 43.495 156.514 13.843 1.00 100.00 280 GLU D CA 1
ATOM 11665 C C . GLU D 1 280 ? 44.222 155.552 14.777 1.00 100.00 280 GLU D C 1
ATOM 11666 O O . GLU D 1 280 ? 45.446 155.405 14.723 1.00 100.00 280 GLU D O 1
ATOM 11672 N N . LEU D 1 281 ? 43.445 154.909 15.642 1.00 96.95 281 LEU D N 1
ATOM 11673 C CA . LEU D 1 281 ? 43.977 153.951 16.597 1.00 96.95 281 LEU D CA 1
ATOM 11674 C C . LEU D 1 281 ? 44.808 152.890 15.873 1.00 96.95 281 LEU D C 1
ATOM 11675 O O . LEU D 1 281 ? 45.946 152.607 16.250 1.00 98.18 281 LEU D O 1
ATOM 11680 N N . LEU D 1 282 ? 44.225 152.315 14.827 1.00 99.63 282 LEU D N 1
ATOM 11681 C CA . LEU D 1 282 ? 44.887 151.284 14.037 1.00 99.63 282 LEU D CA 1
ATOM 11682 C C . LEU D 1 282 ? 46.288 151.681 13.586 1.00 99.63 282 LEU D C 1
ATOM 11683 O O . LEU D 1 282 ? 47.146 150.824 13.379 1.00 93.47 282 LEU D O 1
ATOM 11688 N N . GLU D 1 283 ? 46.523 152.979 13.435 1.00 100.00 283 GLU D N 1
ATOM 11689 C CA . GLU D 1 283 ? 47.823 153.451 12.973 1.00 100.00 283 GLU D CA 1
ATOM 11690 C C . GLU D 1 283 ? 48.747 153.965 14.066 1.00 100.00 283 GLU D C 1
ATOM 11691 O O . GLU D 1 283 ? 49.829 154.468 13.775 1.00 100.00 283 GLU D O 1
ATOM 11697 N N . LEU D 1 284 ? 48.333 153.834 15.321 1.00 69.67 284 LEU D N 1
ATOM 11698 C CA . LEU D 1 284 ? 49.159 154.307 16.427 1.00 69.67 284 LEU D CA 1
ATOM 11699 C C . LEU D 1 284 ? 50.553 153.695 16.395 1.00 69.67 284 LEU D C 1
ATOM 11700 O O . LEU D 1 284 ? 50.774 152.656 15.773 1.00 100.00 284 LEU D O 1
ATOM 11705 N N . ASP D 1 285 ? 51.494 154.348 17.065 1.00 97.94 285 ASP D N 1
ATOM 11706 C CA . ASP D 1 285 ? 52.856 153.846 17.117 1.00 97.94 285 ASP D CA 1
ATOM 11707 C C . ASP D 1 285 ? 53.046 153.013 18.388 1.00 97.94 285 ASP D C 1
ATOM 11708 O O . ASP D 1 285 ? 53.631 153.479 19.372 1.00 100.00 285 ASP D O 1
ATOM 11713 N N . VAL D 1 286 ? 52.537 151.782 18.355 1.00 100.00 286 VAL D N 1
ATOM 11714 C CA . VAL D 1 286 ? 52.632 150.858 19.486 1.00 100.00 286 VAL D CA 1
ATOM 11715 C C . VAL D 1 286 ? 53.286 149.557 19.040 1.00 100.00 286 VAL D C 1
ATOM 11716 O O . VAL D 1 286 ? 53.416 149.296 17.843 1.00 92.60 286 VAL D O 1
ATOM 11720 N N . ASP D 1 287 ? 53.695 148.744 20.006 1.00 90.16 287 ASP D N 1
ATOM 11721 C CA . ASP D 1 287 ? 54.324 147.466 19.704 1.00 90.16 287 ASP D CA 1
ATOM 11722 C C . ASP D 1 287 ? 53.296 146.456 19.193 1.00 90.16 287 ASP D C 1
ATOM 11723 O O . ASP D 1 287 ? 53.457 145.885 18.113 1.00 99.34 287 ASP D O 1
ATOM 11728 N N . ILE D 1 288 ? 52.237 146.246 19.972 1.00 99.96 288 ILE D N 1
ATOM 11729 C CA . ILE D 1 288 ? 51.189 145.296 19.612 1.00 99.96 288 ILE D CA 1
ATOM 11730 C C . ILE D 1 288 ? 49.832 145.964 19.412 1.00 99.96 288 ILE D C 1
ATOM 11731 O O . ILE D 1 288 ? 49.416 146.804 20.214 1.00 78.23 288 ILE D O 1
ATOM 11736 N N . LEU D 1 289 ? 49.146 145.582 18.339 1.00 97.21 289 LEU D N 1
ATOM 11737 C CA . LEU D 1 289 ? 47.822 146.116 18.045 1.00 97.21 289 LEU D CA 1
ATOM 11738 C C . LEU D 1 289 ? 46.837 144.950 18.058 1.00 97.21 289 LEU D C 1
ATOM 11739 O O . LEU D 1 289 ? 46.992 143.997 17.293 1.00 100.00 289 LEU D O 1
ATOM 11744 N N . VAL D 1 290 ? 45.833 145.024 18.928 1.00 69.59 290 VAL D N 1
ATOM 11745 C CA . VAL D 1 290 ? 44.841 143.958 19.035 1.00 69.59 290 VAL D CA 1
ATOM 11746 C C . VAL D 1 290 ? 43.489 144.317 18.431 1.00 69.59 290 VAL D C 1
ATOM 11747 O O . VAL D 1 290 ? 42.596 144.817 19.119 1.00 50.46 290 VAL D O 1
ATOM 11751 N N . PRO D 1 291 ? 43.321 144.080 17.127 1.00 41.42 291 PRO D N 1
ATOM 11752 C CA . PRO D 1 291 ? 42.024 144.406 16.524 1.00 41.42 291 PRO D CA 1
ATOM 11753 C C . PRO D 1 291 ? 40.935 143.491 17.085 1.00 41.42 291 PRO D C 1
ATOM 11754 O O . PRO D 1 291 ? 40.781 142.351 16.647 1.00 66.09 291 PRO D O 1
ATOM 11758 N N . ALA D 1 292 ? 40.185 143.990 18.059 1.00 79.70 292 ALA D N 1
ATOM 11759 C CA . ALA D 1 292 ? 39.125 143.200 18.668 1.00 79.70 292 ALA D CA 1
ATOM 11760 C C . ALA D 1 292 ? 37.773 143.874 18.485 1.00 79.70 292 ALA D C 1
ATOM 11761 O O . ALA D 1 292 ? 37.106 144.212 19.464 1.00 93.28 292 ALA D O 1
ATOM 11763 N N . ALA D 1 293 ? 37.368 144.062 17.234 1.00 43.05 293 ALA D N 1
ATOM 11764 C CA . ALA D 1 293 ? 36.099 144.716 16.957 1.00 43.05 293 ALA D CA 1
ATOM 11765 C C . ALA D 1 293 ? 35.427 144.171 15.707 1.00 43.05 293 ALA D C 1
ATOM 11766 O O . ALA D 1 293 ? 34.731 143.156 15.759 1.00 54.84 293 ALA D O 1
ATOM 11768 N N . LEU D 1 294 ? 35.641 144.853 14.585 1.00 100.00 294 LEU D N 1
ATOM 11769 C CA . LEU D 1 294 ? 34.771 144.600 13.398 1.00 100.00 294 LEU D CA 1
ATOM 11770 C C . LEU D 1 294 ? 35.785 144.109 12.382 1.00 100.00 294 LEU D C 1
ATOM 11771 O O . LEU D 1 294 ? 36.993 144.285 12.557 1.00 100.00 294 LEU D O 1
ATOM 11776 N N . GLU D 1 295 ? 35.277 143.501 11.314 1.00 85.08 295 GLU D N 1
ATOM 11777 C CA . GLU D 1 295 ? 36.126 142.974 10.257 1.00 85.08 295 GLU D CA 1
ATOM 11778 C C . GLU D 1 295 ? 36.632 144.075 9.333 1.00 85.08 295 GLU D C 1
ATOM 11779 O O . GLU D 1 295 ? 36.181 145.221 9.405 1.00 99.32 295 GLU D O 1
ATOM 11785 N N . GLY D 1 296 ? 37.576 143.716 8.469 1.00 86.49 296 GLY D N 1
ATOM 11786 C CA . GLY D 1 296 ? 38.136 144.668 7.529 1.00 86.49 296 GLY D CA 1
ATOM 11787 C C . GLY D 1 296 ? 38.833 145.852 8.168 1.00 86.49 296 GLY D C 1
ATOM 11788 O O . GLY D 1 296 ? 39.334 146.718 7.456 1.00 70.69 296 GLY D O 1
ATOM 11789 N N . ALA D 1 297 ? 38.863 145.897 9.499 1.00 100.00 297 ALA D N 1
ATOM 11790 C CA . ALA D 1 297 ? 39.510 146.992 10.230 1.00 100.00 297 ALA D CA 1
ATOM 11791 C C . ALA D 1 297 ? 40.831 147.368 9.570 1.00 100.00 297 ALA D C 1
ATOM 11792 O O . ALA D 1 297 ? 41.099 148.539 9.300 1.00 85.64 297 ALA D O 1
ATOM 11794 N N . ILE D 1 298 ? 41.660 146.360 9.330 1.00 63.81 298 ILE D N 1
ATOM 11795 C CA . ILE D 1 298 ? 42.935 146.563 8.671 1.00 63.81 298 ILE D CA 1
ATOM 11796 C C . ILE D 1 298 ? 42.710 146.090 7.245 1.00 63.81 298 ILE D C 1
ATOM 11797 O O . ILE D 1 298 ? 42.555 144.896 7.001 1.00 78.34 298 ILE D O 1
ATOM 11802 N N . HIS D 1 299 ? 42.667 147.039 6.311 1.00 100.00 299 HIS D N 1
ATOM 11803 C CA . HIS D 1 299 ? 42.433 146.740 4.896 1.00 100.00 299 HIS D CA 1
ATOM 11804 C C . HIS D 1 299 ? 43.508 147.353 3.997 1.00 100.00 299 HIS D C 1
ATOM 11805 O O . HIS D 1 299 ? 44.487 147.932 4.475 1.00 97.63 299 HIS D O 1
ATOM 11812 N N . ALA D 1 300 ? 43.308 147.224 2.689 1.00 93.21 300 ALA D N 1
ATOM 11813 C CA . ALA D 1 300 ? 44.248 147.763 1.716 1.00 93.21 300 ALA D CA 1
ATOM 11814 C C . ALA D 1 300 ? 44.625 149.206 2.046 1.00 93.21 300 ALA D C 1
ATOM 11815 O O . ALA D 1 300 ? 45.805 149.553 2.115 1.00 69.81 300 ALA D O 1
ATOM 11817 N N . GLY D 1 301 ? 43.607 150.033 2.261 1.00 100.00 301 GLY D N 1
ATOM 11818 C CA . GLY D 1 301 ? 43.817 151.439 2.559 1.00 100.00 301 GLY D CA 1
ATOM 11819 C C . GLY D 1 301 ? 44.811 151.804 3.647 1.00 100.00 301 GLY D C 1
ATOM 11820 O O . GLY D 1 301 ? 45.649 152.688 3.449 1.00 100.00 301 GLY D O 1
ATOM 11821 N N . ASN D 1 302 ? 44.726 151.138 4.796 1.00 100.00 302 ASN D N 1
ATOM 11822 C CA . ASN D 1 302 ? 45.619 151.436 5.918 1.00 100.00 302 ASN D CA 1
ATOM 11823 C C . ASN D 1 302 ? 46.746 150.426 6.087 1.00 100.00 302 ASN D C 1
ATOM 11824 O O . ASN D 1 302 ? 47.658 150.631 6.894 1.00 85.10 302 ASN D O 1
ATOM 11829 N N . ALA D 1 303 ? 46.678 149.339 5.326 1.00 95.10 303 ALA D N 1
ATOM 11830 C CA . ALA D 1 303 ? 47.680 148.285 5.398 1.00 95.10 303 ALA D CA 1
ATOM 11831 C C . ALA D 1 303 ? 49.104 148.826 5.525 1.00 95.10 303 ALA D C 1
ATOM 11832 O O . ALA D 1 303 ? 49.880 148.367 6.366 1.00 71.21 303 ALA D O 1
ATOM 11834 N N . GLU D 1 304 ? 49.438 149.811 4.699 1.00 98.00 304 GLU D N 1
ATOM 11835 C CA . GLU D 1 304 ? 50.774 150.396 4.713 1.00 98.00 304 GLU D CA 1
ATOM 11836 C C . GLU D 1 304 ? 51.029 151.341 5.884 1.00 98.00 304 GLU D C 1
ATOM 11837 O O . GLU D 1 304 ? 52.182 151.648 6.198 1.00 100.00 304 GLU D O 1
ATOM 11843 N N . ARG D 1 305 ? 49.958 151.792 6.532 1.00 100.00 305 ARG D N 1
ATOM 11844 C CA . ARG D 1 305 ? 50.074 152.731 7.650 1.00 100.00 305 ARG D CA 1
ATOM 11845 C C . ARG D 1 305 ? 50.384 152.126 9.020 1.00 100.00 305 ARG D C 1
ATOM 11846 O O . ARG D 1 305 ? 50.984 152.792 9.874 1.00 100.00 305 ARG D O 1
ATOM 11854 N N . ILE D 1 306 ? 49.976 150.878 9.235 1.00 100.00 306 ILE D N 1
ATOM 11855 C CA . ILE D 1 306 ? 50.203 150.223 10.519 1.00 100.00 306 ILE D CA 1
ATOM 11856 C C . ILE D 1 306 ? 51.674 150.174 10.918 1.00 100.00 306 ILE D C 1
ATOM 11857 O O . ILE D 1 306 ? 52.517 149.674 10.176 1.00 99.43 306 ILE D O 1
ATOM 11862 N N . LYS D 1 307 ? 51.969 150.695 12.105 1.00 99.85 307 LYS D N 1
ATOM 11863 C CA . LYS D 1 307 ? 53.335 150.732 12.616 1.00 99.85 307 LYS D CA 1
ATOM 11864 C C . LYS D 1 307 ? 53.581 149.666 13.676 1.00 99.85 307 LYS D C 1
ATOM 11865 O O . LYS D 1 307 ? 54.681 149.564 14.225 1.00 100.00 307 LYS D O 1
ATOM 11871 N N . ALA D 1 308 ? 52.556 148.876 13.970 1.00 100.00 308 ALA D N 1
ATOM 11872 C CA . ALA D 1 308 ? 52.692 147.828 14.971 1.00 100.00 308 ALA D CA 1
ATOM 11873 C C . ALA D 1 308 ? 53.581 146.693 14.453 1.00 100.00 308 ALA D C 1
ATOM 11874 O O . ALA D 1 308 ? 53.559 146.361 13.264 1.00 82.02 308 ALA D O 1
ATOM 11876 N N . LYS D 1 309 ? 54.371 146.110 15.352 1.00 83.11 309 LYS D N 1
ATOM 11877 C CA . LYS D 1 309 ? 55.258 145.011 14.993 1.00 83.11 309 LYS D CA 1
ATOM 11878 C C . LYS D 1 309 ? 54.497 143.688 15.016 1.00 83.11 309 LYS D C 1
ATOM 11879 O O . LYS D 1 309 ? 54.905 142.712 14.381 1.00 92.87 309 LYS D O 1
ATOM 11885 N N . ALA D 1 310 ? 53.385 143.670 15.749 1.00 78.83 310 ALA D N 1
ATOM 11886 C CA . ALA D 1 310 ? 52.556 142.479 15.875 1.00 78.83 310 ALA D CA 1
ATOM 11887 C C . ALA D 1 310 ? 51.066 142.815 15.958 1.00 78.83 310 ALA D C 1
ATOM 11888 O O . ALA D 1 310 ? 50.657 143.725 16.685 1.00 51.53 310 ALA D O 1
ATOM 11890 N N . VAL D 1 311 ? 50.262 142.067 15.208 1.00 83.82 311 VAL D N 1
ATOM 11891 C CA . VAL D 1 311 ? 48.817 142.256 15.180 1.00 83.82 311 VAL D CA 1
ATOM 11892 C C . VAL D 1 311 ? 48.135 140.973 15.652 1.00 83.82 311 VAL D C 1
ATOM 11893 O O . VAL D 1 311 ? 48.034 140.006 14.897 1.00 78.55 311 VAL D O 1
ATOM 11897 N N . VAL D 1 312 ? 47.674 140.965 16.900 1.00 44.19 312 VAL D N 1
ATOM 11898 C CA . VAL D 1 312 ? 47.001 139.796 17.462 1.00 44.19 312 VAL D CA 1
ATOM 11899 C C . VAL D 1 312 ? 45.488 139.902 17.265 1.00 44.19 312 VAL D C 1
ATOM 11900 O O . VAL D 1 312 ? 44.806 140.611 18.004 1.00 66.17 312 VAL D O 1
ATOM 11904 N N . GLU D 1 313 ? 44.972 139.183 16.272 1.00 36.24 313 GLU D N 1
ATOM 11905 C CA . GLU D 1 313 ? 43.546 139.217 15.941 1.00 36.24 313 GLU D CA 1
ATOM 11906 C C . GLU D 1 313 ? 42.591 138.694 17.009 1.00 36.24 313 GLU D C 1
ATOM 11907 O O . GLU D 1 313 ? 42.412 137.488 17.158 1.00 90.59 313 GLU D O 1
ATOM 11913 N N . GLY D 1 314 ? 41.965 139.619 17.732 1.00 70.44 314 GLY D N 1
ATOM 11914 C CA . GLY D 1 314 ? 41.030 139.249 18.779 1.00 70.44 314 GLY D CA 1
ATOM 11915 C C . GLY D 1 314 ? 39.629 139.013 18.250 1.00 70.44 314 GLY D C 1
ATOM 11916 O O . GLY D 1 314 ? 38.837 138.299 18.864 1.00 97.51 314 GLY D O 1
ATOM 11917 N N . ALA D 1 315 ? 39.317 139.617 17.110 1.00 34.04 315 ALA D N 1
ATOM 11918 C CA . ALA D 1 315 ? 38.000 139.456 16.499 1.00 34.04 315 ALA D CA 1
ATOM 11919 C C . ALA D 1 315 ? 38.097 138.473 15.327 1.00 34.04 315 ALA D C 1
ATOM 11920 O O . ALA D 1 315 ? 39.067 137.720 15.221 1.00 79.81 315 ALA D O 1
ATOM 11922 N N . ASN D 1 316 ? 37.098 138.480 14.450 1.00 60.49 316 ASN D N 1
ATOM 11923 C CA . ASN D 1 316 ? 37.099 137.590 13.290 1.00 60.49 316 ASN D CA 1
ATOM 11924 C C . ASN D 1 316 ? 37.296 138.349 11.977 1.00 60.49 316 ASN D C 1
ATOM 11925 O O . ASN D 1 316 ? 36.500 139.218 11.623 1.00 100.00 316 ASN D O 1
ATOM 11930 N N . GLY D 1 317 ? 38.357 138.007 11.254 1.00 57.09 317 GLY D N 1
ATOM 11931 C CA . GLY D 1 317 ? 38.641 138.674 9.999 1.00 57.09 317 GLY D CA 1
ATOM 11932 C C . GLY D 1 317 ? 38.880 140.165 10.156 1.00 57.09 317 GLY D C 1
ATOM 11933 O O . GLY D 1 317 ? 38.393 140.949 9.343 1.00 69.34 317 GLY D O 1
ATOM 11934 N N . PRO D 1 318 ? 39.627 140.595 11.187 1.00 67.87 318 PRO D N 1
ATOM 11935 C CA . PRO D 1 318 ? 39.864 142.032 11.349 1.00 67.87 318 PRO D CA 1
ATOM 11936 C C . PRO D 1 318 ? 40.639 142.571 10.151 1.00 67.87 318 PRO D C 1
ATOM 11937 O O . PRO D 1 318 ? 40.333 143.646 9.631 1.00 92.49 318 PRO D O 1
ATOM 11941 N N . THR D 1 319 ? 41.639 141.815 9.711 1.00 100.00 319 THR D N 1
ATOM 11942 C CA . THR D 1 319 ? 42.444 142.229 8.572 1.00 100.00 319 THR D CA 1
ATOM 11943 C C . THR D 1 319 ? 42.046 141.440 7.324 1.00 100.00 319 THR D C 1
ATOM 11944 O O . THR D 1 319 ? 41.742 140.245 7.396 1.00 61.21 319 THR D O 1
ATOM 11948 N N . THR D 1 320 ? 42.039 142.130 6.185 1.00 97.15 320 THR D N 1
ATOM 11949 C CA . THR D 1 320 ? 41.661 141.549 4.899 1.00 97.15 320 THR D CA 1
ATOM 11950 C C . THR D 1 320 ? 42.825 140.890 4.161 1.00 97.15 320 THR D C 1
ATOM 11951 O O . THR D 1 320 ? 43.991 141.178 4.435 1.00 81.77 320 THR D O 1
ATOM 11955 N N . PRO D 1 321 ? 42.515 139.990 3.211 1.00 80.36 321 PRO D N 1
ATOM 11956 C CA . PRO D 1 321 ? 43.531 139.281 2.421 1.00 80.36 321 PRO D CA 1
ATOM 11957 C C . PRO D 1 321 ? 44.620 140.199 1.875 1.00 80.36 321 PRO D C 1
ATOM 11958 O O . PRO D 1 321 ? 45.809 139.932 2.055 1.00 56.13 321 PRO D O 1
ATOM 11962 N N . GLU D 1 322 ? 44.212 141.275 1.204 1.00 100.00 322 GLU D N 1
ATOM 11963 C CA . GLU D 1 322 ? 45.164 142.227 0.644 1.00 100.00 322 GLU D CA 1
ATOM 11964 C C . GLU D 1 322 ? 46.074 142.735 1.752 1.00 100.00 322 GLU D C 1
ATOM 11965 O O . GLU D 1 322 ? 47.300 142.739 1.610 1.00 100.00 322 GLU D O 1
ATOM 11971 N N . ALA D 1 323 ? 45.461 143.160 2.855 1.00 100.00 323 ALA D N 1
ATOM 11972 C CA . ALA D 1 323 ? 46.198 143.677 4.007 1.00 100.00 323 ALA D CA 1
ATOM 11973 C C . ALA D 1 323 ? 47.172 142.629 4.503 1.00 100.00 323 ALA D C 1
ATOM 11974 O O . ALA D 1 323 ? 48.262 142.947 4.978 1.00 55.31 323 ALA D O 1
ATOM 11976 N N . ASP D 1 324 ? 46.755 141.374 4.402 1.00 83.39 324 ASP D N 1
ATOM 11977 C CA . ASP D 1 324 ? 47.584 140.258 4.820 1.00 83.39 324 ASP D CA 1
ATOM 11978 C C . ASP D 1 324 ? 48.894 140.327 4.050 1.00 83.39 324 ASP D C 1
ATOM 11979 O O . ASP D 1 324 ? 49.968 140.435 4.637 1.00 74.67 324 ASP D O 1
ATOM 11984 N N . GLU D 1 325 ? 48.785 140.268 2.726 1.00 85.97 325 GLU D N 1
ATOM 11985 C CA . GLU D 1 325 ? 49.945 140.324 1.843 1.00 85.97 325 GLU D CA 1
ATOM 11986 C C . GLU D 1 325 ? 50.855 141.491 2.204 1.00 85.97 325 GLU D C 1
ATOM 11987 O O . GLU D 1 325 ? 52.047 141.312 2.456 1.00 100.00 325 GLU D O 1
ATOM 11993 N N . ILE D 1 326 ? 50.284 142.691 2.219 1.00 100.00 326 ILE D N 1
ATOM 11994 C CA . ILE D 1 326 ? 51.047 143.886 2.545 1.00 100.00 326 ILE D CA 1
ATOM 11995 C C . ILE D 1 326 ? 51.750 143.735 3.890 1.00 100.00 326 ILE D C 1
ATOM 11996 O O . ILE D 1 326 ? 52.970 143.905 3.989 1.00 67.23 326 ILE D O 1
ATOM 12001 N N . LEU D 1 327 ? 50.979 143.396 4.918 1.00 70.05 327 LEU D N 1
ATOM 12002 C CA . LEU D 1 327 ? 51.527 143.240 6.256 1.00 70.05 327 LEU D CA 1
ATOM 12003 C C . LEU D 1 327 ? 52.697 142.260 6.334 1.00 70.05 327 LEU D C 1
ATOM 12004 O O . LEU D 1 327 ? 53.713 142.557 6.961 1.00 94.45 327 LEU D O 1
ATOM 12009 N N . SER D 1 328 ? 52.567 141.098 5.700 1.00 71.90 328 SER D N 1
ATOM 12010 C CA . SER D 1 328 ? 53.645 140.115 5.742 1.00 71.90 328 SER D CA 1
ATOM 12011 C C . SER D 1 328 ? 54.835 140.641 4.959 1.00 71.90 328 SER D C 1
ATOM 12012 O O . SER D 1 328 ? 55.987 140.454 5.348 1.00 95.41 328 SER D O 1
ATOM 12015 N N . ARG D 1 329 ? 54.543 141.303 3.849 1.00 100.00 329 ARG D N 1
ATOM 12016 C CA . ARG D 1 329 ? 55.586 141.868 3.017 1.00 100.00 329 ARG D CA 1
ATOM 12017 C C . ARG D 1 329 ? 56.431 142.779 3.894 1.00 100.00 329 ARG D C 1
ATOM 12018 O O . ARG D 1 329 ? 57.660 142.684 3.907 1.00 89.57 329 ARG D O 1
ATOM 12026 N N . ARG D 1 330 ? 55.754 143.648 4.640 1.00 92.76 330 ARG D N 1
ATOM 12027 C CA . ARG D 1 330 ? 56.421 144.600 5.524 1.00 92.76 330 ARG D CA 1
ATOM 12028 C C . ARG D 1 330 ? 57.034 143.915 6.741 1.00 92.76 330 ARG D C 1
ATOM 12029 O O . ARG D 1 330 ? 57.672 144.559 7.577 1.00 95.53 330 ARG D O 1
ATOM 12037 N N . GLY D 1 331 ? 56.835 142.606 6.836 1.00 100.00 331 GLY D N 1
ATOM 12038 C CA . GLY D 1 331 ? 57.386 141.857 7.950 1.00 100.00 331 GLY D CA 1
ATOM 12039 C C . GLY D 1 331 ? 56.713 142.107 9.289 1.00 100.00 331 GLY D C 1
ATOM 12040 O O . GLY D 1 331 ? 57.380 142.189 10.322 1.00 58.17 331 GLY D O 1
ATOM 12041 N N . ILE D 1 332 ? 55.391 142.231 9.279 1.00 83.41 332 ILE D N 1
ATOM 12042 C CA . ILE D 1 332 ? 54.649 142.450 10.513 1.00 83.41 332 ILE D CA 1
ATOM 12043 C C . ILE D 1 332 ? 53.949 141.158 10.921 1.00 83.41 332 ILE D C 1
ATOM 12044 O O . ILE D 1 332 ? 53.073 140.661 10.208 1.00 100.00 332 ILE D O 1
ATOM 12049 N N . LEU D 1 333 ? 54.341 140.616 12.071 1.00 100.00 333 LEU D N 1
ATOM 12050 C CA . LEU D 1 333 ? 53.757 139.378 12.570 1.00 100.00 333 LEU D CA 1
ATOM 12051 C C . LEU D 1 333 ? 52.261 139.527 12.781 1.00 100.00 333 LEU D C 1
ATOM 12052 O O . LEU D 1 333 ? 51.811 140.449 13.459 1.00 76.61 333 LEU D O 1
ATOM 12057 N N . VAL D 1 334 ? 51.493 138.614 12.200 1.00 60.95 334 VAL D N 1
ATOM 12058 C CA . VAL D 1 334 ? 50.049 138.658 12.337 1.00 60.95 334 VAL D CA 1
ATOM 12059 C C . VAL D 1 334 ? 49.484 137.350 12.879 1.00 60.95 334 VAL D C 1
ATOM 12060 O O . VAL D 1 334 ? 49.246 136.417 12.114 1.00 46.95 334 VAL D O 1
ATOM 12064 N N . VAL D 1 335 ? 49.284 137.289 14.198 1.00 65.59 335 VAL D N 1
ATOM 12065 C CA . VAL D 1 335 ? 48.726 136.111 14.854 1.00 65.59 335 VAL D CA 1
ATOM 12066 C C . VAL D 1 335 ? 47.279 135.997 14.394 1.00 65.59 335 VAL D C 1
ATOM 12067 O O . VAL D 1 335 ? 46.442 136.834 14.739 1.00 67.83 335 VAL D O 1
ATOM 12071 N N . PRO D 1 336 ? 46.961 134.941 13.626 1.00 37.48 336 PRO D N 1
ATOM 12072 C CA . PRO D 1 336 ? 45.607 134.720 13.102 1.00 37.48 336 PRO D CA 1
ATOM 12073 C C . PRO D 1 336 ? 44.518 134.507 14.141 1.00 37.48 336 PRO D C 1
ATOM 12074 O O . PRO D 1 336 ? 44.776 134.053 15.255 1.00 60.82 336 PRO D O 1
ATOM 12078 N N . ASP D 1 337 ? 43.292 134.832 13.754 1.00 52.55 337 ASP D N 1
ATOM 12079 C CA . ASP D 1 337 ? 42.148 134.675 14.629 1.00 52.55 337 ASP D CA 1
ATOM 12080 C C . ASP D 1 337 ? 41.908 133.214 15.023 1.00 52.55 337 ASP D C 1
ATOM 12081 O O . ASP D 1 337 ? 41.791 132.915 16.211 1.00 81.42 337 ASP D O 1
ATOM 12086 N N . ILE D 1 338 ? 41.847 132.304 14.047 1.00 82.14 338 ILE D N 1
ATOM 12087 C CA . ILE D 1 338 ? 41.586 130.894 14.353 1.00 82.14 338 ILE D CA 1
ATOM 12088 C C . ILE D 1 338 ? 42.404 130.419 15.535 1.00 82.14 338 ILE D C 1
ATOM 12089 O O . ILE D 1 338 ? 42.001 129.503 16.251 1.00 66.00 338 ILE D O 1
ATOM 12094 N N . LEU D 1 339 ? 43.557 131.038 15.739 1.00 33.98 339 LEU D N 1
ATOM 12095 C CA . LEU D 1 339 ? 44.399 130.661 16.854 1.00 33.98 339 LEU D CA 1
ATOM 12096 C C . LEU D 1 339 ? 44.181 131.636 18.005 1.00 33.98 339 LEU D C 1
ATOM 12097 O O . LEU D 1 339 ? 43.836 131.229 19.112 1.00 71.15 339 LEU D O 1
ATOM 12102 N N . ALA D 1 340 ? 44.362 132.924 17.727 1.00 48.16 340 ALA D N 1
ATOM 12103 C CA . ALA D 1 340 ? 44.236 133.985 18.728 1.00 48.16 340 ALA D CA 1
ATOM 12104 C C . ALA D 1 340 ? 42.951 134.040 19.543 1.00 48.16 340 ALA D C 1
ATOM 12105 O O . ALA D 1 340 ? 42.999 134.087 20.773 1.00 94.77 340 ALA D O 1
ATOM 12107 N N . ASN D 1 341 ? 41.803 134.056 18.876 1.00 53.20 341 ASN D N 1
ATOM 12108 C CA . ASN D 1 341 ? 40.546 134.127 19.616 1.00 53.20 341 ASN D CA 1
ATOM 12109 C C . ASN D 1 341 ? 39.818 132.785 19.707 1.00 53.20 341 ASN D C 1
ATOM 12110 O O . ASN D 1 341 ? 38.596 132.706 19.572 1.00 92.42 341 ASN D O 1
ATOM 12115 N N . ALA D 1 342 ? 40.592 131.731 19.952 1.00 55.20 342 ALA D N 1
ATOM 12116 C CA . ALA D 1 342 ? 40.052 130.385 20.078 1.00 55.20 342 ALA D CA 1
ATOM 12117 C C . ALA D 1 342 ? 40.000 130.014 21.553 1.00 55.20 342 ALA D C 1
ATOM 12118 O O . ALA D 1 342 ? 39.637 128.892 21.915 1.00 68.45 342 ALA D O 1
ATOM 12120 N N . GLY D 1 343 ? 40.369 130.967 22.402 1.00 57.45 343 GLY D N 1
ATOM 12121 C CA . GLY D 1 343 ? 40.346 130.726 23.832 1.00 57.45 343 GLY D CA 1
ATOM 12122 C C . GLY D 1 343 ? 38.963 130.313 24.306 1.00 57.45 343 GLY D C 1
ATOM 12123 O O . GLY D 1 343 ? 38.813 129.636 25.315 1.00 46.18 343 GLY D O 1
ATOM 12124 N N . GLY D 1 344 ? 37.939 130.726 23.577 1.00 40.33 344 GLY D N 1
ATOM 12125 C CA . GLY D 1 344 ? 36.594 130.363 23.967 1.00 40.33 344 GLY D CA 1
ATOM 12126 C C . GLY D 1 344 ? 36.340 128.891 23.712 1.00 40.33 344 GLY D C 1
ATOM 12127 O O . GLY D 1 344 ? 35.992 128.146 24.624 1.00 58.16 344 GLY D O 1
ATOM 12128 N N . VAL D 1 345 ? 36.510 128.466 22.465 1.00 63.19 345 VAL D N 1
ATOM 12129 C CA . VAL D 1 345 ? 36.288 127.074 22.117 1.00 63.19 345 VAL D CA 1
ATOM 12130 C C . VAL D 1 345 ? 37.075 126.201 23.068 1.00 63.19 345 VAL D C 1
ATOM 12131 O O . VAL D 1 345 ? 36.609 125.147 23.483 1.00 35.25 345 VAL D O 1
ATOM 12135 N N . THR D 1 346 ? 38.268 126.654 23.427 1.00 26.25 346 THR D N 1
ATOM 12136 C CA . THR D 1 346 ? 39.110 125.885 24.324 1.00 26.25 346 THR D CA 1
ATOM 12137 C C . THR D 1 346 ? 38.482 125.667 25.704 1.00 26.25 346 THR D C 1
ATOM 12138 O O . THR D 1 346 ? 38.434 124.538 26.199 1.00 36.84 346 THR D O 1
ATOM 12142 N N . VAL D 1 347 ? 38.013 126.743 26.329 1.00 47.59 347 VAL D N 1
ATOM 12143 C CA . VAL D 1 347 ? 37.396 126.629 27.643 1.00 47.59 347 VAL D CA 1
ATOM 12144 C C . VAL D 1 347 ? 36.084 125.883 27.512 1.00 47.59 347 VAL D C 1
ATOM 12145 O O . VAL D 1 347 ? 35.551 125.382 28.499 1.00 23.86 347 VAL D O 1
ATOM 12149 N N . SER D 1 348 ? 35.566 125.803 26.288 1.00 34.52 348 SER D N 1
ATOM 12150 C CA . SER D 1 348 ? 34.315 125.094 26.038 1.00 34.52 348 SER D CA 1
ATOM 12151 C C . SER D 1 348 ? 34.570 123.586 26.057 1.00 34.52 348 SER D C 1
ATOM 12152 O O . SER D 1 348 ? 33.710 122.795 26.439 1.00 46.66 348 SER D O 1
ATOM 12155 N N . TYR D 1 349 ? 35.766 123.204 25.629 1.00 50.17 349 TYR D N 1
ATOM 12156 C CA . TYR D 1 349 ? 36.180 121.810 25.612 1.00 50.17 349 TYR D CA 1
ATOM 12157 C C . TYR D 1 349 ? 36.239 121.399 27.069 1.00 50.17 349 TYR D C 1
ATOM 12158 O O . TYR D 1 349 ? 35.654 120.391 27.472 1.00 12.65 349 TYR D O 1
ATOM 12167 N N . PHE D 1 350 ? 36.944 122.195 27.864 1.00 21.08 350 PHE D N 1
ATOM 12168 C CA . PHE D 1 350 ? 37.051 121.930 29.284 1.00 21.08 350 PHE D CA 1
ATOM 12169 C C . PHE D 1 350 ? 35.656 121.766 29.918 1.00 21.08 350 PHE D C 1
ATOM 12170 O O . PHE D 1 350 ? 35.436 120.855 30.711 1.00 27.15 350 PHE D O 1
ATOM 12178 N N . GLU D 1 351 ? 34.709 122.632 29.568 1.00 14.21 351 GLU D N 1
ATOM 12179 C CA . GLU D 1 351 ? 33.381 122.507 30.147 1.00 14.21 351 GLU D CA 1
ATOM 12180 C C . GLU D 1 351 ? 32.804 121.136 29.828 1.00 14.21 351 GLU D C 1
ATOM 12181 O O . GLU D 1 351 ? 32.217 120.471 30.683 1.00 33.26 351 GLU D O 1
ATOM 12187 N N . TRP D 1 352 ? 32.969 120.712 28.587 1.00 26.81 352 TRP D N 1
ATOM 12188 C CA . TRP D 1 352 ? 32.453 119.420 28.185 1.00 26.81 352 TRP D CA 1
ATOM 12189 C C . TRP D 1 352 ? 33.171 118.335 28.978 1.00 26.81 352 TRP D C 1
ATOM 12190 O O . TRP D 1 352 ? 32.540 117.380 29.447 1.00 13.30 352 TRP D O 1
ATOM 12201 N N . VAL D 1 353 ? 34.485 118.481 29.140 1.00 32.09 353 VAL D N 1
ATOM 12202 C CA . VAL D 1 353 ? 35.264 117.496 29.885 1.00 32.09 353 VAL D CA 1
ATOM 12203 C C . VAL D 1 353 ? 34.757 117.399 31.324 1.00 32.09 353 VAL D C 1
ATOM 12204 O O . VAL D 1 353 ? 34.367 116.323 31.778 1.00 37.87 353 VAL D O 1
ATOM 12208 N N . GLN D 1 354 ? 34.769 118.521 32.038 1.00 24.59 354 GLN D N 1
ATOM 12209 C CA . GLN D 1 354 ? 34.283 118.563 33.414 1.00 24.59 354 GLN D CA 1
ATOM 12210 C C . GLN D 1 354 ? 32.918 117.877 33.522 1.00 24.59 354 GLN D C 1
ATOM 12211 O O . GLN D 1 354 ? 32.660 117.151 34.477 1.00 51.00 354 GLN D O 1
ATOM 12217 N N . ASP D 1 355 ? 32.056 118.107 32.531 1.00 12.59 355 ASP D N 1
ATOM 12218 C CA . ASP D 1 355 ? 30.717 117.529 32.521 1.00 12.59 355 ASP D CA 1
ATOM 12219 C C . ASP D 1 355 ? 30.737 116.023 32.429 1.00 12.59 355 ASP D C 1
ATOM 12220 O O . ASP D 1 355 ? 30.066 115.341 33.191 1.00 49.42 355 ASP D O 1
ATOM 12225 N N . LEU D 1 356 ? 31.494 115.499 31.478 1.00 52.92 356 LEU D N 1
ATOM 12226 C CA . LEU D 1 356 ? 31.565 114.059 31.291 1.00 52.92 356 LEU D CA 1
ATOM 12227 C C . LEU D 1 356 ? 31.850 113.327 32.596 1.00 52.92 356 LEU D C 1
ATOM 12228 O O . LEU D 1 356 ? 31.232 112.304 32.890 1.00 37.51 356 LEU D O 1
ATOM 12233 N N . GLN D 1 357 ? 32.776 113.861 33.381 1.00 34.17 357 GLN D N 1
ATOM 12234 C CA . GLN D 1 357 ? 33.141 113.245 34.648 1.00 34.17 357 GLN D CA 1
ATOM 12235 C C . GLN D 1 357 ? 32.472 113.912 35.861 1.00 34.17 357 GLN D C 1
ATOM 12236 O O . GLN D 1 357 ? 32.882 113.687 36.991 1.00 58.83 357 GLN D O 1
ATOM 12242 N N . SER D 1 358 ? 31.444 114.725 35.613 1.00 33.92 358 SER D N 1
ATOM 12243 C CA . SER D 1 358 ? 30.693 115.448 36.655 1.00 33.92 358 SER D CA 1
ATOM 12244 C C . SER D 1 358 ? 31.528 116.014 37.800 1.00 33.92 358 SER D C 1
ATOM 12245 O O . SER D 1 358 ? 31.050 116.125 38.921 1.00 40.53 358 SER D O 1
ATOM 12248 N N . PHE D 1 359 ? 32.771 116.378 37.504 1.00 22.15 359 PHE D N 1
ATOM 12249 C CA . PHE D 1 359 ? 33.689 116.931 38.493 1.00 22.15 359 PHE D CA 1
ATOM 12250 C C . PHE D 1 359 ? 34.205 118.256 37.943 1.00 22.15 359 PHE D C 1
ATOM 12251 O O . PHE D 1 359 ? 34.787 118.286 36.852 1.00 58.45 359 PHE D O 1
ATOM 12259 N N . PHE D 1 360 ? 34.026 119.345 38.693 1.00 12.78 360 PHE D N 1
ATOM 12260 C CA . PHE D 1 360 ? 34.436 120.654 38.193 1.00 12.78 360 PHE D CA 1
ATOM 12261 C C . PHE D 1 360 ? 35.706 121.257 38.743 1.00 12.78 360 PHE D C 1
ATOM 12262 O O . PHE D 1 360 ? 35.929 121.268 39.949 1.00 31.00 360 PHE D O 1
ATOM 12270 N N . TRP D 1 361 ? 36.551 121.752 37.843 1.00 41.18 361 TRP D N 1
ATOM 12271 C CA . TRP D 1 361 ? 37.816 122.353 38.239 1.00 41.18 361 TRP D CA 1
ATOM 12272 C C . TRP D 1 361 ? 37.566 123.781 38.646 1.00 41.18 361 TRP D C 1
ATOM 12273 O O . TRP D 1 361 ? 36.562 124.371 38.255 1.00 62.55 361 TRP D O 1
ATOM 12284 N N . ASP D 1 362 ? 38.484 124.343 39.426 1.00 43.25 362 ASP D N 1
ATOM 12285 C CA . ASP D 1 362 ? 38.341 125.726 39.850 1.00 43.25 362 ASP D CA 1
ATOM 12286 C C . ASP D 1 362 ? 39.119 126.630 38.902 1.00 43.25 362 ASP D C 1
ATOM 12287 O O . ASP D 1 362 ? 39.985 126.170 38.157 1.00 100.00 362 ASP D O 1
ATOM 12292 N N . LEU D 1 363 ? 38.789 127.917 38.935 1.00 36.43 363 LEU D N 1
ATOM 12293 C CA . LEU D 1 363 ? 39.406 128.921 38.078 1.00 36.43 363 LEU D CA 1
ATOM 12294 C C . LEU D 1 363 ? 40.860 128.678 37.723 1.00 36.43 363 LEU D C 1
ATOM 12295 O O . LEU D 1 363 ? 41.174 128.462 36.557 1.00 54.37 363 LEU D O 1
ATOM 12300 N N . ASP D 1 364 ? 41.743 128.705 38.718 1.00 40.35 364 ASP D N 1
ATOM 12301 C CA . ASP D 1 364 ? 43.175 128.501 38.482 1.00 40.35 364 ASP D CA 1
ATOM 12302 C C . ASP D 1 364 ? 43.487 127.374 37.498 1.00 40.35 364 ASP D C 1
ATOM 12303 O O . ASP D 1 364 ? 44.357 127.519 36.635 1.00 100.00 364 ASP D O 1
ATOM 12308 N N . GLN D 1 365 ? 42.775 126.258 37.626 1.00 44.58 365 GLN D N 1
ATOM 12309 C CA . GLN D 1 365 ? 42.965 125.120 36.734 1.00 44.58 365 GLN D CA 1
ATOM 12310 C C . GLN D 1 365 ? 42.546 125.503 35.318 1.00 44.58 365 GLN D C 1
ATOM 12311 O O . GLN D 1 365 ? 43.338 125.400 34.377 1.00 74.80 365 GLN D O 1
ATOM 12317 N N . VAL D 1 366 ? 41.301 125.950 35.172 1.00 36.97 366 VAL D N 1
ATOM 12318 C CA . VAL D 1 366 ? 40.789 126.353 33.866 1.00 36.97 366 VAL D CA 1
ATOM 12319 C C . VAL D 1 366 ? 41.741 127.324 33.187 1.00 36.97 366 VAL D C 1
ATOM 12320 O O . VAL D 1 366 ? 41.939 127.259 31.980 1.00 27.72 366 VAL D O 1
ATOM 12324 N N . ARG D 1 367 ? 42.332 128.226 33.961 1.00 27.57 367 ARG D N 1
ATOM 12325 C CA . ARG D 1 367 ? 43.273 129.197 33.410 1.00 27.57 367 ARG D CA 1
ATOM 12326 C C . ARG D 1 367 ? 44.510 128.475 32.902 1.00 27.57 367 ARG D C 1
ATOM 12327 O O . ARG D 1 367 ? 44.816 128.521 31.714 1.00 70.08 367 ARG D O 1
ATOM 12335 N N . ASN D 1 368 ? 45.209 127.797 33.807 1.00 54.71 368 ASN D N 1
ATOM 12336 C CA . ASN D 1 368 ? 46.424 127.080 33.447 1.00 54.71 368 ASN D CA 1
ATOM 12337 C C . ASN D 1 368 ? 46.217 126.207 32.226 1.00 54.71 368 ASN D C 1
ATOM 12338 O O . ASN D 1 368 ? 47.027 126.221 31.297 1.00 97.54 368 ASN D O 1
ATOM 12343 N N . ALA D 1 369 ? 45.126 125.451 32.225 1.00 48.17 369 ALA D N 1
ATOM 12344 C CA . ALA D 1 369 ? 44.827 124.576 31.101 1.00 48.17 369 ALA D CA 1
ATOM 12345 C C . ALA D 1 369 ? 44.728 125.407 29.825 1.00 48.17 369 ALA D C 1
ATOM 12346 O O . ALA D 1 369 ? 45.326 125.081 28.802 1.00 36.66 369 ALA D O 1
ATOM 12348 N N . LEU D 1 370 ? 43.981 126.498 29.900 1.00 36.76 370 LEU D N 1
ATOM 12349 C CA . LEU D 1 370 ? 43.809 127.365 28.751 1.00 36.76 370 LEU D CA 1
ATOM 12350 C C . LEU D 1 370 ? 45.149 127.886 28.248 1.00 36.76 370 LEU D C 1
ATOM 12351 O O . LEU D 1 370 ? 45.482 127.749 27.072 1.00 36.60 370 LEU D O 1
ATOM 12356 N N . GLU D 1 371 ? 45.925 128.483 29.138 1.00 29.63 371 GLU D N 1
ATOM 12357 C CA . GLU D 1 371 ? 47.216 129.014 28.738 1.00 29.63 371 GLU D CA 1
ATOM 12358 C C . GLU D 1 371 ? 48.124 127.928 28.182 1.00 29.63 371 GLU D C 1
ATOM 12359 O O . GLU D 1 371 ? 48.792 128.139 27.172 1.00 66.71 371 GLU D O 1
ATOM 12365 N N . LYS D 1 372 ? 48.145 126.766 28.830 1.00 57.46 372 LYS D N 1
ATOM 12366 C CA . LYS D 1 372 ? 48.995 125.666 28.382 1.00 57.46 372 LYS D CA 1
ATOM 12367 C C . LYS D 1 372 ? 48.738 125.313 26.921 1.00 57.46 372 LYS D C 1
ATOM 12368 O O . LYS D 1 372 ? 49.670 125.211 26.117 1.00 78.53 372 LYS D O 1
ATOM 12374 N N . MET D 1 373 ? 47.470 125.134 26.575 1.00 36.31 373 MET D N 1
ATOM 12375 C CA . MET D 1 373 ? 47.114 124.785 25.205 1.00 36.31 373 MET D CA 1
ATOM 12376 C C . MET D 1 373 ? 47.366 125.934 24.224 1.00 36.31 373 MET D C 1
ATOM 12377 O O . MET D 1 373 ? 47.767 125.702 23.086 1.00 41.57 373 MET D O 1
ATOM 12382 N N . MET D 1 374 ? 47.143 127.171 24.656 1.00 26.40 374 MET D N 1
ATOM 12383 C CA . MET D 1 374 ? 47.370 128.309 23.770 1.00 26.40 374 MET D CA 1
ATOM 12384 C C . MET D 1 374 ? 48.841 128.333 23.398 1.00 26.40 374 MET D C 1
ATOM 12385 O O . MET D 1 374 ? 49.189 128.368 22.220 1.00 72.84 374 MET D O 1
ATOM 12390 N N . LYS D 1 375 ? 49.699 128.302 24.413 1.00 44.43 375 LYS D N 1
ATOM 12391 C CA . LYS D 1 375 ? 51.142 128.309 24.205 1.00 44.43 375 LYS D CA 1
ATOM 12392 C C . LYS D 1 375 ? 51.491 127.233 23.193 1.00 44.43 375 LYS D C 1
ATOM 12393 O O . LYS D 1 375 ? 52.229 127.473 22.238 1.00 87.93 375 LYS D O 1
ATOM 12399 N N . GLY D 1 376 ? 50.944 126.044 23.412 1.00 49.74 376 GLY D N 1
ATOM 12400 C CA . GLY D 1 376 ? 51.201 124.942 22.509 1.00 49.74 376 GLY D CA 1
ATOM 12401 C C . GLY D 1 376 ? 50.812 125.270 21.083 1.00 49.74 376 GLY D C 1
ATOM 12402 O O . GLY D 1 376 ? 51.674 125.372 20.211 1.00 76.79 376 GLY D O 1
ATOM 12403 N N . ALA D 1 377 ? 49.512 125.436 20.851 1.00 51.86 377 ALA D N 1
ATOM 12404 C CA . ALA D 1 377 ? 48.994 125.757 19.528 1.00 51.86 377 ALA D CA 1
ATOM 12405 C C . ALA D 1 377 ? 49.890 126.780 18.854 1.00 51.86 377 ALA D C 1
ATOM 12406 O O . ALA D 1 377 ? 50.302 126.603 17.705 1.00 88.46 377 ALA D O 1
ATOM 12408 N N . PHE D 1 378 ? 50.196 127.849 19.578 1.00 60.33 378 PHE D N 1
ATOM 12409 C CA . PHE D 1 378 ? 51.051 128.893 19.044 1.00 60.33 378 PHE D CA 1
ATOM 12410 C C . PHE D 1 378 ? 52.336 128.306 18.468 1.00 60.33 378 PHE D C 1
ATOM 12411 O O . PHE D 1 378 ? 52.663 128.523 17.301 1.00 55.97 378 PHE D O 1
ATOM 12419 N N . ASN D 1 379 ? 53.059 127.553 19.287 1.00 39.07 379 ASN D N 1
ATOM 12420 C CA . ASN D 1 379 ? 54.309 126.948 18.840 1.00 39.07 379 ASN D CA 1
ATOM 12421 C C . ASN D 1 379 ? 54.118 125.965 17.694 1.00 39.07 379 ASN D C 1
ATOM 12422 O O . ASN D 1 379 ? 54.861 125.999 16.716 1.00 95.24 379 ASN D O 1
ATOM 12427 N N . ASP D 1 380 ? 53.121 125.094 17.808 1.00 60.33 380 ASP D N 1
ATOM 12428 C CA . ASP D 1 380 ? 52.848 124.121 16.756 1.00 60.33 380 ASP D CA 1
ATOM 12429 C C . ASP D 1 380 ? 52.681 124.851 15.426 1.00 60.33 380 ASP D C 1
ATOM 12430 O O . ASP D 1 380 ? 53.176 124.398 14.395 1.00 69.07 380 ASP D O 1
ATOM 12435 N N . VAL D 1 381 ? 51.989 125.986 15.459 1.00 44.24 381 VAL D N 1
ATOM 12436 C CA . VAL D 1 381 ? 51.785 126.782 14.254 1.00 44.24 381 VAL D CA 1
ATOM 12437 C C . VAL D 1 381 ? 53.123 127.387 13.839 1.00 44.24 381 VAL D C 1
ATOM 12438 O O . VAL D 1 381 ? 53.488 127.343 12.666 1.00 67.23 381 VAL D O 1
ATOM 12442 N N . MET D 1 382 ? 53.850 127.939 14.809 1.00 46.01 382 MET D N 1
ATOM 12443 C CA . MET D 1 382 ? 55.156 128.546 14.558 1.00 46.01 382 MET D CA 1
ATOM 12444 C C . MET D 1 382 ? 56.047 127.627 13.729 1.00 46.01 382 MET D C 1
ATOM 12445 O O . MET D 1 382 ? 56.611 128.044 12.719 1.00 90.64 382 MET D O 1
ATOM 12450 N N . LYS D 1 383 ? 56.170 126.376 14.160 1.00 56.87 383 LYS D N 1
ATOM 12451 C CA . LYS D 1 383 ? 56.990 125.403 13.450 1.00 56.87 383 LYS D CA 1
ATOM 12452 C C . LYS D 1 383 ? 56.566 125.285 11.987 1.00 56.87 383 LYS D C 1
ATOM 12453 O O . LYS D 1 383 ? 57.375 125.495 11.084 1.00 73.87 383 LYS D O 1
ATOM 12459 N N . VAL D 1 384 ? 55.297 124.953 11.758 1.00 50.05 384 VAL D N 1
ATOM 12460 C CA . VAL D 1 384 ? 54.773 124.813 10.402 1.00 50.05 384 VAL D CA 1
ATOM 12461 C C . VAL D 1 384 ? 55.081 126.053 9.572 1.00 50.05 384 VAL D C 1
ATOM 12462 O O . VAL D 1 384 ? 55.265 125.968 8.355 1.00 60.15 384 VAL D O 1
ATOM 12466 N N . LYS D 1 385 ? 55.142 127.202 10.238 1.00 51.16 385 LYS D N 1
ATOM 12467 C CA . LYS D 1 385 ? 55.429 128.466 9.568 1.00 51.16 385 LYS D CA 1
ATOM 12468 C C . LYS D 1 385 ? 56.813 128.454 8.919 1.00 51.16 385 LYS D C 1
ATOM 12469 O O . LYS D 1 385 ? 56.955 128.809 7.748 1.00 68.34 385 LYS D O 1
ATOM 12475 N N . GLU D 1 386 ? 57.828 128.046 9.679 1.00 74.71 386 GLU D N 1
ATOM 12476 C CA . GLU D 1 386 ? 59.201 127.983 9.173 1.00 74.71 386 GLU D CA 1
ATOM 12477 C C . GLU D 1 386 ? 59.361 126.885 8.121 1.00 74.71 386 GLU D C 1
ATOM 12478 O O . GLU D 1 386 ? 60.091 127.048 7.144 1.00 100.00 386 GLU D O 1
ATOM 12484 N N . LYS D 1 387 ? 58.667 125.771 8.330 1.00 42.70 387 LYS D N 1
ATOM 12485 C CA . LYS D 1 387 ? 58.714 124.624 7.427 1.00 42.70 387 LYS D CA 1
ATOM 12486 C C . LYS D 1 387 ? 58.155 124.953 6.056 1.00 42.70 387 LYS D C 1
ATOM 12487 O O . LYS D 1 387 ? 58.374 124.210 5.103 1.00 82.10 387 LYS D O 1
ATOM 12493 N N . TYR D 1 388 ? 57.434 126.065 5.952 1.00 68.65 388 TYR D N 1
ATOM 12494 C CA . TYR D 1 388 ? 56.848 126.468 4.679 1.00 68.65 388 TYR D CA 1
ATOM 12495 C C . TYR D 1 388 ? 57.128 127.920 4.331 1.00 68.65 388 TYR D C 1
ATOM 12496 O O . TYR D 1 388 ? 56.765 128.385 3.254 1.00 59.88 388 TYR D O 1
ATOM 12505 N N . ASN D 1 389 ? 57.763 128.640 5.245 1.00 70.83 389 ASN D N 1
ATOM 12506 C CA . ASN D 1 389 ? 58.061 130.045 5.018 1.00 70.83 389 ASN D CA 1
ATOM 12507 C C . ASN D 1 389 ? 56.834 130.788 4.498 1.00 70.83 389 ASN D C 1
ATOM 12508 O O . ASN D 1 389 ? 56.907 131.519 3.509 1.00 99.16 389 ASN D O 1
ATOM 12513 N N . VAL D 1 390 ? 55.708 130.576 5.171 1.00 40.80 390 VAL D N 1
ATOM 12514 C CA . VAL D 1 390 ? 54.441 131.224 4.828 1.00 40.80 390 VAL D CA 1
ATOM 12515 C C . VAL D 1 390 ? 54.062 132.109 6.008 1.00 40.80 390 VAL D C 1
ATOM 12516 O O . VAL D 1 390 ? 54.796 132.178 6.994 1.00 78.13 390 VAL D O 1
ATOM 12520 N N . ASP D 1 391 ? 52.928 132.791 5.916 1.00 80.92 391 ASP D N 1
ATOM 12521 C CA . ASP D 1 391 ? 52.508 133.636 7.024 1.00 80.92 391 ASP D CA 1
ATOM 12522 C C . ASP D 1 391 ? 51.774 132.778 8.059 1.00 80.92 391 ASP D C 1
ATOM 12523 O O . ASP D 1 391 ? 51.218 131.731 7.723 1.00 86.85 391 ASP D O 1
ATOM 12528 N N . MET D 1 392 ? 51.794 133.214 9.317 1.00 46.68 392 MET D N 1
ATOM 12529 C CA . MET D 1 392 ? 51.155 132.484 10.403 1.00 46.68 392 MET D CA 1
ATOM 12530 C C . MET D 1 392 ? 49.732 132.018 10.107 1.00 46.68 392 MET D C 1
ATOM 12531 O O . MET D 1 392 ? 49.358 130.919 10.505 1.00 84.58 392 MET D O 1
ATOM 12536 N N . ARG D 1 393 ? 48.929 132.831 9.425 1.00 27.78 393 ARG D N 1
ATOM 12537 C CA . ARG D 1 393 ? 47.563 132.399 9.126 1.00 27.78 393 ARG D CA 1
ATOM 12538 C C . ARG D 1 393 ? 47.574 131.141 8.270 1.00 27.78 393 ARG D C 1
ATOM 12539 O O . ARG D 1 393 ? 46.869 130.183 8.562 1.00 71.07 393 ARG D O 1
ATOM 12547 N N . THR D 1 394 ? 48.378 131.141 7.212 1.00 73.19 394 THR D N 1
ATOM 12548 C CA . THR D 1 394 ? 48.468 129.978 6.339 1.00 73.19 394 THR D CA 1
ATOM 12549 C C . THR D 1 394 ? 49.023 128.795 7.125 1.00 73.19 394 THR D C 1
ATOM 12550 O O . THR D 1 394 ? 48.501 127.685 7.043 1.00 66.60 394 THR D O 1
ATOM 12554 N N . ALA D 1 395 ? 50.085 129.039 7.887 1.00 50.27 395 ALA D N 1
ATOM 12555 C CA . ALA D 1 395 ? 50.695 127.990 8.692 1.00 50.27 395 ALA D CA 1
ATOM 12556 C C . ALA D 1 395 ? 49.626 127.331 9.560 1.00 50.27 395 ALA D C 1
ATOM 12557 O O . ALA D 1 395 ? 49.600 126.109 9.710 1.00 47.70 395 ALA D O 1
ATOM 12559 N N . ALA D 1 396 ? 48.737 128.150 10.118 1.00 61.43 396 ALA D N 1
ATOM 12560 C CA . ALA D 1 396 ? 47.666 127.656 10.971 1.00 61.43 396 ALA D CA 1
ATOM 12561 C C . ALA D 1 396 ? 46.692 126.766 10.200 1.00 61.43 396 ALA D C 1
ATOM 12562 O O . ALA D 1 396 ? 46.277 125.724 10.700 1.00 54.69 396 ALA D O 1
ATOM 12564 N N . TYR D 1 397 ? 46.326 127.166 8.987 1.00 57.00 397 TYR D N 1
ATOM 12565 C CA . TYR D 1 397 ? 45.401 126.361 8.189 1.00 57.00 397 TYR D CA 1
ATOM 12566 C C . TYR D 1 397 ? 46.038 125.047 7.748 1.00 57.00 397 TYR D C 1
ATOM 12567 O O . TYR D 1 397 ? 45.364 124.020 7.636 1.00 64.86 397 TYR D O 1
ATOM 12576 N N . ILE D 1 398 ? 47.339 125.087 7.485 1.00 42.90 398 ILE D N 1
ATOM 12577 C CA . ILE D 1 398 ? 48.053 123.895 7.074 1.00 42.90 398 ILE D CA 1
ATOM 12578 C C . ILE D 1 398 ? 47.998 122.927 8.247 1.00 42.90 398 ILE D C 1
ATOM 12579 O O . ILE D 1 398 ? 47.480 121.817 8.120 1.00 56.84 398 ILE D O 1
ATOM 12584 N N . LEU D 1 399 ? 48.514 123.366 9.394 1.00 61.56 399 LEU D N 1
ATOM 12585 C CA . LEU D 1 399 ? 48.524 122.549 10.604 1.00 61.56 399 LEU D CA 1
ATOM 12586 C C . LEU D 1 399 ? 47.156 121.937 10.843 1.00 61.56 399 LEU D C 1
ATOM 12587 O O . LEU D 1 399 ? 47.037 120.774 11.215 1.00 28.53 399 LEU D O 1
ATOM 12592 N N . ALA D 1 400 ? 46.123 122.738 10.630 1.00 8.33 400 ALA D N 1
ATOM 12593 C CA . ALA D 1 400 ? 44.757 122.278 10.819 1.00 8.33 400 ALA D CA 1
ATOM 12594 C C . ALA D 1 400 ? 44.403 121.234 9.774 1.00 8.33 400 ALA D C 1
ATOM 12595 O O . ALA D 1 400 ? 44.013 120.110 10.108 1.00 34.96 400 ALA D O 1
ATOM 12597 N N . ILE D 1 401 ? 44.544 121.610 8.506 1.00 67.32 401 ILE D N 1
ATOM 12598 C CA . ILE D 1 401 ? 44.234 120.707 7.407 1.00 67.32 401 ILE D CA 1
ATOM 12599 C C . ILE D 1 401 ? 45.024 119.414 7.531 1.00 67.32 401 ILE D C 1
ATOM 12600 O O . ILE D 1 401 ? 44.548 118.355 7.130 1.00 64.96 401 ILE D O 1
ATOM 12605 N N . ASP D 1 402 ? 46.225 119.497 8.095 1.00 51.91 402 ASP D N 1
ATOM 12606 C CA . ASP D 1 402 ? 47.058 118.308 8.262 1.00 51.91 402 ASP D CA 1
ATOM 12607 C C . ASP D 1 402 ? 46.406 117.314 9.216 1.00 51.91 402 ASP D C 1
ATOM 12608 O O . ASP D 1 402 ? 46.121 116.174 8.846 1.00 74.87 402 ASP D O 1
ATOM 12613 N N . ARG D 1 403 ? 46.162 117.765 10.442 1.00 38.24 403 ARG D N 1
ATOM 12614 C CA . ARG D 1 403 ? 45.550 116.940 11.464 1.00 38.24 403 ARG D CA 1
ATOM 12615 C C . ARG D 1 403 ? 44.239 116.288 11.020 1.00 38.24 403 ARG D C 1
ATOM 12616 O O . ARG D 1 403 ? 44.014 115.099 11.292 1.00 31.14 403 ARG D O 1
ATOM 12624 N N . VAL D 1 404 ? 43.373 117.045 10.346 1.00 10.50 404 VAL D N 1
ATOM 12625 C CA . VAL D 1 404 ? 42.101 116.483 9.894 1.00 10.50 404 VAL D CA 1
ATOM 12626 C C . VAL D 1 404 ? 42.317 115.413 8.818 1.00 10.50 404 VAL D C 1
ATOM 12627 O O . VAL D 1 404 ? 41.568 114.427 8.738 1.00 13.68 404 VAL D O 1
ATOM 12631 N N . ALA D 1 405 ? 43.342 115.608 7.994 1.00 48.01 405 ALA D N 1
ATOM 12632 C CA . ALA D 1 405 ? 43.640 114.655 6.930 1.00 48.01 405 ALA D CA 1
ATOM 12633 C C . ALA D 1 405 ? 44.161 113.343 7.500 1.00 48.01 405 ALA D C 1
ATOM 12634 O O . ALA D 1 405 ? 43.661 112.259 7.161 1.00 39.35 405 ALA D O 1
ATOM 12636 N N . TYR D 1 406 ? 45.170 113.447 8.362 1.00 51.90 406 TYR D N 1
ATOM 12637 C CA . TYR D 1 406 ? 45.760 112.272 8.992 1.00 51.90 406 TYR D CA 1
ATOM 12638 C C . TYR D 1 406 ? 44.670 111.391 9.607 1.00 51.90 406 TYR D C 1
ATOM 12639 O O . TYR D 1 406 ? 44.593 110.188 9.342 1.00 77.41 406 TYR D O 1
ATOM 12648 N N . ALA D 1 407 ? 43.829 112.006 10.432 1.00 43.93 407 ALA D N 1
ATOM 12649 C CA . ALA D 1 407 ? 42.739 111.296 11.079 1.00 43.93 407 ALA D CA 1
ATOM 12650 C C . ALA D 1 407 ? 41.828 110.699 10.023 1.00 43.93 407 ALA D C 1
ATOM 12651 O O . ALA D 1 407 ? 41.411 109.542 10.128 1.00 33.36 407 ALA D O 1
ATOM 12653 N N . THR D 1 408 ? 41.516 111.495 9.005 1.00 36.17 408 THR D N 1
ATOM 12654 C CA . THR D 1 408 ? 40.651 111.028 7.937 1.00 36.17 408 THR D CA 1
ATOM 12655 C C . THR D 1 408 ? 41.286 109.834 7.261 1.00 36.17 408 THR D C 1
ATOM 12656 O O . THR D 1 408 ? 40.584 108.920 6.816 1.00 24.05 408 THR D O 1
ATOM 12660 N N . LYS D 1 409 ? 42.616 109.851 7.196 1.00 31.49 409 LYS D N 1
ATOM 12661 C CA . LYS D 1 409 ? 43.381 108.774 6.569 1.00 31.49 409 LYS D CA 1
ATOM 12662 C C . LYS D 1 409 ? 43.441 107.513 7.437 1.00 31.49 409 LYS D C 1
ATOM 12663 O O . LYS D 1 409 ? 43.134 106.414 6.978 1.00 60.71 409 LYS D O 1
ATOM 12669 N N . LYS D 1 410 ? 43.840 107.680 8.695 1.00 28.04 410 LYS D N 1
ATOM 12670 C CA . LYS D 1 410 ? 43.936 106.561 9.611 1.00 28.04 410 LYS D CA 1
ATOM 12671 C C . LYS D 1 410 ? 42.637 105.772 9.703 1.00 28.04 410 LYS D C 1
ATOM 12672 O O . LYS D 1 410 ? 42.668 104.556 9.881 1.00 47.04 410 LYS D O 1
ATOM 12678 N N . ARG D 1 411 ? 41.496 106.448 9.579 1.00 14.14 411 ARG D N 1
ATOM 12679 C CA . ARG D 1 411 ? 40.215 105.750 9.651 1.00 14.14 411 ARG D CA 1
ATOM 12680 C C . ARG D 1 411 ? 39.893 104.983 8.345 1.00 14.14 411 ARG D C 1
ATOM 12681 O O . ARG D 1 411 ? 40.638 105.133 7.338 1.00 35.28 411 ARG D O 1
ATOM 12689 N N . SER E 1 4 ? 3.166 113.969 61.194 1.00 93.21 4 SER E N 1
ATOM 12690 C CA . SER E 1 4 ? 3.848 113.025 60.256 1.00 93.21 4 SER E CA 1
ATOM 12691 C C . SER E 1 4 ? 5.302 113.410 60.029 1.00 93.21 4 SER E C 1
ATOM 12692 O O . SER E 1 4 ? 5.648 114.591 60.001 1.00 81.25 4 SER E O 1
ATOM 12695 N N . LEU E 1 5 ? 6.145 112.402 59.841 1.00 40.80 5 LEU E N 1
ATOM 12696 C CA . LEU E 1 5 ? 7.573 112.614 59.636 1.00 40.80 5 LEU E CA 1
ATOM 12697 C C . LEU E 1 5 ? 7.850 113.562 58.483 1.00 40.80 5 LEU E C 1
ATOM 12698 O O . LEU E 1 5 ? 8.732 114.425 58.551 1.00 60.55 5 LEU E O 1
ATOM 12703 N N . TYR E 1 6 ? 7.085 113.381 57.419 1.00 51.59 6 TYR E N 1
ATOM 12704 C CA . TYR E 1 6 ? 7.232 114.195 56.234 1.00 51.59 6 TYR E CA 1
ATOM 12705 C C . TYR E 1 6 ? 6.796 115.629 56.501 1.00 51.59 6 TYR E C 1
ATOM 12706 O O . TYR E 1 6 ? 7.586 116.569 56.337 1.00 62.91 6 TYR E O 1
ATOM 12715 N N . GLU E 1 7 ? 5.541 115.792 56.918 1.00 69.12 7 GLU E N 1
ATOM 12716 C CA . GLU E 1 7 ? 4.990 117.115 57.208 1.00 69.12 7 GLU E CA 1
ATOM 12717 C C . GLU E 1 7 ? 5.892 117.908 58.146 1.00 69.12 7 GLU E C 1
ATOM 12718 O O . GLU E 1 7 ? 6.032 119.127 58.015 1.00 96.12 7 GLU E O 1
ATOM 12724 N N . MET E 1 8 ? 6.506 117.197 59.086 1.00 48.43 8 MET E N 1
ATOM 12725 C CA . MET E 1 8 ? 7.405 117.795 60.061 1.00 48.43 8 MET E CA 1
ATOM 12726 C C . MET E 1 8 ? 8.610 118.411 59.373 1.00 48.43 8 MET E C 1
ATOM 12727 O O . MET E 1 8 ? 9.144 119.430 59.816 1.00 100.00 8 MET E O 1
ATOM 12732 N N . ALA E 1 9 ? 9.047 117.778 58.294 1.00 71.94 9 ALA E N 1
ATOM 12733 C CA . ALA E 1 9 ? 10.191 118.276 57.553 1.00 71.94 9 ALA E CA 1
ATOM 12734 C C . ALA E 1 9 ? 9.747 119.447 56.679 1.00 71.94 9 ALA E C 1
ATOM 12735 O O . ALA E 1 9 ? 10.433 120.475 56.585 1.00 39.38 9 ALA E O 1
ATOM 12737 N N . VAL E 1 10 ? 8.586 119.293 56.051 1.00 54.33 10 VAL E N 1
ATOM 12738 C CA . VAL E 1 10 ? 8.051 120.341 55.199 1.00 54.33 10 VAL E CA 1
ATOM 12739 C C . VAL E 1 10 ? 7.937 121.650 55.981 1.00 54.33 10 VAL E C 1
ATOM 12740 O O . VAL E 1 10 ? 8.130 122.733 55.420 1.00 40.12 10 VAL E O 1
ATOM 12744 N N . GLU E 1 11 ? 7.618 121.539 57.272 1.00 35.80 11 GLU E N 1
ATOM 12745 C CA . GLU E 1 11 ? 7.482 122.698 58.156 1.00 35.80 11 GLU E CA 1
ATOM 12746 C C . GLU E 1 11 ? 8.807 123.438 58.263 1.00 35.80 11 GLU E C 1
ATOM 12747 O O . GLU E 1 11 ? 8.879 124.650 58.065 1.00 100.00 11 GLU E O 1
ATOM 12753 N N . GLN E 1 12 ? 9.854 122.688 58.586 1.00 34.95 12 GLN E N 1
ATOM 12754 C CA . GLN E 1 12 ? 11.196 123.239 58.721 1.00 34.95 12 GLN E CA 1
ATOM 12755 C C . GLN E 1 12 ? 11.577 123.987 57.449 1.00 34.95 12 GLN E C 1
ATOM 12756 O O . GLN E 1 12 ? 12.205 125.049 57.493 1.00 90.20 12 GLN E O 1
ATOM 12762 N N . PHE E 1 13 ? 11.184 123.408 56.319 1.00 49.08 13 PHE E N 1
ATOM 12763 C CA . PHE E 1 13 ? 11.452 123.967 55.003 1.00 49.08 13 PHE E CA 1
ATOM 12764 C C . PHE E 1 13 ? 10.680 125.271 54.858 1.00 49.08 13 PHE E C 1
ATOM 12765 O O . PHE E 1 13 ? 11.261 126.322 54.557 1.00 51.26 13 PHE E O 1
ATOM 12773 N N . ASN E 1 14 ? 9.369 125.195 55.086 1.00 33.26 14 ASN E N 1
ATOM 12774 C CA . ASN E 1 14 ? 8.487 126.355 54.996 1.00 33.26 14 ASN E CA 1
ATOM 12775 C C . ASN E 1 14 ? 9.026 127.571 55.756 1.00 33.26 14 ASN E C 1
ATOM 12776 O O . ASN E 1 14 ? 8.864 128.714 55.317 1.00 42.19 14 ASN E O 1
ATOM 12781 N N . ARG E 1 15 ? 9.671 127.323 56.891 1.00 35.69 15 ARG E N 1
ATOM 12782 C CA . ARG E 1 15 ? 10.242 128.393 57.690 1.00 35.69 15 ARG E CA 1
ATOM 12783 C C . ARG E 1 15 ? 11.242 129.190 56.866 1.00 35.69 15 ARG E C 1
ATOM 12784 O O . ARG E 1 15 ? 11.053 130.383 56.624 1.00 100.00 15 ARG E O 1
ATOM 12792 N N . ALA E 1 16 ? 12.308 128.528 56.436 1.00 48.11 16 ALA E N 1
ATOM 12793 C CA . ALA E 1 16 ? 13.330 129.194 55.642 1.00 48.11 16 ALA E CA 1
ATOM 12794 C C . ALA E 1 16 ? 12.744 129.698 54.332 1.00 48.11 16 ALA E C 1
ATOM 12795 O O . ALA E 1 16 ? 13.206 130.704 53.785 1.00 49.99 16 ALA E O 1
ATOM 12797 N N . ALA E 1 17 ? 11.726 128.999 53.833 1.00 49.73 17 ALA E N 1
ATOM 12798 C CA . ALA E 1 17 ? 11.078 129.395 52.590 1.00 49.73 17 ALA E CA 1
ATOM 12799 C C . ALA E 1 17 ? 10.491 130.809 52.715 1.00 49.73 17 ALA E C 1
ATOM 12800 O O . ALA E 1 17 ? 10.396 131.536 51.723 1.00 64.86 17 ALA E O 1
ATOM 12802 N N . SER E 1 18 ? 10.113 131.198 53.937 1.00 42.56 18 SER E N 1
ATOM 12803 C CA . SER E 1 18 ? 9.536 132.523 54.198 1.00 42.56 18 SER E CA 1
ATOM 12804 C C . SER E 1 18 ? 10.590 133.611 54.344 1.00 42.56 18 SER E C 1
ATOM 12805 O O . SER E 1 18 ? 10.487 134.685 53.764 1.00 77.35 18 SER E O 1
ATOM 12808 N N . LEU E 1 19 ? 11.604 133.319 55.139 1.00 21.16 19 LEU E N 1
ATOM 12809 C CA . LEU E 1 19 ? 12.689 134.254 55.369 1.00 21.16 19 LEU E CA 1
ATOM 12810 C C . LEU E 1 19 ? 13.198 134.794 54.046 1.00 21.16 19 LEU E C 1
ATOM 12811 O O . LEU E 1 19 ? 13.729 135.904 53.984 1.00 48.74 19 LEU E O 1
ATOM 12816 N N . MET E 1 20 ? 13.044 133.989 52.996 1.00 40.70 20 MET E N 1
ATOM 12817 C CA . MET E 1 20 ? 13.484 134.363 51.655 1.00 40.70 20 MET E CA 1
ATOM 12818 C C . MET E 1 20 ? 12.269 134.521 50.748 1.00 40.70 20 MET E C 1
ATOM 12819 O O . MET E 1 20 ? 11.291 133.791 50.885 1.00 54.65 20 MET E O 1
ATOM 12824 N N . ASP E 1 21 ? 12.323 135.479 49.829 1.00 94.67 21 ASP E N 1
ATOM 12825 C CA . ASP E 1 21 ? 11.199 135.694 48.925 1.00 94.67 21 ASP E CA 1
ATOM 12826 C C . ASP E 1 21 ? 11.179 134.607 47.862 1.00 94.67 21 ASP E C 1
ATOM 12827 O O . ASP E 1 21 ? 11.762 134.757 46.785 1.00 100.00 21 ASP E O 1
ATOM 12832 N N . LEU E 1 22 ? 10.498 133.511 48.177 1.00 44.24 22 LEU E N 1
ATOM 12833 C CA . LEU E 1 22 ? 10.408 132.384 47.268 1.00 44.24 22 LEU E CA 1
ATOM 12834 C C . LEU E 1 22 ? 9.018 132.252 46.674 1.00 44.24 22 LEU E C 1
ATOM 12835 O O . LEU E 1 22 ? 8.047 132.026 47.395 1.00 46.48 22 LEU E O 1
ATOM 12840 N N . GLU E 1 23 ? 8.938 132.389 45.353 1.00 25.72 23 GLU E N 1
ATOM 12841 C CA . GLU E 1 23 ? 7.673 132.289 44.631 1.00 25.72 23 GLU E CA 1
ATOM 12842 C C . GLU E 1 23 ? 6.827 131.183 45.240 1.00 25.72 23 GLU E C 1
ATOM 12843 O O . GLU E 1 23 ? 7.291 130.063 45.439 1.00 82.10 23 GLU E O 1
ATOM 12849 N N . SER E 1 24 ? 5.580 131.517 45.535 1.00 39.53 24 SER E N 1
ATOM 12850 C CA . SER E 1 24 ? 4.648 130.581 46.144 1.00 39.53 24 SER E CA 1
ATOM 12851 C C . SER E 1 24 ? 4.538 129.242 45.419 1.00 39.53 24 SER E C 1
ATOM 12852 O O . SER E 1 24 ? 4.742 128.192 46.025 1.00 70.08 24 SER E O 1
ATOM 12855 N N . ASP E 1 25 ? 4.209 129.278 44.130 1.00 60.32 25 ASP E N 1
ATOM 12856 C CA . ASP E 1 25 ? 4.063 128.055 43.343 1.00 60.32 25 ASP E CA 1
ATOM 12857 C C . ASP E 1 25 ? 5.377 127.280 43.140 1.00 60.32 25 ASP E C 1
ATOM 12858 O O . ASP E 1 25 ? 5.374 126.052 43.034 1.00 72.30 25 ASP E O 1
ATOM 12863 N N . LEU E 1 26 ? 6.496 127.993 43.081 1.00 41.45 26 LEU E N 1
ATOM 12864 C CA . LEU E 1 26 ? 7.793 127.347 42.919 1.00 41.45 26 LEU E CA 1
ATOM 12865 C C . LEU E 1 26 ? 8.085 126.512 44.169 1.00 41.45 26 LEU E C 1
ATOM 12866 O O . LEU E 1 26 ? 8.647 125.417 44.080 1.00 45.69 26 LEU E O 1
ATOM 12871 N N . ALA E 1 27 ? 7.698 127.040 45.332 1.00 55.70 27 ALA E N 1
ATOM 12872 C CA . ALA E 1 27 ? 7.896 126.357 46.608 1.00 55.70 27 ALA E CA 1
ATOM 12873 C C . ALA E 1 27 ? 7.082 125.064 46.662 1.00 55.70 27 ALA E C 1
ATOM 12874 O O . ALA E 1 27 ? 7.521 124.069 47.224 1.00 43.35 27 ALA E O 1
ATOM 12876 N N . GLU E 1 28 ? 5.890 125.083 46.084 1.00 17.51 28 GLU E N 1
ATOM 12877 C CA . GLU E 1 28 ? 5.036 123.897 46.054 1.00 17.51 28 GLU E CA 1
ATOM 12878 C C . GLU E 1 28 ? 5.704 122.738 45.317 1.00 17.51 28 GLU E C 1
ATOM 12879 O O . GLU E 1 28 ? 5.569 121.583 45.721 1.00 51.02 28 GLU E O 1
ATOM 12885 N N . VAL E 1 29 ? 6.415 123.037 44.230 1.00 34.79 29 VAL E N 1
ATOM 12886 C CA . VAL E 1 29 ? 7.089 121.980 43.488 1.00 34.79 29 VAL E CA 1
ATOM 12887 C C . VAL E 1 29 ? 8.273 121.479 44.304 1.00 34.79 29 VAL E C 1
ATOM 12888 O O . VAL E 1 29 ? 8.564 120.280 44.314 1.00 34.31 29 VAL E O 1
ATOM 12892 N N . LEU E 1 30 ? 8.955 122.385 44.998 1.00 23.43 30 LEU E N 1
ATOM 12893 C CA . LEU E 1 30 ? 10.091 121.973 45.812 1.00 23.43 30 LEU E CA 1
ATOM 12894 C C . LEU E 1 30 ? 9.600 121.156 47.008 1.00 23.43 30 LEU E C 1
ATOM 12895 O O . LEU E 1 30 ? 10.362 120.402 47.620 1.00 34.80 30 LEU E O 1
ATOM 12900 N N . ARG E 1 31 ? 8.319 121.301 47.338 1.00 36.42 31 ARG E N 1
ATOM 12901 C CA . ARG E 1 31 ? 7.738 120.589 48.470 1.00 36.42 31 ARG E CA 1
ATOM 12902 C C . ARG E 1 31 ? 7.435 119.138 48.139 1.00 36.42 31 ARG E C 1
ATOM 12903 O O . ARG E 1 31 ? 7.946 118.245 48.804 1.00 46.55 31 ARG E O 1
ATOM 12911 N N . ARG E 1 32 ? 6.610 118.904 47.116 1.00 18.36 32 ARG E N 1
ATOM 12912 C CA . ARG E 1 32 ? 6.253 117.543 46.711 1.00 18.36 32 ARG E CA 1
ATOM 12913 C C . ARG E 1 32 ? 7.407 116.840 46.008 1.00 18.36 32 ARG E C 1
ATOM 12914 O O . ARG E 1 32 ? 8.183 117.469 45.291 1.00 46.43 32 ARG E O 1
ATOM 12922 N N . PRO E 1 33 ? 7.527 115.521 46.197 1.00 43.67 33 PRO E N 1
ATOM 12923 C CA . PRO E 1 33 ? 8.594 114.738 45.574 1.00 43.67 33 PRO E CA 1
ATOM 12924 C C . PRO E 1 33 ? 8.180 114.286 44.165 1.00 43.67 33 PRO E C 1
ATOM 12925 O O . PRO E 1 33 ? 7.015 113.938 43.919 1.00 28.68 33 PRO E O 1
ATOM 12929 N N . LYS E 1 34 ? 9.142 114.288 43.247 1.00 33.93 34 LYS E N 1
ATOM 12930 C CA . LYS E 1 34 ? 8.890 113.905 41.863 1.00 33.93 34 LYS E CA 1
ATOM 12931 C C . LYS E 1 34 ? 8.343 112.500 41.664 1.00 33.93 34 LYS E C 1
ATOM 12932 O O . LYS E 1 34 ? 7.293 112.323 41.039 1.00 30.58 34 LYS E O 1
ATOM 12938 N N . ARG E 1 35 ? 9.053 111.505 42.195 1.00 35.42 35 ARG E N 1
ATOM 12939 C CA . ARG E 1 35 ? 8.652 110.109 42.047 1.00 35.42 35 ARG E CA 1
ATOM 12940 C C . ARG E 1 35 ? 8.677 109.288 43.327 1.00 35.42 35 ARG E C 1
ATOM 12941 O O . ARG E 1 35 ? 9.588 109.424 44.153 1.00 57.42 35 ARG E O 1
ATOM 12949 N N . VAL E 1 36 ? 7.678 108.419 43.464 1.00 24.54 36 VAL E N 1
ATOM 12950 C CA . VAL E 1 36 ? 7.581 107.499 44.598 1.00 24.54 36 VAL E CA 1
ATOM 12951 C C . VAL E 1 36 ? 7.224 106.142 43.978 1.00 24.54 36 VAL E C 1
ATOM 12952 O O . VAL E 1 36 ? 6.171 105.991 43.345 1.00 17.95 36 VAL E O 1
ATOM 12956 N N . LEU E 1 37 ? 8.113 105.167 44.122 1.00 25.47 37 LEU E N 1
ATOM 12957 C CA . LEU E 1 37 ? 7.848 103.841 43.576 1.00 25.47 37 LEU E CA 1
ATOM 12958 C C . LEU E 1 37 ? 7.737 102.832 44.725 1.00 25.47 37 LEU E C 1
ATOM 12959 O O . LEU E 1 37 ? 8.661 102.684 45.553 1.00 23.30 37 LEU E O 1
ATOM 12964 N N . ILE E 1 38 ? 6.605 102.139 44.775 1.00 16.72 38 ILE E N 1
ATOM 12965 C CA . ILE E 1 38 ? 6.364 101.156 45.823 1.00 16.72 38 ILE E CA 1
ATOM 12966 C C . ILE E 1 38 ? 6.237 99.794 45.165 1.00 16.72 38 ILE E C 1
ATOM 12967 O O . ILE E 1 38 ? 5.406 99.619 44.267 1.00 30.27 38 ILE E O 1
ATOM 12972 N N . VAL E 1 39 ? 7.035 98.828 45.613 1.00 44.00 39 VAL E N 1
ATOM 12973 C CA . VAL E 1 39 ? 6.983 97.488 45.035 1.00 44.00 39 VAL E CA 1
ATOM 12974 C C . VAL E 1 39 ? 6.700 96.378 46.035 1.00 44.00 39 VAL E C 1
ATOM 12975 O O . VAL E 1 39 ? 7.136 96.422 47.192 1.00 33.30 39 VAL E O 1
ATOM 12979 N N . GLU E 1 40 ? 5.946 95.391 45.560 1.00 8.21 40 GLU E N 1
ATOM 12980 C CA . GLU E 1 40 ? 5.590 94.214 46.330 1.00 8.21 40 GLU E CA 1
ATOM 12981 C C . GLU E 1 40 ? 6.173 93.046 45.523 1.00 8.21 40 GLU E C 1
ATOM 12982 O O . GLU E 1 40 ? 5.603 92.643 44.512 1.00 60.58 40 GLU E O 1
ATOM 12988 N N . PHE E 1 41 ? 7.304 92.507 45.976 1.00 24.95 41 PHE E N 1
ATOM 12989 C CA . PHE E 1 41 ? 7.966 91.402 45.283 1.00 24.95 41 PHE E CA 1
ATOM 12990 C C . PHE E 1 41 ? 8.133 90.136 46.120 1.00 24.95 41 PHE E C 1
ATOM 12991 O O . PHE E 1 41 ? 8.401 90.212 47.313 1.00 34.23 41 PHE E O 1
ATOM 12999 N N . PRO E 1 42 ? 8.022 88.951 45.491 1.00 25.52 42 PRO E N 1
ATOM 13000 C CA . PRO E 1 42 ? 8.164 87.688 46.212 1.00 25.52 42 PRO E CA 1
ATOM 13001 C C . PRO E 1 42 ? 9.622 87.345 46.353 1.00 25.52 42 PRO E C 1
ATOM 13002 O O . PRO E 1 42 ? 10.463 87.914 45.659 1.00 20.69 42 PRO E O 1
ATOM 13006 N N . VAL E 1 43 ? 9.911 86.426 47.265 1.00 38.79 43 VAL E N 1
ATOM 13007 C CA . VAL E 1 43 ? 11.269 85.963 47.514 1.00 38.79 43 VAL E CA 1
ATOM 13008 C C . VAL E 1 43 ? 11.174 84.529 48.026 1.00 38.79 43 VAL E C 1
ATOM 13009 O O . VAL E 1 43 ? 10.411 84.246 48.947 1.00 21.50 43 VAL E O 1
ATOM 13013 N N . ARG E 1 44 ? 11.924 83.614 47.424 1.00 46.91 44 ARG E N 1
ATOM 13014 C CA . ARG E 1 44 ? 11.885 82.230 47.870 1.00 46.91 44 ARG E CA 1
ATOM 13015 C C . ARG E 1 44 ? 12.750 82.098 49.111 1.00 46.91 44 ARG E C 1
ATOM 13016 O O . ARG E 1 44 ? 13.960 82.316 49.072 1.00 62.87 44 ARG E O 1
ATOM 13024 N N . MET E 1 45 ? 12.114 81.752 50.220 1.00 51.00 45 MET E N 1
ATOM 13025 C CA . MET E 1 45 ? 12.822 81.592 51.479 1.00 51.00 45 MET E CA 1
ATOM 13026 C C . MET E 1 45 ? 13.534 80.252 51.504 1.00 51.00 45 MET E C 1
ATOM 13027 O O . MET E 1 45 ? 13.115 79.305 50.837 1.00 54.25 45 MET E O 1
ATOM 13032 N N . ASP E 1 46 ? 14.609 80.181 52.281 1.00 51.85 46 ASP E N 1
ATOM 13033 C CA . ASP E 1 46 ? 15.399 78.964 52.408 1.00 51.85 46 ASP E CA 1
ATOM 13034 C C . ASP E 1 46 ? 14.534 77.711 52.541 1.00 51.85 46 ASP E C 1
ATOM 13035 O O . ASP E 1 46 ? 14.714 76.741 51.807 1.00 60.39 46 ASP E O 1
ATOM 13040 N N . ASP E 1 47 ? 13.590 77.736 53.475 1.00 52.11 47 ASP E N 1
ATOM 13041 C CA . ASP E 1 47 ? 12.717 76.593 53.689 1.00 52.11 47 ASP E CA 1
ATOM 13042 C C . ASP E 1 47 ? 11.837 76.259 52.486 1.00 52.11 47 ASP E C 1
ATOM 13043 O O . ASP E 1 47 ? 11.147 75.240 52.486 1.00 97.00 47 ASP E O 1
ATOM 13048 N N . GLY E 1 48 ? 11.844 77.117 51.471 1.00 65.09 48 GLY E N 1
ATOM 13049 C CA . GLY E 1 48 ? 11.056 76.836 50.283 1.00 65.09 48 GLY E CA 1
ATOM 13050 C C . GLY E 1 48 ? 9.762 77.596 50.040 1.00 65.09 48 GLY E C 1
ATOM 13051 O O . GLY E 1 48 ? 9.212 77.532 48.941 1.00 61.32 48 GLY E O 1
ATOM 13052 N N . HIS E 1 49 ? 9.257 78.309 51.038 1.00 43.69 49 HIS E N 1
ATOM 13053 C CA . HIS E 1 49 ? 8.019 79.052 50.845 1.00 43.69 49 HIS E CA 1
ATOM 13054 C C . HIS E 1 49 ? 8.325 80.480 50.384 1.00 43.69 49 HIS E C 1
ATOM 13055 O O . HIS E 1 49 ? 9.381 81.038 50.695 1.00 46.68 49 HIS E O 1
ATOM 13062 N N . VAL E 1 50 ? 7.407 81.063 49.621 1.00 57.36 50 VAL E N 1
ATOM 13063 C CA . VAL E 1 50 ? 7.601 82.415 49.118 1.00 57.36 50 VAL E CA 1
ATOM 13064 C C . VAL E 1 50 ? 7.035 83.451 50.070 1.00 57.36 50 VAL E C 1
ATOM 13065 O O . VAL E 1 50 ? 5.968 83.254 50.667 1.00 34.96 50 VAL E O 1
ATOM 13069 N N . GLU E 1 51 ? 7.753 84.561 50.198 1.00 29.87 51 GLU E N 1
ATOM 13070 C CA . GLU E 1 51 ? 7.324 85.648 51.059 1.00 29.87 51 GLU E CA 1
ATOM 13071 C C . GLU E 1 51 ? 7.355 86.960 50.288 1.00 29.87 51 GLU E C 1
ATOM 13072 O O . GLU E 1 51 ? 8.377 87.322 49.707 1.00 87.97 51 GLU E O 1
ATOM 13078 N N . VAL E 1 52 ? 6.228 87.663 50.277 1.00 25.99 52 VAL E N 1
ATOM 13079 C CA . VAL E 1 52 ? 6.135 88.936 49.585 1.00 25.99 52 VAL E CA 1
ATOM 13080 C C . VAL E 1 52 ? 6.657 90.069 50.468 1.00 25.99 52 VAL E C 1
ATOM 13081 O O . VAL E 1 52 ? 6.333 90.132 51.646 1.00 26.24 52 VAL E O 1
ATOM 13085 N N . PHE E 1 53 ? 7.465 90.960 49.902 1.00 24.41 53 PHE E N 1
ATOM 13086 C CA . PHE E 1 53 ? 8.005 92.082 50.658 1.00 24.41 53 PHE E CA 1
ATOM 13087 C C . PHE E 1 53 ? 7.626 93.424 50.021 1.00 24.41 53 PHE E C 1
ATOM 13088 O O . PHE E 1 53 ? 7.315 93.490 48.829 1.00 34.14 53 PHE E O 1
ATOM 13096 N N . THR E 1 54 ? 7.655 94.487 50.826 1.00 15.64 54 THR E N 1
ATOM 13097 C CA . THR E 1 54 ? 7.326 95.826 50.365 1.00 15.64 54 THR E CA 1
ATOM 13098 C C . THR E 1 54 ? 8.597 96.664 50.294 1.00 15.64 54 THR E C 1
ATOM 13099 O O . THR E 1 54 ? 9.386 96.720 51.244 1.00 24.44 54 THR E O 1
ATOM 13103 N N . GLY E 1 55 ? 8.809 97.319 49.161 1.00 16.92 55 GLY E N 1
ATOM 13104 C CA . GLY E 1 55 ? 9.999 98.133 49.024 1.00 16.92 55 GLY E CA 1
ATOM 13105 C C . GLY E 1 55 ? 9.614 99.487 48.494 1.00 16.92 55 GLY E C 1
ATOM 13106 O O . GLY E 1 55 ? 8.599 99.631 47.814 1.00 16.83 55 GLY E O 1
ATOM 13107 N N . TYR E 1 56 ? 10.417 100.490 48.809 1.00 20.37 56 TYR E N 1
ATOM 13108 C CA . TYR E 1 56 ? 10.128 101.835 48.343 1.00 20.37 56 TYR E CA 1
ATOM 13109 C C . TYR E 1 56 ? 11.383 102.515 47.851 1.00 20.37 56 TYR E C 1
ATOM 13110 O O . TYR E 1 56 ? 12.454 102.369 48.448 1.00 32.02 56 TYR E O 1
ATOM 13119 N N . ARG E 1 57 ? 11.239 103.253 46.755 1.00 15.93 57 ARG E N 1
ATOM 13120 C CA . ARG E 1 57 ? 12.324 104.069 46.232 1.00 15.93 57 ARG E CA 1
ATOM 13121 C C . ARG E 1 57 ? 11.653 105.394 45.940 1.00 15.93 57 ARG E C 1
ATOM 13122 O O . ARG E 1 57 ? 10.616 105.434 45.268 1.00 18.75 57 ARG E O 1
ATOM 13130 N N . VAL E 1 58 ? 12.221 106.472 46.471 1.00 14.40 58 VAL E N 1
ATOM 13131 C CA . VAL E 1 58 ? 11.637 107.786 46.277 1.00 14.40 58 VAL E CA 1
ATOM 13132 C C . VAL E 1 58 ? 12.636 108.768 45.731 1.00 14.40 58 VAL E C 1
ATOM 13133 O O . VAL E 1 58 ? 13.721 108.953 46.291 1.00 15.63 58 VAL E O 1
ATOM 13137 N N . GLN E 1 59 ? 12.269 109.387 44.618 1.00 13.31 59 GLN E N 1
ATOM 13138 C CA . GLN E 1 59 ? 13.125 110.394 44.030 1.00 13.31 59 GLN E CA 1
ATOM 13139 C C . GLN E 1 59 ? 12.381 111.681 44.308 1.00 13.31 59 GLN E C 1
ATOM 13140 O O . GLN E 1 59 ? 11.326 111.936 43.719 1.00 32.99 59 GLN E O 1
ATOM 13146 N N . HIS E 1 60 ? 12.920 112.481 45.221 1.00 17.82 60 HIS E N 1
ATOM 13147 C CA . HIS E 1 60 ? 12.255 113.716 45.583 1.00 17.82 60 HIS E CA 1
ATOM 13148 C C . HIS E 1 60 ? 12.433 114.772 44.529 1.00 17.82 60 HIS E C 1
ATOM 13149 O O . HIS E 1 60 ? 11.497 115.132 43.831 1.00 33.20 60 HIS E O 1
ATOM 13156 N N . ASN E 1 61 ? 13.651 115.274 44.436 1.00 11.23 61 ASN E N 1
ATOM 13157 C CA . ASN E 1 61 ? 13.962 116.327 43.499 1.00 11.23 61 ASN E CA 1
ATOM 13158 C C . ASN E 1 61 ? 15.199 115.917 42.751 1.00 11.23 61 ASN E C 1
ATOM 13159 O O . ASN E 1 61 ? 16.077 115.246 43.292 1.00 21.90 61 ASN E O 1
ATOM 13164 N N . VAL E 1 62 ? 15.280 116.367 41.507 1.00 47.03 62 VAL E N 1
ATOM 13165 C CA . VAL E 1 62 ? 16.378 115.995 40.648 1.00 47.03 62 VAL E CA 1
ATOM 13166 C C . VAL E 1 62 ? 16.970 117.168 39.881 1.00 47.03 62 VAL E C 1
ATOM 13167 O O . VAL E 1 62 ? 18.001 117.035 39.218 1.00 19.81 62 VAL E O 1
ATOM 13171 N N . ALA E 1 63 ? 16.327 118.321 39.997 1.00 21.76 63 ALA E N 1
ATOM 13172 C CA . ALA E 1 63 ? 16.777 119.547 39.332 1.00 21.76 63 ALA E CA 1
ATOM 13173 C C . ALA E 1 63 ? 18.301 119.754 39.229 1.00 21.76 63 ALA E C 1
ATOM 13174 O O . ALA E 1 63 ? 18.811 120.148 38.179 1.00 70.36 63 ALA E O 1
ATOM 13176 N N . ARG E 1 64 ? 19.024 119.499 40.309 1.00 23.59 64 ARG E N 1
ATOM 13177 C CA . ARG E 1 64 ? 20.462 119.717 40.297 1.00 23.59 64 ARG E CA 1
ATOM 13178 C C . ARG E 1 64 ? 21.285 118.504 39.928 1.00 23.59 64 ARG E C 1
ATOM 13179 O O . ARG E 1 64 ? 22.520 118.580 39.867 1.00 22.69 64 ARG E O 1
ATOM 13187 N N . GLY E 1 65 ? 20.624 117.382 39.693 1.00 4.29 65 GLY E N 1
ATOM 13188 C CA . GLY E 1 65 ? 21.381 116.192 39.341 1.00 4.29 65 GLY E CA 1
ATOM 13189 C C . GLY E 1 65 ? 20.616 114.915 39.599 1.00 4.29 65 GLY E C 1
ATOM 13190 O O . GLY E 1 65 ? 19.425 114.954 39.922 1.00 49.49 65 GLY E O 1
ATOM 13191 N N . PRO E 1 66 ? 21.261 113.756 39.439 1.00 35.57 66 PRO E N 1
ATOM 13192 C CA . PRO E 1 66 ? 20.543 112.507 39.686 1.00 35.57 66 PRO E CA 1
ATOM 13193 C C . PRO E 1 66 ? 20.313 112.286 41.178 1.00 35.57 66 PRO E C 1
ATOM 13194 O O . PRO E 1 66 ? 21.146 112.647 42.017 1.00 13.96 66 PRO E O 1
ATOM 13198 N N . ALA E 1 67 ? 19.168 111.705 41.504 1.00 26.04 67 ALA E N 1
ATOM 13199 C CA . ALA E 1 67 ? 18.815 111.421 42.888 1.00 26.04 67 ALA E CA 1
ATOM 13200 C C . ALA E 1 67 ? 19.906 110.596 43.564 1.00 26.04 67 ALA E C 1
ATOM 13201 O O . ALA E 1 67 ? 20.426 109.646 42.986 1.00 39.80 67 ALA E O 1
ATOM 13203 N N . LYS E 1 68 ? 20.245 110.965 44.792 1.00 56.25 68 LYS E N 1
ATOM 13204 C CA . LYS E 1 68 ? 21.263 110.259 45.559 1.00 56.25 68 LYS E CA 1
ATOM 13205 C C . LYS E 1 68 ? 20.735 109.984 46.975 1.00 56.25 68 LYS E C 1
ATOM 13206 O O . LYS E 1 68 ? 20.275 110.908 47.664 1.00 28.14 68 LYS E O 1
ATOM 13212 N N . GLY E 1 69 ? 20.793 108.721 47.405 1.00 30.90 69 GLY E N 1
ATOM 13213 C CA . GLY E 1 69 ? 20.300 108.373 48.731 1.00 30.90 69 GLY E CA 1
ATOM 13214 C C . GLY E 1 69 ? 20.279 106.882 49.014 1.00 30.90 69 GLY E C 1
ATOM 13215 O O . GLY E 1 69 ? 19.924 106.088 48.152 1.00 43.63 69 GLY E O 1
ATOM 13216 N N . GLY E 1 70 ? 20.629 106.506 50.238 1.00 13.84 70 GLY E N 1
ATOM 13217 C CA . GLY E 1 70 ? 20.691 105.105 50.605 1.00 13.84 70 GLY E CA 1
ATOM 13218 C C . GLY E 1 70 ? 19.419 104.282 50.687 1.00 13.84 70 GLY E C 1
ATOM 13219 O O . GLY E 1 70 ? 18.303 104.775 50.471 1.00 2.56 70 GLY E O 1
ATOM 13220 N N . ILE E 1 71 ? 19.602 103.001 51.003 1.00 15.52 71 ILE E N 1
ATOM 13221 C CA . ILE E 1 71 ? 18.492 102.063 51.128 1.00 15.52 71 ILE E CA 1
ATOM 13222 C C . ILE E 1 71 ? 18.470 101.501 52.552 1.00 15.52 71 ILE E C 1
ATOM 13223 O O . ILE E 1 71 ? 19.506 101.133 53.113 1.00 43.52 71 ILE E O 1
ATOM 13228 N N . ARG E 1 72 ? 17.267 101.437 53.115 1.00 23.39 72 ARG E N 1
ATOM 13229 C CA . ARG E 1 72 ? 17.019 101.004 54.489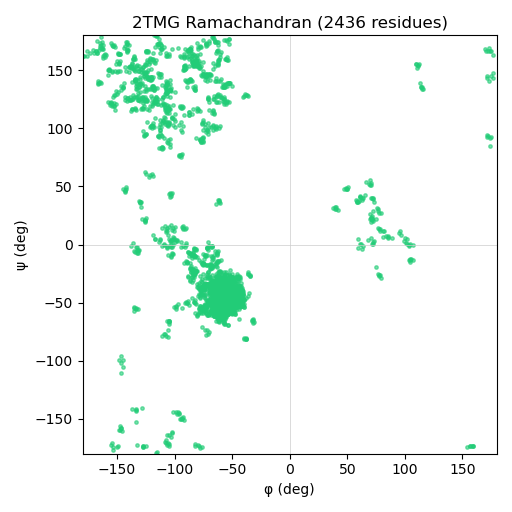 1.00 23.39 72 ARG E CA 1
ATOM 13230 C C . ARG E 1 72 ? 16.370 99.632 54.606 1.00 23.39 72 ARG E C 1
ATOM 13231 O O . ARG E 1 72 ? 15.349 99.351 53.961 1.00 40.38 72 ARG E O 1
ATOM 13239 N N . TYR E 1 73 ? 16.955 98.783 55.446 1.00 38.79 73 TYR E N 1
ATOM 13240 C CA . TYR E 1 73 ? 16.420 97.443 55.693 1.00 38.79 73 TYR E CA 1
ATOM 13241 C C . TYR E 1 73 ? 15.954 97.463 57.146 1.00 38.79 73 TYR E C 1
ATOM 13242 O O . TYR E 1 73 ? 16.735 97.265 58.073 1.00 44.50 73 TYR E O 1
ATOM 13251 N N . HIS E 1 74 ? 14.668 97.726 57.323 1.00 18.04 74 HIS E N 1
ATOM 13252 C CA . HIS E 1 74 ? 14.055 97.815 58.629 1.00 18.04 74 HIS E CA 1
ATOM 13253 C C . HIS E 1 74 ? 12.620 97.319 58.547 1.00 18.04 74 HIS E C 1
ATOM 13254 O O . HIS E 1 74 ? 11.956 97.464 57.520 1.00 83.53 74 HIS E O 1
ATOM 13261 N N . PRO E 1 75 ? 12.114 96.738 59.645 1.00 41.48 75 PRO E N 1
ATOM 13262 C CA . PRO E 1 75 ? 10.743 96.233 59.626 1.00 41.48 75 PRO E CA 1
ATOM 13263 C C . PRO E 1 75 ? 9.721 97.316 59.888 1.00 41.48 75 PRO E C 1
ATOM 13264 O O . PRO E 1 75 ? 8.525 97.101 59.708 1.00 27.23 75 PRO E O 1
ATOM 13268 N N . ASP E 1 76 ? 10.194 98.484 60.302 1.00 54.76 76 ASP E N 1
ATOM 13269 C CA . ASP E 1 76 ? 9.298 99.590 60.613 1.00 54.76 76 ASP E CA 1
ATOM 13270 C C . ASP E 1 76 ? 9.309 100.693 59.561 1.00 54.76 76 ASP E C 1
ATOM 13271 O O . ASP E 1 76 ? 8.570 101.668 59.676 1.00 88.49 76 ASP E O 1
ATOM 13276 N N . VAL E 1 77 ? 10.144 100.542 58.539 1.00 50.68 77 VAL E N 1
ATOM 13277 C CA . VAL E 1 77 ? 10.249 101.546 57.491 1.00 50.68 77 VAL E CA 1
ATOM 13278 C C . VAL E 1 77 ? 8.905 101.797 56.827 1.00 50.68 77 VAL E C 1
ATOM 13279 O O . VAL E 1 77 ? 8.170 100.856 56.511 1.00 19.78 77 VAL E O 1
ATOM 13283 N N . THR E 1 78 ? 8.589 103.072 56.617 1.00 39.81 78 THR E N 1
ATOM 13284 C CA . THR E 1 78 ? 7.323 103.457 55.996 1.00 39.81 78 THR E CA 1
ATOM 13285 C C . THR E 1 78 ? 7.528 104.481 54.897 1.00 39.81 78 THR E C 1
ATOM 13286 O O . THR E 1 78 ? 8.502 105.239 54.916 1.00 54.84 78 THR E O 1
ATOM 13290 N N . LEU E 1 79 ? 6.594 104.508 53.951 1.00 48.03 79 LEU E N 1
ATOM 13291 C CA . LEU E 1 79 ? 6.655 105.453 52.849 1.00 48.03 79 LEU E CA 1
ATOM 13292 C C . LEU E 1 79 ? 7.001 106.844 53.384 1.00 48.03 79 LEU E C 1
ATOM 13293 O O . LEU E 1 79 ? 7.906 107.509 52.868 1.00 28.63 79 LEU E O 1
ATOM 13298 N N . ASP E 1 80 ? 6.280 107.263 54.427 1.00 24.65 80 ASP E N 1
ATOM 13299 C CA . ASP E 1 80 ? 6.486 108.558 55.080 1.00 24.65 80 ASP E CA 1
ATOM 13300 C C . ASP E 1 80 ? 7.956 108.788 55.421 1.00 24.65 80 ASP E C 1
ATOM 13301 O O . ASP E 1 80 ? 8.580 109.745 54.959 1.00 45.34 80 ASP E O 1
ATOM 13306 N N . GLU E 1 81 ? 8.496 107.897 56.241 1.00 45.95 81 GLU E N 1
ATOM 13307 C CA . GLU E 1 81 ? 9.880 107.982 56.667 1.00 45.95 81 GLU E CA 1
ATOM 13308 C C . GLU E 1 81 ? 10.823 108.197 55.483 1.00 45.95 81 GLU E C 1
ATOM 13309 O O . GLU E 1 81 ? 11.675 109.096 55.489 1.00 46.00 81 GLU E O 1
ATOM 13315 N N . VAL E 1 82 ? 10.653 107.364 54.464 1.00 58.04 82 VAL E N 1
ATOM 13316 C CA . VAL E 1 82 ? 11.467 107.437 53.267 1.00 58.04 82 VAL E CA 1
ATOM 13317 C C . VAL E 1 82 ? 11.345 108.815 52.612 1.00 58.04 82 VAL E C 1
ATOM 13318 O O . VAL E 1 82 ? 12.353 109.484 52.354 1.00 28.06 82 VAL E O 1
ATOM 13322 N N . LYS E 1 83 ? 10.111 109.233 52.337 1.00 31.64 83 LYS E N 1
ATOM 13323 C CA . LYS E 1 83 ? 9.865 110.548 51.741 1.00 31.64 83 LYS E CA 1
ATOM 13324 C C . LYS E 1 83 ? 10.644 111.618 52.492 1.00 31.64 83 LYS E C 1
ATOM 13325 O O . LYS E 1 83 ? 11.397 112.398 51.902 1.00 24.53 83 LYS E O 1
ATOM 13331 N N . ALA E 1 84 ? 10.451 111.651 53.806 1.00 17.72 84 ALA E N 1
ATOM 13332 C CA . ALA E 1 84 ? 11.125 112.621 54.641 1.00 17.72 84 ALA E CA 1
ATOM 13333 C C . ALA E 1 84 ? 12.620 112.563 54.405 1.00 17.72 84 ALA E C 1
ATOM 13334 O O . ALA E 1 84 ? 13.254 113.568 54.068 1.00 26.15 84 ALA E O 1
ATOM 13336 N N . LEU E 1 85 ? 13.180 111.372 54.576 1.00 16.94 85 LEU E N 1
ATOM 13337 C CA . LEU E 1 85 ? 14.613 111.197 54.399 1.00 16.94 85 LEU E CA 1
ATOM 13338 C C . LEU E 1 85 ? 15.091 111.630 53.017 1.00 16.94 85 LEU E C 1
ATOM 13339 O O . LEU E 1 85 ? 16.164 112.222 52.897 1.00 35.44 85 LEU E O 1
ATOM 13344 N N . ALA E 1 86 ? 14.297 111.333 51.983 1.00 41.65 86 ALA E N 1
ATOM 13345 C CA . ALA E 1 86 ? 14.635 111.716 50.610 1.00 41.65 86 ALA E CA 1
ATOM 13346 C C . ALA E 1 86 ? 14.661 113.232 50.572 1.00 41.65 86 ALA E C 1
ATOM 13347 O O . ALA E 1 86 ? 15.626 113.854 50.108 1.00 17.36 86 ALA E O 1
ATOM 13349 N N . PHE E 1 87 ? 13.577 113.811 51.078 1.00 7.82 87 PHE E N 1
ATOM 13350 C CA . PHE E 1 87 ? 13.411 115.251 51.152 1.00 7.82 87 PHE E CA 1
ATOM 13351 C C . PHE E 1 87 ? 14.672 115.928 51.694 1.00 7.82 87 PHE E C 1
ATOM 13352 O O . PHE E 1 87 ? 15.119 116.941 51.159 1.00 30.85 87 PHE E O 1
ATOM 13360 N N . TRP E 1 88 ? 15.248 115.358 52.750 1.00 20.64 88 TRP E N 1
ATOM 13361 C CA . TRP E 1 88 ? 16.446 115.931 53.351 1.00 20.64 88 TRP E CA 1
ATOM 13362 C C . TRP E 1 88 ? 17.652 115.837 52.423 1.00 20.64 88 TRP E C 1
ATOM 13363 O O . TRP E 1 88 ? 18.429 116.793 52.300 1.00 71.41 88 TRP E O 1
ATOM 13374 N N . MET E 1 89 ? 17.813 114.677 51.786 1.00 60.12 89 MET E N 1
ATOM 13375 C CA . MET E 1 89 ? 18.931 114.442 50.877 1.00 60.12 89 MET E CA 1
ATOM 13376 C C . MET E 1 89 ? 19.023 115.581 49.871 1.00 60.12 89 MET E C 1
ATOM 13377 O O . MET E 1 89 ? 20.120 116.096 49.586 1.00 21.61 89 MET E O 1
ATOM 13382 N N . THR E 1 90 ? 17.862 115.961 49.333 1.00 13.16 90 THR E N 1
ATOM 13383 C CA . THR E 1 90 ? 17.787 117.047 48.370 1.00 13.16 90 THR E CA 1
ATOM 13384 C C . THR E 1 90 ? 18.538 118.282 48.857 1.00 13.16 90 THR E C 1
ATOM 13385 O O . THR E 1 90 ? 19.346 118.843 48.108 1.00 38.36 90 THR E O 1
ATOM 13389 N N . TRP E 1 91 ? 18.266 118.704 50.103 1.00 22.01 91 TRP E N 1
ATOM 13390 C CA . TRP E 1 91 ? 18.918 119.889 50.664 1.00 22.01 91 TRP E CA 1
ATOM 13391 C C . TRP E 1 91 ? 20.322 119.579 51.139 1.00 22.01 91 TRP E C 1
ATOM 13392 O O . TRP E 1 91 ? 21.227 120.407 51.011 1.00 25.49 91 TRP E O 1
ATOM 13403 N N . LYS E 1 92 ? 20.512 118.376 51.661 1.00 9.03 92 LYS E N 1
ATOM 13404 C CA . LYS E 1 92 ? 21.823 117.991 52.164 1.00 9.03 92 LYS E CA 1
ATOM 13405 C C . LYS E 1 92 ? 22.907 118.074 51.080 1.00 9.03 92 LYS E C 1
ATOM 13406 O O . LYS E 1 92 ? 24.008 118.602 51.298 1.00 40.35 92 LYS E O 1
ATOM 13412 N N . THR E 1 93 ? 22.580 117.536 49.910 1.00 31.79 93 THR E N 1
ATOM 13413 C CA . THR E 1 93 ? 23.500 117.534 48.782 1.00 31.79 93 THR E CA 1
ATOM 13414 C C . THR E 1 93 ? 23.635 118.967 48.277 1.00 31.79 93 THR E C 1
ATOM 13415 O O . THR E 1 93 ? 24.729 119.433 47.963 1.00 24.50 93 THR E O 1
ATOM 13419 N N . ALA E 1 94 ? 22.508 119.666 48.211 1.00 7.80 94 ALA E N 1
ATOM 13420 C CA . ALA E 1 94 ? 22.489 121.046 47.763 1.00 7.80 94 ALA E CA 1
ATOM 13421 C C . ALA E 1 94 ? 23.416 121.936 48.587 1.00 7.80 94 ALA E C 1
ATOM 13422 O O . ALA E 1 94 ? 24.149 122.752 48.020 1.00 23.61 94 ALA E O 1
ATOM 13424 N N . VAL E 1 95 ? 23.396 121.808 49.912 1.00 34.86 95 VAL E N 1
ATOM 13425 C CA . VAL E 1 95 ? 24.265 122.662 50.715 1.00 34.86 95 VAL E CA 1
ATOM 13426 C C . VAL E 1 95 ? 25.724 122.300 50.484 1.00 34.86 95 VAL E C 1
ATOM 13427 O O . VAL E 1 95 ? 26.598 123.178 50.483 1.00 24.90 95 VAL E O 1
ATOM 13431 N N . MET E 1 96 ? 25.993 121.017 50.267 1.00 48.85 96 MET E N 1
ATOM 13432 C CA . MET E 1 96 ? 27.363 120.580 50.025 1.00 48.85 96 MET E CA 1
ATOM 13433 C C . MET E 1 96 ? 27.798 120.954 48.606 1.00 48.85 96 MET E C 1
ATOM 13434 O O . MET E 1 96 ? 28.987 120.972 48.284 1.00 29.42 96 MET E O 1
ATOM 13439 N N . ASN E 1 97 ? 26.811 121.264 47.771 1.00 50.36 97 ASN E N 1
ATOM 13440 C CA . ASN E 1 97 ? 27.039 121.663 46.388 1.00 50.36 97 ASN E CA 1
ATOM 13441 C C . ASN E 1 97 ? 27.500 120.513 45.536 1.00 50.36 97 ASN E C 1
ATOM 13442 O O . ASN E 1 97 ? 28.504 120.613 44.830 1.00 28.53 97 ASN E O 1
ATOM 13447 N N . LEU E 1 98 ? 26.751 119.421 45.598 1.00 18.40 98 LEU E N 1
ATOM 13448 C CA . LEU E 1 98 ? 27.074 118.237 44.836 1.00 18.40 98 LEU E CA 1
ATOM 13449 C C . LEU E 1 98 ? 26.098 118.071 43.690 1.00 18.40 98 LEU E C 1
ATOM 13450 O O . LEU E 1 98 ? 24.887 118.268 43.861 1.00 33.67 98 LEU E O 1
ATOM 13455 N N . PRO E 1 99 ? 26.609 117.709 42.499 1.00 15.90 99 PRO E N 1
ATOM 13456 C CA . PRO E 1 99 ? 25.751 117.511 41.325 1.00 15.90 99 PRO E CA 1
ATOM 13457 C C . PRO E 1 99 ? 24.717 116.407 41.514 1.00 15.90 99 PRO E C 1
ATOM 13458 O O . PRO E 1 99 ? 24.414 115.683 40.571 1.00 53.20 99 PRO E O 1
ATOM 13462 N N . PHE E 1 100 ? 24.168 116.292 42.723 1.00 15.46 100 PHE E N 1
ATOM 13463 C CA . PHE E 1 100 ? 23.171 115.263 43.022 1.00 15.46 100 PHE E CA 1
ATOM 13464 C C . PHE E 1 100 ? 21.815 115.814 43.438 1.00 15.46 100 PHE E C 1
ATOM 13465 O O . PHE E 1 100 ? 21.695 116.958 43.876 1.00 40.03 100 PHE E O 1
ATOM 13473 N N . GLY E 1 101 ? 20.796 114.973 43.300 1.00 26.95 101 GLY E N 1
ATOM 13474 C CA . GLY E 1 101 ? 19.452 115.352 43.687 1.00 26.95 101 GLY E CA 1
ATOM 13475 C C . GLY E 1 101 ? 19.189 114.711 45.033 1.00 26.95 101 GLY E C 1
ATOM 13476 O O . GLY E 1 101 ? 20.102 114.594 45.848 1.00 48.28 101 GLY E O 1
ATOM 13477 N N . GLY E 1 102 ? 17.956 114.277 45.266 1.00 8.44 102 GLY E N 1
ATOM 13478 C CA . GLY E 1 102 ? 17.626 113.650 46.534 1.00 8.44 102 GLY E CA 1
ATOM 13479 C C . GLY E 1 102 ? 16.690 112.467 46.415 1.00 8.44 102 GLY E C 1
ATOM 13480 O O . GLY E 1 102 ? 15.604 112.557 45.817 1.00 39.09 102 GLY E O 1
ATOM 13481 N N . GLY E 1 103 ? 17.114 111.342 46.981 1.00 25.76 103 GLY E N 1
ATOM 13482 C CA . GLY E 1 103 ? 16.288 110.153 46.943 1.00 25.76 103 GLY E CA 1
ATOM 13483 C C . GLY E 1 103 ? 16.575 109.264 48.134 1.00 25.76 103 GLY E C 1
ATOM 13484 O O . GLY E 1 103 ? 17.533 109.503 48.878 1.00 22.21 103 GLY E O 1
ATOM 13485 N N . LYS E 1 104 ? 15.738 108.247 48.320 1.00 6.20 104 LYS E N 1
ATOM 13486 C CA . LYS E 1 104 ? 15.904 107.293 49.414 1.00 6.20 104 LYS E CA 1
ATOM 13487 C C . LYS E 1 104 ? 15.015 106.117 49.165 1.00 6.20 104 LYS E C 1
ATOM 13488 O O . LYS E 1 104 ? 14.113 106.181 48.337 1.00 34.15 104 LYS E O 1
ATOM 13494 N N . GLY E 1 105 ? 15.274 105.036 49.880 1.00 10.44 105 GLY E N 1
ATOM 13495 C CA . GLY E 1 105 ? 14.452 103.860 49.706 1.00 10.44 105 GLY E CA 1
ATOM 13496 C C . GLY E 1 105 ? 14.651 102.900 50.852 1.00 10.44 105 GLY E C 1
ATOM 13497 O O . GLY E 1 105 ? 15.541 103.103 51.677 1.00 27.15 105 GLY E O 1
ATOM 13498 N N . GLY E 1 106 ? 13.824 101.859 50.895 1.00 20.68 106 GLY E N 1
ATOM 13499 C CA . GLY E 1 106 ? 13.938 100.866 51.944 1.00 20.68 106 GLY E CA 1
ATOM 13500 C C . GLY E 1 106 ? 13.011 99.687 51.724 1.00 20.68 106 GLY E C 1
ATOM 13501 O O . GLY E 1 106 ? 12.076 99.744 50.904 1.00 30.89 106 GLY E O 1
ATOM 13502 N N . VAL E 1 107 ? 13.274 98.602 52.447 1.00 29.75 107 VAL E N 1
ATOM 13503 C CA . VAL E 1 107 ? 12.432 97.418 52.346 1.00 29.75 107 VAL E CA 1
ATOM 13504 C C . VAL E 1 107 ? 11.978 97.053 53.749 1.00 29.75 107 VAL E C 1
ATOM 13505 O O . VAL E 1 107 ? 12.790 97.005 54.674 1.00 17.89 107 VAL E O 1
ATOM 13509 N N . ARG E 1 108 ? 10.685 96.812 53.915 1.00 21.94 108 ARG E N 1
ATOM 13510 C CA . ARG E 1 108 ? 10.164 96.431 55.218 1.00 21.94 108 ARG E CA 1
ATOM 13511 C C . ARG E 1 108 ? 10.534 94.973 55.471 1.00 21.94 108 ARG E C 1
ATOM 13512 O O . ARG E 1 108 ? 9.812 94.051 55.082 1.00 78.93 108 ARG E O 1
ATOM 13520 N N . VAL E 1 109 ? 11.673 94.784 56.129 1.00 51.74 109 VAL E N 1
ATOM 13521 C CA . VAL E 1 109 ? 12.177 93.455 56.434 1.00 51.74 109 VAL E CA 1
ATOM 13522 C C . VAL E 1 109 ? 13.140 93.499 57.627 1.00 51.74 109 VAL E C 1
ATOM 13523 O O . VAL E 1 109 ? 13.782 94.516 57.884 1.00 19.13 109 VAL E O 1
ATOM 13527 N N . ASP E 1 110 ? 13.218 92.410 58.382 1.00 21.58 110 ASP E N 1
ATOM 13528 C CA . ASP E 1 110 ? 14.173 92.367 59.479 1.00 21.58 110 ASP E CA 1
ATOM 13529 C C . ASP E 1 110 ? 15.305 91.453 59.031 1.00 21.58 110 ASP E C 1
ATOM 13530 O O . ASP E 1 110 ? 15.170 90.231 59.018 1.00 67.47 110 ASP E O 1
ATOM 13535 N N . PRO E 1 111 ? 16.432 92.045 58.643 1.00 26.72 111 PRO E N 1
ATOM 13536 C CA . PRO E 1 111 ? 17.571 91.246 58.189 1.00 26.72 111 PRO E CA 1
ATOM 13537 C C . PRO E 1 111 ? 17.970 90.116 59.133 1.00 26.72 111 PRO E C 1
ATOM 13538 O O . PRO E 1 111 ? 18.438 89.056 58.682 1.00 27.01 111 PRO E O 1
ATOM 13542 N N . LYS E 1 112 ? 17.775 90.338 60.435 1.00 47.72 112 LYS E N 1
ATOM 13543 C CA . LYS E 1 112 ? 18.130 89.360 61.464 1.00 47.72 112 LYS E CA 1
ATOM 13544 C C . LYS E 1 112 ? 17.484 87.984 61.306 1.00 47.72 112 LYS E C 1
ATOM 13545 O O . LYS E 1 112 ? 18.095 86.966 61.627 1.00 100.00 112 LYS E O 1
ATOM 13551 N N . LYS E 1 113 ? 16.256 87.950 60.806 1.00 41.21 113 LYS E N 1
ATOM 13552 C CA . LYS E 1 113 ? 15.536 86.689 60.615 1.00 41.21 113 LYS E CA 1
ATOM 13553 C C . LYS E 1 113 ? 15.725 86.098 59.215 1.00 41.21 113 LYS E C 1
ATOM 13554 O O . LYS E 1 113 ? 15.000 85.188 58.813 1.00 75.25 113 LYS E O 1
ATOM 13560 N N . LEU E 1 114 ? 16.703 86.618 58.483 1.00 43.10 114 LEU E N 1
ATOM 13561 C CA . LEU E 1 114 ? 16.979 86.141 57.137 1.00 43.10 114 LEU E CA 1
ATOM 13562 C C . LEU E 1 114 ? 18.413 85.630 57.006 1.00 43.10 114 LEU E C 1
ATOM 13563 O O . LEU E 1 114 ? 19.351 86.196 57.589 1.00 38.75 114 LEU E O 1
ATOM 13568 N N . SER E 1 115 ? 18.581 84.563 56.228 1.00 25.41 115 SER E N 1
ATOM 13569 C CA . SER E 1 115 ? 19.896 83.993 56.008 1.00 25.41 115 SER E CA 1
ATOM 13570 C C . SER E 1 115 ? 20.634 84.797 54.938 1.00 25.41 115 SER E C 1
ATOM 13571 O O . SER E 1 115 ? 20.014 85.466 54.110 1.00 47.99 115 SER E O 1
ATOM 13574 N N . ARG E 1 116 ? 21.962 84.733 54.968 1.00 40.57 116 ARG E N 1
ATOM 13575 C CA . ARG E 1 116 ? 22.787 85.438 53.999 1.00 40.57 116 ARG E CA 1
ATOM 13576 C C . ARG E 1 116 ? 22.270 85.134 52.588 1.00 40.57 116 ARG E C 1
ATOM 13577 O O . ARG E 1 116 ? 22.208 86.015 51.734 1.00 52.40 116 ARG E O 1
ATOM 13585 N N . ARG E 1 117 ? 21.901 83.877 52.354 1.00 24.86 117 ARG E N 1
ATOM 13586 C CA . ARG E 1 117 ? 21.380 83.458 51.063 1.00 24.86 117 ARG E CA 1
ATOM 13587 C C . ARG E 1 117 ? 20.080 84.200 50.758 1.00 24.86 117 ARG E C 1
ATOM 13588 O O . ARG E 1 117 ? 19.915 84.746 49.666 1.00 81.00 117 ARG E O 1
ATOM 13596 N N . GLU E 1 118 ? 19.164 84.221 51.725 1.00 37.81 118 GLU E N 1
ATOM 13597 C CA . GLU E 1 118 ? 17.879 84.899 51.560 1.00 37.81 118 GLU E CA 1
ATOM 13598 C C . GLU E 1 118 ? 18.060 86.402 51.402 1.00 37.81 118 GLU E C 1
ATOM 13599 O O . GLU E 1 118 ? 17.372 87.034 50.607 1.00 38.42 118 GLU E O 1
ATOM 13605 N N . LEU E 1 119 ? 18.989 86.975 52.157 1.00 19.97 119 LEU E N 1
ATOM 13606 C CA . LEU E 1 119 ? 19.236 88.406 52.062 1.00 19.97 119 LEU E CA 1
ATOM 13607 C C . LEU E 1 119 ? 19.694 88.709 50.639 1.00 19.97 119 LEU E C 1
ATOM 13608 O O . LEU E 1 119 ? 19.068 89.496 49.928 1.00 40.49 119 LEU E O 1
ATOM 13613 N N . GLU E 1 120 ? 20.782 88.066 50.224 1.00 30.84 120 GLU E N 1
ATOM 13614 C CA . GLU E 1 120 ? 21.321 88.248 48.883 1.00 30.84 120 GLU E CA 1
ATOM 13615 C C . GLU E 1 120 ? 20.213 88.140 47.837 1.00 30.84 120 GLU E C 1
ATOM 13616 O O . GLU E 1 120 ? 20.173 88.920 46.884 1.00 51.46 120 GLU E O 1
ATOM 13622 N N . ARG E 1 121 ? 19.324 87.167 48.023 1.00 9.28 121 ARG E N 1
ATOM 13623 C CA . ARG E 1 121 ? 18.189 86.958 47.132 1.00 9.28 121 ARG E CA 1
ATOM 13624 C C . ARG E 1 121 ? 17.320 88.216 47.136 1.00 9.28 121 ARG E C 1
ATOM 13625 O O . ARG E 1 121 ? 17.168 88.889 46.122 1.00 42.49 121 ARG E O 1
ATOM 13633 N N . LEU E 1 122 ? 16.741 88.526 48.292 1.00 37.66 122 LEU E N 1
ATOM 13634 C CA . LEU E 1 122 ? 15.882 89.695 48.439 1.00 37.66 122 LEU E CA 1
ATOM 13635 C C . LEU E 1 122 ? 16.582 90.920 47.878 1.00 37.66 122 LEU E C 1
ATOM 13636 O O . LEU E 1 122 ? 16.013 91.661 47.081 1.00 29.80 122 LEU E O 1
ATOM 13641 N N . SER E 1 123 ? 17.828 91.124 48.277 1.00 26.35 123 SER E N 1
ATOM 13642 C CA . SER E 1 123 ? 18.579 92.285 47.810 1.00 26.35 123 SER E CA 1
ATOM 13643 C C . SER E 1 123 ? 18.593 92.408 46.277 1.00 26.35 123 SER E C 1
ATOM 13644 O O . SER E 1 123 ? 18.565 93.512 45.729 1.00 31.39 123 SER E O 1
ATOM 13647 N N . ARG E 1 124 ? 18.635 91.274 45.589 1.00 31.16 124 ARG E N 1
ATOM 13648 C CA . ARG E 1 124 ? 18.647 91.285 44.131 1.00 31.16 124 ARG E CA 1
ATOM 13649 C C . ARG E 1 124 ? 17.253 91.562 43.597 1.00 31.16 124 ARG E C 1
ATOM 13650 O O . ARG E 1 124 ? 17.042 92.534 42.880 1.00 26.58 124 ARG E O 1
ATOM 13658 N N . ARG E 1 125 ? 16.293 90.719 43.953 1.00 2.00 125 ARG E N 1
ATOM 13659 C CA . ARG E 1 125 ? 14.937 90.927 43.473 1.00 2.00 125 ARG E CA 1
ATOM 13660 C C . ARG E 1 125 ? 14.503 92.373 43.677 1.00 2.00 125 ARG E C 1
ATOM 13661 O O . ARG E 1 125 ? 13.790 92.937 42.836 1.00 20.81 125 ARG E O 1
ATOM 13669 N N . PHE E 1 126 ? 14.925 92.978 44.787 1.00 5.82 126 PHE E N 1
ATOM 13670 C CA . PHE E 1 126 ? 14.551 94.352 45.041 1.00 5.82 126 PHE E CA 1
ATOM 13671 C C . PHE E 1 126 ? 15.142 95.220 43.954 1.00 5.82 126 PHE E C 1
ATOM 13672 O O . PHE E 1 126 ? 14.408 95.843 43.187 1.00 17.12 126 PHE E O 1
ATOM 13680 N N . PHE E 1 127 ? 16.470 95.256 43.881 1.00 39.01 127 PHE E N 1
ATOM 13681 C CA . PHE E 1 127 ? 17.147 96.066 42.882 1.00 39.01 127 PHE E CA 1
ATOM 13682 C C . PHE E 1 127 ? 16.629 95.854 41.457 1.00 39.01 127 PHE E C 1
ATOM 13683 O O . PHE E 1 127 ? 16.698 96.752 40.630 1.00 18.49 127 PHE E O 1
ATOM 13691 N N . ARG E 1 128 ? 16.104 94.676 41.152 1.00 16.58 128 ARG E N 1
ATOM 13692 C CA . ARG E 1 128 ? 15.587 94.453 39.807 1.00 16.58 128 ARG E CA 1
ATOM 13693 C C . ARG E 1 128 ? 14.231 95.124 39.671 1.00 16.58 128 ARG E C 1
ATOM 13694 O O . ARG E 1 128 ? 13.896 95.672 38.623 1.00 89.39 128 ARG E O 1
ATOM 13702 N N . GLU E 1 129 ? 13.464 95.082 40.751 1.00 21.09 129 GLU E N 1
ATOM 13703 C CA . GLU E 1 129 ? 12.136 95.663 40.779 1.00 21.09 129 GLU E CA 1
ATOM 13704 C C . GLU E 1 129 ? 12.118 97.184 40.681 1.00 21.09 129 GLU E C 1
ATOM 13705 O O . GLU E 1 129 ? 11.129 97.759 40.216 1.00 39.46 129 GLU E O 1
ATOM 13711 N N . ILE E 1 130 ? 13.201 97.832 41.114 1.00 31.05 130 ILE E N 1
ATOM 13712 C CA . ILE E 1 130 ? 13.277 99.289 41.071 1.00 31.05 130 ILE E CA 1
ATOM 13713 C C . ILE E 1 130 ? 14.289 99.761 40.039 1.00 31.05 130 ILE E C 1
ATOM 13714 O O . ILE E 1 130 ? 14.688 100.927 40.027 1.00 28.82 130 ILE E O 1
ATOM 13719 N N . GLN E 1 131 ? 14.712 98.853 39.172 1.00 42.66 131 GLN E N 1
ATOM 13720 C CA . GLN E 1 131 ? 15.686 99.191 38.138 1.00 42.66 131 GLN E CA 1
ATOM 13721 C C . GLN E 1 131 ? 15.153 100.318 37.262 1.00 42.66 131 GLN E C 1
ATOM 13722 O O . GLN E 1 131 ? 15.847 101.289 36.984 1.00 74.90 131 GLN E O 1
ATOM 13728 N N . VAL E 1 132 ? 13.904 100.171 36.842 1.00 25.91 132 VAL E N 1
ATOM 13729 C CA . VAL E 1 132 ? 13.241 101.143 35.993 1.00 25.91 132 VAL E CA 1
ATOM 13730 C C . VAL E 1 132 ? 13.510 102.605 36.352 1.00 25.91 132 VAL E C 1
ATOM 13731 O O . VAL E 1 132 ? 13.733 103.438 35.478 1.00 24.02 132 VAL E O 1
ATOM 13735 N N . ILE E 1 133 ? 13.492 102.909 37.642 1.00 17.88 133 ILE E N 1
ATOM 13736 C CA . ILE E 1 133 ? 13.661 104.265 38.134 1.00 17.88 133 ILE E CA 1
ATOM 13737 C C . ILE E 1 133 ? 15.104 104.679 38.412 1.00 17.88 133 ILE E C 1
ATOM 13738 O O . ILE E 1 133 ? 15.387 105.862 38.555 1.00 30.80 133 ILE E O 1
ATOM 13743 N N . ILE E 1 134 ? 16.027 103.726 38.472 1.00 50.86 134 ILE E N 1
ATOM 13744 C CA . ILE E 1 134 ? 17.414 104.079 38.775 1.00 50.86 134 ILE E CA 1
ATOM 13745 C C . ILE E 1 134 ? 18.422 103.899 37.646 1.00 50.86 134 ILE E C 1
ATOM 13746 O O . ILE E 1 134 ? 18.121 103.337 36.594 1.00 50.45 134 ILE E O 1
ATOM 13751 N N . GLY E 1 135 ? 19.635 104.384 37.888 1.00 8.66 135 GLY E N 1
ATOM 13752 C CA . GLY E 1 135 ? 20.697 104.301 36.903 1.00 8.66 135 GLY E CA 1
ATOM 13753 C C . GLY E 1 135 ? 21.847 105.166 37.374 1.00 8.66 135 GLY E C 1
ATOM 13754 O O . GLY E 1 135 ? 21.671 105.971 38.283 1.00 23.95 135 GLY E O 1
ATOM 13755 N N . PRO E 1 136 ? 23.029 105.064 36.759 1.00 18.32 136 PRO E N 1
ATOM 13756 C CA . PRO E 1 136 ? 24.163 105.885 37.210 1.00 18.32 136 PRO E CA 1
ATOM 13757 C C . PRO E 1 136 ? 23.941 107.344 36.959 1.00 18.32 136 PRO E C 1
ATOM 13758 O O . PRO E 1 136 ? 24.676 108.182 37.467 1.00 21.02 136 PRO E O 1
ATOM 13762 N N . TYR E 1 137 ? 22.920 107.642 36.168 1.00 45.97 137 TYR E N 1
ATOM 13763 C CA . TYR E 1 137 ? 22.615 109.021 35.827 1.00 45.97 137 TYR E CA 1
ATOM 13764 C C . TYR E 1 137 ? 21.174 109.400 36.148 1.00 45.97 137 TYR E C 1
ATOM 13765 O O . TYR E 1 137 ? 20.656 110.384 35.609 1.00 29.50 137 TYR E O 1
ATOM 13774 N N . ASN E 1 138 ? 20.535 108.620 37.020 1.00 49.54 138 ASN E N 1
ATOM 13775 C CA . ASN E 1 138 ? 19.157 108.882 37.436 1.00 49.54 138 ASN E CA 1
ATOM 13776 C C . ASN E 1 138 ? 19.022 108.829 38.952 1.00 49.54 138 ASN E C 1
ATOM 13777 O O . ASN E 1 138 ? 18.558 109.780 39.584 1.00 78.30 138 ASN E O 1
ATOM 13782 N N . ASP E 1 139 ? 19.432 107.695 39.516 1.00 33.89 139 ASP E N 1
ATOM 13783 C CA . ASP E 1 139 ? 19.345 107.443 40.944 1.00 33.89 139 ASP E CA 1
ATOM 13784 C C . ASP E 1 139 ? 20.433 106.479 41.370 1.00 33.89 139 ASP E C 1
ATOM 13785 O O . ASP E 1 139 ? 20.441 105.324 40.953 1.00 32.59 139 ASP E O 1
ATOM 13790 N N . ILE E 1 140 ? 21.343 106.944 42.211 1.00 23.59 140 ILE E N 1
ATOM 13791 C CA . ILE E 1 140 ? 22.433 106.101 42.684 1.00 23.59 140 ILE E CA 1
ATOM 13792 C C . ILE E 1 140 ? 22.274 105.717 44.159 1.00 23.59 140 ILE E C 1
ATOM 13793 O O . ILE E 1 140 ? 22.715 106.448 45.055 1.00 31.85 140 ILE E O 1
ATOM 13798 N N . PRO E 1 141 ? 21.632 104.565 44.433 1.00 38.72 141 PRO E N 1
ATOM 13799 C CA . PRO E 1 141 ? 21.443 104.128 45.828 1.00 38.72 141 PRO E CA 1
ATOM 13800 C C . PRO E 1 141 ? 22.752 104.092 46.626 1.00 38.72 141 PRO E C 1
ATOM 13801 O O . PRO E 1 141 ? 23.817 104.356 46.085 1.00 21.57 141 PRO E O 1
ATOM 13805 N N . ALA E 1 142 ? 22.660 103.774 47.913 1.00 23.83 142 ALA E N 1
ATOM 13806 C CA . ALA E 1 142 ? 23.832 103.694 48.794 1.00 23.83 142 ALA E CA 1
ATOM 13807 C C . ALA E 1 142 ? 23.413 102.961 50.056 1.00 23.83 142 ALA E C 1
ATOM 13808 O O . ALA E 1 142 ? 22.220 102.716 50.265 1.00 43.43 142 ALA E O 1
ATOM 13810 N N . PRO E 1 143 ? 24.376 102.602 50.923 1.00 34.71 143 PRO E N 1
ATOM 13811 C CA . PRO E 1 143 ? 23.977 101.889 52.145 1.00 34.71 143 PRO E CA 1
ATOM 13812 C C . PRO E 1 143 ? 23.365 102.794 53.214 1.00 34.71 143 PRO E C 1
ATOM 13813 O O . PRO E 1 143 ? 23.724 103.967 53.359 1.00 22.92 143 PRO E O 1
ATOM 13817 N N . ASP E 1 144 ? 22.415 102.245 53.950 1.00 41.12 144 ASP E N 1
ATOM 13818 C CA . ASP E 1 144 ? 21.778 102.984 55.018 1.00 41.12 144 ASP E CA 1
ATOM 13819 C C . ASP E 1 144 ? 21.741 102.050 56.210 1.00 41.12 144 ASP E C 1
ATOM 13820 O O . ASP E 1 144 ? 22.686 101.283 56.439 1.00 44.09 144 ASP E O 1
ATOM 13825 N N . VAL E 1 145 ? 20.646 102.099 56.957 1.00 34.60 145 VAL E N 1
ATOM 13826 C CA . VAL E 1 145 ? 20.503 101.249 58.127 1.00 34.60 145 VAL E CA 1
ATOM 13827 C C . VAL E 1 145 ? 20.298 99.794 57.729 1.00 34.60 145 VAL E C 1
ATOM 13828 O O . VAL E 1 145 ? 19.404 99.477 56.946 1.00 40.17 145 VAL E O 1
ATOM 13832 N N . ASN E 1 146 ? 21.134 98.919 58.276 1.00 47.44 146 ASN E N 1
ATOM 13833 C CA . ASN E 1 146 ? 21.049 97.487 58.013 1.00 47.44 146 ASN E CA 1
ATOM 13834 C C . ASN E 1 146 ? 21.468 97.031 56.617 1.00 47.44 146 ASN E C 1
ATOM 13835 O O . ASN E 1 146 ? 21.068 95.956 56.166 1.00 55.20 146 ASN E O 1
ATOM 13840 N N . THR E 1 147 ? 22.260 97.851 55.936 1.00 46.63 147 THR E N 1
ATOM 13841 C CA . THR E 1 147 ? 22.772 97.501 54.616 1.00 46.63 147 THR E CA 1
ATOM 13842 C C . THR E 1 147 ? 24.214 97.981 54.606 1.00 46.63 147 THR E C 1
ATOM 13843 O O . THR E 1 147 ? 24.543 98.979 55.260 1.00 19.57 147 THR E O 1
ATOM 13847 N N . ASN E 1 148 ? 25.070 97.274 53.870 1.00 34.81 148 ASN E N 1
ATOM 13848 C CA . ASN E 1 148 ? 26.489 97.603 53.817 1.00 34.81 148 ASN E CA 1
ATOM 13849 C C . ASN E 1 148 ? 27.132 97.260 52.484 1.00 34.81 148 ASN E C 1
ATOM 13850 O O . ASN E 1 148 ? 26.463 96.839 51.541 1.00 67.96 148 ASN E O 1
ATOM 13855 N N . ALA E 1 149 ? 28.451 97.418 52.434 1.00 34.20 149 ALA E N 1
ATOM 13856 C CA . ALA E 1 149 ? 29.219 97.140 51.234 1.00 34.20 149 ALA E CA 1
ATOM 13857 C C . ALA E 1 149 ? 28.892 95.775 50.624 1.00 34.20 149 ALA E C 1
ATOM 13858 O O . ALA E 1 149 ? 28.994 95.595 49.410 1.00 40.78 149 ALA E O 1
ATOM 13860 N N . ASP E 1 150 ? 28.502 94.817 51.458 1.00 24.99 150 ASP E N 1
ATOM 13861 C CA . ASP E 1 150 ? 28.165 93.486 50.963 1.00 24.99 150 ASP E CA 1
ATOM 13862 C C . ASP E 1 150 ? 26.857 93.513 50.188 1.00 24.99 150 ASP E C 1
ATOM 13863 O O . ASP E 1 150 ? 26.780 92.990 49.079 1.00 55.27 150 ASP E O 1
ATOM 13868 N N . VAL E 1 151 ? 25.830 94.118 50.775 1.00 46.79 151 VAL E N 1
ATOM 13869 C CA . VAL E 1 151 ? 24.531 94.208 50.117 1.00 46.79 151 VAL E CA 1
ATOM 13870 C C . VAL E 1 151 ? 24.692 95.077 48.880 1.00 46.79 151 VAL E C 1
ATOM 13871 O O . VAL E 1 151 ? 24.206 94.762 47.790 1.00 26.70 151 VAL E O 1
ATOM 13875 N N . ILE E 1 152 ? 25.398 96.178 49.057 1.00 51.35 152 ILE E N 1
ATOM 13876 C CA . ILE E 1 152 ? 25.609 97.096 47.964 1.00 51.35 152 ILE E CA 1
ATOM 13877 C C . ILE E 1 152 ? 26.313 96.373 46.797 1.00 51.35 152 ILE E C 1
ATOM 13878 O O . ILE E 1 152 ? 26.046 96.662 45.638 1.00 19.27 152 ILE E O 1
ATOM 13883 N N . ALA E 1 153 ? 27.176 95.403 47.082 1.00 26.71 153 ALA E N 1
ATOM 13884 C CA . ALA E 1 153 ? 27.857 94.685 45.993 1.00 26.71 153 ALA E CA 1
ATOM 13885 C C . ALA E 1 153 ? 26.898 93.751 45.267 1.00 26.71 153 ALA E C 1
ATOM 13886 O O . ALA E 1 153 ? 27.017 93.555 44.073 1.00 30.59 153 ALA E O 1
ATOM 13888 N N . TRP E 1 154 ? 25.945 93.162 45.974 1.00 2.00 154 TRP E N 1
ATOM 13889 C CA . TRP E 1 154 ? 24.988 92.280 45.297 1.00 2.00 154 TRP E CA 1
ATOM 13890 C C . TRP E 1 154 ? 24.162 93.140 44.345 1.00 2.00 154 TRP E C 1
ATOM 13891 O O . TRP E 1 154 ? 23.748 92.687 43.277 1.00 48.65 154 TRP E O 1
ATOM 13902 N N . TYR E 1 155 ? 23.922 94.383 44.770 1.00 29.43 155 TYR E N 1
ATOM 13903 C CA . TYR E 1 155 ? 23.156 95.335 43.987 1.00 29.43 155 TYR E CA 1
ATOM 13904 C C . TYR E 1 155 ? 23.922 95.563 42.703 1.00 29.43 155 TYR E C 1
ATOM 13905 O O . TYR E 1 155 ? 23.425 95.278 41.607 1.00 39.47 155 TYR E O 1
ATOM 13914 N N . MET E 1 156 ? 25.143 96.073 42.836 1.00 20.27 156 MET E N 1
ATOM 13915 C CA . MET E 1 156 ? 25.965 96.326 41.664 1.00 20.27 156 MET E CA 1
ATOM 13916 C C . MET E 1 156 ? 25.948 95.137 40.685 1.00 20.27 156 MET E C 1
ATOM 13917 O O . MET E 1 156 ? 25.720 95.314 39.490 1.00 43.53 156 MET E O 1
ATOM 13922 N N . ASP E 1 157 ? 26.165 93.930 41.198 1.00 19.22 157 ASP E N 1
ATOM 13923 C CA . ASP E 1 157 ? 26.170 92.740 40.361 1.00 19.22 157 ASP E CA 1
ATOM 13924 C C . ASP E 1 157 ? 24.854 92.557 39.612 1.00 19.22 157 ASP E C 1
ATOM 13925 O O . ASP E 1 157 ? 24.823 92.603 38.394 1.00 36.50 157 ASP E O 1
ATOM 13930 N N . GLU E 1 158 ? 23.772 92.333 40.348 1.00 24.84 158 GLU E N 1
ATOM 13931 C CA . GLU E 1 158 ? 22.449 92.140 39.766 1.00 24.84 158 GLU E CA 1
ATOM 13932 C C . GLU E 1 158 ? 22.188 93.126 38.649 1.00 24.84 158 GLU E C 1
ATOM 13933 O O . GLU E 1 158 ? 21.578 92.778 37.641 1.00 36.36 158 GLU E O 1
ATOM 13939 N N . TYR E 1 159 ? 22.636 94.365 38.832 1.00 63.49 159 TYR E N 1
ATOM 13940 C CA . TYR E 1 159 ? 22.427 95.402 37.825 1.00 63.49 159 TYR E CA 1
ATOM 13941 C C . TYR E 1 159 ? 23.194 95.080 36.543 1.00 63.49 159 TYR E C 1
ATOM 13942 O O . TYR E 1 159 ? 22.617 95.059 35.465 1.00 28.78 159 TYR E O 1
ATOM 13951 N N . GLU E 1 160 ? 24.494 94.827 36.666 1.00 21.23 160 GLU E N 1
ATOM 13952 C CA . GLU E 1 160 ? 25.319 94.489 35.516 1.00 21.23 160 GLU E CA 1
ATOM 13953 C C . GLU E 1 160 ? 24.725 93.329 34.735 1.00 21.23 160 GLU E C 1
ATOM 13954 O O . GLU E 1 160 ? 24.653 93.370 33.509 1.00 54.09 160 GLU E O 1
ATOM 13960 N N . MET E 1 161 ? 24.294 92.298 35.445 1.00 26.31 161 MET E N 1
ATOM 13961 C CA . MET E 1 161 ? 23.716 91.124 34.808 1.00 26.31 161 MET E CA 1
ATOM 13962 C C . MET E 1 161 ? 22.501 91.463 33.944 1.00 26.31 161 MET E C 1
ATOM 13963 O O . MET E 1 161 ? 22.212 90.777 32.960 1.00 79.90 161 MET E O 1
ATOM 13968 N N . ASN E 1 162 ? 21.791 92.522 34.321 1.00 35.09 162 ASN E N 1
ATOM 13969 C CA . ASN E 1 162 ? 20.609 92.952 33.587 1.00 35.09 162 ASN E CA 1
ATOM 13970 C C . ASN E 1 162 ? 20.987 93.943 32.489 1.00 35.09 162 ASN E C 1
ATOM 13971 O O . ASN E 1 162 ? 20.606 93.791 31.334 1.00 70.49 162 ASN E O 1
ATOM 13976 N N . VAL E 1 163 ? 21.743 94.959 32.874 1.00 24.14 163 VAL E N 1
ATOM 13977 C CA . VAL E 1 163 ? 22.216 95.997 31.974 1.00 24.14 163 VAL E CA 1
ATOM 13978 C C . VAL E 1 163 ? 23.086 95.403 30.859 1.00 24.14 163 VAL E C 1
ATOM 13979 O O . VAL E 1 163 ? 23.028 95.844 29.711 1.00 57.84 163 VAL E O 1
ATOM 13983 N N . GLY E 1 164 ? 23.903 94.415 31.198 1.00 43.11 164 GLY E N 1
ATOM 13984 C CA . GLY E 1 164 ? 24.726 93.786 30.183 1.00 43.11 164 GLY E CA 1
ATOM 13985 C C . GLY E 1 164 ? 26.182 94.181 30.170 1.00 43.11 164 GLY E C 1
ATOM 13986 O O . GLY E 1 164 ? 26.952 93.670 29.359 1.00 74.15 164 GLY E O 1
ATOM 13987 N N . HIS E 1 165 ? 26.568 95.081 31.063 1.00 28.67 165 HIS E N 1
ATOM 13988 C CA . HIS E 1 165 ? 27.956 95.519 31.118 1.00 28.67 165 HIS E CA 1
ATOM 13989 C C . HIS E 1 165 ? 28.308 96.160 32.446 1.00 28.67 165 HIS E C 1
ATOM 13990 O O . HIS E 1 165 ? 27.438 96.592 33.191 1.00 41.63 165 HIS E O 1
ATOM 13997 N N . THR E 1 166 ? 29.601 96.243 32.726 1.00 20.30 166 THR E N 1
ATOM 13998 C CA . THR E 1 166 ? 30.041 96.792 33.987 1.00 20.30 166 THR E CA 1
ATOM 13999 C C . THR E 1 166 ? 29.662 98.241 34.138 1.00 20.30 166 THR E C 1
ATOM 14000 O O . THR E 1 166 ? 30.016 99.080 33.315 1.00 31.62 166 THR E O 1
ATOM 14004 N N . VAL E 1 167 ? 28.917 98.523 35.197 1.00 45.91 167 VAL E N 1
ATOM 14005 C CA . VAL E 1 167 ? 28.494 99.875 35.494 1.00 45.91 167 VAL E CA 1
ATOM 14006 C C . VAL E 1 167 ? 29.333 100.344 36.679 1.00 45.91 167 VAL E C 1
ATOM 14007 O O . VAL E 1 167 ? 30.251 101.143 36.516 1.00 59.37 167 VAL E O 1
ATOM 14011 N N . LEU E 1 168 ? 29.029 99.833 37.866 1.00 51.50 168 LEU E N 1
ATOM 14012 C CA . LEU E 1 168 ? 29.775 100.163 39.085 1.00 51.50 168 LEU E CA 1
ATOM 14013 C C . LEU E 1 168 ? 29.652 101.596 39.590 1.00 51.50 168 LEU E C 1
ATOM 14014 O O . LEU E 1 168 ? 30.286 101.976 40.570 1.00 37.51 168 LEU E O 1
ATOM 14019 N N . GLY E 1 169 ? 28.823 102.387 38.928 1.00 38.79 169 GLY E N 1
ATOM 14020 C CA . GLY E 1 169 ? 28.606 103.748 39.372 1.00 38.79 169 GLY E CA 1
ATOM 14021 C C . GLY E 1 169 ? 27.141 103.796 39.738 1.00 38.79 169 GLY E C 1
ATOM 14022 O O . GLY E 1 169 ? 26.585 104.837 40.075 1.00 16.01 169 GLY E O 1
ATOM 14023 N N . ILE E 1 170 ? 26.514 102.630 39.669 1.00 10.12 170 ILE E N 1
ATOM 14024 C CA . ILE E 1 170 ? 25.097 102.489 39.955 1.00 10.12 170 ILE E CA 1
ATOM 14025 C C . ILE E 1 170 ? 24.800 102.633 41.451 1.00 10.12 170 ILE E C 1
ATOM 14026 O O . ILE E 1 170 ? 23.687 103.009 41.838 1.00 22.81 170 ILE E O 1
ATOM 14031 N N . VAL E 1 171 ? 25.795 102.338 42.289 1.00 24.32 171 VAL E N 1
ATOM 14032 C CA . VAL E 1 171 ? 25.649 102.451 43.738 1.00 24.32 171 VAL E CA 1
ATOM 14033 C C . VAL E 1 171 ? 26.973 102.824 44.375 1.00 24.32 171 VAL E C 1
ATOM 14034 O O . VAL E 1 171 ? 28.045 102.542 43.830 1.00 13.36 171 VAL E O 1
ATOM 14038 N N . THR E 1 172 ? 26.900 103.446 45.541 1.00 37.70 172 THR E N 1
ATOM 14039 C CA . THR E 1 172 ? 28.101 103.846 46.251 1.00 37.70 172 THR E CA 1
ATOM 14040 C C . THR E 1 172 ? 28.240 103.046 47.551 1.00 37.70 172 THR E C 1
ATOM 14041 O O . THR E 1 172 ? 27.343 102.279 47.933 1.00 33.30 172 THR E O 1
ATOM 14045 N N . GLY E 1 173 ? 29.371 103.224 48.226 1.00 27.25 173 GLY E N 1
ATOM 14046 C CA . GLY E 1 173 ? 29.616 102.492 49.452 1.00 27.25 173 GLY E CA 1
ATOM 14047 C C . GLY E 1 173 ? 29.986 101.048 49.172 1.00 27.25 173 GLY E C 1
ATOM 14048 O O . GLY E 1 173 ? 29.681 100.167 49.964 1.00 22.82 173 GLY E O 1
ATOM 14049 N N . LYS E 1 174 ? 30.647 100.803 48.045 1.00 38.55 174 LYS E N 1
ATOM 14050 C CA . LYS E 1 174 ? 31.040 99.451 47.672 1.00 38.55 174 LYS E CA 1
ATOM 14051 C C . LYS E 1 174 ? 32.407 99.144 48.252 1.00 38.55 174 LYS E C 1
ATOM 14052 O O . LYS E 1 174 ? 33.138 100.060 48.639 1.00 28.77 174 LYS E O 1
ATOM 14058 N N . PRO E 1 175 ? 32.759 97.846 48.351 1.00 15.99 175 PRO E N 1
ATOM 14059 C CA . PRO E 1 175 ? 34.071 97.478 48.888 1.00 15.99 175 PRO E CA 1
ATOM 14060 C C . PRO E 1 175 ? 35.125 98.095 47.979 1.00 15.99 175 PRO E C 1
ATOM 14061 O O . PRO E 1 175 ? 34.960 98.113 46.759 1.00 38.04 175 PRO E O 1
ATOM 14065 N N . VAL E 1 176 ? 36.201 98.607 48.569 1.00 30.76 176 VAL E N 1
ATOM 14066 C CA . VAL E 1 176 ? 37.272 99.229 47.798 1.00 30.76 176 VAL E CA 1
ATOM 14067 C C . VAL E 1 176 ? 37.691 98.394 46.586 1.00 30.76 176 VAL E C 1
ATOM 14068 O O . VAL E 1 176 ? 37.820 98.912 45.481 1.00 44.45 176 VAL E O 1
ATOM 14072 N N . GLU E 1 177 ? 37.881 97.097 46.793 1.00 46.68 177 GLU E N 1
ATOM 14073 C CA . GLU E 1 177 ? 38.297 96.186 45.728 1.00 46.68 177 GLU E CA 1
ATOM 14074 C C . GLU E 1 177 ? 37.252 95.977 44.632 1.00 46.68 177 GLU E C 1
ATOM 14075 O O . GLU E 1 177 ? 37.497 95.268 43.657 1.00 100.00 177 GLU E O 1
ATOM 14081 N N . LEU E 1 178 ? 36.090 96.592 44.791 1.00 28.16 178 LEU E N 1
ATOM 14082 C CA . LEU E 1 178 ? 35.025 96.446 43.810 1.00 28.16 178 LEU E CA 1
ATOM 14083 C C . LEU E 1 178 ? 34.455 97.778 43.370 1.00 28.16 178 LEU E C 1
ATOM 14084 O O . LEU E 1 178 ? 33.253 97.893 43.150 1.00 22.73 178 LEU E O 1
ATOM 14089 N N . GLY E 1 179 ? 35.300 98.794 43.262 1.00 12.51 179 GLY E N 1
ATOM 14090 C CA . GLY E 1 179 ? 34.793 100.071 42.809 1.00 12.51 179 GLY E CA 1
ATOM 14091 C C . GLY E 1 179 ? 34.514 101.091 43.882 1.00 12.51 179 GLY E C 1
ATOM 14092 O O . GLY E 1 179 ? 33.992 102.160 43.587 1.00 45.13 179 GLY E O 1
ATOM 14093 N N . GLY E 1 180 ? 34.863 100.772 45.121 1.00 66.77 180 GLY E N 1
ATOM 14094 C CA . GLY E 1 180 ? 34.628 101.705 46.207 1.00 66.77 180 GLY E CA 1
ATOM 14095 C C . GLY E 1 180 ? 35.683 102.793 46.223 1.00 66.77 180 GLY E C 1
ATOM 14096 O O . GLY E 1 180 ? 36.493 102.865 45.311 1.00 21.01 180 GLY E O 1
ATOM 14097 N N . SER E 1 181 ? 35.670 103.641 47.247 1.00 20.58 181 SER E N 1
ATOM 14098 C CA . SER E 1 181 ? 36.645 104.715 47.367 1.00 20.58 181 SER E CA 1
ATOM 14099 C C . SER E 1 181 ? 37.320 104.622 48.724 1.00 20.58 181 SER E C 1
ATOM 14100 O O . SER E 1 181 ? 36.749 104.079 49.659 1.00 39.92 181 SER E O 1
ATOM 14103 N N . LYS E 1 182 ? 38.536 105.146 48.827 1.00 29.54 182 LYS E N 1
ATOM 14104 C CA . LYS E 1 182 ? 39.264 105.141 50.086 1.00 29.54 182 LYS E CA 1
ATOM 14105 C C . LYS E 1 182 ? 38.745 106.306 50.927 1.00 29.54 182 LYS E C 1
ATOM 14106 O O . LYS E 1 182 ? 38.187 107.265 50.385 1.00 66.83 182 LYS E O 1
ATOM 14112 N N . GLY E 1 183 ? 38.927 106.214 52.246 1.00 31.00 183 GLY E N 1
ATOM 14113 C CA . GLY E 1 183 ? 38.480 107.266 53.147 1.00 31.00 183 GLY E CA 1
ATOM 14114 C C . GLY E 1 183 ? 36.993 107.255 53.450 1.00 31.00 183 GLY E C 1
ATOM 14115 O O . GLY E 1 183 ? 36.475 108.221 54.016 1.00 37.02 183 GLY E O 1
ATOM 14116 N N . ARG E 1 184 ? 36.304 106.177 53.071 1.00 20.89 184 ARG E N 1
ATOM 14117 C CA . ARG E 1 184 ? 34.865 106.049 53.300 1.00 20.89 184 ARG E CA 1
ATOM 14118 C C . ARG E 1 184 ? 34.518 106.009 54.794 1.00 20.89 184 ARG E C 1
ATOM 14119 O O . ARG E 1 184 ? 33.580 106.668 55.245 1.00 91.03 184 ARG E O 1
ATOM 14127 N N . GLU E 1 185 ? 35.283 105.223 55.550 1.00 55.10 185 GLU E N 1
ATOM 14128 C CA . GLU E 1 185 ? 35.075 105.056 56.983 1.00 55.10 185 GLU E CA 1
ATOM 14129 C C . GLU E 1 185 ? 35.214 106.356 57.763 1.00 55.10 185 GLU E C 1
ATOM 14130 O O . GLU E 1 185 ? 34.290 106.787 58.453 1.00 96.71 185 GLU E O 1
ATOM 14136 N N . GLU E 1 186 ? 36.380 106.975 57.651 1.00 46.65 186 GLU E N 1
ATOM 14137 C CA . GLU E 1 186 ? 36.669 108.219 58.356 1.00 46.65 186 GLU E CA 1
ATOM 14138 C C . GLU E 1 186 ? 35.936 109.427 57.785 1.00 46.65 186 GLU E C 1
ATOM 14139 O O . GLU E 1 186 ? 35.940 110.507 58.379 1.00 50.95 186 GLU E O 1
ATOM 14145 N N . ALA E 1 187 ? 35.311 109.243 56.630 1.00 58.92 187 ALA E N 1
ATOM 14146 C CA . ALA E 1 187 ? 34.601 110.325 55.974 1.00 58.92 187 ALA E CA 1
ATOM 14147 C C . ALA E 1 187 ? 33.864 111.227 56.954 1.00 58.92 187 ALA E C 1
ATOM 14148 O O . ALA E 1 187 ? 34.375 112.290 57.312 1.00 30.29 187 ALA E O 1
ATOM 14150 N N . THR E 1 188 ? 32.680 110.791 57.390 1.00 18.68 188 THR E N 1
ATOM 14151 C CA . THR E 1 188 ? 31.849 111.566 58.312 1.00 18.68 188 THR E CA 1
ATOM 14152 C C . THR E 1 188 ? 32.625 112.228 59.426 1.00 18.68 188 THR E C 1
ATOM 14153 O O . THR E 1 188 ? 32.483 113.426 59.666 1.00 33.99 188 THR E O 1
ATOM 14157 N N . GLY E 1 189 ? 33.442 111.434 60.108 1.00 15.58 189 GLY E N 1
ATOM 14158 C CA . GLY E 1 189 ? 34.250 111.960 61.192 1.00 15.58 189 GLY E CA 1
ATOM 14159 C C . GLY E 1 189 ? 35.084 113.143 60.754 1.00 15.58 189 GLY E C 1
ATOM 14160 O O . GLY E 1 189 ? 35.008 114.223 61.335 1.00 32.60 189 GLY E O 1
ATOM 14161 N N . ARG E 1 190 ? 35.880 112.945 59.716 1.00 17.57 190 ARG E N 1
ATOM 14162 C CA . ARG E 1 190 ? 36.732 114.008 59.214 1.00 17.57 190 ARG E CA 1
ATOM 14163 C C . ARG E 1 190 ? 35.932 115.271 58.935 1.00 17.57 190 ARG E C 1
ATOM 14164 O O . ARG E 1 190 ? 36.410 116.386 59.171 1.00 21.78 190 ARG E O 1
ATOM 14172 N N . GLY E 1 191 ? 34.718 115.087 58.417 1.00 31.74 191 GLY E N 1
ATOM 14173 C CA . GLY E 1 191 ? 33.847 116.215 58.129 1.00 31.74 191 GLY E CA 1
ATOM 14174 C C . GLY E 1 191 ? 33.588 116.978 59.413 1.00 31.74 191 GLY E C 1
ATOM 14175 O O . GLY E 1 191 ? 33.808 118.187 59.471 1.00 24.40 191 GLY E O 1
ATOM 14176 N N . VAL E 1 192 ? 33.131 116.261 60.444 1.00 47.51 192 VAL E N 1
ATOM 14177 C CA . VAL E 1 192 ? 32.848 116.841 61.755 1.00 47.51 192 VAL E CA 1
ATOM 14178 C C . VAL E 1 192 ? 34.087 117.576 62.245 1.00 47.51 192 VAL E C 1
ATOM 14179 O O . VAL E 1 192 ? 34.000 118.691 62.756 1.00 15.66 192 VAL E O 1
ATOM 14183 N N . LYS E 1 193 ? 35.244 116.943 62.082 1.00 16.85 193 LYS E N 1
ATOM 14184 C CA . LYS E 1 193 ? 36.502 117.540 62.509 1.00 16.85 193 LYS E CA 1
ATOM 14185 C C . LYS E 1 193 ? 36.677 118.902 61.864 1.00 16.85 193 LYS E C 1
ATOM 14186 O O . LYS E 1 193 ? 36.841 119.907 62.554 1.00 36.17 193 LYS E O 1
ATOM 14192 N N . VAL E 1 194 ? 36.650 118.915 60.532 1.00 63.72 194 VAL E N 1
ATOM 14193 C CA . VAL E 1 194 ? 36.814 120.140 59.763 1.00 63.72 194 VAL E CA 1
ATOM 14194 C C . VAL E 1 194 ? 35.936 121.243 60.323 1.00 63.72 194 VAL E C 1
ATOM 14195 O O . VAL E 1 194 ? 36.405 122.360 60.508 1.00 22.94 194 VAL E O 1
ATOM 14199 N N . CYS E 1 195 ? 34.670 120.923 60.592 1.00 38.37 195 CYS E N 1
ATOM 14200 C CA . CYS E 1 195 ? 33.723 121.893 61.144 1.00 38.37 195 CYS E CA 1
ATOM 14201 C C . CYS E 1 195 ? 34.130 122.337 62.538 1.00 38.37 195 CYS E C 1
ATOM 14202 O O . CYS E 1 195 ? 34.160 123.532 62.817 1.00 39.93 195 CYS E O 1
ATOM 14205 N N . ALA E 1 196 ? 34.437 121.383 63.413 1.00 34.74 196 ALA E N 1
ATOM 14206 C CA . ALA E 1 196 ? 34.862 121.723 64.770 1.00 34.74 196 ALA E CA 1
ATOM 14207 C C . ALA E 1 196 ? 35.965 122.783 64.693 1.00 34.74 196 ALA E C 1
ATOM 14208 O O . ALA E 1 196 ? 35.931 123.796 65.394 1.00 25.83 196 ALA E O 1
ATOM 14210 N N . GLY E 1 197 ? 36.947 122.544 63.833 1.00 22.11 197 GLY E N 1
ATOM 14211 C CA . GLY E 1 197 ? 38.028 123.501 63.669 1.00 22.11 197 GLY E CA 1
ATOM 14212 C C . GLY E 1 197 ? 37.521 124.852 63.189 1.00 22.11 197 GLY E C 1
ATOM 14213 O O . GLY E 1 197 ? 37.805 125.872 63.802 1.00 82.10 197 GLY E O 1
ATOM 14214 N N . LEU E 1 198 ? 36.758 124.864 62.102 1.00 67.35 198 LEU E N 1
ATOM 14215 C CA . LEU E 1 198 ? 36.229 126.111 61.568 1.00 67.35 198 LEU E CA 1
ATOM 14216 C C . LEU E 1 198 ? 35.419 126.890 62.605 1.00 67.35 198 LEU E C 1
ATOM 14217 O O . LEU E 1 198 ? 35.522 128.116 62.670 1.00 31.32 198 LEU E O 1
ATOM 14222 N N . ALA E 1 199 ? 34.617 126.192 63.412 1.00 57.11 199 ALA E N 1
ATOM 14223 C CA . ALA E 1 199 ? 33.826 126.860 64.441 1.00 57.11 199 ALA E CA 1
ATOM 14224 C C . ALA E 1 199 ? 34.827 127.512 65.384 1.00 57.11 199 ALA E C 1
ATOM 14225 O O . ALA E 1 199 ? 34.666 128.660 65.782 1.00 32.45 199 ALA E O 1
ATOM 14227 N N . MET E 1 200 ? 35.885 126.782 65.713 1.00 41.94 200 MET E N 1
ATOM 14228 C CA . MET E 1 200 ? 36.926 127.301 66.591 1.00 41.94 200 MET E CA 1
ATOM 14229 C C . MET E 1 200 ? 37.519 128.636 66.082 1.00 41.94 200 MET E C 1
ATOM 14230 O O . MET E 1 200 ? 37.809 129.517 66.888 1.00 47.70 200 MET E O 1
ATOM 14235 N N . ASP E 1 201 ? 37.709 128.782 64.760 1.00 36.37 201 ASP E N 1
ATOM 14236 C CA . ASP E 1 201 ? 38.270 129.999 64.126 1.00 36.37 201 ASP E CA 1
ATOM 14237 C C . ASP E 1 201 ? 37.353 131.207 64.296 1.00 36.37 201 ASP E C 1
ATOM 14238 O O . ASP E 1 201 ? 37.759 132.243 64.811 1.00 76.54 201 ASP E O 1
ATOM 14243 N N . VAL E 1 202 ? 36.116 131.068 63.845 1.00 53.43 202 VAL E N 1
ATOM 14244 C CA . VAL E 1 202 ? 35.170 132.158 63.958 1.00 53.43 202 VAL E CA 1
ATOM 14245 C C . VAL E 1 202 ? 35.042 132.561 65.423 1.00 53.43 202 VAL E C 1
ATOM 14246 O O . VAL E 1 202 ? 34.719 133.707 65.733 1.00 53.46 202 VAL E O 1
ATOM 14250 N N . LEU E 1 203 ? 35.312 131.625 66.328 1.00 38.44 203 LEU E N 1
ATOM 14251 C CA . LEU E 1 203 ? 35.206 131.921 67.749 1.00 38.44 203 LEU E CA 1
ATOM 14252 C C . LEU E 1 203 ? 36.503 132.506 68.287 1.00 38.44 203 LEU E C 1
ATOM 14253 O O . LEU E 1 203 ? 36.560 132.983 69.418 1.00 56.53 203 LEU E O 1
ATOM 14258 N N . GLY E 1 204 ? 37.543 132.468 67.468 1.00 33.54 204 GLY E N 1
ATOM 14259 C CA . GLY E 1 204 ? 38.824 133.002 67.883 1.00 33.54 204 GLY E CA 1
ATOM 14260 C C . GLY E 1 204 ? 39.576 132.130 68.875 1.00 33.54 204 GLY E C 1
ATOM 14261 O O . GLY E 1 204 ? 40.448 132.627 69.592 1.00 86.14 204 GLY E O 1
ATOM 14262 N N . ILE E 1 205 ? 39.255 130.841 68.928 1.00 34.48 205 ILE E N 1
ATOM 14263 C CA . ILE E 1 205 ? 39.932 129.941 69.853 1.00 34.48 205 ILE E CA 1
ATOM 14264 C C . ILE E 1 205 ? 41.137 129.280 69.180 1.00 34.48 205 ILE E C 1
ATOM 14265 O O . ILE E 1 205 ? 41.159 129.104 67.962 1.00 51.05 205 ILE E O 1
ATOM 14270 N N . ASP E 1 206 ? 42.140 128.920 69.977 1.00 48.98 206 ASP E N 1
ATOM 14271 C CA . ASP E 1 206 ? 43.337 128.271 69.460 1.00 48.98 206 ASP E CA 1
ATOM 14272 C C . ASP E 1 206 ? 43.191 126.751 69.529 1.00 48.98 206 ASP E C 1
ATOM 14273 O O . ASP E 1 206 ? 43.059 126.181 70.610 1.00 100.00 206 ASP E O 1
ATOM 14278 N N . PRO E 1 207 ? 43.228 126.078 68.369 1.00 54.15 207 PRO E N 1
ATOM 14279 C CA . PRO E 1 207 ? 43.096 124.621 68.280 1.00 54.15 207 PRO E CA 1
ATOM 14280 C C . PRO E 1 207 ? 43.923 123.828 69.287 1.00 54.15 207 PRO E C 1
ATOM 14281 O O . PRO E 1 207 ? 43.507 122.747 69.709 1.00 51.55 207 PRO E O 1
ATOM 14285 N N . LYS E 1 208 ? 45.083 124.354 69.670 1.00 54.19 208 LYS E N 1
ATOM 14286 C CA . LYS E 1 208 ? 45.944 123.657 70.625 1.00 54.19 208 LYS E CA 1
ATOM 14287 C C . LYS E 1 208 ? 45.480 123.841 72.069 1.00 54.19 208 LYS E C 1
ATOM 14288 O O . LYS E 1 208 ? 45.572 122.923 72.893 1.00 100.00 208 LYS E O 1
ATOM 14294 N N . LYS E 1 209 ? 44.980 125.038 72.363 1.00 58.18 209 LYS E N 1
ATOM 14295 C CA . LYS E 1 209 ? 44.511 125.384 73.697 1.00 58.18 209 LYS E CA 1
ATOM 14296 C C . LYS E 1 209 ? 43.084 124.911 73.960 1.00 58.18 209 LYS E C 1
ATOM 14297 O O . LYS E 1 209 ? 42.681 124.732 75.106 1.00 99.25 209 LYS E O 1
ATOM 14303 N N . ALA E 1 210 ? 42.327 124.705 72.891 1.00 44.20 210 ALA E N 1
ATOM 14304 C CA . ALA E 1 210 ? 40.939 124.267 72.995 1.00 44.20 210 ALA E CA 1
ATOM 14305 C C . ALA E 1 210 ? 40.784 122.898 73.644 1.00 44.20 210 ALA E C 1
ATOM 14306 O O . ALA E 1 210 ? 41.718 122.094 73.673 1.00 58.96 210 ALA E O 1
ATOM 14308 N N . THR E 1 211 ? 39.582 122.649 74.158 1.00 45.05 211 THR E N 1
ATOM 14309 C CA . THR E 1 211 ? 39.233 121.392 74.810 1.00 45.05 211 THR E CA 1
ATOM 14310 C C . THR E 1 211 ? 37.929 120.915 74.201 1.00 45.05 211 THR E C 1
ATOM 14311 O O . THR E 1 211 ? 37.004 121.700 73.999 1.00 33.71 211 THR E O 1
ATOM 14315 N N . VAL E 1 212 ? 37.836 119.620 73.945 1.00 18.31 212 VAL E N 1
ATOM 14316 C CA . VAL E 1 212 ? 36.649 119.086 73.307 1.00 18.31 212 VAL E CA 1
ATOM 14317 C C . VAL E 1 212 ? 35.986 117.929 74.049 1.00 18.31 212 VAL E C 1
ATOM 14318 O O . VAL E 1 212 ? 36.659 117.088 74.653 1.00 46.48 212 VAL E O 1
ATOM 14322 N N . ALA E 1 213 ? 34.655 117.895 73.979 1.00 9.48 213 ALA E N 1
ATOM 14323 C CA . ALA E 1 213 ? 33.858 116.838 74.590 1.00 9.48 213 ALA E CA 1
ATOM 14324 C C . ALA E 1 213 ? 33.006 116.176 73.499 1.00 9.48 213 ALA E C 1
ATOM 14325 O O . ALA E 1 213 ? 32.143 116.824 72.910 1.00 79.09 213 ALA E O 1
ATOM 14327 N N . VAL E 1 214 ? 33.255 114.893 73.238 1.00 32.89 214 VAL E N 1
ATOM 14328 C CA . VAL E 1 214 ? 32.525 114.153 72.216 1.00 32.89 214 VAL E CA 1
ATOM 14329 C C . VAL E 1 214 ? 31.506 113.185 72.809 1.00 32.89 214 VAL E C 1
ATOM 14330 O O . VAL E 1 214 ? 31.872 112.210 73.443 1.00 22.25 214 VAL E O 1
ATOM 14334 N N . GLN E 1 215 ? 30.227 113.435 72.592 1.00 10.80 215 GLN E N 1
ATOM 14335 C CA . GLN E 1 215 ? 29.219 112.536 73.123 1.00 10.80 215 GLN E CA 1
ATOM 14336 C C . GLN E 1 215 ? 28.942 111.413 72.141 1.00 10.80 215 GLN E C 1
ATOM 14337 O O . GLN E 1 215 ? 28.413 111.642 71.051 1.00 29.41 215 GLN E O 1
ATOM 14343 N N . GLY E 1 216 ? 29.291 110.194 72.537 1.00 25.02 216 GLY E N 1
ATOM 14344 C CA . GLY E 1 216 ? 29.084 109.043 71.674 1.00 25.02 216 GLY E CA 1
ATOM 14345 C C . GLY E 1 216 ? 30.429 108.517 71.205 1.00 25.02 216 GLY E C 1
ATOM 14346 O O . GLY E 1 216 ? 31.402 109.267 71.111 1.00 13.35 216 GLY E O 1
ATOM 14347 N N . PHE E 1 217 ? 30.510 107.228 70.919 1.00 32.92 217 PHE E N 1
ATOM 14348 C CA . PHE E 1 217 ? 31.774 106.688 70.465 1.00 32.92 217 PHE E CA 1
ATOM 14349 C C . PHE E 1 217 ? 31.629 105.628 69.395 1.00 32.92 217 PHE E C 1
ATOM 14350 O O . PHE E 1 217 ? 32.217 104.550 69.500 1.00 26.91 217 PHE E O 1
ATOM 14358 N N . GLY E 1 218 ? 30.841 105.939 68.371 1.00 73.31 218 GLY E N 1
ATOM 14359 C CA . GLY E 1 218 ? 30.668 105.020 67.265 1.00 73.31 218 GLY E CA 1
ATOM 14360 C C . GLY E 1 218 ? 31.665 105.436 66.199 1.00 73.31 218 GLY E C 1
ATOM 14361 O O . GLY E 1 218 ? 32.733 105.964 66.522 1.00 31.86 218 GLY E O 1
ATOM 14362 N N . ASN E 1 219 ? 31.335 105.207 64.932 1.00 40.54 219 ASN E N 1
ATOM 14363 C CA . ASN E 1 219 ? 32.226 105.595 63.845 1.00 40.54 219 ASN E CA 1
ATOM 14364 C C . ASN E 1 219 ? 32.541 107.094 63.921 1.00 40.54 219 ASN E C 1
ATOM 14365 O O . ASN E 1 219 ? 33.699 107.488 64.088 1.00 54.36 219 ASN E O 1
ATOM 14370 N N . VAL E 1 220 ? 31.501 107.919 63.808 1.00 16.12 220 VAL E N 1
ATOM 14371 C CA . VAL E 1 220 ? 31.645 109.368 63.849 1.00 16.12 220 VAL E CA 1
ATOM 14372 C C . VAL E 1 220 ? 32.357 109.871 65.091 1.00 16.12 220 VAL E C 1
ATOM 14373 O O . VAL E 1 220 ? 33.278 110.689 64.995 1.00 26.74 220 VAL E O 1
ATOM 14377 N N . GLY E 1 221 ? 31.913 109.400 66.256 1.00 34.11 221 GLY E N 1
ATOM 14378 C CA . GLY E 1 221 ? 32.516 109.828 67.505 1.00 34.11 221 GLY E CA 1
ATOM 14379 C C . GLY E 1 221 ? 34.009 109.572 67.572 1.00 34.11 221 GLY E C 1
ATOM 14380 O O . GLY E 1 221 ? 34.792 110.495 67.822 1.00 24.69 221 GLY E O 1
ATOM 14381 N N . GLN E 1 222 ? 34.402 108.319 67.332 1.00 20.52 222 GLN E N 1
ATOM 14382 C CA . GLN E 1 222 ? 35.808 107.911 67.379 1.00 20.52 222 GLN E CA 1
ATOM 14383 C C . GLN E 1 222 ? 36.704 108.728 66.461 1.00 20.52 222 GLN E C 1
ATOM 14384 O O . GLN E 1 222 ? 37.671 109.343 66.912 1.00 42.60 222 GLN E O 1
ATOM 14390 N N . PHE E 1 223 ? 36.375 108.739 65.172 1.00 39.60 223 PHE E N 1
ATOM 14391 C CA . PHE E 1 223 ? 37.164 109.474 64.197 1.00 39.60 223 PHE E CA 1
ATOM 14392 C C . PHE E 1 223 ? 37.159 110.971 64.451 1.00 39.60 223 PHE E C 1
ATOM 14393 O O . PHE E 1 223 ? 38.191 111.633 64.281 1.00 22.02 223 PHE E O 1
ATOM 14401 N N . ALA E 1 224 ? 36.009 111.510 64.853 1.00 21.45 224 ALA E N 1
ATOM 14402 C CA . ALA E 1 224 ? 35.928 112.934 65.147 1.00 21.45 224 ALA E CA 1
ATOM 14403 C C . ALA E 1 224 ? 36.927 113.220 66.267 1.00 21.45 224 ALA E C 1
ATOM 14404 O O . ALA E 1 224 ? 37.744 114.156 66.188 1.00 10.61 224 ALA E O 1
ATOM 14406 N N . ALA E 1 225 ? 36.873 112.384 67.299 1.00 48.63 225 ALA E N 1
ATOM 14407 C CA . ALA E 1 225 ? 37.754 112.523 68.448 1.00 48.63 225 ALA E CA 1
ATOM 14408 C C . ALA E 1 225 ? 39.204 112.331 68.042 1.00 48.63 225 ALA E C 1
ATOM 14409 O O . ALA E 1 225 ? 40.074 113.102 68.444 1.00 64.83 225 ALA E O 1
ATOM 14411 N N . LEU E 1 226 ? 39.450 111.304 67.233 1.00 43.17 226 LEU E N 1
ATOM 14412 C CA . LEU E 1 226 ? 40.798 110.959 66.766 1.00 43.17 226 LEU E CA 1
ATOM 14413 C C . LEU E 1 226 ? 41.468 112.059 65.961 1.00 43.17 226 LEU E C 1
ATOM 14414 O O . LEU E 1 226 ? 42.601 112.467 66.245 1.00 33.93 226 LEU E O 1
ATOM 14419 N N . LEU E 1 227 ? 40.761 112.536 64.946 1.00 48.59 227 LEU E N 1
ATOM 14420 C CA . LEU E 1 227 ? 41.292 113.575 64.082 1.00 48.59 227 LEU E CA 1
ATOM 14421 C C . LEU E 1 227 ? 41.320 114.958 64.725 1.00 48.59 227 LEU E C 1
ATOM 14422 O O . LEU E 1 227 ? 42.278 115.701 64.531 1.00 25.82 227 LEU E O 1
ATOM 14427 N N . ILE E 1 228 ? 40.290 115.316 65.489 1.00 28.13 228 ILE E N 1
ATOM 14428 C CA . ILE E 1 228 ? 40.294 116.629 66.137 1.00 28.13 228 ILE E CA 1
ATOM 14429 C C . ILE E 1 228 ? 41.502 116.683 67.071 1.00 28.13 228 ILE E C 1
ATOM 14430 O O . ILE E 1 228 ? 42.108 117.739 67.282 1.00 20.59 228 ILE E O 1
ATOM 14435 N N . SER E 1 229 ? 41.852 115.524 67.615 1.00 48.55 229 SER E N 1
ATOM 14436 C CA . SER E 1 229 ? 42.976 115.422 68.526 1.00 48.55 229 SER E CA 1
ATOM 14437 C C . SER E 1 229 ? 44.312 115.457 67.793 1.00 48.55 229 SER E C 1
ATOM 14438 O O . SER E 1 229 ? 45.170 116.296 68.089 1.00 48.39 229 SER E O 1
ATOM 14441 N N . GLN E 1 230 ? 44.473 114.551 66.831 1.00 31.52 230 GLN E N 1
ATOM 14442 C CA . GLN E 1 230 ? 45.713 114.445 66.074 1.00 31.52 230 GLN E CA 1
ATOM 14443 C C . GLN E 1 230 ? 46.031 115.604 65.137 1.00 31.52 230 GLN E C 1
ATOM 14444 O O . GLN E 1 230 ? 47.080 116.236 65.255 1.00 69.32 230 GLN E O 1
ATOM 14450 N N . GLU E 1 231 ? 45.127 115.889 64.210 1.00 30.03 231 GLU E N 1
ATOM 14451 C CA . GLU E 1 231 ? 45.345 116.962 63.248 1.00 30.03 231 GLU E CA 1
ATOM 14452 C C . GLU E 1 231 ? 45.121 118.376 63.805 1.00 30.03 231 GLU E C 1
ATOM 14453 O O . GLU E 1 231 ? 45.874 119.295 63.485 1.00 45.34 231 GLU E O 1
ATOM 14459 N N . LEU E 1 232 ? 44.104 118.556 64.641 1.00 25.91 232 LEU E N 1
ATOM 14460 C CA . LEU E 1 232 ? 43.823 119.877 65.201 1.00 25.91 232 LEU E CA 1
ATOM 14461 C C . LEU E 1 232 ? 44.661 120.181 66.433 1.00 25.91 232 LEU E C 1
ATOM 14462 O O . LEU E 1 232 ? 44.979 121.337 66.703 1.00 38.22 232 LEU E O 1
ATOM 14467 N N . GLY E 1 233 ? 45.000 119.140 67.188 1.00 34.54 233 GLY E N 1
ATOM 14468 C CA . GLY E 1 233 ? 45.815 119.326 68.371 1.00 34.54 233 GLY E CA 1
ATOM 14469 C C . GLY E 1 233 ? 45.050 119.703 69.622 1.00 34.54 233 GLY E C 1
ATOM 14470 O O . GLY E 1 233 ? 45.666 119.998 70.651 1.00 48.18 233 GLY E O 1
ATOM 14471 N N . SER E 1 234 ? 43.719 119.703 69.545 1.00 46.21 234 SER E N 1
ATOM 14472 C CA . SER E 1 234 ? 42.889 120.040 70.699 1.00 46.21 234 SER E CA 1
ATOM 14473 C C . SER E 1 234 ? 42.935 118.899 71.720 1.00 46.21 234 SER E C 1
ATOM 14474 O O . SER E 1 234 ? 43.491 117.828 71.436 1.00 46.48 234 SER E O 1
ATOM 14477 N N . LYS E 1 235 ? 42.359 119.120 72.903 1.00 42.25 235 LYS E N 1
ATOM 14478 C CA . LYS E 1 235 ? 42.359 118.094 73.945 1.00 42.25 235 LYS E CA 1
ATOM 14479 C C . LYS E 1 235 ? 40.985 117.490 74.174 1.00 42.25 235 LYS E C 1
ATOM 14480 O O . LYS E 1 235 ? 40.085 118.149 74.692 1.00 77.86 235 LYS E O 1
ATOM 14486 N N . VAL E 1 236 ? 40.820 116.236 73.773 1.00 46.80 236 VAL E N 1
ATOM 14487 C CA . VAL E 1 236 ? 39.552 115.559 73.965 1.00 46.80 236 VAL E CA 1
ATOM 14488 C C . VAL E 1 236 ? 39.516 115.215 75.454 1.00 46.80 236 VAL E C 1
ATOM 14489 O O . VAL E 1 236 ? 40.117 114.227 75.886 1.00 32.96 236 VAL E O 1
ATOM 14493 N N . VAL E 1 237 ? 38.823 116.040 76.238 1.00 36.70 237 VAL E N 1
ATOM 14494 C CA . VAL E 1 237 ? 38.733 115.834 77.678 1.00 36.70 237 VAL E CA 1
ATOM 14495 C C . VAL E 1 237 ? 37.639 114.873 78.111 1.00 36.70 237 VAL E C 1
ATOM 14496 O O . VAL E 1 237 ? 37.565 114.506 79.284 1.00 36.36 237 VAL E O 1
ATOM 14500 N N . ALA E 1 238 ? 36.782 114.465 77.182 1.00 21.02 238 ALA E N 1
ATOM 14501 C CA . ALA E 1 238 ? 35.720 113.538 77.533 1.00 21.02 238 ALA E CA 1
ATOM 14502 C C . ALA E 1 238 ? 35.036 112.912 76.327 1.00 21.02 238 ALA E C 1
ATOM 14503 O O . ALA E 1 238 ? 34.789 113.576 75.324 1.00 53.15 238 ALA E O 1
ATOM 14505 N N . VAL E 1 239 ? 34.756 111.621 76.428 1.00 22.62 239 VAL E N 1
ATOM 14506 C CA . VAL E 1 239 ? 34.057 110.894 75.381 1.00 22.62 239 VAL E CA 1
ATOM 14507 C C . VAL E 1 239 ? 33.019 110.044 76.122 1.00 22.62 239 VAL E C 1
ATOM 14508 O O . VAL E 1 239 ? 33.156 109.814 77.322 1.00 41.52 239 VAL E O 1
ATOM 14512 N N . SER E 1 240 ? 31.977 109.592 75.435 1.00 27.63 240 SER E N 1
ATOM 14513 C CA . SER E 1 240 ? 30.966 108.808 76.102 1.00 27.63 240 SER E CA 1
ATOM 14514 C C . SER E 1 240 ? 30.522 107.604 75.281 1.00 27.63 240 SER E C 1
ATOM 14515 O O . SER E 1 240 ? 30.642 107.578 74.058 1.00 38.83 240 SER E O 1
ATOM 14518 N N . ASP E 1 241 ? 30.009 106.605 75.989 1.00 51.38 241 ASP E N 1
ATOM 14519 C CA . ASP E 1 241 ? 29.532 105.362 75.406 1.00 51.38 241 ASP E CA 1
ATOM 14520 C C . ASP E 1 241 ? 28.020 105.366 75.490 1.00 51.38 241 ASP E C 1
ATOM 14521 O O . ASP E 1 241 ? 27.416 106.385 75.820 1.00 79.13 241 ASP E O 1
ATOM 14526 N N . SER E 1 242 ? 27.409 104.226 75.192 1.00 57.12 242 SER E N 1
ATOM 14527 C CA . SER E 1 242 ? 25.959 104.100 75.272 1.00 57.12 242 SER E CA 1
ATOM 14528 C C . SER E 1 242 ? 25.640 103.803 76.736 1.00 57.12 242 SER E C 1
ATOM 14529 O O . SER E 1 242 ? 24.478 103.713 77.139 1.00 97.94 242 SER E O 1
ATOM 14532 N N . ARG E 1 243 ? 26.695 103.649 77.527 1.00 51.46 243 ARG E N 1
ATOM 14533 C CA . ARG E 1 243 ? 26.561 103.357 78.943 1.00 51.46 243 ARG E CA 1
ATOM 14534 C C . ARG E 1 243 ? 26.871 104.598 79.756 1.00 51.46 243 ARG E C 1
ATOM 14535 O O . ARG E 1 243 ? 25.989 105.146 80.417 1.00 100.00 243 ARG E O 1
ATOM 14543 N N . GLY E 1 244 ? 28.120 105.047 79.703 1.00 33.89 244 GLY E N 1
ATOM 14544 C CA . GLY E 1 244 ? 28.494 106.236 80.448 1.00 33.89 244 GLY E CA 1
ATOM 14545 C C . GLY E 1 244 ? 29.564 107.036 79.745 1.00 33.89 244 GLY E C 1
ATOM 14546 O O . GLY E 1 244 ? 29.707 106.939 78.535 1.00 23.58 244 GLY E O 1
ATOM 14547 N N . GLY E 1 245 ? 30.319 107.823 80.504 1.00 29.54 245 GLY E N 1
ATOM 14548 C CA . GLY E 1 245 ? 31.382 108.626 79.924 1.00 29.54 245 GLY E CA 1
ATOM 14549 C C . GLY E 1 245 ? 32.579 108.729 80.851 1.00 29.54 245 GLY E C 1
ATOM 14550 O O . GLY E 1 245 ? 32.497 108.350 82.018 1.00 84.87 245 GLY E O 1
ATOM 14551 N N . ILE E 1 246 ? 33.690 109.244 80.339 1.00 33.86 246 ILE E N 1
ATOM 14552 C CA . ILE E 1 246 ? 34.902 109.389 81.137 1.00 33.86 246 ILE E CA 1
ATOM 14553 C C . ILE E 1 246 ? 35.499 110.773 80.949 1.00 33.86 246 ILE E C 1
ATOM 14554 O O . ILE E 1 246 ? 35.591 111.275 79.833 1.00 45.51 246 ILE E O 1
ATOM 14559 N N . TYR E 1 247 ? 35.913 111.383 82.050 1.00 36.20 247 TYR E N 1
ATOM 14560 C CA . TYR E 1 247 ? 36.489 112.722 82.020 1.00 36.20 247 TYR E CA 1
ATOM 14561 C C . TYR E 1 247 ? 37.989 112.651 82.270 1.00 36.20 247 TYR E C 1
ATOM 14562 O O . TYR E 1 247 ? 38.502 111.630 82.716 1.00 46.94 247 TYR E O 1
ATOM 14571 N N . ASN E 1 248 ? 38.686 113.737 81.970 1.00 20.52 248 ASN E N 1
ATOM 14572 C CA . ASN E 1 248 ? 40.130 113.832 82.175 1.00 20.52 248 ASN E CA 1
ATOM 14573 C C . ASN E 1 248 ? 40.626 115.138 81.554 1.00 20.52 248 ASN E C 1
ATOM 14574 O O . ASN E 1 248 ? 40.946 115.188 80.362 1.00 39.37 248 ASN E O 1
ATOM 14579 N N . PRO E 1 249 ? 40.709 116.212 82.361 1.00 35.74 249 PRO E N 1
ATOM 14580 C CA . PRO E 1 249 ? 40.983 117.564 81.833 1.00 35.74 249 PRO E CA 1
ATOM 14581 C C . PRO E 1 249 ? 42.373 117.577 81.226 1.00 35.74 249 PRO E C 1
ATOM 14582 O O . PRO E 1 249 ? 42.712 118.480 80.454 1.00 66.27 249 PRO E O 1
ATOM 14586 N N . GLU E 1 250 ? 43.171 116.572 81.571 1.00 55.53 250 GLU E N 1
ATOM 14587 C CA . GLU E 1 250 ? 44.531 116.466 81.050 1.00 55.53 250 GLU E CA 1
ATOM 14588 C C . GLU E 1 250 ? 44.501 116.151 79.552 1.00 55.53 250 GLU E C 1
ATOM 14589 O O . GLU E 1 250 ? 45.367 116.580 78.785 1.00 100.00 250 GLU E O 1
ATOM 14595 N N . GLY E 1 251 ? 43.485 115.401 79.149 1.00 38.48 251 GLY E N 1
ATOM 14596 C CA . GLY E 1 251 ? 43.348 115.024 77.759 1.00 38.48 251 GLY E CA 1
ATOM 14597 C C . GLY E 1 251 ? 43.522 113.528 77.595 1.00 38.48 251 GLY E C 1
ATOM 14598 O O . GLY E 1 251 ? 44.429 112.935 78.181 1.00 56.60 251 GLY E O 1
ATOM 14599 N N . PHE E 1 252 ? 42.646 112.919 76.800 1.00 48.06 252 PHE E N 1
ATOM 14600 C CA . PHE E 1 252 ? 42.687 111.484 76.544 1.00 48.06 252 PHE E CA 1
ATOM 14601 C C . PHE E 1 252 ? 43.577 111.167 75.348 1.00 48.06 252 PHE E C 1
ATOM 14602 O O . PHE E 1 252 ? 43.962 112.054 74.586 1.00 60.72 252 PHE E O 1
ATOM 14610 N N . ASP E 1 253 ? 43.906 109.889 75.198 1.00 62.76 253 ASP E N 1
ATOM 14611 C CA . ASP E 1 253 ? 44.709 109.428 74.074 1.00 62.76 253 ASP E CA 1
ATOM 14612 C C . ASP E 1 253 ? 43.728 108.633 73.230 1.00 62.76 253 ASP E C 1
ATOM 14613 O O . ASP E 1 253 ? 43.640 107.408 73.344 1.00 84.41 253 ASP E O 1
ATOM 14618 N N . VAL E 1 254 ? 42.978 109.350 72.399 1.00 48.89 254 VAL E N 1
ATOM 14619 C CA . VAL E 1 254 ? 41.967 108.736 71.557 1.00 48.89 254 VAL E CA 1
ATOM 14620 C C . VAL E 1 254 ? 42.443 107.444 70.926 1.00 48.89 254 VAL E C 1
ATOM 14621 O O . VAL E 1 254 ? 41.667 106.507 70.769 1.00 32.01 254 VAL E O 1
ATOM 14625 N N . GLU E 1 255 ? 43.722 107.390 70.575 1.00 39.51 255 GLU E N 1
ATOM 14626 C CA . GLU E 1 255 ? 44.297 106.189 69.971 1.00 39.51 255 GLU E CA 1
ATOM 14627 C C . GLU E 1 255 ? 44.023 104.973 70.858 1.00 39.51 255 GLU E C 1
ATOM 14628 O O . GLU E 1 255 ? 43.429 103.981 70.419 1.00 82.01 255 GLU E O 1
ATOM 14634 N N . GLU E 1 256 ? 44.464 105.077 72.111 1.00 64.90 256 GLU E N 1
ATOM 14635 C CA . GLU E 1 256 ? 44.290 104.025 73.108 1.00 64.90 256 GLU E CA 1
ATOM 14636 C C . GLU E 1 256 ? 42.804 103.774 73.346 1.00 64.90 256 GLU E C 1
ATOM 14637 O O . GLU E 1 256 ? 42.311 102.649 73.220 1.00 94.28 256 GLU E O 1
ATOM 14643 N N . LEU E 1 257 ? 42.099 104.844 73.697 1.00 44.25 257 LEU E N 1
ATOM 14644 C CA . LEU E 1 257 ? 40.672 104.778 73.966 1.00 44.25 257 LEU E CA 1
ATOM 14645 C C . LEU E 1 257 ? 39.933 103.944 72.933 1.00 44.25 257 LEU E C 1
ATOM 14646 O O . LEU E 1 257 ? 38.980 103.244 73.265 1.00 46.04 257 LEU E O 1
ATOM 14651 N N . ILE E 1 258 ? 40.381 104.020 71.681 1.00 52.73 258 ILE E N 1
ATOM 14652 C CA . ILE E 1 258 ? 39.747 103.287 70.592 1.00 52.73 258 ILE E CA 1
ATOM 14653 C C . ILE E 1 258 ? 39.971 101.797 70.751 1.00 52.73 258 ILE E C 1
ATOM 14654 O O . ILE E 1 258 ? 39.028 101.007 70.683 1.00 48.51 258 ILE E O 1
ATOM 14659 N N . ARG E 1 259 ? 41.224 101.416 70.963 1.00 55.60 259 ARG E N 1
ATOM 14660 C CA . ARG E 1 259 ? 41.560 100.013 71.137 1.00 55.60 259 ARG E CA 1
ATOM 14661 C C . ARG E 1 259 ? 40.734 99.450 72.288 1.00 55.60 259 ARG E C 1
ATOM 14662 O O . ARG E 1 259 ? 40.085 98.407 72.153 1.00 98.94 259 ARG E O 1
ATOM 14670 N N . TYR E 1 260 ? 40.760 100.158 73.417 1.00 61.98 260 TYR E N 1
ATOM 14671 C CA . TYR E 1 260 ? 40.028 99.750 74.609 1.00 61.98 260 TYR E CA 1
ATOM 14672 C C . TYR E 1 260 ? 38.546 99.568 74.300 1.00 61.98 260 TYR E C 1
ATOM 14673 O O . TYR E 1 260 ? 37.929 98.596 74.729 1.00 80.94 260 TYR E O 1
ATOM 14682 N N . LYS E 1 261 ? 37.983 100.510 73.551 1.00 50.40 261 LYS E N 1
ATOM 14683 C CA . LYS E 1 261 ? 36.575 100.455 73.184 1.00 50.40 261 LYS E CA 1
ATOM 14684 C C . LYS E 1 261 ? 36.298 99.223 72.338 1.00 50.40 261 LYS E C 1
ATOM 14685 O O . LYS E 1 261 ? 35.181 98.700 72.320 1.00 44.73 261 LYS E O 1
ATOM 14691 N N . LYS E 1 262 ? 37.323 98.764 71.629 1.00 71.26 262 LYS E N 1
ATOM 14692 C CA . LYS E 1 262 ? 37.200 97.593 70.775 1.00 71.26 262 LYS E CA 1
ATOM 14693 C C . LYS E 1 262 ? 37.258 96.339 71.628 1.00 71.26 262 LYS E C 1
ATOM 14694 O O . LYS E 1 262 ? 36.364 95.495 71.567 1.00 68.32 262 LYS E O 1
ATOM 14700 N N . GLU E 1 263 ? 38.319 96.233 72.423 1.00 91.02 263 GLU E N 1
ATOM 14701 C CA . GLU E 1 263 ? 38.532 95.096 73.316 1.00 91.02 263 GLU E CA 1
ATOM 14702 C C . GLU E 1 263 ? 37.337 94.875 74.241 1.00 91.02 263 GLU E C 1
ATOM 14703 O O . GLU E 1 263 ? 36.721 93.807 74.244 1.00 100.00 263 GLU E O 1
ATOM 14709 N N . HIS E 1 264 ? 37.029 95.894 75.036 1.00 100.00 264 HIS E N 1
ATOM 14710 C CA . HIS E 1 264 ? 35.914 95.844 75.970 1.00 100.00 264 HIS E CA 1
ATOM 14711 C C . HIS E 1 264 ? 34.761 96.666 75.406 1.00 100.00 264 HIS E C 1
ATOM 14712 O O . HIS E 1 264 ? 34.946 97.789 74.939 1.00 92.46 264 HIS E O 1
ATOM 14719 N N . GLY E 1 265 ? 33.571 96.086 75.450 1.00 69.04 265 GLY E N 1
ATOM 14720 C CA . GLY E 1 265 ? 32.389 96.740 74.922 1.00 69.04 265 GLY E CA 1
ATOM 14721 C C . GLY E 1 265 ? 32.236 98.240 75.076 1.00 69.04 265 GLY E C 1
ATOM 14722 O O . GLY E 1 265 ? 31.506 98.848 74.295 1.00 59.91 265 GLY E O 1
ATOM 14723 N N . THR E 1 266 ? 32.898 98.846 76.062 1.00 40.62 266 THR E N 1
ATOM 14724 C CA . THR E 1 266 ? 32.760 100.289 76.263 1.00 40.62 266 THR E CA 1
ATOM 14725 C C . THR E 1 266 ? 34.007 101.053 76.698 1.00 40.62 266 THR E C 1
ATOM 14726 O O . THR E 1 266 ? 35.035 100.465 77.039 1.00 43.51 266 THR E O 1
ATOM 14730 N N . VAL E 1 267 ? 33.884 102.381 76.681 1.00 65.30 267 VAL E N 1
ATOM 14731 C CA . VAL E 1 267 ? 34.963 103.280 77.071 1.00 65.30 267 VAL E CA 1
ATOM 14732 C C . VAL E 1 267 ? 34.983 103.407 78.587 1.00 65.30 267 VAL E C 1
ATOM 14733 O O . VAL E 1 267 ? 36.016 103.718 79.190 1.00 76.60 267 VAL E O 1
ATOM 14737 N N . VAL E 1 268 ? 33.824 103.178 79.186 1.00 77.72 268 VAL E N 1
ATOM 14738 C CA . VAL E 1 268 ? 33.731 103.183 80.645 1.00 77.72 268 VAL E CA 1
ATOM 14739 C C . VAL E 1 268 ? 34.667 102.096 81.131 1.00 77.72 268 VAL E C 1
ATOM 14740 O O . VAL E 1 268 ? 35.114 101.250 80.349 1.00 97.21 268 VAL E O 1
ATOM 14744 N N . THR E 1 269 ? 34.968 102.116 82.399 1.00 47.77 269 THR E N 1
ATOM 14745 C CA . THR E 1 269 ? 35.872 101.115 82.963 1.00 47.77 269 THR E CA 1
ATOM 14746 C C . THR E 1 269 ? 37.327 101.428 82.636 1.00 47.77 269 THR E C 1
ATOM 14747 O O . THR E 1 269 ? 38.246 101.037 83.367 1.00 59.01 269 THR E O 1
ATOM 14751 N N . TYR E 1 270 ? 37.510 102.111 81.526 1.00 61.16 270 TYR E N 1
ATOM 14752 C CA . TYR E 1 270 ? 38.849 102.498 81.079 1.00 61.16 270 TYR E CA 1
ATOM 14753 C C . TYR E 1 270 ? 39.536 103.262 82.211 1.00 61.16 270 TYR E C 1
ATOM 14754 O O . TYR E 1 270 ? 39.012 104.276 82.702 1.00 39.23 270 TYR E O 1
ATOM 14763 N N . PRO E 1 271 ? 40.709 102.808 82.677 1.00 58.91 271 PRO E N 1
ATOM 14764 C CA . PRO E 1 271 ? 41.420 103.483 83.753 1.00 58.91 271 PRO E CA 1
ATOM 14765 C C . PRO E 1 271 ? 41.812 104.863 83.309 1.00 58.91 271 PRO E C 1
ATOM 14766 O O . PRO E 1 271 ? 41.616 105.208 82.110 1.00 65.75 271 PRO E O 1
ATOM 14770 N N . LYS E 1 272 ? 42.356 105.633 84.230 1.00 74.07 272 LYS E N 1
ATOM 14771 C CA . LYS E 1 272 ? 42.826 106.995 83.919 1.00 74.07 272 LYS E CA 1
ATOM 14772 C C . LYS E 1 272 ? 41.676 107.862 83.387 1.00 74.07 272 LYS E C 1
ATOM 14773 O O . LYS E 1 272 ? 41.866 108.693 82.499 1.00 100.00 272 LYS E O 1
ATOM 14779 N N . GLY E 1 273 ? 40.482 107.661 83.936 1.00 80.68 273 GLY E N 1
ATOM 14780 C CA . GLY E 1 273 ? 39.330 108.430 83.504 1.00 80.68 273 GLY E CA 1
ATOM 14781 C C . GLY E 1 273 ? 38.247 108.518 84.567 1.00 80.68 273 GLY E C 1
ATOM 14782 O O . GLY E 1 273 ? 37.747 107.494 85.043 1.00 84.48 273 GLY E O 1
ATOM 14783 N N . GLU E 1 274 ? 37.884 109.744 84.941 1.00 41.11 274 GLU E N 1
ATOM 14784 C CA . GLU E 1 274 ? 36.851 109.991 85.950 1.00 41.11 274 GLU E CA 1
ATOM 14785 C C . GLU E 1 274 ? 35.456 109.759 85.373 1.00 41.11 274 GLU E C 1
ATOM 14786 O O . GLU E 1 274 ? 34.943 110.583 84.619 1.00 100.00 274 GLU E O 1
ATOM 14792 N N . ARG E 1 275 ? 34.845 108.636 85.735 1.00 30.81 275 ARG E N 1
ATOM 14793 C CA . ARG E 1 275 ? 33.522 108.291 85.233 1.00 30.81 275 ARG E CA 1
ATOM 14794 C C . ARG E 1 275 ? 32.489 109.394 85.434 1.00 30.81 275 ARG E C 1
ATOM 14795 O O . ARG E 1 275 ? 32.455 110.037 86.482 1.00 98.92 275 ARG E O 1
ATOM 14803 N N . ILE E 1 276 ? 31.654 109.602 84.414 1.00 31.90 276 ILE E N 1
ATOM 14804 C CA . ILE E 1 276 ? 30.586 110.602 84.433 1.00 31.90 276 ILE E CA 1
ATOM 14805 C C . ILE E 1 276 ? 29.417 110.099 83.585 1.00 31.90 276 ILE E C 1
ATOM 14806 O O . ILE E 1 276 ? 29.560 109.170 82.796 1.00 32.60 276 ILE E O 1
ATOM 14811 N N . THR E 1 277 ? 28.255 110.710 83.759 1.00 29.89 277 THR E N 1
ATOM 14812 C CA . THR E 1 277 ? 27.087 110.302 83.012 1.00 29.89 277 THR E CA 1
ATOM 14813 C C . THR E 1 277 ? 27.068 111.024 81.668 1.00 29.89 277 THR E C 1
ATOM 14814 O O . THR E 1 277 ? 27.833 111.967 81.456 1.00 64.50 277 THR E O 1
ATOM 14818 N N . ASN E 1 278 ? 26.203 110.567 80.762 1.00 29.29 278 ASN E N 1
ATOM 14819 C CA . ASN E 1 278 ? 26.069 111.174 79.445 1.00 29.29 278 ASN E CA 1
ATOM 14820 C C . ASN E 1 278 ? 25.520 112.598 79.552 1.00 29.29 278 ASN E C 1
ATOM 14821 O O . ASN E 1 278 ? 26.085 113.528 78.968 1.00 64.52 278 ASN E O 1
ATOM 14826 N N . GLU E 1 279 ? 24.423 112.770 80.299 1.00 18.21 279 GLU E N 1
ATOM 14827 C CA . GLU E 1 279 ? 23.818 114.091 80.452 1.00 18.21 279 GLU E CA 1
ATOM 14828 C C . GLU E 1 279 ? 24.801 115.074 81.096 1.00 18.21 279 GLU E C 1
ATOM 14829 O O . GLU E 1 279 ? 24.690 116.291 80.915 1.00 96.22 279 GLU E O 1
ATOM 14835 N N . GLU E 1 280 ? 25.765 114.534 81.840 1.00 15.75 280 GLU E N 1
ATOM 14836 C CA . GLU E 1 280 ? 26.773 115.348 82.514 1.00 15.75 280 GLU E CA 1
ATOM 14837 C C . GLU E 1 280 ? 27.765 115.877 81.486 1.00 15.75 280 GLU E C 1
ATOM 14838 O O . GLU E 1 280 ? 28.129 117.055 81.492 1.00 78.42 280 GLU E O 1
ATOM 14844 N N . LEU E 1 281 ? 28.205 114.983 80.607 1.00 52.75 281 LEU E N 1
ATOM 14845 C CA . LEU E 1 281 ? 29.159 115.329 79.564 1.00 52.75 281 LEU E CA 1
ATOM 14846 C C . LEU E 1 281 ? 28.700 116.550 78.791 1.00 52.75 281 LEU E C 1
ATOM 14847 O O . LEU E 1 281 ? 29.464 117.472 78.579 1.00 15.98 281 LEU E O 1
ATOM 14852 N N . LEU E 1 282 ? 27.443 116.540 78.363 1.00 12.71 282 LEU E N 1
ATOM 14853 C CA . LEU E 1 282 ? 26.863 117.647 77.605 1.00 12.71 282 LEU E CA 1
ATOM 14854 C C . LEU E 1 282 ? 27.077 118.990 78.297 1.00 12.71 282 LEU E C 1
ATOM 14855 O O . LEU E 1 282 ? 27.174 120.029 77.644 1.00 31.72 282 LEU E O 1
ATOM 14860 N N . GLU E 1 283 ? 27.169 118.974 79.622 1.00 34.72 283 GLU E N 1
ATOM 14861 C CA . GLU E 1 283 ? 27.314 120.221 80.351 1.00 34.72 283 GLU E CA 1
ATOM 14862 C C . GLU E 1 283 ? 28.733 120.572 80.746 1.00 34.72 283 GLU E C 1
ATOM 14863 O O . GLU E 1 283 ? 28.952 121.582 81.406 1.00 17.64 283 GLU E O 1
ATOM 14869 N N . LEU E 1 284 ? 29.705 119.763 80.339 1.00 18.14 284 LEU E N 1
ATOM 14870 C CA . LEU E 1 284 ? 31.107 120.037 80.694 1.00 18.14 284 LEU E CA 1
ATOM 14871 C C . LEU E 1 284 ? 31.547 121.426 80.280 1.00 18.14 284 LEU E C 1
ATOM 14872 O O . LEU E 1 284 ? 30.944 122.057 79.408 1.00 32.03 284 LEU E O 1
ATOM 14877 N N . ASP E 1 285 ? 32.607 121.900 80.917 1.00 36.16 285 ASP E N 1
ATOM 14878 C CA . ASP E 1 285 ? 33.139 123.219 80.627 1.00 36.16 285 ASP E CA 1
ATOM 14879 C C . ASP E 1 285 ? 34.262 123.096 79.615 1.00 36.16 285 ASP E C 1
ATOM 14880 O O . ASP E 1 285 ? 35.442 123.168 79.959 1.00 77.21 285 ASP E O 1
ATOM 14885 N N . VAL E 1 286 ? 33.873 122.902 78.359 1.00 29.35 286 VAL E N 1
ATOM 14886 C CA . VAL E 1 286 ? 34.813 122.761 77.252 1.00 29.35 286 VAL E CA 1
ATOM 14887 C C . VAL E 1 286 ? 34.491 123.783 76.172 1.00 29.35 286 VAL E C 1
ATOM 14888 O O . VAL E 1 286 ? 33.412 124.385 76.172 1.00 41.88 286 VAL E O 1
ATOM 14892 N N . ASP E 1 287 ? 35.426 123.980 75.248 1.00 30.87 287 ASP E N 1
ATOM 14893 C CA . ASP E 1 287 ? 35.226 124.938 74.164 1.00 30.87 287 ASP E CA 1
ATOM 14894 C C . ASP E 1 287 ? 34.219 124.417 73.138 1.00 30.87 287 ASP E C 1
ATOM 14895 O O . ASP E 1 287 ? 33.231 125.086 72.829 1.00 53.81 287 ASP E O 1
ATOM 14900 N N . ILE E 1 288 ? 34.477 123.214 72.630 1.00 35.07 288 ILE E N 1
ATOM 14901 C CA . ILE E 1 288 ? 33.626 122.585 71.624 1.00 35.07 288 ILE E CA 1
ATOM 14902 C C . ILE E 1 288 ? 33.002 121.283 72.105 1.00 35.07 288 ILE E C 1
ATOM 14903 O O . ILE E 1 288 ? 33.684 120.421 72.667 1.00 28.40 288 ILE E O 1
ATOM 14908 N N . LEU E 1 289 ? 31.703 121.138 71.877 1.00 29.03 289 LEU E N 1
ATOM 14909 C CA . LEU E 1 289 ? 31.008 119.929 72.278 1.00 29.03 289 LEU E CA 1
ATOM 14910 C C . LEU E 1 289 ? 30.473 119.307 70.993 1.00 29.03 289 LEU E C 1
ATOM 14911 O O . LEU E 1 289 ? 29.731 119.969 70.245 1.00 8.09 289 LEU E O 1
ATOM 14916 N N . VAL E 1 290 ? 30.854 118.053 70.734 1.00 25.97 290 VAL E N 1
ATOM 14917 C CA . VAL E 1 290 ? 30.427 117.327 69.535 1.00 25.97 290 VAL E CA 1
ATOM 14918 C C . VAL E 1 290 ? 29.391 116.243 69.825 1.00 25.97 290 VAL E C 1
ATOM 14919 O O . VAL E 1 290 ? 29.743 115.091 70.064 1.00 34.24 290 VAL E O 1
ATOM 14923 N N . PRO E 1 291 ? 28.102 116.596 69.821 1.00 13.22 291 PRO E N 1
ATOM 14924 C CA . PRO E 1 291 ? 27.083 115.570 70.084 1.00 13.22 291 PRO E CA 1
ATOM 14925 C C . PRO E 1 291 ? 27.051 114.593 68.911 1.00 13.22 291 PRO E C 1
ATOM 14926 O O . PRO E 1 291 ? 26.486 114.899 67.854 1.00 28.98 291 PRO E O 1
ATOM 14930 N N . ALA E 1 292 ? 27.668 113.427 69.088 1.00 17.52 292 ALA E N 1
ATOM 14931 C CA . ALA E 1 292 ? 27.708 112.433 68.025 1.00 17.52 292 ALA E CA 1
ATOM 14932 C C . ALA E 1 292 ? 27.096 111.122 68.491 1.00 17.52 292 ALA E C 1
ATOM 14933 O O . ALA E 1 292 ? 27.753 110.078 68.461 1.00 43.31 292 ALA E O 1
ATOM 14935 N N . ALA E 1 293 ? 25.835 111.172 68.911 1.00 32.49 293 ALA E N 1
ATOM 14936 C CA . ALA E 1 293 ? 25.162 109.974 69.404 1.00 32.49 293 ALA E CA 1
ATOM 14937 C C . ALA E 1 293 ? 23.688 109.932 69.051 1.00 32.49 293 ALA E C 1
ATOM 14938 O O . ALA E 1 293 ? 23.315 109.562 67.937 1.00 72.86 293 ALA E O 1
ATOM 14940 N N . LEU E 1 294 ? 22.847 110.307 70.007 1.00 21.37 294 LEU E N 1
ATOM 14941 C CA . LEU E 1 294 ? 21.395 110.081 69.840 1.00 21.37 294 LEU E CA 1
ATOM 14942 C C . LEU E 1 294 ? 20.807 111.471 69.725 1.00 21.37 294 LEU E C 1
ATOM 14943 O O . LEU E 1 294 ? 21.458 112.462 70.059 1.00 39.67 294 LEU E O 1
ATOM 14948 N N . GLU E 1 295 ? 19.565 111.531 69.260 1.00 36.60 295 GLU E N 1
ATOM 14949 C CA . GLU E 1 295 ? 18.870 112.799 69.080 1.00 36.60 295 GLU E CA 1
ATOM 14950 C C . GLU E 1 295 ? 18.368 113.328 70.404 1.00 36.60 295 GLU E C 1
ATOM 14951 O O . GLU E 1 295 ? 18.414 112.637 71.417 1.00 98.55 295 GLU E O 1
ATOM 14957 N N . GLY E 1 296 ? 17.893 114.565 70.385 1.00 31.68 296 GLY E N 1
ATOM 14958 C CA . GLY E 1 296 ? 17.378 115.189 71.591 1.00 31.68 296 GLY E CA 1
ATOM 14959 C C . GLY E 1 296 ? 18.396 115.371 72.706 1.00 31.68 296 GLY E C 1
ATOM 14960 O O . GLY E 1 296 ? 18.084 115.947 73.730 1.00 8.32 296 GLY E O 1
ATOM 14961 N N . ALA E 1 297 ? 19.616 114.886 72.516 1.00 18.87 297 ALA E N 1
ATOM 14962 C CA . ALA E 1 297 ? 20.649 115.014 73.537 1.00 18.87 297 ALA E CA 1
ATOM 14963 C C . ALA E 1 297 ? 20.591 116.383 74.207 1.00 18.87 297 ALA E C 1
ATOM 14964 O O . ALA E 1 297 ? 20.532 116.484 75.430 1.00 36.85 297 ALA E O 1
ATOM 14966 N N . ILE E 1 298 ? 20.626 117.433 73.398 1.00 19.06 298 ILE E N 1
ATOM 14967 C CA . ILE E 1 298 ? 20.565 118.781 73.920 1.00 19.06 298 ILE E CA 1
ATOM 14968 C C . ILE E 1 298 ? 19.126 119.219 73.736 1.00 19.06 298 ILE E C 1
ATOM 14969 O O . ILE E 1 298 ? 18.689 119.479 72.619 1.00 4.07 298 ILE E O 1
ATOM 14974 N N . HIS E 1 299 ? 18.375 119.273 74.828 1.00 26.73 299 HIS E N 1
ATOM 14975 C CA . HIS E 1 299 ? 16.972 119.661 74.745 1.00 26.73 299 HIS E CA 1
ATOM 14976 C C . HIS E 1 299 ? 16.658 120.835 75.667 1.00 26.73 299 HIS E C 1
ATOM 14977 O O . HIS E 1 299 ? 17.561 121.420 76.272 1.00 33.37 299 HIS E O 1
ATOM 14984 N N . ALA E 1 300 ? 15.373 121.172 75.773 1.00 57.34 300 ALA E N 1
ATOM 14985 C CA . ALA E 1 300 ? 14.931 122.280 76.614 1.00 57.34 300 ALA E CA 1
ATOM 14986 C C . ALA E 1 300 ? 15.556 122.198 78.002 1.00 57.34 300 ALA E C 1
ATOM 14987 O O . ALA E 1 300 ? 16.124 123.170 78.500 1.00 56.17 300 ALA E O 1
ATOM 14989 N N . GLY E 1 301 ? 15.464 121.022 78.613 1.00 27.42 301 GLY E N 1
ATOM 14990 C CA . GLY E 1 301 ? 16.001 120.817 79.948 1.00 27.42 301 GLY E CA 1
ATOM 14991 C C . GLY E 1 301 ? 17.435 121.234 80.214 1.00 27.42 301 GLY E C 1
ATOM 14992 O O . GLY E 1 301 ? 17.716 121.872 81.217 1.00 52.45 301 GLY E O 1
ATOM 14993 N N . ASN E 1 302 ? 18.353 120.870 79.333 1.00 27.31 302 ASN E N 1
ATOM 14994 C CA . ASN E 1 302 ? 19.754 121.213 79.532 1.00 27.31 302 ASN E CA 1
ATOM 14995 C C . ASN E 1 302 ? 20.205 122.382 78.673 1.00 27.31 302 ASN E C 1
ATOM 14996 O O . ASN E 1 302 ? 21.317 122.874 78.817 1.00 43.11 302 ASN E O 1
ATOM 15001 N N . ALA E 1 303 ? 19.339 122.830 77.779 1.00 34.72 303 ALA E N 1
ATOM 15002 C CA . ALA E 1 303 ? 19.685 123.926 76.887 1.00 34.72 303 ALA E CA 1
ATOM 15003 C C . ALA E 1 303 ? 20.459 125.044 77.594 1.00 34.72 303 ALA E C 1
ATOM 15004 O O . ALA E 1 303 ? 21.512 125.476 77.117 1.00 35.75 303 ALA E O 1
ATOM 15006 N N . GLU E 1 304 ? 19.947 125.493 78.742 1.00 29.66 304 GLU E N 1
ATOM 15007 C CA . GLU E 1 304 ? 20.573 126.581 79.510 1.00 29.66 304 GLU E CA 1
ATOM 15008 C C . GLU E 1 304 ? 21.869 126.192 80.230 1.00 29.66 304 GLU E C 1
ATOM 15009 O O . GLU E 1 304 ? 22.648 127.057 80.620 1.00 87.64 304 GLU E O 1
ATOM 15015 N N . ARG E 1 305 ? 22.094 124.888 80.391 1.00 56.91 305 ARG E N 1
ATOM 15016 C CA . ARG E 1 305 ? 23.272 124.373 81.087 1.00 56.91 305 ARG E CA 1
ATOM 15017 C C . ARG E 1 305 ? 24.545 124.230 80.265 1.00 56.91 305 ARG E C 1
ATOM 15018 O O . ARG E 1 305 ? 25.643 124.267 80.817 1.00 95.26 305 ARG E O 1
ATOM 15026 N N . ILE E 1 306 ? 24.411 124.057 78.957 1.00 57.02 306 ILE E N 1
ATOM 15027 C CA . ILE E 1 306 ? 25.580 123.903 78.102 1.00 57.02 306 ILE E CA 1
ATOM 15028 C C . ILE E 1 306 ? 26.520 125.100 78.182 1.00 57.02 306 ILE E C 1
ATOM 15029 O O . ILE E 1 306 ? 26.108 126.248 77.964 1.00 25.34 306 ILE E O 1
ATOM 15034 N N . LYS E 1 307 ? 27.787 124.816 78.478 1.00 33.79 307 LYS E N 1
ATOM 15035 C CA . LYS E 1 307 ? 28.815 125.849 78.605 1.00 33.79 307 LYS E CA 1
ATOM 15036 C C . LYS E 1 307 ? 29.731 125.960 77.385 1.00 33.79 307 LYS E C 1
ATOM 15037 O O . LYS E 1 307 ? 30.614 126.816 77.334 1.00 70.14 307 LYS E O 1
ATOM 15043 N N . ALA E 1 308 ? 29.520 125.097 76.399 1.00 34.51 308 ALA E N 1
ATOM 15044 C CA . ALA E 1 308 ? 30.340 125.114 75.195 1.00 34.51 308 ALA E CA 1
ATOM 15045 C C . ALA E 1 308 ? 30.071 126.360 74.366 1.00 34.51 308 ALA E C 1
ATOM 15046 O O . ALA E 1 308 ? 28.941 126.859 74.317 1.00 22.66 308 ALA E O 1
ATOM 15048 N N . LYS E 1 309 ? 31.116 126.871 73.718 1.00 17.88 309 LYS E N 1
ATOM 15049 C CA . LYS E 1 309 ? 30.982 128.053 72.864 1.00 17.88 309 LYS E CA 1
ATOM 15050 C C . LYS E 1 309 ? 30.539 127.641 71.456 1.00 17.88 309 LYS E C 1
ATOM 15051 O O . LYS E 1 309 ? 30.026 128.458 70.697 1.00 45.50 309 LYS E O 1
ATOM 15057 N N . ALA E 1 310 ? 30.730 126.360 71.135 1.00 23.76 310 ALA E N 1
ATOM 15058 C CA . ALA E 1 310 ? 30.366 125.797 69.841 1.00 23.76 310 ALA E CA 1
ATOM 15059 C C . ALA E 1 310 ? 29.914 124.334 69.938 1.00 23.76 310 ALA E C 1
ATOM 15060 O O . ALA E 1 310 ? 30.564 123.503 70.579 1.00 49.14 310 ALA E O 1
ATOM 15062 N N . VAL E 1 311 ? 28.795 124.031 69.288 1.00 24.75 311 VAL E N 1
ATOM 15063 C CA . VAL E 1 311 ? 28.237 122.685 69.264 1.00 24.75 311 VAL E CA 1
ATOM 15064 C C . VAL E 1 311 ? 28.272 122.224 67.799 1.00 24.75 311 VAL E C 1
ATOM 15065 O O . VAL E 1 311 ? 27.521 122.750 66.977 1.00 28.94 311 VAL E O 1
ATOM 15069 N N . VAL E 1 312 ? 29.149 121.272 67.467 1.00 13.76 312 VAL E N 1
ATOM 15070 C CA . VAL E 1 312 ? 29.263 120.757 66.100 1.00 13.76 312 VAL E CA 1
ATOM 15071 C C . VAL E 1 312 ? 28.505 119.435 66.022 1.00 13.76 312 VAL E C 1
ATOM 15072 O O . VAL E 1 312 ? 29.010 118.401 66.453 1.00 17.81 312 VAL E O 1
ATOM 15076 N N . GLU E 1 313 ? 27.297 119.465 65.470 1.00 10.75 313 GLU E N 1
ATOM 15077 C CA . GLU E 1 313 ? 26.451 118.269 65.376 1.00 10.75 313 GLU E CA 1
ATOM 15078 C C . GLU E 1 313 ? 26.977 117.127 64.513 1.00 10.75 313 GLU E C 1
ATOM 15079 O O . GLU E 1 313 ? 26.881 117.169 63.291 1.00 31.50 313 GLU E O 1
ATOM 15085 N N . GLY E 1 314 ? 27.511 116.099 65.167 1.00 24.68 314 GLY E N 1
ATOM 15086 C CA . GLY E 1 314 ? 28.052 114.957 64.451 1.00 24.68 314 GLY E CA 1
ATOM 15087 C C . GLY E 1 314 ? 26.996 113.916 64.145 1.00 24.68 314 GLY E C 1
ATOM 15088 O O . GLY E 1 314 ? 27.147 113.088 63.254 1.00 47.44 314 GLY E O 1
ATOM 15089 N N . ALA E 1 315 ? 25.912 113.949 64.894 1.00 19.60 315 ALA E N 1
ATOM 15090 C CA . ALA E 1 315 ? 24.838 112.995 64.676 1.00 19.60 315 ALA E CA 1
ATOM 15091 C C . ALA E 1 315 ? 23.683 113.745 64.023 1.00 19.60 315 ALA E C 1
ATOM 15092 O O . ALA E 1 315 ? 23.866 114.853 63.515 1.00 62.20 315 ALA E O 1
ATOM 15094 N N . ASN E 1 316 ? 22.497 113.145 64.045 1.00 31.10 316 ASN E N 1
ATOM 15095 C CA . ASN E 1 316 ? 21.326 113.750 63.426 1.00 31.10 316 ASN E CA 1
ATOM 15096 C C . ASN E 1 316 ? 20.317 114.217 64.455 1.00 31.10 316 ASN E C 1
ATOM 15097 O O . ASN E 1 316 ? 19.814 113.431 65.258 1.00 62.68 316 ASN E O 1
ATOM 15102 N N . GLY E 1 317 ? 20.004 115.502 64.415 1.00 25.75 317 GLY E N 1
ATOM 15103 C CA . GLY E 1 317 ? 19.047 116.050 65.350 1.00 25.75 317 GLY E CA 1
ATOM 15104 C C . GLY E 1 317 ? 19.486 115.904 66.792 1.00 25.75 317 GLY E C 1
ATOM 15105 O O . GLY E 1 317 ? 18.664 115.581 67.643 1.00 26.64 317 GLY E O 1
ATOM 15106 N N . PRO E 1 318 ? 20.776 116.128 67.104 1.00 27.89 318 PRO E N 1
ATOM 15107 C CA . PRO E 1 318 ? 21.207 115.994 68.497 1.00 27.89 318 PRO E CA 1
ATOM 15108 C C . PRO E 1 318 ? 20.510 117.047 69.344 1.00 27.89 318 PRO E C 1
ATOM 15109 O O . PRO E 1 318 ? 20.090 116.767 70.463 1.00 36.87 318 PRO E O 1
ATOM 15113 N N . THR E 1 319 ? 20.377 118.262 68.810 1.00 8.58 319 THR E N 1
ATOM 15114 C CA . THR E 1 319 ? 19.725 119.318 69.568 1.00 8.58 319 THR E CA 1
ATOM 15115 C C . THR E 1 319 ? 18.332 119.605 69.022 1.00 8.58 319 THR E C 1
ATOM 15116 O O . THR E 1 319 ? 18.124 119.611 67.811 1.00 34.84 319 THR E O 1
ATOM 15120 N N . THR E 1 320 ? 17.382 119.819 69.930 1.00 28.42 320 THR E N 1
ATOM 15121 C CA . THR E 1 320 ? 15.993 120.076 69.567 1.00 28.42 320 THR E CA 1
ATOM 15122 C C . THR E 1 320 ? 15.693 121.533 69.242 1.00 28.42 320 THR E C 1
ATOM 15123 O O . THR E 1 320 ? 16.456 122.431 69.593 1.00 48.34 320 THR E O 1
ATOM 15127 N N . PRO E 1 321 ? 14.562 121.779 68.562 1.00 51.34 321 PRO E N 1
ATOM 15128 C CA . PRO E 1 321 ? 14.148 123.129 68.181 1.00 51.34 321 PRO E CA 1
ATOM 15129 C C . PRO E 1 321 ? 14.224 124.113 69.336 1.00 51.34 321 PRO E C 1
ATOM 15130 O O . PRO E 1 321 ? 14.878 125.153 69.227 1.00 32.00 321 PRO E O 1
ATOM 15134 N N . GLU E 1 322 ? 13.557 123.787 70.441 1.00 38.44 322 GLU E N 1
ATOM 15135 C CA . GLU E 1 322 ? 13.556 124.656 71.624 1.00 38.44 322 GLU E CA 1
ATOM 15136 C C . GLU E 1 322 ? 14.990 124.980 72.041 1.00 38.44 322 GLU E C 1
ATOM 15137 O O . GLU E 1 322 ? 15.345 126.140 72.251 1.00 76.81 322 GLU E O 1
ATOM 15143 N N . ALA E 1 323 ? 15.811 123.942 72.156 1.00 26.03 323 ALA E N 1
ATOM 15144 C CA . ALA E 1 323 ? 17.206 124.114 72.536 1.00 26.03 323 ALA E CA 1
ATOM 15145 C C . ALA E 1 323 ? 17.885 125.028 71.525 1.00 26.03 323 ALA E C 1
ATOM 15146 O O . ALA E 1 323 ? 18.758 125.821 71.883 1.00 62.12 323 ALA E O 1
ATOM 15148 N N . ASP E 1 324 ? 17.482 124.902 70.261 1.00 36.34 324 ASP E N 1
ATOM 15149 C CA . ASP E 1 324 ? 18.041 125.725 69.199 1.00 36.34 324 ASP E CA 1
ATOM 15150 C C . ASP E 1 324 ? 17.860 127.181 69.604 1.00 36.34 324 ASP E C 1
ATOM 15151 O O . ASP E 1 324 ? 18.837 127.932 69.707 1.00 37.77 324 ASP E O 1
ATOM 15156 N N . GLU E 1 325 ? 16.607 127.567 69.843 1.00 21.86 325 GLU E N 1
ATOM 15157 C CA . GLU E 1 325 ? 16.284 128.939 70.242 1.00 21.86 325 GLU E CA 1
ATOM 15158 C C . GLU E 1 325 ? 17.141 129.412 71.426 1.00 21.86 325 GLU E C 1
ATOM 15159 O O . GLU E 1 325 ? 17.823 130.439 71.357 1.00 90.26 325 GLU E O 1
ATOM 15165 N N . ILE E 1 326 ? 17.097 128.637 72.507 1.00 14.58 326 ILE E N 1
ATOM 15166 C CA . ILE E 1 326 ? 17.847 128.943 73.703 1.00 14.58 326 ILE E CA 1
ATOM 15167 C C . ILE E 1 326 ? 19.324 129.097 73.379 1.00 14.58 326 ILE E C 1
ATOM 15168 O O . ILE E 1 326 ? 19.947 130.091 73.743 1.00 23.65 326 ILE E O 1
ATOM 15173 N N . LEU E 1 327 ? 19.890 128.112 72.694 1.00 34.34 327 LEU E N 1
ATOM 15174 C CA . LEU E 1 327 ? 21.305 128.161 72.355 1.00 34.34 327 LEU E CA 1
ATOM 15175 C C . LEU E 1 327 ? 21.712 129.397 71.539 1.00 34.34 327 LEU E C 1
ATOM 15176 O O . LEU E 1 327 ? 22.747 130.020 71.805 1.00 17.71 327 LEU E O 1
ATOM 15181 N N . SER E 1 328 ? 20.909 129.767 70.548 1.00 26.61 328 SER E N 1
ATOM 15182 C CA . SER E 1 328 ? 21.256 130.932 69.742 1.00 26.61 328 SER E CA 1
ATOM 15183 C C . SER E 1 328 ? 21.120 132.187 70.588 1.00 26.61 328 SER E C 1
ATOM 15184 O O . SER E 1 328 ? 21.964 133.080 70.539 1.00 71.32 328 SER E O 1
ATOM 15187 N N . ARG E 1 329 ? 20.045 132.242 71.369 1.00 56.15 329 ARG E N 1
ATOM 15188 C CA . ARG E 1 329 ? 19.785 133.373 72.254 1.00 56.15 329 ARG E CA 1
ATOM 15189 C C . ARG E 1 329 ? 21.036 133.618 73.094 1.00 56.15 329 ARG E C 1
ATOM 15190 O O . ARG E 1 329 ? 21.517 134.738 73.204 1.00 64.67 329 ARG E O 1
ATOM 15198 N N . ARG E 1 330 ? 21.565 132.543 73.670 1.00 24.40 330 ARG E N 1
ATOM 15199 C CA . ARG E 1 330 ? 22.749 132.613 74.506 1.00 24.40 330 ARG E CA 1
ATOM 15200 C C . ARG E 1 330 ? 23.983 132.892 73.652 1.00 24.40 330 ARG E C 1
ATOM 15201 O O . ARG E 1 330 ? 25.092 133.080 74.169 1.00 23.98 330 ARG E O 1
ATOM 15209 N N . GLY E 1 331 ? 23.795 132.922 72.336 1.00 18.82 331 GLY E N 1
ATOM 15210 C CA . GLY E 1 331 ? 24.917 133.185 71.449 1.00 18.82 331 GLY E CA 1
ATOM 15211 C C . GLY E 1 331 ? 25.905 132.042 71.306 1.00 18.82 331 GLY E C 1
ATOM 15212 O O . GLY E 1 331 ? 27.119 132.255 71.203 1.00 34.21 331 GLY E O 1
ATOM 15213 N N . ILE E 1 332 ? 25.397 130.819 71.298 1.00 25.72 332 ILE E N 1
ATOM 15214 C CA . ILE E 1 332 ? 26.278 129.680 71.156 1.00 25.72 332 ILE E CA 1
ATOM 15215 C C . ILE E 1 332 ? 26.213 129.183 69.719 1.00 25.72 332 ILE E C 1
ATOM 15216 O O . ILE E 1 332 ? 25.151 128.814 69.224 1.00 25.24 332 ILE E O 1
ATOM 15221 N N . LEU E 1 333 ? 27.355 129.190 69.046 1.00 36.36 333 LEU E N 1
ATOM 15222 C CA . LEU E 1 333 ? 27.424 128.732 67.666 1.00 36.36 333 LEU E CA 1
ATOM 15223 C C . LEU E 1 333 ? 27.067 127.257 67.575 1.00 36.36 333 LEU E C 1
ATOM 15224 O O . LEU E 1 333 ? 27.634 126.427 68.282 1.00 38.56 333 LEU E O 1
ATOM 15229 N N . VAL E 1 334 ? 26.125 126.934 66.700 1.00 26.74 334 VAL E N 1
ATOM 15230 C CA . VAL E 1 334 ? 25.705 125.553 66.516 1.00 26.74 334 VAL E CA 1
ATOM 15231 C C . VAL E 1 334 ? 25.790 125.134 65.044 1.00 26.74 334 VAL E C 1
ATOM 15232 O O . VAL E 1 334 ? 24.846 125.376 64.279 1.00 22.06 334 VAL E O 1
ATOM 15236 N N . VAL E 1 335 ? 26.918 124.527 64.658 1.00 13.46 335 VAL E N 1
ATOM 15237 C CA . VAL E 1 335 ? 27.146 124.034 63.294 1.00 13.46 335 VAL E CA 1
ATOM 15238 C C . VAL E 1 335 ? 26.138 122.896 63.075 1.00 13.46 335 VAL E C 1
ATOM 15239 O O . VAL E 1 335 ? 26.243 121.836 63.678 1.00 17.50 335 VAL E O 1
ATOM 15243 N N . PRO E 1 336 ? 25.166 123.097 62.176 1.00 14.03 336 PRO E N 1
ATOM 15244 C CA . PRO E 1 336 ? 24.124 122.100 61.889 1.00 14.03 336 PRO E CA 1
ATOM 15245 C C . PRO E 1 336 ? 24.603 120.798 61.306 1.00 14.03 336 PRO E C 1
ATOM 15246 O O . PRO E 1 336 ? 25.657 120.745 60.682 1.00 17.12 336 PRO E O 1
ATOM 15250 N N . ASP E 1 337 ? 23.804 119.753 61.509 1.00 30.93 337 ASP E N 1
ATOM 15251 C CA . ASP E 1 337 ? 24.110 118.420 61.010 1.00 30.93 337 ASP E CA 1
ATOM 15252 C C . ASP E 1 337 ? 24.182 118.361 59.487 1.00 30.93 337 ASP E C 1
ATOM 15253 O O . ASP E 1 337 ? 25.190 117.888 58.950 1.00 29.82 337 ASP E O 1
ATOM 15258 N N . ILE E 1 338 ? 23.147 118.841 58.786 1.00 35.88 338 ILE E N 1
ATOM 15259 C CA . ILE E 1 338 ? 23.166 118.803 57.320 1.00 35.88 338 ILE E CA 1
ATOM 15260 C C . ILE E 1 338 ? 24.529 119.206 56.761 1.00 35.88 338 ILE E C 1
ATOM 15261 O O . ILE E 1 338 ? 24.954 118.699 55.722 1.00 51.62 338 ILE E O 1
ATOM 15266 N N . LEU E 1 339 ? 25.215 120.116 57.445 1.00 9.77 339 LEU E N 1
ATOM 15267 C CA . LEU E 1 339 ? 26.530 120.531 57.003 1.00 9.77 339 LEU E CA 1
ATOM 15268 C C . LEU E 1 339 ? 27.610 119.698 57.697 1.00 9.77 339 LEU E C 1
ATOM 15269 O O . LEU E 1 339 ? 28.439 119.078 57.041 1.00 32.35 339 LEU E O 1
ATOM 15274 N N . ALA E 1 340 ? 27.580 119.675 59.023 1.00 9.86 340 ALA E N 1
ATOM 15275 C CA . ALA E 1 340 ? 28.586 118.980 59.822 1.00 9.86 340 ALA E CA 1
ATOM 15276 C C . ALA E 1 340 ? 28.837 117.497 59.540 1.00 9.86 340 ALA E C 1
ATOM 15277 O O . ALA E 1 340 ? 29.988 117.071 59.360 1.00 44.82 340 ALA E O 1
ATOM 15279 N N . ASN E 1 341 ? 27.784 116.699 59.509 1.00 26.71 341 ASN E N 1
ATOM 15280 C CA . ASN E 1 341 ? 27.998 115.284 59.268 1.00 26.71 341 ASN E CA 1
ATOM 15281 C C . ASN E 1 341 ? 27.640 114.872 57.853 1.00 26.71 341 ASN E C 1
ATOM 15282 O O . ASN E 1 341 ? 27.061 113.811 57.624 1.00 46.78 341 ASN E O 1
ATOM 15287 N N . ALA E 1 342 ? 28.001 115.719 56.899 1.00 58.15 342 ALA E N 1
ATOM 15288 C CA . ALA E 1 342 ? 27.724 115.442 55.501 1.00 58.15 342 ALA E CA 1
ATOM 15289 C C . ALA E 1 342 ? 28.993 114.933 54.838 1.00 58.15 342 ALA E C 1
ATOM 15290 O O . ALA E 1 342 ? 29.027 114.693 53.634 1.00 39.70 342 ALA E O 1
ATOM 15292 N N . GLY E 1 343 ? 30.039 114.764 55.638 1.00 43.18 343 GLY E N 1
ATOM 15293 C CA . GLY E 1 343 ? 31.295 114.281 55.099 1.00 43.18 343 GLY E CA 1
ATOM 15294 C C . GLY E 1 343 ? 31.143 112.948 54.395 1.00 43.18 343 GLY E C 1
ATOM 15295 O O . GLY E 1 343 ? 31.936 112.590 53.538 1.00 36.60 343 GLY E O 1
ATOM 15296 N N . GLY E 1 344 ? 30.112 112.203 54.757 1.00 27.38 344 GLY E N 1
ATOM 15297 C CA . GLY E 1 344 ? 29.903 110.911 54.143 1.00 27.38 344 GLY E CA 1
ATOM 15298 C C . GLY E 1 344 ? 29.382 111.090 52.740 1.00 27.38 344 GLY E C 1
ATOM 15299 O O . GLY E 1 344 ? 29.984 110.599 51.793 1.00 52.05 344 GLY E O 1
ATOM 15300 N N . VAL E 1 345 ? 28.259 111.790 52.607 1.00 38.64 345 VAL E N 1
ATOM 15301 C CA . VAL E 1 345 ? 27.669 112.060 51.299 1.00 38.64 345 VAL E CA 1
ATOM 15302 C C . VAL E 1 345 ? 28.733 112.600 50.361 1.00 38.64 345 VAL E C 1
ATOM 15303 O O . VAL E 1 345 ? 28.775 112.233 49.192 1.00 44.10 345 VAL E O 1
ATOM 15307 N N . THR E 1 346 ? 29.591 113.476 50.878 1.00 6.09 346 THR E N 1
ATOM 15308 C CA . THR E 1 346 ? 30.665 114.048 50.077 1.00 6.09 346 THR E CA 1
ATOM 15309 C C . THR E 1 346 ? 31.639 112.997 49.549 1.00 6.09 346 THR E C 1
ATOM 15310 O O . THR E 1 346 ? 31.944 112.992 48.360 1.00 47.43 346 THR E O 1
ATOM 15314 N N . VAL E 1 347 ? 32.136 112.115 50.412 1.00 34.26 347 VAL E N 1
ATOM 15315 C CA . VAL E 1 347 ? 33.067 111.085 49.955 1.00 34.26 347 VAL E CA 1
ATOM 15316 C C . VAL E 1 347 ? 32.314 110.091 49.080 1.00 34.26 347 VAL E C 1
ATOM 15317 O O . VAL E 1 347 ? 32.909 109.332 48.330 1.00 41.28 347 VAL E O 1
ATOM 15321 N N . SER E 1 348 ? 30.995 110.101 49.165 1.00 52.16 348 SER E N 1
ATOM 15322 C CA . SER E 1 348 ? 30.206 109.198 48.345 1.00 52.16 348 SER E CA 1
ATOM 15323 C C . SER E 1 348 ? 30.146 109.746 46.913 1.00 52.16 348 SER E C 1
ATOM 15324 O O . SER E 1 348 ? 30.057 108.986 45.945 1.00 61.16 348 SER E O 1
ATOM 15327 N N . TYR E 1 349 ? 30.188 111.074 46.800 1.00 42.60 349 TYR E N 1
ATOM 15328 C CA . TYR E 1 349 ? 30.157 111.758 45.513 1.00 42.60 349 TYR E CA 1
ATOM 15329 C C . TYR E 1 349 ? 31.447 111.380 44.808 1.00 42.60 349 TYR E C 1
ATOM 15330 O O . TYR E 1 349 ? 31.430 110.947 43.654 1.00 30.11 349 TYR E O 1
ATOM 15339 N N . PHE E 1 350 ? 32.563 111.517 45.517 1.00 30.31 350 PHE E N 1
ATOM 15340 C CA . PHE E 1 350 ? 33.871 111.166 44.969 1.00 30.31 350 PHE E CA 1
ATOM 15341 C C . PHE E 1 350 ? 33.901 109.712 44.494 1.00 30.31 350 PHE E C 1
ATOM 15342 O O . PHE E 1 350 ? 34.466 109.406 43.448 1.00 28.43 350 PHE E O 1
ATOM 15350 N N . GLU E 1 351 ? 33.308 108.807 45.266 1.00 33.71 351 GLU E N 1
ATOM 15351 C CA . GLU E 1 351 ? 33.300 107.411 44.862 1.00 33.71 351 GLU E CA 1
ATOM 15352 C C . GLU E 1 351 ? 32.628 107.311 43.496 1.00 33.71 351 GLU E C 1
ATOM 15353 O O . GLU E 1 351 ? 33.137 106.658 42.592 1.00 44.11 351 GLU E O 1
ATOM 15359 N N . TRP E 1 352 ? 31.484 107.967 43.346 1.00 41.53 352 TRP E N 1
ATOM 15360 C CA . TRP E 1 352 ? 30.760 107.951 42.086 1.00 41.53 352 TRP E CA 1
ATOM 15361 C C . TRP E 1 352 ? 31.588 108.547 40.957 1.00 41.53 352 TRP E C 1
ATOM 15362 O O . TRP E 1 352 ? 31.600 108.048 39.829 1.00 14.94 352 TRP E O 1
ATOM 15373 N N . VAL E 1 353 ? 32.281 109.639 41.262 1.00 10.42 353 VAL E N 1
ATOM 15374 C CA . VAL E 1 353 ? 33.127 110.286 40.266 1.00 10.42 353 VAL E CA 1
ATOM 15375 C C . VAL E 1 353 ? 34.198 109.293 39.845 1.00 10.42 353 VAL E C 1
ATOM 15376 O O . VAL E 1 353 ? 34.285 108.931 38.684 1.00 16.28 353 VAL E O 1
ATOM 15380 N N . GLN E 1 354 ? 35.008 108.854 40.800 1.00 38.50 354 GLN E N 1
ATOM 15381 C CA . GLN E 1 354 ? 36.063 107.893 40.526 1.00 38.50 354 GLN E CA 1
ATOM 15382 C C . GLN E 1 354 ? 35.552 106.747 39.657 1.00 38.50 354 GLN E C 1
ATOM 15383 O O . GLN E 1 354 ? 36.242 106.283 38.752 1.00 31.73 354 GLN E O 1
ATOM 15389 N N . ASP E 1 355 ? 34.336 106.297 39.932 1.00 17.16 355 ASP E N 1
ATOM 15390 C CA . ASP E 1 355 ? 33.753 105.198 39.182 1.00 17.16 355 ASP E CA 1
ATOM 15391 C C . ASP E 1 355 ? 33.507 105.571 37.744 1.00 17.16 355 ASP E C 1
ATOM 15392 O O . ASP E 1 355 ? 33.928 104.856 36.840 1.00 46.48 355 ASP E O 1
ATOM 15397 N N . LEU E 1 356 ? 32.815 106.682 37.530 1.00 40.22 356 LEU E N 1
ATOM 15398 C CA . LEU E 1 356 ? 32.499 107.123 36.180 1.00 40.22 356 LEU E CA 1
ATOM 15399 C C . LEU E 1 356 ? 33.714 107.081 35.257 1.00 40.22 356 LEU E C 1
ATOM 15400 O O . LEU E 1 356 ? 33.609 106.677 34.087 1.00 27.83 356 LEU E O 1
ATOM 15405 N N . GLN E 1 357 ? 34.866 107.489 35.779 1.00 45.93 357 GLN E N 1
ATOM 15406 C CA . GLN E 1 357 ? 36.083 107.493 34.983 1.00 45.93 357 GLN E CA 1
ATOM 15407 C C . GLN E 1 357 ? 36.998 106.301 35.286 1.00 45.93 357 GLN E C 1
ATOM 15408 O O . GLN E 1 357 ? 38.158 106.292 34.884 1.00 47.08 357 GLN E O 1
ATOM 15414 N N . SER E 1 358 ? 36.463 105.301 35.987 1.00 15.96 358 SER E N 1
ATOM 15415 C CA . SER E 1 358 ? 37.206 104.091 36.365 1.00 15.96 358 SER E CA 1
ATOM 15416 C C . SER E 1 358 ? 38.654 104.331 36.797 1.00 15.96 358 SER E C 1
ATOM 15417 O O . SER E 1 358 ? 39.514 103.482 36.604 1.00 29.16 358 SER E O 1
ATOM 15420 N N . PHE E 1 359 ? 38.908 105.497 37.373 1.00 29.42 359 PHE E N 1
ATOM 15421 C CA . PHE E 1 359 ? 40.234 105.864 37.846 1.00 29.42 359 PHE E CA 1
ATOM 15422 C C . PHE E 1 359 ? 40.079 106.243 39.318 1.00 29.42 359 PHE E C 1
ATOM 15423 O O . PHE E 1 359 ? 39.275 107.123 39.645 1.00 34.94 359 PHE E O 1
ATOM 15431 N N . PHE E 1 360 ? 40.855 105.605 40.198 1.00 19.17 360 PHE E N 1
ATOM 15432 C CA . PHE E 1 360 ? 40.734 105.862 41.629 1.00 19.17 360 PHE E CA 1
ATOM 15433 C C . PHE E 1 360 ? 41.825 106.679 42.281 1.00 19.17 360 PHE E C 1
ATOM 15434 O O . PHE E 1 360 ? 43.002 106.428 42.073 1.00 25.23 360 PHE E O 1
ATOM 15442 N N . TRP E 1 361 ? 41.416 107.676 43.065 1.00 56.36 361 TRP E N 1
ATOM 15443 C CA . TRP E 1 361 ? 42.356 108.553 43.755 1.00 56.36 361 TRP E CA 1
ATOM 15444 C C . TRP E 1 361 ? 42.817 107.890 45.036 1.00 56.36 361 TRP E C 1
ATOM 15445 O O . TRP E 1 361 ? 42.115 107.039 45.592 1.00 53.86 361 TRP E O 1
ATOM 15456 N N . ASP E 1 362 ? 43.991 108.280 45.514 1.00 44.95 362 ASP E N 1
ATOM 15457 C CA . ASP E 1 362 ? 44.482 107.711 46.754 1.00 44.95 362 ASP E CA 1
ATOM 15458 C C . ASP E 1 362 ? 44.035 108.586 47.930 1.00 44.95 362 ASP E C 1
ATOM 15459 O O . ASP E 1 362 ? 43.657 109.744 47.746 1.00 91.00 362 ASP E O 1
ATOM 15464 N N . LEU E 1 363 ? 44.075 108.014 49.132 1.00 44.39 363 LEU E N 1
ATOM 15465 C CA . LEU E 1 363 ? 43.668 108.698 50.352 1.00 44.39 363 LEU E CA 1
ATOM 15466 C C . LEU E 1 363 ? 43.910 110.197 50.396 1.00 44.39 363 LEU E C 1
ATOM 15467 O O . LEU E 1 363 ? 42.961 110.969 50.455 1.00 26.25 363 LEU E O 1
ATOM 15472 N N . ASP E 1 364 ? 45.169 110.618 50.379 1.00 14.70 364 ASP E N 1
ATOM 15473 C CA . ASP E 1 364 ? 45.474 112.054 50.442 1.00 14.70 364 ASP E CA 1
ATOM 15474 C C . ASP E 1 364 ? 44.547 112.935 49.597 1.00 14.70 364 ASP E C 1
ATOM 15475 O O . ASP E 1 364 ? 44.119 114.000 50.030 1.00 70.96 364 ASP E O 1
ATOM 15480 N N . GLN E 1 365 ? 44.235 112.470 48.392 1.00 28.04 365 GLN E N 1
ATOM 15481 C CA . GLN E 1 365 ? 43.357 113.201 47.495 1.00 28.04 365 GLN E CA 1
ATOM 15482 C C . GLN E 1 365 ? 41.956 113.250 48.086 1.00 28.04 365 GLN E C 1
ATOM 15483 O O . GLN E 1 365 ? 41.401 114.327 48.302 1.00 70.01 365 GLN E O 1
ATOM 15489 N N . VAL E 1 366 ? 41.389 112.078 48.351 1.00 31.16 366 VAL E N 1
ATOM 15490 C CA . VAL E 1 366 ? 40.050 111.999 48.923 1.00 31.16 366 VAL E CA 1
ATOM 15491 C C . VAL E 1 366 ? 39.929 112.935 50.108 1.00 31.16 366 VAL E C 1
ATOM 15492 O O . VAL E 1 366 ? 38.921 113.614 50.265 1.00 22.50 366 VAL E O 1
ATOM 15496 N N . ARG E 1 367 ? 40.973 112.969 50.931 1.00 26.98 367 ARG E N 1
ATOM 15497 C CA . ARG E 1 367 ? 41.011 113.821 52.116 1.00 26.98 367 ARG E CA 1
ATOM 15498 C C . ARG E 1 367 ? 40.925 115.278 51.729 1.00 26.98 367 ARG E C 1
ATOM 15499 O O . ARG E 1 367 ? 39.963 115.952 52.069 1.00 46.11 367 ARG E O 1
ATOM 15507 N N . ASN E 1 368 ? 41.934 115.757 51.008 1.00 33.61 368 ASN E N 1
ATOM 15508 C CA . ASN E 1 368 ? 41.982 117.149 50.560 1.00 33.61 368 ASN E CA 1
ATOM 15509 C C . ASN E 1 368 ? 40.680 117.570 49.899 1.00 33.61 368 ASN E C 1
ATOM 15510 O O . ASN E 1 368 ? 40.158 118.649 50.171 1.00 72.02 368 ASN E O 1
ATOM 15515 N N . ALA E 1 369 ? 40.151 116.713 49.035 1.00 36.64 369 ALA E N 1
ATOM 15516 C CA . ALA E 1 369 ? 38.906 117.026 48.352 1.00 36.64 369 ALA E CA 1
ATOM 15517 C C . ALA E 1 369 ? 37.811 117.248 49.388 1.00 36.64 369 ALA E C 1
ATOM 15518 O O . ALA E 1 369 ? 37.111 118.261 49.363 1.00 32.24 369 ALA E O 1
ATOM 15520 N N . LEU E 1 370 ? 37.679 116.298 50.305 1.00 25.89 370 LEU E N 1
ATOM 15521 C CA . LEU E 1 370 ? 36.682 116.382 51.364 1.00 25.89 370 LEU E CA 1
ATOM 15522 C C . LEU E 1 370 ? 36.847 117.652 52.203 1.00 25.89 370 LEU E C 1
ATOM 15523 O O . LEU E 1 370 ? 35.893 118.387 52.443 1.00 16.09 370 LEU E O 1
ATOM 15528 N N . GLU E 1 371 ? 38.057 117.915 52.664 1.00 15.37 371 GLU E N 1
ATOM 15529 C CA . GLU E 1 371 ? 38.274 119.117 53.450 1.00 15.37 371 GLU E CA 1
ATOM 15530 C C . GLU E 1 371 ? 37.957 120.388 52.652 1.00 15.37 371 GLU E C 1
ATOM 15531 O O . GLU E 1 371 ? 37.320 121.309 53.163 1.00 59.84 371 GLU E O 1
ATOM 15537 N N . LYS E 1 372 ? 38.398 120.424 51.396 1.00 44.64 372 LYS E N 1
ATOM 15538 C CA . LYS E 1 372 ? 38.185 121.582 50.530 1.00 44.64 372 LYS E CA 1
ATOM 15539 C C . LYS E 1 372 ? 36.717 121.950 50.422 1.00 44.64 372 LYS E C 1
ATOM 15540 O O . LYS E 1 372 ? 36.341 123.111 50.566 1.00 70.97 372 LYS E O 1
ATOM 15546 N N . MET E 1 373 ? 35.883 120.952 50.170 1.00 34.52 373 MET E N 1
ATOM 15547 C CA . MET E 1 373 ? 34.462 121.198 50.042 1.00 34.52 373 MET E CA 1
ATOM 15548 C C . MET E 1 373 ? 33.813 121.535 51.382 1.00 34.52 373 MET E C 1
ATOM 15549 O O . MET E 1 373 ? 32.896 122.352 51.425 1.00 48.20 373 MET E O 1
ATOM 15554 N N . MET E 1 374 ? 34.279 120.921 52.475 1.00 39.02 374 MET E N 1
ATOM 15555 C CA . MET E 1 374 ? 33.701 121.207 53.790 1.00 39.02 374 MET E CA 1
ATOM 15556 C C . MET E 1 374 ? 33.951 122.671 54.106 1.00 39.02 374 MET E C 1
ATOM 15557 O O . MET E 1 374 ? 33.021 123.404 54.448 1.00 43.91 374 MET E O 1
ATOM 15562 N N . LYS E 1 375 ? 35.211 123.093 53.977 1.00 15.83 375 LYS E N 1
ATOM 15563 C CA . LYS E 1 375 ? 35.590 124.482 54.223 1.00 15.83 375 LYS E CA 1
ATOM 15564 C C . LYS E 1 375 ? 34.657 125.388 53.428 1.00 15.83 375 LYS E C 1
ATOM 15565 O O . LYS E 1 375 ? 34.120 126.367 53.947 1.00 78.49 375 LYS E O 1
ATOM 15571 N N . GLY E 1 376 ? 34.461 125.041 52.162 1.00 28.01 376 GLY E N 1
ATOM 15572 C CA . GLY E 1 376 ? 33.600 125.830 51.308 1.00 28.01 376 GLY E CA 1
ATOM 15573 C C . GLY E 1 376 ? 32.201 125.952 51.862 1.00 28.01 376 GLY E C 1
ATOM 15574 O O . GLY E 1 376 ? 31.776 127.043 52.237 1.00 47.91 376 GLY E O 1
ATOM 15575 N N . ALA E 1 377 ? 31.488 124.829 51.909 1.00 55.40 377 ALA E N 1
ATOM 15576 C CA . ALA E 1 377 ? 30.118 124.794 52.415 1.00 55.40 377 ALA E CA 1
ATOM 15577 C C . ALA E 1 377 ? 30.015 125.616 53.682 1.00 55.40 377 ALA E C 1
ATOM 15578 O O . ALA E 1 377 ? 29.130 126.457 53.818 1.00 41.89 377 ALA E O 1
ATOM 15580 N N . PHE E 1 378 ? 30.928 125.376 54.613 1.00 45.10 378 PHE E N 1
ATOM 15581 C CA . PHE E 1 378 ? 30.920 126.122 55.858 1.00 45.10 378 PHE E CA 1
ATOM 15582 C C . PHE E 1 378 ? 30.817 127.614 55.574 1.00 45.10 378 PHE E C 1
ATOM 15583 O O . PHE E 1 378 ? 29.891 128.275 56.040 1.00 40.30 378 PHE E O 1
ATOM 15591 N N . ASN E 1 379 ? 31.759 128.141 54.795 1.00 23.04 379 ASN E N 1
ATOM 15592 C CA . ASN E 1 379 ? 31.753 129.564 54.465 1.00 23.04 379 ASN E CA 1
ATOM 15593 C C . ASN E 1 379 ? 30.494 130.001 53.711 1.00 23.04 379 ASN E C 1
ATOM 15594 O O . ASN E 1 379 ? 29.874 131.012 54.047 1.00 46.21 379 ASN E O 1
ATOM 15599 N N . ASP E 1 380 ? 30.105 129.239 52.699 1.00 40.05 380 ASP E N 1
ATOM 15600 C CA . ASP E 1 380 ? 28.921 129.593 51.940 1.00 40.05 380 ASP E CA 1
ATOM 15601 C C . ASP E 1 380 ? 27.761 129.784 52.901 1.00 40.05 380 ASP E C 1
ATOM 15602 O O . ASP E 1 380 ? 26.977 130.724 52.758 1.00 42.97 380 ASP E O 1
ATOM 15607 N N . VAL E 1 381 ? 27.663 128.895 53.889 1.00 39.02 381 VAL E N 1
ATOM 15608 C CA . VAL E 1 381 ? 26.589 128.975 54.873 1.00 39.02 381 VAL E CA 1
ATOM 15609 C C . VAL E 1 381 ? 26.808 130.212 55.725 1.00 39.02 381 VAL E C 1
ATOM 15610 O O . VAL E 1 381 ? 25.879 130.985 55.953 1.00 33.36 381 VAL E O 1
ATOM 15614 N N . MET E 1 382 ? 28.045 130.401 56.177 1.00 34.57 382 MET E N 1
ATOM 15615 C CA . MET E 1 382 ? 28.397 131.554 56.999 1.00 34.57 382 MET E CA 1
ATOM 15616 C C . MET E 1 382 ? 27.864 132.856 56.401 1.00 34.57 382 MET E C 1
ATOM 15617 O O . MET E 1 382 ? 27.219 133.644 57.095 1.00 54.65 382 MET E O 1
ATOM 15622 N N . LYS E 1 383 ? 28.131 133.077 55.113 1.00 43.08 383 LYS E N 1
ATOM 15623 C CA . LYS E 1 383 ? 27.690 134.293 54.427 1.00 43.08 383 LYS E CA 1
ATOM 15624 C C . LYS E 1 383 ? 26.186 134.477 54.529 1.00 43.08 383 LYS E C 1
ATOM 15625 O O . LYS E 1 383 ? 25.704 135.509 54.983 1.00 81.29 383 LYS E O 1
ATOM 15631 N N . VAL E 1 384 ? 25.449 133.463 54.102 1.00 25.32 384 VAL E N 1
ATOM 15632 C CA . VAL E 1 384 ? 23.999 133.509 54.147 1.00 25.32 384 VAL E CA 1
ATOM 15633 C C . VAL E 1 384 ? 23.529 133.847 55.550 1.00 25.32 384 VAL E C 1
ATOM 15634 O O . VAL E 1 384 ? 22.507 134.518 55.723 1.00 42.21 384 VAL E O 1
ATOM 15638 N N . LYS E 1 385 ? 24.278 133.376 56.546 1.00 40.87 385 LYS E N 1
ATOM 15639 C CA . LYS E 1 385 ? 23.951 133.624 57.944 1.00 40.87 385 LYS E CA 1
ATOM 15640 C C . LYS E 1 385 ? 23.913 135.124 58.256 1.00 40.87 385 LYS E C 1
ATOM 15641 O O . LYS E 1 385 ? 22.949 135.608 58.852 1.00 80.47 385 LYS E O 1
ATOM 15647 N N . GLU E 1 386 ? 24.958 135.855 57.857 1.00 40.14 386 GLU E N 1
ATOM 15648 C CA . GLU E 1 386 ? 25.032 137.301 58.092 1.00 40.14 386 GLU E CA 1
ATOM 15649 C C . GLU E 1 386 ? 24.002 138.050 57.252 1.00 40.14 386 GLU E C 1
ATOM 15650 O O . GLU E 1 386 ? 23.408 139.031 57.700 1.00 76.95 386 GLU E O 1
ATOM 15656 N N . LYS E 1 387 ? 23.785 137.569 56.036 1.00 45.10 387 LYS E N 1
ATOM 15657 C CA . LYS E 1 387 ? 22.830 138.179 55.121 1.00 45.10 387 LYS E CA 1
ATOM 15658 C C . LYS E 1 387 ? 21.393 138.117 55.639 1.00 45.10 387 LYS E C 1
ATOM 15659 O O . LYS E 1 387 ? 20.520 138.816 55.137 1.00 85.20 387 LYS E O 1
ATOM 15665 N N . TYR E 1 388 ? 21.147 137.284 56.642 1.00 45.77 388 TYR E N 1
ATOM 15666 C CA . TYR E 1 388 ? 19.803 137.153 57.194 1.00 45.77 388 TYR E CA 1
ATOM 15667 C C . TYR E 1 388 ? 19.782 137.219 58.714 1.00 45.77 388 TYR E C 1
ATOM 15668 O O . TYR E 1 388 ? 18.711 137.189 59.327 1.00 45.19 388 TYR E O 1
ATOM 15677 N N . ASN E 1 389 ? 20.961 137.292 59.321 1.00 68.25 389 ASN E N 1
ATOM 15678 C CA . ASN E 1 389 ? 21.064 137.346 60.772 1.00 68.25 389 ASN E CA 1
ATOM 15679 C C . ASN E 1 389 ? 20.214 136.253 61.416 1.00 68.25 389 ASN E C 1
ATOM 15680 O O . ASN E 1 389 ? 19.441 136.507 62.343 1.00 100.00 389 ASN E O 1
ATOM 15685 N N . VAL E 1 390 ? 20.364 135.039 60.900 1.00 27.21 390 VAL E N 1
ATOM 15686 C CA . VAL E 1 390 ? 19.643 133.873 61.398 1.00 27.21 390 VAL E CA 1
ATOM 15687 C C . VAL E 1 390 ? 20.676 132.903 61.958 1.00 27.21 390 VAL E C 1
ATOM 15688 O O . VAL E 1 390 ? 21.878 133.184 61.929 1.00 38.87 390 VAL E O 1
ATOM 15692 N N . ASP E 1 391 ? 20.220 131.765 62.469 1.00 22.57 391 ASP E N 1
ATOM 15693 C CA . ASP E 1 391 ? 21.163 130.803 63.008 1.00 22.57 391 ASP E CA 1
ATOM 15694 C C . ASP E 1 391 ? 21.706 129.942 61.872 1.00 22.57 391 ASP E C 1
ATOM 15695 O O . ASP E 1 391 ? 21.060 129.778 60.839 1.00 59.16 391 ASP E O 1
ATOM 15700 N N . MET E 1 392 ? 22.901 129.396 62.073 1.00 29.94 392 MET E N 1
ATOM 15701 C CA . MET E 1 392 ? 23.544 128.578 61.065 1.00 29.94 392 MET E CA 1
ATOM 15702 C C . MET E 1 392 ? 22.672 127.492 60.483 1.00 29.94 392 MET E C 1
ATOM 15703 O O . MET E 1 392 ? 22.781 127.202 59.305 1.00 40.50 392 MET E O 1
ATOM 15708 N N . ARG E 1 393 ? 21.806 126.884 61.280 1.00 19.05 393 ARG E N 1
ATOM 15709 C CA . ARG E 1 393 ? 20.949 125.836 60.724 1.00 19.05 393 ARG E CA 1
ATOM 15710 C C . ARG E 1 393 ? 20.021 126.424 59.682 1.00 19.05 393 ARG E C 1
ATOM 15711 O O . ARG E 1 393 ? 19.892 125.891 58.584 1.00 29.82 393 ARG E O 1
ATOM 15719 N N . THR E 1 394 ? 19.369 127.527 60.015 1.00 34.74 394 THR E N 1
ATOM 15720 C CA . THR E 1 394 ? 18.479 128.150 59.052 1.00 34.74 394 THR E CA 1
ATOM 15721 C C . THR E 1 394 ? 19.296 128.617 57.846 1.00 34.74 394 THR E C 1
ATOM 15722 O O . THR E 1 394 ? 18.896 128.400 56.706 1.00 35.18 394 THR E O 1
ATOM 15726 N N . ALA E 1 395 ? 20.444 129.247 58.100 1.00 30.50 395 ALA E N 1
ATOM 15727 C CA . ALA E 1 395 ? 21.303 129.729 57.023 1.00 30.50 395 ALA E CA 1
ATOM 15728 C C . ALA E 1 395 ? 21.575 128.589 56.045 1.00 30.50 395 ALA E C 1
ATOM 15729 O O . ALA E 1 395 ? 21.532 128.784 54.826 1.00 66.37 395 ALA E O 1
ATOM 15731 N N . ALA E 1 396 ? 21.831 127.395 56.578 1.00 29.53 396 ALA E N 1
ATOM 15732 C CA . ALA E 1 396 ? 22.102 126.217 55.756 1.00 29.53 396 ALA E CA 1
ATOM 15733 C C . ALA E 1 396 ? 20.902 125.828 54.894 1.00 29.53 396 ALA E C 1
ATOM 15734 O O . ALA E 1 396 ? 21.053 125.538 53.711 1.00 44.80 396 ALA E O 1
ATOM 15736 N N . TYR E 1 397 ? 19.709 125.824 55.477 1.00 26.27 397 TYR E N 1
ATOM 15737 C CA . TYR E 1 397 ? 18.503 125.467 54.722 1.00 26.27 397 TYR E CA 1
ATOM 15738 C C . TYR E 1 397 ? 18.171 126.485 53.642 1.00 26.27 397 TYR E C 1
ATOM 15739 O O . TYR E 1 397 ? 17.625 126.137 52.601 1.00 61.20 397 TYR E O 1
ATOM 15748 N N . ILE E 1 398 ? 18.495 127.746 53.900 1.00 54.76 398 ILE E N 1
ATOM 15749 C CA . ILE E 1 398 ? 18.243 128.804 52.936 1.00 54.76 398 ILE E CA 1
ATOM 15750 C C . ILE E 1 398 ? 19.163 128.552 51.742 1.00 54.76 398 ILE E C 1
ATOM 15751 O O . ILE E 1 398 ? 18.709 128.409 50.602 1.00 33.96 398 ILE E O 1
ATOM 15756 N N . LEU E 1 399 ? 20.460 128.480 52.021 1.00 36.54 399 LEU E N 1
ATOM 15757 C CA . LEU E 1 399 ? 21.456 128.225 50.990 1.00 36.54 399 LEU E CA 1
ATOM 15758 C C . LEU E 1 399 ? 21.014 127.047 50.155 1.00 36.54 399 LEU E C 1
ATOM 15759 O O . LEU E 1 399 ? 21.071 127.077 48.930 1.00 14.30 399 LEU E O 1
ATOM 15764 N N . ALA E 1 400 ? 20.572 126.002 50.836 1.00 10.84 400 ALA E N 1
ATOM 15765 C CA . ALA E 1 400 ? 20.127 124.808 50.152 1.00 10.84 400 ALA E CA 1
ATOM 15766 C C . ALA E 1 400 ? 18.904 125.105 49.311 1.00 10.84 400 ALA E C 1
ATOM 15767 O O . ALA E 1 400 ? 18.911 124.885 48.103 1.00 60.69 400 ALA E O 1
ATOM 15769 N N . ILE E 1 401 ? 17.850 125.601 49.949 1.00 56.14 401 ILE E N 1
ATOM 15770 C CA . ILE E 1 401 ? 16.616 125.903 49.232 1.00 56.14 401 ILE E CA 1
ATOM 15771 C C . ILE E 1 401 ? 16.877 126.862 48.085 1.00 56.14 401 ILE E C 1
ATOM 15772 O O . ILE E 1 401 ? 16.191 126.819 47.073 1.00 40.72 401 ILE E O 1
ATOM 15777 N N . ASP E 1 402 ? 17.870 127.726 48.231 1.00 38.19 402 ASP E N 1
ATOM 15778 C CA . ASP E 1 402 ? 18.185 128.657 47.158 1.00 38.19 402 ASP E CA 1
ATOM 15779 C C . ASP E 1 402 ? 18.666 127.901 45.911 1.00 38.19 402 ASP E C 1
ATOM 15780 O O . ASP E 1 402 ? 18.035 127.964 44.855 1.00 64.69 402 ASP E O 1
ATOM 15785 N N . ARG E 1 403 ? 19.777 127.180 46.038 1.00 14.98 403 ARG E N 1
ATOM 15786 C CA . ARG E 1 403 ? 20.342 126.407 44.932 1.00 14.98 403 ARG E CA 1
ATOM 15787 C C . ARG E 1 403 ? 19.335 125.501 44.199 1.00 14.98 403 ARG E C 1
ATOM 15788 O O . ARG E 1 403 ? 19.297 125.477 42.975 1.00 25.64 403 ARG E O 1
ATOM 15796 N N . VAL E 1 404 ? 18.530 124.742 44.924 1.00 24.60 404 VAL E N 1
ATOM 15797 C CA . VAL E 1 404 ? 17.557 123.896 44.259 1.00 24.60 404 VAL E CA 1
ATOM 15798 C C . VAL E 1 404 ? 16.556 124.754 43.478 1.00 24.60 404 VAL E C 1
ATOM 15799 O O . VAL E 1 404 ? 16.159 124.389 42.374 1.00 33.35 404 VAL E O 1
ATOM 15803 N N . ALA E 1 405 ? 16.145 125.891 44.038 1.00 54.38 405 ALA E N 1
ATOM 15804 C CA . ALA E 1 405 ? 15.170 126.748 43.360 1.00 54.38 405 ALA E CA 1
ATOM 15805 C C . ALA E 1 405 ? 15.709 127.306 42.057 1.00 54.38 405 ALA E C 1
ATOM 15806 O O . ALA E 1 405 ? 15.060 127.182 41.019 1.00 34.04 405 ALA E O 1
ATOM 15808 N N . TYR E 1 406 ? 16.889 127.923 42.122 1.00 26.94 406 TYR E N 1
ATOM 15809 C CA . TYR E 1 406 ? 17.537 128.502 40.946 1.00 26.94 406 TYR E CA 1
ATOM 15810 C C . TYR E 1 406 ? 17.581 127.500 39.800 1.00 26.94 406 TYR E C 1
ATOM 15811 O O . TYR E 1 406 ? 17.193 127.809 38.675 1.00 51.80 406 TYR E O 1
ATOM 15820 N N . ALA E 1 407 ? 18.073 126.300 40.094 1.00 39.41 407 ALA E N 1
ATOM 15821 C CA . ALA E 1 407 ? 18.153 125.236 39.106 1.00 39.41 407 ALA E CA 1
ATOM 15822 C C . ALA E 1 407 ? 16.743 124.907 38.644 1.00 39.41 407 ALA E C 1
ATOM 15823 O O . ALA E 1 407 ? 16.484 124.766 37.458 1.00 31.75 407 ALA E O 1
ATOM 15825 N N . THR E 1 408 ? 15.820 124.777 39.584 1.00 22.23 408 THR E N 1
ATOM 15826 C CA . THR E 1 408 ? 14.461 124.465 39.196 1.00 22.23 408 THR E CA 1
ATOM 15827 C C . THR E 1 408 ? 13.964 125.532 38.237 1.00 22.23 408 THR E C 1
ATOM 15828 O O . THR E 1 408 ? 13.240 125.234 37.291 1.00 35.55 408 THR E O 1
ATOM 15832 N N . LYS E 1 409 ? 14.378 126.770 38.487 1.00 30.53 409 LYS E N 1
ATOM 15833 C CA . LYS E 1 409 ? 13.972 127.920 37.682 1.00 30.53 409 LYS E CA 1
ATOM 15834 C C . LYS E 1 409 ? 14.617 127.929 36.308 1.00 30.53 409 LYS E C 1
ATOM 15835 O O . LYS E 1 409 ? 13.936 128.067 35.298 1.00 87.28 409 LYS E O 1
ATOM 15841 N N . LYS E 1 410 ? 15.938 127.792 36.274 1.00 39.19 410 LYS E N 1
ATOM 15842 C CA . LYS E 1 410 ? 16.666 127.794 35.011 1.00 39.19 410 LYS E CA 1
ATOM 15843 C C . LYS E 1 410 ? 16.156 126.753 34.017 1.00 39.19 410 LYS E C 1
ATOM 15844 O O . LYS E 1 410 ? 16.208 126.971 32.814 1.00 54.40 410 LYS E O 1
ATOM 15850 N N . ARG E 1 411 ? 15.665 125.624 34.518 1.00 53.55 411 ARG E N 1
ATOM 15851 C CA . ARG E 1 411 ? 15.142 124.570 33.655 1.00 53.55 411 ARG E CA 1
ATOM 15852 C C . ARG E 1 411 ? 13.729 124.896 33.170 1.00 53.55 411 ARG E C 1
ATOM 15853 O O . ARG E 1 411 ? 13.143 125.917 33.581 1.00 56.69 411 ARG E O 1
ATOM 15861 N N . SER F 1 4 ? 48.708 70.567 26.633 1.00 71.52 4 SER F N 1
ATOM 15862 C CA . SER F 1 4 ? 48.012 71.735 26.012 1.00 71.52 4 SER F CA 1
ATOM 15863 C C . SER F 1 4 ? 48.449 73.065 26.620 1.00 71.52 4 SER F C 1
ATOM 15864 O O . SER F 1 4 ? 48.722 73.151 27.818 1.00 55.81 4 SER F O 1
ATOM 15867 N N . LEU F 1 5 ? 48.494 74.101 25.787 1.00 36.59 5 LEU F N 1
ATOM 15868 C CA . LEU F 1 5 ? 48.897 75.437 26.218 1.00 36.59 5 LEU F CA 1
ATOM 15869 C C . LEU F 1 5 ? 48.071 75.931 27.403 1.00 36.59 5 LEU F C 1
ATOM 15870 O O . LEU F 1 5 ? 48.596 76.536 28.345 1.00 59.07 5 LEU F O 1
ATOM 15875 N N . TYR F 1 6 ? 46.772 75.671 27.327 1.00 68.03 6 TYR F N 1
ATOM 15876 C CA . TYR F 1 6 ? 45.842 76.081 28.358 1.00 68.03 6 TYR F CA 1
ATOM 15877 C C . TYR F 1 6 ? 46.068 75.301 29.638 1.00 68.03 6 TYR F C 1
ATOM 15878 O O . TYR F 1 6 ? 46.305 75.896 30.693 1.00 46.14 6 TYR F O 1
ATOM 15887 N N . GLU F 1 7 ? 45.994 73.973 29.540 1.00 56.01 7 GLU F N 1
ATOM 15888 C CA . GLU F 1 7 ? 46.187 73.096 30.692 1.00 56.01 7 GLU F CA 1
ATOM 15889 C C . GLU F 1 7 ? 47.493 73.401 31.418 1.00 56.01 7 GLU F C 1
ATOM 15890 O O . GLU F 1 7 ? 47.572 73.321 32.644 1.00 88.24 7 GLU F O 1
ATOM 15896 N N . MET F 1 8 ? 48.510 73.758 30.644 1.00 69.88 8 MET F N 1
ATOM 15897 C CA . MET F 1 8 ? 49.823 74.087 31.180 1.00 69.88 8 MET F CA 1
ATOM 15898 C C . MET F 1 8 ? 49.752 75.324 32.062 1.00 69.88 8 MET F C 1
ATOM 15899 O O . MET F 1 8 ? 50.498 75.458 33.028 1.00 83.58 8 MET F O 1
ATOM 15904 N N . ALA F 1 9 ? 48.858 76.238 31.713 1.00 63.91 9 ALA F N 1
ATOM 15905 C CA . ALA F 1 9 ? 48.689 77.456 32.485 1.00 63.91 9 ALA F CA 1
ATOM 15906 C C . ALA F 1 9 ? 47.871 77.138 33.729 1.00 63.91 9 ALA F C 1
ATOM 15907 O O . ALA F 1 9 ? 48.193 77.594 34.822 1.00 53.76 9 ALA F O 1
ATOM 15909 N N . VAL F 1 10 ? 46.815 76.348 33.550 1.00 34.68 10 VAL F N 1
ATOM 15910 C CA . VAL F 1 10 ? 45.945 75.954 34.648 1.00 34.68 10 VAL F CA 1
ATOM 15911 C C . VAL F 1 10 ? 46.758 75.281 35.753 1.00 34.68 10 VAL F C 1
ATOM 15912 O O . VAL F 1 10 ? 46.443 75.414 36.936 1.00 32.16 10 VAL F O 1
ATOM 15916 N N . GLU F 1 11 ? 47.803 74.562 35.357 1.00 41.37 11 GLU F N 1
ATOM 15917 C CA . GLU F 1 11 ? 48.684 73.874 36.299 1.00 41.37 11 GLU F CA 1
ATOM 15918 C C . GLU F 1 11 ? 49.394 74.890 37.188 1.00 41.37 11 GLU F C 1
ATOM 15919 O O . GLU F 1 11 ? 49.368 74.788 38.410 1.00 58.01 11 GLU F O 1
ATOM 15925 N N . GLN F 1 12 ? 50.035 75.864 36.558 1.00 38.15 12 GLN F N 1
ATOM 15926 C CA . GLN F 1 12 ? 50.756 76.910 37.272 1.00 38.15 12 GLN F CA 1
ATOM 15927 C C . GLN F 1 12 ? 49.831 77.582 38.277 1.00 38.15 12 GLN F C 1
ATOM 15928 O O . GLN F 1 12 ? 50.238 77.942 39.379 1.00 100.00 12 GLN F O 1
ATOM 15934 N N . PHE F 1 13 ? 48.576 77.744 37.874 1.00 47.50 13 PHE F N 1
ATOM 15935 C CA . PHE F 1 13 ? 47.557 78.374 38.703 1.00 47.50 13 PHE F CA 1
ATOM 15936 C C . PHE F 1 13 ? 47.273 77.463 39.876 1.00 47.50 13 PHE F C 1
ATOM 15937 O O . PHE F 1 13 ? 47.372 77.874 41.033 1.00 17.24 13 PHE F O 1
ATOM 15945 N N . ASN F 1 14 ? 46.939 76.216 39.565 1.00 29.70 14 ASN F N 1
ATOM 15946 C CA . ASN F 1 14 ? 46.636 75.223 40.585 1.00 29.70 14 ASN F CA 1
ATOM 15947 C C . ASN F 1 14 ? 47.669 75.184 41.703 1.00 29.70 14 ASN F C 1
ATOM 15948 O O . ASN F 1 14 ? 47.319 74.965 42.862 1.00 39.74 14 ASN F O 1
ATOM 15953 N N . ARG F 1 15 ? 48.935 75.395 41.353 1.00 41.07 15 ARG F N 1
ATOM 15954 C CA . ARG F 1 15 ? 50.017 75.391 42.331 1.00 41.07 15 ARG F CA 1
ATOM 15955 C C . ARG F 1 15 ? 49.763 76.434 43.411 1.00 41.07 15 ARG F C 1
ATOM 15956 O O . ARG F 1 15 ? 49.619 76.100 44.586 1.00 100.00 15 ARG F O 1
ATOM 15964 N N . ALA F 1 16 ? 49.716 77.699 43.003 1.00 32.08 16 ALA F N 1
ATOM 15965 C CA . ALA F 1 16 ? 49.475 78.791 43.931 1.00 32.08 16 ALA F CA 1
ATOM 15966 C C . ALA F 1 16 ? 48.095 78.649 44.570 1.00 32.08 16 ALA F C 1
ATOM 15967 O O . ALA F 1 16 ? 47.869 79.104 45.696 1.00 47.09 16 ALA F O 1
ATOM 15969 N N . ALA F 1 17 ? 47.175 78.016 43.849 1.00 35.23 17 ALA F N 1
ATOM 15970 C CA . ALA F 1 17 ? 45.824 77.816 44.357 1.00 35.23 17 ALA F CA 1
ATOM 15971 C C . ALA F 1 17 ? 45.870 76.966 45.619 1.00 35.23 17 ALA F C 1
ATOM 15972 O O . ALA F 1 17 ? 45.003 77.088 46.480 1.00 78.30 17 ALA F O 1
ATOM 15974 N N . SER F 1 18 ? 46.884 76.108 45.724 1.00 44.20 18 SER F N 1
ATOM 15975 C CA . SER F 1 18 ? 47.042 75.232 46.883 1.00 44.20 18 SER F CA 1
ATOM 15976 C C . SER F 1 18 ? 47.730 75.943 48.044 1.00 44.20 18 SER F C 1
ATOM 15977 O O . SER F 1 18 ? 47.256 75.899 49.183 1.00 67.52 18 SER F O 1
ATOM 15980 N N . LEU F 1 19 ? 48.851 76.596 47.753 1.00 45.98 19 LEU F N 1
ATOM 15981 C CA . LEU F 1 19 ? 49.597 77.328 48.768 1.00 45.98 19 LEU F CA 1
ATOM 15982 C C . LEU F 1 19 ? 48.657 78.176 49.612 1.00 45.98 19 LEU F C 1
ATOM 15983 O O . LEU F 1 19 ? 48.952 78.471 50.768 1.00 63.64 19 LEU F O 1
ATOM 15988 N N . MET F 1 20 ? 47.533 78.573 49.019 1.00 22.71 20 MET F N 1
ATOM 15989 C CA . MET F 1 20 ? 46.529 79.378 49.708 1.00 22.71 20 MET F CA 1
ATOM 15990 C C . MET F 1 20 ? 45.243 78.551 49.878 1.00 22.71 20 MET F C 1
ATOM 15991 O O . MET F 1 20 ? 44.922 77.713 49.043 1.00 50.94 20 MET F O 1
ATOM 15996 N N . ASP F 1 21 ? 44.514 78.770 50.962 1.00 58.36 21 ASP F N 1
ATOM 15997 C CA . ASP F 1 21 ? 43.286 78.018 51.184 1.00 58.36 21 ASP F CA 1
ATOM 15998 C C . ASP F 1 21 ? 42.188 78.601 50.315 1.00 58.36 21 ASP F C 1
ATOM 15999 O O . ASP F 1 21 ? 41.463 79.502 50.733 1.00 98.04 21 ASP F O 1
ATOM 16004 N N . LEU F 1 22 ? 42.066 78.079 49.102 1.00 47.21 22 LEU F N 1
ATOM 16005 C CA . LEU F 1 22 ? 41.063 78.578 48.178 1.00 47.21 22 LEU F CA 1
ATOM 16006 C C . LEU F 1 22 ? 39.954 77.574 47.970 1.00 47.21 22 LEU F C 1
ATOM 16007 O O . LEU F 1 22 ? 40.196 76.456 47.514 1.00 46.13 22 LEU F O 1
ATOM 16012 N N . GLU F 1 23 ? 38.734 77.984 48.297 1.00 23.32 23 GLU F N 1
ATOM 16013 C CA . GLU F 1 23 ? 37.569 77.117 48.155 1.00 23.32 23 GLU F CA 1
ATOM 16014 C C . GLU F 1 23 ? 37.638 76.321 46.863 1.00 23.32 23 GLU F C 1
ATOM 16015 O O . GLU F 1 23 ? 37.818 76.883 45.786 1.00 82.31 23 GLU F O 1
ATOM 16021 N N . SER F 1 24 ? 37.498 75.007 46.984 1.00 48.96 24 SER F N 1
ATOM 16022 C CA . SER F 1 24 ? 37.562 74.118 45.834 1.00 48.96 24 SER F CA 1
ATOM 16023 C C . SER F 1 24 ? 36.701 74.573 44.660 1.00 48.96 24 SER F C 1
ATOM 16024 O O . SER F 1 24 ? 37.205 74.797 43.563 1.00 100.00 24 SER F O 1
ATOM 16027 N N . ASP F 1 25 ? 35.402 74.708 44.894 1.00 48.84 25 ASP F N 1
ATOM 16028 C CA . ASP F 1 25 ? 34.491 75.106 43.837 1.00 48.84 25 ASP F CA 1
ATOM 16029 C C . ASP F 1 25 ? 34.724 76.527 43.327 1.00 48.84 25 ASP F C 1
ATOM 16030 O O . ASP F 1 25 ? 34.451 76.829 42.164 1.00 60.66 25 ASP F O 1
ATOM 16035 N N . LEU F 1 26 ? 35.230 77.403 44.181 1.00 24.15 26 LEU F N 1
ATOM 16036 C CA . LEU F 1 26 ? 35.482 78.771 43.749 1.00 24.15 26 LEU F CA 1
ATOM 16037 C C . LEU F 1 26 ? 36.623 78.741 42.720 1.00 24.15 26 LEU F C 1
ATOM 16038 O O . LEU F 1 26 ? 36.594 79.452 41.706 1.00 42.82 26 LEU F O 1
ATOM 16043 N N . ALA F 1 27 ? 37.620 77.897 42.984 1.00 31.46 27 ALA F N 1
ATOM 16044 C CA . ALA F 1 27 ? 38.767 77.759 42.102 1.00 31.46 27 ALA F CA 1
ATOM 16045 C C . ALA F 1 27 ? 38.324 77.280 40.731 1.00 31.46 27 ALA F C 1
ATOM 16046 O O . ALA F 1 27 ? 38.868 77.700 39.717 1.00 72.88 27 ALA F O 1
ATOM 16048 N N . GLU F 1 28 ? 37.332 76.398 40.704 1.00 32.69 28 GLU F N 1
ATOM 16049 C CA . GLU F 1 28 ? 36.827 75.873 39.442 1.00 32.69 28 GLU F CA 1
ATOM 16050 C C . GLU F 1 28 ? 36.276 76.976 38.542 1.00 32.69 28 GLU F C 1
ATOM 16051 O O . GLU F 1 28 ? 36.465 76.940 37.326 1.00 65.85 28 GLU F O 1
ATOM 16057 N N . VAL F 1 29 ? 35.597 77.957 39.124 1.00 30.42 29 VAL F N 1
ATOM 16058 C CA . VAL F 1 29 ? 35.063 79.024 38.300 1.00 30.42 29 VAL F CA 1
ATOM 16059 C C . VAL F 1 29 ? 36.215 79.899 37.829 1.00 30.42 29 VAL F C 1
ATOM 16060 O O . VAL F 1 29 ? 36.184 80.423 36.715 1.00 32.96 29 VAL F O 1
ATOM 16064 N N . LEU F 1 30 ? 37.233 80.054 38.668 1.00 24.51 30 LEU F N 1
ATOM 16065 C CA . LEU F 1 30 ? 38.376 80.879 38.281 1.00 24.51 30 LEU F CA 1
ATOM 16066 C C . LEU F 1 30 ? 39.195 80.171 37.216 1.00 24.51 30 LEU F C 1
ATOM 16067 O O . LEU F 1 30 ? 40.011 80.792 36.533 1.00 27.93 30 LEU F O 1
ATOM 16072 N N . ARG F 1 31 ? 38.981 78.868 37.087 1.00 22.03 31 ARG F N 1
ATOM 16073 C CA . ARG F 1 31 ? 39.704 78.071 36.107 1.00 22.03 31 ARG F CA 1
ATOM 16074 C C . ARG F 1 31 ? 39.116 78.220 34.706 1.00 22.03 31 ARG F C 1
ATOM 16075 O O . ARG F 1 31 ? 39.810 78.648 33.782 1.00 45.91 31 ARG F O 1
ATOM 16083 N N . ARG F 1 32 ? 37.842 77.860 34.553 1.00 21.21 32 ARG F N 1
ATOM 16084 C CA . ARG F 1 32 ? 37.169 77.975 33.265 1.00 21.21 32 ARG F CA 1
ATOM 16085 C C . ARG F 1 32 ? 36.909 79.437 32.848 1.00 21.21 32 ARG F C 1
ATOM 16086 O O . ARG F 1 32 ? 36.671 80.299 33.694 1.00 46.95 32 ARG F O 1
ATOM 16094 N N . PRO F 1 33 ? 36.958 79.729 31.535 1.00 51.78 33 PRO F N 1
ATOM 16095 C CA . PRO F 1 33 ? 36.722 81.080 31.024 1.00 51.78 33 PRO F CA 1
ATOM 16096 C C . PRO F 1 33 ? 35.229 81.303 30.804 1.00 51.78 33 PRO F C 1
ATOM 16097 O O . PRO F 1 33 ? 34.509 80.396 30.367 1.00 14.38 33 PRO F O 1
ATOM 16101 N N . LYS F 1 34 ? 34.769 82.515 31.093 1.00 15.38 34 LYS F N 1
ATOM 16102 C CA . LYS F 1 34 ? 33.348 82.836 30.979 1.00 15.38 34 LYS F CA 1
ATOM 16103 C C . LYS F 1 34 ? 32.785 82.709 29.577 1.00 15.38 34 LYS F C 1
ATOM 16104 O O . LYS F 1 34 ? 31.791 82.008 29.366 1.00 15.68 34 LYS F O 1
ATOM 16110 N N . ARG F 1 35 ? 33.433 83.386 28.627 1.00 34.97 35 ARG F N 1
ATOM 16111 C CA . ARG F 1 35 ? 32.989 83.398 27.237 1.00 34.97 35 ARG F CA 1
ATOM 16112 C C . ARG F 1 35 ? 34.061 83.099 26.196 1.00 34.97 35 ARG F C 1
ATOM 16113 O O . ARG F 1 35 ? 35.193 83.592 26.281 1.00 33.93 35 ARG F O 1
ATOM 16121 N N . VAL F 1 36 ? 33.683 82.303 25.200 1.00 44.04 36 VAL F N 1
ATOM 16122 C CA . VAL F 1 36 ? 34.569 81.982 24.088 1.00 44.04 36 VAL F CA 1
ATOM 16123 C C . VAL F 1 36 ? 33.712 82.151 22.848 1.00 44.04 36 VAL F C 1
ATOM 16124 O O . VAL F 1 36 ? 32.690 81.472 22.702 1.00 34.18 36 VAL F O 1
ATOM 16128 N N . LEU F 1 37 ? 34.097 83.090 21.985 1.00 16.67 37 LEU F N 1
ATOM 16129 C CA . LEU F 1 37 ? 33.347 83.323 20.751 1.00 16.67 37 LEU F CA 1
ATOM 16130 C C . LEU F 1 37 ? 34.238 83.027 19.560 1.00 16.67 37 LEU F C 1
ATOM 16131 O O . LEU F 1 37 ? 35.338 83.591 19.436 1.00 10.10 37 LEU F O 1
ATOM 16136 N N . ILE F 1 38 ? 33.756 82.127 18.703 1.00 42.84 38 ILE F N 1
ATOM 16137 C CA . ILE F 1 38 ? 34.464 81.708 17.495 1.00 42.84 38 ILE F CA 1
ATOM 16138 C C . ILE F 1 38 ? 33.636 82.091 16.272 1.00 42.84 38 ILE F C 1
ATOM 16139 O O . ILE F 1 38 ? 32.483 81.660 16.130 1.00 40.36 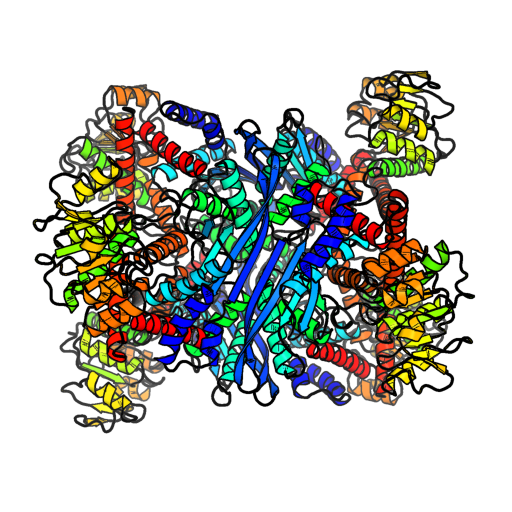38 ILE F O 1
ATOM 16144 N N . VAL F 1 39 ? 34.220 82.894 15.387 1.00 62.39 39 VAL F N 1
ATOM 16145 C CA . VAL F 1 39 ? 33.512 83.327 14.188 1.00 62.39 39 VAL F CA 1
ATOM 16146 C C . VAL F 1 39 ? 34.197 82.926 12.892 1.00 62.39 39 VAL F C 1
ATOM 16147 O O . VAL F 1 39 ? 35.436 82.901 12.810 1.00 22.43 39 VAL F O 1
ATOM 16151 N N . GLU F 1 40 ? 33.365 82.604 11.897 1.00 34.94 40 GLU F N 1
ATOM 16152 C CA . GLU F 1 40 ? 33.794 82.227 10.553 1.00 34.94 40 GLU F CA 1
ATOM 16153 C C . GLU F 1 40 ? 33.153 83.271 9.639 1.00 34.94 40 GLU F C 1
ATOM 16154 O O . GLU F 1 40 ? 31.960 83.183 9.320 1.00 37.41 40 GLU F O 1
ATOM 16160 N N . PHE F 1 41 ? 33.938 84.257 9.220 1.00 35.17 41 PHE F N 1
ATOM 16161 C CA . PHE F 1 41 ? 33.416 85.326 8.370 1.00 35.17 41 PHE F CA 1
ATOM 16162 C C . PHE F 1 41 ? 34.079 85.441 7.001 1.00 35.17 41 PHE F C 1
ATOM 16163 O O . PHE F 1 41 ? 35.289 85.254 6.884 1.00 27.84 41 PHE F O 1
ATOM 16171 N N . PRO F 1 42 ? 33.301 85.786 5.953 1.00 28.56 42 PRO F N 1
ATOM 16172 C CA . PRO F 1 42 ? 33.843 85.924 4.603 1.00 28.56 42 PRO F CA 1
ATOM 16173 C C . PRO F 1 42 ? 34.481 87.285 4.423 1.00 28.56 42 PRO F C 1
ATOM 16174 O O . PRO F 1 42 ? 34.189 88.213 5.167 1.00 14.44 42 PRO F O 1
ATOM 16178 N N . VAL F 1 43 ? 35.350 87.391 3.426 1.00 60.77 43 VAL F N 1
ATOM 16179 C CA . VAL F 1 43 ? 36.034 88.635 3.117 1.00 60.77 43 VAL F CA 1
ATOM 16180 C C . VAL F 1 43 ? 36.301 88.651 1.628 1.00 60.77 43 VAL F C 1
ATOM 16181 O O . VAL F 1 43 ? 36.821 87.680 1.092 1.00 17.43 43 VAL F O 1
ATOM 16185 N N . ARG F 1 44 ? 35.943 89.739 0.957 1.00 25.82 44 ARG F N 1
ATOM 16186 C CA . ARG F 1 44 ? 36.176 89.829 -0.479 1.00 25.82 44 ARG F CA 1
ATOM 16187 C C . ARG F 1 44 ? 37.635 90.189 -0.736 1.00 25.82 44 ARG F C 1
ATOM 16188 O O . ARG F 1 44 ? 38.104 91.265 -0.356 1.00 69.36 44 ARG F O 1
ATOM 16196 N N . MET F 1 45 ? 38.349 89.264 -1.376 1.00 31.10 45 MET F N 1
ATOM 16197 C CA . MET F 1 45 ? 39.754 89.457 -1.680 1.00 31.10 45 MET F CA 1
ATOM 16198 C C . MET F 1 45 ? 39.903 90.378 -2.882 1.00 31.10 45 MET F C 1
ATOM 16199 O O . MET F 1 45 ? 39.014 90.444 -3.732 1.00 49.16 45 MET F O 1
ATOM 16204 N N . ASP F 1 46 ? 41.023 91.093 -2.941 1.00 42.60 46 ASP F N 1
ATOM 16205 C CA . ASP F 1 46 ? 41.300 92.007 -4.040 1.00 42.60 46 ASP F CA 1
ATOM 16206 C C . ASP F 1 46 ? 40.944 91.410 -5.398 1.00 42.60 46 ASP F C 1
ATOM 16207 O O . ASP F 1 46 ? 40.234 92.028 -6.193 1.00 48.33 46 ASP F O 1
ATOM 16212 N N . ASP F 1 47 ? 41.433 90.205 -5.667 1.00 29.48 47 ASP F N 1
ATOM 16213 C CA . ASP F 1 47 ? 41.141 89.563 -6.938 1.00 29.48 47 ASP F CA 1
ATOM 16214 C C . ASP F 1 47 ? 39.654 89.270 -7.171 1.00 29.48 47 ASP F C 1
ATOM 16215 O O . ASP F 1 47 ? 39.267 88.819 -8.249 1.00 58.39 47 ASP F O 1
ATOM 16220 N N . GLY F 1 48 ? 38.816 89.514 -6.170 1.00 29.65 48 GLY F N 1
ATOM 16221 C CA . GLY F 1 48 ? 37.394 89.271 -6.348 1.00 29.65 48 GLY F CA 1
ATOM 16222 C C . GLY F 1 48 ? 36.784 88.033 -5.704 1.00 29.65 48 GLY F C 1
ATOM 16223 O O . GLY F 1 48 ? 35.564 87.938 -5.597 1.00 45.37 48 GLY F O 1
ATOM 16224 N N . HIS F 1 49 ? 37.595 87.073 -5.277 1.00 40.92 49 HIS F N 1
ATOM 16225 C CA . HIS F 1 49 ? 37.020 85.886 -4.662 1.00 40.92 49 HIS F CA 1
ATOM 16226 C C . HIS F 1 49 ? 36.897 86.050 -3.147 1.00 40.92 49 HIS F C 1
ATOM 16227 O O . HIS F 1 49 ? 37.663 86.790 -2.525 1.00 65.88 49 HIS F O 1
ATOM 16234 N N . VAL F 1 50 ? 35.910 85.370 -2.567 1.00 33.16 50 VAL F N 1
ATOM 16235 C CA . VAL F 1 50 ? 35.660 85.419 -1.127 1.00 33.16 50 VAL F CA 1
ATOM 16236 C C . VAL F 1 50 ? 36.431 84.359 -0.360 1.00 33.16 50 VAL F C 1
ATOM 16237 O O . VAL F 1 50 ? 36.485 83.198 -0.759 1.00 39.85 50 VAL F O 1
ATOM 16241 N N . GLU F 1 51 ? 37.020 84.761 0.756 1.00 52.20 51 GLU F N 1
ATOM 16242 C CA . GLU F 1 51 ? 37.754 83.827 1.582 1.00 52.20 51 GLU F CA 1
ATOM 16243 C C . GLU F 1 51 ? 37.225 83.878 3.013 1.00 52.20 51 GLU F C 1
ATOM 16244 O O . GLU F 1 51 ? 37.168 84.941 3.630 1.00 99.79 51 GLU F O 1
ATOM 16250 N N . VAL F 1 52 ? 36.824 82.719 3.526 1.00 39.45 52 VAL F N 1
ATOM 16251 C CA . VAL F 1 52 ? 36.307 82.607 4.879 1.00 39.45 52 VAL F CA 1
ATOM 16252 C C . VAL F 1 52 ? 37.451 82.522 5.899 1.00 39.45 52 VAL F C 1
ATOM 16253 O O . VAL F 1 52 ? 38.399 81.762 5.712 1.00 32.61 52 VAL F O 1
ATOM 16257 N N . PHE F 1 53 ? 37.366 83.301 6.975 1.00 41.06 53 PHE F N 1
ATOM 16258 C CA . PHE F 1 53 ? 38.393 83.266 8.015 1.00 41.06 53 PHE F CA 1
ATOM 16259 C C . PHE F 1 53 ? 37.825 82.892 9.388 1.00 41.06 53 PHE F C 1
ATOM 16260 O O . PHE F 1 53 ? 36.635 83.061 9.656 1.00 30.69 53 PHE F O 1
ATOM 16268 N N . THR F 1 54 ? 38.699 82.384 10.248 1.00 20.38 54 THR F N 1
ATOM 16269 C CA . THR F 1 54 ? 38.346 81.971 11.593 1.00 20.38 54 THR F CA 1
ATOM 16270 C C . THR F 1 54 ? 38.892 82.970 12.605 1.00 20.38 54 THR F C 1
ATOM 16271 O O . THR F 1 54 ? 40.085 83.312 12.606 1.00 18.89 54 THR F O 1
ATOM 16275 N N . GLY F 1 55 ? 38.012 83.445 13.471 1.00 41.73 55 GLY F N 1
ATOM 16276 C CA . GLY F 1 55 ? 38.443 84.399 14.465 1.00 41.73 55 GLY F CA 1
ATOM 16277 C C . GLY F 1 55 ? 37.947 83.975 15.820 1.00 41.73 55 GLY F C 1
ATOM 16278 O O . GLY F 1 55 ? 36.913 83.296 15.916 1.00 13.44 55 GLY F O 1
ATOM 16279 N N . TYR F 1 56 ? 38.689 84.365 16.856 1.00 19.49 56 TYR F N 1
ATOM 16280 C CA . TYR F 1 56 ? 38.331 84.035 18.226 1.00 19.49 56 TYR F CA 1
ATOM 16281 C C . TYR F 1 56 ? 38.442 85.222 19.152 1.00 19.49 56 TYR F C 1
ATOM 16282 O O . TYR F 1 56 ? 39.365 86.031 19.041 1.00 22.78 56 TYR F O 1
ATOM 16291 N N . ARG F 1 57 ? 37.493 85.319 20.069 1.00 39.77 57 ARG F N 1
ATOM 16292 C CA . ARG F 1 57 ? 37.538 86.342 21.093 1.00 39.77 57 ARG F CA 1
ATOM 16293 C C . ARG F 1 57 ? 37.151 85.580 22.331 1.00 39.77 57 ARG F C 1
ATOM 16294 O O . ARG F 1 57 ? 36.094 84.915 22.358 1.00 11.66 57 ARG F O 1
ATOM 16302 N N . VAL F 1 58 ? 38.010 85.659 23.341 1.00 44.64 58 VAL F N 1
ATOM 16303 C CA . VAL F 1 58 ? 37.772 84.960 24.589 1.00 44.64 58 VAL F CA 1
ATOM 16304 C C . VAL F 1 58 ? 37.781 85.874 25.816 1.00 44.64 58 VAL F C 1
ATOM 16305 O O . VAL F 1 58 ? 38.754 86.596 26.073 1.00 26.42 58 VAL F O 1
ATOM 16309 N N . GLN F 1 59 ? 36.682 85.851 26.563 1.00 40.28 59 GLN F N 1
ATOM 16310 C CA . GLN F 1 59 ? 36.592 86.636 27.780 1.00 40.28 59 GLN F CA 1
ATOM 16311 C C . GLN F 1 59 ? 36.711 85.624 28.900 1.00 40.28 59 GLN F C 1
ATOM 16312 O O . GLN F 1 59 ? 35.773 84.860 29.168 1.00 24.75 59 GLN F O 1
ATOM 16318 N N . HIS F 1 60 ? 37.871 85.602 29.546 1.00 13.47 60 HIS F N 1
ATOM 16319 C CA . HIS F 1 60 ? 38.082 84.625 30.592 1.00 13.47 60 HIS F CA 1
ATOM 16320 C C . HIS F 1 60 ? 37.315 84.964 31.840 1.00 13.47 60 HIS F C 1
ATOM 16321 O O . HIS F 1 60 ? 36.314 84.329 32.162 1.00 37.34 60 HIS F O 1
ATOM 16328 N N . ASN F 1 61 ? 37.807 85.974 32.541 1.00 36.96 61 ASN F N 1
ATOM 16329 C CA . ASN F 1 61 ? 37.200 86.404 33.777 1.00 36.96 61 ASN F CA 1
ATOM 16330 C C . ASN F 1 61 ? 36.900 87.883 33.684 1.00 36.96 61 ASN F C 1
ATOM 16331 O O . ASN F 1 61 ? 37.644 88.641 33.066 1.00 33.73 61 ASN F O 1
ATOM 16336 N N . VAL F 1 62 ? 35.820 88.298 34.328 1.00 42.39 62 VAL F N 1
ATOM 16337 C CA . VAL F 1 62 ? 35.422 89.686 34.284 1.00 42.39 62 VAL F CA 1
ATOM 16338 C C . VAL F 1 62 ? 35.080 90.276 35.668 1.00 42.39 62 VAL F C 1
ATOM 16339 O O . VAL F 1 62 ? 34.800 91.471 35.791 1.00 30.92 62 VAL F O 1
ATOM 16343 N N . ALA F 1 63 ? 35.141 89.439 36.705 1.00 53.11 63 ALA F N 1
ATOM 16344 C CA . ALA F 1 63 ? 34.824 89.843 38.079 1.00 53.11 63 ALA F CA 1
ATOM 16345 C C . ALA F 1 63 ? 35.316 91.226 38.493 1.00 53.11 63 ALA F C 1
ATOM 16346 O O . ALA F 1 63 ? 34.557 92.009 39.078 1.00 28.46 63 ALA F O 1
ATOM 16348 N N . ARG F 1 64 ? 36.577 91.530 38.193 1.00 2.00 64 ARG F N 1
ATOM 16349 C CA . ARG F 1 64 ? 37.148 92.828 38.577 1.00 2.00 64 ARG F CA 1
ATOM 16350 C C . ARG F 1 64 ? 37.003 93.964 37.570 1.00 2.00 64 ARG F C 1
ATOM 16351 O O . ARG F 1 64 ? 37.486 95.071 37.812 1.00 32.88 64 ARG F O 1
ATOM 16359 N N . GLY F 1 65 ? 36.355 93.699 36.443 1.00 46.48 65 GLY F N 1
ATOM 16360 C CA . GLY F 1 65 ? 36.192 94.739 35.451 1.00 46.48 65 GLY F CA 1
ATOM 16361 C C . GLY F 1 65 ? 35.963 94.187 34.061 1.00 46.48 65 GLY F C 1
ATOM 16362 O O . GLY F 1 65 ? 35.813 92.976 33.879 1.00 62.58 65 GLY F O 1
ATOM 16363 N N . PRO F 1 66 ? 35.931 95.058 33.046 1.00 40.74 66 PRO F N 1
ATOM 16364 C CA . PRO F 1 66 ? 35.712 94.567 31.689 1.00 40.74 66 PRO F CA 1
ATOM 16365 C C . PRO F 1 66 ? 36.969 93.865 31.173 1.00 40.74 66 PRO F C 1
ATOM 16366 O O . PRO F 1 66 ? 38.092 94.278 31.499 1.00 18.89 66 PRO F O 1
ATOM 16370 N N . ALA F 1 67 ? 36.771 92.808 30.378 1.00 26.33 67 ALA F N 1
ATOM 16371 C CA . ALA F 1 67 ? 37.869 92.038 29.800 1.00 26.33 67 ALA F CA 1
ATOM 16372 C C . ALA F 1 67 ? 38.824 92.942 29.030 1.00 26.33 67 ALA F C 1
ATOM 16373 O O . ALA F 1 67 ? 38.398 93.851 28.334 1.00 34.55 67 ALA F O 1
ATOM 16375 N N . LYS F 1 68 ? 40.119 92.694 29.171 1.00 18.99 68 LYS F N 1
ATOM 16376 C CA . LYS F 1 68 ? 41.135 93.486 28.486 1.00 18.99 68 LYS F CA 1
ATOM 16377 C C . LYS F 1 68 ? 42.207 92.557 27.891 1.00 18.99 68 LYS F C 1
ATOM 16378 O O . LYS F 1 68 ? 42.752 91.687 28.581 1.00 34.13 68 LYS F O 1
ATOM 16384 N N . GLY F 1 69 ? 42.494 92.731 26.605 1.00 66.25 69 GLY F N 1
ATOM 16385 C CA . GLY F 1 69 ? 43.489 91.890 25.965 1.00 66.25 69 GLY F CA 1
ATOM 16386 C C . GLY F 1 69 ? 43.551 92.074 24.464 1.00 66.25 69 GLY F C 1
ATOM 16387 O O . GLY F 1 69 ? 42.520 92.259 23.822 1.00 34.74 69 GLY F O 1
ATOM 16388 N N . GLY F 1 70 ? 44.759 92.001 23.908 1.00 33.74 70 GLY F N 1
ATOM 16389 C CA . GLY F 1 70 ? 44.947 92.183 22.476 1.00 33.74 70 GLY F CA 1
ATOM 16390 C C . GLY F 1 70 ? 44.383 91.163 21.480 1.00 33.74 70 GLY F C 1
ATOM 16391 O O . GLY F 1 70 ? 43.771 90.135 21.841 1.00 23.06 70 GLY F O 1
ATOM 16392 N N . ILE F 1 71 ? 44.589 91.475 20.198 1.00 38.26 71 ILE F N 1
ATOM 16393 C CA . ILE F 1 71 ? 44.150 90.626 19.092 1.00 38.26 71 ILE F CA 1
ATOM 16394 C C . ILE F 1 71 ? 45.364 90.196 18.283 1.00 38.26 71 ILE F C 1
ATOM 16395 O O . ILE F 1 71 ? 46.221 91.011 17.954 1.00 22.53 71 ILE F O 1
ATOM 16400 N N . ARG F 1 72 ? 45.410 88.905 17.969 1.00 49.96 72 ARG F N 1
ATOM 16401 C CA . ARG F 1 72 ? 46.511 88.271 17.247 1.00 49.96 72 ARG F CA 1
ATOM 16402 C C . ARG F 1 72 ? 46.187 87.920 15.806 1.00 49.96 72 ARG F C 1
ATOM 16403 O O . ARG F 1 72 ? 45.155 87.307 15.530 1.00 55.81 72 ARG F O 1
ATOM 16411 N N . TYR F 1 73 ? 47.081 88.293 14.894 1.00 28.53 73 TYR F N 1
ATOM 16412 C CA . TYR F 1 73 ? 46.912 87.980 13.469 1.00 28.53 73 TYR F CA 1
ATOM 16413 C C . TYR F 1 73 ? 48.049 87.015 13.181 1.00 28.53 73 TYR F C 1
ATOM 16414 O O . TYR F 1 73 ? 49.202 87.415 13.044 1.00 21.58 73 TYR F O 1
ATOM 16423 N N . HIS F 1 74 ? 47.726 85.733 13.124 1.00 17.39 74 HIS F N 1
ATOM 16424 C CA . HIS F 1 74 ? 48.731 84.703 12.896 1.00 17.39 74 HIS F CA 1
ATOM 16425 C C . HIS F 1 74 ? 48.035 83.515 12.260 1.00 17.39 74 HIS F C 1
ATOM 16426 O O . HIS F 1 74 ? 46.864 83.252 12.534 1.00 86.39 74 HIS F O 1
ATOM 16433 N N . PRO F 1 75 ? 48.751 82.771 11.405 1.00 21.83 75 PRO F N 1
ATOM 16434 C CA . PRO F 1 75 ? 48.163 81.613 10.734 1.00 21.83 75 PRO F CA 1
ATOM 16435 C C . PRO F 1 75 ? 48.138 80.378 11.602 1.00 21.83 75 PRO F C 1
ATOM 16436 O O . PRO F 1 75 ? 47.497 79.385 11.254 1.00 39.25 75 PRO F O 1
ATOM 16440 N N . ASP F 1 76 ? 48.831 80.439 12.735 1.00 47.68 76 ASP F N 1
ATOM 16441 C CA . ASP F 1 76 ? 48.894 79.301 13.650 1.00 47.68 76 ASP F CA 1
ATOM 16442 C C . ASP F 1 76 ? 48.069 79.474 14.926 1.00 47.68 76 ASP F C 1
ATOM 16443 O O . ASP F 1 76 ? 48.023 78.584 15.768 1.00 81.22 76 ASP F O 1
ATOM 16448 N N . VAL F 1 77 ? 47.423 80.622 15.067 1.00 48.83 77 VAL F N 1
ATOM 16449 C CA . VAL F 1 77 ? 46.622 80.902 16.245 1.00 48.83 77 VAL F CA 1
ATOM 16450 C C . VAL F 1 77 ? 45.548 79.832 16.432 1.00 48.83 77 VAL F C 1
ATOM 16451 O O . VAL F 1 77 ? 44.902 79.404 15.471 1.00 15.69 77 VAL F O 1
ATOM 16455 N N . THR F 1 78 ? 45.373 79.391 17.676 1.00 40.75 78 THR F N 1
ATOM 16456 C CA . THR F 1 78 ? 44.383 78.363 17.999 1.00 40.75 78 THR F CA 1
ATOM 16457 C C . THR F 1 78 ? 43.585 78.721 19.231 1.00 40.75 78 THR F C 1
ATOM 16458 O O . THR F 1 78 ? 44.094 79.389 20.127 1.00 46.88 78 THR F O 1
ATOM 16462 N N . LEU F 1 79 ? 42.342 78.254 19.285 1.00 42.08 79 LEU F N 1
ATOM 16463 C CA . LEU F 1 79 ? 41.477 78.526 20.428 1.00 42.08 79 LEU F CA 1
ATOM 16464 C C . LEU F 1 79 ? 42.283 78.397 21.720 1.00 42.08 79 LEU F C 1
ATOM 16465 O O . LEU F 1 79 ? 42.305 79.311 22.543 1.00 23.58 79 LEU F O 1
ATOM 16470 N N . ASP F 1 80 ? 42.958 77.258 21.869 1.00 18.50 80 ASP F N 1
ATOM 16471 C CA . ASP F 1 80 ? 43.805 76.958 23.025 1.00 18.50 80 ASP F CA 1
ATOM 16472 C C . ASP F 1 80 ? 44.743 78.116 23.369 1.00 18.50 80 ASP F C 1
ATOM 16473 O O . ASP F 1 80 ? 44.702 78.656 24.461 1.00 42.24 80 ASP F O 1
ATOM 16478 N N . GLU F 1 81 ? 45.589 78.491 22.423 1.00 38.73 81 GLU F N 1
ATOM 16479 C CA . GLU F 1 81 ? 46.544 79.573 22.619 1.00 38.73 81 GLU F CA 1
ATOM 16480 C C . GLU F 1 81 ? 45.873 80.838 23.139 1.00 38.73 81 GLU F C 1
ATOM 16481 O O . GLU F 1 81 ? 46.373 81.501 24.050 1.00 69.97 81 GLU F O 1
ATOM 16487 N N . VAL F 1 82 ? 44.734 81.165 22.545 1.00 34.55 82 VAL F N 1
ATOM 16488 C CA . VAL F 1 82 ? 43.986 82.342 22.939 1.00 34.55 82 VAL F CA 1
ATOM 16489 C C . VAL F 1 82 ? 43.522 82.189 24.397 1.00 34.55 82 VAL F C 1
ATOM 16490 O O . VAL F 1 82 ? 43.838 83.030 25.248 1.00 32.89 82 VAL F O 1
ATOM 16494 N N . LYS F 1 83 ? 42.789 81.113 24.684 1.00 24.07 83 LYS F N 1
ATOM 16495 C CA . LYS F 1 83 ? 42.320 80.836 26.044 1.00 24.07 83 LYS F CA 1
ATOM 16496 C C . LYS F 1 83 ? 43.448 81.045 27.041 1.00 24.07 83 LYS F C 1
ATOM 16497 O O . LYS F 1 83 ? 43.303 81.771 28.020 1.00 14.16 83 LYS F O 1
ATOM 16503 N N . ALA F 1 84 ? 44.573 80.389 26.794 1.00 18.52 84 ALA F N 1
ATOM 16504 C CA . ALA F 1 84 ? 45.724 80.508 27.674 1.00 18.52 84 ALA F CA 1
ATOM 16505 C C . ALA F 1 84 ? 46.099 81.965 27.857 1.00 18.52 84 ALA F C 1
ATOM 16506 O O . ALA F 1 84 ? 46.187 82.453 28.974 1.00 35.61 84 ALA F O 1
ATOM 16508 N N . LEU F 1 85 ? 46.313 82.664 26.754 1.00 40.53 85 LEU F N 1
ATOM 16509 C CA . LEU F 1 85 ? 46.693 84.063 26.828 1.00 40.53 85 LEU F CA 1
ATOM 16510 C C . LEU F 1 85 ? 45.668 84.907 27.563 1.00 40.53 85 LEU F C 1
ATOM 16511 O O . LEU F 1 85 ? 46.037 85.806 28.305 1.00 34.53 85 LEU F O 1
ATOM 16516 N N . ALA F 1 86 ? 44.387 84.620 27.345 1.00 29.11 86 ALA F N 1
ATOM 16517 C CA . ALA F 1 86 ? 43.308 85.347 28.015 1.00 29.11 86 ALA F CA 1
ATOM 16518 C C . ALA F 1 86 ? 43.481 85.107 29.513 1.00 29.11 86 ALA F C 1
ATOM 16519 O O . ALA F 1 86 ? 43.542 86.045 30.312 1.00 20.26 86 ALA F O 1
ATOM 16521 N N . PHE F 1 87 ? 43.563 83.827 29.864 1.00 13.92 87 PHE F N 1
ATOM 16522 C CA . PHE F 1 87 ? 43.752 83.369 31.230 1.00 13.92 87 PHE F CA 1
ATOM 16523 C C . PHE F 1 87 ? 44.817 84.200 31.957 1.00 13.92 87 PHE F C 1
ATOM 16524 O O . PHE F 1 87 ? 44.587 84.682 33.063 1.00 40.66 87 PHE F O 1
ATOM 16532 N N . TRP F 1 88 ? 45.977 84.370 31.332 1.00 13.61 88 TRP F N 1
ATOM 16533 C CA . TRP F 1 88 ? 47.063 85.153 31.921 1.00 13.61 88 TRP F CA 1
ATOM 16534 C C . TRP F 1 88 ? 46.663 86.612 32.144 1.00 13.61 88 TRP F C 1
ATOM 16535 O O . TRP F 1 88 ? 46.970 87.188 33.184 1.00 100.00 88 TRP F O 1
ATOM 16546 N N . MET F 1 89 ? 45.986 87.208 31.165 1.00 71.39 89 MET F N 1
ATOM 16547 C CA . MET F 1 89 ? 45.562 88.603 31.273 1.00 71.39 89 MET F CA 1
ATOM 16548 C C . MET F 1 89 ? 44.815 88.819 32.587 1.00 71.39 89 MET F C 1
ATOM 16549 O O . MET F 1 89 ? 45.018 89.820 33.275 1.00 33.14 89 MET F O 1
ATOM 16554 N N . THR F 1 90 ? 43.955 87.863 32.925 1.00 37.85 90 THR F N 1
ATOM 16555 C CA . THR F 1 90 ? 43.164 87.920 34.145 1.00 37.85 90 THR F CA 1
ATOM 16556 C C . THR F 1 90 ? 44.050 88.183 35.363 1.00 37.85 90 THR F C 1
ATOM 16557 O O . THR F 1 90 ? 43.768 89.067 36.177 1.00 23.29 90 THR F O 1
ATOM 16561 N N . TRP F 1 91 ? 45.118 87.403 35.497 1.00 17.29 91 TRP F N 1
ATOM 16562 C CA . TRP F 1 91 ? 46.027 87.564 36.621 1.00 17.29 91 TRP F CA 1
ATOM 16563 C C . TRP F 1 91 ? 46.929 88.755 36.393 1.00 17.29 91 TRP F C 1
ATOM 16564 O O . TRP F 1 91 ? 47.165 89.532 37.305 1.00 20.98 91 TRP F O 1
ATOM 16575 N N . LYS F 1 92 ? 47.417 88.913 35.169 1.00 21.39 92 LYS F N 1
ATOM 16576 C CA . LYS F 1 92 ? 48.308 90.025 34.841 1.00 21.39 92 LYS F CA 1
ATOM 16577 C C . LYS F 1 92 ? 47.730 91.371 35.287 1.00 21.39 92 LYS F C 1
ATOM 16578 O O . LYS F 1 92 ? 48.406 92.171 35.951 1.00 41.17 92 LYS F O 1
ATOM 16584 N N . THR F 1 93 ? 46.478 91.621 34.917 1.00 26.73 93 THR F N 1
ATOM 16585 C CA . THR F 1 93 ? 45.840 92.871 35.276 1.00 26.73 93 THR F CA 1
ATOM 16586 C C . THR F 1 93 ? 45.594 92.891 36.775 1.00 26.73 93 THR F C 1
ATOM 16587 O O . THR F 1 93 ? 45.741 93.927 37.431 1.00 32.45 93 THR F O 1
ATOM 16591 N N . ALA F 1 94 ? 45.227 91.735 37.314 1.00 25.24 94 ALA F N 1
ATOM 16592 C CA . ALA F 1 94 ? 44.961 91.627 38.736 1.00 25.24 94 ALA F CA 1
ATOM 16593 C C . ALA F 1 94 ? 46.173 92.017 39.572 1.00 25.24 94 ALA F C 1
ATOM 16594 O O . ALA F 1 94 ? 46.048 92.777 40.526 1.00 35.67 94 ALA F O 1
ATOM 16596 N N . VAL F 1 95 ? 47.350 91.519 39.228 1.00 16.84 95 VAL F N 1
ATOM 16597 C CA . VAL F 1 95 ? 48.513 91.866 40.037 1.00 16.84 95 VAL F CA 1
ATOM 16598 C C . VAL F 1 95 ? 48.837 93.345 39.904 1.00 16.84 95 VAL F C 1
ATOM 16599 O O . VAL F 1 95 ? 49.333 93.961 40.846 1.00 24.14 95 VAL F O 1
ATOM 16603 N N . MET F 1 96 ? 48.551 93.930 38.748 1.00 31.49 96 MET F N 1
ATOM 16604 C CA . MET F 1 96 ? 48.836 95.353 38.567 1.00 31.49 96 MET F CA 1
ATOM 16605 C C . MET F 1 96 ? 47.746 96.185 39.250 1.00 31.49 96 MET F C 1
ATOM 16606 O O . MET F 1 96 ? 47.903 97.387 39.463 1.00 32.51 96 MET F O 1
ATOM 16611 N N . ASN F 1 97 ? 46.650 95.518 39.603 1.00 33.35 97 ASN F N 1
ATOM 16612 C CA . ASN F 1 97 ? 45.519 96.150 40.272 1.00 33.35 97 ASN F CA 1
ATOM 16613 C C . ASN F 1 97 ? 44.786 97.117 39.354 1.00 33.35 97 ASN F C 1
ATOM 16614 O O . ASN F 1 97 ? 44.554 98.280 39.703 1.00 37.26 97 ASN F O 1
ATOM 16619 N N . LEU F 1 98 ? 44.414 96.623 38.177 1.00 18.48 98 LEU F N 1
ATOM 16620 C CA . LEU F 1 98 ? 43.708 97.433 37.196 1.00 18.48 98 LEU F CA 1
ATOM 16621 C C . LEU F 1 98 ? 42.253 97.002 37.120 1.00 18.48 98 LEU F C 1
ATOM 16622 O O . LEU F 1 98 ? 41.953 95.816 37.102 1.00 21.64 98 LEU F O 1
ATOM 16627 N N . PRO F 1 99 ? 41.332 97.966 37.064 1.00 7.17 99 PRO F N 1
ATOM 16628 C CA . PRO F 1 99 ? 39.907 97.642 36.993 1.00 7.17 99 PRO F CA 1
ATOM 16629 C C . PRO F 1 99 ? 39.517 96.847 35.739 1.00 7.17 99 PRO F C 1
ATOM 16630 O O . PRO F 1 99 ? 38.426 97.038 35.196 1.00 37.93 99 PRO F O 1
ATOM 16634 N N . PHE F 1 100 ? 40.394 95.946 35.292 1.00 26.98 100 PHE F N 1
ATOM 16635 C CA . PHE F 1 100 ? 40.135 95.139 34.092 1.00 26.98 100 PHE F CA 1
ATOM 16636 C C . PHE F 1 100 ? 40.065 93.637 34.316 1.00 26.98 100 PHE F C 1
ATOM 16637 O O . PHE F 1 100 ? 40.639 93.093 35.258 1.00 8.00 100 PHE F O 1
ATOM 16645 N N . GLY F 1 101 ? 39.394 92.958 33.396 1.00 15.37 101 GLY F N 1
ATOM 16646 C CA . GLY F 1 101 ? 39.278 91.514 33.473 1.00 15.37 101 GLY F CA 1
ATOM 16647 C C . GLY F 1 101 ? 40.353 90.912 32.589 1.00 15.37 101 GLY F C 1
ATOM 16648 O O . GLY F 1 101 ? 41.452 91.452 32.475 1.00 37.30 101 GLY F O 1
ATOM 16649 N N . GLY F 1 102 ? 40.034 89.795 31.954 1.00 17.99 102 GLY F N 1
ATOM 16650 C CA . GLY F 1 102 ? 40.996 89.137 31.090 1.00 17.99 102 GLY F CA 1
ATOM 16651 C C . GLY F 1 102 ? 40.376 88.558 29.828 1.00 17.99 102 GLY F C 1
ATOM 16652 O O . GLY F 1 102 ? 39.395 87.777 29.855 1.00 9.09 102 GLY F O 1
ATOM 16653 N N . GLY F 1 103 ? 40.949 88.952 28.700 1.00 48.13 103 GLY F N 1
ATOM 16654 C CA . GLY F 1 103 ? 40.453 88.460 27.432 1.00 48.13 103 GLY F CA 1
ATOM 16655 C C . GLY F 1 103 ? 41.538 88.485 26.385 1.00 48.13 103 GLY F C 1
ATOM 16656 O O . GLY F 1 103 ? 42.615 89.015 26.623 1.00 23.57 103 GLY F O 1
ATOM 16657 N N . LYS F 1 104 ? 41.251 87.903 25.229 1.00 56.77 104 LYS F N 1
ATOM 16658 C CA . LYS F 1 104 ? 42.192 87.862 24.116 1.00 56.77 104 LYS F CA 1
ATOM 16659 C C . LYS F 1 104 ? 41.455 87.386 22.887 1.00 56.77 104 LYS F C 1
ATOM 16660 O O . LYS F 1 104 ? 40.336 86.868 22.971 1.00 33.82 104 LYS F O 1
ATOM 16666 N N . GLY F 1 105 ? 42.085 87.557 21.738 1.00 34.43 105 GLY F N 1
ATOM 16667 C CA . GLY F 1 105 ? 41.453 87.122 20.513 1.00 34.43 105 GLY F CA 1
ATOM 16668 C C . GLY F 1 105 ? 42.466 87.068 19.405 1.00 34.43 105 GLY F C 1
ATOM 16669 O O . GLY F 1 105 ? 43.609 87.480 19.587 1.00 26.64 105 GLY F O 1
ATOM 16670 N N . GLY F 1 106 ? 42.048 86.559 18.255 1.00 25.55 106 GLY F N 1
ATOM 16671 C CA . GLY F 1 106 ? 42.950 86.474 17.123 1.00 25.55 106 GLY F CA 1
ATOM 16672 C C . GLY F 1 106 ? 42.257 85.903 15.909 1.00 25.55 106 GLY F C 1
ATOM 16673 O O . GLY F 1 106 ? 41.188 85.282 16.025 1.00 23.98 106 GLY F O 1
ATOM 16674 N N . VAL F 1 107 ? 42.856 86.123 14.743 1.00 32.67 107 VAL F N 1
ATOM 16675 C CA . VAL F 1 107 ? 42.307 85.610 13.492 1.00 32.67 107 VAL F CA 1
ATOM 16676 C C . VAL F 1 107 ? 43.353 84.747 12.816 1.00 32.67 107 VAL F C 1
ATOM 16677 O O . VAL F 1 107 ? 44.525 85.137 12.751 1.00 25.51 107 VAL F O 1
ATOM 16681 N N . ARG F 1 108 ? 42.944 83.574 12.334 1.00 35.11 108 ARG F N 1
ATOM 16682 C CA . ARG F 1 108 ? 43.879 82.684 11.650 1.00 35.11 108 ARG F CA 1
ATOM 16683 C C . ARG F 1 108 ? 44.101 83.201 10.233 1.00 35.11 108 ARG F C 1
ATOM 16684 O O . ARG F 1 108 ? 43.371 82.850 9.307 1.00 77.60 108 ARG F O 1
ATOM 16692 N N . VAL F 1 109 ? 45.119 84.046 10.091 1.00 31.31 109 VAL F N 1
ATOM 16693 C CA . VAL F 1 109 ? 45.461 84.661 8.824 1.00 31.31 109 VAL F CA 1
ATOM 16694 C C . VAL F 1 109 ? 46.929 85.100 8.806 1.00 31.31 109 VAL F C 1
ATOM 16695 O O . VAL F 1 109 ? 47.499 85.423 9.845 1.00 21.51 109 VAL F O 1
ATOM 16699 N N . ASP F 1 110 ? 47.547 85.096 7.629 1.00 48.55 110 ASP F N 1
ATOM 16700 C CA . ASP F 1 110 ? 48.919 85.562 7.527 1.00 48.55 110 ASP F CA 1
ATOM 16701 C C . ASP F 1 110 ? 48.827 86.938 6.875 1.00 48.55 110 ASP F C 1
ATOM 16702 O O . ASP F 1 110 ? 48.596 87.045 5.673 1.00 55.55 110 ASP F O 1
ATOM 16707 N N . PRO F 1 111 ? 48.988 88.012 7.665 1.00 51.59 111 PRO F N 1
ATOM 16708 C CA . PRO F 1 111 ? 48.907 89.370 7.118 1.00 51.59 111 PRO F CA 1
ATOM 16709 C C . PRO F 1 111 ? 49.788 89.620 5.892 1.00 51.59 111 PRO F C 1
ATOM 16710 O O . PRO F 1 111 ? 49.403 90.375 4.998 1.00 31.22 111 PRO F O 1
ATOM 16714 N N . LYS F 1 112 ? 50.954 88.975 5.850 1.00 52.20 112 LYS F N 1
ATOM 16715 C CA . LYS F 1 112 ? 51.913 89.125 4.748 1.00 52.20 112 LYS F CA 1
ATOM 16716 C C . LYS F 1 112 ? 51.351 88.865 3.345 1.00 52.20 112 LYS F C 1
ATOM 16717 O O . LYS F 1 112 ? 51.767 89.503 2.378 1.00 99.45 112 LYS F O 1
ATOM 16723 N N . LYS F 1 113 ? 50.414 87.929 3.239 1.00 19.66 113 LYS F N 1
ATOM 16724 C CA . LYS F 1 113 ? 49.800 87.578 1.957 1.00 19.66 113 LYS F CA 1
ATOM 16725 C C . LYS F 1 113 ? 48.510 88.354 1.679 1.00 19.66 113 LYS F C 1
ATOM 16726 O O . LYS F 1 113 ? 47.728 87.984 0.804 1.00 79.90 113 LYS F O 1
ATOM 16732 N N . LEU F 1 114 ? 48.294 89.431 2.425 1.00 37.64 114 LEU F N 1
ATOM 16733 C CA . LEU F 1 114 ? 47.100 90.247 2.244 1.00 37.64 114 LEU F CA 1
ATOM 16734 C C . LEU F 1 114 ? 47.486 91.693 1.965 1.00 37.64 114 LEU F C 1
ATOM 16735 O O . LEU F 1 114 ? 48.469 92.203 2.516 1.00 45.76 114 LEU F O 1
ATOM 16740 N N . SER F 1 115 ? 46.710 92.354 1.114 1.00 29.96 115 SER F N 1
ATOM 16741 C CA . SER F 1 115 ? 46.961 93.754 0.781 1.00 29.96 115 SER F CA 1
ATOM 16742 C C . SER F 1 115 ? 46.357 94.684 1.838 1.00 29.96 115 SER F C 1
ATOM 16743 O O . SER F 1 115 ? 45.392 94.327 2.516 1.00 65.79 115 SER F O 1
ATOM 16746 N N . ARG F 1 116 ? 46.927 95.878 1.967 1.00 38.36 116 ARG F N 1
ATOM 16747 C CA . ARG F 1 116 ? 46.451 96.866 2.929 1.00 38.36 116 ARG F CA 1
ATOM 16748 C C . ARG F 1 116 ? 44.930 96.986 2.849 1.00 38.36 116 ARG F C 1
ATOM 16749 O O . ARG F 1 116 ? 44.250 97.108 3.867 1.00 74.91 116 ARG F O 1
ATOM 16757 N N . ARG F 1 117 ? 44.407 96.941 1.627 1.00 18.02 117 ARG F N 1
ATOM 16758 C CA . ARG F 1 117 ? 42.971 97.031 1.404 1.00 18.02 117 ARG F CA 1
ATOM 16759 C C . ARG F 1 117 ? 42.278 95.805 1.994 1.00 18.02 117 ARG F C 1
ATOM 16760 O O . ARG F 1 117 ? 41.277 95.926 2.698 1.00 79.07 117 ARG F O 1
ATOM 16768 N N . GLU F 1 118 ? 42.820 94.625 1.708 1.00 31.70 118 GLU F N 1
ATOM 16769 C CA . GLU F 1 118 ? 42.246 93.388 2.219 1.00 31.70 118 GLU F CA 1
ATOM 16770 C C . GLU F 1 118 ? 42.338 93.314 3.737 1.00 31.70 118 GLU F C 1
ATOM 16771 O O . GLU F 1 118 ? 41.390 92.893 4.397 1.00 41.51 118 GLU F O 1
ATOM 16777 N N . LEU F 1 119 ? 43.482 93.714 4.287 1.00 32.74 119 LEU F N 1
ATOM 16778 C CA . LEU F 1 119 ? 43.664 93.701 5.729 1.00 32.74 119 LEU F CA 1
ATOM 16779 C C . LEU F 1 119 ? 42.572 94.582 6.352 1.00 32.74 119 LEU F C 1
ATOM 16780 O O . LEU F 1 119 ? 41.743 94.103 7.134 1.00 34.72 119 LEU F O 1
ATOM 16785 N N . GLU F 1 120 ? 42.562 95.867 5.992 1.00 15.86 120 GLU F N 1
ATOM 16786 C CA . GLU F 1 120 ? 41.563 96.806 6.499 1.00 15.86 120 GLU F CA 1
ATOM 16787 C C . GLU F 1 120 ? 40.167 96.200 6.425 1.00 15.86 120 GLU F C 1
ATOM 16788 O O . GLU F 1 120 ? 39.355 96.393 7.323 1.00 59.17 120 GLU F O 1
ATOM 16794 N N . ARG F 1 121 ? 39.902 95.457 5.354 1.00 14.77 121 ARG F N 1
ATOM 16795 C CA . ARG F 1 121 ? 38.610 94.805 5.157 1.00 14.77 121 ARG F CA 1
ATOM 16796 C C . ARG F 1 121 ? 38.407 93.748 6.226 1.00 14.77 121 ARG F C 1
ATOM 16797 O O . ARG F 1 121 ? 37.471 93.816 7.013 1.00 73.15 121 ARG F O 1
ATOM 16805 N N . LEU F 1 122 ? 39.288 92.760 6.243 1.00 57.66 122 LEU F N 1
ATOM 16806 C CA . LEU F 1 122 ? 39.207 91.688 7.220 1.00 57.66 122 LEU F CA 1
ATOM 16807 C C . LEU F 1 122 ? 39.109 92.266 8.632 1.00 57.66 122 LEU F C 1
ATOM 16808 O O . LEU F 1 122 ? 38.252 91.855 9.407 1.00 33.54 122 LEU F O 1
ATOM 16813 N N . SER F 1 123 ? 39.975 93.225 8.960 1.00 19.49 123 SER F N 1
ATOM 16814 C CA . SER F 1 123 ? 39.958 93.869 10.275 1.00 19.49 123 SER F CA 1
ATOM 16815 C C . SER F 1 123 ? 38.553 94.393 10.635 1.00 19.49 123 SER F C 1
ATOM 16816 O O . SER F 1 123 ? 38.094 94.237 11.762 1.00 22.44 123 SER F O 1
ATOM 16819 N N . ARG F 1 124 ? 37.867 95.023 9.687 1.00 11.50 124 ARG F N 1
ATOM 16820 C CA . ARG F 1 124 ? 36.522 95.523 9.936 1.00 11.50 124 ARG F CA 1
ATOM 16821 C C . ARG F 1 124 ? 35.535 94.379 10.112 1.00 11.50 124 ARG F C 1
ATOM 16822 O O . ARG F 1 124 ? 34.915 94.251 11.164 1.00 22.67 124 ARG F O 1
ATOM 16830 N N . ARG F 1 125 ? 35.374 93.542 9.096 1.00 11.88 125 ARG F N 1
ATOM 16831 C CA . ARG F 1 125 ? 34.437 92.427 9.215 1.00 11.88 125 ARG F CA 1
ATOM 16832 C C . ARG F 1 125 ? 34.593 91.675 10.543 1.00 11.88 125 ARG F C 1
ATOM 16833 O O . ARG F 1 125 ? 33.612 91.239 11.143 1.00 34.96 125 ARG F O 1
ATOM 16841 N N . PHE F 1 126 ? 35.835 91.515 10.993 1.00 22.03 126 PHE F N 1
ATOM 16842 C CA . PHE F 1 126 ? 36.084 90.808 12.232 1.00 22.03 126 PHE F CA 1
ATOM 16843 C C . PHE F 1 126 ? 35.418 91.567 13.362 1.00 22.03 126 PHE F C 1
ATOM 16844 O O . PHE F 1 126 ? 34.496 91.068 14.002 1.00 27.67 126 PHE F O 1
ATOM 16852 N N . PHE F 1 127 ? 35.880 92.790 13.594 1.00 23.55 127 PHE F N 1
ATOM 16853 C CA . PHE F 1 127 ? 35.334 93.614 14.662 1.00 23.55 127 PHE F CA 1
ATOM 16854 C C . PHE F 1 127 ? 33.814 93.710 14.651 1.00 23.55 127 PHE F C 1
ATOM 16855 O O . PHE F 1 127 ? 33.203 93.914 15.689 1.00 36.28 127 PHE F O 1
ATOM 16863 N N . ARG F 1 128 ? 33.191 93.573 13.489 1.00 15.87 128 ARG F N 1
ATOM 16864 C CA . ARG F 1 128 ? 31.734 93.644 13.428 1.00 15.87 128 ARG F CA 1
ATOM 16865 C C . ARG F 1 128 ? 31.150 92.317 13.889 1.00 15.87 128 ARG F C 1
ATOM 16866 O O . ARG F 1 128 ? 30.091 92.269 14.502 1.00 99.99 128 ARG F O 1
ATOM 16874 N N . GLU F 1 129 ? 31.878 91.243 13.603 1.00 29.52 129 GLU F N 1
ATOM 16875 C CA . GLU F 1 129 ? 31.460 89.897 13.957 1.00 29.52 129 GLU F CA 1
ATOM 16876 C C . GLU F 1 129 ? 31.539 89.598 15.451 1.00 29.52 129 GLU F C 1
ATOM 16877 O O . GLU F 1 129 ? 30.782 88.770 15.960 1.00 41.37 129 GLU F O 1
ATOM 16883 N N . ILE F 1 130 ? 32.457 90.262 16.148 1.00 50.87 130 ILE F N 1
ATOM 16884 C CA . ILE F 1 130 ? 32.608 90.068 17.585 1.00 50.87 130 ILE F CA 1
ATOM 16885 C C . ILE F 1 130 ? 32.098 91.282 18.375 1.00 50.87 130 ILE F C 1
ATOM 16886 O O . ILE F 1 130 ? 32.346 91.407 19.578 1.00 22.54 130 ILE F O 1
ATOM 16891 N N . GLN F 1 131 ? 31.386 92.179 17.703 1.00 40.55 131 GLN F N 1
ATOM 16892 C CA . GLN F 1 131 ? 30.861 93.370 18.357 1.00 40.55 131 GLN F CA 1
ATOM 16893 C C . GLN F 1 131 ? 29.962 92.981 19.527 1.00 40.55 131 GLN F C 1
ATOM 16894 O O . GLN F 1 131 ? 30.063 93.548 20.610 1.00 52.16 131 GLN F O 1
ATOM 16900 N N . VAL F 1 132 ? 29.100 91.995 19.302 1.00 19.96 132 VAL F N 1
ATOM 16901 C CA . VAL F 1 132 ? 28.158 91.530 20.312 1.00 19.96 132 VAL F CA 1
ATOM 16902 C C . VAL F 1 132 ? 28.771 91.325 21.682 1.00 19.96 132 VAL F C 1
ATOM 16903 O O . VAL F 1 132 ? 28.162 91.647 22.701 1.00 40.10 132 VAL F O 1
ATOM 16907 N N . ILE F 1 133 ? 29.982 90.788 21.699 1.00 22.23 133 ILE F N 1
ATOM 16908 C CA . ILE F 1 133 ? 30.687 90.474 22.933 1.00 22.23 133 ILE F CA 1
ATOM 16909 C C . ILE F 1 133 ? 31.555 91.587 23.525 1.00 22.23 133 ILE F C 1
ATOM 16910 O O . ILE F 1 133 ? 31.941 91.506 24.689 1.00 22.38 133 ILE F O 1
ATOM 16915 N N . ILE F 1 134 ? 31.852 92.630 22.753 1.00 34.07 134 ILE F N 1
ATOM 16916 C CA . ILE F 1 134 ? 32.717 93.695 23.262 1.00 34.07 134 ILE F CA 1
ATOM 16917 C C . ILE F 1 134 ? 32.049 95.043 23.466 1.00 34.07 134 ILE F C 1
ATOM 16918 O O . ILE F 1 134 ? 30.891 95.245 23.108 1.00 32.43 134 ILE F O 1
ATOM 16923 N N . GLY F 1 135 ? 32.808 95.963 24.049 1.00 18.51 135 GLY F N 1
ATOM 16924 C CA . GLY F 1 135 ? 32.311 97.302 24.323 1.00 18.51 135 GLY F CA 1
ATOM 16925 C C . GLY F 1 135 ? 33.307 98.049 25.200 1.00 18.51 135 GLY F C 1
ATOM 16926 O O . GLY F 1 135 ? 34.208 97.428 25.760 1.00 34.28 135 GLY F O 1
ATOM 16927 N N . PRO F 1 136 ? 33.182 99.373 25.348 1.00 33.87 136 PRO F N 1
ATOM 16928 C CA . PRO F 1 136 ? 34.144 100.087 26.187 1.00 33.87 136 PRO F CA 1
ATOM 16929 C C . PRO F 1 136 ? 33.988 99.707 27.645 1.00 33.87 136 PRO F C 1
ATOM 16930 O O . PRO F 1 136 ? 34.835 100.050 28.474 1.00 7.06 136 PRO F O 1
ATOM 16934 N N . TYR F 1 137 ? 32.906 98.993 27.947 1.00 30.98 137 TYR F N 1
ATOM 16935 C CA . TYR F 1 137 ? 32.637 98.556 29.311 1.00 30.98 137 TYR F CA 1
ATOM 16936 C C . TYR F 1 137 ? 32.420 97.045 29.393 1.00 30.98 137 TYR F C 1
ATOM 16937 O O . TYR F 1 137 ? 31.809 96.566 30.345 1.00 38.15 137 TYR F O 1
ATOM 16946 N N . ASN F 1 138 ? 32.914 96.298 28.401 1.00 17.91 138 ASN F N 1
ATOM 16947 C CA . ASN F 1 138 ? 32.767 94.833 28.368 1.00 17.91 138 ASN F CA 1
ATOM 16948 C C . ASN F 1 138 ? 34.081 94.155 27.989 1.00 17.91 138 ASN F C 1
ATOM 16949 O O . ASN F 1 138 ? 34.571 93.255 28.676 1.00 37.59 138 ASN F O 1
ATOM 16954 N N . ASP F 1 139 ? 34.628 94.582 26.861 1.00 45.10 139 ASP F N 1
ATOM 16955 C CA . ASP F 1 139 ? 35.864 94.026 26.343 1.00 45.10 139 ASP F CA 1
ATOM 16956 C C . ASP F 1 139 ? 36.531 95.087 25.485 1.00 45.10 139 ASP F C 1
ATOM 16957 O O . ASP F 1 139 ? 35.947 95.565 24.511 1.00 44.90 139 ASP F O 1
ATOM 16962 N N . ILE F 1 140 ? 37.751 95.454 25.849 1.00 24.94 140 ILE F N 1
ATOM 16963 C CA . ILE F 1 140 ? 38.491 96.470 25.125 1.00 24.94 140 ILE F CA 1
ATOM 16964 C C . ILE F 1 140 ? 39.724 95.854 24.451 1.00 24.94 140 ILE F C 1
ATOM 16965 O O . ILE F 1 140 ? 40.787 95.759 25.070 1.00 20.39 140 ILE F O 1
ATOM 16970 N N . PRO F 1 141 ? 39.604 95.435 23.167 1.00 21.07 141 PRO F N 1
ATOM 16971 C CA . PRO F 1 141 ? 40.747 94.833 22.475 1.00 21.07 141 PRO F CA 1
ATOM 16972 C C . PRO F 1 141 ? 41.952 95.744 22.454 1.00 21.07 141 PRO F C 1
ATOM 16973 O O . PRO F 1 141 ? 41.886 96.873 22.929 1.00 27.06 141 PRO F O 1
ATOM 16977 N N . ALA F 1 142 ? 43.057 95.239 21.917 1.00 10.66 142 ALA F N 1
ATOM 16978 C CA . ALA F 1 142 ? 44.310 95.991 21.824 1.00 10.66 142 ALA F CA 1
ATOM 16979 C C . ALA F 1 142 ? 45.227 95.284 20.835 1.00 10.66 142 ALA F C 1
ATOM 16980 O O . ALA F 1 142 ? 44.953 94.159 20.410 1.00 34.32 142 ALA F O 1
ATOM 16982 N N . PRO F 1 143 ? 46.328 95.936 20.443 1.00 27.58 143 PRO F N 1
ATOM 16983 C CA . PRO F 1 143 ? 47.215 95.272 19.494 1.00 27.58 143 PRO F CA 1
ATOM 16984 C C . PRO F 1 143 ? 48.035 94.152 20.109 1.00 27.58 143 PRO F C 1
ATOM 16985 O O . PRO F 1 143 ? 48.433 94.216 21.270 1.00 45.31 143 PRO F O 1
ATOM 16989 N N . ASP F 1 144 ? 48.269 93.117 19.316 1.00 47.30 144 ASP F N 1
ATOM 16990 C CA . ASP F 1 144 ? 49.077 91.991 19.735 1.00 47.30 144 ASP F CA 1
ATOM 16991 C C . ASP F 1 144 ? 50.035 91.721 18.578 1.00 47.30 144 ASP F C 1
ATOM 16992 O O . ASP F 1 144 ? 50.504 92.656 17.915 1.00 55.26 144 ASP F O 1
ATOM 16997 N N . VAL F 1 145 ? 50.309 90.445 18.332 1.00 36.86 145 VAL F N 1
ATOM 16998 C CA . VAL F 1 145 ? 51.208 90.038 17.269 1.00 36.86 145 VAL F CA 1
ATOM 16999 C C . VAL F 1 145 ? 50.576 90.277 15.914 1.00 36.86 145 VAL F C 1
ATOM 17000 O O . VAL F 1 145 ? 49.471 89.801 15.639 1.00 40.27 145 VAL F O 1
ATOM 17004 N N . ASN F 1 146 ? 51.293 91.022 15.077 1.00 63.59 146 ASN F N 1
ATOM 17005 C CA . ASN F 1 146 ? 50.863 91.333 13.720 1.00 63.59 146 ASN F CA 1
ATOM 17006 C C . ASN F 1 146 ? 49.707 92.313 13.600 1.00 63.59 146 ASN F C 1
ATOM 17007 O O . ASN F 1 146 ? 49.005 92.329 12.590 1.00 53.88 146 ASN F O 1
ATOM 17012 N N . THR F 1 147 ? 49.506 93.121 14.634 1.00 48.13 147 THR F N 1
ATOM 17013 C CA . THR F 1 147 ? 48.462 94.142 14.625 1.00 48.13 147 THR F CA 1
ATOM 17014 C C . THR F 1 147 ? 49.106 95.347 15.290 1.00 48.13 147 THR F C 1
ATOM 17015 O O . THR F 1 147 ? 50.021 95.195 16.107 1.00 21.37 147 THR F O 1
ATOM 17019 N N . ASN F 1 148 ? 48.630 96.537 14.939 1.00 11.99 148 ASN F N 1
ATOM 17020 C CA . ASN F 1 148 ? 49.204 97.792 15.436 1.00 11.99 148 ASN F CA 1
ATOM 17021 C C . ASN F 1 148 ? 48.212 98.941 15.429 1.00 11.99 148 ASN F C 1
ATOM 17022 O O . ASN F 1 148 ? 47.024 98.767 15.138 1.00 55.17 148 ASN F O 1
ATOM 17027 N N . ALA F 1 149 ? 48.733 100.129 15.716 1.00 28.53 149 ALA F N 1
ATOM 17028 C CA . ALA F 1 149 ? 47.898 101.316 15.785 1.00 28.53 149 ALA F CA 1
ATOM 17029 C C . ALA F 1 149 ? 47.044 101.501 14.545 1.00 28.53 149 ALA F C 1
ATOM 17030 O O . ALA F 1 149 ? 45.955 102.069 14.627 1.00 42.66 149 ALA F O 1
ATOM 17032 N N . ASP F 1 150 ? 47.531 101.013 13.405 1.00 19.79 150 ASP F N 1
ATOM 17033 C CA . ASP F 1 150 ? 46.800 101.147 12.148 1.00 19.79 150 ASP F CA 1
ATOM 17034 C C . ASP F 1 150 ? 45.578 100.233 12.118 1.00 19.79 150 ASP F C 1
ATOM 17035 O O . ASP F 1 150 ? 44.473 100.667 11.778 1.00 48.02 150 ASP F O 1
ATOM 17040 N N . VAL F 1 151 ? 45.782 98.970 12.478 1.00 19.18 151 VAL F N 1
ATOM 17041 C CA . VAL F 1 151 ? 44.688 98.005 12.506 1.00 19.18 151 VAL F CA 1
ATOM 17042 C C . VAL F 1 151 ? 43.691 98.415 13.589 1.00 19.18 151 VAL F C 1
ATOM 17043 O O . VAL F 1 151 ? 42.464 98.356 13.403 1.00 27.31 151 VAL F O 1
ATOM 17047 N N . ILE F 1 152 ? 44.234 98.838 14.725 1.00 58.60 152 ILE F N 1
ATOM 17048 C CA . ILE F 1 152 ? 43.416 99.238 15.857 1.00 58.60 152 ILE F CA 1
ATOM 17049 C C . ILE F 1 152 ? 42.533 100.448 15.491 1.00 58.60 152 ILE F C 1
ATOM 17050 O O . ILE F 1 152 ? 41.404 100.570 15.972 1.00 15.86 152 ILE F O 1
ATOM 17055 N N . ALA F 1 153 ? 43.022 101.321 14.614 1.00 21.31 153 ALA F N 1
ATOM 17056 C CA . ALA F 1 153 ? 42.229 102.490 14.198 1.00 21.31 153 ALA F CA 1
ATOM 17057 C C . ALA F 1 153 ? 41.094 102.106 13.249 1.00 21.31 153 ALA F C 1
ATOM 17058 O O . ALA F 1 153 ? 40.063 102.776 13.188 1.00 15.02 153 ALA F O 1
ATOM 17060 N N . TRP F 1 154 ? 41.278 101.041 12.486 1.00 17.00 154 TRP F N 1
ATOM 17061 C CA . TRP F 1 154 ? 40.208 100.621 11.600 1.00 17.00 154 TRP F CA 1
ATOM 17062 C C . TRP F 1 154 ? 39.132 100.050 12.500 1.00 17.00 154 TRP F C 1
ATOM 17063 O O . TRP F 1 154 ? 37.938 100.176 12.220 1.00 40.68 154 TRP F O 1
ATOM 17074 N N . TYR F 1 155 ? 39.575 99.410 13.585 1.00 47.26 155 TYR F N 1
ATOM 17075 C CA . TYR F 1 155 ? 38.667 98.802 14.561 1.00 47.26 155 TYR F CA 1
ATOM 17076 C C . TYR F 1 155 ? 37.794 99.894 15.154 1.00 47.26 155 TYR F C 1
ATOM 17077 O O . TYR F 1 155 ? 36.566 99.835 15.106 1.00 32.70 155 TYR F O 1
ATOM 17086 N N . MET F 1 156 ? 38.450 100.893 15.730 1.00 26.33 156 MET F N 1
ATOM 17087 C CA . MET F 1 156 ? 37.732 102.009 16.324 1.00 26.33 156 MET F CA 1
ATOM 17088 C C . MET F 1 156 ? 36.703 102.577 15.339 1.00 26.33 156 MET F C 1
ATOM 17089 O O . MET F 1 156 ? 35.534 102.745 15.683 1.00 42.29 156 MET F O 1
ATOM 17094 N N . ASP F 1 157 ? 37.134 102.858 14.110 1.00 42.52 157 ASP F N 1
ATOM 17095 C CA . ASP F 1 157 ? 36.235 103.405 13.100 1.00 42.52 157 ASP F CA 1
ATOM 17096 C C . ASP F 1 157 ? 35.004 102.539 12.872 1.00 42.52 157 ASP F C 1
ATOM 17097 O O . ASP F 1 157 ? 33.883 102.967 13.089 1.00 44.12 157 ASP F O 1
ATOM 17102 N N . GLU F 1 158 ? 35.233 101.316 12.421 1.00 28.26 158 GLU F N 1
ATOM 17103 C CA . GLU F 1 158 ? 34.169 100.366 12.146 1.00 28.26 158 GLU F CA 1
ATOM 17104 C C . GLU F 1 158 ? 33.143 100.348 13.261 1.00 28.26 158 GLU F C 1
ATOM 17105 O O . GLU F 1 158 ? 31.939 100.281 13.005 1.00 29.70 158 GLU F O 1
ATOM 17111 N N . TYR F 1 159 ? 33.630 100.403 14.501 1.00 39.65 159 TYR F N 1
ATOM 17112 C CA . TYR F 1 159 ? 32.768 100.378 15.671 1.00 39.65 159 TYR F CA 1
ATOM 17113 C C . TYR F 1 159 ? 31.858 101.603 15.700 1.00 39.65 159 TYR F C 1
ATOM 17114 O O . TYR F 1 159 ? 30.634 101.473 15.785 1.00 40.58 159 TYR F O 1
ATOM 17123 N N . GLU F 1 160 ? 32.457 102.791 15.618 1.00 19.17 160 GLU F N 1
ATOM 17124 C CA . GLU F 1 160 ? 31.696 104.036 15.633 1.00 19.17 160 GLU F CA 1
ATOM 17125 C C . GLU F 1 160 ? 30.599 104.046 14.577 1.00 19.17 160 GLU F C 1
ATOM 17126 O O . GLU F 1 160 ? 29.478 104.483 14.838 1.00 53.31 160 GLU F O 1
ATOM 17132 N N . MET F 1 161 ? 30.931 103.561 13.384 1.00 37.96 161 MET F N 1
ATOM 17133 C CA . MET F 1 161 ? 29.990 103.521 12.274 1.00 37.96 161 MET F CA 1
ATOM 17134 C C . MET F 1 161 ? 28.770 102.683 12.605 1.00 37.96 161 MET F C 1
ATOM 17135 O O . MET F 1 161 ? 27.678 102.946 12.110 1.00 76.80 161 MET F O 1
ATOM 17140 N N . ASN F 1 162 ? 28.962 101.673 13.447 1.00 47.62 162 ASN F N 1
ATOM 17141 C CA . ASN F 1 162 ? 27.878 100.777 13.840 1.00 47.62 162 ASN F CA 1
ATOM 17142 C C . ASN F 1 162 ? 27.139 101.319 15.051 1.00 47.62 162 ASN F C 1
ATOM 17143 O O . ASN F 1 162 ? 25.911 101.390 15.075 1.00 64.58 162 ASN F O 1
ATOM 17148 N N . VAL F 1 163 ? 27.917 101.698 16.055 1.00 53.54 163 VAL F N 1
ATOM 17149 C CA . VAL F 1 163 ? 27.399 102.236 17.303 1.00 53.54 163 VAL F CA 1
ATOM 17150 C C . VAL F 1 163 ? 26.629 103.539 17.077 1.00 53.54 163 VAL F C 1
ATOM 17151 O O . VAL F 1 163 ? 25.589 103.770 17.685 1.00 42.18 163 VAL F O 1
ATOM 17155 N N . GLY F 1 164 ? 27.155 104.397 16.211 1.00 23.10 164 GLY F N 1
ATOM 17156 C CA . GLY F 1 164 ? 26.469 105.637 15.904 1.00 23.10 164 GLY F CA 1
ATOM 17157 C C . GLY F 1 164 ? 27.074 106.892 16.487 1.00 23.10 164 GLY F C 1
ATOM 17158 O O . GLY F 1 164 ? 26.557 107.987 16.265 1.00 60.12 164 GLY F O 1
ATOM 17159 N N . HIS F 1 165 ? 28.166 106.749 17.228 1.00 19.68 165 HIS F N 1
ATOM 17160 C CA . HIS F 1 165 ? 28.811 107.911 17.844 1.00 19.68 165 HIS F CA 1
ATOM 17161 C C . HIS F 1 165 ? 30.238 107.595 18.252 1.00 19.68 165 HIS F C 1
ATOM 17162 O O . HIS F 1 165 ? 30.608 106.428 18.413 1.00 45.26 165 HIS F O 1
ATOM 17169 N N . THR F 1 166 ? 31.032 108.641 18.442 1.00 39.05 166 THR F N 1
ATOM 17170 C CA . THR F 1 166 ? 32.422 108.444 18.802 1.00 39.05 166 THR F CA 1
ATOM 17171 C C . THR F 1 166 ? 32.593 107.752 20.142 1.00 39.05 166 THR F C 1
ATOM 17172 O O . THR F 1 166 ? 32.085 108.210 21.166 1.00 50.31 166 THR F O 1
ATOM 17176 N N . VAL F 1 167 ? 33.299 106.626 20.114 1.00 30.02 167 VAL F N 1
ATOM 17177 C CA . VAL F 1 167 ? 33.578 105.856 21.304 1.00 30.02 167 VAL F CA 1
ATOM 17178 C C . VAL F 1 167 ? 35.049 106.116 21.616 1.00 30.02 167 VAL F C 1
ATOM 17179 O O . VAL F 1 167 ? 35.368 106.936 22.468 1.00 37.93 167 VAL F O 1
ATOM 17183 N N . LEU F 1 168 ? 35.949 105.442 20.917 1.00 32.63 168 LEU F N 1
ATOM 17184 C CA . LEU F 1 168 ? 37.385 105.649 21.116 1.00 32.63 168 LEU F CA 1
ATOM 17185 C C . LEU F 1 168 ? 37.973 105.083 22.406 1.00 32.63 168 LEU F C 1
ATOM 17186 O O . LEU F 1 168 ? 39.160 105.243 22.696 1.00 35.91 168 LEU F O 1
ATOM 17191 N N . GLY F 1 169 ? 37.136 104.405 23.175 1.00 20.49 169 GLY F N 1
ATOM 17192 C CA . GLY F 1 169 ? 37.618 103.763 24.377 1.00 20.49 169 GLY F CA 1
ATOM 17193 C C . GLY F 1 169 ? 37.385 102.287 24.118 1.00 20.49 169 GLY F C 1
ATOM 17194 O O . GLY F 1 169 ? 37.607 101.441 24.972 1.00 34.87 169 GLY F O 1
ATOM 17195 N N . ILE F 1 170 ? 36.927 101.989 22.907 1.00 33.66 170 ILE F N 1
ATOM 17196 C CA . ILE F 1 170 ? 36.621 100.627 22.501 1.00 33.66 170 ILE F CA 1
ATOM 17197 C C . ILE F 1 170 ? 37.874 99.792 22.316 1.00 33.66 170 ILE F C 1
ATOM 17198 O O . ILE F 1 170 ? 37.830 98.564 22.398 1.00 35.75 170 ILE F O 1
ATOM 17203 N N . VAL F 1 171 ? 38.993 100.459 22.062 1.00 21.45 171 VAL F N 1
ATOM 17204 C CA . VAL F 1 171 ? 40.275 99.771 21.880 1.00 21.45 171 VAL F CA 1
ATOM 17205 C C . VAL F 1 171 ? 41.434 100.672 22.313 1.00 21.45 171 VAL F C 1
ATOM 17206 O O . VAL F 1 171 ? 41.318 101.903 22.327 1.00 39.12 171 VAL F O 1
ATOM 17210 N N . THR F 1 172 ? 42.550 100.055 22.674 1.00 24.62 172 THR F N 1
ATOM 17211 C CA . THR F 1 172 ? 43.720 100.810 23.103 1.00 24.62 172 THR F CA 1
ATOM 17212 C C . THR F 1 172 ? 44.851 100.618 22.106 1.00 24.62 172 THR F C 1
ATOM 17213 O O . THR F 1 172 ? 44.764 99.789 21.191 1.00 45.02 172 THR F O 1
ATOM 17217 N N . GLY F 1 173 ? 45.922 101.375 22.288 1.00 43.62 173 GLY F N 1
ATOM 17218 C CA . GLY F 1 173 ? 47.044 101.273 21.377 1.00 43.62 173 GLY F CA 1
ATOM 17219 C C . GLY F 1 173 ? 46.768 101.977 20.060 1.00 43.62 173 GLY F C 1
ATOM 17220 O O . GLY F 1 173 ? 47.289 101.589 19.019 1.00 63.73 173 GLY F O 1
ATOM 17221 N N . LYS F 1 174 ? 45.940 103.012 20.100 1.00 34.10 174 LYS F N 1
ATOM 17222 C CA . LYS F 1 174 ? 45.604 103.761 18.898 1.00 34.10 174 LYS F CA 1
ATOM 17223 C C . LYS F 1 174 ? 46.650 104.846 18.700 1.00 34.10 174 LYS F C 1
ATOM 17224 O O . LYS F 1 174 ? 47.431 105.136 19.608 1.00 32.32 174 LYS F O 1
ATOM 17230 N N . PRO F 1 175 ? 46.697 105.443 17.501 1.00 33.60 175 PRO F N 1
ATOM 17231 C CA . PRO F 1 175 ? 47.681 106.501 17.258 1.00 33.60 175 PRO F CA 1
ATOM 17232 C C . PRO F 1 175 ? 47.347 107.662 18.184 1.00 33.60 175 PRO F C 1
ATOM 17233 O O . PRO F 1 175 ? 46.170 107.937 18.432 1.00 38.59 175 PRO F O 1
ATOM 17237 N N . VAL F 1 176 ? 48.374 108.336 18.697 1.00 27.73 176 VAL F N 1
ATOM 17238 C CA . VAL F 1 176 ? 48.170 109.468 19.600 1.00 27.73 176 VAL F CA 1
ATOM 17239 C C . VAL F 1 176 ? 47.125 110.472 19.084 1.00 27.73 176 VAL F C 1
ATOM 17240 O O . VAL F 1 176 ? 46.244 110.896 19.833 1.00 57.57 176 VAL F O 1
ATOM 17244 N N . GLU F 1 177 ? 47.224 110.831 17.803 1.00 40.48 177 GLU F N 1
ATOM 17245 C CA . GLU F 1 177 ? 46.320 111.782 17.157 1.00 40.48 177 GLU F CA 1
ATOM 17246 C C . GLU F 1 177 ? 44.899 111.264 17.003 1.00 40.48 177 GLU F C 1
ATOM 17247 O O . GLU F 1 177 ? 44.025 111.975 16.506 1.00 71.70 177 GLU F O 1
ATOM 17253 N N . LEU F 1 178 ? 44.664 110.027 17.420 1.00 41.96 178 LEU F N 1
ATOM 17254 C CA . LEU F 1 178 ? 43.331 109.461 17.320 1.00 41.96 178 LEU F CA 1
ATOM 17255 C C . LEU F 1 178 ? 42.845 108.842 18.637 1.00 41.96 178 LEU F C 1
ATOM 17256 O O . LEU F 1 178 ? 42.165 107.812 18.631 1.00 55.63 178 LEU F O 1
ATOM 17261 N N . GLY F 1 179 ? 43.205 109.463 19.761 1.00 40.30 179 GLY F N 1
ATOM 17262 C CA . GLY F 1 179 ? 42.762 108.964 21.051 1.00 40.30 179 GLY F CA 1
ATOM 17263 C C . GLY F 1 179 ? 43.728 108.059 21.781 1.00 40.30 179 GLY F C 1
ATOM 17264 O O . GLY F 1 179 ? 43.372 107.418 22.771 1.00 78.30 179 GLY F O 1
ATOM 17265 N N . GLY F 1 180 ? 44.956 108.001 21.295 1.00 34.92 180 GLY F N 1
ATOM 17266 C CA . GLY F 1 180 ? 45.940 107.156 21.938 1.00 34.92 180 GLY F CA 1
ATOM 17267 C C . GLY F 1 180 ? 46.521 107.895 23.121 1.00 34.92 180 GLY F C 1
ATOM 17268 O O . GLY F 1 180 ? 46.033 108.975 23.471 1.00 19.78 180 GLY F O 1
ATOM 17269 N N . SER F 1 181 ? 47.566 107.324 23.722 1.00 19.44 181 SER F N 1
ATOM 17270 C CA . SER F 1 181 ? 48.210 107.927 24.878 1.00 19.44 181 SER F CA 1
ATOM 17271 C C . SER F 1 181 ? 49.698 108.042 24.654 1.00 19.44 181 SER F C 1
ATOM 17272 O O . SER F 1 181 ? 50.278 107.270 23.905 1.00 41.19 181 SER F O 1
ATOM 17275 N N . LYS F 1 182 ? 50.305 109.018 25.317 1.00 35.14 182 LYS F N 1
ATOM 17276 C CA . LYS F 1 182 ? 51.736 109.233 25.215 1.00 35.14 182 LYS F CA 1
ATOM 17277 C C . LYS F 1 182 ? 52.461 108.223 26.099 1.00 35.14 182 LYS F C 1
ATOM 17278 O O . LYS F 1 182 ? 51.885 107.704 27.055 1.00 78.14 182 LYS F O 1
ATOM 17284 N N . GLY F 1 183 ? 53.721 107.948 25.771 1.00 41.91 183 GLY F N 1
ATOM 17285 C CA . GLY F 1 183 ? 54.497 106.999 26.547 1.00 41.91 183 GLY F CA 1
ATOM 17286 C C . GLY F 1 183 ? 54.166 105.537 26.284 1.00 41.91 183 GLY F C 1
ATOM 17287 O O . GLY F 1 183 ? 54.564 104.663 27.054 1.00 61.69 183 GLY F O 1
ATOM 17288 N N . ARG F 1 184 ? 53.440 105.266 25.202 1.00 23.05 184 ARG F N 1
ATOM 17289 C CA . ARG F 1 184 ? 53.058 103.897 24.844 1.00 23.05 184 ARG F CA 1
ATOM 17290 C C . ARG F 1 184 ? 54.265 103.041 24.461 1.00 23.05 184 ARG F C 1
ATOM 17291 O O . ARG F 1 184 ? 54.359 101.878 24.848 1.00 99.43 184 ARG F O 1
ATOM 17299 N N . GLU F 1 185 ? 55.187 103.631 23.703 1.00 43.30 185 GLU F N 1
ATOM 17300 C CA . GLU F 1 185 ? 56.386 102.939 23.235 1.00 43.30 185 GLU F CA 1
ATOM 17301 C C . GLU F 1 185 ? 57.327 102.510 24.352 1.00 43.30 185 GLU F C 1
ATOM 17302 O O . GLU F 1 185 ? 57.677 101.336 24.476 1.00 100.00 185 GLU F O 1
ATOM 17308 N N . GLU F 1 186 ? 57.737 103.475 25.161 1.00 90.32 186 GLU F N 1
ATOM 17309 C CA . GLU F 1 186 ? 58.647 103.222 26.271 1.00 90.32 186 GLU F CA 1
ATOM 17310 C C . GLU F 1 186 ? 57.975 102.538 27.458 1.00 90.32 186 GLU F C 1
ATOM 17311 O O . GLU F 1 186 ? 58.641 102.132 28.403 1.00 50.30 186 GLU F O 1
ATOM 17317 N N . ALA F 1 187 ? 56.655 102.421 27.416 1.00 54.23 187 ALA F N 1
ATOM 17318 C CA . ALA F 1 187 ? 55.911 101.806 28.507 1.00 54.23 187 ALA F CA 1
ATOM 17319 C C . ALA F 1 187 ? 56.619 100.590 29.085 1.00 54.23 187 ALA F C 1
ATOM 17320 O O . ALA F 1 187 ? 57.289 100.684 30.111 1.00 46.40 187 ALA F O 1
ATOM 17322 N N . THR F 1 188 ? 56.475 99.453 28.413 1.00 43.01 188 THR F N 1
ATOM 17323 C CA . THR F 1 188 ? 57.070 98.205 28.869 1.00 43.01 188 THR F CA 1
ATOM 17324 C C . THR F 1 188 ? 58.474 98.361 29.406 1.00 43.01 188 THR F C 1
ATOM 17325 O O . THR F 1 188 ? 58.772 97.904 30.505 1.00 36.91 188 THR F O 1
ATOM 17329 N N . GLY F 1 189 ? 59.337 99.000 28.628 1.00 30.21 189 GLY F N 1
ATOM 17330 C CA . GLY F 1 189 ? 60.711 99.190 29.055 1.00 30.21 189 GLY F CA 1
ATOM 17331 C C . GLY F 1 189 ? 60.811 99.900 30.391 1.00 30.21 189 GLY F C 1
ATOM 17332 O O . GLY F 1 189 ? 61.509 99.434 31.295 1.00 51.92 189 GLY F O 1
ATOM 17333 N N . ARG F 1 190 ? 60.116 101.031 30.515 1.00 65.62 190 ARG F N 1
ATOM 17334 C CA . ARG F 1 190 ? 60.126 101.804 31.749 1.00 65.62 190 ARG F CA 1
ATOM 17335 C C . ARG F 1 190 ? 59.700 100.911 32.909 1.00 65.62 190 ARG F C 1
ATOM 17336 O O . ARG F 1 190 ? 60.256 100.992 34.001 1.00 33.52 190 ARG F O 1
ATOM 17344 N N . GLY F 1 191 ? 58.708 100.059 32.668 1.00 37.32 191 GLY F N 1
ATOM 17345 C CA . GLY F 1 191 ? 58.262 99.146 33.704 1.00 37.32 191 GLY F CA 1
ATOM 17346 C C . GLY F 1 191 ? 59.442 98.304 34.158 1.00 37.32 191 GLY F C 1
ATOM 17347 O O . GLY F 1 191 ? 59.776 98.265 35.340 1.00 23.88 191 GLY F O 1
ATOM 17348 N N . VAL F 1 192 ? 60.082 97.631 33.205 1.00 51.89 192 VAL F N 1
ATOM 17349 C CA . VAL F 1 192 ? 61.239 96.798 33.493 1.00 51.89 192 VAL F CA 1
ATOM 17350 C C . VAL F 1 192 ? 62.271 97.612 34.259 1.00 51.89 192 VAL F C 1
ATOM 17351 O O . VAL F 1 192 ? 62.907 97.114 35.179 1.00 27.99 192 VAL F O 1
ATOM 17355 N N . LYS F 1 193 ? 62.433 98.872 33.883 1.00 33.23 193 LYS F N 1
ATOM 17356 C CA . LYS F 1 193 ? 63.408 99.717 34.553 1.00 33.23 193 LYS F CA 1
ATOM 17357 C C . LYS F 1 193 ? 63.066 99.854 36.021 1.00 33.23 193 LYS F C 1
ATOM 17358 O O . LYS F 1 193 ? 63.901 99.596 36.886 1.00 49.47 193 LYS F O 1
ATOM 17364 N N . VAL F 1 194 ? 61.834 100.272 36.291 1.00 50.61 194 VAL F N 1
ATOM 17365 C CA . VAL F 1 194 ? 61.351 100.454 37.659 1.00 50.61 194 VAL F CA 1
ATOM 17366 C C . VAL F 1 194 ? 61.651 99.216 38.513 1.00 50.61 194 VAL F C 1
ATOM 17367 O O . VAL F 1 194 ? 62.128 99.331 39.646 1.00 40.85 194 VAL F O 1
ATOM 17371 N N . CYS F 1 195 ? 61.361 98.035 37.971 1.00 32.58 195 CYS F N 1
ATOM 17372 C CA . CYS F 1 195 ? 61.617 96.792 38.681 1.00 32.58 195 CYS F CA 1
ATOM 17373 C C . CYS F 1 195 ? 63.118 96.582 38.896 1.00 32.58 195 CYS F C 1
ATOM 17374 O O . CYS F 1 195 ? 63.552 96.317 40.008 1.00 50.95 195 CYS F O 1
ATOM 17377 N N . ALA F 1 196 ? 63.910 96.704 37.835 1.00 45.96 196 ALA F N 1
ATOM 17378 C CA . ALA F 1 196 ? 65.351 96.522 37.951 1.00 45.96 196 ALA F CA 1
ATOM 17379 C C . ALA F 1 196 ? 65.850 97.332 39.130 1.00 45.96 196 ALA F C 1
ATOM 17380 O O . ALA F 1 196 ? 66.659 96.863 39.925 1.00 39.40 196 ALA F O 1
ATOM 17382 N N . GLY F 1 197 ? 65.353 98.554 39.239 1.00 37.58 197 GLY F N 1
ATOM 17383 C CA . GLY F 1 197 ? 65.756 99.421 40.330 1.00 37.58 197 GLY F CA 1
ATOM 17384 C C . GLY F 1 197 ? 65.313 98.883 41.673 1.00 37.58 197 GLY F C 1
ATOM 17385 O O . GLY F 1 197 ? 66.123 98.732 42.582 1.00 77.83 197 GLY F O 1
ATOM 17386 N N . LEU F 1 198 ? 64.025 98.583 41.801 1.00 58.98 198 LEU F N 1
ATOM 17387 C CA . LEU F 1 198 ? 63.498 98.049 43.052 1.00 58.98 198 LEU F CA 1
ATOM 17388 C C . LEU F 1 198 ? 64.223 96.771 43.488 1.00 58.98 198 LEU F C 1
ATOM 17389 O O . LEU F 1 198 ? 64.482 96.577 44.669 1.00 43.03 198 LEU F O 1
ATOM 17394 N N . ALA F 1 199 ? 64.544 95.893 42.543 1.00 69.21 199 ALA F N 1
ATOM 17395 C CA . ALA F 1 199 ? 65.256 94.667 42.889 1.00 69.21 199 ALA F CA 1
ATOM 17396 C C . ALA F 1 199 ? 66.586 95.095 43.485 1.00 69.21 199 ALA F C 1
ATOM 17397 O O . ALA F 1 199 ? 67.067 94.505 44.446 1.00 53.05 199 ALA F O 1
ATOM 17399 N N . MET F 1 200 ? 67.165 96.149 42.921 1.00 63.05 200 MET F N 1
ATOM 17400 C CA . MET F 1 200 ? 68.435 96.665 43.402 1.00 63.05 200 MET F CA 1
ATOM 17401 C C . MET F 1 200 ? 68.368 97.099 44.893 1.00 63.05 200 MET F C 1
ATOM 17402 O O . MET F 1 200 ? 69.347 96.908 45.602 1.00 82.83 200 MET F O 1
ATOM 17407 N N . ASP F 1 201 ? 67.230 97.656 45.364 1.00 67.96 201 ASP F N 1
ATOM 17408 C CA . ASP F 1 201 ? 67.004 98.138 46.763 1.00 67.96 201 ASP F CA 1
ATOM 17409 C C . ASP F 1 201 ? 66.934 97.028 47.810 1.00 67.96 201 ASP F C 1
ATOM 17410 O O . ASP F 1 201 ? 67.705 97.012 48.768 1.00 100.00 201 ASP F O 1
ATOM 17415 N N . VAL F 1 202 ? 65.980 96.120 47.639 1.00 56.34 202 VAL F N 1
ATOM 17416 C CA . VAL F 1 202 ? 65.827 95.007 48.565 1.00 56.34 202 VAL F CA 1
ATOM 17417 C C . VAL F 1 202 ? 67.146 94.259 48.684 1.00 56.34 202 VAL F C 1
ATOM 17418 O O . VAL F 1 202 ? 67.415 93.628 49.697 1.00 58.04 202 VAL F O 1
ATOM 17422 N N . LEU F 1 203 ? 67.966 94.329 47.647 1.00 41.54 203 LEU F N 1
ATOM 17423 C CA . LEU F 1 203 ? 69.253 93.653 47.668 1.00 41.54 203 LEU F CA 1
ATOM 17424 C C . LEU F 1 203 ? 70.335 94.543 48.281 1.00 41.54 203 LEU F C 1
ATOM 17425 O O . LEU F 1 203 ? 71.466 94.101 48.504 1.00 82.83 203 LEU F O 1
ATOM 17430 N N . GLY F 1 204 ? 69.980 95.799 48.546 1.00 50.94 204 GLY F N 1
ATOM 17431 C CA . GLY F 1 204 ? 70.920 96.733 49.142 1.00 50.94 204 GLY F CA 1
ATOM 17432 C C . GLY F 1 204 ? 72.047 97.196 48.240 1.00 50.94 204 GLY F C 1
ATOM 17433 O O . GLY F 1 204 ? 73.096 97.623 48.721 1.00 71.35 204 GLY F O 1
ATOM 17434 N N . ILE F 1 205 ? 71.842 97.115 46.934 1.00 75.45 205 ILE F N 1
ATOM 17435 C CA . ILE F 1 205 ? 72.863 97.547 45.988 1.00 75.45 205 ILE F CA 1
ATOM 17436 C C . ILE F 1 205 ? 72.664 99.024 45.637 1.00 75.45 205 ILE F C 1
ATOM 17437 O O . ILE F 1 205 ? 71.553 99.551 45.725 1.00 71.43 205 ILE F O 1
ATOM 17442 N N . ASP F 1 206 ? 73.748 99.691 45.249 1.00 85.47 206 ASP F N 1
ATOM 17443 C CA . ASP F 1 206 ? 73.680 101.096 44.882 1.00 85.47 206 ASP F CA 1
ATOM 17444 C C . ASP F 1 206 ? 73.519 101.231 43.370 1.00 85.47 206 ASP F C 1
ATOM 17445 O O . ASP F 1 206 ? 74.389 100.812 42.600 1.00 90.99 206 ASP F O 1
ATOM 17450 N N . PRO F 1 207 ? 72.397 101.821 42.927 1.00 79.31 207 PRO F N 1
ATOM 17451 C CA . PRO F 1 207 ? 72.098 102.015 41.510 1.00 79.31 207 PRO F CA 1
ATOM 17452 C C . PRO F 1 207 ? 73.265 102.524 40.677 1.00 79.31 207 PRO F C 1
ATOM 17453 O O . PRO F 1 207 ? 73.405 102.143 39.522 1.00 70.32 207 PRO F O 1
ATOM 17457 N N . LYS F 1 208 ? 74.100 103.380 41.250 1.00 69.64 208 LYS F N 1
ATOM 17458 C CA . LYS F 1 208 ? 75.240 103.912 40.509 1.00 69.64 208 LYS F CA 1
ATOM 17459 C C . LYS F 1 208 ? 76.373 102.898 40.390 1.00 69.64 208 LYS F C 1
ATOM 17460 O O . LYS F 1 208 ? 77.034 102.803 39.350 1.00 100.00 208 LYS F O 1
ATOM 17466 N N . LYS F 1 209 ? 76.593 102.137 41.456 1.00 99.33 209 LYS F N 1
ATOM 17467 C CA . LYS F 1 209 ? 77.661 101.149 41.482 1.00 99.33 209 LYS F CA 1
ATOM 17468 C C . LYS F 1 209 ? 77.273 99.852 40.794 1.00 99.33 209 LYS F C 1
ATOM 17469 O O . LYS F 1 209 ? 78.133 99.090 40.353 1.00 100.00 209 LYS F O 1
ATOM 17475 N N . ALA F 1 210 ? 75.973 99.608 40.699 1.00 54.30 210 ALA F N 1
ATOM 17476 C CA . ALA F 1 210 ? 75.477 98.388 40.075 1.00 54.30 210 ALA F CA 1
ATOM 17477 C C . ALA F 1 210 ? 75.890 98.242 38.612 1.00 54.30 210 ALA F C 1
ATOM 17478 O O . ALA F 1 210 ? 76.272 99.212 37.954 1.00 32.08 210 ALA F O 1
ATOM 17480 N N . THR F 1 211 ? 75.810 97.009 38.125 1.00 52.15 211 THR F N 1
ATOM 17481 C CA . THR F 1 211 ? 76.134 96.676 36.746 1.00 52.15 211 THR F CA 1
ATOM 17482 C C . THR F 1 211 ? 74.996 95.803 36.206 1.00 52.15 211 THR F C 1
ATOM 17483 O O . THR F 1 211 ? 74.505 94.910 36.897 1.00 52.16 211 THR F O 1
ATOM 17487 N N . VAL F 1 212 ? 74.585 96.061 34.969 1.00 30.85 212 VAL F N 1
ATOM 17488 C CA . VAL F 1 212 ? 73.481 95.328 34.376 1.00 30.85 212 VAL F CA 1
ATOM 17489 C C . VAL F 1 212 ? 73.793 94.687 33.038 1.00 30.85 212 VAL F C 1
ATOM 17490 O O . VAL F 1 212 ? 74.588 95.200 32.254 1.00 48.04 212 VAL F O 1
ATOM 17494 N N . ALA F 1 213 ? 73.145 93.558 32.789 1.00 28.70 213 ALA F N 1
ATOM 17495 C CA . ALA F 1 213 ? 73.314 92.810 31.553 1.00 28.70 213 ALA F CA 1
ATOM 17496 C C . ALA F 1 213 ? 71.925 92.541 30.998 1.00 28.70 213 ALA F C 1
ATOM 17497 O O . ALA F 1 213 ? 71.118 91.846 31.621 1.00 82.37 213 ALA F O 1
ATOM 17499 N N . VAL F 1 214 ? 71.647 93.099 29.825 1.00 51.75 214 VAL F N 1
ATOM 17500 C CA . VAL F 1 214 ? 70.343 92.925 29.197 1.00 51.75 214 VAL F CA 1
ATOM 17501 C C . VAL F 1 214 ? 70.377 91.960 28.019 1.00 51.75 214 VAL F C 1
ATOM 17502 O O . VAL F 1 214 ? 71.011 92.228 27.015 1.00 34.38 214 VAL F O 1
ATOM 17506 N N . GLN F 1 215 ? 69.687 90.837 28.133 1.00 32.74 215 GLN F N 1
ATOM 17507 C CA . GLN F 1 215 ? 69.667 89.873 27.042 1.00 32.74 215 GLN F CA 1
ATOM 17508 C C . GLN F 1 215 ? 68.544 90.197 26.059 1.00 32.74 215 GLN F C 1
ATOM 17509 O O . GLN F 1 215 ? 67.357 90.064 26.379 1.00 53.85 215 GLN F O 1
ATOM 17515 N N . GLY F 1 216 ? 68.933 90.618 24.858 1.00 57.38 216 GLY F N 1
ATOM 17516 C CA . GLY F 1 216 ? 67.965 90.975 23.836 1.00 57.38 216 GLY F CA 1
ATOM 17517 C C . GLY F 1 216 ? 68.021 92.473 23.593 1.00 57.38 216 GLY F C 1
ATOM 17518 O O . GLY F 1 216 ? 68.428 93.238 24.473 1.00 57.86 216 GLY F O 1
ATOM 17519 N N . PHE F 1 217 ? 67.628 92.903 22.400 1.00 59.41 217 PHE F N 1
ATOM 17520 C CA . PHE F 1 217 ? 67.653 94.324 22.100 1.00 59.41 217 PHE F CA 1
ATOM 17521 C C . PHE F 1 217 ? 66.496 94.799 21.237 1.00 59.41 217 PHE F C 1
ATOM 17522 O O . PHE F 1 217 ? 66.693 95.520 20.258 1.00 48.33 217 PHE F O 1
ATOM 17530 N N . GLY F 1 218 ? 65.289 94.380 21.611 1.00 38.01 218 GLY F N 1
ATOM 17531 C CA . GLY F 1 218 ? 64.093 94.795 20.902 1.00 38.01 218 GLY F CA 1
ATOM 17532 C C . GLY F 1 218 ? 63.556 96.014 21.620 1.00 38.01 218 GLY F C 1
ATOM 17533 O O . GLY F 1 218 ? 64.323 96.768 22.216 1.00 50.08 218 GLY F O 1
ATOM 17534 N N . ASN F 1 219 ? 62.248 96.215 21.585 1.00 50.44 219 ASN F N 1
ATOM 17535 C CA . ASN F 1 219 ? 61.665 97.366 22.259 1.00 50.44 219 ASN F CA 1
ATOM 17536 C C . ASN F 1 219 ? 62.046 97.355 23.742 1.00 50.44 219 ASN F C 1
ATOM 17537 O O . ASN F 1 219 ? 62.711 98.274 24.237 1.00 60.27 219 ASN F O 1
ATOM 17542 N N . VAL F 1 220 ? 61.632 96.299 24.438 1.00 50.52 220 VAL F N 1
ATOM 17543 C CA . VAL F 1 220 ? 61.897 96.149 25.865 1.00 50.52 220 VAL F CA 1
ATOM 17544 C C . VAL F 1 220 ? 63.375 96.249 26.223 1.00 50.52 220 VAL F C 1
ATOM 17545 O O . VAL F 1 220 ? 63.759 96.988 27.141 1.00 22.96 220 VAL F O 1
ATOM 17549 N N . GLY F 1 221 ? 64.200 95.494 25.503 1.00 40.49 221 GLY F N 1
ATOM 17550 C CA . GLY F 1 221 ? 65.630 95.497 25.766 1.00 40.49 221 GLY F CA 1
ATOM 17551 C C . GLY F 1 221 ? 66.258 96.870 25.696 1.00 40.49 221 GLY F C 1
ATOM 17552 O O . GLY F 1 221 ? 66.937 97.301 26.623 1.00 45.15 221 GLY F O 1
ATOM 17553 N N . GLN F 1 222 ? 66.020 97.566 24.594 1.00 55.93 222 GLN F N 1
ATOM 17554 C CA . GLN F 1 222 ? 66.583 98.891 24.395 1.00 55.93 222 GLN F CA 1
ATOM 17555 C C . GLN F 1 222 ? 66.181 99.886 25.466 1.00 55.93 222 GLN F C 1
ATOM 17556 O O . GLN F 1 222 ? 67.033 100.483 26.124 1.00 61.06 222 GLN F O 1
ATOM 17562 N N . PHE F 1 223 ? 64.879 100.067 25.642 1.00 57.27 223 PHE F N 1
ATOM 17563 C CA . PHE F 1 223 ? 64.389 101.015 26.626 1.00 57.27 223 PHE F CA 1
ATOM 17564 C C . PHE F 1 223 ? 64.775 100.654 28.041 1.00 57.27 223 PHE F C 1
ATOM 17565 O O . PHE F 1 223 ? 65.107 101.541 28.831 1.00 38.11 223 PHE F O 1
ATOM 17573 N N . ALA F 1 224 ? 64.732 99.360 28.364 1.00 45.14 224 ALA F N 1
ATOM 17574 C CA . ALA F 1 224 ? 65.120 98.898 29.696 1.00 45.14 224 ALA F CA 1
ATOM 17575 C C . ALA F 1 224 ? 66.569 99.323 29.930 1.00 45.14 224 ALA F C 1
ATOM 17576 O O . ALA F 1 224 ? 66.912 99.898 30.968 1.00 38.54 224 ALA F O 1
ATOM 17578 N N . ALA F 1 225 ? 67.409 99.041 28.939 1.00 29.93 225 ALA F N 1
ATOM 17579 C CA . ALA F 1 225 ? 68.822 99.380 28.989 1.00 29.93 225 ALA F CA 1
ATOM 17580 C C . ALA F 1 225 ? 69.008 100.885 29.045 1.00 29.93 225 ALA F C 1
ATOM 17581 O O . ALA F 1 225 ? 69.807 101.390 29.836 1.00 41.38 225 ALA F O 1
ATOM 17583 N N . LEU F 1 226 ? 68.258 101.592 28.204 1.00 38.70 226 LEU F N 1
ATOM 17584 C CA . LEU F 1 226 ? 68.343 103.044 28.115 1.00 38.70 226 LEU F CA 1
ATOM 17585 C C . LEU F 1 226 ? 67.998 103.754 29.413 1.00 38.70 226 LEU F C 1
ATOM 17586 O O . LEU F 1 226 ? 68.768 104.593 29.900 1.00 45.77 226 LEU F O 1
ATOM 17591 N N . LEU F 1 227 ? 66.839 103.422 29.967 1.00 79.08 227 LEU F N 1
ATOM 17592 C CA . LEU F 1 227 ? 66.385 104.048 31.194 1.00 79.08 227 LEU F CA 1
ATOM 17593 C C . LEU F 1 227 ? 67.109 103.559 32.445 1.00 79.08 227 LEU F C 1
ATOM 17594 O O . LEU F 1 227 ? 67.357 104.340 33.368 1.00 36.98 227 LEU F O 1
ATOM 17599 N N . ILE F 1 228 ? 67.452 102.277 32.493 1.00 49.18 228 ILE F N 1
ATOM 17600 C CA . ILE F 1 228 ? 68.161 101.781 33.663 1.00 49.18 228 ILE F CA 1
ATOM 17601 C C . ILE F 1 228 ? 69.500 102.511 33.712 1.00 49.18 228 ILE F C 1
ATOM 17602 O O . ILE F 1 228 ? 70.053 102.763 34.786 1.00 43.68 228 ILE F O 1
ATOM 17607 N N . SER F 1 229 ? 70.010 102.861 32.538 1.00 46.82 229 SER F N 1
ATOM 17608 C CA . SER F 1 229 ? 71.287 103.552 32.448 1.00 46.82 229 SER F CA 1
ATOM 17609 C C . SER F 1 229 ? 71.173 105.038 32.782 1.00 46.82 229 SER F C 1
ATOM 17610 O O . SER F 1 229 ? 71.893 105.551 33.639 1.00 74.37 229 SER F O 1
ATOM 17613 N N . GLN F 1 230 ? 70.257 105.723 32.108 1.00 47.14 230 GLN F N 1
ATOM 17614 C CA . GLN F 1 230 ? 70.064 107.153 32.315 1.00 47.14 230 GLN F CA 1
ATOM 17615 C C . GLN F 1 230 ? 69.459 107.561 33.660 1.00 47.14 230 GLN F C 1
ATOM 17616 O O . GLN F 1 230 ? 70.057 108.337 34.406 1.00 100.00 230 GLN F O 1
ATOM 17622 N N . GLU F 1 231 ? 68.277 107.036 33.967 1.00 47.06 231 GLU F N 1
ATOM 17623 C CA . GLU F 1 231 ? 67.579 107.379 35.207 1.00 47.06 231 GLU F CA 1
ATOM 17624 C C . GLU F 1 231 ? 68.125 106.718 36.473 1.00 47.06 231 GLU F C 1
ATOM 17625 O O . GLU F 1 231 ? 68.180 107.347 37.526 1.00 71.07 231 GLU F O 1
ATOM 17631 N N . LEU F 1 232 ? 68.530 105.456 36.375 1.00 53.67 232 LEU F N 1
ATOM 17632 C CA . LEU F 1 232 ? 69.061 104.746 37.536 1.00 53.67 232 LEU F CA 1
ATOM 17633 C C . LEU F 1 232 ? 70.551 104.999 37.740 1.00 53.67 232 LEU F C 1
ATOM 17634 O O . LEU F 1 232 ? 71.030 105.017 38.869 1.00 67.24 232 LEU F O 1
ATOM 17639 N N . GLY F 1 233 ? 71.282 105.189 36.646 1.00 42.67 233 GLY F N 1
ATOM 17640 C CA . GLY F 1 233 ? 72.708 105.446 36.749 1.00 42.67 233 GLY F CA 1
ATOM 17641 C C . GLY F 1 233 ? 73.578 104.200 36.763 1.00 42.67 233 GLY F C 1
ATOM 17642 O O . GLY F 1 233 ? 74.797 104.296 36.941 1.00 55.49 233 GLY F O 1
ATOM 17643 N N . SER F 1 234 ? 72.967 103.032 36.574 1.00 76.22 234 SER F N 1
ATOM 17644 C CA . SER F 1 234 ? 73.714 101.774 36.564 1.00 76.22 234 SER F CA 1
ATOM 17645 C C . SER F 1 234 ? 74.534 101.655 35.279 1.00 76.22 234 SER F C 1
ATOM 17646 O O . SER F 1 234 ? 74.377 102.454 34.354 1.00 70.58 234 SER F O 1
ATOM 17649 N N . LYS F 1 235 ? 75.402 100.651 35.218 1.00 44.00 235 LYS F N 1
ATOM 17650 C CA . LYS F 1 235 ? 76.241 100.454 34.047 1.00 44.00 235 LYS F CA 1
ATOM 17651 C C . LYS F 1 235 ? 75.852 99.235 33.234 1.00 44.00 235 LYS F C 1
ATOM 17652 O O . LYS F 1 235 ? 76.121 98.106 33.636 1.00 100.00 235 LYS F O 1
ATOM 17658 N N . VAL F 1 236 ? 75.212 99.462 32.093 1.00 51.28 236 VAL F N 1
ATOM 17659 C CA . VAL F 1 236 ? 74.837 98.359 31.217 1.00 51.28 236 VAL F CA 1
ATOM 17660 C C . VAL F 1 236 ? 76.158 97.853 30.611 1.00 51.28 236 VAL F C 1
ATOM 17661 O O . VAL F 1 236 ? 76.679 98.426 29.648 1.00 48.59 236 VAL F O 1
ATOM 17665 N N . VAL F 1 237 ? 76.707 96.789 31.190 1.00 57.94 237 VAL F N 1
ATOM 17666 C CA . VAL F 1 237 ? 77.973 96.244 30.719 1.00 57.94 237 VAL F CA 1
ATOM 17667 C C . VAL F 1 237 ? 77.830 95.294 29.542 1.00 57.94 237 VAL F C 1
ATOM 17668 O O . VAL F 1 237 ? 78.827 94.916 28.932 1.00 66.97 237 VAL F O 1
ATOM 17672 N N . ALA F 1 238 ? 76.604 94.904 29.214 1.00 47.17 238 ALA F N 1
ATOM 17673 C CA . ALA F 1 238 ? 76.411 93.988 28.096 1.00 47.17 238 ALA F CA 1
ATOM 17674 C C . ALA F 1 238 ? 74.978 93.925 27.610 1.00 47.17 238 ALA F C 1
ATOM 17675 O O . ALA F 1 238 ? 74.039 93.940 28.408 1.00 92.87 238 ALA F O 1
ATOM 17677 N N . VAL F 1 239 ? 74.824 93.864 26.290 1.00 32.33 239 VAL F N 1
ATOM 17678 C CA . VAL F 1 239 ? 73.511 93.754 25.652 1.00 32.33 239 VAL F CA 1
ATOM 17679 C C . VAL F 1 239 ? 73.672 92.704 24.575 1.00 32.33 239 VAL F C 1
ATOM 17680 O O . VAL F 1 239 ? 74.786 92.424 24.153 1.00 50.02 239 VAL F O 1
ATOM 17684 N N . SER F 1 240 ? 72.574 92.115 24.129 1.00 35.10 240 SER F N 1
ATOM 17685 C CA . SER F 1 240 ? 72.670 91.079 23.116 1.00 35.10 240 SER F CA 1
ATOM 17686 C C . SER F 1 240 ? 71.622 91.178 22.012 1.00 35.10 240 SER F C 1
ATOM 17687 O O . SER F 1 240 ? 70.528 91.709 22.202 1.00 58.14 240 SER F O 1
ATOM 17690 N N . ASP F 1 241 ? 71.988 90.658 20.850 1.00 49.86 241 ASP F N 1
ATOM 17691 C CA . ASP F 1 241 ? 71.133 90.663 19.675 1.00 49.86 241 ASP F CA 1
ATOM 17692 C C . ASP F 1 241 ? 70.604 89.254 19.473 1.00 49.86 241 ASP F C 1
ATOM 17693 O O . ASP F 1 241 ? 70.776 88.390 20.331 1.00 99.34 241 ASP F O 1
ATOM 17698 N N . SER F 1 242 ? 69.961 89.034 18.330 1.00 95.21 242 SER F N 1
ATOM 17699 C CA . SER F 1 242 ? 69.433 87.720 17.988 1.00 95.21 242 SER F CA 1
ATOM 17700 C C . SER F 1 242 ? 70.598 86.948 17.394 1.00 95.21 242 SER F C 1
ATOM 17701 O O . SER F 1 242 ? 70.480 85.768 17.060 1.00 67.99 242 SER F O 1
ATOM 17704 N N . ARG F 1 243 ? 71.728 87.640 17.272 1.00 61.60 243 ARG F N 1
ATOM 17705 C CA . ARG F 1 243 ? 72.941 87.056 16.723 1.00 61.60 243 ARG F CA 1
ATOM 17706 C C . ARG F 1 243 ? 73.956 86.797 17.823 1.00 61.60 243 ARG F C 1
ATOM 17707 O O . ARG F 1 243 ? 74.285 85.648 18.119 1.00 83.56 243 ARG F O 1
ATOM 17715 N N . GLY F 1 244 ? 74.447 87.869 18.433 1.00 64.22 244 GLY F N 1
ATOM 17716 C CA . GLY F 1 244 ? 75.414 87.721 19.503 1.00 64.22 244 GLY F CA 1
ATOM 17717 C C . GLY F 1 244 ? 75.289 88.796 20.566 1.00 64.22 244 GLY F C 1
ATOM 17718 O O . GLY F 1 244 ? 74.246 89.437 20.699 1.00 36.60 244 GLY F O 1
ATOM 17719 N N . GLY F 1 245 ? 76.361 88.995 21.326 1.00 30.59 245 GLY F N 1
ATOM 17720 C CA . GLY F 1 245 ? 76.355 89.997 22.377 1.00 30.59 245 GLY F CA 1
ATOM 17721 C C . GLY F 1 245 ? 77.678 90.727 22.465 1.00 30.59 245 GLY F C 1
ATOM 17722 O O . GLY F 1 245 ? 78.670 90.289 21.885 1.00 84.62 245 GLY F O 1
ATOM 17723 N N . ILE F 1 246 ? 77.697 91.841 23.188 1.00 49.22 246 ILE F N 1
ATOM 17724 C CA . ILE F 1 246 ? 78.915 92.633 23.336 1.00 49.22 246 ILE F CA 1
ATOM 17725 C C . ILE F 1 246 ? 79.158 92.994 24.793 1.00 49.22 246 ILE F C 1
ATOM 17726 O O . ILE F 1 246 ? 78.247 93.431 25.498 1.00 85.83 246 ILE F O 1
ATOM 17731 N N . TYR F 1 247 ? 80.396 92.814 25.233 1.00 56.51 247 TYR F N 1
ATOM 17732 C CA . TYR F 1 247 ? 80.777 93.114 26.609 1.00 56.51 247 TYR F CA 1
ATOM 17733 C C . TYR F 1 247 ? 81.587 94.410 26.714 1.00 56.51 247 TYR F C 1
ATOM 17734 O O . TYR F 1 247 ? 82.131 94.900 25.727 1.00 60.94 247 TYR F O 1
ATOM 17743 N N . ASN F 1 248 ? 81.660 94.956 27.922 1.00 62.45 248 ASN F N 1
ATOM 17744 C CA . ASN F 1 248 ? 82.397 96.191 28.183 1.00 62.45 248 ASN F CA 1
ATOM 17745 C C . ASN F 1 248 ? 82.157 96.610 29.634 1.00 62.45 248 ASN F C 1
ATOM 17746 O O . ASN F 1 248 ? 81.281 97.428 29.922 1.00 78.54 248 ASN F O 1
ATOM 17751 N N . PRO F 1 249 ? 82.948 96.057 30.567 1.00 71.43 249 PRO F N 1
ATOM 17752 C CA . PRO F 1 249 ? 82.813 96.371 31.991 1.00 71.43 249 PRO F CA 1
ATOM 17753 C C . PRO F 1 249 ? 82.824 97.866 32.276 1.00 71.43 249 PRO F C 1
ATOM 17754 O O . PRO F 1 249 ? 82.337 98.312 33.315 1.00 88.20 249 PRO F O 1
ATOM 17758 N N . GLU F 1 250 ? 83.376 98.641 31.350 1.00 56.02 250 GLU F N 1
ATOM 17759 C CA . GLU F 1 250 ? 83.435 100.087 31.525 1.00 56.02 250 GLU F CA 1
ATOM 17760 C C . GLU F 1 250 ? 82.025 100.672 31.489 1.00 56.02 250 GLU F C 1
ATOM 17761 O O . GLU F 1 250 ? 81.715 101.643 32.188 1.00 100.00 250 GLU F O 1
ATOM 17767 N N . GLY F 1 251 ? 81.175 100.065 30.667 1.00 100.00 251 GLY F N 1
ATOM 17768 C CA . GLY F 1 251 ? 79.809 100.532 30.529 1.00 100.00 251 GLY F CA 1
ATOM 17769 C C . GLY F 1 251 ? 79.545 101.044 29.126 1.00 100.00 251 GLY F C 1
ATOM 17770 O O . GLY F 1 251 ? 80.345 101.796 28.567 1.00 94.79 251 GLY F O 1
ATOM 17771 N N . PHE F 1 252 ? 78.419 100.633 28.554 1.00 45.20 252 PHE F N 1
ATOM 17772 C CA . PHE F 1 252 ? 78.044 101.042 27.210 1.00 45.20 252 PHE F CA 1
ATOM 17773 C C . PHE F 1 252 ? 77.288 102.361 27.229 1.00 45.20 252 PHE F C 1
ATOM 17774 O O . PHE F 1 252 ? 76.882 102.843 28.287 1.00 79.10 252 PHE F O 1
ATOM 17782 N N . ASP F 1 253 ? 77.116 102.944 26.045 1.00 65.97 253 ASP F N 1
ATOM 17783 C CA . ASP F 1 253 ? 76.363 104.181 25.894 1.00 65.97 253 ASP F CA 1
ATOM 17784 C C . ASP F 1 253 ? 75.130 103.761 25.123 1.00 65.97 253 ASP F C 1
ATOM 17785 O O . ASP F 1 253 ? 75.076 103.877 23.902 1.00 85.89 253 ASP F O 1
ATOM 17790 N N . VAL F 1 254 ? 74.150 103.244 25.850 1.00 80.62 254 VAL F N 1
ATOM 17791 C CA . VAL F 1 254 ? 72.915 102.769 25.251 1.00 80.62 254 VAL F CA 1
ATOM 17792 C C . VAL F 1 254 ? 72.399 103.687 24.152 1.00 80.62 254 VAL F C 1
ATOM 17793 O O . VAL F 1 254 ? 71.872 103.222 23.139 1.00 75.24 254 VAL F O 1
ATOM 17797 N N . GLU F 1 255 ? 72.553 104.990 24.354 1.00 73.90 255 GLU F N 1
ATOM 17798 C CA . GLU F 1 255 ? 72.107 105.967 23.368 1.00 73.90 255 GLU F CA 1
ATOM 17799 C C . GLU F 1 255 ? 72.679 105.609 21.996 1.00 73.90 255 GLU F C 1
ATOM 17800 O O . GLU F 1 255 ? 71.940 105.403 21.034 1.00 99.84 255 GLU F O 1
ATOM 17806 N N . GLU F 1 256 ? 74.008 105.537 21.932 1.00 70.63 256 GLU F N 1
ATOM 17807 C CA . GLU F 1 256 ? 74.736 105.201 20.712 1.00 70.63 256 GLU F CA 1
ATOM 17808 C C . GLU F 1 256 ? 74.347 103.813 20.236 1.00 70.63 256 GLU F C 1
ATOM 17809 O O . GLU F 1 256 ? 73.933 103.630 19.094 1.00 100.00 256 GLU F O 1
ATOM 17815 N N . LEU F 1 257 ? 74.497 102.838 21.124 1.00 58.73 257 LEU F N 1
ATOM 17816 C CA . LEU F 1 257 ? 74.172 101.450 20.824 1.00 58.73 257 LEU F CA 1
ATOM 17817 C C . LEU F 1 257 ? 72.833 101.305 20.104 1.00 58.73 257 LEU F C 1
ATOM 17818 O O . LEU F 1 257 ? 72.667 100.428 19.252 1.00 69.96 257 LEU F O 1
ATOM 17823 N N . ILE F 1 258 ? 71.879 102.163 20.456 1.00 71.52 258 ILE F N 1
ATOM 17824 C CA . ILE F 1 258 ? 70.556 102.123 19.846 1.00 71.52 258 ILE F CA 1
ATOM 17825 C C . ILE F 1 258 ? 70.634 102.528 18.376 1.00 71.52 258 ILE F C 1
ATOM 17826 O O . ILE F 1 258 ? 70.159 101.800 17.503 1.00 49.05 258 ILE F O 1
ATOM 17831 N N . ARG F 1 259 ? 71.241 103.685 18.112 1.00 80.03 259 ARG F N 1
ATOM 17832 C CA . ARG F 1 259 ? 71.399 104.195 16.750 1.00 80.03 259 ARG F CA 1
ATOM 17833 C C . ARG F 1 259 ? 72.078 103.131 15.905 1.00 80.03 259 ARG F C 1
ATOM 17834 O O . ARG F 1 259 ? 71.607 102.787 14.827 1.00 98.65 259 ARG F O 1
ATOM 17842 N N . TYR F 1 260 ? 73.190 102.609 16.413 1.00 66.87 260 TYR F N 1
ATOM 17843 C CA . TYR F 1 260 ? 73.950 101.578 15.719 1.00 66.87 260 TYR F CA 1
ATOM 17844 C C . TYR F 1 260 ? 73.064 100.384 15.413 1.00 66.87 260 TYR F C 1
ATOM 17845 O O . TYR F 1 260 ? 73.098 99.843 14.311 1.00 85.47 260 TYR F O 1
ATOM 17854 N N . LYS F 1 261 ? 72.271 99.973 16.396 1.00 74.57 261 LYS F N 1
ATOM 17855 C CA . LYS F 1 261 ? 71.382 98.834 16.220 1.00 74.57 261 LYS F CA 1
ATOM 17856 C C . LYS F 1 261 ? 70.363 99.127 15.129 1.00 74.57 261 LYS F C 1
ATOM 17857 O O . LYS F 1 261 ? 69.861 98.214 14.474 1.00 65.96 261 LYS F O 1
ATOM 17863 N N . LYS F 1 262 ? 70.063 100.408 14.940 1.00 100.00 262 LYS F N 1
ATOM 17864 C CA . LYS F 1 262 ? 69.112 100.829 13.918 1.00 100.00 262 LYS F CA 1
ATOM 17865 C C . LYS F 1 262 ? 69.793 100.795 12.552 1.00 100.00 262 LYS F C 1
ATOM 17866 O O . LYS F 1 262 ? 69.307 100.147 11.624 1.00 100.00 262 LYS F O 1
ATOM 17872 N N . GLU F 1 263 ? 70.925 101.491 12.449 1.00 68.68 263 GLU F N 1
ATOM 17873 C CA . GLU F 1 263 ? 71.710 101.573 11.217 1.00 68.68 263 GLU F CA 1
ATOM 17874 C C . GLU F 1 263 ? 72.052 100.194 10.684 1.00 68.68 263 GLU F C 1
ATOM 17875 O O . GLU F 1 263 ? 71.699 99.839 9.560 1.00 100.00 263 GLU F O 1
ATOM 17881 N N . HIS F 1 264 ? 72.756 99.426 11.504 1.00 65.46 264 HIS F N 1
ATOM 17882 C CA . HIS F 1 264 ? 73.159 98.073 11.151 1.00 65.46 264 HIS F CA 1
ATOM 17883 C C . HIS F 1 264 ? 72.259 97.088 11.889 1.00 65.46 264 HIS F C 1
ATOM 17884 O O . HIS F 1 264 ? 72.013 97.232 13.086 1.00 98.72 264 HIS F O 1
ATOM 17891 N N . GLY F 1 265 ? 71.770 96.091 11.162 1.00 79.81 265 GLY F N 1
ATOM 17892 C CA . GLY F 1 265 ? 70.883 95.096 11.738 1.00 79.81 265 GLY F CA 1
ATOM 17893 C C . GLY F 1 265 ? 71.109 94.631 13.170 1.00 79.81 265 GLY F C 1
ATOM 17894 O O . GLY F 1 265 ? 70.161 94.184 13.820 1.00 69.45 265 GLY F O 1
ATOM 17895 N N . THR F 1 266 ? 72.338 94.719 13.677 1.00 53.16 266 THR F N 1
ATOM 17896 C CA . THR F 1 266 ? 72.609 94.263 15.039 1.00 53.16 266 THR F CA 1
ATOM 17897 C C . THR F 1 266 ? 73.586 95.096 15.858 1.00 53.16 266 THR F C 1
ATOM 17898 O O . THR F 1 266 ? 74.207 96.034 15.364 1.00 66.88 266 THR F O 1
ATOM 17902 N N . VAL F 1 267 ? 73.703 94.717 17.128 1.00 68.53 267 VAL F N 1
ATOM 17903 C CA . VAL F 1 267 ? 74.585 95.378 18.078 1.00 68.53 267 VAL F CA 1
ATOM 17904 C C . VAL F 1 267 ? 75.973 94.797 17.926 1.00 68.53 267 VAL F C 1
ATOM 17905 O O . VAL F 1 267 ? 76.963 95.432 18.288 1.00 61.83 267 VAL F O 1
ATOM 17909 N N . VAL F 1 268 ? 76.043 93.574 17.406 1.00 75.13 268 VAL F N 1
ATOM 17910 C CA . VAL F 1 268 ? 77.330 92.924 17.192 1.00 75.13 268 VAL F CA 1
ATOM 17911 C C . VAL F 1 268 ? 78.037 93.802 16.165 1.00 75.13 268 VAL F C 1
ATOM 17912 O O . VAL F 1 268 ? 77.411 94.665 15.531 1.00 80.78 268 VAL F O 1
ATOM 17916 N N . THR F 1 269 ? 79.313 93.593 15.997 1.00 67.47 269 THR F N 1
ATOM 17917 C CA . THR F 1 269 ? 80.088 94.396 15.046 1.00 67.47 269 THR F CA 1
ATOM 17918 C C . THR F 1 269 ? 80.406 95.773 15.618 1.00 67.47 269 THR F C 1
ATOM 17919 O O . THR F 1 269 ? 81.391 96.416 15.230 1.00 63.30 269 THR F O 1
ATOM 17923 N N . TYR F 1 270 ? 79.547 96.209 16.519 1.00 48.92 270 TYR F N 1
ATOM 17924 C CA . TYR F 1 270 ? 79.701 97.517 17.162 1.00 48.92 270 TYR F CA 1
ATOM 17925 C C . TYR F 1 270 ? 81.086 97.600 17.797 1.00 48.92 270 TYR F C 1
ATOM 17926 O O . TYR F 1 270 ? 81.446 96.776 18.653 1.00 69.49 270 TYR F O 1
ATOM 17935 N N . PRO F 1 271 ? 81.914 98.575 17.406 1.00 79.60 271 PRO F N 1
ATOM 17936 C CA . PRO F 1 271 ? 83.245 98.713 17.967 1.00 79.60 271 PRO F CA 1
ATOM 17937 C C . PRO F 1 271 ? 83.144 98.977 19.441 1.00 79.60 271 PRO F C 1
ATOM 17938 O O . PRO F 1 271 ? 82.008 99.160 19.965 1.00 70.26 271 PRO F O 1
ATOM 17942 N N . LYS F 1 272 ? 84.283 99.005 20.098 1.00 78.97 272 LYS F N 1
ATOM 17943 C CA . LYS F 1 272 ? 84.332 99.285 21.540 1.00 78.97 272 LYS F CA 1
ATOM 17944 C C . LYS F 1 272 ? 83.476 98.271 22.313 1.00 78.97 272 LYS F C 1
ATOM 17945 O O . LYS F 1 272 ? 82.815 98.623 23.291 1.00 100.00 272 LYS F O 1
ATOM 17951 N N . GLY F 1 273 ? 83.497 97.015 21.871 1.00 75.62 273 GLY F N 1
ATOM 17952 C CA . GLY F 1 273 ? 82.725 95.982 22.537 1.00 75.62 273 GLY F CA 1
ATOM 17953 C C . GLY F 1 273 ? 83.274 94.583 22.311 1.00 75.62 273 GLY F C 1
ATOM 17954 O O . GLY F 1 273 ? 83.398 94.129 21.170 1.00 64.25 273 GLY F O 1
ATOM 17955 N N . GLU F 1 274 ? 83.601 93.896 23.403 1.00 78.61 274 GLU F N 1
ATOM 17956 C CA . GLU F 1 274 ? 84.134 92.538 23.336 1.00 78.61 274 GLU F CA 1
ATOM 17957 C C . GLU F 1 274 ? 83.023 91.532 23.023 1.00 78.61 274 GLU F C 1
ATOM 17958 O O . GLU F 1 274 ? 82.199 91.210 23.883 1.00 99.44 274 GLU F O 1
ATOM 17964 N N . ARG F 1 275 ? 83.008 91.035 21.789 1.00 42.42 275 ARG F N 1
ATOM 17965 C CA . ARG F 1 275 ? 81.988 90.082 21.361 1.00 42.42 275 ARG F CA 1
ATOM 17966 C C . ARG F 1 275 ? 81.877 88.863 22.273 1.00 42.42 275 ARG F C 1
ATOM 17967 O O . ARG F 1 275 ? 82.885 88.320 22.721 1.00 100.00 275 ARG F O 1
ATOM 17975 N N . ILE F 1 276 ? 80.641 88.443 22.543 1.00 72.20 276 ILE F N 1
ATOM 17976 C CA . ILE F 1 276 ? 80.362 87.279 23.386 1.00 72.20 276 ILE F CA 1
ATOM 17977 C C . ILE F 1 276 ? 79.076 86.627 22.895 1.00 72.20 276 ILE F C 1
ATOM 17978 O O . ILE F 1 276 ? 78.321 87.242 22.138 1.00 56.23 276 ILE F O 1
ATOM 17983 N N . THR F 1 277 ? 78.823 85.390 23.312 1.00 54.15 277 THR F N 1
ATOM 17984 C CA . THR F 1 277 ? 77.614 84.695 22.883 1.00 54.15 277 THR F CA 1
ATOM 17985 C C . THR F 1 277 ? 76.453 85.025 23.813 1.00 54.15 277 THR F C 1
ATOM 17986 O O . THR F 1 277 ? 76.649 85.612 24.883 1.00 67.78 277 THR F O 1
ATOM 17990 N N . ASN F 1 278 ? 75.245 84.655 23.397 1.00 59.00 278 ASN F N 1
ATOM 17991 C CA . ASN F 1 278 ? 74.052 84.910 24.191 1.00 59.00 278 ASN F CA 1
ATOM 17992 C C . ASN F 1 278 ? 74.089 84.116 25.490 1.00 59.00 278 ASN F C 1
ATOM 17993 O O . ASN F 1 278 ? 73.863 84.676 26.566 1.00 87.68 278 ASN F O 1
ATOM 17998 N N . GLU F 1 279 ? 74.379 82.816 25.389 1.00 59.36 279 GLU F N 1
ATOM 17999 C CA . GLU F 1 279 ? 74.436 81.953 26.566 1.00 59.36 279 GLU F CA 1
ATOM 18000 C C . GLU F 1 279 ? 75.534 82.394 27.533 1.00 59.36 279 GLU F C 1
ATOM 18001 O O . GLU F 1 279 ? 75.474 82.106 28.732 1.00 100.00 279 GLU F O 1
ATOM 18007 N N . GLU F 1 280 ? 76.529 83.103 27.005 1.00 37.31 280 GLU F N 1
ATOM 18008 C CA . GLU F 1 280 ? 77.637 83.621 27.813 1.00 37.31 280 GLU F CA 1
ATOM 18009 C C . GLU F 1 280 ? 77.169 84.821 28.623 1.00 37.31 280 GLU F C 1
ATOM 18010 O O . GLU F 1 280 ? 77.502 84.960 29.796 1.00 100.00 280 GLU F O 1
ATOM 18016 N N . LEU F 1 281 ? 76.398 85.690 27.974 1.00 60.48 281 LEU F N 1
ATOM 18017 C CA . LEU F 1 281 ? 75.866 86.886 28.614 1.00 60.48 281 LEU F CA 1
ATOM 18018 C C . LEU F 1 281 ? 75.111 86.521 29.890 1.00 60.48 281 LEU F C 1
ATOM 18019 O O . LEU F 1 281 ? 75.349 87.100 30.952 1.00 47.50 281 LEU F O 1
ATOM 18024 N N . LEU F 1 282 ? 74.208 85.551 29.778 1.00 66.96 282 LEU F N 1
ATOM 18025 C CA . LEU F 1 282 ? 73.413 85.094 30.912 1.00 66.96 282 LEU F CA 1
ATOM 18026 C C . LEU F 1 282 ? 74.253 84.782 32.157 1.00 66.96 282 LEU F C 1
ATOM 18027 O O . LEU F 1 282 ? 73.788 84.935 33.288 1.00 69.11 282 LEU F O 1
ATOM 18032 N N . GLU F 1 283 ? 75.494 84.355 31.953 1.00 45.19 283 GLU F N 1
ATOM 18033 C CA . GLU F 1 283 ? 76.359 83.986 33.068 1.00 45.19 283 GLU F CA 1
ATOM 18034 C C . GLU F 1 283 ? 77.343 85.068 33.514 1.00 45.19 283 GLU F C 1
ATOM 18035 O O . GLU F 1 283 ? 78.169 84.839 34.397 1.00 53.95 283 GLU F O 1
ATOM 18041 N N . LEU F 1 284 ? 77.260 86.246 32.911 1.00 43.76 284 LEU F N 1
ATOM 18042 C CA . LEU F 1 284 ? 78.171 87.324 33.274 1.00 43.76 284 LEU F CA 1
ATOM 18043 C C . LEU F 1 284 ? 78.124 87.594 34.767 1.00 43.76 284 LEU F C 1
ATOM 18044 O O . LEU F 1 284 ? 77.168 87.211 35.452 1.00 54.39 284 LEU F O 1
ATOM 18049 N N . ASP F 1 285 ? 79.161 88.264 35.260 1.00 46.48 285 ASP F N 1
ATOM 18050 C CA . ASP F 1 285 ? 79.251 88.616 36.667 1.00 46.48 285 ASP F CA 1
ATOM 18051 C C . ASP F 1 285 ? 78.747 90.040 36.878 1.00 46.48 285 ASP F C 1
ATOM 18052 O O . ASP F 1 285 ? 79.531 90.973 37.058 1.00 96.76 285 ASP F O 1
ATOM 18057 N N . VAL F 1 286 ? 77.428 90.192 36.846 1.00 57.73 286 VAL F N 1
ATOM 18058 C CA . VAL F 1 286 ? 76.780 91.485 37.033 1.00 57.73 286 VAL F CA 1
ATOM 18059 C C . VAL F 1 286 ? 75.785 91.418 38.192 1.00 57.73 286 VAL F C 1
ATOM 18060 O O . VAL F 1 286 ? 75.442 90.334 38.660 1.00 98.19 286 VAL F O 1
ATOM 18064 N N . ASP F 1 287 ? 75.318 92.573 38.654 1.00 64.81 287 ASP F N 1
ATOM 18065 C CA . ASP F 1 287 ? 74.358 92.612 39.758 1.00 64.81 287 ASP F CA 1
ATOM 18066 C C . ASP F 1 287 ? 72.961 92.178 39.302 1.00 64.81 287 ASP F C 1
ATOM 18067 O O . ASP F 1 287 ? 72.354 91.287 39.898 1.00 82.40 287 ASP F O 1
ATOM 18072 N N . ILE F 1 288 ? 72.461 92.812 38.242 1.00 30.68 288 ILE F N 1
ATOM 18073 C CA . ILE F 1 288 ? 71.136 92.508 37.705 1.00 30.68 288 ILE F CA 1
ATOM 18074 C C . ILE F 1 288 ? 71.217 92.003 36.276 1.00 30.68 288 ILE F C 1
ATOM 18075 O O . ILE F 1 288 ? 71.948 92.553 35.462 1.00 35.84 288 ILE F O 1
ATOM 18080 N N . LEU F 1 289 ? 70.464 90.955 35.976 1.00 25.41 289 LEU F N 1
ATOM 18081 C CA . LEU F 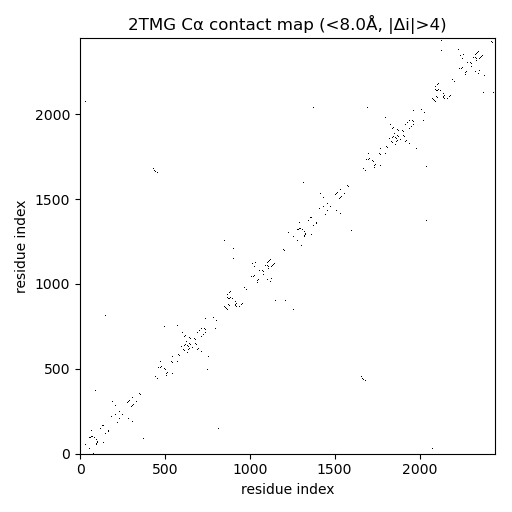1 289 ? 70.433 90.411 34.624 1.00 25.41 289 LEU F CA 1
ATOM 18082 C C . LEU F 1 289 ? 68.979 90.519 34.137 1.00 25.41 289 LEU F C 1
ATOM 18083 O O . LEU F 1 289 ? 68.066 89.992 34.781 1.00 36.53 289 LEU F O 1
ATOM 18088 N N . VAL F 1 290 ? 68.762 91.214 33.016 1.00 52.28 290 VAL F N 1
ATOM 18089 C CA . VAL F 1 290 ? 67.413 91.403 32.478 1.00 52.28 290 VAL F CA 1
ATOM 18090 C C . VAL F 1 290 ? 67.155 90.550 31.251 1.00 52.28 290 VAL F C 1
ATOM 18091 O O . VAL F 1 290 ? 67.427 90.969 30.138 1.00 25.41 290 VAL F O 1
ATOM 18095 N N . PRO F 1 291 ? 66.644 89.326 31.435 1.00 25.57 291 PRO F N 1
ATOM 18096 C CA . PRO F 1 291 ? 66.385 88.501 30.254 1.00 25.57 291 PRO F CA 1
ATOM 18097 C C . PRO F 1 291 ? 65.219 89.098 29.486 1.00 25.57 291 PRO F C 1
ATOM 18098 O O . PRO F 1 291 ? 64.064 88.918 29.868 1.00 62.29 291 PRO F O 1
ATOM 18102 N N . ALA F 1 292 ? 65.521 89.824 28.412 1.00 44.27 292 ALA F N 1
ATOM 18103 C CA . ALA F 1 292 ? 64.481 90.454 27.606 1.00 44.27 292 ALA F CA 1
ATOM 18104 C C . ALA F 1 292 ? 64.550 89.969 26.170 1.00 44.27 292 ALA F C 1
ATOM 18105 O O . ALA F 1 292 ? 64.731 90.758 25.253 1.00 64.72 292 ALA F O 1
ATOM 18107 N N . ALA F 1 293 ? 64.397 88.667 25.978 1.00 44.95 293 ALA F N 1
ATOM 18108 C CA . ALA F 1 293 ? 64.461 88.094 24.648 1.00 44.95 293 ALA F CA 1
ATOM 18109 C C . ALA F 1 293 ? 63.539 86.892 24.485 1.00 44.95 293 ALA F C 1
ATOM 18110 O O . ALA F 1 293 ? 62.310 87.037 24.471 1.00 63.61 293 ALA F O 1
ATOM 18112 N N . LEU F 1 294 ? 64.132 85.706 24.360 1.00 50.65 294 LEU F N 1
ATOM 18113 C CA . LEU F 1 294 ? 63.352 84.484 24.175 1.00 50.65 294 LEU F CA 1
ATOM 18114 C C . LEU F 1 294 ? 63.126 83.725 25.464 1.00 50.65 294 LEU F C 1
ATOM 18115 O O . LEU F 1 294 ? 63.740 84.024 26.488 1.00 85.78 294 LEU F O 1
ATOM 18120 N N . GLU F 1 295 ? 62.244 82.734 25.408 1.00 51.25 295 GLU F N 1
ATOM 18121 C CA . GLU F 1 295 ? 61.930 81.949 26.588 1.00 51.25 295 GLU F CA 1
ATOM 18122 C C . GLU F 1 295 ? 62.996 80.905 26.853 1.00 51.25 295 GLU F C 1
ATOM 18123 O O . GLU F 1 295 ? 63.872 80.687 26.022 1.00 76.55 295 GLU F O 1
ATOM 18129 N N . GLY F 1 296 ? 62.909 80.269 28.019 1.00 52.61 296 GLY F N 1
ATOM 18130 C CA . GLY F 1 296 ? 63.855 79.236 28.396 1.00 52.61 296 GLY F CA 1
ATOM 18131 C C . GLY F 1 296 ? 65.292 79.702 28.504 1.00 52.61 296 GLY F C 1
ATOM 18132 O O . GLY F 1 296 ? 66.176 78.904 28.817 1.00 26.23 296 GLY F O 1
ATOM 18133 N N . ALA F 1 297 ? 65.532 80.987 28.254 1.00 19.55 297 ALA F N 1
ATOM 18134 C CA . ALA F 1 297 ? 66.887 81.544 28.314 1.00 19.55 297 ALA F CA 1
ATOM 18135 C C . ALA F 1 297 ? 67.653 80.985 29.500 1.00 19.55 297 ALA F C 1
ATOM 18136 O O . ALA F 1 297 ? 68.778 80.490 29.373 1.00 48.82 297 ALA F O 1
ATOM 18138 N N . ILE F 1 298 ? 67.032 81.085 30.664 1.00 34.57 298 ILE F N 1
ATOM 18139 C CA . ILE F 1 298 ? 67.616 80.568 31.882 1.00 34.57 298 ILE F CA 1
ATOM 18140 C C . ILE F 1 298 ? 66.890 79.255 32.136 1.00 34.57 298 ILE F C 1
ATOM 18141 O O . ILE F 1 298 ? 65.705 79.236 32.457 1.00 36.43 298 ILE F O 1
ATOM 18146 N N . HIS F 1 299 ? 67.607 78.153 31.962 1.00 55.92 299 HIS F N 1
ATOM 18147 C CA . HIS F 1 299 ? 67.032 76.820 32.132 1.00 55.92 299 HIS F CA 1
ATOM 18148 C C . HIS F 1 299 ? 67.865 75.976 33.085 1.00 55.92 299 HIS F C 1
ATOM 18149 O O . HIS F 1 299 ? 68.817 76.463 33.695 1.00 80.03 299 HIS F O 1
ATOM 18156 N N . ALA F 1 300 ? 67.505 74.702 33.196 1.00 49.92 300 ALA F N 1
ATOM 18157 C CA . ALA F 1 300 ? 68.217 73.779 34.074 1.00 49.92 300 ALA F CA 1
ATOM 18158 C C . ALA F 1 300 ? 69.718 73.838 33.832 1.00 49.92 300 ALA F C 1
ATOM 18159 O O . ALA F 1 300 ? 70.501 73.953 34.776 1.00 55.17 300 ALA F O 1
ATOM 18161 N N . GLY F 1 301 ? 70.101 73.771 32.558 1.00 70.63 301 GLY F N 1
ATOM 18162 C CA . GLY F 1 301 ? 71.503 73.792 32.179 1.00 70.63 301 GLY F CA 1
ATOM 18163 C C . GLY F 1 301 ? 72.377 74.910 32.715 1.00 70.63 301 GLY F C 1
ATOM 18164 O O . GLY F 1 301 ? 73.494 74.663 33.170 1.00 60.35 301 GLY F O 1
ATOM 18165 N N . ASN F 1 302 ? 71.886 76.142 32.663 1.00 70.43 302 ASN F N 1
ATOM 18166 C CA . ASN F 1 302 ? 72.665 77.286 33.131 1.00 70.43 302 ASN F CA 1
ATOM 18167 C C . ASN F 1 302 ? 72.222 77.799 34.489 1.00 70.43 302 ASN F C 1
ATOM 18168 O O . ASN F 1 302 ? 72.889 78.640 35.095 1.00 73.55 302 ASN F O 1
ATOM 18173 N N . ALA F 1 303 ? 71.091 77.290 34.960 1.00 67.01 303 ALA F N 1
ATOM 18174 C CA . ALA F 1 303 ? 70.546 77.702 36.242 1.00 67.01 303 ALA F CA 1
ATOM 18175 C C . ALA F 1 303 ? 71.620 77.886 37.318 1.00 67.01 303 ALA F C 1
ATOM 18176 O O . ALA F 1 303 ? 71.641 78.898 38.013 1.00 34.86 303 ALA F O 1
ATOM 18178 N N . GLU F 1 304 ? 72.522 76.918 37.444 1.00 59.46 304 GLU F N 1
ATOM 18179 C CA . GLU F 1 304 ? 73.572 76.988 38.461 1.00 59.46 304 GLU F CA 1
ATOM 18180 C C . GLU F 1 304 ? 74.698 77.959 38.136 1.00 59.46 304 GLU F C 1
ATOM 18181 O O . GLU F 1 304 ? 75.471 78.325 39.016 1.00 96.99 304 GLU F O 1
ATOM 18187 N N . ARG F 1 305 ? 74.786 78.378 36.876 1.00 71.76 305 ARG F N 1
ATOM 18188 C CA . ARG F 1 305 ? 75.851 79.279 36.433 1.00 71.76 305 ARG F CA 1
ATOM 18189 C C . ARG F 1 305 ? 75.610 80.770 36.632 1.00 71.76 305 ARG F C 1
ATOM 18190 O O . ARG F 1 305 ? 76.560 81.538 36.768 1.00 93.86 305 ARG F O 1
ATOM 18198 N N . ILE F 1 306 ? 74.347 81.180 36.637 1.00 35.34 306 ILE F N 1
ATOM 18199 C CA . ILE F 1 306 ? 74.010 82.588 36.802 1.00 35.34 306 ILE F CA 1
ATOM 18200 C C . ILE F 1 306 ? 74.573 83.194 38.079 1.00 35.34 306 ILE F C 1
ATOM 18201 O O . ILE F 1 306 ? 74.287 82.732 39.178 1.00 40.89 306 ILE F O 1
ATOM 18206 N N . LYS F 1 307 ? 75.362 84.250 37.927 1.00 39.16 307 LYS F N 1
ATOM 18207 C CA . LYS F 1 307 ? 75.977 84.917 39.070 1.00 39.16 307 LYS F CA 1
ATOM 18208 C C . LYS F 1 307 ? 75.230 86.180 39.476 1.00 39.16 307 LYS F C 1
ATOM 18209 O O . LYS F 1 307 ? 75.638 86.877 40.409 1.00 77.60 307 LYS F O 1
ATOM 18215 N N . ALA F 1 308 ? 74.134 86.473 38.785 1.00 34.91 308 ALA F N 1
ATOM 18216 C CA . ALA F 1 308 ? 73.376 87.674 39.089 1.00 34.91 308 ALA F CA 1
ATOM 18217 C C . ALA F 1 308 ? 72.632 87.527 40.408 1.00 34.91 308 ALA F C 1
ATOM 18218 O O . ALA F 1 308 ? 72.167 86.438 40.749 1.00 71.46 308 ALA F O 1
ATOM 18220 N N . LYS F 1 309 ? 72.529 88.632 41.148 1.00 46.48 309 LYS F N 1
ATOM 18221 C CA . LYS F 1 309 ? 71.834 88.644 42.427 1.00 46.48 309 LYS F CA 1
ATOM 18222 C C . LYS F 1 309 ? 70.341 88.848 42.194 1.00 46.48 309 LYS F C 1
ATOM 18223 O O . LYS F 1 309 ? 69.517 88.496 43.038 1.00 95.83 309 LYS F O 1
ATOM 18229 N N . ALA F 1 310 ? 70.002 89.414 41.039 1.00 62.31 310 ALA F N 1
ATOM 18230 C CA . ALA F 1 310 ? 68.610 89.666 40.684 1.00 62.31 310 ALA F CA 1
ATOM 18231 C C . ALA F 1 310 ? 68.352 89.479 39.188 1.00 62.31 310 ALA F C 1
ATOM 18232 O O . ALA F 1 310 ? 69.124 89.944 38.346 1.00 66.49 310 ALA F O 1
ATOM 18234 N N . VAL F 1 311 ? 67.254 88.798 38.875 1.00 53.23 311 VAL F N 1
ATOM 18235 C CA . VAL F 1 311 ? 66.851 88.536 37.497 1.00 53.23 311 VAL F CA 1
ATOM 18236 C C . VAL F 1 311 ? 65.474 89.170 37.245 1.00 53.23 311 VAL F C 1
ATOM 18237 O O . VAL F 1 311 ? 64.450 88.634 37.667 1.00 33.65 311 VAL F O 1
ATOM 18241 N N . VAL F 1 312 ? 65.456 90.317 36.568 1.00 40.49 312 VAL F N 1
ATOM 18242 C CA . VAL F 1 312 ? 64.211 91.017 36.260 1.00 40.49 312 VAL F CA 1
ATOM 18243 C C . VAL F 1 312 ? 63.704 90.623 34.865 1.00 40.49 312 VAL F C 1
ATOM 18244 O O . VAL F 1 312 ? 64.160 91.149 33.856 1.00 32.86 312 VAL F O 1
ATOM 18248 N N . GLU F 1 313 ? 62.751 89.700 34.819 1.00 17.03 313 GLU F N 1
ATOM 18249 C CA . GLU F 1 313 ? 62.196 89.194 33.564 1.00 17.03 313 GLU F CA 1
ATOM 18250 C C . GLU F 1 313 ? 61.504 90.215 32.665 1.00 17.03 313 GLU F C 1
ATOM 18251 O O . GLU F 1 313 ? 60.350 90.557 32.892 1.00 50.22 313 GLU F O 1
ATOM 18257 N N . GLY F 1 314 ? 62.209 90.679 31.635 1.00 57.95 314 GLY F N 1
ATOM 18258 C CA . GLY F 1 314 ? 61.643 91.648 30.707 1.00 57.95 314 GLY F CA 1
ATOM 18259 C C . GLY F 1 314 ? 60.815 90.990 29.613 1.00 57.95 314 GLY F C 1
ATOM 18260 O O . GLY F 1 314 ? 59.972 91.625 28.978 1.00 44.99 314 GLY F O 1
ATOM 18261 N N . ALA F 1 315 ? 61.060 89.704 29.391 1.00 27.34 315 ALA F N 1
ATOM 18262 C CA . ALA F 1 315 ? 60.337 88.946 28.380 1.00 27.34 315 ALA F CA 1
ATOM 18263 C C . ALA F 1 315 ? 59.328 88.029 29.049 1.00 27.34 315 ALA F C 1
ATOM 18264 O O . ALA F 1 315 ? 59.007 88.200 30.222 1.00 100.00 315 ALA F O 1
ATOM 18266 N N . ASN F 1 316 ? 58.833 87.051 28.303 1.00 26.51 316 ASN F N 1
ATOM 18267 C CA . ASN F 1 316 ? 57.847 86.125 28.832 1.00 26.51 316 ASN F CA 1
ATOM 18268 C C . ASN F 1 316 ? 58.422 84.734 28.980 1.00 26.51 316 ASN F C 1
ATOM 18269 O O . ASN F 1 316 ? 58.851 84.127 28.006 1.00 62.93 316 ASN F O 1
ATOM 18274 N N . GLY F 1 317 ? 58.417 84.230 30.208 1.00 65.49 317 GLY F N 1
ATOM 18275 C CA . GLY F 1 317 ? 58.944 82.907 30.471 1.00 65.49 317 GLY F CA 1
ATOM 18276 C C . GLY F 1 317 ? 60.422 82.790 30.154 1.00 65.49 317 GLY F C 1
ATOM 18277 O O . GLY F 1 317 ? 60.843 81.768 29.618 1.00 44.37 317 GLY F O 1
ATOM 18278 N N . PRO F 1 318 ? 61.241 83.812 30.469 1.00 28.37 318 PRO F N 1
ATOM 18279 C CA . PRO F 1 318 ? 62.670 83.714 30.171 1.00 28.37 318 PRO F CA 1
ATOM 18280 C C . PRO F 1 318 ? 63.270 82.543 30.920 1.00 28.37 318 PRO F C 1
ATOM 18281 O O . PRO F 1 318 ? 64.067 81.782 30.360 1.00 45.79 318 PRO F O 1
ATOM 18285 N N . THR F 1 319 ? 62.884 82.397 32.188 1.00 59.09 319 THR F N 1
ATOM 18286 C CA . THR F 1 319 ? 63.398 81.311 33.016 1.00 59.09 319 THR F CA 1
ATOM 18287 C C . THR F 1 319 ? 62.364 80.201 33.198 1.00 59.09 319 THR F C 1
ATOM 18288 O O . THR F 1 319 ? 61.177 80.460 33.395 1.00 53.90 319 THR F O 1
ATOM 18292 N N . THR F 1 320 ? 62.836 78.962 33.121 1.00 37.58 320 THR F N 1
ATOM 18293 C CA . THR F 1 320 ? 61.993 77.780 33.240 1.00 37.58 320 THR F CA 1
ATOM 18294 C C . THR F 1 320 ? 61.744 77.337 34.678 1.00 37.58 320 THR F C 1
ATOM 18295 O O . THR F 1 320 ? 62.513 77.660 35.586 1.00 45.57 320 THR F O 1
ATOM 18299 N N . PRO F 1 321 ? 60.668 76.566 34.897 1.00 49.04 321 PRO F N 1
ATOM 18300 C CA . PRO F 1 321 ? 60.301 76.062 36.226 1.00 49.04 321 PRO F CA 1
ATOM 18301 C C . PRO F 1 321 ? 61.480 75.496 37.012 1.00 49.04 321 PRO F C 1
ATOM 18302 O O . PRO F 1 321 ? 61.707 75.892 38.155 1.00 52.88 321 PRO F O 1
ATOM 18306 N N . GLU F 1 322 ? 62.222 74.568 36.402 1.00 43.82 322 GLU F N 1
ATOM 18307 C CA . GLU F 1 322 ? 63.387 73.958 37.052 1.00 43.82 322 GLU F CA 1
ATOM 18308 C C . GLU F 1 322 ? 64.375 75.040 37.483 1.00 43.82 322 GLU F C 1
ATOM 18309 O O . GLU F 1 322 ? 64.859 75.042 38.615 1.00 98.94 322 GLU F O 1
ATOM 18315 N N . ALA F 1 323 ? 64.660 75.962 36.568 1.00 67.32 323 ALA F N 1
ATOM 18316 C CA . ALA F 1 323 ? 65.585 77.056 36.836 1.00 67.32 323 ALA F CA 1
ATOM 18317 C C . ALA F 1 323 ? 65.063 77.890 37.992 1.00 67.32 323 ALA F C 1
ATOM 18318 O O . ALA F 1 323 ? 65.836 78.411 38.797 1.00 40.53 323 ALA F O 1
ATOM 18320 N N . ASP F 1 324 ? 63.743 78.021 38.059 1.00 49.74 324 ASP F N 1
ATOM 18321 C CA . ASP F 1 324 ? 63.100 78.769 39.131 1.00 49.74 324 ASP F CA 1
ATOM 18322 C C . ASP F 1 324 ? 63.576 78.172 40.444 1.00 49.74 324 ASP F C 1
ATOM 18323 O O . ASP F 1 324 ? 64.205 78.853 41.248 1.00 41.33 324 ASP F O 1
ATOM 18328 N N . GLU F 1 325 ? 63.273 76.889 40.641 1.00 32.77 325 GLU F N 1
ATOM 18329 C CA . GLU F 1 325 ? 63.665 76.166 41.850 1.00 32.77 325 GLU F CA 1
ATOM 18330 C C . GLU F 1 325 ? 65.138 76.408 42.199 1.00 32.77 325 GLU F C 1
ATOM 18331 O O . GLU F 1 325 ? 65.468 76.858 43.296 1.00 91.30 325 GLU F O 1
ATOM 18337 N N . ILE F 1 326 ? 66.017 76.108 41.248 1.00 46.19 326 ILE F N 1
ATOM 18338 C CA . ILE F 1 326 ? 67.444 76.268 41.461 1.00 46.19 326 ILE F CA 1
ATOM 18339 C C . ILE F 1 326 ? 67.771 77.688 41.875 1.00 46.19 326 ILE F C 1
ATOM 18340 O O . ILE F 1 326 ? 68.470 77.909 42.862 1.00 45.81 326 ILE F O 1
ATOM 18345 N N . LEU F 1 327 ? 67.258 78.648 41.114 1.00 78.44 327 LEU F N 1
ATOM 18346 C CA . LEU F 1 327 ? 67.519 80.053 41.390 1.00 78.44 327 LEU F CA 1
ATOM 18347 C C . LEU F 1 327 ? 67.075 80.490 42.780 1.00 78.44 327 L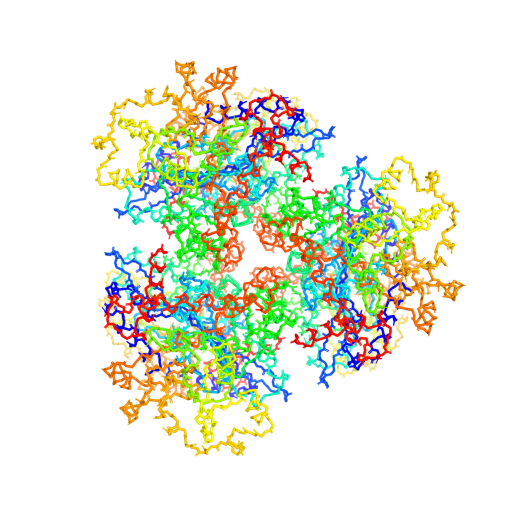EU F C 1
ATOM 18348 O O . LEU F 1 327 ? 67.792 81.214 43.466 1.00 35.41 327 LEU F O 1
ATOM 18353 N N . SER F 1 328 ? 65.895 80.059 43.207 1.00 67.87 328 SER F N 1
ATOM 18354 C CA . SER F 1 328 ? 65.422 80.448 44.531 1.00 67.87 328 SER F CA 1
ATOM 18355 C C . SER F 1 328 ? 66.270 79.749 45.587 1.00 67.87 328 SER F C 1
ATOM 18356 O O . SER F 1 328 ? 66.647 80.341 46.597 1.00 68.15 328 SER F O 1
ATOM 18359 N N . ARG F 1 329 ? 66.573 78.483 45.339 1.00 70.92 329 ARG F N 1
ATOM 18360 C CA . ARG F 1 329 ? 67.392 77.707 46.253 1.00 70.92 329 ARG F CA 1
ATOM 18361 C C . ARG F 1 329 ? 68.678 78.484 46.508 1.00 70.92 329 ARG F C 1
ATOM 18362 O O . ARG F 1 329 ? 69.082 78.672 47.654 1.00 80.57 329 ARG F O 1
ATOM 18370 N N . ARG F 1 330 ? 69.308 78.945 45.428 1.00 26.27 330 ARG F N 1
ATOM 18371 C CA . ARG F 1 330 ? 70.557 79.690 45.528 1.00 26.27 330 ARG F CA 1
ATOM 18372 C C . ARG F 1 330 ? 70.329 81.089 46.104 1.00 26.27 330 ARG F C 1
ATOM 18373 O O . ARG F 1 330 ? 71.279 81.848 46.321 1.00 58.35 330 ARG F O 1
ATOM 18381 N N . GLY F 1 331 ? 69.066 81.426 46.352 1.00 79.00 331 GLY F N 1
ATOM 18382 C CA . GLY F 1 331 ? 68.747 82.730 46.905 1.00 79.00 331 GLY F CA 1
ATOM 18383 C C . GLY F 1 331 ? 68.906 83.895 45.939 1.00 79.00 331 GLY F C 1
ATOM 18384 O O . GLY F 1 331 ? 69.381 84.971 46.319 1.00 55.08 331 GLY F O 1
ATOM 18385 N N . ILE F 1 332 ? 68.515 83.693 44.685 1.00 62.41 332 ILE F N 1
ATOM 18386 C CA . ILE F 1 332 ? 68.614 84.757 43.699 1.00 62.41 332 ILE F CA 1
ATOM 18387 C C . ILE F 1 332 ? 67.219 85.306 43.440 1.00 62.41 332 ILE F C 1
ATOM 18388 O O . ILE F 1 332 ? 66.317 84.587 43.016 1.00 48.14 332 ILE F O 1
ATOM 18393 N N . LEU F 1 333 ? 67.048 86.588 43.720 1.00 63.94 333 LEU F N 1
ATOM 18394 C CA . LEU F 1 333 ? 65.767 87.243 43.526 1.00 63.94 333 LEU F CA 1
ATOM 18395 C C . LEU F 1 333 ? 65.371 87.231 42.056 1.00 63.94 333 LEU F C 1
ATOM 18396 O O . LEU F 1 333 ? 66.148 87.626 41.190 1.00 62.03 333 LEU F O 1
ATOM 18401 N N . VAL F 1 334 ? 64.157 86.774 41.780 1.00 21.81 334 VAL F N 1
ATOM 18402 C CA . VAL F 1 334 ? 63.657 86.720 40.414 1.00 21.81 334 VAL F CA 1
ATOM 18403 C C . VAL F 1 334 ? 62.311 87.430 40.273 1.00 21.81 334 VAL F C 1
ATOM 18404 O O . VAL F 1 334 ? 61.266 86.822 40.509 1.00 27.05 334 VAL F O 1
ATOM 18408 N N . VAL F 1 335 ? 62.351 88.714 39.899 1.00 23.76 335 VAL F N 1
ATOM 18409 C CA . VAL F 1 335 ? 61.150 89.528 39.692 1.00 23.76 335 VAL F CA 1
ATOM 18410 C C . VAL F 1 335 ? 60.428 88.922 38.510 1.00 23.76 335 VAL F C 1
ATOM 18411 O O . VAL F 1 335 ? 60.908 89.002 37.391 1.00 18.89 335 VAL F O 1
ATOM 18415 N N . PRO F 1 336 ? 59.249 88.330 38.738 1.00 16.48 336 PRO F N 1
ATOM 18416 C CA . PRO F 1 336 ? 58.464 87.685 37.674 1.00 16.48 336 PRO F CA 1
ATOM 18417 C C . PRO F 1 336 ? 57.977 88.579 36.540 1.00 16.48 336 PRO F C 1
ATOM 18418 O O . PRO F 1 336 ? 57.810 89.792 36.700 1.00 41.54 336 PRO F O 1
ATOM 18422 N N . ASP F 1 337 ? 57.740 87.953 35.393 1.00 50.16 337 ASP F N 1
ATOM 18423 C CA . ASP F 1 337 ? 57.269 88.661 34.218 1.00 50.16 337 ASP F CA 1
ATOM 18424 C C . ASP F 1 337 ? 55.913 89.310 34.444 1.00 50.16 337 ASP F C 1
ATOM 18425 O O . ASP F 1 337 ? 55.785 90.511 34.232 1.00 42.25 337 ASP F O 1
ATOM 18430 N N . ILE F 1 338 ? 54.909 88.542 34.883 1.00 34.95 338 ILE F N 1
ATOM 18431 C CA . ILE F 1 338 ? 53.574 89.116 35.092 1.00 34.95 338 ILE F CA 1
ATOM 18432 C C . ILE F 1 338 ? 53.649 90.465 35.771 1.00 34.95 338 ILE F C 1
ATOM 18433 O O . ILE F 1 338 ? 52.771 91.305 35.585 1.00 56.59 338 ILE F O 1
ATOM 18438 N N . LEU F 1 339 ? 54.696 90.683 36.555 1.00 27.24 339 LEU F N 1
ATOM 18439 C CA . LEU F 1 339 ? 54.829 91.955 37.228 1.00 27.24 339 LEU F CA 1
ATOM 18440 C C . LEU F 1 339 ? 55.790 92.848 36.465 1.00 27.24 339 LEU F C 1
ATOM 18441 O O . LEU F 1 339 ? 55.444 93.978 36.115 1.00 29.88 339 LEU F O 1
ATOM 18446 N N . ALA F 1 340 ? 56.985 92.326 36.191 1.00 21.83 340 ALA F N 1
ATOM 18447 C CA . ALA F 1 340 ? 58.053 93.083 35.518 1.00 21.83 340 ALA F CA 1
ATOM 18448 C C . ALA F 1 340 ? 57.746 93.703 34.151 1.00 21.83 340 ALA F C 1
ATOM 18449 O O . ALA F 1 340 ? 58.021 94.881 33.913 1.00 56.82 340 ALA F O 1
ATOM 18451 N N . ASN F 1 341 ? 57.194 92.921 33.238 1.00 49.97 341 ASN F N 1
ATOM 18452 C CA . ASN F 1 341 ? 56.892 93.468 31.930 1.00 49.97 341 ASN F CA 1
ATOM 18453 C C . ASN F 1 341 ? 55.401 93.727 31.748 1.00 49.97 341 ASN F C 1
ATOM 18454 O O . ASN F 1 341 ? 54.824 93.433 30.706 1.00 55.26 341 ASN F O 1
ATOM 18459 N N . ALA F 1 342 ? 54.777 94.289 32.776 1.00 44.49 342 ALA F N 1
ATOM 18460 C CA . ALA F 1 342 ? 53.350 94.590 32.717 1.00 44.49 342 ALA F CA 1
ATOM 18461 C C . ALA F 1 342 ? 53.192 96.086 32.512 1.00 44.49 342 ALA F C 1
ATOM 18462 O O . ALA F 1 342 ? 52.077 96.610 32.479 1.00 40.12 342 ALA F O 1
ATOM 18464 N N . GLY F 1 343 ? 54.324 96.770 32.377 1.00 32.58 343 GLY F N 1
ATOM 18465 C CA . GLY F 1 343 ? 54.292 98.204 32.152 1.00 32.58 343 GLY F CA 1
ATOM 18466 C C . GLY F 1 343 ? 53.452 98.565 30.934 1.00 32.58 343 GLY F C 1
ATOM 18467 O O . GLY F 1 343 ? 52.943 99.684 30.823 1.00 44.96 343 GLY F O 1
ATOM 18468 N N . GLY F 1 344 ? 53.308 97.611 30.013 1.00 27.41 344 GLY F N 1
ATOM 18469 C CA . GLY F 1 344 ? 52.528 97.853 28.820 1.00 27.41 344 GLY F CA 1
ATOM 18470 C C . GLY F 1 344 ? 51.055 97.892 29.160 1.00 27.41 344 GLY F C 1
ATOM 18471 O O . GLY F 1 344 ? 50.386 98.897 28.914 1.00 38.47 344 GLY F O 1
ATOM 18472 N N . VAL F 1 345 ? 50.550 96.802 29.729 1.00 39.07 345 VAL F N 1
ATOM 18473 C CA . VAL F 1 345 ? 49.145 96.728 30.110 1.00 39.07 345 VAL F CA 1
ATOM 18474 C C . VAL F 1 345 ? 48.782 97.933 30.950 1.00 39.07 345 VAL F C 1
ATOM 18475 O O . VAL F 1 345 ? 47.684 98.471 30.830 1.00 35.23 345 VAL F O 1
ATOM 18479 N N . THR F 1 346 ? 49.712 98.363 31.796 1.00 21.29 346 THR F N 1
ATOM 18480 C CA . THR F 1 346 ? 49.461 99.504 32.654 1.00 21.29 346 THR F CA 1
ATOM 18481 C C . THR F 1 346 ? 49.231 100.784 31.860 1.00 21.29 346 THR F C 1
ATOM 18482 O O . THR F 1 346 ? 48.244 101.485 32.098 1.00 42.80 346 THR F O 1
ATOM 18486 N N . VAL F 1 347 ? 50.130 101.101 30.925 1.00 18.60 347 VAL F N 1
ATOM 18487 C CA . VAL F 1 347 ? 49.964 102.318 30.135 1.00 18.60 347 VAL F CA 1
ATOM 18488 C C . VAL F 1 347 ? 48.748 102.174 29.237 1.00 18.60 347 VAL F C 1
ATOM 18489 O O . VAL F 1 347 ? 48.208 103.162 28.756 1.00 22.82 347 VAL F O 1
ATOM 18493 N N . SER F 1 348 ? 48.306 100.940 29.027 1.00 25.25 348 SER F N 1
ATOM 18494 C CA . SER F 1 348 ? 47.133 100.681 28.202 1.00 25.25 348 SER F CA 1
ATOM 18495 C C . SER F 1 348 ? 45.873 101.068 28.975 1.00 25.25 348 SER F C 1
ATOM 18496 O O . SER F 1 348 ? 44.888 101.529 28.400 1.00 49.56 348 SER F O 1
ATOM 18499 N N . TYR F 1 349 ? 45.920 100.862 30.288 1.00 46.66 349 TYR F N 1
ATOM 18500 C CA . TYR F 1 349 ? 44.816 101.197 31.177 1.00 46.66 349 TYR F CA 1
ATOM 18501 C C . TYR F 1 349 ? 44.651 102.709 31.116 1.00 46.66 349 TYR F C 1
ATOM 18502 O O . TYR F 1 349 ? 43.543 103.205 30.929 1.00 30.70 349 TYR F O 1
ATOM 18511 N N . PHE F 1 350 ? 45.756 103.439 31.259 1.00 16.36 350 PHE F N 1
ATOM 18512 C CA . PHE F 1 350 ? 45.732 104.906 31.193 1.00 16.36 350 PHE F CA 1
ATOM 18513 C C . PHE F 1 350 ? 45.152 105.395 29.861 1.00 16.36 350 PHE F C 1
ATOM 18514 O O . PHE F 1 350 ? 44.380 106.357 29.827 1.00 31.27 350 PHE F O 1
ATOM 18522 N N . GLU F 1 351 ? 45.517 104.748 28.757 1.00 31.26 351 GLU F N 1
ATOM 18523 C CA . GLU F 1 351 ? 44.977 105.170 27.469 1.00 31.26 351 GLU F CA 1
ATOM 18524 C C . GLU F 1 351 ? 43.453 105.080 27.524 1.00 31.26 351 GLU F C 1
ATOM 18525 O O . GLU F 1 351 ? 42.753 106.018 27.163 1.00 40.92 351 GLU F O 1
ATOM 18531 N N . TRP F 1 352 ? 42.948 103.946 27.994 1.00 23.13 352 TRP F N 1
ATOM 18532 C CA . TRP F 1 352 ? 41.511 103.730 28.104 1.00 23.13 352 TRP F CA 1
ATOM 18533 C C . TRP F 1 352 ? 40.909 104.783 29.005 1.00 23.13 352 TRP F C 1
ATOM 18534 O O . TRP F 1 352 ? 39.835 105.305 28.723 1.00 22.12 352 TRP F O 1
ATOM 18545 N N . VAL F 1 353 ? 41.598 105.097 30.095 1.00 38.83 353 VAL F N 1
ATOM 18546 C CA . VAL F 1 353 ? 41.099 106.105 31.020 1.00 38.83 353 VAL F CA 1
ATOM 18547 C C . VAL F 1 353 ? 41.023 107.442 30.293 1.00 38.83 353 VAL F C 1
ATOM 18548 O O . VAL F 1 353 ? 39.956 108.053 30.204 1.00 42.69 353 VAL F O 1
ATOM 18552 N N . GLN F 1 354 ? 42.158 107.885 29.761 1.00 28.24 354 GLN F N 1
ATOM 18553 C CA . GLN F 1 354 ? 42.219 109.150 29.051 1.00 28.24 354 GLN F CA 1
ATOM 18554 C C . GLN F 1 354 ? 41.086 109.254 28.042 1.00 28.24 354 GLN F C 1
ATOM 18555 O O . GLN F 1 354 ? 40.467 110.314 27.902 1.00 21.36 354 GLN F O 1
ATOM 18561 N N . ASP F 1 355 ? 40.815 108.148 27.350 1.00 25.25 355 ASP F N 1
ATOM 18562 C CA . ASP F 1 355 ? 39.756 108.102 26.341 1.00 25.25 355 ASP F CA 1
ATOM 18563 C C . ASP F 1 355 ? 38.372 108.305 26.923 1.00 25.25 355 ASP F C 1
ATOM 18564 O O . ASP F 1 355 ? 37.590 109.091 26.403 1.00 38.20 355 ASP F O 1
ATOM 18569 N N . LEU F 1 356 ? 38.067 107.583 27.995 1.00 60.45 356 LEU F N 1
ATOM 18570 C CA . LEU F 1 356 ? 36.762 107.685 28.633 1.00 60.45 356 LEU F CA 1
ATOM 18571 C C . LEU F 1 356 ? 36.384 109.131 28.930 1.00 60.45 356 LEU F C 1
ATOM 18572 O O . LEU F 1 356 ? 35.224 109.521 28.784 1.00 39.74 356 LEU F O 1
ATOM 18577 N N . GLN F 1 357 ? 37.363 109.926 29.342 1.00 39.08 357 GLN F N 1
ATOM 18578 C CA . GLN F 1 357 ? 37.109 111.328 29.662 1.00 39.08 357 GLN F CA 1
ATOM 18579 C C . GLN F 1 357 ? 37.618 112.292 28.580 1.00 39.08 357 GLN F C 1
ATOM 18580 O O . GLN F 1 357 ? 37.741 113.494 28.817 1.00 59.17 357 GLN F O 1
ATOM 18586 N N . SER F 1 358 ? 37.916 111.751 27.399 1.00 37.83 358 SER F N 1
ATOM 18587 C CA . SER F 1 358 ? 38.400 112.531 26.263 1.00 37.83 358 SER F CA 1
ATOM 18588 C C . SER F 1 358 ? 39.379 113.634 26.630 1.00 37.83 358 SER F C 1
ATOM 18589 O O . SER F 1 358 ? 39.412 114.681 25.989 1.00 68.05 358 SER F O 1
ATOM 18592 N N . PHE F 1 359 ? 40.170 113.391 27.668 1.00 17.22 359 PHE F N 1
ATOM 18593 C CA . PHE F 1 359 ? 41.180 114.351 28.118 1.00 17.22 359 PHE F CA 1
ATOM 18594 C C . PHE F 1 359 ? 42.508 113.598 28.210 1.00 17.22 359 PHE F C 1
ATOM 18595 O O . PHE F 1 359 ? 42.588 112.561 28.877 1.00 36.44 359 PHE F O 1
ATOM 18603 N N . PHE F 1 360 ? 43.550 114.110 27.559 1.00 22.47 360 PHE F N 1
ATOM 18604 C CA . PHE F 1 360 ? 44.821 113.392 27.541 1.00 22.47 360 PHE F CA 1
ATOM 18605 C C . PHE F 1 360 ? 45.943 113.977 28.375 1.00 22.47 360 PHE F C 1
ATOM 18606 O O . PHE F 1 360 ? 46.208 115.180 28.342 1.00 28.95 360 PHE F O 1
ATOM 18614 N N . TRP F 1 361 ? 46.609 113.110 29.131 1.00 34.33 361 TRP F N 1
ATOM 18615 C CA . TRP F 1 361 ? 47.706 113.547 29.983 1.00 34.33 361 TRP F CA 1
ATOM 18616 C C . TRP F 1 361 ? 48.974 113.618 29.167 1.00 34.33 361 TRP F C 1
ATOM 18617 O O . TRP F 1 361 ? 49.086 112.946 28.135 1.00 33.76 361 TRP F O 1
ATOM 18628 N N . ASP F 1 362 ? 49.931 114.425 29.627 1.00 17.67 362 ASP F N 1
ATOM 18629 C CA . ASP F 1 362 ? 51.200 114.516 28.925 1.00 17.67 362 ASP F CA 1
ATOM 18630 C C . ASP F 1 362 ? 52.193 113.502 29.508 1.00 17.67 362 ASP F C 1
ATOM 18631 O O . ASP F 1 362 ? 51.995 112.972 30.599 1.00 69.38 362 ASP F O 1
ATOM 18636 N N . LEU F 1 363 ? 53.258 113.245 28.760 1.00 38.52 363 LEU F N 1
ATOM 18637 C CA . LEU F 1 363 ? 54.284 112.285 29.139 1.00 38.52 363 LEU F CA 1
ATOM 18638 C C . LEU F 1 363 ? 54.564 112.155 30.622 1.00 38.52 363 LEU F C 1
ATOM 18639 O O . LEU F 1 363 ? 54.309 111.096 31.209 1.00 36.48 363 LEU F O 1
ATOM 18644 N N . ASP F 1 364 ? 55.097 113.219 31.221 1.00 37.41 364 ASP F N 1
ATOM 18645 C CA . ASP F 1 364 ? 55.432 113.214 32.647 1.00 37.41 364 ASP F CA 1
ATOM 18646 C C . ASP F 1 364 ? 54.376 112.541 33.511 1.00 37.41 364 ASP F C 1
ATOM 18647 O O . ASP F 1 364 ? 54.698 111.775 34.415 1.00 83.91 364 ASP F O 1
ATOM 18652 N N . GLN F 1 365 ? 53.113 112.821 33.227 1.00 13.60 365 GLN F N 1
ATOM 18653 C CA . GLN F 1 365 ? 52.032 112.200 33.983 1.00 13.60 365 GLN F CA 1
ATOM 18654 C C . GLN F 1 365 ? 52.018 110.687 33.740 1.00 13.60 365 GLN F C 1
ATOM 18655 O O . GLN F 1 365 ? 52.091 109.899 34.687 1.00 78.49 365 GLN F O 1
ATOM 18661 N N . VAL F 1 366 ? 51.924 110.293 32.472 1.00 28.85 366 VAL F N 1
ATOM 18662 C CA . VAL F 1 366 ? 51.895 108.882 32.121 1.00 28.85 366 VAL F CA 1
ATOM 18663 C C . VAL F 1 366 ? 53.040 108.157 32.804 1.00 28.85 366 VAL F C 1
ATOM 18664 O O . VAL F 1 366 ? 52.872 107.040 33.310 1.00 39.72 366 VAL F O 1
ATOM 18668 N N . ARG F 1 367 ? 54.201 108.803 32.823 1.00 32.33 367 ARG F N 1
ATOM 18669 C CA . ARG F 1 367 ? 55.379 108.232 33.463 1.00 32.33 367 ARG F CA 1
ATOM 18670 C C . ARG F 1 367 ? 55.119 108.023 34.953 1.00 32.33 367 ARG F C 1
ATOM 18671 O O . ARG F 1 367 ? 55.066 106.887 35.429 1.00 61.64 367 ARG F O 1
ATOM 18679 N N . ASN F 1 368 ? 54.949 109.123 35.684 1.00 36.27 368 ASN F N 1
ATOM 18680 C CA . ASN F 1 368 ? 54.687 109.067 37.119 1.00 36.27 368 ASN F CA 1
ATOM 18681 C C . ASN F 1 368 ? 53.624 108.038 37.462 1.00 36.27 368 ASN F C 1
ATOM 18682 O O . ASN F 1 368 ? 53.823 107.220 38.358 1.00 99.75 368 ASN F O 1
ATOM 18687 N N . ALA F 1 369 ? 52.501 108.072 36.748 1.00 41.38 369 ALA F N 1
ATOM 18688 C CA . ALA F 1 369 ? 51.423 107.120 36.995 1.00 41.38 369 ALA F CA 1
ATOM 18689 C C . ALA F 1 369 ? 51.953 105.697 36.868 1.00 41.38 369 ALA F C 1
ATOM 18690 O O . ALA F 1 369 ? 51.716 104.854 37.737 1.00 49.96 369 ALA F O 1
ATOM 18692 N N . LEU F 1 370 ? 52.677 105.437 35.783 1.00 35.71 370 LEU F N 1
ATOM 18693 C CA . LEU F 1 370 ? 53.232 104.120 35.537 1.00 35.71 370 LEU F CA 1
ATOM 18694 C C . LEU F 1 370 ? 54.145 103.690 36.674 1.00 35.71 370 LEU F C 1
ATOM 18695 O O . LEU F 1 370 ? 53.971 102.609 37.239 1.00 34.30 370 LEU F O 1
ATOM 18700 N N . GLU F 1 371 ? 55.112 104.538 37.009 1.00 27.09 371 GLU F N 1
ATOM 18701 C CA . GLU F 1 371 ? 56.056 104.227 38.077 1.00 27.09 371 GLU F CA 1
ATOM 18702 C C . GLU F 1 371 ? 55.363 104.031 39.430 1.00 27.09 371 GLU F C 1
ATOM 18703 O O . GLU F 1 371 ? 55.718 103.132 40.197 1.00 50.47 371 GLU F O 1
ATOM 18709 N N . LYS F 1 372 ? 54.374 104.870 39.719 1.00 30.51 372 LYS F N 1
ATOM 18710 C CA . LYS F 1 372 ? 53.638 104.772 40.977 1.00 30.51 372 LYS F CA 1
ATOM 18711 C C . LYS F 1 372 ? 53.012 103.389 41.142 1.00 30.51 372 LYS F C 1
ATOM 18712 O O . LYS F 1 372 ? 53.148 102.752 42.191 1.00 73.08 372 LYS F O 1
ATOM 18718 N N . MET F 1 373 ? 52.329 102.928 40.100 1.00 29.45 373 MET F N 1
ATOM 18719 C CA . MET F 1 373 ? 51.689 101.628 40.143 1.00 29.45 373 MET F CA 1
ATOM 18720 C C . MET F 1 373 ? 52.689 100.471 40.154 1.00 29.45 373 MET F C 1
ATOM 18721 O O . MET F 1 373 ? 52.468 99.466 40.832 1.00 32.84 373 MET F O 1
ATOM 18726 N N . MET F 1 374 ? 53.787 100.594 39.414 1.00 33.43 374 MET F N 1
ATOM 18727 C CA . MET F 1 374 ? 54.782 99.524 39.414 1.00 33.43 374 MET F CA 1
ATOM 18728 C C . MET F 1 374 ? 55.311 99.374 40.834 1.00 33.43 374 MET F C 1
ATOM 18729 O O . MET F 1 374 ? 55.270 98.288 41.400 1.00 49.62 374 MET F O 1
ATOM 18734 N N . LYS F 1 375 ? 55.799 100.472 41.409 1.00 31.52 375 LYS F N 1
ATOM 18735 C CA . LYS F 1 375 ? 56.317 100.463 42.774 1.00 31.52 375 LYS F CA 1
ATOM 18736 C C . LYS F 1 375 ? 55.313 99.739 43.658 1.00 31.52 375 LYS F C 1
ATOM 18737 O O . LYS F 1 375 ? 55.669 98.834 44.415 1.00 66.24 375 LYS F O 1
ATOM 18743 N N . GLY F 1 376 ? 54.050 100.146 43.544 1.00 12.91 376 GLY F N 1
ATOM 18744 C CA . GLY F 1 376 ? 52.996 99.523 44.328 1.00 12.91 376 GLY F CA 1
ATOM 18745 C C . GLY F 1 376 ? 52.954 98.011 44.185 1.00 12.91 376 GLY F C 1
ATOM 18746 O O . GLY F 1 376 ? 53.273 97.277 45.123 1.00 61.32 376 GLY F O 1
ATOM 18747 N N . ALA F 1 377 ? 52.557 97.551 43.003 1.00 51.11 377 ALA F N 1
ATOM 18748 C CA . ALA F 1 377 ? 52.475 96.128 42.715 1.00 51.11 377 ALA F CA 1
ATOM 18749 C C . ALA F 1 377 ? 53.682 95.416 43.296 1.00 51.11 377 ALA F C 1
ATOM 18750 O O . ALA F 1 377 ? 53.538 94.421 43.997 1.00 34.11 377 ALA F O 1
ATOM 18752 N N . PHE F 1 378 ? 54.873 95.929 43.009 1.00 37.97 378 PHE F N 1
ATOM 18753 C CA . PHE F 1 378 ? 56.087 95.316 43.522 1.00 37.97 378 PHE F CA 1
ATOM 18754 C C . PHE F 1 378 ? 55.957 95.042 45.019 1.00 37.97 378 PHE F C 1
ATOM 18755 O O . PHE F 1 378 ? 56.068 93.901 45.469 1.00 38.48 378 PHE F O 1
ATOM 18763 N N . ASN F 1 379 ? 55.703 96.091 45.790 1.00 27.27 379 ASN F N 1
ATOM 18764 C CA . ASN F 1 379 ? 55.559 95.936 47.227 1.00 27.27 379 ASN F CA 1
ATOM 18765 C C . ASN F 1 379 ? 54.425 94.990 47.595 1.00 27.27 379 ASN F C 1
ATOM 18766 O O . ASN F 1 379 ? 54.600 94.115 48.438 1.00 49.88 379 ASN F O 1
ATOM 18771 N N . ASP F 1 380 ? 53.269 95.151 46.957 1.00 13.27 380 ASP F N 1
ATOM 18772 C CA . ASP F 1 380 ? 52.125 94.294 47.262 1.00 13.27 380 ASP F CA 1
ATOM 18773 C C . ASP F 1 380 ? 52.536 92.842 47.116 1.00 13.27 380 ASP F C 1
ATOM 18774 O O . ASP F 1 380 ? 52.146 91.987 47.914 1.00 54.14 380 ASP F O 1
ATOM 18779 N N . VAL F 1 381 ? 53.348 92.567 46.103 1.00 42.66 381 VAL F N 1
ATOM 18780 C CA . VAL F 1 381 ? 53.810 91.210 45.869 1.00 42.66 381 VAL F CA 1
ATOM 18781 C C . VAL F 1 381 ? 54.783 90.860 46.962 1.00 42.66 381 VAL F C 1
ATOM 18782 O O . VAL F 1 381 ? 54.671 89.805 47.561 1.00 36.38 381 VAL F O 1
ATOM 18786 N N . MET F 1 382 ? 55.725 91.758 47.229 1.00 46.38 382 MET F N 1
ATOM 18787 C CA . MET F 1 382 ? 56.725 91.547 48.278 1.00 46.38 382 MET F CA 1
ATOM 18788 C C . MET F 1 382 ? 56.097 91.046 49.583 1.00 46.38 382 MET F C 1
ATOM 18789 O O . MET F 1 382 ? 56.532 90.043 50.143 1.00 66.27 382 MET F O 1
ATOM 18794 N N . LYS F 1 383 ? 55.073 91.749 50.062 1.00 31.24 383 LYS F N 1
ATOM 18795 C CA . LYS F 1 383 ? 54.394 91.371 51.294 1.00 31.24 383 LYS F CA 1
ATOM 18796 C C . LYS F 1 383 ? 53.921 89.924 51.236 1.00 31.24 383 LYS F C 1
ATOM 18797 O O . LYS F 1 383 ? 54.283 89.108 52.086 1.00 75.13 383 LYS F O 1
ATOM 18803 N N . VAL F 1 384 ? 53.121 89.607 50.223 1.00 19.89 384 VAL F N 1
ATOM 18804 C CA . VAL F 1 384 ? 52.600 88.257 50.070 1.00 19.89 384 VAL F CA 1
ATOM 18805 C C . VAL F 1 384 ? 53.726 87.242 50.068 1.00 19.89 384 VAL F C 1
ATOM 18806 O O . VAL F 1 384 ? 53.543 86.092 50.471 1.00 30.00 384 VAL F O 1
ATOM 18810 N N . LYS F 1 385 ? 54.895 87.673 49.621 1.00 37.47 385 LYS F N 1
ATOM 18811 C CA . LYS F 1 385 ? 56.049 86.792 49.558 1.00 37.47 385 LYS F CA 1
ATOM 18812 C C . LYS F 1 385 ? 56.462 86.344 50.963 1.00 37.47 385 LYS F C 1
ATOM 18813 O O . LYS F 1 385 ? 56.608 85.142 51.221 1.00 53.85 385 LYS F O 1
ATOM 18819 N N . GLU F 1 386 ? 56.637 87.310 51.868 1.00 47.46 386 GLU F N 1
ATOM 18820 C CA . GLU F 1 386 ? 57.029 87.014 53.240 1.00 47.46 386 GLU F CA 1
ATOM 18821 C C . GLU F 1 386 ? 55.923 86.238 53.949 1.00 47.46 386 GLU F C 1
ATOM 18822 O O . GLU F 1 386 ? 56.192 85.309 54.714 1.00 97.14 386 GLU F O 1
ATOM 18828 N N . LYS F 1 387 ? 54.679 86.617 53.680 1.00 43.59 387 LYS F N 1
ATOM 18829 C CA . LYS F 1 387 ? 53.530 85.971 54.298 1.00 43.59 387 LYS F CA 1
ATOM 18830 C C . LYS F 1 387 ? 53.425 84.494 53.947 1.00 43.59 387 LYS F C 1
ATOM 18831 O O . LYS F 1 387 ? 52.688 83.752 54.592 1.00 99.46 387 LYS F O 1
ATOM 18837 N N . TYR F 1 388 ? 54.162 84.056 52.935 1.00 73.04 388 TYR F N 1
ATOM 18838 C CA . TYR F 1 388 ? 54.099 82.655 52.542 1.00 73.04 388 TYR F CA 1
ATOM 18839 C C . TYR F 1 388 ? 55.474 82.034 52.361 1.00 73.04 388 TYR F C 1
ATOM 18840 O O . TYR F 1 388 ? 55.593 80.824 52.127 1.00 28.86 388 TYR F O 1
ATOM 18849 N N . ASN F 1 389 ? 56.511 82.858 52.462 1.00 55.71 389 ASN F N 1
ATOM 18850 C CA . ASN F 1 389 ? 57.876 82.382 52.288 1.00 55.71 389 ASN F CA 1
ATOM 18851 C C . ASN F 1 389 ? 58.002 81.574 51.008 1.00 55.71 389 ASN F C 1
ATOM 18852 O O . ASN F 1 389 ? 58.546 80.471 51.008 1.00 81.76 389 ASN F O 1
ATOM 18857 N N . VAL F 1 390 ? 57.470 82.136 49.925 1.00 46.91 390 VAL F N 1
ATOM 18858 C CA . VAL F 1 390 ? 57.522 81.522 48.598 1.00 46.91 390 VAL F CA 1
ATOM 18859 C C . VAL F 1 390 ? 58.372 82.433 47.699 1.00 46.91 390 VAL F C 1
ATOM 18860 O O . VAL F 1 390 ? 58.869 83.475 48.136 1.00 33.13 390 VAL F O 1
ATOM 18864 N N . ASP F 1 391 ? 58.561 82.042 46.448 1.00 43.90 391 ASP F N 1
ATOM 18865 C CA . ASP F 1 391 ? 59.328 82.885 45.543 1.00 43.90 391 ASP F CA 1
ATOM 18866 C C . ASP F 1 391 ? 58.409 83.976 44.971 1.00 43.90 391 ASP F C 1
ATOM 18867 O O . ASP F 1 391 ? 57.187 83.805 44.900 1.00 50.99 391 ASP F O 1
ATOM 18872 N N . MET F 1 392 ? 58.993 85.099 44.566 1.00 38.72 392 MET F N 1
ATOM 18873 C CA . MET F 1 392 ? 58.203 86.207 44.042 1.00 38.72 392 MET F CA 1
ATOM 18874 C C . MET F 1 392 ? 57.189 85.809 42.982 1.00 38.72 392 MET F C 1
ATOM 18875 O O . MET F 1 392 ? 56.072 86.313 42.986 1.00 44.65 392 MET F O 1
ATOM 18880 N N . ARG F 1 393 ? 57.551 84.912 42.071 1.00 25.86 393 ARG F N 1
ATOM 18881 C CA . ARG F 1 393 ? 56.581 84.523 41.051 1.00 25.86 393 ARG F CA 1
ATOM 18882 C C . ARG F 1 393 ? 55.311 83.969 41.695 1.00 25.86 393 ARG F C 1
ATOM 18883 O O . ARG F 1 393 ? 54.206 84.394 41.362 1.00 45.58 393 ARG F O 1
ATOM 18891 N N . THR F 1 394 ? 55.470 83.029 42.621 1.00 44.39 394 THR F N 1
ATOM 18892 C CA . THR F 1 394 ? 54.319 82.446 43.289 1.00 44.39 394 THR F CA 1
ATOM 18893 C C . THR F 1 394 ? 53.559 83.527 44.059 1.00 44.39 394 THR F C 1
ATOM 18894 O O . THR F 1 394 ? 52.322 83.587 44.017 1.00 31.58 394 THR F O 1
ATOM 18898 N N . ALA F 1 395 ? 54.306 84.379 44.760 1.00 49.65 395 ALA F N 1
ATOM 18899 C CA . ALA F 1 395 ? 53.704 85.453 45.537 1.00 49.65 395 ALA F CA 1
ATOM 18900 C C . ALA F 1 395 ? 52.801 86.277 44.632 1.00 49.65 395 ALA F C 1
ATOM 18901 O O . ALA F 1 395 ? 51.706 86.685 45.026 1.00 71.96 395 ALA F O 1
ATOM 18903 N N . ALA F 1 396 ? 53.266 86.506 43.408 1.00 41.49 396 ALA F N 1
ATOM 18904 C CA . ALA F 1 396 ? 52.518 87.283 42.434 1.00 41.49 396 ALA F CA 1
ATOM 18905 C C . ALA F 1 396 ? 51.223 86.587 42.024 1.00 41.49 396 ALA F C 1
ATOM 18906 O O . ALA F 1 396 ? 50.183 87.222 41.910 1.00 30.78 396 ALA F O 1
ATOM 18908 N N . TYR F 1 397 ? 51.273 85.283 41.803 1.00 16.76 397 TYR F N 1
ATOM 18909 C CA . TYR F 1 397 ? 50.066 84.543 41.421 1.00 16.76 397 TYR F CA 1
ATOM 18910 C C . TYR F 1 397 ? 49.045 84.451 42.552 1.00 16.76 397 TYR F C 1
ATOM 18911 O O . TYR F 1 397 ? 47.841 84.385 42.314 1.00 53.24 397 TYR F O 1
ATOM 18920 N N . ILE F 1 398 ? 49.544 84.429 43.784 1.00 56.10 398 ILE F N 1
ATOM 18921 C CA . ILE F 1 398 ? 48.684 84.360 44.956 1.00 56.10 398 ILE F CA 1
ATOM 18922 C C . ILE F 1 398 ? 47.943 85.686 45.027 1.00 56.10 398 ILE F C 1
ATOM 18923 O O . ILE F 1 398 ? 46.716 85.731 45.001 1.00 16.53 398 ILE F O 1
ATOM 18928 N N . LEU F 1 399 ? 48.707 86.769 45.094 1.00 23.62 399 LEU F N 1
ATOM 18929 C CA . LEU F 1 399 ? 48.145 88.118 45.157 1.00 23.62 399 LEU F CA 1
ATOM 18930 C C . LEU F 1 399 ? 47.086 88.300 44.090 1.00 23.62 399 LEU F C 1
ATOM 18931 O O . LEU F 1 399 ? 46.014 88.865 44.345 1.00 22.62 399 LEU F O 1
ATOM 18936 N N . ALA F 1 400 ? 47.399 87.817 42.890 1.00 16.51 400 ALA F N 1
ATOM 18937 C CA . ALA F 1 400 ? 46.475 87.908 41.774 1.00 16.51 400 ALA F CA 1
ATOM 18938 C C . ALA F 1 400 ? 45.257 87.032 42.044 1.00 16.51 400 ALA F C 1
ATOM 18939 O O . ALA F 1 400 ? 44.126 87.522 42.049 1.00 30.47 400 ALA F O 1
ATOM 18941 N N . ILE F 1 401 ? 45.488 85.744 42.288 1.00 24.80 401 ILE F N 1
ATOM 18942 C CA . ILE F 1 401 ? 44.383 84.825 42.538 1.00 24.80 401 ILE F CA 1
ATOM 18943 C C . ILE F 1 401 ? 43.530 85.300 43.693 1.00 24.80 401 ILE F C 1
ATOM 18944 O O . ILE F 1 401 ? 42.322 85.039 43.724 1.00 16.77 401 ILE F O 1
ATOM 18949 N N . ASP F 1 402 ? 44.151 85.999 44.637 1.00 30.07 402 ASP F N 1
ATOM 18950 C CA . ASP F 1 402 ? 43.408 86.500 45.778 1.00 30.07 402 ASP F CA 1
ATOM 18951 C C . ASP F 1 402 ? 42.377 87.540 45.333 1.00 30.07 402 ASP F C 1
ATOM 18952 O O . ASP F 1 402 ? 41.170 87.343 45.511 1.00 69.66 402 ASP F O 1
ATOM 18957 N N . ARG F 1 403 ? 42.860 88.631 44.737 1.00 32.60 403 ARG F N 1
ATOM 18958 C CA . ARG F 1 403 ? 41.992 89.710 44.268 1.00 32.60 403 ARG F CA 1
ATOM 18959 C C . ARG F 1 403 ? 40.808 89.244 43.406 1.00 32.60 403 ARG F C 1
ATOM 18960 O O . ARG F 1 403 ? 39.672 89.688 43.589 1.00 26.71 403 ARG F O 1
ATOM 18968 N N . VAL F 1 404 ? 41.065 88.346 42.468 1.00 31.16 404 VAL F N 1
ATOM 18969 C CA . VAL F 1 404 ? 39.999 87.855 41.613 1.00 31.16 404 VAL F CA 1
ATOM 18970 C C . VAL F 1 404 ? 38.959 87.085 42.421 1.00 31.16 404 VAL F C 1
ATOM 18971 O O . VAL F 1 404 ? 37.762 87.208 42.173 1.00 35.00 404 VAL F O 1
ATOM 18975 N N . ALA F 1 405 ? 39.413 86.293 43.389 1.00 35.77 405 ALA F N 1
ATOM 18976 C CA . ALA F 1 405 ? 38.496 85.503 44.206 1.00 35.77 405 ALA F CA 1
ATOM 18977 C C . ALA F 1 405 ? 37.595 86.403 45.042 1.00 35.77 405 ALA F C 1
ATOM 18978 O O . ALA F 1 405 ? 36.372 86.261 45.016 1.00 23.14 405 ALA F O 1
ATOM 18980 N N . TYR F 1 406 ? 38.203 87.330 45.779 1.00 39.24 406 TYR F N 1
ATOM 18981 C CA . TYR F 1 406 ? 37.458 88.266 46.619 1.00 39.24 406 TYR F CA 1
ATOM 18982 C C . TYR F 1 406 ? 36.323 88.901 45.825 1.00 39.24 406 TYR F C 1
ATOM 18983 O O . TYR F 1 406 ? 35.166 88.872 46.239 1.00 63.47 406 TYR F O 1
ATOM 18992 N N . ALA F 1 407 ? 36.675 89.482 44.681 1.00 16.59 407 ALA F N 1
ATOM 18993 C CA . ALA F 1 407 ? 35.704 90.120 43.812 1.00 16.59 407 ALA F CA 1
ATOM 18994 C C . ALA F 1 407 ? 34.682 89.090 43.391 1.00 16.59 407 ALA F C 1
ATOM 18995 O O . ALA F 1 407 ? 33.487 89.369 43.370 1.00 32.87 407 ALA F O 1
ATOM 18997 N N . THR F 1 408 ? 35.148 87.897 43.052 1.00 23.64 408 THR F N 1
ATOM 18998 C CA . THR F 1 408 ? 34.229 86.855 42.638 1.00 23.64 408 THR F CA 1
ATOM 18999 C C . THR F 1 408 ? 33.287 86.541 43.795 1.00 23.64 408 THR F C 1
ATOM 19000 O O . THR F 1 408 ? 32.096 86.258 43.590 1.00 26.52 408 THR F O 1
ATOM 19004 N N . LYS F 1 409 ? 33.816 86.619 45.015 1.00 30.76 409 LYS F N 1
ATOM 19005 C CA . LYS F 1 409 ? 33.029 86.342 46.216 1.00 30.76 409 LYS F CA 1
ATOM 19006 C C . LYS F 1 409 ? 32.024 87.446 46.540 1.00 30.76 409 LYS F C 1
ATOM 19007 O O . LYS F 1 409 ? 30.845 87.178 46.742 1.00 57.96 409 LYS F O 1
ATOM 19013 N N . LYS F 1 410 ? 32.499 88.686 46.600 1.00 20.78 410 LYS F N 1
ATOM 19014 C CA . LYS F 1 410 ? 31.633 89.824 46.897 1.00 20.78 410 LYS F CA 1
ATOM 19015 C C . LYS F 1 410 ? 30.425 89.919 45.973 1.00 20.78 410 LYS F C 1
ATOM 19016 O O . LYS F 1 410 ? 29.369 90.381 46.392 1.00 46.30 410 LYS F O 1
ATOM 19022 N N . ARG F 1 411 ? 30.573 89.486 44.723 1.00 18.96 411 ARG F N 1
ATOM 19023 C CA . ARG F 1 411 ? 29.468 89.546 43.774 1.00 18.96 411 ARG F CA 1
ATOM 19024 C C . ARG F 1 411 ? 28.468 88.411 44.020 1.00 18.96 411 ARG F C 1
ATOM 19025 O O . ARG F 1 411 ? 28.744 87.511 44.837 1.00 33.04 411 ARG F O 1
#